Protein AF-0000000078995105 (afdb_homodimer)

Organism: Vanderwaltozyma polyspora (strain ATCC 22028 / DSM 70294 / BCRC 21397 / CBS 2163 / NBRC 10782 / NRRL Y-8283 / UCD 57-17) (NCBI:txid436907)

InterPro domains:
  IPR001138 Zn(2)Cys(6) fungal-type DNA-binding domain [PF00172] (14-47)
  IPR001138 Zn(2)Cys(6) fungal-type DNA-binding domain [PS00463] (14-42)
  IPR001138 Zn(2)Cys(6) fungal-type DNA-binding domain [PS50048] (14-44)
  IPR001138 Zn(2)Cys(6) fungal-type DNA-binding domain [SM00066] (9-53)
  IPR001138 Zn(2)Cys(6) fungal-type DNA-binding domain [cd00067] (10-45)
  IPR036864 Zn(2)-C6 fungal-type DNA-binding domain superfamily [G3DSA:4.10.240.10] (6-69)
  IPR036864 Zn(2)-C6 fungal-type DNA-binding domain superfamily [SSF57701] (7-47)

Secondary structure (DSSP, 8-state):
-------------SBHHHHHTT------SSS-HHHHHHT----B-------------------------------------------------------------------------------------------------------------------------------------------GGG---PPPTTPPP-EE----HHHHEEEETTEEEE--TTSHHHHHHH-HHHHHHHHHHHHHHHHHHHHHHHHHHHHHTT------TT---TT-SHHHHHHHHHHHHHHHHHHHHT---TTSS--S--TT-TT-HHHHHHHHHHHHHHHHH---HHHHHHHHHHHHHHTGGGS--S-HHHHHHHHHHHEEE-TTS-EEE---STTHHHHHHHHHHHHHHHHHHHHHS---TTTSSS-HHHHHHHHHHHHHHHHHHHHHHTTTTS--HHHHHHHHHHHHHHHT-TT-S-SS--HHHHHHHHHHHHHHHHTTTTS-GGG-THHHHSS-S-HHHHHHHHHHHHHHHHHHHHHHTTTTT---HHHHHHHHHHHHHTT-SSHHHHTSTTSS-HHHHHHHHHHHHHHHHHHHHHHHHGGG-TTS-EEHHHHHHHHHHHHHHHHHHS-THHHHS----TTGGG-EEE-GGG-EEEHHHHHHHHHHHHHHHHHHHHHHHHHHHHHHHHHHHTT-HHHHHHHHHHHHHHHHHHHHHHHHHHHHHHTTTTTTTS-GGGHHHHHHHHHHHHHHHHHHHHHHHHHHHHHHHHHHHHT-HHHHHHHHHHHHHHHHHHHHHHHHHHHHHTTT-HHHHHHHHHHHHHHHHHHHT-HHHHHHHHHTSPPP-SHHHHHHHHHHHHHHS--GGGHHHHHHHHT-HHHHTTS-HHHHHHHHHHHHHHHTTS---S---TT-----HHHHHHHHHHHHHTHHHHHHHHHT-S---SSGGG-/-------------S-HHHHHTT------SSS-HHHHHHT---------------------------------------------------------------------------------------------------------------------------------S--------------GGG---PPPTTPPP-EE----HHHHEEEETTEEEE--TTSHHHHHHH-HHHHHHHHHHHHHHHHHHHHHHHHHHHHHTT------TT---TT-SHHHHHHHHHHHHHHHHHHTT-------S-----TT-TT-HHHHHHHHHHHHHHHHH---HHHHHHHHHHHHHHTGGGS--S-HHHHHHHHHHHEEE-TTS-EEE---STTHHHHHHHHHHHHHHHHHHHHHS---TTTSSS-HHHHHHHHHHHHHHHHHHHHHHTTTTS--HHHHHHHHHHHHHHHT-TT-S-SS--HHHHHHHHHHHHHHHHTTTTS-GGG-THHHHSS-S-HHHHHHHHHHHHHHHHHHHHHHTTTTT---HHHHHHHHHHHHHTT-SSSTTTTSTTSS-HHHHHHHHHHHHHHHHHHHHHHHHGGG-TTS-EEHHHHHHHHHHHHHHHHHHS-THHHHS----TTGGG-EEE-GGG-EEEHHHHHHHHHHHHHHHHHHHHHHHHHHHHHHHHHHHTT-HHHHHHHHHHHHHHHHHHHHHHHHHHHHHHTTTTTTTS-GGGGGGTHHHHHHHHHHHHHHHHHHHHHHHHHHHHHHHHT-HHHHHHHHHHHHHHHHHHHHHHHHHHHHHTTT-HHHHHHHHHHHHHHHHHHHT-HHHHHHHHHTSPPP-SHHHHHHHHHHHHHHS--GGGHHHHHHHHT-HHHHTTS-HHHHHHHHHHHHHHHTTS---S---TT------SHHHHHHHHHHHTHHHHHHHHHSSS---SSGGG-

Structure (mmCIF, N/CA/C/O backbone):
data_AF-0000000078995105-model_v1
#
loop_
_entity.id
_entity.type
_entity.pdbx_description
1 polymer 'Zn(2)-C6 fungal-type domain-containing protein'
#
loop_
_atom_site.group_PDB
_atom_site.id
_atom_site.type_symbol
_atom_site.label_atom_id
_atom_site.label_alt_id
_atom_site.label_comp_id
_atom_site.label_asym_id
_atom_site.label_entity_id
_atom_site.label_seq_id
_atom_site.pdbx_PDB_ins_code
_atom_site.Cartn_x
_atom_site.Cartn_y
_atom_site.Cartn_z
_atom_site.occupancy
_atom_site.B_iso_or_equiv
_atom_site.auth_seq_id
_atom_site.auth_comp_id
_atom_site.auth_asym_id
_atom_site.auth_atom_id
_atom_site.pdbx_PDB_model_num
ATOM 1 N N . MET A 1 1 ? 36.406 8.391 -60.531 1 22.47 1 MET A N 1
ATOM 2 C CA . MET A 1 1 ? 36.469 9.695 -59.875 1 22.47 1 MET A CA 1
ATOM 3 C C . MET A 1 1 ? 36.469 9.555 -58.375 1 22.47 1 MET A C 1
ATOM 5 O O . MET A 1 1 ? 35.625 8.867 -57.781 1 22.47 1 MET A O 1
ATOM 9 N N . VAL A 1 2 ? 37.594 9.898 -57.688 1 22.64 2 VAL A N 1
ATOM 10 C CA . VAL A 1 2 ? 38.406 9.414 -56.562 1 22.64 2 VAL A CA 1
ATOM 11 C C . VAL A 1 2 ? 37.906 10.047 -55.281 1 22.64 2 VAL A C 1
ATOM 13 O O . VAL A 1 2 ? 37.969 11.266 -55.094 1 22.64 2 VAL A O 1
ATOM 16 N N . SER A 1 3 ? 36.719 9.711 -54.781 1 28.91 3 SER A N 1
ATOM 17 C CA . SER A 1 3 ? 35.844 10.43 -53.875 1 28.91 3 SER A CA 1
ATOM 18 C C . SER A 1 3 ? 36.625 10.906 -52.625 1 28.91 3 SER A C 1
ATOM 20 O O . SER A 1 3 ? 37.375 10.125 -52.031 1 28.91 3 SER A O 1
ATOM 22 N N . ARG A 1 4 ? 36.969 12.227 -52.531 1 27.69 4 ARG A N 1
ATOM 23 C CA . ARG A 1 4 ? 37.875 12.922 -51.625 1 27.69 4 ARG A CA 1
ATOM 24 C C . ARG A 1 4 ? 37.594 12.578 -50.188 1 27.69 4 ARG A C 1
ATOM 26 O O . ARG A 1 4 ? 36.438 12.492 -49.781 1 27.69 4 ARG A O 1
ATOM 33 N N . VAL A 1 5 ? 38.625 12.156 -49.406 1 27.97 5 VAL A N 1
ATOM 34 C CA . VAL A 1 5 ? 38.844 11.68 -48.062 1 27.97 5 VAL A CA 1
ATOM 35 C C . VAL A 1 5 ? 38.594 12.805 -47.062 1 27.97 5 VAL A C 1
ATOM 37 O O . VAL A 1 5 ? 39.281 13.828 -47.062 1 27.97 5 VAL A O 1
ATOM 40 N N . VAL A 1 6 ? 37.281 13.273 -47 1 33.78 6 VAL A N 1
ATOM 41 C CA . VAL A 1 6 ? 37.094 14.469 -46.188 1 33.78 6 VAL A CA 1
ATOM 42 C C . VAL A 1 6 ? 37.75 14.273 -44.812 1 33.78 6 VAL A C 1
ATOM 44 O O . VAL A 1 6 ? 37.469 13.297 -44.125 1 33.78 6 VAL A O 1
ATOM 47 N N . LYS A 1 7 ? 38.906 14.93 -44.656 1 31.67 7 LYS A N 1
ATOM 48 C CA . LYS A 1 7 ? 39.844 14.969 -43.562 1 31.67 7 LYS A CA 1
ATOM 49 C C . LYS A 1 7 ? 39.125 15.219 -42.219 1 31.67 7 LYS A C 1
ATOM 51 O O . LYS A 1 7 ? 38.156 15.961 -42.188 1 31.67 7 LYS A O 1
ATOM 56 N N . LYS A 1 8 ? 39.5 14.43 -41.219 1 37.06 8 LYS A N 1
ATOM 57 C CA . LYS A 1 8 ? 39.062 14.273 -39.844 1 37.06 8 LYS A CA 1
ATOM 58 C C . LYS A 1 8 ? 39.25 15.57 -39.031 1 37.06 8 LYS A C 1
ATOM 60 O O . LYS A 1 8 ? 40.344 16.125 -39.031 1 37.06 8 LYS A O 1
ATOM 65 N N . PRO A 1 9 ? 38.375 16.547 -38.906 1 36.78 9 PRO A N 1
ATOM 66 C CA . PRO A 1 9 ? 38.75 17.812 -38.281 1 36.78 9 PRO A CA 1
ATOM 67 C C . PRO A 1 9 ? 39.531 17.641 -37 1 36.78 9 PRO A C 1
ATOM 69 O O . PRO A 1 9 ? 39.281 16.703 -36.219 1 36.78 9 PRO A O 1
ATOM 72 N N . ARG A 1 10 ? 40.75 18.109 -36.781 1 40.34 10 ARG A N 1
ATOM 73 C CA . ARG A 1 10 ? 41.781 18.047 -35.75 1 40.34 10 ARG A CA 1
ATOM 74 C C . ARG A 1 10 ? 41.219 18.5 -34.406 1 40.34 10 ARG A C 1
ATOM 76 O O . ARG A 1 10 ? 40.406 19.422 -34.344 1 40.34 10 ARG A O 1
ATOM 83 N N . PRO A 1 11 ? 41.625 17.812 -33.406 1 44.97 11 PRO A N 1
ATOM 84 C CA . PRO A 1 11 ? 41.219 18 -32 1 44.97 11 PRO A CA 1
ATOM 85 C C . PRO A 1 11 ? 41.625 19.359 -31.438 1 44.97 11 PRO A C 1
ATOM 87 O O . PRO A 1 11 ? 42.781 19.766 -31.578 1 44.97 11 PRO A O 1
ATOM 90 N N . SER A 1 12 ? 40.844 20.438 -31.328 1 50.75 12 SER A N 1
ATOM 91 C CA . SER A 1 12 ? 41.25 21.766 -30.875 1 50.75 12 SER A CA 1
ATOM 92 C C . SER A 1 12 ? 41.719 21.75 -29.438 1 50.75 12 SER A C 1
ATOM 94 O O . SER A 1 12 ? 41.094 21.141 -28.562 1 50.75 12 SER A O 1
ATOM 96 N N . ARG A 1 13 ? 43.062 21.969 -29.125 1 57.44 13 ARG A N 1
ATOM 97 C CA . ARG A 1 13 ? 43.844 21.922 -27.891 1 57.44 13 ARG A CA 1
ATOM 98 C C . ARG A 1 13 ? 43.688 23.219 -27.094 1 57.44 13 ARG A C 1
ATOM 100 O O . ARG A 1 13 ? 44.469 23.484 -26.188 1 57.44 13 ARG A O 1
ATOM 107 N N . VAL A 1 14 ? 42.844 24 -27.484 1 65.69 14 VAL A N 1
ATOM 108 C CA . VAL A 1 14 ? 42.656 25.281 -26.844 1 65.69 14 VAL A CA 1
ATOM 109 C C . VAL A 1 14 ? 41.781 25.125 -25.609 1 65.69 14 VAL A C 1
ATOM 111 O O . VAL A 1 14 ? 40.906 24.25 -25.578 1 65.69 14 VAL A O 1
ATOM 114 N N . CYS A 1 15 ? 42.062 25.797 -24.469 1 61.31 15 CYS A N 1
ATOM 115 C CA . CYS A 1 15 ? 41.281 25.625 -23.25 1 61.31 15 CYS A CA 1
ATOM 116 C C . CYS A 1 15 ? 39.844 26.109 -23.453 1 61.31 15 CYS A C 1
ATOM 118 O O . CYS A 1 15 ? 39.594 27 -24.266 1 61.31 15 CYS A O 1
ATOM 120 N N . VAL A 1 16 ? 38.812 25.656 -22.953 1 65.75 16 VAL A N 1
ATOM 121 C CA . VAL A 1 16 ? 37.406 25.844 -23.172 1 65.75 16 VAL A CA 1
ATOM 122 C C . VAL A 1 16 ? 37 27.281 -22.844 1 65.75 16 VAL A C 1
ATOM 124 O O . VAL A 1 16 ? 36.156 27.875 -23.5 1 65.75 16 VAL A O 1
ATOM 127 N N . GLN A 1 17 ? 37.688 27.906 -21.922 1 71 17 GLN A N 1
ATOM 128 C CA . GLN A 1 17 ? 37.375 29.25 -21.484 1 71 17 GLN A CA 1
ATOM 129 C C . GLN A 1 17 ? 37.812 30.281 -22.516 1 71 17 GLN A C 1
ATOM 131 O O . GLN A 1 17 ? 37.062 31.219 -22.844 1 71 17 GLN A O 1
ATOM 136 N N . CYS A 1 18 ? 39 30.125 -22.953 1 67.81 18 CYS A N 1
ATOM 137 C CA . CYS A 1 18 ? 39.562 31.031 -23.969 1 67.81 18 CYS A CA 1
ATOM 138 C C . CYS A 1 18 ? 38.812 30.891 -25.281 1 67.81 18 CYS A C 1
ATOM 140 O O . CYS A 1 18 ? 38.594 31.875 -25.984 1 67.81 18 CYS A O 1
ATOM 142 N N . LYS A 1 19 ? 38.281 29.609 -25.547 1 67.31 19 LYS A N 1
ATOM 143 C CA . LYS A 1 19 ? 37.5 29.266 -26.719 1 67.31 19 LYS A CA 1
ATOM 144 C C . LYS A 1 19 ? 36.156 30 -26.703 1 67.31 19 LYS A C 1
ATOM 146 O O . LYS A 1 19 ? 35.75 30.562 -27.719 1 67.31 19 LYS A O 1
ATOM 151 N N . LYS A 1 20 ? 35.531 30.141 -25.547 1 62.78 20 LYS A N 1
ATOM 152 C CA . LYS A 1 20 ? 34.219 30.75 -25.375 1 62.78 20 LYS A CA 1
ATOM 153 C C . LYS A 1 20 ? 34.281 32.25 -25.469 1 62.78 20 LYS A C 1
ATOM 155 O O . LYS A 1 20 ? 33.406 32.906 -26.031 1 62.78 20 LYS A O 1
ATOM 160 N N . ARG A 1 21 ? 35.375 32.75 -24.953 1 66.69 21 ARG A N 1
ATOM 161 C CA . ARG A 1 21 ? 35.531 34.188 -24.922 1 66.69 21 ARG A CA 1
ATOM 162 C C . ARG A 1 21 ? 36.25 34.688 -26.188 1 66.69 21 ARG A C 1
ATOM 164 O O . ARG A 1 21 ? 36.531 35.875 -26.312 1 66.69 21 ARG A O 1
ATOM 171 N N . LYS A 1 22 ? 36.469 33.875 -27.156 1 63.19 22 LYS A N 1
ATOM 172 C CA . LYS A 1 22 ? 37.062 34.062 -28.469 1 63.19 22 LYS A CA 1
ATOM 173 C C . LYS A 1 22 ? 38.406 34.812 -28.359 1 63.19 22 LYS A C 1
ATOM 175 O O . LYS A 1 22 ? 38.688 35.719 -29.141 1 63.19 22 LYS A O 1
ATOM 180 N N . LEU A 1 23 ? 39.094 34.438 -27.203 1 68.38 23 LEU A N 1
ATOM 181 C CA . LEU A 1 23 ? 40.375 35.094 -26.984 1 68.38 23 LEU A CA 1
ATOM 182 C C . LEU A 1 23 ? 41.531 34.156 -27.422 1 68.38 23 LEU A C 1
ATOM 184 O O . LEU A 1 23 ? 41.375 32.938 -27.422 1 68.38 23 LEU A O 1
ATOM 188 N N . ARG A 1 24 ? 42.781 34.688 -27.75 1 69.5 24 ARG A N 1
ATOM 189 C CA . ARG A 1 24 ? 43.969 33.938 -28.141 1 69.5 24 ARG A CA 1
ATOM 190 C C . ARG A 1 24 ? 44.562 33.188 -26.938 1 69.5 24 ARG A C 1
ATOM 192 O O . ARG A 1 24 ? 45.062 33.812 -26 1 69.5 24 ARG A O 1
ATOM 199 N N . CYS A 1 25 ? 44.344 31.766 -26.859 1 61.41 25 CYS A N 1
ATOM 200 C CA . CYS A 1 25 ? 44.812 30.922 -25.75 1 61.41 25 CYS A CA 1
ATOM 201 C C . CYS A 1 25 ? 46.281 30.5 -25.969 1 61.41 25 CYS A C 1
ATOM 203 O O . CYS A 1 25 ? 46.656 30.172 -27.078 1 61.41 25 CYS A O 1
ATOM 205 N N . ASP A 1 26 ? 47.219 30.719 -25.156 1 69 26 ASP A N 1
ATOM 206 C CA . ASP A 1 26 ? 48.625 30.359 -25.312 1 69 26 ASP A CA 1
ATOM 207 C C . ASP A 1 26 ? 48.844 28.859 -25.125 1 69 26 ASP A C 1
ATOM 209 O O . ASP A 1 26 ? 50 28.375 -25.109 1 69 26 ASP A O 1
ATOM 213 N N . ARG A 1 27 ? 47.719 27.891 -25 1 62.97 27 ARG A N 1
ATOM 214 C CA . ARG A 1 27 ? 47.625 26.438 -24.953 1 62.97 27 ARG A CA 1
ATOM 215 C C . ARG A 1 27 ? 48.5 25.859 -23.859 1 62.97 27 ARG A C 1
ATOM 217 O O . ARG A 1 27 ? 48.875 24.688 -23.906 1 62.97 27 ARG A O 1
ATOM 224 N N . GLN A 1 28 ? 48.938 26.812 -22.891 1 69.06 28 GLN A N 1
ATOM 225 C CA . GLN A 1 28 ? 49.781 26.297 -21.812 1 69.06 28 GLN A CA 1
ATOM 226 C C . GLN A 1 28 ? 48.969 25.531 -20.781 1 69.06 28 GLN A C 1
ATOM 228 O O . GLN A 1 28 ? 47.844 25.953 -20.422 1 69.06 28 GLN A O 1
ATOM 233 N N . ARG A 1 29 ? 49.312 24.203 -20.406 1 63.66 29 ARG A N 1
ATOM 234 C CA . ARG A 1 29 ? 48.719 23.391 -19.344 1 63.66 29 ARG A CA 1
ATOM 235 C C . ARG A 1 29 ? 49.531 23.5 -18.062 1 63.66 29 ARG A C 1
ATOM 237 O O . ARG A 1 29 ? 50.75 23.719 -18.109 1 63.66 29 ARG A O 1
ATOM 244 N N . PRO A 1 30 ? 48.75 23.281 -17.078 1 56.56 30 PRO A N 1
ATOM 245 C CA . PRO A 1 30 ? 47.344 22.938 -16.953 1 56.56 30 PRO A CA 1
ATOM 246 C C . PRO A 1 30 ? 46.406 24.141 -17.109 1 56.56 30 PRO A C 1
ATOM 248 O O . PRO A 1 30 ? 45.188 23.969 -17.25 1 56.56 30 PRO A O 1
ATOM 251 N N . THR A 1 31 ? 46.969 25.312 -16.891 1 69.94 31 THR A N 1
ATOM 252 C CA . THR A 1 31 ? 46.219 26.547 -17.016 1 69.94 31 THR A CA 1
ATOM 253 C C . THR A 1 31 ? 46.844 27.484 -18.031 1 69.94 31 THR A C 1
ATOM 255 O O . THR A 1 31 ? 48.062 27.719 -18.016 1 69.94 31 THR A O 1
ATOM 258 N N . CYS A 1 32 ? 46.125 27.859 -19.016 1 67.06 32 CYS A N 1
ATOM 259 C CA . CYS A 1 32 ? 46.688 28.812 -19.969 1 67.06 32 CYS A CA 1
ATOM 260 C C . CYS A 1 32 ? 46.906 30.172 -19.312 1 67.06 32 CYS A C 1
ATOM 262 O O . CYS A 1 32 ? 46.312 30.469 -18.281 1 67.06 32 CYS A O 1
ATOM 264 N N . THR A 1 33 ? 47.938 30.844 -19.703 1 71.25 33 THR A N 1
ATOM 265 C CA . THR A 1 33 ? 48.406 32.094 -19.078 1 71.25 33 THR A CA 1
ATOM 266 C C . THR A 1 33 ? 47.25 33.062 -18.922 1 71.25 33 THR A C 1
ATOM 268 O O . THR A 1 33 ? 47.219 33.875 -17.984 1 71.25 33 THR A O 1
ATOM 271 N N . ARG A 1 34 ? 46.312 32.938 -19.797 1 67.25 34 ARG A N 1
ATOM 272 C CA . ARG A 1 34 ? 45.219 33.906 -19.75 1 67.25 34 ARG A CA 1
ATOM 273 C C . ARG A 1 34 ? 44.219 33.531 -18.672 1 67.25 34 ARG A C 1
ATOM 275 O O . ARG A 1 34 ? 43.75 34.406 -17.938 1 67.25 34 ARG A O 1
ATOM 282 N N . CYS A 1 35 ? 43.969 32.281 -18.562 1 60.97 35 CYS A N 1
ATOM 283 C CA . CYS A 1 35 ? 43.094 31.797 -17.5 1 60.97 35 CYS A CA 1
ATOM 284 C C . CYS A 1 35 ? 43.75 32 -16.141 1 60.97 35 CYS A C 1
ATOM 286 O O . CYS A 1 35 ? 43.062 32.375 -15.172 1 60.97 35 CYS A O 1
ATOM 288 N N . LYS A 1 36 ? 44.938 31.828 -16.062 1 68.56 36 LYS A N 1
ATOM 289 C CA . LYS A 1 36 ? 45.719 32.094 -14.852 1 68.56 36 LYS A CA 1
ATOM 290 C C . LYS A 1 36 ? 45.594 33.562 -14.43 1 68.56 36 LYS A C 1
ATOM 292 O O . LYS A 1 36 ? 45.406 33.844 -13.242 1 68.56 36 LYS A O 1
ATOM 297 N N . ARG A 1 37 ? 45.781 34.375 -15.5 1 66.62 37 ARG A N 1
ATOM 298 C CA . ARG A 1 37 ? 45.719 35.812 -15.195 1 66.62 37 ARG A CA 1
ATOM 299 C C . ARG A 1 37 ? 44.344 36.25 -14.781 1 66.62 37 ARG A C 1
ATOM 301 O O . ARG A 1 37 ? 44.188 37.125 -13.938 1 66.62 37 ARG A O 1
ATOM 308 N N . SER A 1 38 ? 43.344 35.625 -15.555 1 59.84 38 SER A N 1
ATOM 309 C CA . SER A 1 38 ? 41.969 36.031 -15.289 1 59.84 38 SER A CA 1
ATOM 310 C C . SER A 1 38 ? 41.344 35.219 -14.172 1 59.84 38 SER A C 1
ATOM 312 O O . SER A 1 38 ? 40.156 35.375 -13.859 1 59.84 38 SER A O 1
ATOM 314 N N . SER A 1 39 ? 42 34.312 -13.383 1 53.78 39 SER A N 1
ATOM 315 C CA . SER A 1 39 ? 41.719 33.438 -12.258 1 53.78 39 SER A CA 1
ATOM 316 C C . SER A 1 39 ? 40.531 32.562 -12.555 1 53.78 39 SER A C 1
ATOM 318 O O . SER A 1 39 ? 39.656 32.344 -11.695 1 53.78 39 SER A O 1
ATOM 320 N N . THR A 1 40 ? 40.312 32.188 -13.867 1 56.03 40 THR A N 1
ATOM 321 C CA . THR A 1 40 ? 39.25 31.297 -14.32 1 56.03 40 THR A CA 1
ATOM 322 C C . THR A 1 40 ? 39.781 29.875 -14.461 1 56.03 40 THR A C 1
ATOM 324 O O . THR A 1 40 ? 40.938 29.656 -14.758 1 56.03 40 THR A O 1
ATOM 327 N N . ILE A 1 41 ? 39.031 28.797 -14.07 1 59.66 41 ILE A N 1
ATOM 328 C CA . ILE A 1 41 ? 39.531 27.422 -14.18 1 59.66 41 ILE A CA 1
ATOM 329 C C . ILE A 1 41 ? 39.625 27.031 -15.648 1 59.66 41 ILE A C 1
ATOM 331 O O . ILE A 1 41 ? 38.656 27.031 -16.375 1 59.66 41 ILE A O 1
ATOM 335 N N . CYS A 1 42 ? 40.844 26.672 -16.156 1 57.19 42 CYS A N 1
ATOM 336 C CA . CYS A 1 42 ? 41.25 26.359 -17.531 1 57.19 42 CYS A CA 1
ATOM 337 C C . CYS A 1 42 ? 41 24.906 -17.875 1 57.19 42 CYS A C 1
ATOM 339 O O . CYS A 1 42 ? 41.531 24 -17.219 1 57.19 42 CYS A O 1
ATOM 341 N N . THR A 1 43 ? 39.906 24.469 -18.562 1 62.38 43 THR A N 1
ATOM 342 C CA . THR A 1 43 ? 39.625 23.078 -18.922 1 62.38 43 THR A CA 1
ATOM 343 C C . THR A 1 43 ? 39.875 22.844 -20.406 1 62.38 43 THR A C 1
ATOM 345 O O . THR A 1 43 ? 39.719 23.75 -21.219 1 62.38 43 THR A O 1
ATOM 348 N N . TYR A 1 44 ? 40.531 21.609 -20.688 1 55.72 44 TYR A N 1
ATOM 349 C CA . TYR A 1 44 ? 40.906 21.312 -22.062 1 55.72 44 TYR A CA 1
ATOM 350 C C . TYR A 1 44 ? 40.031 20.188 -22.625 1 55.72 44 TYR A C 1
ATOM 352 O O . TYR A 1 44 ? 39.656 19.281 -21.906 1 55.72 44 TYR A O 1
ATOM 360 N N . ASP A 1 45 ? 39.469 20.078 -24.016 1 47.81 45 ASP A N 1
ATOM 361 C CA . ASP A 1 45 ? 38.594 19.125 -24.719 1 47.81 45 ASP A CA 1
ATOM 362 C C . ASP A 1 45 ? 39.344 17.812 -24.984 1 47.81 45 ASP A C 1
ATOM 364 O O . ASP A 1 45 ? 40.469 17.812 -25.5 1 47.81 45 ASP A O 1
ATOM 368 N N . HIS A 1 46 ? 39.125 16.641 -24.234 1 39.81 46 HIS A N 1
ATOM 369 C CA . HIS A 1 46 ? 39.781 15.406 -24.609 1 39.81 46 HIS A CA 1
ATOM 370 C C . HIS A 1 46 ? 39.531 15.062 -26.078 1 39.81 46 HIS A C 1
ATOM 372 O O . HIS A 1 46 ? 38.531 15.5 -26.656 1 39.81 46 HIS A O 1
ATOM 378 N N . ASP A 1 47 ? 40.344 13.992 -26.609 1 31.27 47 ASP A N 1
ATOM 379 C CA . ASP A 1 47 ? 40.594 13.422 -27.922 1 31.27 47 ASP A CA 1
ATOM 380 C C . ASP A 1 47 ? 39.312 12.812 -28.516 1 31.27 47 ASP A C 1
ATOM 382 O O . ASP A 1 47 ? 38.5 12.234 -27.781 1 31.27 47 ASP A O 1
ATOM 386 N N . SER A 1 48 ? 39.188 12.75 -30 1 26.61 48 SER A N 1
ATOM 387 C CA . SER A 1 48 ? 38.281 12.633 -31.141 1 26.61 48 SER A CA 1
ATOM 388 C C . SER A 1 48 ? 37.812 11.203 -31.328 1 26.61 48 SER A C 1
ATOM 390 O O . SER A 1 48 ? 38.406 10.266 -30.781 1 26.61 48 SER A O 1
ATOM 392 N N . GLU A 1 49 ? 37.438 10.719 -32.688 1 24.89 49 GLU A N 1
ATOM 393 C CA . GLU A 1 49 ? 36.531 10.117 -33.625 1 24.89 49 GLU A CA 1
ATOM 394 C C . GLU A 1 49 ? 36.969 8.711 -34.031 1 24.89 49 GLU A C 1
ATOM 396 O O . GLU A 1 49 ? 38.062 8.523 -34.562 1 24.89 49 GLU A O 1
ATOM 401 N N . LEU A 1 50 ? 36.719 7.617 -33.438 1 24.38 50 LEU A N 1
ATOM 402 C CA . LEU A 1 50 ? 37.125 6.418 -34.156 1 24.38 50 LEU A CA 1
ATOM 403 C C . LEU A 1 50 ? 36.5 6.41 -35.562 1 24.38 50 LEU A C 1
ATOM 405 O O . LEU A 1 50 ? 35.375 6.82 -35.75 1 24.38 50 LEU A O 1
ATOM 409 N N . SER A 1 51 ? 37.094 5.941 -36.75 1 22.17 51 SER A N 1
ATOM 410 C CA . SER A 1 51 ? 37.094 5.941 -38.188 1 22.17 51 SER A CA 1
ATOM 411 C C . SER A 1 51 ? 35.969 5.07 -38.75 1 22.17 51 SER A C 1
ATOM 413 O O . SER A 1 51 ? 36.125 3.857 -38.906 1 22.17 51 SER A O 1
ATOM 415 N N . VAL A 1 52 ? 34.656 4.98 -38.438 1 20.09 52 VAL A N 1
ATOM 416 C CA . VAL A 1 52 ? 33.938 4.012 -39.25 1 20.09 52 VAL A CA 1
ATOM 417 C C . VAL A 1 52 ? 34.031 4.441 -40.719 1 20.09 52 VAL A C 1
ATOM 419 O O . VAL A 1 52 ? 34.156 5.633 -41.031 1 20.09 52 VAL A O 1
ATOM 422 N N . PRO A 1 53 ? 33.625 3.473 -41.844 1 20.31 53 PRO A N 1
ATOM 423 C CA . PRO A 1 53 ? 34 3.467 -43.25 1 20.31 53 PRO A CA 1
ATOM 424 C C . PRO A 1 53 ? 33.469 4.68 -44 1 20.31 53 PRO A C 1
ATOM 426 O O . PRO A 1 53 ? 32.5 5.309 -43.562 1 20.31 53 PRO A O 1
ATOM 429 N N . PRO A 1 54 ? 34 5.016 -45.281 1 19.27 54 PRO A N 1
ATOM 430 C CA . PRO A 1 54 ? 33.938 6.152 -46.188 1 19.27 54 PRO A CA 1
ATOM 431 C C . PRO A 1 54 ? 32.594 6.254 -46.906 1 19.27 54 PRO A C 1
ATOM 433 O O . PRO A 1 54 ? 32.438 7.082 -47.812 1 19.27 54 PRO A O 1
ATOM 436 N N . GLU A 1 55 ? 31.375 5.836 -46.438 1 17.94 55 GLU A N 1
ATOM 437 C CA . GLU A 1 55 ? 30.453 5.652 -47.562 1 17.94 55 GLU A CA 1
ATOM 438 C C . GLU A 1 55 ? 30.297 6.938 -48.375 1 17.94 55 GLU A C 1
ATOM 440 O O . GLU A 1 55 ? 30.422 8.039 -47.812 1 17.94 55 GLU A O 1
ATOM 445 N N . GLU A 1 56 ? 29.859 6.809 -49.719 1 17.77 56 GLU A N 1
ATOM 446 C CA . GLU A 1 56 ? 29.984 7.48 -51.031 1 17.77 56 GLU A CA 1
ATOM 447 C C . GLU A 1 56 ? 29.234 8.812 -51.031 1 17.77 56 GLU A C 1
ATOM 449 O O . GLU A 1 56 ? 28.359 9.039 -50.188 1 17.77 56 GLU A O 1
ATOM 454 N N . SER A 1 57 ? 29.344 9.625 -52.25 1 17.28 57 SER A N 1
ATOM 455 C CA . SER A 1 57 ? 29.484 10.961 -52.812 1 17.28 57 SER A CA 1
ATOM 456 C C . SER A 1 57 ? 28.125 11.57 -53.125 1 17.28 57 SER A C 1
ATOM 458 O O . SER A 1 57 ? 28 12.797 -53.219 1 17.28 57 SER A O 1
ATOM 460 N N . SER A 1 58 ? 26.938 10.852 -53.438 1 16.41 58 SER A N 1
ATOM 461 C CA . SER A 1 58 ? 26.312 11.352 -54.656 1 16.41 58 SER A CA 1
ATOM 462 C C . SER A 1 58 ? 25.672 12.719 -54.438 1 16.41 58 SER A C 1
ATOM 464 O O . SER A 1 58 ? 25.391 13.094 -53.312 1 16.41 58 SER A O 1
ATOM 466 N N . LYS A 1 59 ? 25.078 13.297 -55.625 1 17 59 LYS A N 1
ATOM 467 C CA . LYS A 1 59 ? 24.938 14.5 -56.438 1 17 59 LYS A CA 1
ATOM 468 C C . LYS A 1 59 ? 23.703 15.297 -56.031 1 17 59 LYS A C 1
ATOM 470 O O . LYS A 1 59 ? 23.609 16.5 -56.312 1 17 59 LYS A O 1
ATOM 475 N N . THR A 1 60 ? 22.5 14.664 -55.531 1 16.7 60 THR A N 1
ATOM 476 C CA . THR A 1 60 ? 21.312 15.117 -56.25 1 16.7 60 THR A CA 1
ATOM 477 C C . THR A 1 60 ? 20.938 16.547 -55.844 1 16.7 60 THR A C 1
ATOM 479 O O . THR A 1 60 ? 21.078 16.906 -54.656 1 16.7 60 THR A O 1
ATOM 482 N N . GLU A 1 61 ? 20.516 17.297 -56.875 1 16.41 61 GLU A N 1
ATOM 483 C CA . GLU A 1 61 ? 20.297 18.688 -57.281 1 16.41 61 GLU A CA 1
ATOM 484 C C . GLU A 1 61 ? 19.156 19.312 -56.531 1 16.41 61 GLU A C 1
ATOM 486 O O . GLU A 1 61 ? 18.078 18.719 -56.406 1 16.41 61 GLU A O 1
ATOM 491 N N . PHE A 1 62 ? 19.484 20.203 -55.75 1 16.91 62 PHE A N 1
ATOM 492 C CA . PHE A 1 62 ? 18.688 21.031 -54.844 1 16.91 62 PHE A CA 1
ATOM 493 C C . PHE A 1 62 ? 17.703 21.891 -55.625 1 16.91 62 PHE A C 1
ATOM 495 O O . PHE A 1 62 ? 18.031 23.031 -56 1 16.91 62 PHE A O 1
ATOM 502 N N . ILE A 1 63 ? 16.797 21.125 -56.531 1 15.72 63 ILE A N 1
ATOM 503 C CA . ILE A 1 63 ? 16.109 22.094 -57.375 1 15.72 63 ILE A CA 1
ATOM 504 C C . ILE A 1 63 ? 15.383 23.109 -56.5 1 15.72 63 ILE A C 1
ATOM 506 O O . ILE A 1 63 ? 14.789 22.75 -55.469 1 15.72 63 ILE A O 1
ATOM 510 N N . ILE A 1 64 ? 15.344 24.328 -57.031 1 16.09 64 ILE A N 1
ATOM 511 C CA . ILE A 1 64 ? 15.172 25.734 -56.688 1 16.09 64 ILE A CA 1
ATOM 512 C C . ILE A 1 64 ? 13.695 26.031 -56.438 1 16.09 64 ILE A C 1
ATOM 514 O O . ILE A 1 64 ? 13.352 27.016 -55.781 1 16.09 64 ILE A O 1
ATOM 518 N N . GLN A 1 65 ? 12.742 25.031 -56.969 1 15.2 65 GLN A N 1
ATOM 519 C CA . GLN A 1 65 ? 11.727 25.844 -57.625 1 15.2 65 GLN A CA 1
ATOM 520 C C . GLN A 1 65 ? 10.977 26.703 -56.625 1 15.2 65 GLN A C 1
ATOM 522 O O . GLN A 1 65 ? 10.93 26.375 -55.438 1 15.2 65 GLN A O 1
ATOM 527 N N . GLU A 1 66 ? 10.125 27.594 -57.188 1 15 66 GLU A N 1
ATOM 528 C CA . GLU A 1 66 ? 9.617 28.969 -57.25 1 15 66 GLU A CA 1
ATOM 529 C C . GLU A 1 66 ? 8.398 29.156 -56.344 1 15 66 GLU A C 1
ATOM 531 O O . GLU A 1 66 ? 8.289 30.156 -55.656 1 15 66 GLU A O 1
ATOM 536 N N . ASN A 1 67 ? 7.402 28.141 -56.594 1 15.1 67 ASN A N 1
ATOM 537 C CA . ASN A 1 67 ? 6.152 28.781 -56.969 1 15.1 67 ASN A CA 1
ATOM 538 C C . ASN A 1 67 ? 5.512 29.531 -55.812 1 15.1 67 ASN A C 1
ATOM 540 O O . ASN A 1 67 ? 5.863 29.312 -54.656 1 15.1 67 ASN A O 1
ATOM 544 N N . GLU A 1 68 ? 4.238 29.688 -55.969 1 15.52 68 GLU A N 1
ATOM 545 C CA . GLU A 1 68 ? 3.203 30.719 -56.094 1 15.52 68 GLU A CA 1
ATOM 546 C C . GLU A 1 68 ? 2.521 30.969 -54.75 1 15.52 68 GLU A C 1
ATOM 548 O O . GLU A 1 68 ? 2.52 30.109 -53.875 1 15.52 68 GLU A O 1
ATOM 553 N N . SER A 1 69 ? 1.891 32.031 -54.719 1 15.2 69 SER A N 1
ATOM 554 C CA . SER A 1 69 ? 1.465 33.156 -53.938 1 15.2 69 SER A CA 1
ATOM 555 C C . SER A 1 69 ? 0.234 32.844 -53.094 1 15.2 69 SER A C 1
ATOM 557 O O . SER A 1 69 ? -0.891 33.156 -53.469 1 15.2 69 SER A O 1
ATOM 559 N N . THR A 1 70 ? 0.336 31.609 -52.5 1 14.7 70 THR A N 1
ATOM 560 C CA . THR A 1 70 ? -1.016 31.219 -52.125 1 14.7 70 THR A CA 1
ATOM 561 C C . THR A 1 70 ? -1.693 32.312 -51.312 1 14.7 70 THR A C 1
ATOM 563 O O . THR A 1 70 ? -1.184 32.719 -50.25 1 14.7 70 THR A O 1
ATOM 566 N N . SER A 1 71 ? -2.451 32.969 -52.125 1 14.25 71 SER A N 1
ATOM 567 C CA . SER A 1 71 ? -3.123 34.219 -51.75 1 14.25 71 SER A CA 1
ATOM 568 C C . SER A 1 71 ? -3.994 34.031 -50.5 1 14.25 71 SER A C 1
ATOM 570 O O . SER A 1 71 ? -5.02 33.344 -50.562 1 14.25 71 SER A O 1
ATOM 572 N N . PHE A 1 72 ? -3.316 33.75 -49.469 1 14.02 72 PHE A N 1
ATOM 573 C CA . PHE A 1 72 ? -4.102 33.375 -48.312 1 14.02 72 PHE A CA 1
ATOM 574 C C . PHE A 1 72 ? -5.117 34.469 -47.969 1 14.02 72 PHE A C 1
ATOM 576 O O . PHE A 1 72 ? -4.75 35.531 -47.5 1 14.02 72 PHE A O 1
ATOM 583 N N . GLU A 1 73 ? -6.016 34.438 -49.031 1 14.24 73 GLU A N 1
ATOM 584 C CA . GLU A 1 73 ? -6.938 35.562 -48.875 1 14.24 73 GLU A CA 1
ATOM 585 C C . GLU A 1 73 ? -7.387 35.688 -47.406 1 14.24 73 GLU A C 1
ATOM 587 O O . GLU A 1 73 ? -7.684 34.656 -46.75 1 14.24 73 GLU A O 1
ATOM 592 N N . PRO A 1 74 ? -7.379 36.844 -47.094 1 14.31 74 PRO A N 1
ATOM 593 C CA . PRO A 1 74 ? -7.305 37.469 -45.75 1 14.31 74 PRO A CA 1
ATOM 594 C C . PRO A 1 74 ? -8.469 37.094 -44.844 1 14.31 74 PRO A C 1
ATOM 596 O O . PRO A 1 74 ? -9.438 36.469 -45.312 1 14.31 74 PRO A O 1
ATOM 599 N N . ILE A 1 75 ? -8.648 37.875 -44.062 1 13.69 75 ILE A N 1
ATOM 600 C CA . ILE A 1 75 ? -8.875 38.156 -42.656 1 13.69 75 ILE A CA 1
ATOM 601 C C . ILE A 1 75 ? -10.375 38.125 -42.375 1 13.69 75 ILE A C 1
ATOM 603 O O . ILE A 1 75 ? -10.82 37.438 -41.438 1 13.69 75 ILE A O 1
ATOM 607 N N . PHE A 1 76 ? -11.109 39.281 -42.719 1 13.58 76 PHE A N 1
ATOM 608 C CA . PHE A 1 76 ? -11.477 40.125 -41.562 1 13.58 76 PHE A CA 1
ATOM 609 C C . PHE A 1 76 ? -12.922 39.875 -41.156 1 13.58 76 PHE A C 1
ATOM 611 O O . PHE A 1 76 ? -13.352 40.312 -40.094 1 13.58 76 PHE A O 1
ATOM 618 N N . SER A 1 77 ? -13.719 39.219 -42.094 1 13.66 77 SER A N 1
ATOM 619 C CA . SER A 1 77 ? -14.891 40.094 -42.031 1 13.66 77 SER A CA 1
ATOM 620 C C . SER A 1 77 ? -15.414 40.188 -40.594 1 13.66 77 SER A C 1
ATOM 622 O O . SER A 1 77 ? -15.156 39.312 -39.781 1 13.66 77 SER A O 1
ATOM 624 N N . THR A 1 78 ? -16.578 40.875 -40.469 1 14.02 78 THR A N 1
ATOM 625 C CA . THR A 1 78 ? -17.094 42.062 -39.781 1 14.02 78 THR A CA 1
ATOM 626 C C . THR A 1 78 ? -17.703 41.625 -38.438 1 14.02 78 THR A C 1
ATOM 628 O O . THR A 1 78 ? -17.375 42.188 -37.406 1 14.02 78 THR A O 1
ATOM 631 N N . THR A 1 79 ? -19.062 41.594 -38.469 1 13.66 79 THR A N 1
ATOM 632 C CA . THR A 1 79 ? -19.875 42.562 -37.719 1 13.66 79 THR A CA 1
ATOM 633 C C . THR A 1 79 ? -20.141 42.031 -36.312 1 13.66 79 THR A C 1
ATOM 635 O O . THR A 1 79 ? -20.172 40.812 -36.094 1 13.66 79 THR A O 1
ATOM 638 N N . THR A 1 80 ? -20.672 42.875 -35.375 1 13.34 80 THR A N 1
ATOM 639 C CA . THR A 1 80 ? -20.656 43.406 -34.031 1 13.34 80 THR A CA 1
ATOM 640 C C . THR A 1 80 ? -21.531 42.562 -33.094 1 13.34 80 THR A C 1
ATOM 642 O O . THR A 1 80 ? -21.125 42.25 -31.984 1 13.34 80 THR A O 1
ATOM 645 N N . THR A 1 81 ? -22.844 42.156 -33.375 1 12.79 81 THR A N 1
ATOM 646 C CA . THR A 1 81 ? -23.703 42.938 -32.5 1 12.79 81 THR A CA 1
ATOM 647 C C . THR A 1 81 ? -23.797 42.281 -31.109 1 12.79 81 THR A C 1
ATOM 649 O O . THR A 1 81 ? -23.578 41.094 -30.969 1 12.79 81 THR A O 1
ATOM 652 N N . ASN A 1 82 ? -24.969 42.625 -30.25 1 12.71 82 ASN A N 1
ATOM 653 C CA . ASN A 1 82 ? -25.203 43.25 -28.953 1 12.71 82 ASN A CA 1
ATOM 654 C C . ASN A 1 82 ? -25.359 42.188 -27.859 1 12.71 82 ASN A C 1
ATOM 656 O O . ASN A 1 82 ? -25.531 41 -28.156 1 12.71 82 ASN A O 1
ATOM 660 N N . THR A 1 83 ? -26.516 42.344 -26.797 1 13.18 83 THR A N 1
ATOM 661 C CA . THR A 1 83 ? -26.594 42.781 -25.422 1 13.18 83 THR A CA 1
ATOM 662 C C . THR A 1 83 ? -26.828 41.625 -24.469 1 13.18 83 THR A C 1
ATOM 664 O O . THR A 1 83 ? -27.234 40.531 -24.906 1 13.18 83 THR A O 1
ATOM 667 N N . THR A 1 84 ? -27.656 41.938 -23.25 1 13.48 84 THR A N 1
ATOM 668 C CA . THR A 1 84 ? -27.625 42 -21.797 1 13.48 84 THR A CA 1
ATOM 669 C C . THR A 1 84 ? -28.266 40.75 -21.188 1 13.48 84 THR A C 1
ATOM 671 O O . THR A 1 84 ? -27.641 40.062 -20.359 1 13.48 84 THR A O 1
ATOM 674 N N . ASN A 1 85 ? -29.594 40.812 -20.406 1 13.31 85 ASN A N 1
ATOM 675 C CA . ASN A 1 85 ? -29.953 41.031 -19 1 13.31 85 ASN A CA 1
ATOM 676 C C . ASN A 1 85 ? -30.5 39.75 -18.375 1 13.31 85 ASN A C 1
ATOM 678 O O . ASN A 1 85 ? -30.875 38.812 -19.078 1 13.31 85 ASN A O 1
ATOM 682 N N . SER A 1 86 ? -31.609 39.844 -17.312 1 13.71 86 SER A N 1
ATOM 683 C CA . SER A 1 86 ? -31.969 39.844 -15.898 1 13.71 86 SER A CA 1
ATOM 684 C C . SER A 1 86 ? -32.812 38.625 -15.562 1 13.71 86 SER A C 1
ATOM 686 O O . SER A 1 86 ? -32.5 37.875 -14.633 1 13.71 86 SER A O 1
ATOM 688 N N . THR A 1 87 ? -34.25 38.625 -15.422 1 13.38 87 THR A N 1
ATOM 689 C CA . THR A 1 87 ? -35.031 38.812 -14.211 1 13.38 87 THR A CA 1
ATOM 690 C C . THR A 1 87 ? -35.656 37.5 -13.742 1 13.38 87 THR A C 1
ATOM 692 O O . THR A 1 87 ? -35.469 37.125 -12.578 1 13.38 87 THR A O 1
ATOM 695 N N . VAL A 1 88 ? -37 37.438 -13.609 1 14.21 88 VAL A N 1
ATOM 696 C CA . VAL A 1 88 ? -37.938 37.5 -12.477 1 14.21 88 VAL A CA 1
ATOM 697 C C . VAL A 1 88 ? -38.438 36.094 -12.156 1 14.21 88 VAL A C 1
ATOM 699 O O . VAL A 1 88 ? -38.469 35.219 -13.031 1 14.21 88 VAL A O 1
ATOM 702 N N . ARG A 1 89 ? -39.375 35.844 -10.867 1 13.85 89 ARG A N 1
ATOM 703 C CA . ARG A 1 89 ? -39.844 35.5 -9.531 1 13.85 89 ARG A CA 1
ATOM 704 C C . ARG A 1 89 ? -40.969 34.469 -9.602 1 13.85 89 ARG A C 1
ATOM 706 O O . ARG A 1 89 ? -41.062 33.562 -8.75 1 13.85 89 ARG A O 1
ATOM 713 N N . SER A 1 90 ? -42.094 34.531 -10.297 1 13.77 90 SER A N 1
ATOM 714 C CA . SER A 1 90 ? -43.281 34.531 -9.461 1 13.77 90 SER A CA 1
ATOM 715 C C . SER A 1 90 ? -43.625 33.094 -9.055 1 13.77 90 SER A C 1
ATOM 717 O O . SER A 1 90 ? -43.312 32.156 -9.75 1 13.77 90 SER A O 1
ATOM 719 N N . ARG A 1 91 ? -44.531 32.812 -7.762 1 13.95 91 ARG A N 1
ATOM 720 C CA . ARG A 1 91 ? -45.094 32.375 -6.484 1 13.95 91 ARG A CA 1
ATOM 721 C C . ARG A 1 91 ? -46.156 31.312 -6.688 1 13.95 91 ARG A C 1
ATOM 723 O O . ARG A 1 91 ? -46.5 30.594 -5.754 1 13.95 91 ARG A O 1
ATOM 730 N N . SER A 1 92 ? -46.969 31.156 -7.641 1 13.53 92 SER A N 1
ATOM 731 C CA . SER A 1 92 ? -48.344 31.094 -7.156 1 13.53 92 SER A CA 1
ATOM 732 C C . SER A 1 92 ? -48.625 29.781 -6.438 1 13.53 92 SER A C 1
ATOM 734 O O . SER A 1 92 ? -47.906 28.797 -6.652 1 13.53 92 SER A O 1
ATOM 736 N N . GLN A 1 93 ? -49.906 29.266 -6.094 1 14.15 93 GLN A N 1
ATOM 737 C CA . GLN A 1 93 ? -50.938 29.172 -5.074 1 14.15 93 GLN A CA 1
ATOM 738 C C . GLN A 1 93 ? -51.188 27.734 -4.664 1 14.15 93 GLN A C 1
ATOM 740 O O . GLN A 1 93 ? -51.188 27.406 -3.473 1 14.15 93 GLN A O 1
ATOM 745 N N . ASP A 1 94 ? -52.125 26.828 -5.188 1 14.26 94 ASP A N 1
ATOM 746 C CA . ASP A 1 94 ? -53.375 26.5 -4.531 1 14.26 94 ASP A CA 1
ATOM 747 C C . ASP A 1 94 ? -53.312 25.141 -3.848 1 14.26 94 ASP A C 1
ATOM 749 O O . ASP A 1 94 ? -52.594 24.234 -4.324 1 14.26 94 ASP A O 1
ATOM 753 N N . THR A 1 95 ? -53.906 24.766 -2.494 1 13.71 95 THR A N 1
ATOM 754 C CA . THR A 1 95 ? -54.094 24.203 -1.154 1 13.71 95 THR A CA 1
ATOM 755 C C . THR A 1 95 ? -54.812 22.875 -1.214 1 13.71 95 THR A C 1
ATOM 757 O O . THR A 1 95 ? -55 22.219 -0.187 1 13.71 95 THR A O 1
ATOM 760 N N . PRO A 1 96 ? -55.094 21.938 -2.109 1 14.14 96 PRO A N 1
ATOM 761 C CA . PRO A 1 96 ? -56.406 21.359 -1.776 1 14.14 96 PRO A CA 1
ATOM 762 C C . PRO A 1 96 ? -56.344 20.375 -0.614 1 14.14 96 PRO A C 1
ATOM 764 O O . PRO A 1 96 ? -55.25 19.859 -0.299 1 14.14 96 PRO A O 1
ATOM 767 N N . SER A 1 97 ? -57.438 19.516 -0.001 1 14.3 97 SER A N 1
ATOM 768 C CA . SER A 1 97 ? -58.281 19.203 1.128 1 14.3 97 SER A CA 1
ATOM 769 C C . SER A 1 97 ? -57.938 17.859 1.752 1 14.3 97 SER A C 1
ATOM 771 O O . SER A 1 97 ? -57.125 17.094 1.189 1 14.3 97 SER A O 1
ATOM 773 N N . SER A 1 98 ? -58.875 16.75 2.047 1 14.44 98 SER A N 1
ATOM 774 C CA . SER A 1 98 ? -59.594 16.391 3.271 1 14.44 98 SER A CA 1
ATOM 775 C C . SER A 1 98 ? -59.062 15.094 3.855 1 14.44 98 SER A C 1
ATOM 777 O O . SER A 1 98 ? -58.656 15.047 5.016 1 14.44 98 SER A O 1
ATOM 779 N N . SER A 1 99 ? -59.906 13.781 3.816 1 14.56 99 SER A N 1
ATOM 780 C CA . SER A 1 99 ? -60.656 13.141 4.891 1 14.56 99 SER A CA 1
ATOM 781 C C . SER A 1 99 ? -59.906 11.938 5.453 1 14.56 99 SER A C 1
ATOM 783 O O . SER A 1 99 ? -59.031 11.375 4.785 1 14.56 99 SER A O 1
ATOM 785 N N . ILE A 1 100 ? -60.25 11.305 6.73 1 14.66 100 ILE A N 1
ATOM 786 C CA . ILE A 1 100 ? -59.875 10.945 8.094 1 14.66 100 ILE A CA 1
ATOM 787 C C . ILE A 1 100 ? -59.75 9.43 8.219 1 14.66 100 ILE A C 1
ATOM 789 O O . ILE A 1 100 ? -59.406 8.906 9.281 1 14.66 100 ILE A O 1
ATOM 793 N N . PRO A 1 101 ? -59.469 8.492 7.27 1 14.75 101 PRO A N 1
ATOM 794 C CA . PRO A 1 101 ? -60.125 7.211 7.551 1 14.75 101 PRO A CA 1
ATOM 795 C C . PRO A 1 101 ? -59.531 6.48 8.742 1 14.75 101 PRO A C 1
ATOM 797 O O . PRO A 1 101 ? -58.281 6.457 8.891 1 14.75 101 PRO A O 1
ATOM 800 N N . CYS A 1 102 ? -60.281 6.098 9.844 1 14.05 102 CYS A N 1
ATOM 801 C CA . CYS A 1 102 ? -60.25 5.773 11.266 1 14.05 102 CYS A CA 1
ATOM 802 C C . CYS A 1 102 ? -59.75 4.355 11.5 1 14.05 102 CYS A C 1
ATOM 804 O O . CYS A 1 102 ? -60.5 3.389 11.367 1 14.05 102 CYS A O 1
ATOM 806 N N . ILE A 1 103 ? -58.844 3.818 10.891 1 14.64 103 ILE A N 1
ATOM 807 C CA . ILE A 1 103 ? -58.781 2.361 10.914 1 14.64 103 ILE A CA 1
ATOM 808 C C . ILE A 1 103 ? -58.375 1.888 12.312 1 14.64 103 ILE A C 1
ATOM 810 O O . ILE A 1 103 ? -57.281 2.186 12.789 1 14.64 103 ILE A O 1
ATOM 814 N N . SER A 1 104 ? -59.406 1.644 13.125 1 13.94 104 SER A N 1
ATOM 815 C CA . SER A 1 104 ? -59.531 1.373 14.555 1 13.94 104 SER A CA 1
ATOM 816 C C . SER A 1 104 ? -58.562 0.265 14.977 1 13.94 104 SER A C 1
ATOM 818 O O . SER A 1 104 ? -58 -0.426 14.125 1 13.94 104 SER A O 1
ATOM 820 N N . LYS A 1 105 ? -59 -0.619 16.062 1 15.2 105 LYS A N 1
ATOM 821 C CA . LYS A 1 105 ? -58.625 -0.795 17.453 1 15.2 105 LYS A CA 1
ATOM 822 C C . LYS A 1 105 ? -57.812 -2.076 17.656 1 15.2 105 LYS A C 1
ATOM 824 O O . LYS A 1 105 ? -56.719 -2.045 18.219 1 15.2 105 LYS A O 1
ATOM 829 N N . GLU A 1 106 ? -58.562 -3.338 17.812 1 14.27 106 GLU A N 1
ATOM 830 C CA . GLU A 1 106 ? -58.688 -4.008 19.094 1 14.27 106 GLU A CA 1
ATOM 831 C C . GLU A 1 106 ? -57.719 -5.172 19.219 1 14.27 106 GLU A C 1
ATOM 833 O O . GLU A 1 106 ? -57.75 -6.098 18.406 1 14.27 106 GLU A O 1
ATOM 838 N N . ASN A 1 107 ? -56.5 -5.027 19.578 1 15.22 107 ASN A N 1
ATOM 839 C CA . ASN A 1 107 ? -55.375 -5.922 19.766 1 15.22 107 ASN A CA 1
ATOM 840 C C . ASN A 1 107 ? -55.625 -6.93 20.875 1 15.22 107 ASN A C 1
ATOM 842 O O . ASN A 1 107 ? -54.688 -7.523 21.422 1 15.22 107 ASN A O 1
ATOM 846 N N . ILE A 1 108 ? -56.906 -7.355 21.172 1 14.38 108 ILE A N 1
ATOM 847 C CA . ILE A 1 108 ? -57.031 -7.859 22.531 1 14.38 108 ILE A CA 1
ATOM 848 C C . ILE A 1 108 ? -56.031 -9 22.75 1 14.38 108 ILE A C 1
ATOM 850 O O . ILE A 1 108 ? -55.562 -9.617 21.797 1 14.38 108 ILE A O 1
ATOM 854 N N . TYR A 1 109 ? -56.156 -9.812 24.031 1 14.34 109 TYR A N 1
ATOM 855 C CA . TYR A 1 109 ? -55.594 -10.297 25.281 1 14.34 109 TYR A CA 1
ATOM 856 C C . TYR A 1 109 ? -55.219 -11.773 25.172 1 14.34 109 TYR A C 1
ATOM 858 O O . TYR A 1 109 ? -54.344 -12.25 25.891 1 14.34 109 TYR A O 1
ATOM 866 N N . GLU A 1 110 ? -55.625 -12.594 24.156 1 14.48 110 GLU A N 1
ATOM 867 C CA . GLU A 1 110 ? -56 -13.867 24.75 1 14.48 110 GLU A CA 1
ATOM 868 C C . GLU A 1 110 ? -54.781 -14.625 25.25 1 14.48 110 GLU A C 1
ATOM 870 O O . GLU A 1 110 ? -53.75 -14.648 24.594 1 14.48 110 GLU A O 1
ATOM 875 N N . GLU A 1 111 ? -54.719 -15.258 26.578 1 14.78 111 GLU A N 1
ATOM 876 C CA . GLU A 1 111 ? -54.062 -15.805 27.766 1 14.78 111 GLU A CA 1
ATOM 877 C C . GLU A 1 111 ? -53.5 -17.203 27.484 1 14.78 111 GLU A C 1
ATOM 879 O O . GLU A 1 111 ? -52.625 -17.672 28.203 1 14.78 111 GLU A O 1
ATOM 884 N N . ARG A 1 112 ? -53.875 -17.969 26.391 1 15.03 112 ARG A N 1
ATOM 885 C CA . ARG A 1 112 ? -54.094 -19.328 26.859 1 15.03 112 ARG A CA 1
ATOM 886 C C . ARG A 1 112 ? -52.781 -19.953 27.344 1 15.03 112 ARG A C 1
ATOM 888 O O . ARG A 1 112 ? -51.688 -19.578 26.875 1 15.03 112 ARG A O 1
ATOM 895 N N . ILE A 1 113 ? -52.844 -20.984 28.266 1 14.61 113 ILE A N 1
ATOM 896 C CA . ILE A 1 113 ? -52.375 -21.703 29.453 1 14.61 113 ILE A CA 1
ATOM 897 C C . ILE A 1 113 ? -51.438 -22.844 29.047 1 14.61 113 ILE A C 1
ATOM 899 O O . ILE A 1 113 ? -50.938 -23.578 29.891 1 14.61 113 ILE A O 1
ATOM 903 N N . TYR A 1 114 ? -50.75 -22.641 27.844 1 13.74 114 TYR A N 1
ATOM 904 C CA . TYR A 1 114 ? -50.375 -24.016 27.5 1 13.74 114 TYR A CA 1
ATOM 905 C C . TYR A 1 114 ? -49.594 -24.672 28.641 1 13.74 114 TYR A C 1
ATOM 907 O O . TYR A 1 114 ? -49.031 -24 29.5 1 13.74 114 TYR A O 1
ATOM 915 N N . GLU A 1 115 ? -49.531 -26 28.422 1 14.52 115 GLU A N 1
ATOM 916 C CA . GLU A 1 115 ? -49.469 -27.281 29.141 1 14.52 115 GLU A CA 1
ATOM 917 C C . GLU A 1 115 ? -48.094 -27.547 29.703 1 14.52 115 GLU A C 1
ATOM 919 O O . GLU A 1 115 ? -47.094 -27.016 29.203 1 14.52 115 GLU A O 1
ATOM 924 N N . PRO A 1 116 ? -48.031 -28.406 30.672 1 15.29 116 PRO A N 1
ATOM 925 C CA . PRO A 1 116 ? -47.344 -28.797 31.906 1 15.29 116 PRO A CA 1
ATOM 926 C C . PRO A 1 116 ? -46.062 -29.594 31.641 1 15.29 116 PRO A C 1
ATOM 928 O O . PRO A 1 116 ? -45.219 -29.688 32.5 1 15.29 116 PRO A O 1
ATOM 931 N N . GLU A 1 117 ? -45.812 -30.094 30.359 1 14.69 117 GLU A N 1
ATOM 932 C CA . GLU A 1 117 ? -45.531 -31.5 30.609 1 14.69 117 GLU A CA 1
ATOM 933 C C . GLU A 1 117 ? -44.094 -31.688 31.125 1 14.69 117 GLU A C 1
ATOM 935 O O . GLU A 1 117 ? -43.125 -31.562 30.344 1 14.69 117 GLU A O 1
ATOM 940 N N . THR A 1 118 ? -43.75 -31.125 32.188 1 15.01 118 THR A N 1
ATOM 941 C CA . THR A 1 118 ? -42.375 -31.203 32.75 1 15.01 118 THR A CA 1
ATOM 942 C C . THR A 1 118 ? -41.906 -32.656 32.781 1 15.01 118 THR A C 1
ATOM 944 O O . THR A 1 118 ? -40.75 -32.938 32.438 1 15.01 118 THR A O 1
ATOM 947 N N . THR A 1 119 ? -42.531 -33.562 33.531 1 14.83 119 THR A N 1
ATOM 948 C CA . THR A 1 119 ? -41.875 -34.094 34.719 1 14.83 119 THR A CA 1
ATOM 949 C C . THR A 1 119 ? -40.844 -35.156 34.375 1 14.83 119 THR A C 1
ATOM 951 O O . THR A 1 119 ? -40.906 -35.719 33.25 1 14.83 119 THR A O 1
ATOM 954 N N . LEU A 1 120 ? -40.406 -35.969 35.531 1 14.97 120 LEU A N 1
ATOM 955 C CA . LEU A 1 120 ? -39.281 -36.5 36.312 1 14.97 120 LEU A CA 1
ATOM 956 C C . LEU A 1 120 ? -39.062 -37.969 36 1 14.97 120 LEU A C 1
ATOM 958 O O . LEU A 1 120 ? -38.219 -38.625 36.625 1 14.97 120 LEU A O 1
ATOM 962 N N . LYS A 1 121 ? -39.469 -38.562 34.938 1 14.35 121 LYS A N 1
ATOM 963 C CA . LYS A 1 121 ? -39.719 -39.969 35.312 1 14.35 121 LYS A CA 1
ATOM 964 C C . LYS A 1 121 ? -38.438 -40.625 35.812 1 14.35 121 LYS A C 1
ATOM 966 O O . LYS A 1 121 ? -37.344 -40.312 35.344 1 14.35 121 LYS A O 1
ATOM 971 N N . GLN A 1 122 ? -38.688 -41.562 36.781 1 14.42 122 GLN A N 1
ATOM 972 C CA . GLN A 1 122 ? -38.094 -42.438 37.812 1 14.42 122 GLN A CA 1
ATOM 973 C C . GLN A 1 122 ? -37.188 -43.469 37.156 1 14.42 122 GLN A C 1
ATOM 975 O O . GLN A 1 122 ? -36.031 -43.625 37.562 1 14.42 122 GLN A O 1
ATOM 980 N N . THR A 1 123 ? -37.719 -44.719 36.875 1 14.16 123 THR A N 1
ATOM 981 C CA . THR A 1 123 ? -37.438 -45.906 37.688 1 14.16 123 THR A CA 1
ATOM 982 C C . THR A 1 123 ? -36.219 -46.656 37.156 1 14.16 123 THR A C 1
ATOM 984 O O . THR A 1 123 ? -35.781 -46.438 36.031 1 14.16 123 THR A O 1
ATOM 987 N N . PRO A 1 124 ? -36.312 -48.125 37.125 1 14.77 124 PRO A N 1
ATOM 988 C CA . PRO A 1 124 ? -35.812 -49.25 37.906 1 14.77 124 PRO A CA 1
ATOM 989 C C . PRO A 1 124 ? -34.625 -49.938 37.188 1 14.77 124 PRO A C 1
ATOM 991 O O . PRO A 1 124 ? -33.562 -50.062 37.781 1 14.77 124 PRO A O 1
ATOM 994 N N . ASP A 1 125 ? -34.812 -51.344 36.906 1 14.02 125 ASP A N 1
ATOM 995 C CA . ASP A 1 125 ? -34.344 -52.625 37.406 1 14.02 125 ASP A CA 1
ATOM 996 C C . ASP A 1 125 ? -33.281 -53.219 36.531 1 14.02 125 ASP A C 1
ATOM 998 O O . ASP A 1 125 ? -32.188 -53.594 37 1 14.02 125 ASP A O 1
ATOM 1002 N N . VAL A 1 126 ? -33.594 -54.375 35.781 1 13.88 126 VAL A N 1
ATOM 1003 C CA . VAL A 1 126 ? -33.25 -55.75 36.094 1 13.88 126 VAL A CA 1
ATOM 1004 C C . VAL A 1 126 ? -32.062 -56.188 35.219 1 13.88 126 VAL A C 1
ATOM 1006 O O . VAL A 1 126 ? -31.047 -56.688 35.75 1 13.88 126 VAL A O 1
ATOM 1009 N N . ILE A 1 127 ? -32.219 -57.312 34.312 1 13.89 127 ILE A N 1
ATOM 1010 C CA . ILE A 1 127 ? -31.859 -58.719 34.531 1 13.89 127 ILE A CA 1
ATOM 1011 C C . ILE A 1 127 ? -30.547 -59.031 33.812 1 13.89 127 ILE A C 1
ATOM 1013 O O . ILE A 1 127 ? -30.078 -58.25 33 1 13.89 127 ILE A O 1
ATOM 1017 N N . ASN A 1 128 ? -30.562 -60.25 33.062 1 13.8 128 ASN A N 1
ATOM 1018 C CA . ASN A 1 128 ? -30.031 -61.594 33.188 1 13.8 128 ASN A CA 1
ATOM 1019 C C . ASN A 1 128 ? -28.828 -61.812 32.25 1 13.8 128 ASN A C 1
ATOM 1021 O O . ASN A 1 128 ? -28.578 -61 31.359 1 13.8 128 ASN A O 1
ATOM 1025 N N . ASN A 1 129 ? -28.75 -63.094 31.562 1 13.83 129 ASN A N 1
ATOM 1026 C CA . ASN A 1 129 ? -27.984 -64.312 31.625 1 13.83 129 ASN A CA 1
ATOM 1027 C C . ASN A 1 129 ? -27.016 -64.5 30.453 1 13.83 129 ASN A C 1
ATOM 1029 O O . ASN A 1 129 ? -25.906 -64.938 30.609 1 13.83 129 ASN A O 1
ATOM 1033 N N . CYS A 1 130 ? -27.484 -64.5 29.125 1 13.41 130 CYS A N 1
ATOM 1034 C CA . CYS A 1 130 ? -27.266 -65.75 28.469 1 13.41 130 CYS A CA 1
ATOM 1035 C C . CYS A 1 130 ? -25.812 -65.875 28 1 13.41 130 CYS A C 1
ATOM 1037 O O . CYS A 1 130 ? -25.141 -64.875 27.781 1 13.41 130 CYS A O 1
ATOM 1039 N N . THR A 1 131 ? -25.438 -67.188 27.578 1 14.09 131 THR A N 1
ATOM 1040 C CA . THR A 1 131 ? -24.531 -68.312 27.516 1 14.09 131 THR A CA 1
ATOM 1041 C C . THR A 1 131 ? -23.531 -68.188 26.375 1 14.09 131 THR A C 1
ATOM 1043 O O . THR A 1 131 ? -23.75 -67.438 25.438 1 14.09 131 THR A O 1
ATOM 1046 N N . GLU A 1 132 ? -22.5 -69.125 26.312 1 14.48 132 GLU A N 1
ATOM 1047 C CA . GLU A 1 132 ? -21.109 -69.562 26.141 1 14.48 132 GLU A CA 1
ATOM 1048 C C . GLU A 1 132 ? -20.781 -69.812 24.688 1 14.48 132 GLU A C 1
ATOM 1050 O O . GLU A 1 132 ? -19.625 -69.75 24.266 1 14.48 132 GLU A O 1
ATOM 1055 N N . GLY A 1 133 ? -21.734 -70.438 23.891 1 13.76 133 GLY A N 1
ATOM 1056 C CA . GLY A 1 133 ? -21.359 -71.688 23.266 1 13.76 133 GLY A CA 1
ATOM 1057 C C . GLY A 1 133 ? -20.25 -71.562 22.25 1 13.76 133 GLY A C 1
ATOM 1058 O O . GLY A 1 133 ? -19.875 -70.438 21.875 1 13.76 133 GLY A O 1
ATOM 1059 N N . GLY A 1 134 ? -20.156 -72.625 21.312 1 14.1 134 GLY A N 1
ATOM 1060 C CA . GLY A 1 134 ? -19.438 -73.75 20.719 1 14.1 134 GLY A CA 1
ATOM 1061 C C . GLY A 1 134 ? -18.797 -73.375 19.375 1 14.1 134 GLY A C 1
ATOM 1062 O O . GLY A 1 134 ? -17.688 -73.812 19.078 1 14.1 134 GLY A O 1
ATOM 1063 N N . PHE A 1 135 ? -19.453 -72.75 18.422 1 13.55 135 PHE A N 1
ATOM 1064 C CA . PHE A 1 135 ? -19.438 -73.625 17.25 1 13.55 135 PHE A CA 1
ATOM 1065 C C . PHE A 1 135 ? -18.062 -73.625 16.578 1 13.55 135 PHE A C 1
ATOM 1067 O O . PHE A 1 135 ? -17.359 -72.625 16.641 1 13.55 135 PHE A O 1
ATOM 1074 N N . SER A 1 136 ? -17.625 -74.812 15.906 1 13.84 136 SER A N 1
ATOM 1075 C CA . SER A 1 136 ? -16.766 -75.875 15.359 1 13.84 136 SER A CA 1
ATOM 1076 C C . SER A 1 136 ? -16.141 -75.438 14.039 1 13.84 136 SER A C 1
ATOM 1078 O O . SER A 1 136 ? -14.922 -75.562 13.852 1 13.84 136 SER A O 1
ATOM 1080 N N . SER A 1 137 ? -16.922 -75.438 12.883 1 13.6 137 SER A N 1
ATOM 1081 C CA . SER A 1 137 ? -16.625 -76.375 11.844 1 13.6 137 SER A CA 1
ATOM 1082 C C . SER A 1 137 ? -15.422 -76 11.008 1 13.6 137 SER A C 1
ATOM 1084 O O . SER A 1 137 ? -14.992 -74.812 11.07 1 13.6 137 SER A O 1
ATOM 1086 N N . TYR A 1 138 ? -15.531 -76.188 9.547 1 13.76 138 TYR A N 1
ATOM 1087 C CA . TYR A 1 138 ? -15 -77.188 8.609 1 13.76 138 TYR A CA 1
ATOM 1088 C C . TYR A 1 138 ? -13.961 -76.562 7.688 1 13.76 138 TYR A C 1
ATOM 1090 O O . TYR A 1 138 ? -12.852 -77.062 7.535 1 13.76 138 TYR A O 1
ATOM 1098 N N . CYS A 1 139 ? -14.336 -75.75 6.531 1 13.93 139 CYS A N 1
ATOM 1099 C CA . CYS A 1 139 ? -14 -76.375 5.266 1 13.93 139 CYS A CA 1
ATOM 1100 C C . CYS A 1 139 ? -12.555 -76.125 4.879 1 13.93 139 CYS A C 1
ATOM 1102 O O . CYS A 1 139 ? -11.984 -75.062 5.293 1 13.93 139 CYS A O 1
ATOM 1104 N N . PRO A 1 140 ? -12.117 -76.688 3.68 1 14.94 140 PRO A N 1
ATOM 1105 C CA . PRO A 1 140 ? -10.977 -77.5 3.162 1 14.94 140 PRO A CA 1
ATOM 1106 C C . PRO A 1 140 ? -9.945 -76.562 2.463 1 14.94 140 PRO A C 1
ATOM 1108 O O . PRO A 1 140 ? -10.219 -75.438 2.188 1 14.94 140 PRO A O 1
ATOM 1111 N N . PRO A 1 141 ? -9.18 -77.25 1.415 1 15.2 141 PRO A N 1
ATOM 1112 C CA . PRO A 1 141 ? -7.805 -77.5 0.979 1 15.2 141 PRO A CA 1
ATOM 1113 C C . PRO A 1 141 ? -7.426 -76.75 -0.273 1 15.2 141 PRO A C 1
ATOM 1115 O O . PRO A 1 141 ? -6.27 -76.75 -0.699 1 15.2 141 PRO A O 1
ATOM 1118 N N . VAL A 1 142 ? -8.109 -75.688 -0.82 1 15.52 142 VAL A N 1
ATOM 1119 C CA . VAL A 1 142 ? -8 -75.812 -2.27 1 15.52 142 VAL A CA 1
ATOM 1120 C C . VAL A 1 142 ? -6.535 -75.688 -2.686 1 15.52 142 VAL A C 1
ATOM 1122 O O . VAL A 1 142 ? -5.812 -74.812 -2.223 1 15.52 142 VAL A O 1
ATOM 1125 N N . PRO A 1 143 ? -6.09 -76.5 -3.781 1 15.28 143 PRO A N 1
ATOM 1126 C CA . PRO A 1 143 ? -4.902 -77.188 -4.328 1 15.28 143 PRO A CA 1
ATOM 1127 C C . PRO A 1 143 ? -4.059 -76.25 -5.191 1 15.28 143 PRO A C 1
ATOM 1129 O O . PRO A 1 143 ? -4.539 -75.188 -5.637 1 15.28 143 PRO A O 1
ATOM 1132 N N . ILE A 1 144 ? -2.771 -76.812 -5.648 1 16.94 144 ILE A N 1
ATOM 1133 C CA . ILE A 1 144 ? -1.403 -76.688 -6.145 1 16.94 144 ILE A CA 1
ATOM 1134 C C . ILE A 1 144 ? -1.398 -76.75 -7.672 1 16.94 144 ILE A C 1
ATOM 1136 O O . ILE A 1 144 ? -0.35 -76.562 -8.297 1 16.94 144 ILE A O 1
ATOM 1140 N N . VAL A 1 145 ? -2.424 -76.562 -8.516 1 15.45 145 VAL A N 1
ATOM 1141 C CA . VAL A 1 145 ? -2.162 -77.312 -9.734 1 15.45 145 VAL A CA 1
ATOM 1142 C C . VAL A 1 145 ? -0.903 -76.812 -10.414 1 15.45 145 VAL A C 1
ATOM 1144 O O . VAL A 1 145 ? -0.61 -75.625 -10.344 1 15.45 145 VAL A O 1
ATOM 1147 N N . THR A 1 146 ? -0.023 -77.75 -11.273 1 15.81 146 THR A N 1
ATOM 1148 C CA . THR A 1 146 ? 1.189 -78.312 -11.82 1 15.81 146 THR A CA 1
ATOM 1149 C C . THR A 1 146 ? 1.478 -77.812 -13.219 1 15.81 146 THR A C 1
ATOM 1151 O O . THR A 1 146 ? 2.619 -77.438 -13.531 1 15.81 146 THR A O 1
ATOM 1154 N N . PRO A 1 147 ? 0.834 -78.25 -14.453 1 14.95 147 PRO A N 1
ATOM 1155 C CA . PRO A 1 147 ? 1.396 -79 -15.578 1 14.95 147 PRO A CA 1
ATOM 1156 C C . PRO A 1 147 ? 2.191 -78.125 -16.531 1 14.95 147 PRO A C 1
ATOM 1158 O O . PRO A 1 147 ? 1.98 -76.938 -16.578 1 14.95 147 PRO A O 1
ATOM 1161 N N . ASP A 1 148 ? 3.223 -78.812 -17.594 1 16.22 148 ASP A N 1
ATOM 1162 C CA . ASP A 1 148 ? 4.215 -79.188 -18.578 1 16.22 148 ASP A CA 1
ATOM 1163 C C . ASP A 1 148 ? 3.77 -78.812 -19.984 1 16.22 148 ASP A C 1
ATOM 1165 O O . ASP A 1 148 ? 4.594 -78.438 -20.828 1 16.22 148 ASP A O 1
ATOM 1169 N N . SER A 1 149 ? 2.766 -79.5 -20.641 1 14.34 149 SER A N 1
ATOM 1170 C CA . SER A 1 149 ? 2.824 -80.188 -21.906 1 14.34 149 SER A CA 1
ATOM 1171 C C . SER A 1 149 ? 2.834 -79.25 -23.094 1 14.34 149 SER A C 1
ATOM 1173 O O . SER A 1 149 ? 3.662 -79.375 -24 1 14.34 149 SER A O 1
ATOM 1175 N N . ILE A 1 150 ? 1.756 -78.938 -23.828 1 14.72 150 ILE A N 1
ATOM 1176 C CA . ILE A 1 150 ? 1.488 -79.562 -25.125 1 14.72 150 ILE A CA 1
ATOM 1177 C C . ILE A 1 150 ? 2.186 -78.75 -26.219 1 14.72 150 ILE A C 1
ATOM 1179 O O . ILE A 1 150 ? 2.398 -77.562 -26.062 1 14.72 150 ILE A O 1
ATOM 1183 N N . MET A 1 151 ? 2.102 -79.188 -27.656 1 14.83 151 MET A N 1
ATOM 1184 C CA . MET A 1 151 ? 2.529 -79.75 -28.953 1 14.83 151 MET A CA 1
ATOM 1185 C C . MET A 1 151 ? 2.578 -78.625 -29.984 1 14.83 151 MET A C 1
ATOM 1187 O O . MET A 1 151 ? 3.607 -78.438 -30.641 1 14.83 151 MET A O 1
ATOM 1191 N N . ALA A 1 152 ? 1.699 -78.688 -31.188 1 15.55 152 ALA A N 1
ATOM 1192 C CA . ALA A 1 152 ? 1.752 -79.188 -32.562 1 15.55 152 ALA A CA 1
ATOM 1193 C C . ALA A 1 152 ? 1.824 -78 -33.531 1 15.55 152 ALA A C 1
ATOM 1195 O O . ALA A 1 152 ? 2.734 -77.938 -34.375 1 15.55 152 ALA A O 1
ATOM 1196 N N . SER A 1 153 ? 0.872 -77.812 -34.531 1 14.42 153 SER A N 1
ATOM 1197 C CA . SER A 1 153 ? 0.904 -78.062 -35.969 1 14.42 153 SER A CA 1
ATOM 1198 C C . SER A 1 153 ? 1.055 -76.812 -36.75 1 14.42 153 SER A C 1
ATOM 1200 O O . SER A 1 153 ? 1.874 -76.688 -37.688 1 14.42 153 SER A O 1
ATOM 1202 N N . ALA A 1 154 ? 0.065 -75.875 -37.125 1 14.86 154 ALA A N 1
ATOM 1203 C CA . ALA A 1 154 ? -0.449 -75.938 -38.5 1 14.86 154 ALA A CA 1
ATOM 1204 C C . ALA A 1 154 ? 0.359 -75.062 -39.438 1 14.86 154 ALA A C 1
ATOM 1206 O O . ALA A 1 154 ? 1.157 -74.25 -39 1 14.86 154 ALA A O 1
ATOM 1207 N N . ILE A 1 155 ? -0.36 -74.125 -40.312 1 15.23 155 ILE A N 1
ATOM 1208 C CA . ILE A 1 155 ? -0.604 -74.125 -41.75 1 15.23 155 ILE A CA 1
ATOM 1209 C C . ILE A 1 155 ? 0.401 -73.25 -42.438 1 15.23 155 ILE A C 1
ATOM 1211 O O . ILE A 1 155 ? 0.93 -72.312 -41.844 1 15.23 155 ILE A O 1
ATOM 1215 N N . THR A 1 156 ? 0.345 -73.188 -43.844 1 15.88 156 THR A N 1
ATOM 1216 C CA . THR A 1 156 ? 0.938 -73.25 -45.188 1 15.88 156 THR A CA 1
ATOM 1217 C C . THR A 1 156 ? 1.254 -71.812 -45.688 1 15.88 156 THR A C 1
ATOM 1219 O O . THR A 1 156 ? 0.736 -70.812 -45.156 1 15.88 156 THR A O 1
ATOM 1222 N N . PRO A 1 157 ? 1.214 -71.625 -47.156 1 15.67 157 PRO A N 1
ATOM 1223 C CA . PRO A 1 157 ? 2.061 -71.312 -48.312 1 15.67 157 PRO A CA 1
ATOM 1224 C C . PRO A 1 157 ? 1.896 -69.875 -48.812 1 15.67 157 PRO A C 1
ATOM 1226 O O . PRO A 1 157 ? 2.887 -69.188 -49.125 1 15.67 157 PRO A O 1
ATOM 1229 N N . ALA A 1 158 ? 0.658 -69.375 -49.281 1 15.04 158 ALA A N 1
ATOM 1230 C CA . ALA A 1 158 ? 0.457 -69.125 -50.719 1 15.04 158 ALA A CA 1
ATOM 1231 C C . ALA A 1 158 ? 1.082 -67.75 -51.125 1 15.04 158 ALA A C 1
ATOM 1233 O O . ALA A 1 158 ? 1.381 -66.938 -50.281 1 15.04 158 ALA A O 1
ATOM 1234 N N . THR A 1 159 ? 0.551 -67.125 -52.312 1 15.47 159 THR A N 1
ATOM 1235 C CA . THR A 1 159 ? 0.794 -66.875 -53.719 1 15.47 159 THR A CA 1
ATOM 1236 C C . THR A 1 159 ? 1.168 -65.438 -53.969 1 15.47 159 THR A C 1
ATOM 1238 O O . THR A 1 159 ? 2.191 -65.125 -54.562 1 15.47 159 THR A O 1
ATOM 1241 N N . THR A 1 160 ? 0.325 -64.625 -54.781 1 15.27 160 THR A N 1
ATOM 1242 C CA . THR A 1 160 ? 0.406 -64.188 -56.188 1 15.27 160 THR A CA 1
ATOM 1243 C C . THR A 1 160 ? 0.946 -62.75 -56.281 1 15.27 160 THR A C 1
ATOM 1245 O O . THR A 1 160 ? 1.009 -62.031 -55.281 1 15.27 160 THR A O 1
ATOM 1248 N N . ALA A 1 161 ? 0.301 -61.719 -57.219 1 15.56 161 ALA A N 1
ATOM 1249 C CA . ALA A 1 161 ? 0.487 -61.219 -58.594 1 15.56 161 ALA A CA 1
ATOM 1250 C C . ALA A 1 161 ? 0.885 -59.75 -58.594 1 15.56 161 ALA A C 1
ATOM 1252 O O . ALA A 1 161 ? 1.784 -59.344 -59.312 1 15.56 161 ALA A O 1
ATOM 1253 N N . VAL A 1 162 ? 0.084 -58.719 -58.031 1 16.7 162 VAL A N 1
ATOM 1254 C CA . VAL A 1 162 ? -0.37 -57.75 -59 1 16.7 162 VAL A CA 1
ATOM 1255 C C . VAL A 1 162 ? 0.762 -56.781 -59.344 1 16.7 162 VAL A C 1
ATOM 1257 O O . VAL A 1 162 ? 1.555 -56.406 -58.469 1 16.7 162 VAL A O 1
ATOM 1260 N N . ASN A 1 163 ? 0.95 -56.188 -60.594 1 15.76 163 ASN A N 1
ATOM 1261 C CA . ASN A 1 163 ? 1.646 -55.75 -61.781 1 15.76 163 ASN A CA 1
ATOM 1262 C C . ASN A 1 163 ? 2.287 -54.375 -61.594 1 15.76 163 ASN A C 1
ATOM 1264 O O . ASN A 1 163 ? 3.494 -54.219 -61.781 1 15.76 163 ASN A O 1
ATOM 1268 N N . SER A 1 164 ? 1.827 -53.344 -62.375 1 16.17 164 SER A N 1
ATOM 1269 C CA . SER A 1 164 ? 2.369 -52.688 -63.594 1 16.17 164 SER A CA 1
ATOM 1270 C C . SER A 1 164 ? 3.086 -51.406 -63.25 1 16.17 164 SER A C 1
ATOM 1272 O O . SER A 1 164 ? 4.25 -51.219 -63.594 1 16.17 164 SER A O 1
ATOM 1274 N N . SER A 1 165 ? 2.557 -50.094 -63.75 1 16.88 165 SER A N 1
ATOM 1275 C CA . SER A 1 165 ? 2.998 -49.156 -64.75 1 16.88 165 SER A CA 1
ATOM 1276 C C . SER A 1 165 ? 3.65 -47.906 -64.125 1 16.88 165 SER A C 1
ATOM 1278 O O . SER A 1 165 ? 4.016 -46.969 -64.812 1 16.88 165 SER A O 1
ATOM 1280 N N . ILE A 1 166 ? 3.617 -47.531 -62.844 1 16.5 166 ILE A N 1
ATOM 1281 C CA . ILE A 1 166 ? 3.678 -46.094 -62.625 1 16.5 166 ILE A CA 1
ATOM 1282 C C . ILE A 1 166 ? 5.094 -45.594 -62.875 1 16.5 166 ILE A C 1
ATOM 1284 O O . ILE A 1 166 ? 6 -45.812 -62.062 1 16.5 166 ILE A O 1
ATOM 1288 N N . ASN A 1 167 ? 5.695 -45.562 -64.062 1 16.64 167 ASN A N 1
ATOM 1289 C CA . ASN A 1 167 ? 7.016 -45.281 -64.625 1 16.64 167 ASN A CA 1
ATOM 1290 C C . ASN A 1 167 ? 7.535 -43.906 -64.188 1 16.64 167 ASN A C 1
ATOM 1292 O O . ASN A 1 167 ? 8.664 -43.781 -63.719 1 16.64 167 ASN A O 1
ATOM 1296 N N . GLY A 1 168 ? 7.242 -42.719 -64.938 1 17.67 168 GLY A N 1
ATOM 1297 C CA . GLY A 1 168 ? 8.141 -41.906 -65.688 1 17.67 168 GLY A CA 1
ATOM 1298 C C . GLY A 1 168 ? 8.797 -40.812 -64.875 1 17.67 168 GLY A C 1
ATOM 1299 O O . GLY A 1 168 ? 9.742 -40.156 -65.312 1 17.67 168 GLY A O 1
ATOM 1300 N N . LEU A 1 169 ? 8.047 -39.875 -64.125 1 18.89 169 LEU A N 1
ATOM 1301 C CA . LEU A 1 169 ? 8.367 -38.469 -64.125 1 18.89 169 LEU A CA 1
ATOM 1302 C C . LEU A 1 169 ? 9.727 -38.219 -63.5 1 18.89 169 LEU A C 1
ATOM 1304 O O . LEU A 1 169 ? 10.086 -38.875 -62.5 1 18.89 169 LEU A O 1
ATOM 1308 N N . SER A 1 170 ? 10.586 -37.312 -64.062 1 19.06 170 SER A N 1
ATOM 1309 C CA . SER A 1 170 ? 11.977 -36.906 -64.25 1 19.06 170 SER A CA 1
ATOM 1310 C C . SER A 1 170 ? 12.602 -36.438 -62.938 1 19.06 170 SER A C 1
ATOM 1312 O O . SER A 1 170 ? 11.922 -35.875 -62.094 1 19.06 170 SER A O 1
ATOM 1314 N N . ASN A 1 171 ? 13.938 -36.719 -62.531 1 19.05 171 ASN A N 1
ATOM 1315 C CA . ASN A 1 171 ? 14.891 -37 -61.469 1 19.05 171 ASN A CA 1
ATOM 1316 C C . ASN A 1 171 ? 15.562 -35.75 -60.938 1 19.05 171 ASN A C 1
ATOM 1318 O O . ASN A 1 171 ? 16.531 -35.812 -60.188 1 19.05 171 ASN A O 1
ATOM 1322 N N . ASN A 1 172 ? 15.609 -34.562 -61.719 1 20.5 172 ASN A N 1
ATOM 1323 C CA . ASN A 1 172 ? 16.766 -33.719 -61.5 1 20.5 172 ASN A CA 1
ATOM 1324 C C . ASN A 1 172 ? 16.766 -33.156 -60.062 1 20.5 172 ASN A C 1
ATOM 1326 O O . ASN A 1 172 ? 15.906 -32.375 -59.688 1 20.5 172 ASN A O 1
ATOM 1330 N N . MET A 1 173 ? 17.328 -33.812 -59.031 1 20.38 173 MET A N 1
ATOM 1331 C CA . MET A 1 173 ? 17.469 -33.812 -57.562 1 20.38 173 MET A CA 1
ATOM 1332 C C . MET A 1 173 ? 18.422 -32.719 -57.094 1 20.38 173 MET A C 1
ATOM 1334 O O . MET A 1 173 ? 19.609 -32.969 -56.938 1 20.38 173 MET A O 1
ATOM 1338 N N . HIS A 1 174 ? 18.625 -31.547 -57.875 1 22.33 174 HIS A N 1
ATOM 1339 C CA . HIS A 1 174 ? 19.688 -30.641 -57.438 1 22.33 174 HIS A CA 1
ATOM 1340 C C . HIS A 1 174 ? 19.609 -30.391 -55.938 1 22.33 174 HIS A C 1
ATOM 1342 O O . HIS A 1 174 ? 18.547 -30.516 -55.344 1 22.33 174 HIS A O 1
ATOM 1348 N N . SER A 1 175 ? 20.906 -30.203 -55.25 1 24.48 175 SER A N 1
ATOM 1349 C CA . SER A 1 175 ? 21.234 -30.359 -53.812 1 24.48 175 SER A CA 1
ATOM 1350 C C . SER A 1 175 ? 20.578 -29.266 -52.969 1 24.48 175 SER A C 1
ATOM 1352 O O . SER A 1 175 ? 20.781 -28.078 -53.219 1 24.48 175 SER A O 1
ATOM 1354 N N . PRO A 1 176 ? 19.391 -29.266 -52.625 1 24.16 176 PRO A N 1
ATOM 1355 C CA . PRO A 1 176 ? 18.625 -28.141 -52.094 1 24.16 176 PRO A CA 1
ATOM 1356 C C . PRO A 1 176 ? 19.328 -27.438 -50.938 1 24.16 176 PRO A C 1
ATOM 1358 O O . PRO A 1 176 ? 19.828 -28.109 -50.031 1 24.16 176 PRO A O 1
ATOM 1361 N N . GLU A 1 177 ? 20.078 -26.266 -51.156 1 26.56 177 GLU A N 1
ATOM 1362 C CA . GLU A 1 177 ? 20.766 -25.359 -50.25 1 26.56 177 GLU A CA 1
ATOM 1363 C C . GLU A 1 177 ? 20.047 -25.281 -48.906 1 26.56 177 GLU A C 1
ATOM 1365 O O . GLU A 1 177 ? 18.812 -25.156 -48.875 1 26.56 177 GLU A O 1
ATOM 1370 N N . GLU A 1 178 ? 20.719 -25.797 -47.906 1 25.3 178 GLU A N 1
ATOM 1371 C CA . GLU A 1 178 ? 20.375 -25.969 -46.5 1 25.3 178 GLU A CA 1
ATOM 1372 C C . GLU A 1 178 ? 19.812 -24.688 -45.906 1 25.3 178 GLU A C 1
ATOM 1374 O O . GLU A 1 178 ? 20.547 -23.75 -45.594 1 25.3 178 GLU A O 1
ATOM 1379 N N . VAL A 1 179 ? 18.828 -24.062 -46.5 1 26.22 179 VAL A N 1
ATOM 1380 C CA . VAL A 1 179 ? 18.141 -22.969 -45.812 1 26.22 179 VAL A CA 1
ATOM 1381 C C . VAL A 1 179 ? 18.062 -23.281 -44.312 1 26.22 179 VAL A C 1
ATOM 1383 O O . VAL A 1 179 ? 17.469 -24.266 -43.906 1 26.22 179 VAL A O 1
ATOM 1386 N N . THR A 1 180 ? 19.125 -22.969 -43.594 1 27.08 180 THR A N 1
ATOM 1387 C CA . THR A 1 180 ? 19.109 -22.938 -42.156 1 27.08 180 THR A CA 1
ATOM 1388 C C . THR A 1 180 ? 17.734 -22.531 -41.625 1 27.08 180 THR A C 1
ATOM 1390 O O . THR A 1 180 ? 17.25 -21.438 -41.938 1 27.08 180 THR A O 1
ATOM 1393 N N . LYS A 1 181 ? 16.828 -23.375 -41.469 1 31.31 181 LYS A N 1
ATOM 1394 C CA . LYS A 1 181 ? 15.492 -23.469 -40.875 1 31.31 181 LYS A CA 1
ATOM 1395 C C . LYS A 1 181 ? 15.391 -22.562 -39.625 1 31.31 181 LYS A C 1
ATOM 1397 O O . LYS A 1 181 ? 15.805 -22.953 -38.531 1 31.31 181 LYS A O 1
ATOM 1402 N N . SER A 1 182 ? 15.727 -21.328 -39.75 1 31.61 182 SER A N 1
ATOM 1403 C CA . SER A 1 182 ? 15.336 -20.328 -38.781 1 31.61 182 SER A CA 1
ATOM 1404 C C . SER A 1 182 ? 13.922 -20.562 -38.25 1 31.61 182 SER A C 1
ATOM 1406 O O . SER A 1 182 ? 12.977 -20.594 -39.062 1 31.61 182 SER A O 1
ATOM 1408 N N . LYS A 1 183 ? 13.672 -21.234 -37.156 1 39.25 183 LYS A N 1
ATOM 1409 C CA . LYS A 1 183 ? 12.602 -21.938 -36.469 1 39.25 183 LYS A CA 1
ATOM 1410 C C . LYS A 1 183 ? 11.344 -21.062 -36.375 1 39.25 183 LYS A C 1
ATOM 1412 O O . LYS A 1 183 ? 11.43 -19.844 -36.406 1 39.25 183 LYS A O 1
ATOM 1417 N N . LEU A 1 184 ? 10.172 -21.656 -36.656 1 35.81 184 LEU A N 1
ATOM 1418 C CA . LEU A 1 184 ? 8.75 -21.328 -36.688 1 35.81 184 LEU A CA 1
ATOM 1419 C C . LEU A 1 184 ? 8.398 -20.281 -35.656 1 35.81 184 LEU A C 1
ATOM 1421 O O . LEU A 1 184 ? 7.426 -19.547 -35.812 1 35.81 184 LEU A O 1
ATOM 1425 N N . TYR A 1 185 ? 9.102 -20.344 -34.594 1 41.44 185 TYR A N 1
ATOM 1426 C CA . TYR A 1 185 ? 8.68 -19.5 -33.469 1 41.44 185 TYR A CA 1
ATOM 1427 C C . TYR A 1 185 ? 9.164 -18.062 -33.625 1 41.44 185 TYR A C 1
ATOM 1429 O O . TYR A 1 185 ? 8.695 -17.156 -32.938 1 41.44 185 TYR A O 1
ATOM 1437 N N . ASP A 1 186 ? 10.297 -17.844 -34.531 1 43.91 186 ASP A N 1
ATOM 1438 C CA . ASP A 1 186 ? 10.883 -16.5 -34.656 1 43.91 186 ASP A CA 1
ATOM 1439 C C . ASP A 1 186 ? 10.273 -15.734 -35.812 1 43.91 186 ASP A C 1
ATOM 1441 O O . ASP A 1 186 ? 10.898 -14.82 -36.375 1 43.91 186 ASP A O 1
ATOM 1445 N N . ILE A 1 187 ? 9.148 -16.234 -36.344 1 43.5 187 ILE A N 1
ATOM 1446 C CA . ILE A 1 187 ? 8.594 -15.508 -37.469 1 43.5 187 ILE A CA 1
ATOM 1447 C C . ILE A 1 187 ? 7.996 -14.188 -37 1 43.5 187 ILE A C 1
ATOM 1449 O O . ILE A 1 187 ? 7.188 -14.172 -36.062 1 43.5 187 ILE A O 1
ATOM 1453 N N . PRO A 1 188 ? 8.484 -13.055 -37.594 1 51.59 188 PRO A N 1
ATOM 1454 C CA . PRO A 1 188 ? 7.934 -11.734 -37.25 1 51.59 188 PRO A CA 1
ATOM 1455 C C . PRO A 1 188 ? 6.41 -11.68 -37.344 1 51.59 188 PRO A C 1
ATOM 1457 O O . PRO A 1 188 ? 5.844 -12.188 -38.312 1 51.59 188 PRO A O 1
ATOM 1460 N N . LEU A 1 189 ? 5.691 -11.406 -36.281 1 61.12 189 LEU A N 1
ATOM 1461 C CA . LEU A 1 189 ? 4.238 -11.266 -36.219 1 61.12 189 LEU A CA 1
ATOM 1462 C C . LEU A 1 189 ? 3.76 -10.156 -37.156 1 61.12 189 LEU A C 1
ATOM 1464 O O . LEU A 1 189 ? 4.207 -9.016 -37.031 1 61.12 189 LEU A O 1
ATOM 1468 N N . THR A 1 190 ? 3.352 -10.438 -38.344 1 68.12 190 THR A N 1
ATOM 1469 C CA . THR A 1 190 ? 2.666 -9.438 -39.156 1 68.12 190 THR A CA 1
ATOM 1470 C C . THR A 1 190 ? 1.157 -9.516 -38.938 1 68.12 190 THR A C 1
ATOM 1472 O O . THR A 1 190 ? 0.564 -10.594 -39.062 1 68.12 190 THR A O 1
ATOM 1475 N N . VAL A 1 191 ? 0.584 -8.461 -38.406 1 74 191 VAL A N 1
ATOM 1476 C CA . VAL A 1 191 ? -0.867 -8.406 -38.281 1 74 191 VAL A CA 1
ATOM 1477 C C . VAL A 1 191 ? -1.521 -8.445 -39.656 1 74 191 VAL A C 1
ATOM 1479 O O . VAL A 1 191 ? -1.191 -7.645 -40.531 1 74 191 VAL A O 1
ATOM 1482 N N . PRO A 1 192 ? -2.229 -9.398 -39.75 1 80 192 PRO A N 1
ATOM 1483 C CA . PRO A 1 192 ? -2.859 -9.523 -41.062 1 80 192 PRO A CA 1
ATOM 1484 C C . PRO A 1 192 ? -3.674 -8.289 -41.438 1 80 192 PRO A C 1
ATOM 1486 O O . PRO A 1 192 ? -4.246 -7.633 -40.562 1 80 192 PRO A O 1
ATOM 1489 N N . SER A 1 193 ? -3.861 -8.031 -42.719 1 78.25 193 SER A N 1
ATOM 1490 C CA . SER A 1 193 ? -4.516 -6.84 -43.25 1 78.25 193 SER A CA 1
ATOM 1491 C C . SER A 1 193 ? -6.02 -6.879 -43 1 78.25 193 SER A C 1
ATOM 1493 O O . SER A 1 193 ? -6.676 -5.836 -42.938 1 78.25 193 SER A O 1
ATOM 1495 N N . PHE A 1 194 ? -6.488 -8.062 -42.75 1 83.81 194 PHE A N 1
ATOM 1496 C CA . PHE A 1 194 ? -7.934 -8.172 -42.594 1 83.81 194 PHE A CA 1
ATOM 1497 C C . PHE A 1 194 ? -8.359 -7.758 -41.188 1 83.81 194 PHE A C 1
ATOM 1499 O O . PHE A 1 194 ? -9.539 -7.504 -40.938 1 83.81 194 PHE A O 1
ATOM 1506 N N . MET A 1 195 ? -7.477 -7.707 -40.344 1 87.75 195 MET A N 1
ATOM 1507 C CA . MET A 1 195 ? -7.816 -7.383 -38.969 1 87.75 195 MET A CA 1
ATOM 1508 C C . MET A 1 195 ? -8.125 -5.898 -38.812 1 87.75 195 MET A C 1
ATOM 1510 O O . MET A 1 195 ? -7.285 -5.047 -39.125 1 87.75 195 MET A O 1
ATOM 1514 N N . LYS A 1 196 ? -9.289 -5.598 -38.406 1 87.69 196 LYS A N 1
ATOM 1515 C CA . LYS A 1 196 ? -9.719 -4.227 -38.125 1 87.69 196 LYS A CA 1
ATOM 1516 C C . LYS A 1 196 ? -9.672 -3.91 -36.656 1 87.69 196 LYS A C 1
ATOM 1518 O O . LYS A 1 196 ? -9.805 -4.809 -35.812 1 87.69 196 LYS A O 1
ATOM 1523 N N . ASP A 1 197 ? -9.406 -2.666 -36.469 1 87 197 ASP A N 1
ATOM 1524 C CA . ASP A 1 197 ? -9.375 -2.26 -35.062 1 87 197 ASP A CA 1
ATOM 1525 C C . ASP A 1 197 ? -10.781 -2.27 -34.438 1 87 197 ASP A C 1
ATOM 1527 O O . ASP A 1 197 ? -11.75 -1.884 -35.094 1 87 197 ASP A O 1
ATOM 1531 N N . MET A 1 198 ? -10.906 -2.906 -33.344 1 88.88 198 MET A N 1
ATOM 1532 C CA . MET A 1 198 ? -12.188 -2.977 -32.656 1 88.88 198 MET A CA 1
ATOM 1533 C C . MET A 1 198 ? -11.992 -2.787 -31.156 1 88.88 198 MET A C 1
ATOM 1535 O O . MET A 1 198 ? -10.977 -3.207 -30.594 1 88.88 198 MET A O 1
ATOM 1539 N N . LYS A 1 199 ? -13.008 -2.154 -30.594 1 88.62 199 LYS A N 1
ATOM 1540 C CA . LYS A 1 199 ? -13.039 -2.018 -29.141 1 88.62 199 LYS A CA 1
ATOM 1541 C C . LYS A 1 199 ? -13.656 -3.254 -28.484 1 88.62 199 LYS A C 1
ATOM 1543 O O . LYS A 1 199 ? -14.773 -3.652 -28.828 1 88.62 199 LYS A O 1
ATOM 1548 N N . MET A 1 200 ? -12.836 -3.846 -27.578 1 89.69 200 MET A N 1
ATOM 1549 C CA . MET A 1 200 ? -13.273 -5.105 -26.984 1 89.69 200 MET A CA 1
ATOM 1550 C C . MET A 1 200 ? -13.414 -4.973 -25.469 1 89.69 200 MET A C 1
ATOM 1552 O O . MET A 1 200 ? -12.578 -4.348 -24.812 1 89.69 200 MET A O 1
ATOM 1556 N N . GLU A 1 201 ? -14.438 -5.555 -24.953 1 84.69 201 GLU A N 1
ATOM 1557 C CA . GLU A 1 201 ? -14.586 -5.754 -23.516 1 84.69 201 GLU A CA 1
ATOM 1558 C C . GLU A 1 201 ? -14.164 -7.164 -23.109 1 84.69 201 GLU A C 1
ATOM 1560 O O . GLU A 1 201 ? -14.977 -8.094 -23.141 1 84.69 201 GLU A O 1
ATOM 1565 N N . LEU A 1 202 ? -13.031 -7.258 -22.656 1 84.62 202 LEU A N 1
ATOM 1566 C CA . LEU A 1 202 ? -12.422 -8.57 -22.469 1 84.62 202 LEU A CA 1
ATOM 1567 C C . LEU A 1 202 ? -12.82 -9.164 -21.109 1 84.62 202 LEU A C 1
ATOM 1569 O O . LEU A 1 202 ? -12.766 -10.383 -20.922 1 84.62 202 LEU A O 1
ATOM 1573 N N . TRP A 1 203 ? -13.141 -8.297 -20.172 1 77.75 203 TRP A N 1
ATOM 1574 C CA . TRP A 1 203 ? -13.453 -8.82 -18.844 1 77.75 203 TRP A CA 1
ATOM 1575 C C . TRP A 1 203 ? -14.781 -8.266 -18.344 1 77.75 203 TRP A C 1
ATOM 1577 O O . TRP A 1 203 ? -15.141 -7.125 -18.641 1 77.75 203 TRP A O 1
ATOM 1587 N N . GLU A 1 204 ? -15.375 -9.156 -17.656 1 75.38 204 GLU A N 1
ATOM 1588 C CA . GLU A 1 204 ? -16.531 -8.727 -16.875 1 75.38 204 GLU A CA 1
ATOM 1589 C C . GLU A 1 204 ? -16.219 -8.695 -15.383 1 75.38 204 GLU A C 1
ATOM 1591 O O . GLU A 1 204 ? -15.641 -9.633 -14.844 1 75.38 204 GLU A O 1
ATOM 1596 N N . ALA A 1 205 ? -16.547 -7.695 -14.773 1 74.62 205 ALA A N 1
ATOM 1597 C CA . ALA A 1 205 ? -16.219 -7.496 -13.359 1 74.62 205 ALA A CA 1
ATOM 1598 C C . ALA A 1 205 ? -16.75 -8.648 -12.508 1 74.62 205 ALA A C 1
ATOM 1600 O O . ALA A 1 205 ? -16.094 -9.062 -11.547 1 74.62 205 ALA A O 1
ATOM 1601 N N . LYS A 1 206 ? -17.844 -9.195 -12.898 1 75.5 206 LYS A N 1
ATOM 1602 C CA . LYS A 1 206 ? -18.469 -10.25 -12.109 1 75.5 206 LYS A CA 1
ATOM 1603 C C . LYS A 1 206 ? -17.609 -11.516 -12.117 1 75.5 206 LYS A C 1
ATOM 1605 O O . LYS A 1 206 ? -17.688 -12.328 -11.195 1 75.5 206 LYS A O 1
ATOM 1610 N N . ASP A 1 207 ? -16.797 -11.586 -13.094 1 77.19 207 ASP A N 1
ATOM 1611 C CA . ASP A 1 207 ? -16.031 -12.82 -13.234 1 77.19 207 ASP A CA 1
ATOM 1612 C C . ASP A 1 207 ? -14.656 -12.68 -12.586 1 77.19 207 ASP A C 1
ATOM 1614 O O . ASP A 1 207 ? -13.898 -13.656 -12.5 1 77.19 207 ASP A O 1
ATOM 1618 N N . THR A 1 208 ? -14.422 -11.531 -12.102 1 82.25 208 THR A N 1
ATOM 1619 C CA . THR A 1 208 ? -13.094 -11.328 -11.531 1 82.25 208 THR A CA 1
ATOM 1620 C C . THR A 1 208 ? -13.148 -11.344 -10.008 1 82.25 208 THR A C 1
ATOM 1622 O O . THR A 1 208 ? -12.117 -11.477 -9.344 1 82.25 208 THR A O 1
ATOM 1625 N N . ILE A 1 209 ? -14.336 -11.234 -9.445 1 84.88 209 ILE A N 1
ATOM 1626 C CA . ILE A 1 209 ? -14.469 -11.18 -7.996 1 84.88 209 ILE A CA 1
ATOM 1627 C C . ILE A 1 209 ? -14.469 -12.594 -7.426 1 84.88 209 ILE A C 1
ATOM 1629 O O . ILE A 1 209 ? -15.047 -13.508 -8.023 1 84.88 209 ILE A O 1
ATOM 1633 N N . VAL A 1 210 ? -13.734 -12.742 -6.402 1 82.44 210 VAL A N 1
ATOM 1634 C CA . VAL A 1 210 ? -13.641 -14.039 -5.738 1 82.44 210 VAL A CA 1
ATOM 1635 C C . VAL A 1 210 ? -14.102 -13.914 -4.289 1 82.44 210 VAL A C 1
ATOM 1637 O O . VAL A 1 210 ? -13.68 -13.008 -3.572 1 82.44 210 VAL A O 1
ATOM 1640 N N . GLU A 1 211 ? -15.062 -14.695 -3.99 1 80.62 211 GLU A N 1
ATOM 1641 C CA . GLU A 1 211 ? -15.469 -14.82 -2.594 1 80.62 211 GLU A CA 1
ATOM 1642 C C . GLU A 1 211 ? -15.266 -16.234 -2.084 1 80.62 211 GLU A C 1
ATOM 1644 O O . GLU A 1 211 ? -15.789 -17.188 -2.666 1 80.62 211 GLU A O 1
ATOM 1649 N N . TYR A 1 212 ? -14.461 -16.312 -1.152 1 72.69 212 TYR A N 1
ATOM 1650 C CA . TYR A 1 212 ? -14.156 -17.594 -0.53 1 72.69 212 TYR A CA 1
ATOM 1651 C C . TYR A 1 212 ? -14.227 -17.484 0.989 1 72.69 212 TYR A C 1
ATOM 1653 O O . TYR A 1 212 ? -13.227 -17.172 1.642 1 72.69 212 TYR A O 1
ATOM 1661 N N . GLY A 1 213 ? -15.344 -17.875 1.513 1 69.81 213 GLY A N 1
ATOM 1662 C CA . GLY A 1 213 ? -15.539 -17.656 2.938 1 69.81 213 GLY A CA 1
ATOM 1663 C C . GLY A 1 213 ? -15.625 -16.188 3.311 1 69.81 213 GLY A C 1
ATOM 1664 O O . GLY A 1 213 ? -16.469 -15.469 2.795 1 69.81 213 GLY A O 1
ATOM 1665 N N . CYS A 1 214 ? -14.57 -15.922 4.137 1 73.44 214 CYS A N 1
ATOM 1666 C CA . CYS A 1 214 ? -14.555 -14.531 4.57 1 73.44 214 CYS A CA 1
ATOM 1667 C C . CYS A 1 214 ? -13.625 -13.695 3.693 1 73.44 214 CYS A C 1
ATOM 1669 O O . CYS A 1 214 ? -13.531 -12.477 3.869 1 73.44 214 CYS A O 1
ATOM 1671 N N . LEU A 1 215 ? -13.117 -14.461 2.748 1 81.12 215 LEU A N 1
ATOM 1672 C CA . LEU A 1 215 ? -12.156 -13.781 1.879 1 81.12 215 LEU A CA 1
ATOM 1673 C C . LEU A 1 215 ? -12.852 -13.234 0.636 1 81.12 215 LEU A C 1
ATOM 1675 O O . LEU A 1 215 ? -13.617 -13.938 -0.017 1 81.12 215 LEU A O 1
ATOM 1679 N N . ARG A 1 216 ? -12.688 -11.984 0.436 1 87 216 ARG A N 1
ATOM 1680 C CA . ARG A 1 216 ? -13.188 -11.367 -0.786 1 87 216 ARG A CA 1
ATOM 1681 C C . ARG A 1 216 ? -12.109 -10.516 -1.452 1 87 216 ARG A C 1
ATOM 1683 O O . ARG A 1 216 ? -11.406 -9.758 -0.781 1 87 216 ARG A O 1
ATOM 1690 N N . PHE A 1 217 ? -11.875 -10.688 -2.721 1 89.25 217 PHE A N 1
ATOM 1691 C CA . PHE A 1 217 ? -10.898 -9.906 -3.469 1 89.25 217 PHE A CA 1
ATOM 1692 C C . PHE A 1 217 ? -11.164 -10 -4.969 1 89.25 217 PHE A C 1
ATOM 1694 O O . PHE A 1 217 ? -11.938 -10.844 -5.414 1 89.25 217 PHE A O 1
ATOM 1701 N N . VAL A 1 218 ? -10.617 -9.062 -5.629 1 88.5 218 VAL A N 1
ATOM 1702 C CA . VAL A 1 218 ? -10.68 -9.078 -7.086 1 88.5 218 VAL A CA 1
ATOM 1703 C C . VAL A 1 218 ? -9.344 -9.547 -7.656 1 88.5 218 VAL A C 1
ATOM 1705 O O . VAL A 1 218 ? -8.281 -9.047 -7.258 1 88.5 218 VAL A O 1
ATOM 1708 N N . GLU A 1 219 ? -9.422 -10.477 -8.484 1 84.44 219 GLU A N 1
ATOM 1709 C CA . GLU A 1 219 ? -8.203 -10.992 -9.109 1 84.44 219 GLU A CA 1
ATOM 1710 C C . GLU A 1 219 ? -7.863 -10.227 -10.383 1 84.44 219 GLU A C 1
ATOM 1712 O O . GLU A 1 219 ? -8.758 -9.766 -11.094 1 84.44 219 GLU A O 1
ATOM 1717 N N . PRO A 1 220 ? -6.574 -10.164 -10.633 1 84 220 PRO A N 1
ATOM 1718 C CA . PRO A 1 220 ? -6.152 -9.516 -11.875 1 84 220 PRO A CA 1
ATOM 1719 C C . PRO A 1 220 ? -6.559 -10.297 -13.125 1 84 220 PRO A C 1
ATOM 1721 O O . PRO A 1 220 ? -6.988 -11.445 -13.023 1 84 220 PRO A O 1
ATOM 1724 N N . ALA A 1 221 ? -6.285 -9.75 -14.227 1 79.12 221 ALA A N 1
ATOM 1725 C CA . ALA A 1 221 ? -6.809 -10.234 -15.508 1 79.12 221 ALA A CA 1
ATOM 1726 C C . ALA A 1 221 ? -6.199 -11.586 -15.867 1 79.12 221 ALA A C 1
ATOM 1728 O O . ALA A 1 221 ? -6.875 -12.445 -16.438 1 79.12 221 ALA A O 1
ATOM 1729 N N . PHE A 1 222 ? -4.949 -11.828 -15.516 1 84.56 222 PHE A N 1
ATOM 1730 C CA . PHE A 1 222 ? -4.273 -13.039 -15.977 1 84.56 222 PHE A CA 1
ATOM 1731 C C . PHE A 1 222 ? -4.156 -14.055 -14.852 1 84.56 222 PHE A C 1
ATOM 1733 O O . PHE A 1 222 ? -3.467 -15.07 -14.992 1 84.56 222 PHE A O 1
ATOM 1740 N N . SER A 1 223 ? -4.902 -13.828 -13.812 1 85.38 223 SER A N 1
ATOM 1741 C CA . SER A 1 223 ? -4.832 -14.805 -12.727 1 85.38 223 SER A CA 1
ATOM 1742 C C . SER A 1 223 ? -5.473 -16.125 -13.141 1 85.38 223 SER A C 1
ATOM 1744 O O . SER A 1 223 ? -6.301 -16.172 -14.047 1 85.38 223 SER A O 1
ATOM 1746 N N . THR A 1 224 ? -5.074 -17.125 -12.5 1 84.88 224 THR A N 1
ATOM 1747 C CA . THR A 1 224 ? -5.551 -18.453 -12.859 1 84.88 224 THR A CA 1
ATOM 1748 C C . THR A 1 224 ? -7.062 -18.547 -12.695 1 84.88 224 THR A C 1
ATOM 1750 O O . THR A 1 224 ? -7.754 -19.094 -13.562 1 84.88 224 THR A O 1
ATOM 1753 N N . HIS A 1 225 ? -7.535 -18.062 -11.664 1 83.94 225 HIS A N 1
ATOM 1754 C CA . HIS A 1 225 ? -8.977 -18.109 -11.438 1 83.94 225 HIS A CA 1
ATOM 1755 C C . HIS A 1 225 ? -9.727 -17.328 -12.508 1 83.94 225 HIS A C 1
ATOM 1757 O O . HIS A 1 225 ? -10.766 -17.766 -12.992 1 83.94 225 HIS A O 1
ATOM 1763 N N . THR A 1 226 ? -9.219 -16.234 -12.82 1 84.38 226 THR A N 1
ATOM 1764 C CA . THR A 1 226 ? -9.875 -15.398 -13.828 1 84.38 226 THR A CA 1
ATOM 1765 C C . THR A 1 226 ? -9.852 -16.094 -15.188 1 84.38 226 THR A C 1
ATOM 1767 O O . THR A 1 226 ? -10.812 -16 -15.953 1 84.38 226 THR A O 1
ATOM 1770 N N . PHE A 1 227 ? -8.797 -16.812 -15.445 1 86.38 227 PHE A N 1
ATOM 1771 C CA . PHE A 1 227 ? -8.703 -17.547 -16.688 1 86.38 227 PHE A CA 1
ATOM 1772 C C . PHE A 1 227 ? -9.734 -18.672 -16.75 1 86.38 227 PHE A C 1
ATOM 1774 O O . PHE A 1 227 ? -10.383 -18.875 -17.766 1 86.38 227 PHE A O 1
ATOM 1781 N N . ILE A 1 228 ? -9.82 -19.25 -15.664 1 89.69 228 ILE A N 1
ATOM 1782 C CA . ILE A 1 228 ? -10.781 -20.344 -15.594 1 89.69 228 ILE A CA 1
ATOM 1783 C C . ILE A 1 228 ? -12.203 -19.797 -15.703 1 89.69 228 ILE A C 1
ATOM 1785 O O . ILE A 1 228 ? -13.062 -20.406 -16.328 1 89.69 228 ILE A O 1
ATOM 1789 N N . GLN A 1 229 ? -12.359 -18.672 -15.195 1 87.62 229 GLN A N 1
ATOM 1790 C CA . GLN A 1 229 ? -13.68 -18.047 -15.242 1 87.62 229 GLN A CA 1
ATOM 1791 C C . GLN A 1 229 ? -14.031 -17.625 -16.672 1 87.62 229 GLN A C 1
ATOM 1793 O O . GLN A 1 229 ? -15.195 -17.641 -17.062 1 87.62 229 GLN A O 1
ATOM 1798 N N . LEU A 1 230 ? -13.062 -17.281 -17.375 1 88.62 230 LEU A N 1
ATOM 1799 C CA . LEU A 1 230 ? -13.281 -16.812 -18.734 1 88.62 230 LEU A CA 1
ATOM 1800 C C . LEU A 1 230 ? -13.609 -17.969 -19.672 1 88.62 230 LEU A C 1
ATOM 1802 O O . LEU A 1 230 ? -14.367 -17.812 -20.625 1 88.62 230 LEU A O 1
ATOM 1806 N N . ASP A 1 231 ? -12.984 -19.078 -19.391 1 93.06 231 ASP A N 1
ATOM 1807 C CA . ASP A 1 231 ? -13.219 -20.266 -20.203 1 93.06 231 ASP A CA 1
ATOM 1808 C C . ASP A 1 231 ? -14.43 -21.047 -19.688 1 93.06 231 ASP A C 1
ATOM 1810 O O . ASP A 1 231 ? -14.367 -21.672 -18.625 1 93.06 231 ASP A O 1
ATOM 1814 N N . LYS A 1 232 ? -15.477 -21.094 -20.5 1 93.38 232 LYS A N 1
ATOM 1815 C CA . LYS A 1 232 ? -16.719 -21.719 -20.062 1 93.38 232 LYS A CA 1
ATOM 1816 C C . LYS A 1 232 ? -16.516 -23.203 -19.781 1 93.38 232 LYS A C 1
ATOM 1818 O O . LYS A 1 232 ? -17.188 -23.781 -18.922 1 93.38 232 LYS A O 1
ATOM 1823 N N . TYR A 1 233 ? -15.633 -23.906 -20.484 1 94.94 233 TYR A N 1
ATOM 1824 C CA . TYR A 1 233 ? -15.414 -25.328 -20.297 1 94.94 233 TYR A CA 1
ATOM 1825 C C . TYR A 1 233 ? -14.672 -25.609 -19 1 94.94 233 TYR A C 1
ATOM 1827 O O . TYR A 1 233 ? -15.117 -26.422 -18.188 1 94.94 233 TYR A O 1
ATOM 1835 N N . ALA A 1 234 ? -13.586 -24.891 -18.875 1 93.56 234 ALA A N 1
ATOM 1836 C CA . ALA A 1 234 ? -12.797 -25.062 -17.656 1 93.56 234 ALA A CA 1
ATOM 1837 C C . ALA A 1 234 ? -13.602 -24.656 -16.422 1 93.56 234 ALA A C 1
ATOM 1839 O O . ALA A 1 234 ? -13.492 -25.297 -15.367 1 93.56 234 ALA A O 1
ATOM 1840 N N . ARG A 1 235 ? -14.359 -23.641 -16.547 1 92.56 235 ARG A N 1
ATOM 1841 C CA . ARG A 1 235 ? -15.18 -23.156 -15.438 1 92.56 235 ARG A CA 1
ATOM 1842 C C . ARG A 1 235 ? -16.188 -24.219 -15 1 92.56 235 ARG A C 1
ATOM 1844 O O . ARG A 1 235 ? -16.344 -24.469 -13.805 1 92.56 235 ARG A O 1
ATOM 1851 N N . ALA A 1 236 ? -16.812 -24.797 -15.938 1 95 236 ALA A N 1
ATOM 1852 C CA . ALA A 1 236 ? -17.812 -25.828 -15.648 1 95 236 ALA A CA 1
ATOM 1853 C C . ALA A 1 236 ? -17.156 -27.047 -15.016 1 95 236 ALA A C 1
ATOM 1855 O O . ALA A 1 236 ? -17.719 -27.641 -14.086 1 95 236 ALA A O 1
ATOM 1856 N N . LEU A 1 237 ? -16.062 -27.391 -15.492 1 94.56 237 LEU A N 1
ATOM 1857 C CA . LEU A 1 237 ? -15.383 -28.547 -14.93 1 94.56 237 LEU A CA 1
ATOM 1858 C C . LEU A 1 237 ? -14.93 -28.281 -13.5 1 94.56 237 LEU A C 1
ATOM 1860 O O . LEU A 1 237 ? -15.125 -29.109 -12.609 1 94.56 237 LEU A O 1
ATOM 1864 N N . CYS A 1 238 ? -14.258 -27.172 -13.32 1 91.81 238 CYS A N 1
ATOM 1865 C CA . CYS A 1 238 ? -13.773 -26.828 -11.984 1 91.81 238 CYS A CA 1
ATOM 1866 C C . CYS A 1 238 ? -14.93 -26.75 -10.992 1 91.81 238 CYS A C 1
ATOM 1868 O O . CYS A 1 238 ? -14.805 -27.188 -9.852 1 91.81 238 CYS A O 1
ATOM 1870 N N . GLY A 1 239 ? -16.031 -26.141 -11.453 1 90.06 239 GLY A N 1
ATOM 1871 C CA . GLY A 1 239 ? -17.203 -26.109 -10.609 1 90.06 239 GLY A CA 1
ATOM 1872 C C . GLY A 1 239 ? -17.703 -27.5 -10.234 1 90.06 239 GLY A C 1
ATOM 1873 O O . GLY A 1 239 ? -18.062 -27.75 -9.086 1 90.06 239 GLY A O 1
ATOM 1874 N N . SER A 1 240 ? -17.656 -28.359 -11.18 1 92.94 240 SER A N 1
ATOM 1875 C CA . SER A 1 240 ? -18.125 -29.719 -10.953 1 92.94 240 SER A CA 1
ATOM 1876 C C . SER A 1 240 ? -17.203 -30.469 -9.992 1 92.94 240 SER A C 1
ATOM 1878 O O . SER A 1 240 ? -17.672 -31.094 -9.031 1 92.94 240 SER A O 1
ATOM 1880 N N . ILE A 1 241 ? -15.953 -30.391 -10.281 1 91.44 241 ILE A N 1
ATOM 1881 C CA . ILE A 1 241 ? -14.984 -31.109 -9.453 1 91.44 241 ILE A CA 1
ATOM 1882 C C . ILE A 1 241 ? -15.031 -30.547 -8.031 1 91.44 241 ILE A C 1
ATOM 1884 O O . ILE A 1 241 ? -14.953 -31.312 -7.062 1 91.44 241 ILE A O 1
ATOM 1888 N N . HIS A 1 242 ? -15.078 -29.281 -7.938 1 87.81 242 HIS A N 1
ATOM 1889 C CA . HIS A 1 242 ? -15.164 -28.641 -6.629 1 87.81 242 HIS A CA 1
ATOM 1890 C C . HIS A 1 242 ? -16.406 -29.109 -5.875 1 87.81 242 HIS A C 1
ATOM 1892 O O . HIS A 1 242 ? -16.312 -29.484 -4.703 1 87.81 242 HIS A O 1
ATOM 1898 N N . GLY A 1 243 ? -17.5 -29.094 -6.5 1 86.25 243 GLY A N 1
ATOM 1899 C CA . GLY A 1 243 ? -18.766 -29.5 -5.891 1 86.25 243 GLY A CA 1
ATOM 1900 C C . GLY A 1 243 ? -18.766 -30.969 -5.484 1 86.25 243 GLY A C 1
ATOM 1901 O O . GLY A 1 243 ? -19.156 -31.297 -4.363 1 86.25 243 GLY A O 1
ATOM 1902 N N . ILE A 1 244 ? -18.281 -31.781 -6.316 1 88.19 244 ILE A N 1
ATOM 1903 C CA . ILE A 1 244 ? -18.297 -33.219 -6.055 1 88.19 244 ILE A CA 1
ATOM 1904 C C . ILE A 1 244 ? -17.312 -33.531 -4.918 1 88.19 244 ILE A C 1
ATOM 1906 O O . ILE A 1 244 ? -17.578 -34.406 -4.098 1 88.19 244 ILE A O 1
ATOM 1910 N N . SER A 1 245 ? -16.203 -32.875 -4.977 1 85.56 245 SER A N 1
ATOM 1911 C CA . SER A 1 245 ? -15.242 -33.094 -3.902 1 85.56 245 SER A CA 1
ATOM 1912 C C . SER A 1 245 ? -15.852 -32.75 -2.541 1 85.56 245 SER A C 1
ATOM 1914 O O . SER A 1 245 ? -15.656 -33.5 -1.576 1 85.56 245 SER A O 1
ATOM 1916 N N . LEU A 1 246 ? -16.562 -31.703 -2.441 1 83.31 246 LEU A N 1
ATOM 1917 C CA . LEU A 1 246 ? -17.172 -31.312 -1.178 1 83.31 246 LEU A CA 1
ATOM 1918 C C . LEU A 1 246 ? -18.312 -32.25 -0.795 1 83.31 246 LEU A C 1
ATOM 1920 O O . LEU A 1 246 ? -18.469 -32.594 0.38 1 83.31 246 LEU A O 1
ATOM 1924 N N . ILE A 1 247 ? -19.078 -32.656 -1.746 1 83.56 247 ILE A N 1
ATOM 1925 C CA . ILE A 1 247 ? -20.188 -33.562 -1.492 1 83.56 247 ILE A CA 1
ATOM 1926 C C . ILE A 1 247 ? -19.641 -34.906 -1.014 1 83.56 247 ILE A C 1
ATOM 1928 O O . ILE A 1 247 ? -20.172 -35.5 -0.063 1 83.56 247 ILE A O 1
ATOM 1932 N N . LYS A 1 248 ? -18.656 -35.312 -1.641 1 81.81 248 LYS A N 1
ATOM 1933 C CA . LYS A 1 248 ? -18.078 -36.594 -1.271 1 81.81 248 LYS A CA 1
ATOM 1934 C C . LYS A 1 248 ? -17.406 -36.531 0.101 1 81.81 248 LYS A C 1
ATOM 1936 O O . LYS A 1 248 ? -17.406 -37.5 0.848 1 81.81 248 LYS A O 1
ATOM 1941 N N . LEU A 1 249 ? -16.812 -35.5 0.364 1 80 249 LEU A N 1
ATOM 1942 C CA . LEU A 1 249 ? -16.234 -35.312 1.691 1 80 249 LEU A CA 1
ATOM 1943 C C . LEU A 1 249 ? -17.328 -35.312 2.76 1 80 249 LEU A C 1
ATOM 1945 O O . LEU A 1 249 ? -17.125 -35.844 3.855 1 80 249 LEU A O 1
ATOM 1949 N N . GLN A 1 250 ? -18.406 -34.688 2.463 1 78.12 250 GLN A N 1
ATOM 1950 C CA . GLN A 1 250 ? -19.547 -34.688 3.381 1 78.12 250 GLN A CA 1
ATOM 1951 C C . GLN A 1 250 ? -20.094 -36.094 3.588 1 78.12 250 GLN A C 1
ATOM 1953 O O . GLN A 1 250 ? -20.406 -36.5 4.715 1 78.12 250 GLN A O 1
ATOM 1958 N N . GLU A 1 251 ? -20.188 -36.719 2.521 1 77.81 251 GLU A N 1
ATOM 1959 C CA . GLU A 1 251 ? -20.656 -38.094 2.596 1 77.81 251 GLU A CA 1
ATOM 1960 C C . GLU A 1 251 ? -19.734 -38.969 3.461 1 77.81 251 GLU A C 1
ATOM 1962 O O . GLU A 1 251 ? -20.203 -39.781 4.258 1 77.81 251 GLU A O 1
ATOM 1967 N N . ARG A 1 252 ? -18.547 -38.75 3.291 1 77.31 252 ARG A N 1
ATOM 1968 C CA . ARG A 1 252 ? -17.562 -39.469 4.086 1 77.31 252 ARG A CA 1
ATOM 1969 C C . ARG A 1 252 ? -17.688 -39.094 5.562 1 77.31 252 ARG A C 1
ATOM 1971 O O . ARG A 1 252 ? -17.5 -39.969 6.438 1 77.31 252 ARG A O 1
ATOM 1978 N N . LEU A 1 253 ? -17.859 -37.938 5.832 1 74.38 253 LEU A N 1
ATOM 1979 C CA . LEU A 1 253 ? -18.031 -37.469 7.203 1 74.38 253 LEU A CA 1
ATOM 1980 C C . LEU A 1 253 ? -19.281 -38.094 7.84 1 74.38 253 LEU A C 1
ATOM 1982 O O . LEU A 1 253 ? -19.25 -38.5 9 1 74.38 253 LEU A O 1
ATOM 1986 N N . GLU A 1 254 ? -20.344 -38.125 7.113 1 74.06 254 GLU A N 1
ATOM 1987 C CA . GLU A 1 254 ? -21.594 -38.688 7.613 1 74.06 254 GLU A CA 1
ATOM 1988 C C . GLU A 1 254 ? -21.469 -40.188 7.832 1 74.06 254 GLU A C 1
ATOM 1990 O O . GLU A 1 254 ? -22.016 -40.719 8.797 1 74.06 254 GLU A O 1
ATOM 1995 N N . GLU A 1 255 ? -20.781 -40.75 6.98 1 74.75 255 GLU A N 1
ATOM 1996 C CA . GLU A 1 255 ? -20.531 -42.156 7.117 1 74.75 255 GLU A CA 1
ATOM 1997 C C . GLU A 1 255 ? -19.75 -42.469 8.391 1 74.75 255 GLU A C 1
ATOM 1999 O O . GLU A 1 255 ? -20.016 -43.469 9.07 1 74.75 255 GLU A O 1
ATOM 2004 N N . ASN A 1 256 ? -18.875 -41.688 8.633 1 70.94 256 ASN A N 1
ATOM 2005 C CA . ASN A 1 256 ? -18.062 -41.906 9.828 1 70.94 256 ASN A CA 1
ATOM 2006 C C . ASN A 1 256 ? -18.859 -41.656 11.102 1 70.94 256 ASN A C 1
ATOM 2008 O O . ASN A 1 256 ? -18.672 -42.375 12.102 1 70.94 256 ASN A O 1
ATOM 2012 N N . ILE A 1 257 ? -19.703 -40.656 11.039 1 66.19 257 ILE A N 1
ATOM 2013 C CA . ILE A 1 257 ? -20.562 -40.406 12.18 1 66.19 257 ILE A CA 1
ATOM 2014 C C . ILE A 1 257 ? -21.547 -41.562 12.375 1 66.19 257 ILE A C 1
ATOM 2016 O O . ILE A 1 257 ? -21.797 -42 13.508 1 66.19 257 ILE A O 1
ATOM 2020 N N . ALA A 1 258 ? -22.047 -42.094 11.234 1 64.75 258 ALA A N 1
ATOM 2021 C CA . ALA A 1 258 ? -22.984 -43.219 11.297 1 64.75 258 ALA A CA 1
ATOM 2022 C C . ALA A 1 258 ? -22.312 -44.469 11.836 1 64.75 258 ALA A C 1
ATOM 2024 O O . ALA A 1 258 ? -22.922 -45.25 12.578 1 64.75 258 ALA A O 1
ATOM 2025 N N . LYS A 1 259 ? -21.172 -44.719 11.453 1 66.5 259 LYS A N 1
ATOM 2026 C CA . LYS A 1 259 ? -20.422 -45.844 11.961 1 66.5 259 LYS A CA 1
ATOM 2027 C C . LYS A 1 259 ? -20.234 -45.781 13.469 1 66.5 259 LYS A C 1
ATOM 2029 O O . LYS A 1 259 ? -20.344 -46.781 14.18 1 66.5 259 LYS A O 1
ATOM 2034 N N . GLU A 1 260 ? -19.984 -44.594 13.914 1 58.69 260 GLU A N 1
ATOM 2035 C CA . GLU A 1 260 ? -19.828 -44.406 15.352 1 58.69 260 GLU A CA 1
ATOM 2036 C C . GLU A 1 260 ? -21.125 -44.688 16.094 1 58.69 260 GLU A C 1
ATOM 2038 O O . GLU A 1 260 ? -21.125 -45.188 17.219 1 58.69 260 GLU A O 1
ATOM 2043 N N . ASP A 1 261 ? -22.281 -44.312 15.438 1 56.06 261 ASP A N 1
ATOM 2044 C CA . ASP A 1 261 ? -23.594 -44.5 16.062 1 56.06 261 ASP A CA 1
ATOM 2045 C C . ASP A 1 261 ? -24.094 -45.938 15.828 1 56.06 261 ASP A C 1
ATOM 2047 O O . ASP A 1 261 ? -25.234 -46.25 16.172 1 56.06 261 ASP A O 1
ATOM 2051 N N . GLY A 1 262 ? -23.359 -46.938 15.414 1 54.97 262 GLY A N 1
ATOM 2052 C CA . GLY A 1 262 ? -23.672 -48.344 15.258 1 54.97 262 GLY A CA 1
ATOM 2053 C C . GLY A 1 262 ? -24.469 -48.656 14 1 54.97 262 GLY A C 1
ATOM 2054 O O . GLY A 1 262 ? -25.016 -49.75 13.859 1 54.97 262 GLY A O 1
ATOM 2055 N N . MET A 1 263 ? -24.828 -47.719 13.25 1 48.56 263 MET A N 1
ATOM 2056 C CA . MET A 1 263 ? -25.656 -48 12.078 1 48.56 263 MET A CA 1
ATOM 2057 C C . MET A 1 263 ? -24.812 -48.594 10.953 1 48.56 263 MET A C 1
ATOM 2059 O O . MET A 1 263 ? -23.656 -48.219 10.766 1 48.56 263 MET A O 1
ATOM 2063 N N . MET A 1 264 ? -25.188 -49.875 10.633 1 42.94 264 MET A N 1
ATOM 2064 C CA . MET A 1 264 ? -24.562 -50.625 9.562 1 42.94 264 MET A CA 1
ATOM 2065 C C . MET A 1 264 ? -24.5 -49.812 8.273 1 42.94 264 MET A C 1
ATOM 2067 O O . MET A 1 264 ? -25.531 -49.438 7.715 1 42.94 264 MET A O 1
ATOM 2071 N N . VAL A 1 265 ? -23.688 -49 8.18 1 47.28 265 VAL A N 1
ATOM 2072 C CA . VAL A 1 265 ? -23.547 -48.312 6.895 1 47.28 265 VAL A CA 1
ATOM 2073 C C . VAL A 1 265 ? -23.078 -49.312 5.828 1 47.28 265 VAL A C 1
ATOM 2075 O O . VAL A 1 265 ? -22.125 -50.062 6.047 1 47.28 265 VAL A O 1
ATOM 2078 N N . ASN A 1 266 ? -24.031 -49.875 5.023 1 36.72 266 ASN A N 1
ATOM 2079 C CA . ASN A 1 266 ? -23.719 -50.688 3.861 1 36.72 266 ASN A CA 1
ATOM 2080 C C . ASN A 1 266 ? -22.531 -50.156 3.094 1 36.72 266 ASN A C 1
ATOM 2082 O O . ASN A 1 266 ? -22.609 -49.062 2.494 1 36.72 266 ASN A O 1
ATOM 2086 N N . ASN A 1 267 ? -21.438 -50.438 3.568 1 39.28 267 ASN A N 1
ATOM 2087 C CA . ASN A 1 267 ? -20.188 -50.188 2.867 1 39.28 267 ASN A CA 1
ATOM 2088 C C . ASN A 1 267 ? -20.188 -50.812 1.477 1 39.28 267 ASN A C 1
ATOM 2090 O O . ASN A 1 267 ? -19.797 -51.969 1.312 1 39.28 267 ASN A O 1
ATOM 2094 N N . ASN A 1 268 ? -21.203 -50.781 0.666 1 34.88 268 ASN A N 1
ATOM 2095 C CA . ASN A 1 268 ? -20.922 -51.375 -0.645 1 34.88 268 ASN A CA 1
ATOM 2096 C C . ASN A 1 268 ? -19.625 -50.812 -1.238 1 34.88 268 ASN A C 1
ATOM 2098 O O . ASN A 1 268 ? -19.531 -49.656 -1.559 1 34.88 268 ASN A O 1
ATOM 2102 N N . PRO A 1 269 ? -18.547 -51.344 -0.896 1 39.38 269 PRO A N 1
ATOM 2103 C CA . PRO A 1 269 ? -17.297 -51.031 -1.572 1 39.38 269 PRO A CA 1
ATOM 2104 C C . PRO A 1 269 ? -17.484 -50.656 -3.043 1 39.38 269 PRO A C 1
ATOM 2106 O O . PRO A 1 269 ? -16.609 -50.062 -3.652 1 39.38 269 PRO A O 1
ATOM 2109 N N . ASP A 1 270 ? -18.297 -51.469 -3.764 1 39 270 ASP A N 1
ATOM 2110 C CA . ASP A 1 270 ? -18.5 -51.469 -5.211 1 39 270 ASP A CA 1
ATOM 2111 C C . ASP A 1 270 ? -18.906 -50.094 -5.707 1 39 270 ASP A C 1
ATOM 2113 O O . ASP A 1 270 ? -18.969 -49.844 -6.914 1 39 270 ASP A O 1
ATOM 2117 N N . ASN A 1 271 ? -19.609 -49.281 -5.027 1 41.06 271 ASN A N 1
ATOM 2118 C CA . ASN A 1 271 ? -20.094 -48.031 -5.609 1 41.06 271 ASN A CA 1
ATOM 2119 C C . ASN A 1 271 ? -19.016 -46.969 -5.586 1 41.06 271 ASN A C 1
ATOM 2121 O O . ASN A 1 271 ? -19.109 -46 -4.809 1 41.06 271 ASN A O 1
ATOM 2125 N N . MET A 1 272 ? -17.891 -47.312 -5.508 1 46.72 272 MET A N 1
ATOM 2126 C CA . MET A 1 272 ? -16.75 -46.406 -5.691 1 46.72 272 MET A CA 1
ATOM 2127 C C . MET A 1 272 ? -16.984 -45.5 -6.887 1 46.72 272 MET A C 1
ATOM 2129 O O . MET A 1 272 ? -17.016 -45.969 -8.031 1 46.72 272 MET A O 1
ATOM 2133 N N . ASP A 1 273 ? -17.547 -44.5 -6.641 1 64.12 273 ASP A N 1
ATOM 2134 C CA . ASP A 1 273 ? -17.672 -43.469 -7.664 1 64.12 273 ASP A CA 1
ATOM 2135 C C . ASP A 1 273 ? -16.328 -43.188 -8.344 1 64.12 273 ASP A C 1
ATOM 2137 O O . ASP A 1 273 ? -15.477 -42.531 -7.777 1 64.12 273 ASP A O 1
ATOM 2141 N N . ILE A 1 274 ? -16.031 -44 -9.375 1 68.44 274 ILE A N 1
ATOM 2142 C CA . ILE A 1 274 ? -14.805 -44.031 -10.18 1 68.44 274 ILE A CA 1
ATOM 2143 C C . ILE A 1 274 ? -14.438 -42.625 -10.602 1 68.44 274 ILE A C 1
ATOM 2145 O O . ILE A 1 274 ? -13.258 -42.312 -10.797 1 68.44 274 ILE A O 1
ATOM 2149 N N . LEU A 1 275 ? -15.375 -41.75 -10.523 1 83.25 275 LEU A N 1
ATOM 2150 C CA . LEU A 1 275 ? -15.07 -40.438 -11.039 1 83.25 275 LEU A CA 1
ATOM 2151 C C . LEU A 1 275 ? -14.875 -39.438 -9.906 1 83.25 275 LEU A C 1
ATOM 2153 O O . LEU A 1 275 ? -14.742 -38.25 -10.148 1 83.25 275 LEU A O 1
ATOM 2157 N N . SER A 1 276 ? -14.742 -40 -8.766 1 84.56 276 SER A N 1
ATOM 2158 C CA . SER A 1 276 ? -14.523 -39.094 -7.637 1 84.56 276 SER A CA 1
ATOM 2159 C C . SER A 1 276 ? -13.086 -38.594 -7.594 1 84.56 276 SER A C 1
ATOM 2161 O O . SER A 1 276 ? -12.148 -39.406 -7.754 1 84.56 276 SER A O 1
ATOM 2163 N N . PRO A 1 277 ? -12.898 -37.281 -7.398 1 87.62 277 PRO A N 1
ATOM 2164 C CA . PRO A 1 277 ? -11.539 -36.719 -7.309 1 87.62 277 PRO A CA 1
ATOM 2165 C C . PRO A 1 277 ? -10.875 -37.031 -5.969 1 87.62 277 PRO A C 1
ATOM 2167 O O . PRO A 1 277 ? -9.656 -36.875 -5.832 1 87.62 277 PRO A O 1
ATOM 2170 N N . LEU A 1 278 ? -11.516 -37.469 -4.926 1 82.5 278 LEU A N 1
ATOM 2171 C CA . LEU A 1 278 ? -11.07 -37.562 -3.537 1 82.5 278 LEU A CA 1
ATOM 2172 C C . LEU A 1 278 ? -9.906 -38.531 -3.389 1 82.5 278 LEU A C 1
ATOM 2174 O O . LEU A 1 278 ? -8.953 -38.25 -2.654 1 82.5 278 LEU A O 1
ATOM 2178 N N . PRO A 1 279 ? -9.961 -39.594 -4.035 1 80.62 279 PRO A N 1
ATOM 2179 C CA . PRO A 1 279 ? -8.836 -40.531 -3.889 1 80.62 279 PRO A CA 1
ATOM 2180 C C . PRO A 1 279 ? -7.512 -39.938 -4.363 1 80.62 279 PRO A C 1
ATOM 2182 O O . PRO A 1 279 ? -6.441 -40.344 -3.922 1 80.62 279 PRO A O 1
ATOM 2185 N N . PHE A 1 280 ? -7.566 -39 -5.234 1 84.12 280 PHE A N 1
ATOM 2186 C CA . PHE A 1 280 ? -6.359 -38.406 -5.781 1 84.12 280 PHE A CA 1
ATOM 2187 C C . PHE A 1 280 ? -5.852 -37.281 -4.871 1 84.12 280 PHE A C 1
ATOM 2189 O O . PHE A 1 280 ? -4.652 -37 -4.832 1 84.12 280 PHE A O 1
ATOM 2196 N N . ILE A 1 281 ? -6.754 -36.656 -4.133 1 83.69 281 ILE A N 1
ATOM 2197 C CA . ILE A 1 281 ? -6.363 -35.438 -3.42 1 83.69 281 ILE A CA 1
ATOM 2198 C C . ILE A 1 281 ? -6.32 -35.719 -1.919 1 83.69 281 ILE A C 1
ATOM 2200 O O . ILE A 1 281 ? -5.871 -34.875 -1.139 1 83.69 281 ILE A O 1
ATOM 2204 N N . ASP A 1 282 ? -6.621 -36.812 -1.446 1 77.31 282 ASP A N 1
ATOM 2205 C CA . ASP A 1 282 ? -6.691 -37.156 -0.029 1 77.31 282 ASP A CA 1
ATOM 2206 C C . ASP A 1 282 ? -5.332 -36.969 0.646 1 77.31 282 ASP A C 1
ATOM 2208 O O . ASP A 1 282 ? -5.246 -36.406 1.731 1 77.31 282 ASP A O 1
ATOM 2212 N N . LYS A 1 283 ? -4.375 -37.406 -0.017 1 77.12 283 LYS A N 1
ATOM 2213 C CA . LYS A 1 283 ? -3.037 -37.312 0.556 1 77.12 283 LYS A CA 1
ATOM 2214 C C . LYS A 1 283 ? -2.604 -35.844 0.647 1 77.12 283 LYS A C 1
ATOM 2216 O O . LYS A 1 283 ? -1.918 -35.438 1.594 1 77.12 283 LYS A O 1
ATOM 2221 N N . ALA A 1 284 ? -2.947 -35.156 -0.375 1 81.62 284 ALA A N 1
ATOM 2222 C CA . ALA A 1 284 ? -2.615 -33.75 -0.377 1 81.62 284 ALA A CA 1
ATOM 2223 C C . ALA A 1 284 ? -3.322 -33 0.76 1 81.62 284 ALA A C 1
ATOM 2225 O O . ALA A 1 284 ? -2.764 -32.062 1.353 1 81.62 284 ALA A O 1
ATOM 2226 N N . ILE A 1 285 ? -4.504 -33.406 1.145 1 77.69 285 ILE A N 1
ATOM 2227 C CA . ILE A 1 285 ? -5.266 -32.781 2.227 1 77.69 285 ILE A CA 1
ATOM 2228 C C . ILE A 1 285 ? -4.594 -33.094 3.564 1 77.69 285 ILE A C 1
ATOM 2230 O O . ILE A 1 285 ? -4.469 -32.219 4.418 1 77.69 285 ILE A O 1
ATOM 2234 N N . VAL A 1 286 ? -4.145 -34.25 3.705 1 74.31 286 VAL A N 1
ATOM 2235 C CA . VAL A 1 286 ? -3.494 -34.656 4.949 1 74.31 286 VAL A CA 1
ATOM 2236 C C . VAL A 1 286 ? -2.197 -33.875 5.133 1 74.31 286 VAL A C 1
ATOM 2238 O O . VAL A 1 286 ? -1.921 -33.375 6.223 1 74.31 286 VAL A O 1
ATOM 2241 N N . LYS A 1 287 ? -1.438 -33.844 4.102 1 76.06 287 LYS A N 1
ATOM 2242 C CA . LYS A 1 287 ? -0.182 -33.094 4.168 1 76.06 287 LYS A CA 1
ATOM 2243 C C . LYS A 1 287 ? -0.43 -31.625 4.453 1 76.06 287 LYS A C 1
ATOM 2245 O O . LYS A 1 287 ? 0.362 -30.984 5.145 1 76.06 287 LYS A O 1
ATOM 2250 N N . PHE A 1 288 ? -1.438 -31.156 3.93 1 76.38 288 PHE A N 1
ATOM 2251 C CA . PHE A 1 288 ? -1.821 -29.781 4.172 1 76.38 288 PHE A CA 1
ATOM 2252 C C . PHE A 1 288 ? -2.096 -29.547 5.656 1 76.38 288 PHE A C 1
ATOM 2254 O O . PHE A 1 288 ? -1.663 -28.531 6.219 1 76.38 288 PHE A O 1
ATOM 2261 N N . LEU A 1 289 ? -2.67 -30.422 6.258 1 69.5 289 LEU A N 1
ATOM 2262 C CA . LEU A 1 289 ? -3.016 -30.297 7.672 1 69.5 289 LEU A CA 1
ATOM 2263 C C . LEU A 1 289 ? -1.769 -30.391 8.547 1 69.5 289 LEU A C 1
ATOM 2265 O O . LEU A 1 289 ? -1.665 -29.703 9.562 1 69.5 289 LEU A O 1
ATOM 2269 N N . GLU A 1 290 ? -0.858 -31.094 8.102 1 69.31 290 GLU A N 1
ATOM 2270 C CA . GLU A 1 290 ? 0.396 -31.234 8.836 1 69.31 290 GLU A CA 1
ATOM 2271 C C . GLU A 1 290 ? 1.218 -29.938 8.781 1 69.31 290 GLU A C 1
ATOM 2273 O O . GLU A 1 290 ? 1.766 -29.5 9.789 1 69.31 290 GLU A O 1
ATOM 2278 N N . ILE A 1 291 ? 1.311 -29.375 7.664 1 70 291 ILE A N 1
ATOM 2279 C CA . ILE A 1 291 ? 2.129 -28.188 7.469 1 70 291 ILE A CA 1
ATOM 2280 C C . ILE A 1 291 ? 1.474 -26.984 8.148 1 70 291 ILE A C 1
ATOM 2282 O O . ILE A 1 291 ? 2.158 -26.156 8.75 1 70 291 ILE A O 1
ATOM 2286 N N . ASP A 1 292 ? 0.224 -26.906 8.023 1 63.78 292 ASP A N 1
ATOM 2287 C CA . ASP A 1 292 ? -0.507 -25.797 8.633 1 63.78 292 ASP A CA 1
ATOM 2288 C C . ASP A 1 292 ? -0.362 -25.812 10.148 1 63.78 292 ASP A C 1
ATOM 2290 O O . ASP A 1 292 ? -0.273 -24.766 10.781 1 63.78 292 ASP A O 1
ATOM 2294 N N . SER A 1 293 ? -0.222 -26.922 10.688 1 61.81 293 SER A N 1
ATOM 2295 C CA . SER A 1 293 ? -0.053 -27.062 12.133 1 61.81 293 SER A CA 1
ATOM 2296 C C . SER A 1 293 ? 1.315 -26.562 12.578 1 61.81 293 SER A C 1
ATOM 2298 O O . SER A 1 293 ? 1.449 -25.984 13.664 1 61.81 293 SER A O 1
ATOM 2300 N N . HIS A 1 294 ? 2.246 -26.703 11.719 1 62.31 294 HIS A N 1
ATOM 2301 C CA . HIS A 1 294 ? 3.596 -26.266 12.047 1 62.31 294 HIS A CA 1
ATOM 2302 C C . HIS A 1 294 ? 3.719 -24.75 11.945 1 62.31 294 HIS A C 1
ATOM 2304 O O . HIS A 1 294 ? 4.453 -24.125 12.719 1 62.31 294 HIS A O 1
ATOM 2310 N N . GLN A 1 295 ? 3.09 -24.219 11.07 1 60 295 GLN A N 1
ATOM 2311 C CA . GLN A 1 295 ? 3.176 -22.781 10.883 1 60 295 GLN A CA 1
ATOM 2312 C C . GLN A 1 295 ? 2.506 -22.031 12.039 1 60 295 GLN A C 1
ATOM 2314 O O . GLN A 1 295 ? 2.955 -20.953 12.43 1 60 295 GLN A O 1
ATOM 2319 N N . SER A 1 296 ? 1.431 -22.531 12.586 1 51.91 296 SER A N 1
ATOM 2320 C CA . SER A 1 296 ? 0.718 -21.922 13.711 1 51.91 296 SER A CA 1
ATOM 2321 C C . SER A 1 296 ? 1.567 -21.938 14.977 1 51.91 296 SER A C 1
ATOM 2323 O O . SER A 1 296 ? 1.461 -21.047 15.82 1 51.91 296 SER A O 1
ATOM 2325 N N . GLN A 1 297 ? 2.346 -22.969 15.125 1 46.81 297 GLN A N 1
ATOM 2326 C CA . GLN A 1 297 ? 3.133 -23.109 16.344 1 46.81 297 GLN A CA 1
ATOM 2327 C C . GLN A 1 297 ? 4.25 -22.062 16.406 1 46.81 297 GLN A C 1
ATOM 2329 O O . GLN A 1 297 ? 4.699 -21.688 17.484 1 46.81 297 GLN A O 1
ATOM 2334 N N . ASN A 1 298 ? 4.676 -21.516 15.336 1 45.72 298 ASN A N 1
ATOM 2335 C CA . ASN A 1 298 ? 5.789 -20.562 15.312 1 45.72 298 ASN A CA 1
ATOM 2336 C C . ASN A 1 298 ? 5.301 -19.125 15.305 1 45.72 298 ASN A C 1
ATOM 2338 O O . ASN A 1 298 ? 6 -18.234 14.82 1 45.72 298 ASN A O 1
ATOM 2342 N N . ALA A 1 299 ? 4.027 -18.984 15.875 1 44.34 299 ALA A N 1
ATOM 2343 C CA . ALA A 1 299 ? 3.508 -17.625 15.812 1 44.34 299 ALA A CA 1
ATOM 2344 C C . ALA A 1 299 ? 4.074 -16.766 16.953 1 44.34 299 ALA A C 1
ATOM 2346 O O . ALA A 1 299 ? 4.109 -17.203 18.109 1 44.34 299 ALA A O 1
ATOM 2347 N N . PRO A 1 300 ? 4.914 -15.914 16.781 1 40.03 300 PRO A N 1
ATOM 2348 C CA . PRO A 1 300 ? 5.301 -15.109 17.938 1 40.03 300 PRO A CA 1
ATOM 2349 C C . PRO A 1 300 ? 4.098 -14.609 18.734 1 40.03 300 PRO A C 1
ATOM 2351 O O . PRO A 1 300 ? 3.029 -14.375 18.172 1 40.03 300 PRO A O 1
ATOM 2354 N N . PRO A 1 301 ? 4.168 -14.898 20.094 1 35.25 301 PRO A N 1
ATOM 2355 C CA . PRO A 1 301 ? 3.096 -14.32 20.906 1 35.25 301 PRO A CA 1
ATOM 2356 C C . PRO A 1 301 ? 2.754 -12.891 20.484 1 35.25 301 PRO A C 1
ATOM 2358 O O . PRO A 1 301 ? 3.652 -12.094 20.188 1 35.25 301 PRO A O 1
ATOM 2361 N N . LEU A 1 302 ? 1.534 -12.695 20.016 1 33.25 302 LEU A N 1
ATOM 2362 C CA . LEU A 1 302 ? 0.915 -11.469 19.531 1 33.25 302 LEU A CA 1
ATOM 2363 C C . LEU A 1 302 ? 1.331 -10.273 20.391 1 33.25 302 LEU A C 1
ATOM 2365 O O . LEU A 1 302 ? 0.838 -9.164 20.188 1 33.25 302 LEU A O 1
ATOM 2369 N N . ASN A 1 303 ? 1.815 -10.57 21.625 1 33.41 303 ASN A N 1
ATOM 2370 C CA . ASN A 1 303 ? 2.027 -9.375 22.422 1 33.41 303 ASN A CA 1
ATOM 2371 C C . ASN A 1 303 ? 3.037 -8.438 21.781 1 33.41 303 ASN A C 1
ATOM 2373 O O . ASN A 1 303 ? 3.514 -7.488 22.406 1 33.41 303 ASN A O 1
ATOM 2377 N N . PHE A 1 304 ? 3.848 -9.094 21.141 1 34.84 304 PHE A N 1
ATOM 2378 C CA . PHE A 1 304 ? 5.059 -8.352 20.828 1 34.84 304 PHE A CA 1
ATOM 2379 C C . PHE A 1 304 ? 4.73 -7.078 20.047 1 34.84 304 PHE A C 1
ATOM 2381 O O . PHE A 1 304 ? 5.598 -6.223 19.844 1 34.84 304 PHE A O 1
ATOM 2388 N N . PHE A 1 305 ? 3.934 -7.254 19.016 1 36.22 305 PHE A N 1
ATOM 2389 C CA . PHE A 1 305 ? 3.816 -6.277 17.938 1 36.22 305 PHE A CA 1
ATOM 2390 C C . PHE A 1 305 ? 3.361 -4.926 18.484 1 36.22 305 PHE A C 1
ATOM 2392 O O . PHE A 1 305 ? 3.312 -3.941 17.75 1 36.22 305 PHE A O 1
ATOM 2399 N N . TYR A 1 306 ? 2.484 -5.074 19.312 1 37.16 306 TYR A N 1
ATOM 2400 C CA . TYR A 1 306 ? 2.002 -3.77 19.75 1 37.16 306 TYR A CA 1
ATOM 2401 C C . TYR A 1 306 ? 3.074 -3.027 20.547 1 37.16 306 TYR A C 1
ATOM 2403 O O . TYR A 1 306 ? 3.244 -3.258 21.734 1 37.16 306 TYR A O 1
ATOM 2411 N N . ASN A 1 307 ? 4.359 -3.125 19.906 1 41.75 307 ASN A N 1
ATOM 2412 C CA . ASN A 1 307 ? 5.289 -2.496 20.844 1 41.75 307 ASN A CA 1
ATOM 2413 C C . ASN A 1 307 ? 5.121 -0.98 20.859 1 41.75 307 ASN A C 1
ATOM 2415 O O . ASN A 1 307 ? 5.285 -0.321 19.844 1 41.75 307 ASN A O 1
ATOM 2419 N N . PHE A 1 308 ? 4.32 -0.548 21.859 1 44.97 308 PHE A N 1
ATOM 2420 C CA . PHE A 1 308 ? 4.191 0.807 22.375 1 44.97 308 PHE A CA 1
ATOM 2421 C C . PHE A 1 308 ? 5.547 1.495 22.438 1 44.97 308 PHE A C 1
ATOM 2423 O O . PHE A 1 308 ? 5.625 2.713 22.609 1 44.97 308 PHE A O 1
ATOM 2430 N N . TYR A 1 309 ? 6.602 0.446 22.344 1 47.28 309 TYR A N 1
ATOM 2431 C CA . TYR A 1 309 ? 7.906 1.027 22.641 1 47.28 309 TYR A CA 1
ATOM 2432 C C . TYR A 1 309 ? 8.828 0.946 21.438 1 47.28 309 TYR A C 1
ATOM 2434 O O . TYR A 1 309 ? 8.711 0.03 20.609 1 47.28 309 TYR A O 1
ATOM 2442 N N . SER A 1 310 ? 9.25 2.02 20.953 1 53.72 310 SER A N 1
ATOM 2443 C CA . SER A 1 310 ? 10.352 2.021 19.984 1 53.72 310 SER A CA 1
ATOM 2444 C C . SER A 1 310 ? 11.695 1.874 20.688 1 53.72 310 SER A C 1
ATOM 2446 O O . SER A 1 310 ? 11.859 2.295 21.828 1 53.72 310 SER A O 1
ATOM 2448 N N . ILE A 1 311 ? 12.562 0.964 20.141 1 49.94 311 ILE A N 1
ATOM 2449 C CA . ILE A 1 311 ? 13.891 0.697 20.688 1 49.94 311 ILE A CA 1
ATOM 2450 C C . ILE A 1 311 ? 14.586 2.014 21.016 1 49.94 311 ILE A C 1
ATOM 2452 O O . ILE A 1 311 ? 15.477 2.059 21.859 1 49.94 311 ILE A O 1
ATOM 2456 N N . ASP A 1 312 ? 14.078 2.928 20.219 1 53.69 312 ASP A N 1
ATOM 2457 C CA . ASP A 1 312 ? 14.758 4.199 20.422 1 53.69 312 ASP A CA 1
ATOM 2458 C C . ASP A 1 312 ? 14.281 4.883 21.703 1 53.69 312 ASP A C 1
ATOM 2460 O O . ASP A 1 312 ? 14.867 5.871 22.141 1 53.69 312 ASP A O 1
ATOM 2464 N N . ASP A 1 313 ? 13.133 4.25 22.172 1 51.03 313 ASP A N 1
ATOM 2465 C CA . ASP A 1 313 ? 12.578 4.887 23.359 1 51.03 313 ASP A CA 1
ATOM 2466 C C . ASP A 1 313 ? 13.281 4.395 24.625 1 51.03 313 ASP A C 1
ATOM 2468 O O . ASP A 1 313 ? 13.016 3.287 25.094 1 51.03 313 ASP A O 1
ATOM 2472 N N . ASP A 1 314 ? 14.586 4.762 24.781 1 48.19 314 ASP A N 1
ATOM 2473 C CA . ASP A 1 314 ? 15.406 4.367 25.922 1 48.19 314 ASP A CA 1
ATOM 2474 C C . ASP A 1 314 ? 14.602 4.395 27.219 1 48.19 314 ASP A C 1
ATOM 2476 O O . ASP A 1 314 ? 15.023 3.82 28.219 1 48.19 314 ASP A O 1
ATOM 2480 N N . ALA A 1 315 ? 13.703 5.312 27.203 1 46.69 315 ALA A N 1
ATOM 2481 C CA . ALA A 1 315 ? 13.039 5.496 28.484 1 46.69 315 ALA A CA 1
ATOM 2482 C C . ALA A 1 315 ? 12.219 4.262 28.859 1 46.69 315 ALA A C 1
ATOM 2484 O O . ALA A 1 315 ? 11.797 4.113 30.016 1 46.69 315 ALA A O 1
ATOM 2485 N N . ASP A 1 316 ? 12.016 3.469 27.797 1 50.78 316 ASP A N 1
ATOM 2486 C CA . ASP A 1 316 ? 11.086 2.408 28.156 1 50.78 316 ASP A CA 1
ATOM 2487 C C . ASP A 1 316 ? 11.828 1.139 28.562 1 50.78 316 ASP A C 1
ATOM 2489 O O . ASP A 1 316 ? 12.383 0.44 27.719 1 50.78 316 ASP A O 1
ATOM 2493 N N . SER A 1 317 ? 12.227 1.031 29.812 1 58.5 317 SER A N 1
ATOM 2494 C CA . SER A 1 317 ? 12.867 -0.118 30.438 1 58.5 317 SER A CA 1
ATOM 2495 C C . SER A 1 317 ? 12.297 -1.429 29.906 1 58.5 317 SER A C 1
ATOM 2497 O O . SER A 1 317 ? 13.016 -2.422 29.781 1 58.5 317 SER A O 1
ATOM 2499 N N . LYS A 1 318 ? 11.133 -1.475 29.484 1 60.53 318 LYS A N 1
ATOM 2500 C CA . LYS A 1 318 ? 10.492 -2.701 29.016 1 60.53 318 LYS A CA 1
ATOM 2501 C C . LYS A 1 318 ? 11.008 -3.096 27.641 1 60.53 318 LYS A C 1
ATOM 2503 O O . LYS A 1 318 ? 11.234 -4.277 27.375 1 60.53 318 LYS A O 1
ATOM 2508 N N . ALA A 1 319 ? 11.305 -2.084 26.781 1 64.56 319 ALA A N 1
ATOM 2509 C CA . ALA A 1 319 ? 11.812 -2.365 25.438 1 64.56 319 ALA A CA 1
ATOM 2510 C C . ALA A 1 319 ? 13.219 -2.953 25.5 1 64.56 319 ALA A C 1
ATOM 2512 O O . ALA A 1 319 ? 13.539 -3.885 24.75 1 64.56 319 ALA A O 1
ATOM 2513 N N . ASN A 1 320 ? 13.961 -2.512 26.438 1 69.06 320 ASN A N 1
ATOM 2514 C CA . ASN A 1 320 ? 15.32 -3.02 26.562 1 69.06 320 ASN A CA 1
ATOM 2515 C C . ASN A 1 320 ? 15.336 -4.445 27.109 1 69.06 320 ASN A C 1
ATOM 2517 O O . ASN A 1 320 ? 16.172 -5.258 26.719 1 69.06 320 ASN A O 1
ATOM 2521 N N . THR A 1 321 ? 14.375 -4.68 27.953 1 70.31 321 THR A N 1
ATOM 2522 C CA . THR A 1 321 ? 14.273 -6.035 28.469 1 70.31 321 THR A CA 1
ATOM 2523 C C . THR A 1 321 ? 13.836 -7.008 27.391 1 70.31 321 THR A C 1
ATOM 2525 O O . THR A 1 321 ? 14.375 -8.109 27.266 1 70.31 321 THR A O 1
ATOM 2528 N N . SER A 1 322 ? 12.883 -6.613 26.656 1 71.88 322 SER A N 1
ATOM 2529 C CA . SER A 1 322 ? 12.422 -7.453 25.562 1 71.88 322 SER A CA 1
ATOM 2530 C C . SER A 1 322 ? 13.531 -7.703 24.547 1 71.88 322 SER A C 1
ATOM 2532 O O . SER A 1 322 ? 13.641 -8.797 24 1 71.88 322 SER A O 1
ATOM 2534 N N . LEU A 1 323 ? 14.352 -6.734 24.344 1 79.81 323 LEU A N 1
ATOM 2535 C CA . LEU A 1 323 ? 15.453 -6.871 23.391 1 79.81 323 LEU A CA 1
ATOM 2536 C C . LEU A 1 323 ? 16.5 -7.848 23.906 1 79.81 323 LEU A C 1
ATOM 2538 O O . LEU A 1 323 ? 17.031 -8.664 23.141 1 79.81 323 LEU A O 1
ATOM 2542 N N . SER A 1 324 ? 16.734 -7.734 25.188 1 81 324 SER A N 1
ATOM 2543 C CA . SER A 1 324 ? 17.734 -8.641 25.766 1 81 324 SER A CA 1
ATOM 2544 C C . SER A 1 324 ? 17.266 -10.086 25.672 1 81 324 SER A C 1
ATOM 2546 O O . SER A 1 324 ? 18.062 -10.984 25.406 1 81 324 SER A O 1
ATOM 2548 N N . ILE A 1 325 ? 16.016 -10.273 25.891 1 80.69 325 ILE A N 1
ATOM 2549 C CA . ILE A 1 325 ? 15.453 -11.617 25.797 1 80.69 325 ILE A CA 1
ATOM 2550 C C . ILE A 1 325 ? 15.547 -12.109 24.344 1 80.69 325 ILE A C 1
ATOM 2552 O O . ILE A 1 325 ? 15.922 -13.25 24.109 1 80.69 325 ILE A O 1
ATOM 2556 N N . LEU A 1 326 ? 15.242 -11.266 23.5 1 83.62 326 LEU A N 1
ATOM 2557 C CA . LEU A 1 326 ? 15.25 -11.625 22.078 1 83.62 326 LEU A CA 1
ATOM 2558 C C . LEU A 1 326 ? 16.672 -11.953 21.609 1 83.62 326 LEU A C 1
ATOM 2560 O O . LEU A 1 326 ? 16.875 -12.898 20.859 1 83.62 326 LEU A O 1
ATOM 2564 N N . ILE A 1 327 ? 17.609 -11.211 22.078 1 88.19 327 ILE A N 1
ATOM 2565 C CA . ILE A 1 327 ? 19 -11.438 21.688 1 88.19 327 ILE A CA 1
ATOM 2566 C C . ILE A 1 327 ? 19.469 -12.781 22.234 1 88.19 327 ILE A C 1
ATOM 2568 O O . ILE A 1 327 ? 20.172 -13.531 21.547 1 88.19 327 ILE A O 1
ATOM 2572 N N . SER A 1 328 ? 19.031 -13.062 23.391 1 86.94 328 SER A N 1
ATOM 2573 C CA . SER A 1 328 ? 19.391 -14.352 23.969 1 86.94 328 SER A CA 1
ATOM 2574 C C . SER A 1 328 ? 18.781 -15.508 23.188 1 86.94 328 SER A C 1
ATOM 2576 O O . SER A 1 328 ? 19.422 -16.547 22.984 1 86.94 328 SER A O 1
ATOM 2578 N N . GLU A 1 329 ? 17.547 -15.336 22.797 1 84.56 329 GLU A N 1
ATOM 2579 C CA . GLU A 1 329 ? 16.891 -16.359 21.984 1 84.56 329 GLU A CA 1
ATOM 2580 C C . GLU A 1 329 ? 17.609 -16.547 20.656 1 84.56 329 GLU A C 1
ATOM 2582 O O . GLU A 1 329 ? 17.734 -17.672 20.172 1 84.56 329 GLU A O 1
ATOM 2587 N N . ILE A 1 330 ? 18.047 -15.5 20.094 1 92 330 ILE A N 1
ATOM 2588 C CA . ILE A 1 330 ? 18.734 -15.555 18.812 1 92 330 ILE A CA 1
ATOM 2589 C C . ILE A 1 330 ? 20.062 -16.297 18.969 1 92 330 ILE A C 1
ATOM 2591 O O . ILE A 1 330 ? 20.422 -17.125 18.141 1 92 330 ILE A O 1
ATOM 2595 N N . GLU A 1 331 ? 20.75 -16.031 20.062 1 91.75 331 GLU A N 1
ATOM 2596 C CA . GLU A 1 331 ? 22.047 -16.656 20.297 1 91.75 331 GLU A CA 1
ATOM 2597 C C . GLU A 1 331 ? 21.922 -18.172 20.438 1 91.75 331 GLU A C 1
ATOM 2599 O O . GLU A 1 331 ? 22.766 -18.922 19.953 1 91.75 331 GLU A O 1
ATOM 2604 N N . VAL A 1 332 ? 20.828 -18.5 21.016 1 87.75 332 VAL A N 1
ATOM 2605 C CA . VAL A 1 332 ? 20.609 -19.922 21.219 1 87.75 332 VAL A CA 1
ATOM 2606 C C . VAL A 1 332 ? 20.328 -20.609 19.875 1 87.75 332 VAL A C 1
ATOM 2608 O O . VAL A 1 332 ? 20.703 -21.766 19.672 1 87.75 332 VAL A O 1
ATOM 2611 N N . MET A 1 333 ? 19.766 -19.906 18.984 1 89.25 333 MET A N 1
ATOM 2612 C CA . MET A 1 333 ? 19.328 -20.5 17.719 1 89.25 333 MET A CA 1
ATOM 2613 C C . MET A 1 333 ? 20.453 -20.453 16.688 1 89.25 333 MET A C 1
ATOM 2615 O O . MET A 1 333 ? 20.328 -21.031 15.609 1 89.25 333 MET A O 1
ATOM 2619 N N . LEU A 1 334 ? 21.547 -19.828 17.016 1 91.44 334 LEU A N 1
ATOM 2620 C CA . LEU A 1 334 ? 22.641 -19.734 16.047 1 91.44 334 LEU A CA 1
ATOM 2621 C C . LEU A 1 334 ? 23.469 -21.016 16.062 1 91.44 334 LEU A C 1
ATOM 2623 O O . LEU A 1 334 ? 23.719 -21.594 17.125 1 91.44 334 LEU A O 1
ATOM 2627 N N . VAL A 1 335 ? 23.734 -21.422 14.938 1 89.19 335 VAL A N 1
ATOM 2628 C CA . VAL A 1 335 ? 24.609 -22.578 14.773 1 89.19 335 VAL A CA 1
ATOM 2629 C C . VAL A 1 335 ? 26.062 -22.141 14.906 1 89.19 335 VAL A C 1
ATOM 2631 O O . VAL A 1 335 ? 26.344 -20.984 15.203 1 89.19 335 VAL A O 1
ATOM 2634 N N . ASP A 1 336 ? 26.953 -23.094 14.633 1 88.31 336 ASP A N 1
ATOM 2635 C CA . ASP A 1 336 ? 28.391 -22.828 14.773 1 88.31 336 ASP A CA 1
ATOM 2636 C C . ASP A 1 336 ? 28.875 -21.891 13.68 1 88.31 336 ASP A C 1
ATOM 2638 O O . ASP A 1 336 ? 28.266 -21.797 12.617 1 88.31 336 ASP A O 1
ATOM 2642 N N . LYS A 1 337 ? 29.984 -21.266 13.938 1 91.81 337 LYS A N 1
ATOM 2643 C CA . LYS A 1 337 ? 30.547 -20.281 13.016 1 91.81 337 LYS A CA 1
ATOM 2644 C C . LYS A 1 337 ? 30.797 -20.906 11.641 1 91.81 337 LYS A C 1
ATOM 2646 O O . LYS A 1 337 ? 30.531 -20.281 10.609 1 91.81 337 LYS A O 1
ATOM 2651 N N . LYS A 1 338 ? 31.344 -22.062 11.664 1 89.88 338 LYS A N 1
ATOM 2652 C CA . LYS A 1 338 ? 31.641 -22.719 10.398 1 89.88 338 LYS A CA 1
ATOM 2653 C C . LYS A 1 338 ? 30.406 -22.844 9.523 1 89.88 338 LYS A C 1
ATOM 2655 O O . LYS A 1 338 ? 30.438 -22.547 8.328 1 89.88 338 LYS A O 1
ATOM 2660 N N . ASP A 1 339 ? 29.359 -23.312 10.133 1 91.81 339 ASP A N 1
ATOM 2661 C CA . ASP A 1 339 ? 28.109 -23.469 9.406 1 91.81 339 ASP A CA 1
ATOM 2662 C C . ASP A 1 339 ? 27.562 -22.125 8.945 1 91.81 339 ASP A C 1
ATOM 2664 O O . ASP A 1 339 ? 27.016 -22.016 7.84 1 91.81 339 ASP A O 1
ATOM 2668 N N . ILE A 1 340 ? 27.672 -21.125 9.758 1 93.62 340 ILE A N 1
ATOM 2669 C CA . ILE A 1 340 ? 27.172 -19.797 9.398 1 93.62 340 ILE A CA 1
ATOM 2670 C C . ILE A 1 340 ? 27.953 -19.25 8.211 1 93.62 340 ILE A C 1
ATOM 2672 O O . ILE A 1 340 ? 27.375 -18.672 7.293 1 93.62 340 ILE A O 1
ATOM 2676 N N . ASP A 1 341 ? 29.234 -19.453 8.195 1 93.12 341 ASP A N 1
ATOM 2677 C CA . ASP A 1 341 ? 30.062 -19 7.082 1 93.12 341 ASP A CA 1
ATOM 2678 C C . ASP A 1 341 ? 29.672 -19.672 5.777 1 93.12 341 ASP A C 1
ATOM 2680 O O . ASP A 1 341 ? 29.641 -19.047 4.723 1 93.12 341 ASP A O 1
ATOM 2684 N N . ILE A 1 342 ? 29.375 -20.891 5.922 1 93.56 342 ILE A N 1
ATOM 2685 C CA . ILE A 1 342 ? 28.969 -21.641 4.742 1 93.56 342 ILE A CA 1
ATOM 2686 C C . ILE A 1 342 ? 27.609 -21.125 4.258 1 93.56 342 ILE A C 1
ATOM 2688 O O . ILE A 1 342 ? 27.406 -20.938 3.055 1 93.56 342 ILE A O 1
ATOM 2692 N N . LEU A 1 343 ? 26.688 -20.938 5.188 1 94.69 343 LEU A N 1
ATOM 2693 C CA . LEU A 1 343 ? 25.359 -20.469 4.836 1 94.69 343 LEU A CA 1
ATOM 2694 C C . LEU A 1 343 ? 25.422 -19.109 4.148 1 94.69 343 LEU A C 1
ATOM 2696 O O . LEU A 1 343 ? 24.766 -18.891 3.131 1 94.69 343 LEU A O 1
ATOM 2700 N N . LEU A 1 344 ? 26.219 -18.219 4.641 1 95.75 344 LEU A N 1
ATOM 2701 C CA . LEU A 1 344 ? 26.359 -16.891 4.043 1 95.75 344 LEU A CA 1
ATOM 2702 C C . LEU A 1 344 ? 27.016 -16.984 2.668 1 95.75 344 LEU A C 1
ATOM 2704 O O . LEU A 1 344 ? 26.578 -16.328 1.722 1 95.75 344 LEU A O 1
ATOM 2708 N N . ARG A 1 345 ? 28 -17.781 2.576 1 94.12 345 ARG A N 1
ATOM 2709 C CA . ARG A 1 345 ? 28.688 -17.969 1.301 1 94.12 345 ARG A CA 1
ATOM 2710 C C . ARG A 1 345 ? 27.734 -18.5 0.24 1 94.12 345 ARG A C 1
ATOM 2712 O O . ARG A 1 345 ? 27.703 -18 -0.886 1 94.12 345 ARG A O 1
ATOM 2719 N N . LYS A 1 346 ? 26.984 -19.438 0.603 1 93.12 346 LYS A N 1
ATOM 2720 C CA . LYS A 1 346 ? 26.031 -20.047 -0.331 1 93.12 346 LYS A CA 1
ATOM 2721 C C . LYS A 1 346 ? 24.953 -19.047 -0.739 1 93.12 346 LYS A C 1
ATOM 2723 O O . LYS A 1 346 ? 24.531 -19.031 -1.894 1 93.12 346 LYS A O 1
ATOM 2728 N N . PHE A 1 347 ? 24.5 -18.297 0.172 1 95.5 347 PHE A N 1
ATOM 2729 C CA . PHE A 1 347 ? 23.531 -17.266 -0.154 1 95.5 347 PHE A CA 1
ATOM 2730 C C . PHE A 1 347 ? 24.094 -16.297 -1.177 1 95.5 347 PHE A C 1
ATOM 2732 O O . PHE A 1 347 ? 23.406 -15.914 -2.127 1 95.5 347 PHE A O 1
ATOM 2739 N N . TYR A 1 348 ? 25.359 -15.906 -0.974 1 94 348 TYR A N 1
ATOM 2740 C CA . TYR A 1 348 ? 26.016 -14.961 -1.874 1 94 348 TYR A CA 1
ATOM 2741 C C . TYR A 1 348 ? 26.141 -15.539 -3.275 1 94 348 TYR A C 1
ATOM 2743 O O . TYR A 1 348 ? 26.047 -14.82 -4.27 1 94 348 TYR A O 1
ATOM 2751 N N . GLU A 1 349 ? 26.25 -16.828 -3.326 1 92.19 349 GLU A N 1
ATOM 2752 C CA . GLU A 1 349 ? 26.531 -17.484 -4.602 1 92.19 349 GLU A CA 1
ATOM 2753 C C . GLU A 1 349 ? 25.234 -17.844 -5.328 1 92.19 349 GLU A C 1
ATOM 2755 O O . GLU A 1 349 ? 25.141 -17.656 -6.547 1 92.19 349 GLU A O 1
ATOM 2760 N N . ASP A 1 350 ? 24.281 -18.281 -4.535 1 92.62 350 ASP A N 1
ATOM 2761 C CA . ASP A 1 350 ? 23.141 -18.953 -5.164 1 92.62 350 ASP A CA 1
ATOM 2762 C C . ASP A 1 350 ? 21.953 -18 -5.277 1 92.62 350 ASP A C 1
ATOM 2764 O O . ASP A 1 350 ? 21.125 -18.141 -6.184 1 92.62 350 ASP A O 1
ATOM 2768 N N . ILE A 1 351 ? 21.781 -17.109 -4.375 1 94.5 351 ILE A N 1
ATOM 2769 C CA . ILE A 1 351 ? 20.516 -16.375 -4.289 1 94.5 351 ILE A CA 1
ATOM 2770 C C . ILE A 1 351 ? 20.766 -14.898 -4.574 1 94.5 351 ILE A C 1
ATOM 2772 O O . ILE A 1 351 ? 20.047 -14.281 -5.359 1 94.5 351 ILE A O 1
ATOM 2776 N N . TYR A 1 352 ? 21.766 -14.312 -4.051 1 94.56 352 TYR A N 1
ATOM 2777 C CA . TYR A 1 352 ? 22.016 -12.875 -4.066 1 94.56 352 TYR A CA 1
ATOM 2778 C C . TYR A 1 352 ? 22.094 -12.352 -5.496 1 94.56 352 TYR A C 1
ATOM 2780 O O . TYR A 1 352 ? 21.578 -11.266 -5.793 1 94.56 352 TYR A O 1
ATOM 2788 N N . PRO A 1 353 ? 22.688 -13.047 -6.406 1 92.62 353 PRO A N 1
ATOM 2789 C CA . PRO A 1 353 ? 22.797 -12.5 -7.762 1 92.62 353 PRO A CA 1
ATOM 2790 C C . PRO A 1 353 ? 21.438 -12.258 -8.406 1 92.62 353 PRO A C 1
ATOM 2792 O O . PRO A 1 353 ? 21.312 -11.422 -9.305 1 92.62 353 PRO A O 1
ATOM 2795 N N . PHE A 1 354 ? 20.453 -12.945 -7.969 1 93.69 354 PHE A N 1
ATOM 2796 C CA . PHE A 1 354 ? 19.125 -12.805 -8.562 1 93.69 354 PHE A CA 1
ATOM 2797 C C . PHE A 1 354 ? 18.297 -11.805 -7.781 1 93.69 354 PHE A C 1
ATOM 2799 O O . PHE A 1 354 ? 17.297 -11.281 -8.297 1 93.69 354 PHE A O 1
ATOM 2806 N N . TYR A 1 355 ? 18.672 -11.562 -6.547 1 94.75 355 TYR A N 1
ATOM 2807 C CA . TYR A 1 355 ? 17.984 -10.609 -5.68 1 94.75 355 TYR A CA 1
ATOM 2808 C C . TYR A 1 355 ? 18.984 -9.703 -4.965 1 94.75 355 TYR A C 1
ATOM 2810 O O . TYR A 1 355 ? 19.078 -9.719 -3.734 1 94.75 355 TYR A O 1
ATOM 2818 N N . PRO A 1 356 ? 19.641 -8.891 -5.754 1 94.56 356 PRO A N 1
ATOM 2819 C CA . PRO A 1 356 ? 20.719 -8.078 -5.191 1 94.56 356 PRO A CA 1
ATOM 2820 C C . PRO A 1 356 ? 20.203 -6.809 -4.52 1 94.56 356 PRO A C 1
ATOM 2822 O O . PRO A 1 356 ? 20.5 -5.699 -4.969 1 94.56 356 PRO A O 1
ATOM 2825 N N . PHE A 1 357 ? 19.688 -6.945 -3.316 1 95 357 PHE A N 1
ATOM 2826 C CA . PHE A 1 357 ? 19.031 -5.805 -2.682 1 95 357 PHE A CA 1
ATOM 2827 C C . PHE A 1 357 ? 19.984 -5.109 -1.718 1 95 357 PHE A C 1
ATOM 2829 O O . PHE A 1 357 ? 19.734 -3.986 -1.278 1 95 357 PHE A O 1
ATOM 2836 N N . MET A 1 358 ? 21.094 -5.727 -1.432 1 93.12 358 MET A N 1
ATOM 2837 C CA . MET A 1 358 ? 21.922 -5.168 -0.372 1 93.12 358 MET A CA 1
ATOM 2838 C C . MET A 1 358 ? 23.328 -4.859 -0.89 1 93.12 358 MET A C 1
ATOM 2840 O O . MET A 1 358 ? 23.703 -5.297 -1.979 1 93.12 358 MET A O 1
ATOM 2844 N N . GLU A 1 359 ? 23.938 -4.039 -0.122 1 90 359 GLU A N 1
ATOM 2845 C CA . GLU A 1 359 ? 25.375 -3.854 -0.274 1 90 359 GLU A CA 1
ATOM 2846 C C . GLU A 1 359 ? 26.156 -4.777 0.658 1 90 359 GLU A C 1
ATOM 2848 O O . GLU A 1 359 ? 26.359 -4.461 1.833 1 90 359 GLU A O 1
ATOM 2853 N N . ILE A 1 360 ? 26.781 -5.773 0.098 1 92.19 360 ILE A N 1
ATOM 2854 C CA . ILE A 1 360 ? 27.359 -6.859 0.884 1 92.19 360 ILE A CA 1
ATOM 2855 C C . ILE A 1 360 ? 28.516 -6.324 1.737 1 92.19 360 ILE A C 1
ATOM 2857 O O . ILE A 1 360 ? 28.688 -6.734 2.887 1 92.19 360 ILE A O 1
ATOM 2861 N N . SER A 1 361 ? 29.25 -5.387 1.179 1 87.56 361 SER A N 1
ATOM 2862 C CA . SER A 1 361 ? 30.391 -4.855 1.92 1 87.56 361 SER A CA 1
ATOM 2863 C C . SER A 1 361 ? 29.953 -4.172 3.205 1 87.56 361 SER A C 1
ATOM 2865 O O . SER A 1 361 ? 30.578 -4.34 4.254 1 87.56 361 SER A O 1
ATOM 2867 N N . ILE A 1 362 ? 28.906 -3.469 3.107 1 87.94 362 ILE A N 1
ATOM 2868 C CA . ILE A 1 362 ? 28.391 -2.773 4.281 1 87.94 362 ILE A CA 1
ATOM 2869 C C . ILE A 1 362 ? 27.797 -3.785 5.262 1 87.94 362 ILE A C 1
ATOM 2871 O O . ILE A 1 362 ? 28.016 -3.689 6.469 1 87.94 362 ILE A O 1
ATOM 2875 N N . PHE A 1 363 ? 27.141 -4.715 4.789 1 93.94 363 PHE A N 1
ATOM 2876 C CA . PHE A 1 363 ? 26.5 -5.742 5.609 1 93.94 363 PHE A CA 1
ATOM 2877 C C . PHE A 1 363 ? 27.547 -6.539 6.379 1 93.94 363 PHE A C 1
ATOM 2879 O O . PHE A 1 363 ? 27.422 -6.738 7.59 1 93.94 363 PHE A O 1
ATOM 2886 N N . GLU A 1 364 ? 28.578 -6.941 5.707 1 94.06 364 GLU A N 1
ATOM 2887 C CA . GLU A 1 364 ? 29.625 -7.75 6.332 1 94.06 364 GLU A CA 1
ATOM 2888 C C . GLU A 1 364 ? 30.375 -6.953 7.398 1 94.06 364 GLU A C 1
ATOM 2890 O O . GLU A 1 364 ? 30.719 -7.492 8.453 1 94.06 364 GLU A O 1
ATOM 2895 N N . LYS A 1 365 ? 30.625 -5.727 7.047 1 91.06 365 LYS A N 1
ATOM 2896 C CA . LYS A 1 365 ? 31.312 -4.875 8.008 1 91.06 365 LYS A CA 1
ATOM 2897 C C . LYS A 1 365 ? 30.5 -4.719 9.289 1 91.06 365 LYS A C 1
ATOM 2899 O O . LYS A 1 365 ? 31.047 -4.875 10.391 1 91.06 365 LYS A O 1
ATOM 2904 N N . GLU A 1 366 ? 29.266 -4.441 9.133 1 92.44 366 GLU A N 1
ATOM 2905 C CA . GLU A 1 366 ? 28.406 -4.258 10.297 1 92.44 366 GLU A CA 1
ATOM 2906 C C . GLU A 1 366 ? 28.188 -5.574 11.039 1 92.44 366 GLU A C 1
ATOM 2908 O O . GLU A 1 366 ? 28.141 -5.594 12.273 1 92.44 366 GLU A O 1
ATOM 2913 N N . LEU A 1 367 ? 28.031 -6.609 10.328 1 94.75 367 LEU A N 1
ATOM 2914 C CA . LEU A 1 367 ? 27.812 -7.918 10.93 1 94.75 367 LEU A CA 1
ATOM 2915 C C . LEU A 1 367 ? 29.016 -8.32 11.797 1 94.75 367 LEU A C 1
ATOM 2917 O O . LEU A 1 367 ? 28.828 -8.852 12.898 1 94.75 367 LEU A O 1
ATOM 2921 N N . ASN A 1 368 ? 30.188 -8.031 11.305 1 92.38 368 ASN A N 1
ATOM 2922 C CA . ASN A 1 368 ? 31.391 -8.383 12.039 1 92.38 368 ASN A CA 1
ATOM 2923 C C . ASN A 1 368 ? 31.531 -7.555 13.312 1 92.38 368 ASN A C 1
ATOM 2925 O O . ASN A 1 368 ? 32.156 -7.988 14.273 1 92.38 368 ASN A O 1
ATOM 2929 N N . SER A 1 369 ? 30.875 -6.441 13.258 1 91.56 369 SER A N 1
ATOM 2930 C CA . SER A 1 369 ? 30.938 -5.598 14.445 1 91.56 369 SER A CA 1
ATOM 2931 C C . SER A 1 369 ? 29.984 -6.102 15.523 1 91.56 369 SER A C 1
ATOM 2933 O O . SER A 1 369 ? 30.188 -5.832 16.719 1 91.56 369 SER A O 1
ATOM 2935 N N . ILE A 1 370 ? 28.984 -6.852 15.141 1 93.5 370 ILE A N 1
ATOM 2936 C CA . ILE A 1 370 ? 27.938 -7.293 16.062 1 93.5 370 ILE A CA 1
ATOM 2937 C C . ILE A 1 370 ? 28.266 -8.695 16.578 1 93.5 370 ILE A C 1
ATOM 2939 O O . ILE A 1 370 ? 27.984 -9.016 17.734 1 93.5 370 ILE A O 1
ATOM 2943 N N . LEU A 1 371 ? 28.844 -9.484 15.719 1 92.94 371 LEU A N 1
ATOM 2944 C CA . LEU A 1 371 ? 29.094 -10.875 16.078 1 92.94 371 LEU A CA 1
ATOM 2945 C C . LEU A 1 371 ? 30.484 -11.039 16.672 1 92.94 371 LEU A C 1
ATOM 2947 O O . LEU A 1 371 ? 31.484 -10.781 16 1 92.94 371 LEU A O 1
ATOM 2951 N N . VAL A 1 372 ? 30.469 -11.492 17.906 1 91.12 372 VAL A N 1
ATOM 2952 C CA . VAL A 1 372 ? 31.734 -11.75 18.594 1 91.12 372 VAL A CA 1
ATOM 2953 C C . VAL A 1 372 ? 31.859 -13.234 18.906 1 91.12 372 VAL A C 1
ATOM 2955 O O . VAL A 1 372 ? 30.891 -13.875 19.312 1 91.12 372 VAL A O 1
ATOM 2958 N N . LEU A 1 373 ? 33 -13.75 18.641 1 88.06 373 LEU A N 1
ATOM 2959 C CA . LEU A 1 373 ? 33.219 -15.18 18.844 1 88.06 373 LEU A CA 1
ATOM 2960 C C . LEU A 1 373 ? 33.562 -15.469 20.297 1 88.06 373 LEU A C 1
ATOM 2962 O O . LEU A 1 373 ? 34.344 -14.734 20.922 1 88.06 373 LEU A O 1
ATOM 2966 N N . ASN A 1 374 ? 32.875 -16.438 20.734 1 81.5 374 ASN A N 1
ATOM 2967 C CA . ASN A 1 374 ? 33.219 -16.922 22.062 1 81.5 374 ASN A CA 1
ATOM 2968 C C . ASN A 1 374 ? 34.219 -18.062 22.016 1 81.5 374 ASN A C 1
ATOM 2970 O O . ASN A 1 374 ? 34.688 -18.422 20.922 1 81.5 374 ASN A O 1
ATOM 2974 N N . SER A 1 375 ? 34.531 -18.594 23.203 1 76.44 375 SER A N 1
ATOM 2975 C CA . SER A 1 375 ? 35.531 -19.641 23.344 1 76.44 375 SER A CA 1
ATOM 2976 C C . SER A 1 375 ? 35.094 -20.938 22.656 1 76.44 375 SER A C 1
ATOM 2978 O O . SER A 1 375 ? 35.938 -21.719 22.203 1 76.44 375 SER A O 1
ATOM 2980 N N . GLN A 1 376 ? 33.875 -21.234 22.562 1 75.94 376 GLN A N 1
ATOM 2981 C CA . GLN A 1 376 ? 33.344 -22.469 21.969 1 75.94 376 GLN A CA 1
ATOM 2982 C C . GLN A 1 376 ? 33.062 -22.281 20.484 1 75.94 376 GLN A C 1
ATOM 2984 O O . GLN A 1 376 ? 32.312 -23.078 19.891 1 75.94 376 GLN A O 1
ATOM 2989 N N . LYS A 1 377 ? 33.531 -21.234 19.859 1 81.56 377 LYS A N 1
ATOM 2990 C CA . LYS A 1 377 ? 33.375 -20.938 18.438 1 81.56 377 LYS A CA 1
ATOM 2991 C C . LYS A 1 377 ? 31.938 -20.609 18.078 1 81.56 377 LYS A C 1
ATOM 2993 O O . LYS A 1 377 ? 31.469 -20.969 16.984 1 81.56 377 LYS A O 1
ATOM 2998 N N . ARG A 1 378 ? 31.25 -20.203 19.125 1 86.25 378 ARG A N 1
ATOM 2999 C CA . ARG A 1 378 ? 29.875 -19.734 18.891 1 86.25 378 ARG A CA 1
ATOM 3000 C C . ARG A 1 378 ? 29.812 -18.219 18.984 1 86.25 378 ARG A C 1
ATOM 3002 O O . ARG A 1 378 ? 30.594 -17.594 19.703 1 86.25 378 ARG A O 1
ATOM 3009 N N . TYR A 1 379 ? 28.938 -17.766 18.156 1 89.81 379 TYR A N 1
ATOM 3010 C CA . TYR A 1 379 ? 28.812 -16.312 18.125 1 89.81 379 TYR A CA 1
ATOM 3011 C C . TYR A 1 379 ? 28.016 -15.805 19.312 1 89.81 379 TYR A C 1
ATOM 3013 O O . TYR A 1 379 ? 27.031 -16.422 19.719 1 89.81 379 TYR A O 1
ATOM 3021 N N . HIS A 1 380 ? 28.578 -14.758 19.828 1 90.69 380 HIS A N 1
ATOM 3022 C CA . HIS A 1 380 ? 27.844 -13.922 20.781 1 90.69 380 HIS A CA 1
ATOM 3023 C C . HIS A 1 380 ? 27.516 -12.562 20.156 1 90.69 380 HIS A C 1
ATOM 3025 O O . HIS A 1 380 ? 28.312 -12.008 19.406 1 90.69 380 HIS A O 1
ATOM 3031 N N . ILE A 1 381 ? 26.328 -12.039 20.516 1 93.12 381 ILE A N 1
ATOM 3032 C CA . ILE A 1 381 ? 25.875 -10.805 19.906 1 93.12 381 ILE A CA 1
ATOM 3033 C C . ILE A 1 381 ? 26.125 -9.633 20.859 1 93.12 381 ILE A C 1
ATOM 3035 O O . ILE A 1 381 ? 25.656 -9.648 22 1 93.12 381 ILE A O 1
ATOM 3039 N N . LYS A 1 382 ? 26.812 -8.688 20.375 1 90.44 382 LYS A N 1
ATOM 3040 C CA . LYS A 1 382 ? 27.078 -7.465 21.125 1 90.44 382 LYS A CA 1
ATOM 3041 C C . LYS A 1 382 ? 26.5 -6.246 20.422 1 90.44 382 LYS A C 1
ATOM 3043 O O . LYS A 1 382 ? 26.938 -5.891 19.328 1 90.44 382 LYS A O 1
ATOM 3048 N N . ILE A 1 383 ? 25.562 -5.672 21.094 1 87.06 383 ILE A N 1
ATOM 3049 C CA . ILE A 1 383 ? 24.922 -4.48 20.547 1 87.06 383 ILE A CA 1
ATOM 3050 C C . ILE A 1 383 ? 25.422 -3.238 21.281 1 87.06 383 ILE A C 1
ATOM 3052 O O . ILE A 1 383 ? 25.375 -3.18 22.516 1 87.06 383 ILE A O 1
ATOM 3056 N N . ASN A 1 384 ? 25.906 -2.391 20.453 1 77.62 384 ASN A N 1
ATOM 3057 C CA . ASN A 1 384 ? 26.359 -1.124 21.016 1 77.62 384 ASN A CA 1
ATOM 3058 C C . ASN A 1 384 ? 25.234 -0.101 21.078 1 77.62 384 ASN A C 1
ATOM 3060 O O . ASN A 1 384 ? 24.344 -0.098 20.234 1 77.62 384 ASN A O 1
ATOM 3064 N N . ASP A 1 385 ? 25.281 0.825 21.953 1 70.5 385 ASP A N 1
ATOM 3065 C CA . ASP A 1 385 ? 24.234 1.809 22.188 1 70.5 385 ASP A CA 1
ATOM 3066 C C . ASP A 1 385 ? 24.25 2.9 21.109 1 70.5 385 ASP A C 1
ATOM 3068 O O . ASP A 1 385 ? 23.219 3.492 20.797 1 70.5 385 ASP A O 1
ATOM 3072 N N . LYS A 1 386 ? 25.344 3.252 20.562 1 67.12 386 LYS A N 1
ATOM 3073 C CA . LYS A 1 386 ? 25.438 4.363 19.625 1 67.12 386 LYS A CA 1
ATOM 3074 C C . LYS A 1 386 ? 24.703 4.043 18.328 1 67.12 386 LYS A C 1
ATOM 3076 O O . LYS A 1 386 ? 23.969 4.883 17.797 1 67.12 386 LYS A O 1
ATOM 3081 N N . ASP A 1 387 ? 24.875 2.846 17.719 1 76.56 387 ASP A N 1
ATOM 3082 C CA . ASP A 1 387 ? 24.234 2.463 16.453 1 76.56 387 ASP A CA 1
ATOM 3083 C C . ASP A 1 387 ? 23.359 1.231 16.641 1 76.56 387 ASP A C 1
ATOM 3085 O O . ASP A 1 387 ? 23.406 0.304 15.828 1 76.56 387 ASP A O 1
ATOM 3089 N N . LYS A 1 388 ? 22.547 1.451 17.656 1 80.88 388 LYS A N 1
ATOM 3090 C CA . LYS A 1 388 ? 21.734 0.296 18.047 1 80.88 388 LYS A CA 1
ATOM 3091 C C . LYS A 1 388 ? 20.766 -0.099 16.938 1 80.88 388 LYS A C 1
ATOM 3093 O O . LYS A 1 388 ? 20.625 -1.282 16.625 1 80.88 388 LYS A O 1
ATOM 3098 N N . ARG A 1 389 ? 20.094 0.825 16.344 1 83 389 ARG A N 1
ATOM 3099 C CA . ARG A 1 389 ? 19.094 0.533 15.312 1 83 389 ARG A CA 1
ATOM 3100 C C . ARG A 1 389 ? 19.734 -0.117 14.094 1 83 389 ARG A C 1
ATOM 3102 O O . ARG A 1 389 ? 19.234 -1.116 13.578 1 83 389 ARG A O 1
ATOM 3109 N N . SER A 1 390 ? 20.797 0.484 13.664 1 84.94 390 SER A N 1
ATOM 3110 C CA . SER A 1 390 ? 21.484 -0.063 12.5 1 84.94 390 SER A CA 1
ATOM 3111 C C . SER A 1 390 ? 21.969 -1.485 12.758 1 84.94 390 SER A C 1
ATOM 3113 O O . SER A 1 390 ? 21.891 -2.346 11.875 1 84.94 390 SER A O 1
ATOM 3115 N N . GLN A 1 391 ? 22.375 -1.649 13.938 1 90.75 391 GLN A N 1
ATOM 3116 C CA . GLN A 1 391 ? 22.875 -2.973 14.297 1 90.75 391 GLN A CA 1
ATOM 3117 C C . GLN A 1 391 ? 21.734 -3.992 14.344 1 90.75 391 GLN A C 1
ATOM 3119 O O . GLN A 1 391 ? 21.906 -5.129 13.891 1 90.75 391 GLN A O 1
ATOM 3124 N N . LEU A 1 392 ? 20.656 -3.564 14.906 1 90.06 392 LEU A N 1
ATOM 3125 C CA . LEU A 1 392 ? 19.5 -4.461 14.969 1 90.06 392 LEU A CA 1
ATOM 3126 C C . LEU A 1 392 ? 18.953 -4.742 13.578 1 90.06 392 LEU A C 1
ATOM 3128 O O . LEU A 1 392 ? 18.469 -5.84 13.305 1 90.06 392 LEU A O 1
ATOM 3132 N N . GLN A 1 393 ? 19 -3.783 12.695 1 91.75 393 GLN A N 1
ATOM 3133 C CA . GLN A 1 393 ? 18.594 -3.986 11.305 1 91.75 393 GLN A CA 1
ATOM 3134 C C . GLN A 1 393 ? 19.5 -5.012 10.617 1 91.75 393 GLN A C 1
ATOM 3136 O O . GLN A 1 393 ? 19 -5.875 9.883 1 91.75 393 GLN A O 1
ATOM 3141 N N . THR A 1 394 ? 20.703 -4.879 10.852 1 95.38 394 THR A N 1
ATOM 3142 C CA . THR A 1 394 ? 21.656 -5.828 10.289 1 95.38 394 THR A CA 1
ATOM 3143 C C . THR A 1 394 ? 21.406 -7.23 10.836 1 95.38 394 THR A C 1
ATOM 3145 O O . THR A 1 394 ? 21.484 -8.211 10.102 1 95.38 394 THR A O 1
ATOM 3148 N N . LEU A 1 395 ? 21.141 -7.238 12.094 1 95.31 395 LEU A N 1
ATOM 3149 C CA . LEU A 1 395 ? 20.844 -8.523 12.719 1 95.31 395 LEU A CA 1
ATOM 3150 C C . LEU A 1 395 ? 19.594 -9.156 12.102 1 95.31 395 LEU A C 1
ATOM 3152 O O . LEU A 1 395 ? 19.562 -10.359 11.859 1 95.31 395 LEU A O 1
ATOM 3156 N N . ALA A 1 396 ? 18.531 -8.406 11.93 1 93.38 396 ALA A N 1
ATOM 3157 C CA . ALA A 1 396 ? 17.312 -8.898 11.289 1 93.38 396 ALA A CA 1
ATOM 3158 C C . ALA A 1 396 ? 17.609 -9.43 9.883 1 93.38 396 ALA A C 1
ATOM 3160 O O . ALA A 1 396 ? 17.125 -10.492 9.508 1 93.38 396 ALA A O 1
ATOM 3161 N N . LEU A 1 397 ? 18.391 -8.672 9.117 1 96.56 397 LEU A N 1
ATOM 3162 C CA . LEU A 1 397 ? 18.781 -9.086 7.766 1 96.56 397 LEU A CA 1
ATOM 3163 C C . LEU A 1 397 ? 19.578 -10.383 7.797 1 96.56 397 LEU A C 1
ATOM 3165 O O . LEU A 1 397 ? 19.359 -11.266 6.961 1 96.56 397 LEU A O 1
ATOM 3169 N N . PHE A 1 398 ? 20.469 -10.438 8.797 1 97.12 398 PHE A N 1
ATOM 3170 C CA . PHE A 1 398 ? 21.281 -11.633 9 1 97.12 398 PHE A CA 1
ATOM 3171 C C . PHE A 1 398 ? 20.406 -12.859 9.219 1 97.12 398 PHE A C 1
ATOM 3173 O O . PHE A 1 398 ? 20.609 -13.898 8.586 1 97.12 398 PHE A O 1
ATOM 3180 N N . LEU A 1 399 ? 19.406 -12.727 10.008 1 95.94 399 LEU A N 1
ATOM 3181 C CA . LEU A 1 399 ? 18.516 -13.836 10.328 1 95.94 399 LEU A CA 1
ATOM 3182 C C . LEU A 1 399 ? 17.703 -14.242 9.109 1 95.94 399 LEU A C 1
ATOM 3184 O O . LEU A 1 399 ? 17.484 -15.43 8.867 1 95.94 399 LEU A O 1
ATOM 3188 N N . VAL A 1 400 ? 17.234 -13.336 8.336 1 95.06 400 VAL A N 1
ATOM 3189 C CA . VAL A 1 400 ? 16.438 -13.633 7.148 1 95.06 400 VAL A CA 1
ATOM 3190 C C . VAL A 1 400 ? 17.312 -14.359 6.121 1 95.06 400 VAL A C 1
ATOM 3192 O O . VAL A 1 400 ? 16.859 -15.305 5.473 1 95.06 400 VAL A O 1
ATOM 3195 N N . ILE A 1 401 ? 18.484 -13.883 5.996 1 97.06 401 ILE A N 1
ATOM 3196 C CA . ILE A 1 401 ? 19.406 -14.492 5.047 1 97.06 401 ILE A CA 1
ATOM 3197 C C . ILE A 1 401 ? 19.672 -15.945 5.445 1 97.06 401 ILE A C 1
ATOM 3199 O O . ILE A 1 401 ? 19.688 -16.844 4.598 1 97.06 401 ILE A O 1
ATOM 3203 N N . LEU A 1 402 ? 19.859 -16.141 6.742 1 96.44 402 LEU A N 1
ATOM 3204 C CA . LEU A 1 402 ? 20.062 -17.516 7.215 1 96.44 402 LEU A CA 1
ATOM 3205 C C . LEU A 1 402 ? 18.844 -18.375 6.922 1 96.44 402 LEU A C 1
ATOM 3207 O O . LEU A 1 402 ? 18.984 -19.531 6.508 1 96.44 402 LEU A O 1
ATOM 3211 N N . SER A 1 403 ? 17.703 -17.828 7.145 1 93.88 403 SER A N 1
ATOM 3212 C CA . SER A 1 403 ? 16.469 -18.562 6.879 1 93.88 403 SER A CA 1
ATOM 3213 C C . SER A 1 403 ? 16.359 -18.953 5.406 1 93.88 403 SER A C 1
ATOM 3215 O O . SER A 1 403 ? 16.016 -20.078 5.078 1 93.88 403 SER A O 1
ATOM 3217 N N . ILE A 1 404 ? 16.688 -18.062 4.484 1 94.69 404 ILE A N 1
ATOM 3218 C CA . ILE A 1 404 ? 16.625 -18.312 3.047 1 94.69 404 ILE A CA 1
ATOM 3219 C C . ILE A 1 404 ? 17.656 -19.359 2.652 1 94.69 404 ILE A C 1
ATOM 3221 O O . ILE A 1 404 ? 17.344 -20.297 1.896 1 94.69 404 ILE A O 1
ATOM 3225 N N . ALA A 1 405 ? 18.844 -19.203 3.207 1 94.88 405 ALA A N 1
ATOM 3226 C CA . ALA A 1 405 ? 19.938 -20.125 2.859 1 94.88 405 ALA A CA 1
ATOM 3227 C C . ALA A 1 405 ? 19.609 -21.547 3.309 1 94.88 405 ALA A C 1
ATOM 3229 O O . ALA A 1 405 ? 19.859 -22.5 2.572 1 94.88 405 ALA A O 1
ATOM 3230 N N . LEU A 1 406 ? 19.078 -21.688 4.434 1 92.12 406 LEU A N 1
ATOM 3231 C CA . LEU A 1 406 ? 18.766 -23 4.984 1 92.12 406 LEU A CA 1
ATOM 3232 C C . LEU A 1 406 ? 17.672 -23.688 4.168 1 92.12 406 LEU A C 1
ATOM 3234 O O . LEU A 1 406 ? 17.672 -24.906 4.031 1 92.12 406 LEU A O 1
ATOM 3238 N N . ARG A 1 407 ? 16.812 -22.922 3.574 1 87.5 407 ARG A N 1
ATOM 3239 C CA . ARG A 1 407 ? 15.664 -23.5 2.877 1 87.5 407 ARG A CA 1
ATOM 3240 C C . ARG A 1 407 ? 15.961 -23.688 1.395 1 87.5 407 ARG A C 1
ATOM 3242 O O . ARG A 1 407 ? 15.422 -24.594 0.76 1 87.5 407 ARG A O 1
ATOM 3249 N N . SER A 1 408 ? 16.781 -22.812 0.863 1 78.06 408 SER A N 1
ATOM 3250 C CA . SER A 1 408 ? 16.797 -22.703 -0.593 1 78.06 408 SER A CA 1
ATOM 3251 C C . SER A 1 408 ? 18.156 -23.094 -1.164 1 78.06 408 SER A C 1
ATOM 3253 O O . SER A 1 408 ? 18.281 -23.344 -2.365 1 78.06 408 SER A O 1
ATOM 3255 N N . CYS A 1 409 ? 19.094 -23.172 -0.353 1 73.62 409 CYS A N 1
ATOM 3256 C CA . CYS A 1 409 ? 20.422 -23.438 -0.922 1 73.62 409 CYS A CA 1
ATOM 3257 C C . CYS A 1 409 ? 20.703 -24.938 -0.956 1 73.62 409 CYS A C 1
ATOM 3259 O O . CYS A 1 409 ? 20.094 -25.703 -0.22 1 73.62 409 CYS A O 1
ATOM 3261 N N . HIS A 1 410 ? 21.453 -25.203 -1.868 1 72.5 410 HIS A N 1
ATOM 3262 C CA . HIS A 1 410 ? 21.875 -26.578 -2.064 1 72.5 410 HIS A CA 1
ATOM 3263 C C . HIS A 1 410 ? 23.125 -26.891 -1.248 1 72.5 410 HIS A C 1
ATOM 3265 O O . HIS A 1 410 ? 24.125 -26.188 -1.338 1 72.5 410 HIS A O 1
ATOM 3271 N N . PHE A 1 411 ? 22.953 -27.938 -0.401 1 78.06 411 PHE A N 1
ATOM 3272 C CA . PHE A 1 411 ? 24.109 -28.328 0.396 1 78.06 411 PHE A CA 1
ATOM 3273 C C . PHE A 1 411 ? 24.578 -29.719 0.02 1 78.06 411 PHE A C 1
ATOM 3275 O O . PHE A 1 411 ? 23.75 -30.609 -0.221 1 78.06 411 PHE A O 1
ATOM 3282 N N . GLU A 1 412 ? 25.797 -29.734 -0.236 1 75.5 412 GLU A N 1
ATOM 3283 C CA . GLU A 1 412 ? 26.375 -31.078 -0.353 1 75.5 412 GLU A CA 1
ATOM 3284 C C . GLU A 1 412 ? 26.219 -31.859 0.95 1 75.5 412 GLU A C 1
ATOM 3286 O O . GLU A 1 412 ? 26.109 -31.266 2.025 1 75.5 412 GLU A O 1
ATOM 3291 N N . PRO A 1 413 ? 26.203 -33.125 0.716 1 73.94 413 PRO A N 1
ATOM 3292 C CA . PRO A 1 413 ? 26.094 -33.938 1.935 1 73.94 413 PRO A CA 1
ATOM 3293 C C . PRO A 1 413 ? 27.219 -33.656 2.936 1 73.94 413 PRO A C 1
ATOM 3295 O O . PRO A 1 413 ? 28.391 -33.594 2.555 1 73.94 413 PRO A O 1
ATOM 3298 N N . ASN A 1 414 ? 26.938 -33.281 4.09 1 74.5 414 ASN A N 1
ATOM 3299 C CA . ASN A 1 414 ? 27.844 -33.094 5.219 1 74.5 414 ASN A CA 1
ATOM 3300 C C . ASN A 1 414 ? 28.516 -31.734 5.188 1 74.5 414 ASN A C 1
ATOM 3302 O O . ASN A 1 414 ? 29.516 -31.516 5.859 1 74.5 414 ASN A O 1
ATOM 3306 N N . GLU A 1 415 ? 28.109 -30.984 4.309 1 81.62 415 GLU A N 1
ATOM 3307 C CA . GLU A 1 415 ? 28.656 -29.641 4.297 1 81.62 415 GLU A CA 1
ATOM 3308 C C . GLU A 1 415 ? 28.234 -28.859 5.535 1 81.62 415 GLU A C 1
ATOM 3310 O O . GLU A 1 415 ? 29.031 -28.094 6.094 1 81.62 415 GLU A O 1
ATOM 3315 N N . ILE A 1 416 ? 26.984 -29.094 5.871 1 81.31 416 ILE A N 1
ATOM 3316 C CA . ILE A 1 416 ? 26.469 -28.469 7.09 1 81.31 416 ILE A CA 1
ATOM 3317 C C . ILE A 1 416 ? 26.125 -29.562 8.109 1 81.31 416 ILE A C 1
ATOM 3319 O O . ILE A 1 416 ? 25.781 -30.688 7.734 1 81.31 416 ILE A O 1
ATOM 3323 N N . THR A 1 417 ? 26.234 -29.188 9.258 1 80.5 417 THR A N 1
ATOM 3324 C CA . THR A 1 417 ? 26.031 -30.141 10.344 1 80.5 417 THR A CA 1
ATOM 3325 C C . THR A 1 417 ? 24.547 -30.391 10.57 1 80.5 417 THR A C 1
ATOM 3327 O O . THR A 1 417 ? 24.156 -31.391 11.18 1 80.5 417 THR A O 1
ATOM 3330 N N . LEU A 1 418 ? 23.656 -29.656 10.023 1 82 418 LEU A N 1
ATOM 3331 C CA . LEU A 1 418 ? 22.219 -29.75 10.297 1 82 418 LEU A CA 1
ATOM 3332 C C . LEU A 1 418 ? 21.547 -30.734 9.352 1 82 418 LEU A C 1
ATOM 3334 O O . LEU A 1 418 ? 21.891 -30.797 8.172 1 82 418 LEU A O 1
ATOM 3338 N N . SER A 1 419 ? 20.734 -31.516 9.953 1 78.75 419 SER A N 1
ATOM 3339 C CA . SER A 1 419 ? 19.859 -32.344 9.133 1 78.75 419 SER A CA 1
ATOM 3340 C C . SER A 1 419 ? 18.812 -31.5 8.414 1 78.75 419 SER A C 1
ATOM 3342 O O . SER A 1 419 ? 18.594 -30.328 8.773 1 78.75 419 SER A O 1
ATOM 3344 N N . GLU A 1 420 ? 18.219 -32.062 7.438 1 75.75 420 GLU A N 1
ATOM 3345 C CA . GLU A 1 420 ? 17.234 -31.344 6.645 1 75.75 420 GLU A CA 1
ATOM 3346 C C . GLU A 1 420 ? 16.047 -30.906 7.5 1 75.75 420 GLU A C 1
ATOM 3348 O O . GLU A 1 420 ? 15.562 -29.781 7.363 1 75.75 420 GLU A O 1
ATOM 3353 N N . SER A 1 421 ? 15.531 -31.812 8.305 1 76.19 421 SER A N 1
ATOM 3354 C CA . SER A 1 421 ? 14.391 -31.484 9.156 1 76.19 421 SER A CA 1
ATOM 3355 C C . SER A 1 421 ? 14.742 -30.375 10.148 1 76.19 421 SER A C 1
ATOM 3357 O O . SER A 1 421 ? 13.938 -29.469 10.375 1 76.19 421 SER A O 1
ATOM 3359 N N . LEU A 1 422 ? 15.867 -30.469 10.586 1 81.44 422 LEU A N 1
ATOM 3360 C CA . LEU A 1 422 ? 16.312 -29.469 11.539 1 81.44 422 LEU A CA 1
ATOM 3361 C C . LEU A 1 422 ? 16.578 -28.141 10.844 1 81.44 422 LEU A C 1
ATOM 3363 O O . LEU A 1 422 ? 16.344 -27.078 11.422 1 81.44 422 LEU A O 1
ATOM 3367 N N . ALA A 1 423 ? 17.031 -28.266 9.633 1 85.81 423 ALA A N 1
ATOM 3368 C CA . ALA A 1 423 ? 17.281 -27.062 8.867 1 85.81 423 ALA A CA 1
ATOM 3369 C C . ALA A 1 423 ? 16 -26.266 8.648 1 85.81 423 ALA A C 1
ATOM 3371 O O . ALA A 1 423 ? 16 -25.031 8.758 1 85.81 423 ALA A O 1
ATOM 3372 N N . ASN A 1 424 ? 14.961 -26.906 8.422 1 82.81 424 ASN A N 1
ATOM 3373 C CA . ASN A 1 424 ? 13.672 -26.234 8.219 1 82.81 424 ASN A CA 1
ATOM 3374 C C . ASN A 1 424 ? 13.164 -25.609 9.516 1 82.81 424 ASN A C 1
ATOM 3376 O O . ASN A 1 424 ? 12.57 -24.531 9.492 1 82.81 424 ASN A O 1
ATOM 3380 N N . ASP A 1 425 ? 13.352 -26.312 10.539 1 83 425 ASP A N 1
ATOM 3381 C CA . ASP A 1 425 ? 12.922 -25.781 11.828 1 83 425 ASP A CA 1
ATOM 3382 C C . ASP A 1 425 ? 13.711 -24.531 12.195 1 83 425 ASP A C 1
ATOM 3384 O O . ASP A 1 425 ? 13.148 -23.547 12.672 1 83 425 ASP A O 1
ATOM 3388 N N . PHE A 1 426 ? 14.977 -24.672 11.938 1 88.31 426 PHE A N 1
ATOM 3389 C CA . PHE A 1 426 ? 15.812 -23.5 12.219 1 88.31 426 PHE A CA 1
ATOM 3390 C C . PHE A 1 426 ? 15.438 -22.344 11.312 1 88.31 426 PHE A C 1
ATOM 3392 O O . PHE A 1 426 ? 15.43 -21.188 11.75 1 88.31 426 PHE A O 1
ATOM 3399 N N . ALA A 1 427 ? 15.164 -22.656 10.109 1 90.12 427 ALA A N 1
ATOM 3400 C CA . ALA A 1 427 ? 14.781 -21.609 9.164 1 90.12 427 ALA A CA 1
ATOM 3401 C C . ALA A 1 427 ? 13.5 -20.906 9.617 1 90.12 427 ALA A C 1
ATOM 3403 O O . ALA A 1 427 ? 13.398 -19.672 9.547 1 90.12 427 ALA A O 1
ATOM 3404 N N . ARG A 1 428 ? 12.555 -21.656 10.117 1 83.75 428 ARG A N 1
ATOM 3405 C CA . ARG A 1 428 ? 11.297 -21.094 10.617 1 83.75 428 ARG A CA 1
ATOM 3406 C C . ARG A 1 428 ? 11.547 -20.188 11.82 1 83.75 428 ARG A C 1
ATOM 3408 O O . ARG A 1 428 ? 10.961 -19.109 11.922 1 83.75 428 ARG A O 1
ATOM 3415 N N . GLN A 1 429 ? 12.375 -20.625 12.617 1 84.75 429 GLN A N 1
ATOM 3416 C CA . GLN A 1 429 ? 12.664 -19.859 13.82 1 84.75 429 GLN A CA 1
ATOM 3417 C C . GLN A 1 429 ? 13.406 -18.562 13.492 1 84.75 429 GLN A C 1
ATOM 3419 O O . GLN A 1 429 ? 13.117 -17.516 14.062 1 84.75 429 GLN A O 1
ATOM 3424 N N . HIS A 1 430 ? 14.375 -18.688 12.625 1 90.62 430 HIS A N 1
ATOM 3425 C CA . HIS A 1 430 ? 15.102 -17.484 12.211 1 90.62 430 HIS A CA 1
ATOM 3426 C C . HIS A 1 430 ? 14.164 -16.469 11.594 1 90.62 430 HIS A C 1
ATOM 3428 O O . HIS A 1 430 ? 14.297 -15.266 11.844 1 90.62 430 HIS A O 1
ATOM 3434 N N . SER A 1 431 ? 13.266 -16.922 10.773 1 86.38 431 SER A N 1
ATOM 3435 C CA . SER A 1 431 ? 12.297 -16.016 10.164 1 86.38 431 SER A CA 1
ATOM 3436 C C . SER A 1 431 ? 11.414 -15.359 11.211 1 86.38 431 SER A C 1
ATOM 3438 O O . SER A 1 431 ? 11.156 -14.156 11.141 1 86.38 431 SER A O 1
ATOM 3440 N N . LEU A 1 432 ? 11 -16.141 12.156 1 81.81 432 LEU A N 1
ATOM 3441 C CA . LEU A 1 432 ? 10.156 -15.633 13.227 1 81.81 432 LEU A CA 1
ATOM 3442 C C . LEU A 1 432 ? 10.898 -14.586 14.055 1 81.81 432 LEU A C 1
ATOM 3444 O O . LEU A 1 432 ? 10.336 -13.547 14.398 1 81.81 432 LEU A O 1
ATOM 3448 N N . LEU A 1 433 ? 12.102 -14.867 14.383 1 84.62 433 LEU A N 1
ATOM 3449 C CA . LEU A 1 433 ? 12.906 -13.945 15.172 1 84.62 433 LEU A CA 1
ATOM 3450 C C . LEU A 1 433 ? 13.172 -12.648 14.406 1 84.62 433 LEU A C 1
ATOM 3452 O O . LEU A 1 433 ? 13.195 -11.57 14.992 1 84.62 433 LEU A O 1
ATOM 3456 N N . ALA A 1 434 ? 13.391 -12.781 13.125 1 87.75 434 ALA A N 1
ATOM 3457 C CA . ALA A 1 434 ? 13.562 -11.586 12.297 1 87.75 434 ALA A CA 1
ATOM 3458 C C . ALA A 1 434 ? 12.305 -10.719 12.312 1 87.75 434 ALA A C 1
ATOM 3460 O O . ALA A 1 434 ? 12.391 -9.492 12.383 1 87.75 434 ALA A O 1
ATOM 3461 N N . HIS A 1 435 ? 11.172 -11.352 12.297 1 81.25 435 HIS A N 1
ATOM 3462 C CA . HIS A 1 435 ? 9.906 -10.625 12.352 1 81.25 435 HIS A CA 1
ATOM 3463 C C . HIS A 1 435 ? 9.758 -9.883 13.672 1 81.25 435 HIS A C 1
ATOM 3465 O O . HIS A 1 435 ? 9.297 -8.734 13.703 1 81.25 435 HIS A O 1
ATOM 3471 N N . LYS A 1 436 ? 10.148 -10.562 14.703 1 78.25 436 LYS A N 1
ATOM 3472 C CA . LYS A 1 436 ? 10.062 -9.938 16.016 1 78.25 436 LYS A CA 1
ATOM 3473 C C . LYS A 1 436 ? 10.977 -8.727 16.109 1 78.25 436 LYS A C 1
ATOM 3475 O O . LYS A 1 436 ? 10.609 -7.711 16.719 1 78.25 436 LYS A O 1
ATOM 3480 N N . LEU A 1 437 ? 12.102 -8.859 15.547 1 82.94 437 LEU A N 1
ATOM 3481 C CA . LEU A 1 437 ? 13.039 -7.738 15.555 1 82.94 437 LEU A CA 1
ATOM 3482 C C . LEU A 1 437 ? 12.492 -6.562 14.758 1 82.94 437 LEU A C 1
ATOM 3484 O O . LEU A 1 437 ? 12.625 -5.41 15.172 1 82.94 437 LEU A O 1
ATOM 3488 N N . LEU A 1 438 ? 11.969 -6.828 13.617 1 81.75 438 LEU A N 1
ATOM 3489 C CA . LEU A 1 438 ? 11.43 -5.77 12.773 1 81.75 438 LEU A CA 1
ATOM 3490 C C . LEU A 1 438 ? 10.25 -5.082 13.438 1 81.75 438 LEU A C 1
ATOM 3492 O O . LEU A 1 438 ? 10.039 -3.881 13.25 1 81.75 438 LEU A O 1
ATOM 3496 N N . TYR A 1 439 ? 9.562 -5.844 14.195 1 76.06 439 TYR A N 1
ATOM 3497 C CA . TYR A 1 439 ? 8.461 -5.266 14.969 1 76.06 439 TYR A CA 1
ATOM 3498 C C . TYR A 1 439 ? 8.992 -4.277 16 1 76.06 439 TYR A C 1
ATOM 3500 O O . TYR A 1 439 ? 8.438 -3.186 16.172 1 76.06 439 TYR A O 1
ATOM 3508 N N . LEU A 1 440 ? 10.078 -4.664 16.641 1 75.38 440 LEU A N 1
ATOM 3509 C CA . LEU A 1 440 ? 10.68 -3.795 17.641 1 75.38 440 LEU A CA 1
ATOM 3510 C C . LEU A 1 440 ? 11.266 -2.545 17 1 75.38 440 LEU A C 1
ATOM 3512 O O . LEU A 1 440 ? 11.289 -1.477 17.609 1 75.38 440 LEU A O 1
ATOM 3516 N N . LEU A 1 441 ? 11.617 -2.717 15.781 1 78.56 441 LEU A N 1
ATOM 3517 C CA . LEU A 1 441 ? 12.211 -1.604 15.055 1 78.56 441 LEU A CA 1
ATOM 3518 C C . LEU A 1 441 ? 11.141 -0.67 14.508 1 78.56 441 LEU A C 1
ATOM 3520 O O . LEU A 1 441 ? 11.438 0.449 14.086 1 78.56 441 LEU A O 1
ATOM 3524 N N . ASN A 1 442 ? 9.82 -1.026 14.523 1 78.25 442 ASN A N 1
ATOM 3525 C CA . ASN A 1 442 ? 8.711 -0.206 14.039 1 78.25 442 ASN A CA 1
ATOM 3526 C C . ASN A 1 442 ? 8.984 0.327 12.641 1 78.25 442 ASN A C 1
ATOM 3528 O O . ASN A 1 442 ? 8.969 1.539 12.414 1 78.25 442 ASN A O 1
ATOM 3532 N N . VAL A 1 443 ? 9.133 -0.508 11.703 1 79.31 443 VAL A N 1
ATOM 3533 C CA . VAL A 1 443 ? 9.711 -0.264 10.383 1 79.31 443 VAL A CA 1
ATOM 3534 C C . VAL A 1 443 ? 8.797 0.661 9.586 1 79.31 443 VAL A C 1
ATOM 3536 O O . VAL A 1 443 ? 9.258 1.414 8.727 1 79.31 443 VAL A O 1
ATOM 3539 N N . PHE A 1 444 ? 7.516 0.799 9.836 1 75.75 444 PHE A N 1
ATOM 3540 C CA . PHE A 1 444 ? 6.629 1.64 9.031 1 75.75 444 PHE A CA 1
ATOM 3541 C C . PHE A 1 444 ? 6.57 3.055 9.602 1 75.75 444 PHE A C 1
ATOM 3543 O O . PHE A 1 444 ? 6.254 4.004 8.875 1 75.75 444 PHE A O 1
ATOM 3550 N N . ARG A 1 445 ? 6.902 3.096 10.805 1 77.12 445 ARG A N 1
ATOM 3551 C CA . ARG A 1 445 ? 6.988 4.43 11.398 1 77.12 445 ARG A CA 1
ATOM 3552 C C . ARG A 1 445 ? 8.32 5.09 11.062 1 77.12 445 ARG A C 1
ATOM 3554 O O . ARG A 1 445 ? 8.375 6.289 10.789 1 77.12 445 ARG A O 1
ATOM 3561 N N . TYR A 1 446 ? 9.367 4.215 11.109 1 82.25 446 TYR A N 1
ATOM 3562 C CA . TYR A 1 446 ? 10.711 4.727 10.836 1 82.25 446 TYR A CA 1
ATOM 3563 C C . TYR A 1 446 ? 11.203 4.258 9.477 1 82.25 446 TYR A C 1
ATOM 3565 O O . TYR A 1 446 ? 12 3.316 9.391 1 82.25 446 TYR A O 1
ATOM 3573 N N . THR A 1 447 ? 10.836 4.969 8.5 1 87.12 447 THR A N 1
ATOM 3574 C CA . THR A 1 447 ? 11.148 4.578 7.129 1 87.12 447 THR A CA 1
ATOM 3575 C C . THR A 1 447 ? 12.609 4.855 6.805 1 87.12 447 THR A C 1
ATOM 3577 O O . THR A 1 447 ? 13.133 5.93 7.125 1 87.12 447 THR A O 1
ATOM 3580 N N . ASN A 1 448 ? 13.234 3.924 6.309 1 91.12 448 ASN A N 1
ATOM 3581 C CA . ASN A 1 448 ? 14.586 4.074 5.777 1 91.12 448 ASN A CA 1
ATOM 3582 C C . ASN A 1 448 ? 14.953 2.924 4.844 1 91.12 448 ASN A C 1
ATOM 3584 O O . ASN A 1 448 ? 14.188 1.966 4.703 1 91.12 448 ASN A O 1
ATOM 3588 N N . GLU A 1 449 ? 16.016 2.998 4.188 1 92.81 449 GLU A N 1
ATOM 3589 C CA . GLU A 1 449 ? 16.422 2.043 3.162 1 92.81 449 GLU A CA 1
ATOM 3590 C C . GLU A 1 449 ? 16.688 0.666 3.764 1 92.81 449 GLU A C 1
ATOM 3592 O O . GLU A 1 449 ? 16.359 -0.355 3.156 1 92.81 449 GLU A O 1
ATOM 3597 N N . TYR A 1 450 ? 17.219 0.603 4.918 1 92.5 450 TYR A N 1
ATOM 3598 C CA . TYR A 1 450 ? 17.609 -0.669 5.52 1 92.5 450 TYR A CA 1
ATOM 3599 C C . TYR A 1 450 ? 16.391 -1.456 5.969 1 92.5 450 TYR A C 1
ATOM 3601 O O . TYR A 1 450 ? 16.328 -2.674 5.793 1 92.5 450 TYR A O 1
ATOM 3609 N N . ASN A 1 451 ? 15.492 -0.771 6.574 1 89.56 451 ASN A N 1
ATOM 3610 C CA . ASN A 1 451 ? 14.234 -1.432 6.902 1 89.56 451 ASN A CA 1
ATOM 3611 C C . ASN A 1 451 ? 13.547 -1.978 5.652 1 89.56 451 ASN A C 1
ATOM 3613 O O . ASN A 1 451 ? 13.016 -3.09 5.668 1 89.56 451 ASN A O 1
ATOM 3617 N N . PHE A 1 452 ? 13.578 -1.133 4.598 1 94.19 452 PHE A N 1
ATOM 3618 C CA . PHE A 1 452 ? 12.953 -1.551 3.346 1 94.19 452 PHE A CA 1
ATOM 3619 C C . PHE A 1 452 ? 13.648 -2.785 2.783 1 94.19 452 PHE A C 1
ATOM 3621 O O . PHE A 1 452 ? 12.992 -3.713 2.311 1 94.19 452 PHE A O 1
ATOM 3628 N N . MET A 1 453 ? 14.914 -2.764 2.898 1 95.69 453 MET A N 1
ATOM 3629 C CA . MET A 1 453 ? 15.727 -3.893 2.455 1 95.69 453 MET A CA 1
ATOM 3630 C C . MET A 1 453 ? 15.352 -5.164 3.209 1 95.69 453 MET A C 1
ATOM 3632 O O . MET A 1 453 ? 15.172 -6.223 2.602 1 95.69 453 MET A O 1
ATOM 3636 N N . CYS A 1 454 ? 15.195 -5.105 4.457 1 93 454 CYS A N 1
ATOM 3637 C CA . CYS A 1 454 ? 14.789 -6.25 5.27 1 93 454 CYS A CA 1
ATOM 3638 C C . CYS A 1 454 ? 13.43 -6.777 4.836 1 93 454 CYS A C 1
ATOM 3640 O O . CYS A 1 454 ? 13.242 -7.984 4.695 1 93 454 CYS A O 1
ATOM 3642 N N . MET A 1 455 ? 12.562 -5.875 4.574 1 90.69 455 MET A N 1
ATOM 3643 C CA . MET A 1 455 ? 11.211 -6.277 4.191 1 90.69 455 MET A CA 1
ATOM 3644 C C . MET A 1 455 ? 11.219 -6.953 2.824 1 90.69 455 MET A C 1
ATOM 3646 O O . MET A 1 455 ? 10.453 -7.895 2.592 1 90.69 455 MET A O 1
ATOM 3650 N N . LEU A 1 456 ? 12.031 -6.508 1.906 1 93.75 456 LEU A N 1
ATOM 3651 C CA . LEU A 1 456 ? 12.141 -7.145 0.599 1 93.75 456 LEU A CA 1
ATOM 3652 C C . LEU A 1 456 ? 12.641 -8.578 0.734 1 93.75 456 LEU A C 1
ATOM 3654 O O . LEU A 1 456 ? 12.102 -9.492 0.101 1 93.75 456 LEU A O 1
ATOM 3658 N N . TYR A 1 457 ? 13.617 -8.727 1.585 1 95 457 TYR A N 1
ATOM 3659 C CA . TYR A 1 457 ? 14.164 -10.062 1.741 1 95 457 TYR A CA 1
ATOM 3660 C C . TYR A 1 457 ? 13.203 -10.969 2.506 1 95 457 TYR A C 1
ATOM 3662 O O . TYR A 1 457 ? 13.18 -12.18 2.289 1 95 457 TYR A O 1
ATOM 3670 N N . ILE A 1 458 ? 12.422 -10.438 3.375 1 89.81 458 ILE A N 1
ATOM 3671 C CA . ILE A 1 458 ? 11.383 -11.234 4.012 1 89.81 458 ILE A CA 1
ATOM 3672 C C . ILE A 1 458 ? 10.375 -11.703 2.961 1 89.81 458 ILE A C 1
ATOM 3674 O O . ILE A 1 458 ? 9.938 -12.852 2.984 1 89.81 458 ILE A O 1
ATOM 3678 N N . TYR A 1 459 ? 10.039 -10.82 2.078 1 90.5 459 TYR A N 1
ATOM 3679 C CA . TYR A 1 459 ? 9.125 -11.172 1.001 1 90.5 459 TYR A CA 1
ATOM 3680 C C . TYR A 1 459 ? 9.695 -12.305 0.153 1 90.5 459 TYR A C 1
ATOM 3682 O O . TYR A 1 459 ? 8.992 -13.273 -0.156 1 90.5 459 TYR A O 1
ATOM 3690 N N . ILE A 1 460 ? 10.984 -12.203 -0.139 1 92.19 460 ILE A N 1
ATOM 3691 C CA . ILE A 1 460 ? 11.633 -13.219 -0.96 1 92.19 460 ILE A CA 1
ATOM 3692 C C . ILE A 1 460 ? 11.734 -14.531 -0.182 1 92.19 460 ILE A C 1
ATOM 3694 O O . ILE A 1 460 ? 11.609 -15.609 -0.757 1 92.19 460 ILE A O 1
ATOM 3698 N N . GLY A 1 461 ? 12.016 -14.375 1.104 1 89.5 461 GLY A N 1
ATOM 3699 C CA . GLY A 1 461 ? 12.078 -15.562 1.933 1 89.5 461 GLY A CA 1
ATOM 3700 C C . GLY A 1 461 ? 10.789 -16.359 1.926 1 89.5 461 GLY A C 1
ATOM 3701 O O . GLY A 1 461 ? 10.82 -17.594 1.934 1 89.5 461 GLY A O 1
ATOM 3702 N N . ASP A 1 462 ? 9.75 -15.727 1.828 1 84.38 462 ASP A N 1
ATOM 3703 C CA . ASP A 1 462 ? 8.461 -16.406 1.767 1 84.38 462 ASP A CA 1
ATOM 3704 C C . ASP A 1 462 ? 8.172 -16.906 0.356 1 84.38 462 ASP A C 1
ATOM 3706 O O . ASP A 1 462 ? 7.621 -18 0.185 1 84.38 462 ASP A O 1
ATOM 3710 N N . HIS A 1 463 ? 8.555 -16.156 -0.6 1 87.25 463 HIS A N 1
ATOM 3711 C CA . HIS A 1 463 ? 8.289 -16.484 -1.995 1 87.25 463 HIS A CA 1
ATOM 3712 C C . HIS A 1 463 ? 9.086 -17.719 -2.424 1 87.25 463 HIS A C 1
ATOM 3714 O O . HIS A 1 463 ? 8.594 -18.531 -3.217 1 87.25 463 HIS A O 1
ATOM 3720 N N . LEU A 1 464 ? 10.266 -17.844 -1.907 1 90.56 464 LEU A N 1
ATOM 3721 C CA . LEU A 1 464 ? 11.125 -18.953 -2.314 1 90.56 464 LEU A CA 1
ATOM 3722 C C . LEU A 1 464 ? 10.953 -20.141 -1.383 1 90.56 464 LEU A C 1
ATOM 3724 O O . LEU A 1 464 ? 11.539 -21.203 -1.609 1 90.56 464 LEU A O 1
ATOM 3728 N N . ASN A 1 465 ? 10.102 -20.031 -0.407 1 87 465 ASN A N 1
ATOM 3729 C CA . ASN A 1 465 ? 9.922 -21.078 0.595 1 87 465 ASN A CA 1
ATOM 3730 C C . ASN A 1 465 ? 9.281 -22.328 -0.007 1 87 465 ASN A C 1
ATOM 3732 O O . ASN A 1 465 ? 8.148 -22.281 -0.483 1 87 465 ASN A O 1
ATOM 3736 N N . PRO A 1 466 ? 9.969 -23.406 0.043 1 87.94 466 PRO A N 1
ATOM 3737 C CA . PRO A 1 466 ? 9.398 -24.656 -0.498 1 87.94 466 PRO A CA 1
ATOM 3738 C C . PRO A 1 466 ? 8.18 -25.125 0.281 1 87.94 466 PRO A C 1
ATOM 3740 O O . PRO A 1 466 ? 7.355 -25.875 -0.254 1 87.94 466 PRO A O 1
ATOM 3743 N N . GLU A 1 467 ? 8.047 -24.672 1.479 1 81.12 467 GLU A N 1
ATOM 3744 C CA . GLU A 1 467 ? 6.922 -25.109 2.307 1 81.12 467 GLU A CA 1
ATOM 3745 C C . GLU A 1 467 ? 5.699 -24.219 2.076 1 81.12 467 GLU A C 1
ATOM 3747 O O . GLU A 1 467 ? 4.621 -24.5 2.609 1 81.12 467 GLU A O 1
ATOM 3752 N N . ASN A 1 468 ? 5.902 -23.281 1.319 1 80.44 468 ASN A N 1
ATOM 3753 C CA . ASN A 1 468 ? 4.77 -22.406 1.022 1 80.44 468 ASN A CA 1
ATOM 3754 C C . ASN A 1 468 ? 3.68 -23.156 0.255 1 80.44 468 ASN A C 1
ATOM 3756 O O . ASN A 1 468 ? 3.967 -23.859 -0.719 1 80.44 468 ASN A O 1
ATOM 3760 N N . LEU A 1 469 ? 2.488 -22.984 0.629 1 76.62 469 LEU A N 1
ATOM 3761 C CA . LEU A 1 469 ? 1.362 -23.734 0.094 1 76.62 469 LEU A CA 1
ATOM 3762 C C . LEU A 1 469 ? 0.915 -23.172 -1.249 1 76.62 469 LEU A C 1
ATOM 3764 O O . LEU A 1 469 ? 0.253 -23.859 -2.029 1 76.62 469 LEU A O 1
ATOM 3768 N N . GLU A 1 470 ? 1.289 -22.031 -1.564 1 79.31 470 GLU A N 1
ATOM 3769 C CA . GLU A 1 470 ? 0.816 -21.375 -2.777 1 79.31 470 GLU A CA 1
ATOM 3770 C C . GLU A 1 470 ? 1.786 -21.594 -3.936 1 79.31 470 GLU A C 1
ATOM 3772 O O . GLU A 1 470 ? 2.988 -21.344 -3.799 1 79.31 470 GLU A O 1
ATOM 3777 N N . ILE A 1 471 ? 1.262 -22.047 -5.004 1 83.88 471 ILE A N 1
ATOM 3778 C CA . ILE A 1 471 ? 2.092 -22.266 -6.184 1 83.88 471 ILE A CA 1
ATOM 3779 C C . ILE A 1 471 ? 2.48 -20.922 -6.805 1 83.88 471 ILE A C 1
ATOM 3781 O O . ILE A 1 471 ? 3.525 -20.812 -7.445 1 83.88 471 ILE A O 1
ATOM 3785 N N . HIS A 1 472 ? 1.533 -20 -6.688 1 83.12 472 HIS A N 1
ATOM 3786 C CA . HIS A 1 472 ? 1.776 -18.625 -7.141 1 83.12 472 HIS A CA 1
ATOM 3787 C C . HIS A 1 472 ? 1.348 -17.609 -6.086 1 83.12 472 HIS A C 1
ATOM 3789 O O . HIS A 1 472 ? 0.71 -17.969 -5.094 1 83.12 472 HIS A O 1
ATOM 3795 N N . VAL A 1 473 ? 1.751 -16.438 -6.32 1 80.75 473 VAL A N 1
ATOM 3796 C CA . VAL A 1 473 ? 1.512 -15.375 -5.34 1 80.75 473 VAL A CA 1
ATOM 3797 C C . VAL A 1 473 ? 0.01 -15.156 -5.176 1 80.75 473 VAL A C 1
ATOM 3799 O O . VAL A 1 473 ? -0.72 -15.055 -6.168 1 80.75 473 VAL A O 1
ATOM 3802 N N . SER A 1 474 ? -0.43 -15.18 -3.953 1 81.25 474 SER A N 1
ATOM 3803 C CA . SER A 1 474 ? -1.833 -14.953 -3.619 1 81.25 474 SER A CA 1
ATOM 3804 C C . SER A 1 474 ? -2.166 -13.461 -3.609 1 81.25 474 SER A C 1
ATOM 3806 O O . SER A 1 474 ? -1.292 -12.625 -3.842 1 81.25 474 SER A O 1
ATOM 3808 N N . GLN A 1 475 ? -3.428 -13.219 -3.396 1 82.19 475 GLN A N 1
ATOM 3809 C CA . GLN A 1 475 ? -3.865 -11.828 -3.293 1 82.19 475 GLN A CA 1
ATOM 3810 C C . GLN A 1 475 ? -3.168 -11.117 -2.137 1 82.19 475 GLN A C 1
ATOM 3812 O O . GLN A 1 475 ? -2.883 -9.922 -2.221 1 82.19 475 GLN A O 1
ATOM 3817 N N . THR A 1 476 ? -2.875 -11.883 -1.124 1 81.5 476 THR A N 1
ATOM 3818 C CA . THR A 1 476 ? -2.174 -11.32 0.024 1 81.5 476 THR A CA 1
ATOM 3819 C C . THR A 1 476 ? -0.743 -10.945 -0.348 1 81.5 476 THR A C 1
ATOM 3821 O O . THR A 1 476 ? -0.241 -9.898 0.073 1 81.5 476 THR A O 1
ATOM 3824 N N . GLY A 1 477 ? -0.135 -11.891 -1.085 1 84.31 477 GLY A N 1
ATOM 3825 C CA . GLY A 1 477 ? 1.214 -11.594 -1.54 1 84.31 477 GLY A CA 1
ATOM 3826 C C . GLY A 1 477 ? 1.281 -10.398 -2.465 1 84.31 477 GLY A C 1
ATOM 3827 O O . GLY A 1 477 ? 2.213 -9.594 -2.383 1 84.31 477 GLY A O 1
ATOM 3828 N N . LEU A 1 478 ? 0.272 -10.25 -3.273 1 88.5 478 LEU A N 1
ATOM 3829 C CA . LEU A 1 478 ? 0.227 -9.117 -4.191 1 88.5 478 LEU A CA 1
ATOM 3830 C C . LEU A 1 478 ? -0.036 -7.816 -3.434 1 88.5 478 LEU A C 1
ATOM 3832 O O . LEU A 1 478 ? 0.553 -6.781 -3.748 1 88.5 478 LEU A O 1
ATOM 3836 N N . LEU A 1 479 ? -0.972 -7.871 -2.494 1 88.56 479 LEU A N 1
ATOM 3837 C CA . LEU A 1 479 ? -1.255 -6.699 -1.672 1 88.56 479 LEU A CA 1
ATOM 3838 C C . LEU A 1 479 ? -0.007 -6.254 -0.917 1 88.56 479 LEU A C 1
ATOM 3840 O O . LEU A 1 479 ? 0.281 -5.059 -0.84 1 88.56 479 LEU A O 1
ATOM 3844 N N . THR A 1 480 ? 0.77 -7.215 -0.416 1 87.31 480 THR A N 1
ATOM 3845 C CA . THR A 1 480 ? 2.004 -6.902 0.295 1 87.31 480 THR A CA 1
ATOM 3846 C C . THR A 1 480 ? 3.008 -6.227 -0.634 1 87.31 480 THR A C 1
ATOM 3848 O O . THR A 1 480 ? 3.65 -5.246 -0.254 1 87.31 480 THR A O 1
ATOM 3851 N N . LEU A 1 481 ? 3.145 -6.785 -1.771 1 90.75 481 LEU A N 1
ATOM 3852 C CA . LEU A 1 481 ? 4.078 -6.207 -2.732 1 90.75 481 LEU A CA 1
ATOM 3853 C C . LEU A 1 481 ? 3.67 -4.789 -3.105 1 90.75 481 LEU A C 1
ATOM 3855 O O . LEU A 1 481 ? 4.523 -3.912 -3.264 1 90.75 481 LEU A O 1
ATOM 3859 N N . ASN A 1 482 ? 2.402 -4.5 -3.264 1 90.5 482 ASN A N 1
ATOM 3860 C CA . ASN A 1 482 ? 1.919 -3.154 -3.557 1 90.5 482 ASN A CA 1
ATOM 3861 C C . ASN A 1 482 ? 2.188 -2.197 -2.398 1 90.5 482 ASN A C 1
ATOM 3863 O O . ASN A 1 482 ? 2.5 -1.025 -2.615 1 90.5 482 ASN A O 1
ATOM 3867 N N . CYS A 1 483 ? 2.029 -2.668 -1.205 1 90.44 483 CYS A N 1
ATOM 3868 C CA . CYS A 1 483 ? 2.336 -1.851 -0.037 1 90.44 483 CYS A CA 1
ATOM 3869 C C . CYS A 1 483 ? 3.828 -1.557 0.046 1 90.44 483 CYS A C 1
ATOM 3871 O O . CYS A 1 483 ? 4.23 -0.459 0.438 1 90.44 483 CYS A O 1
ATOM 3873 N N . LEU A 1 484 ? 4.68 -2.547 -0.34 1 92.06 484 LEU A N 1
ATOM 3874 C CA . LEU A 1 484 ? 6.121 -2.33 -0.36 1 92.06 484 LEU A CA 1
ATOM 3875 C C . LEU A 1 484 ? 6.5 -1.297 -1.417 1 92.06 484 LEU A C 1
ATOM 3877 O O . LEU A 1 484 ? 7.434 -0.517 -1.222 1 92.06 484 LEU A O 1
ATOM 3881 N N . GLU A 1 485 ? 5.805 -1.334 -2.492 1 93 485 GLU A N 1
ATOM 3882 C CA . GLU A 1 485 ? 6.051 -0.311 -3.504 1 93 485 GLU A CA 1
ATOM 3883 C C . GLU A 1 485 ? 5.715 1.081 -2.975 1 93 485 GLU A C 1
ATOM 3885 O O . GLU A 1 485 ? 6.426 2.047 -3.26 1 93 485 GLU A O 1
ATOM 3890 N N . GLN A 1 486 ? 4.609 1.202 -2.189 1 91.81 486 GLN A N 1
ATOM 3891 C CA . GLN A 1 486 ? 4.277 2.484 -1.578 1 91.81 486 GLN A CA 1
ATOM 3892 C C . GLN A 1 486 ? 5.363 2.93 -0.604 1 91.81 486 GLN A C 1
ATOM 3894 O O . GLN A 1 486 ? 5.664 4.121 -0.503 1 91.81 486 GLN A O 1
ATOM 3899 N N . TYR A 1 487 ? 5.945 1.981 0.121 1 92.75 487 TYR A N 1
ATOM 3900 C CA . TYR A 1 487 ? 7.066 2.268 1.007 1 92.75 487 TYR A CA 1
ATOM 3901 C C . TYR A 1 487 ? 8.25 2.828 0.226 1 92.75 487 TYR A C 1
ATOM 3903 O O . TYR A 1 487 ? 8.875 3.801 0.651 1 92.75 487 TYR A O 1
ATOM 3911 N N . ALA A 1 488 ? 8.5 2.227 -0.958 1 95.62 488 ALA A N 1
ATOM 3912 C CA . ALA A 1 488 ? 9.602 2.668 -1.809 1 95.62 488 ALA A CA 1
ATOM 3913 C C . ALA A 1 488 ? 9.367 4.09 -2.314 1 95.62 488 ALA A C 1
ATOM 3915 O O . ALA A 1 488 ? 10.297 4.902 -2.354 1 95.62 488 ALA A O 1
ATOM 3916 N N . ILE A 1 489 ? 8.195 4.41 -2.625 1 92.44 489 ILE A N 1
ATOM 3917 C CA . ILE A 1 489 ? 7.844 5.734 -3.129 1 92.44 489 ILE A CA 1
ATOM 3918 C C . ILE A 1 489 ? 7.965 6.762 -2.006 1 92.44 489 ILE A C 1
ATOM 3920 O O . ILE A 1 489 ? 8.414 7.891 -2.232 1 92.44 489 ILE A O 1
ATOM 3924 N N . THR A 1 490 ? 7.566 6.355 -0.812 1 92.06 490 THR A N 1
ATOM 3925 C CA . THR A 1 490 ? 7.695 7.234 0.345 1 92.06 490 THR A CA 1
ATOM 3926 C C . THR A 1 490 ? 9.156 7.594 0.593 1 92.06 490 THR A C 1
ATOM 3928 O O . THR A 1 490 ? 9.469 8.719 0.987 1 92.06 490 THR A O 1
ATOM 3931 N N . LEU A 1 491 ? 10.07 6.656 0.268 1 93.56 491 LEU A N 1
ATOM 3932 C CA . LEU A 1 491 ? 11.508 6.875 0.428 1 93.56 491 LEU A CA 1
ATOM 3933 C C . LEU A 1 491 ? 12.062 7.691 -0.732 1 93.56 491 LEU A C 1
ATOM 3935 O O . LEU A 1 491 ? 13.203 8.156 -0.678 1 93.56 491 LEU A O 1
ATOM 3939 N N . GLY A 1 492 ? 11.273 7.871 -1.745 1 90.62 492 GLY A N 1
ATOM 3940 C CA . GLY A 1 492 ? 11.719 8.602 -2.924 1 90.62 492 GLY A CA 1
ATOM 3941 C C . GLY A 1 492 ? 12.625 7.781 -3.824 1 90.62 492 GLY A C 1
ATOM 3942 O O . GLY A 1 492 ? 13.445 8.336 -4.559 1 90.62 492 GLY A O 1
ATOM 3943 N N . LEU A 1 493 ? 12.469 6.438 -3.783 1 92.88 493 LEU A N 1
ATOM 3944 C CA . LEU A 1 493 ? 13.367 5.57 -4.547 1 92.88 493 LEU A CA 1
ATOM 3945 C C . LEU A 1 493 ? 13 5.59 -6.031 1 92.88 493 LEU A C 1
ATOM 3947 O O . LEU A 1 493 ? 13.805 5.18 -6.875 1 92.88 493 LEU A O 1
ATOM 3951 N N . ASN A 1 494 ? 11.836 6.008 -6.387 1 88.19 494 ASN A N 1
ATOM 3952 C CA . ASN A 1 494 ? 11.352 6.012 -7.762 1 88.19 494 ASN A CA 1
ATOM 3953 C C . ASN A 1 494 ? 11.992 7.129 -8.578 1 88.19 494 ASN A C 1
ATOM 3955 O O . ASN A 1 494 ? 11.734 7.258 -9.773 1 88.19 494 ASN A O 1
ATOM 3959 N N . ARG A 1 495 ? 12.867 7.812 -7.91 1 83.62 495 ARG A N 1
ATOM 3960 C CA . ARG A 1 495 ? 13.602 8.867 -8.602 1 83.62 495 ARG A CA 1
ATOM 3961 C C . ARG A 1 495 ? 15.102 8.602 -8.578 1 83.62 495 ARG A C 1
ATOM 3963 O O . ARG A 1 495 ? 15.578 7.801 -7.766 1 83.62 495 ARG A O 1
ATOM 3970 N N . GLU A 1 496 ? 15.672 9.32 -9.445 1 79.19 496 GLU A N 1
ATOM 3971 C CA . GLU A 1 496 ? 17.125 9.164 -9.508 1 79.19 496 GLU A CA 1
ATOM 3972 C C . GLU A 1 496 ? 17.781 9.617 -8.211 1 79.19 496 GLU A C 1
ATOM 3974 O O . GLU A 1 496 ? 17.656 10.781 -7.816 1 79.19 496 GLU A O 1
ATOM 3979 N N . PRO A 1 497 ? 18.422 8.727 -7.617 1 79.81 497 PRO A N 1
ATOM 3980 C CA . PRO A 1 497 ? 19 9.039 -6.309 1 79.81 497 PRO A CA 1
ATOM 3981 C C . PRO A 1 497 ? 19.969 10.219 -6.363 1 79.81 497 PRO A C 1
ATOM 3983 O O . PRO A 1 497 ? 20.125 10.945 -5.379 1 79.81 497 PRO A O 1
ATOM 3986 N N . ALA A 1 498 ? 20.609 10.445 -7.484 1 73.12 498 ALA A N 1
ATOM 3987 C CA . ALA A 1 498 ? 21.609 11.508 -7.605 1 73.12 498 ALA A CA 1
ATOM 3988 C C . ALA A 1 498 ? 20.969 12.883 -7.477 1 73.12 498 ALA A C 1
ATOM 3990 O O . ALA A 1 498 ? 21.656 13.867 -7.195 1 73.12 498 ALA A O 1
ATOM 3991 N N . LYS A 1 499 ? 19.703 12.867 -7.613 1 77 499 LYS A N 1
ATOM 3992 C CA . LYS A 1 499 ? 19 14.141 -7.527 1 77 499 LYS A CA 1
ATOM 3993 C C . LYS A 1 499 ? 18.875 14.602 -6.074 1 77 499 LYS A C 1
ATOM 3995 O O . LYS A 1 499 ? 18.609 15.773 -5.812 1 77 499 LYS A O 1
ATOM 4000 N N . TYR A 1 500 ? 19.062 13.609 -5.156 1 81.81 500 TYR A N 1
ATOM 4001 C CA . TYR A 1 500 ? 19.031 13.961 -3.738 1 81.81 500 TYR A CA 1
ATOM 4002 C C . TYR A 1 500 ? 20.422 14.305 -3.225 1 81.81 500 TYR A C 1
ATOM 4004 O O . TYR A 1 500 ? 20.969 13.617 -2.359 1 81.81 500 TYR A O 1
ATOM 4012 N N . GLU A 1 501 ? 20.953 15.359 -3.643 1 76.5 501 GLU A N 1
ATOM 4013 C CA . GLU A 1 501 ? 22.328 15.766 -3.387 1 76.5 501 GLU A CA 1
ATOM 4014 C C . GLU A 1 501 ? 22.609 15.875 -1.89 1 76.5 501 GLU A C 1
ATOM 4016 O O . GLU A 1 501 ? 23.734 15.617 -1.438 1 76.5 501 GLU A O 1
ATOM 4021 N N . ARG A 1 502 ? 21.703 16.172 -1.19 1 77.69 502 ARG A N 1
ATOM 4022 C CA . ARG A 1 502 ? 21.859 16.375 0.245 1 77.69 502 ARG A CA 1
ATOM 4023 C C . ARG A 1 502 ? 22.281 15.094 0.944 1 77.69 502 ARG A C 1
ATOM 4025 O O . ARG A 1 502 ? 23 15.133 1.952 1 77.69 502 ARG A O 1
ATOM 4032 N N . LEU A 1 503 ? 21.859 14.039 0.382 1 76.44 503 LEU A N 1
ATOM 4033 C CA . LEU A 1 503 ? 22.141 12.758 1.023 1 76.44 503 LEU A CA 1
ATOM 4034 C C . LEU A 1 503 ? 23.609 12.359 0.827 1 76.44 503 LEU A C 1
ATOM 4036 O O . LEU A 1 503 ? 24.141 11.539 1.579 1 76.44 503 LEU A O 1
ATOM 4040 N N . PHE A 1 504 ? 24.234 13 -0.148 1 69.81 504 PHE A N 1
ATOM 4041 C CA . PHE A 1 504 ? 25.547 12.477 -0.535 1 69.81 504 PHE A CA 1
ATOM 4042 C C . PHE A 1 504 ? 26.641 13.492 -0.231 1 69.81 504 PHE A C 1
ATOM 4044 O O . PHE A 1 504 ? 27.828 13.188 -0.371 1 69.81 504 PHE A O 1
ATOM 4051 N N . GLU A 1 505 ? 26.281 14.703 -0 1 59.66 505 GLU A N 1
ATOM 4052 C CA . GLU A 1 505 ? 27.281 15.727 0.259 1 59.66 505 GLU A CA 1
ATOM 4053 C C . GLU A 1 505 ? 28 15.477 1.586 1 59.66 505 GLU A C 1
ATOM 4055 O O . GLU A 1 505 ? 29.234 15.508 1.653 1 59.66 505 GLU A O 1
ATOM 4060 N N . VAL A 1 506 ? 27.344 15.594 2.764 1 50.06 506 VAL A N 1
ATOM 4061 C CA . VAL A 1 506 ? 28.062 15.781 4.023 1 50.06 506 VAL A CA 1
ATOM 4062 C C . VAL A 1 506 ? 28.094 14.461 4.797 1 50.06 506 VAL A C 1
ATOM 4064 O O . VAL A 1 506 ? 27.062 13.828 5.008 1 50.06 506 VAL A O 1
ATOM 4067 N N . GLY A 1 507 ? 29.344 14.062 5.406 1 48.28 507 GLY A N 1
ATOM 4068 C CA . GLY A 1 507 ? 29.75 13.227 6.52 1 48.28 507 GLY A CA 1
ATOM 4069 C C . GLY A 1 507 ? 29.609 11.742 6.234 1 48.28 507 GLY A C 1
ATOM 4070 O O . GLY A 1 507 ? 29.906 10.906 7.098 1 48.28 507 GLY A O 1
ATOM 4071 N N . LYS A 1 508 ? 28.625 11.445 5.328 1 51.5 508 LYS A N 1
ATOM 4072 C CA . LYS A 1 508 ? 28.438 10 5.336 1 51.5 508 LYS A CA 1
ATOM 4073 C C . LYS A 1 508 ? 29.484 9.305 4.473 1 51.5 508 LYS A C 1
ATOM 4075 O O . LYS A 1 508 ? 29.906 9.844 3.441 1 51.5 508 LYS A O 1
ATOM 4080 N N . GLU A 1 509 ? 30.375 8.75 5.02 1 49.38 509 GLU A N 1
ATOM 4081 C CA . GLU A 1 509 ? 31.547 8.023 4.523 1 49.38 509 GLU A CA 1
ATOM 4082 C C . GLU A 1 509 ? 31.266 7.422 3.148 1 49.38 509 GLU A C 1
ATOM 4084 O O . GLU A 1 509 ? 32.156 7.395 2.291 1 49.38 509 GLU A O 1
ATOM 4089 N N . GLN A 1 510 ? 30.125 6.84 2.924 1 59.31 510 GLN A N 1
ATOM 4090 C CA . GLN A 1 510 ? 30.109 6.133 1.647 1 59.31 510 GLN A CA 1
ATOM 4091 C C . GLN A 1 510 ? 28.875 6.504 0.825 1 59.31 510 GLN A C 1
ATOM 4093 O O . GLN A 1 510 ? 27.953 5.703 0.683 1 59.31 510 GLN A O 1
ATOM 4098 N N . PRO A 1 511 ? 28.844 7.855 0.377 1 67.81 511 PRO A N 1
ATOM 4099 C CA . PRO A 1 511 ? 27.703 8.336 -0.41 1 67.81 511 PRO A CA 1
ATOM 4100 C C . PRO A 1 511 ? 27.422 7.469 -1.64 1 67.81 511 PRO A C 1
ATOM 4102 O O . PRO A 1 511 ? 26.266 7.199 -1.965 1 67.81 511 PRO A O 1
ATOM 4105 N N . ALA A 1 512 ? 28.531 7.008 -2.191 1 74.38 512 ALA A N 1
ATOM 4106 C CA . ALA A 1 512 ? 28.359 6.223 -3.412 1 74.38 512 ALA A CA 1
ATOM 4107 C C . ALA A 1 512 ? 27.641 4.91 -3.125 1 74.38 512 ALA A C 1
ATOM 4109 O O . ALA A 1 512 ? 26.797 4.469 -3.918 1 74.38 512 ALA A O 1
ATOM 4110 N N . LYS A 1 513 ? 27.875 4.461 -1.962 1 79.81 513 LYS A N 1
ATOM 4111 C CA . LYS A 1 513 ? 27.266 3.182 -1.615 1 79.81 513 LYS A CA 1
ATOM 4112 C C . LYS A 1 513 ? 25.781 3.346 -1.332 1 79.81 513 LYS A C 1
ATOM 4114 O O . LYS A 1 513 ? 24.969 2.467 -1.657 1 79.81 513 LYS A O 1
ATOM 4119 N N . LEU A 1 514 ? 25.469 4.445 -0.783 1 83.62 514 LEU A N 1
ATOM 4120 C CA . LEU A 1 514 ? 24.047 4.691 -0.524 1 83.62 514 LEU A CA 1
ATOM 4121 C C . LEU A 1 514 ? 23.281 4.926 -1.826 1 83.62 514 LEU A C 1
ATOM 4123 O O . LEU A 1 514 ? 22.141 4.516 -1.959 1 83.62 514 LEU A O 1
ATOM 4127 N N . VAL A 1 515 ? 23.938 5.602 -2.734 1 84.31 515 VAL A N 1
ATOM 4128 C CA . VAL A 1 515 ? 23.328 5.832 -4.043 1 84.31 515 VAL A CA 1
ATOM 4129 C C . VAL A 1 515 ? 23.078 4.496 -4.738 1 84.31 515 VAL A C 1
ATOM 4131 O O . VAL A 1 515 ? 22 4.262 -5.277 1 84.31 515 VAL A O 1
ATOM 4134 N N . ASN A 1 516 ? 24.031 3.682 -4.648 1 86.25 516 ASN A N 1
ATOM 4135 C CA . ASN A 1 516 ? 23.906 2.367 -5.266 1 86.25 516 ASN A CA 1
ATOM 4136 C C . ASN A 1 516 ? 22.828 1.532 -4.574 1 86.25 516 ASN A C 1
ATOM 4138 O O . ASN A 1 516 ? 22.078 0.807 -5.23 1 86.25 516 ASN A O 1
ATOM 4142 N N . LEU A 1 517 ? 22.844 1.645 -3.309 1 90.56 517 LEU A N 1
ATOM 4143 C CA . LEU A 1 517 ? 21.844 0.902 -2.555 1 90.56 517 LEU A CA 1
ATOM 4144 C C . LEU A 1 517 ? 20.438 1.335 -2.953 1 90.56 517 LEU A C 1
ATOM 4146 O O . LEU A 1 517 ? 19.547 0.494 -3.152 1 90.56 517 LEU A O 1
ATOM 4150 N N . ARG A 1 518 ? 20.203 2.602 -3.059 1 91.62 518 ARG A N 1
ATOM 4151 C CA . ARG A 1 518 ? 18.891 3.127 -3.422 1 91.62 518 ARG A CA 1
ATOM 4152 C C . ARG A 1 518 ? 18.469 2.656 -4.812 1 91.62 518 ARG A C 1
ATOM 4154 O O . ARG A 1 518 ? 17.312 2.311 -5.039 1 91.62 518 ARG A O 1
ATOM 4161 N N . LYS A 1 519 ? 19.391 2.613 -5.695 1 90.44 519 LYS A N 1
ATOM 4162 C CA . LYS A 1 519 ? 19.109 2.098 -7.031 1 90.44 519 LYS A CA 1
ATOM 4163 C C . LYS A 1 519 ? 18.75 0.616 -6.984 1 90.44 519 LYS A C 1
ATOM 4165 O O . LYS A 1 519 ? 17.781 0.191 -7.613 1 90.44 519 LYS A O 1
ATOM 4170 N N . LYS A 1 520 ? 19.5 -0.106 -6.211 1 92.75 520 LYS A N 1
ATOM 4171 C CA . LYS A 1 520 ? 19.266 -1.54 -6.07 1 92.75 520 LYS A CA 1
ATOM 4172 C C . LYS A 1 520 ? 17.875 -1.814 -5.504 1 92.75 520 LYS A C 1
ATOM 4174 O O . LYS A 1 520 ? 17.188 -2.736 -5.949 1 92.75 520 LYS A O 1
ATOM 4179 N N . LEU A 1 521 ? 17.5 -1.008 -4.598 1 96 521 LEU A N 1
ATOM 4180 C CA . LEU A 1 521 ? 16.234 -1.228 -3.916 1 96 521 LEU A CA 1
ATOM 4181 C C . LEU A 1 521 ? 15.055 -0.93 -4.84 1 96 521 LEU A C 1
ATOM 4183 O O . LEU A 1 521 ? 14.086 -1.69 -4.883 1 96 521 LEU A O 1
ATOM 4187 N N . TRP A 1 522 ? 15.125 0.144 -5.578 1 94.75 522 TRP A N 1
ATOM 4188 C CA . TRP A 1 522 ? 14.039 0.458 -6.5 1 94.75 522 TRP A CA 1
ATOM 4189 C C . TRP A 1 522 ? 13.93 -0.595 -7.598 1 94.75 522 TRP A C 1
ATOM 4191 O O . TRP A 1 522 ? 12.844 -1.118 -7.859 1 94.75 522 TRP A O 1
ATOM 4201 N N . VAL A 1 523 ? 15.062 -0.903 -8.164 1 92.88 523 VAL A N 1
ATOM 4202 C CA . VAL A 1 523 ? 15.078 -1.907 -9.219 1 92.88 523 VAL A CA 1
ATOM 4203 C C . VAL A 1 523 ? 14.633 -3.256 -8.656 1 92.88 523 VAL A C 1
ATOM 4205 O O . VAL A 1 523 ? 13.938 -4.016 -9.336 1 92.88 523 VAL A O 1
ATOM 4208 N N . GLY A 1 524 ? 15.039 -3.469 -7.43 1 93.94 524 GLY A N 1
ATOM 4209 C CA . GLY A 1 524 ? 14.664 -4.711 -6.777 1 93.94 524 GLY A CA 1
ATOM 4210 C C . GLY A 1 524 ? 13.156 -4.898 -6.676 1 93.94 524 GLY A C 1
ATOM 4211 O O . GLY A 1 524 ? 12.633 -5.961 -7.02 1 93.94 524 GLY A O 1
ATOM 4212 N N . VAL A 1 525 ? 12.453 -3.898 -6.25 1 94.5 525 VAL A N 1
ATOM 4213 C CA . VAL A 1 525 ? 11.008 -4.012 -6.082 1 94.5 525 VAL A CA 1
ATOM 4214 C C . VAL A 1 525 ? 10.336 -4.121 -7.445 1 94.5 525 VAL A C 1
ATOM 4216 O O . VAL A 1 525 ? 9.359 -4.855 -7.605 1 94.5 525 VAL A O 1
ATOM 4219 N N . GLN A 1 526 ? 10.859 -3.467 -8.445 1 92.62 526 GLN A N 1
ATOM 4220 C CA . GLN A 1 526 ? 10.273 -3.551 -9.781 1 92.62 526 GLN A CA 1
ATOM 4221 C C . GLN A 1 526 ? 10.531 -4.918 -10.406 1 92.62 526 GLN A C 1
ATOM 4223 O O . GLN A 1 526 ? 9.68 -5.449 -11.125 1 92.62 526 GLN A O 1
ATOM 4228 N N . MET A 1 527 ? 11.703 -5.477 -10.102 1 91.69 527 MET A N 1
ATOM 4229 C CA . MET A 1 527 ? 12 -6.801 -10.633 1 91.69 527 MET A CA 1
ATOM 4230 C C . MET A 1 527 ? 11.133 -7.863 -9.961 1 91.69 527 MET A C 1
ATOM 4232 O O . MET A 1 527 ? 10.781 -8.867 -10.586 1 91.69 527 MET A O 1
ATOM 4236 N N . LEU A 1 528 ? 10.82 -7.617 -8.742 1 91.31 528 LEU A N 1
ATOM 4237 C CA . LEU A 1 528 ? 9.891 -8.531 -8.078 1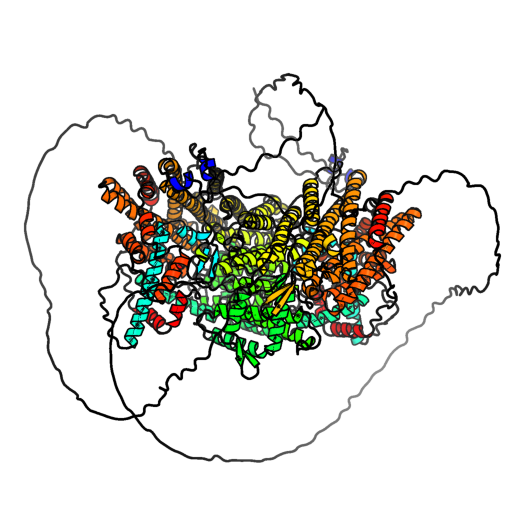 91.31 528 LEU A CA 1
ATOM 4238 C C . LEU A 1 528 ? 8.5 -8.445 -8.711 1 91.31 528 LEU A C 1
ATOM 4240 O O . LEU A 1 528 ? 7.832 -9.469 -8.883 1 91.31 528 LEU A O 1
ATOM 4244 N N . LYS A 1 529 ? 8.117 -7.266 -9.031 1 90.5 529 LYS A N 1
ATOM 4245 C CA . LYS A 1 529 ? 6.84 -7.094 -9.719 1 90.5 529 LYS A CA 1
ATOM 4246 C C . LYS A 1 529 ? 6.863 -7.762 -11.094 1 90.5 529 LYS A C 1
ATOM 4248 O O . LYS A 1 529 ? 5.871 -8.359 -11.516 1 90.5 529 LYS A O 1
ATOM 4253 N N . PHE A 1 530 ? 7.973 -7.695 -11.688 1 90.12 530 PHE A N 1
ATOM 4254 C CA . PHE A 1 530 ? 8.148 -8.344 -12.977 1 90.12 530 PHE A CA 1
ATOM 4255 C C . PHE A 1 530 ? 7.969 -9.852 -12.852 1 90.12 530 PHE A C 1
ATOM 4257 O O . PHE A 1 530 ? 7.293 -10.477 -13.68 1 90.12 530 PHE A O 1
ATOM 4264 N N . GLN A 1 531 ? 8.492 -10.344 -11.867 1 87.25 531 GLN A N 1
ATOM 4265 C CA . GLN A 1 531 ? 8.477 -11.789 -11.68 1 87.25 531 GLN A CA 1
ATOM 4266 C C . GLN A 1 531 ? 7.102 -12.273 -11.234 1 87.25 531 GLN A C 1
ATOM 4268 O O . GLN A 1 531 ? 6.637 -13.328 -11.68 1 87.25 531 GLN A O 1
ATOM 4273 N N . VAL A 1 532 ? 6.457 -11.492 -10.438 1 82.06 532 VAL A N 1
ATOM 4274 C CA . VAL A 1 532 ? 5.262 -12.016 -9.781 1 82.06 532 VAL A CA 1
ATOM 4275 C C . VAL A 1 532 ? 4.016 -11.391 -10.406 1 82.06 532 VAL A C 1
ATOM 4277 O O . VAL A 1 532 ? 3.029 -12.086 -10.656 1 82.06 532 VAL A O 1
ATOM 4280 N N . ALA A 1 533 ? 4.027 -10.133 -10.688 1 77.88 533 ALA A N 1
ATOM 4281 C CA . ALA A 1 533 ? 2.812 -9.398 -11.047 1 77.88 533 ALA A CA 1
ATOM 4282 C C . ALA A 1 533 ? 2.537 -9.484 -12.539 1 77.88 533 ALA A C 1
ATOM 4284 O O . ALA A 1 533 ? 1.383 -9.445 -12.969 1 77.88 533 ALA A O 1
ATOM 4285 N N . ILE A 1 534 ? 3.482 -9.695 -13.414 1 77.94 534 ILE A N 1
ATOM 4286 C CA . ILE A 1 534 ? 3.303 -9.695 -14.859 1 77.94 534 ILE A CA 1
ATOM 4287 C C . ILE A 1 534 ? 2.535 -10.945 -15.281 1 77.94 534 ILE A C 1
ATOM 4289 O O . ILE A 1 534 ? 1.661 -10.883 -16.156 1 77.94 534 ILE A O 1
ATOM 4293 N N . SER A 1 535 ? 2.883 -12.023 -14.594 1 77.81 535 SER A N 1
ATOM 4294 C CA . SER A 1 535 ? 2.217 -13.273 -14.945 1 77.81 535 SER A CA 1
ATOM 4295 C C . SER A 1 535 ? 0.724 -13.211 -14.641 1 77.81 535 SER A C 1
ATOM 4297 O O . SER A 1 535 ? -0.077 -13.891 -15.289 1 77.81 535 SER A O 1
ATOM 4299 N N . ASP A 1 536 ? 0.354 -12.297 -13.742 1 79.12 536 ASP A N 1
ATOM 4300 C CA . ASP A 1 536 ? -1.048 -12.18 -13.352 1 79.12 536 ASP A CA 1
ATOM 4301 C C . ASP A 1 536 ? -1.695 -10.953 -13.992 1 79.12 536 ASP A C 1
ATOM 4303 O O . ASP A 1 536 ? -2.914 -10.781 -13.922 1 79.12 536 ASP A O 1
ATOM 4307 N N . GLY A 1 537 ? -0.88 -10.172 -14.586 1 78.69 537 GLY A N 1
ATOM 4308 C CA . GLY A 1 537 ? -1.4 -8.992 -15.273 1 78.69 537 GLY A CA 1
ATOM 4309 C C . GLY A 1 537 ? -1.729 -7.855 -14.328 1 78.69 537 GLY A C 1
ATOM 4310 O O . GLY A 1 537 ? -2.629 -7.059 -14.594 1 78.69 537 GLY A O 1
ATOM 4311 N N . GLU A 1 538 ? -1.106 -7.859 -13.188 1 81.75 538 GLU A N 1
ATOM 4312 C CA . GLU A 1 538 ? -1.373 -6.805 -12.211 1 81.75 538 GLU A CA 1
ATOM 4313 C C . GLU A 1 538 ? -0.407 -5.637 -12.383 1 81.75 538 GLU A C 1
ATOM 4315 O O . GLU A 1 538 ? 0.517 -5.469 -11.586 1 81.75 538 GLU A O 1
ATOM 4320 N N . ILE A 1 539 ? -0.526 -4.797 -13.352 1 83.12 539 ILE A N 1
ATOM 4321 C CA . ILE A 1 539 ? 0.307 -3.623 -13.578 1 83.12 539 ILE A CA 1
ATOM 4322 C C . ILE A 1 539 ? -0.576 -2.387 -13.742 1 83.12 539 ILE A C 1
ATOM 4324 O O . ILE A 1 539 ? -1.624 -2.445 -14.383 1 83.12 539 ILE A O 1
ATOM 4328 N N . LYS A 1 540 ? -0.153 -1.44 -13.023 1 79.94 540 LYS A N 1
ATOM 4329 C CA . LYS A 1 540 ? -0.885 -0.178 -13.07 1 79.94 540 LYS A CA 1
ATOM 4330 C C . LYS A 1 540 ? -0.185 0.83 -13.977 1 79.94 540 LYS A C 1
ATOM 4332 O O . LYS A 1 540 ? 1.017 0.717 -14.227 1 79.94 540 LYS A O 1
ATOM 4337 N N . LYS A 1 541 ? -0.886 1.766 -14.422 1 79.75 541 LYS A N 1
ATOM 4338 C CA . LYS A 1 541 ? -0.328 2.814 -15.273 1 79.75 541 LYS A CA 1
ATOM 4339 C C . LYS A 1 541 ? 0.73 3.621 -14.531 1 79.75 541 LYS A C 1
ATOM 4341 O O . LYS A 1 541 ? 1.723 4.051 -15.117 1 79.75 541 LYS A O 1
ATOM 4346 N N . GLN A 1 542 ? 0.534 3.768 -13.352 1 81.5 542 GLN A N 1
ATOM 4347 C CA . GLN A 1 542 ? 1.468 4.527 -12.531 1 81.5 542 GLN A CA 1
ATOM 4348 C C . GLN A 1 542 ? 2.824 3.832 -12.445 1 81.5 542 GLN A C 1
ATOM 4350 O O . GLN A 1 542 ? 3.861 4.492 -12.359 1 81.5 542 GLN A O 1
ATOM 4355 N N . ASP A 1 543 ? 2.803 2.533 -12.5 1 82.38 543 ASP A N 1
ATOM 4356 C CA . ASP A 1 543 ? 4.055 1.781 -12.469 1 82.38 543 ASP A CA 1
ATOM 4357 C C . ASP A 1 543 ? 4.918 2.1 -13.688 1 82.38 543 ASP A C 1
ATOM 4359 O O . ASP A 1 543 ? 6.137 2.246 -13.562 1 82.38 543 ASP A O 1
ATOM 4363 N N . VAL A 1 544 ? 4.262 2.26 -14.789 1 85.06 544 VAL A N 1
ATOM 4364 C CA . VAL A 1 544 ? 4.965 2.564 -16.031 1 85.06 544 VAL A CA 1
ATOM 4365 C C . VAL A 1 544 ? 5.574 3.963 -15.953 1 85.06 544 VAL A C 1
ATOM 4367 O O . VAL A 1 544 ? 6.734 4.164 -16.312 1 85.06 544 VAL A O 1
ATOM 4370 N N . GLU A 1 545 ? 4.875 4.848 -15.398 1 83.19 545 GLU A N 1
ATOM 4371 C CA . GLU A 1 545 ? 5.355 6.219 -15.281 1 83.19 545 GLU A CA 1
ATOM 4372 C C . GLU A 1 545 ? 6.555 6.312 -14.344 1 83.19 545 GLU A C 1
ATOM 4374 O O . GLU A 1 545 ? 7.527 7.012 -14.641 1 83.19 545 GLU A O 1
ATOM 4379 N N . TYR A 1 546 ? 6.457 5.641 -13.273 1 85.25 546 TYR A N 1
ATOM 4380 C CA . TYR A 1 546 ? 7.559 5.66 -12.312 1 85.25 546 TYR A CA 1
ATOM 4381 C C . TYR A 1 546 ? 8.797 4.996 -12.891 1 85.25 546 TYR A C 1
ATOM 4383 O O . TYR A 1 546 ? 9.914 5.484 -12.703 1 85.25 546 TYR A O 1
ATOM 4391 N N . CYS A 1 547 ? 8.562 3.914 -13.578 1 87.12 547 CYS A N 1
ATOM 4392 C CA . CYS A 1 547 ? 9.695 3.221 -14.18 1 87.12 547 CYS A CA 1
ATOM 4393 C C . CYS A 1 547 ? 10.344 4.066 -15.266 1 87.12 547 CYS A C 1
ATOM 4395 O O . CYS A 1 547 ? 11.562 4.098 -15.391 1 87.12 547 CYS A O 1
ATOM 4397 N N . GLU A 1 548 ? 9.516 4.758 -15.984 1 84.56 548 GLU A N 1
ATOM 4398 C CA . GLU A 1 548 ? 10.039 5.641 -17.031 1 84.56 548 GLU A CA 1
ATOM 4399 C C . GLU A 1 548 ? 10.781 6.828 -16.422 1 84.56 548 GLU A C 1
ATOM 4401 O O . GLU A 1 548 ? 11.836 7.23 -16.906 1 84.56 548 GLU A O 1
ATOM 4406 N N . GLY A 1 549 ? 10.188 7.371 -15.398 1 78.19 549 GLY A N 1
ATOM 4407 C CA . GLY A 1 549 ? 10.82 8.484 -14.719 1 78.19 549 GLY A CA 1
ATOM 4408 C C . GLY A 1 549 ? 12.18 8.133 -14.133 1 78.19 549 GLY A C 1
ATOM 4409 O O . GLY A 1 549 ? 13.117 8.93 -14.203 1 78.19 549 GLY A O 1
ATOM 4410 N N . PHE A 1 550 ? 12.328 6.941 -13.664 1 83.62 550 PHE A N 1
ATOM 4411 C CA . PHE A 1 550 ? 13.578 6.484 -13.078 1 83.62 550 PHE A CA 1
ATOM 4412 C C . PHE A 1 550 ? 14.641 6.277 -14.156 1 83.62 550 PHE A C 1
ATOM 4414 O O . PHE A 1 550 ? 15.812 6.582 -13.945 1 83.62 550 PHE A O 1
ATOM 4421 N N . LEU A 1 551 ? 14.156 5.82 -15.375 1 74.81 551 LEU A N 1
ATOM 4422 C CA . LEU A 1 551 ? 15.086 5.531 -16.469 1 74.81 551 LEU A CA 1
ATOM 4423 C C . LEU A 1 551 ? 15.562 6.82 -17.125 1 74.81 551 LEU A C 1
ATOM 4425 O O . LEU A 1 551 ? 16.734 6.93 -17.516 1 74.81 551 LEU A O 1
ATOM 4429 N N . ASN A 1 552 ? 14.578 7.781 -17.422 1 62.12 552 ASN A N 1
ATOM 4430 C CA . ASN A 1 552 ? 14.922 9.023 -18.109 1 62.12 552 ASN A CA 1
ATOM 4431 C C . ASN A 1 552 ? 16.016 9.781 -17.359 1 62.12 552 ASN A C 1
ATOM 4433 O O . ASN A 1 552 ? 16.875 10.422 -17.984 1 62.12 552 ASN A O 1
ATOM 4437 N N . TYR A 1 553 ? 15.891 9.789 -16.172 1 52.47 553 TYR A N 1
ATOM 4438 C CA . TYR A 1 553 ? 16.875 10.539 -15.391 1 52.47 553 TYR A CA 1
ATOM 4439 C C . TYR A 1 553 ? 18.172 9.742 -15.234 1 52.47 553 TYR A C 1
ATOM 4441 O O . TYR A 1 553 ? 19.25 10.32 -15.125 1 52.47 553 TYR A O 1
ATOM 4449 N N . SER A 1 554 ? 17.875 8.43 -15.07 1 47.56 554 SER A N 1
ATOM 4450 C CA . SER A 1 554 ? 19.062 7.586 -14.906 1 47.56 554 SER A CA 1
ATOM 4451 C C . SER A 1 554 ? 19.812 7.434 -16.219 1 47.56 554 SER A C 1
ATOM 4453 O O . SER A 1 554 ? 19.281 6.879 -17.188 1 47.56 554 SER A O 1
ATOM 4455 N N . ASN A 1 555 ? 20.094 8.453 -16.938 1 39.62 555 ASN A N 1
ATOM 4456 C CA . ASN A 1 555 ? 21.141 8.023 -17.859 1 39.62 555 ASN A CA 1
ATOM 4457 C C . ASN A 1 555 ? 21.797 6.727 -17.406 1 39.62 555 ASN A C 1
ATOM 4459 O O . ASN A 1 555 ? 22.875 6.742 -16.797 1 39.62 555 ASN A O 1
ATOM 4463 N N . LEU A 1 556 ? 21.172 6.004 -17.031 1 38.06 556 LEU A N 1
ATOM 4464 C CA . LEU A 1 556 ? 21.703 4.73 -16.547 1 38.06 556 LEU A CA 1
ATOM 4465 C C . LEU A 1 556 ? 22.859 4.266 -17.422 1 38.06 556 LEU A C 1
ATOM 4467 O O . LEU A 1 556 ? 23.594 3.34 -17.047 1 38.06 556 LEU A O 1
ATOM 4471 N N . ARG A 1 557 ? 22.688 4.34 -18.719 1 33.22 557 ARG A N 1
ATOM 4472 C CA . ARG A 1 557 ? 23.828 4.027 -19.578 1 33.22 557 ARG A CA 1
ATOM 4473 C C . ARG A 1 557 ? 25.062 4.844 -19.172 1 33.22 557 ARG A C 1
ATOM 4475 O O . ARG A 1 557 ? 26.188 4.387 -19.328 1 33.22 557 ARG A O 1
ATOM 4482 N N . VAL A 1 558 ? 24.891 6.191 -19.391 1 32.5 558 VAL A N 1
ATOM 4483 C CA . VAL A 1 558 ? 26.203 6.852 -19.469 1 32.5 558 VAL A CA 1
ATOM 4484 C C . VAL A 1 558 ? 26.938 6.699 -18.156 1 32.5 558 VAL A C 1
ATOM 4486 O O . VAL A 1 558 ? 28.062 6.191 -18.109 1 32.5 558 VAL A O 1
ATOM 4489 N N . ASN A 1 559 ? 27.109 7.98 -17.328 1 30.17 559 ASN A N 1
ATOM 4490 C CA . ASN A 1 559 ? 28.156 8.195 -16.328 1 30.17 559 ASN A CA 1
ATOM 4491 C C . ASN A 1 559 ? 27.844 7.492 -15.016 1 30.17 559 ASN A C 1
ATOM 4493 O O . ASN A 1 559 ? 28.281 7.922 -13.945 1 30.17 559 ASN A O 1
ATOM 4497 N N . LEU A 1 560 ? 26.844 6.934 -14.883 1 32.53 560 LEU A N 1
ATOM 4498 C CA . LEU A 1 560 ? 26.812 6.152 -13.648 1 32.53 560 LEU A CA 1
ATOM 4499 C C . LEU A 1 560 ? 28.062 5.297 -13.5 1 32.53 560 LEU A C 1
ATOM 4501 O O . LEU A 1 560 ? 28.391 4.867 -12.398 1 32.53 560 LEU A O 1
ATOM 4505 N N . ALA A 1 561 ? 28.453 4.719 -14.484 1 31.34 561 ALA A N 1
ATOM 4506 C CA . ALA A 1 561 ? 29.703 4.012 -14.766 1 31.34 561 ALA A CA 1
ATOM 4507 C C . ALA A 1 561 ? 30.891 4.957 -14.703 1 31.34 561 ALA A C 1
ATOM 4509 O O . ALA A 1 561 ? 32 4.539 -14.367 1 31.34 561 ALA A O 1
ATOM 4510 N N . GLU A 1 562 ? 30.844 6.023 -15.461 1 33.22 562 GLU A N 1
ATOM 4511 C CA . GLU A 1 562 ? 32.125 6.695 -15.555 1 33.22 562 GLU A CA 1
ATOM 4512 C C . GLU A 1 562 ? 32.5 7.367 -14.234 1 33.22 562 GLU A C 1
ATOM 4514 O O . GLU A 1 562 ? 33.656 7.305 -13.805 1 33.22 562 GLU A O 1
ATOM 4519 N N . ASN A 1 563 ? 31.75 8.414 -13.945 1 33.91 563 ASN A N 1
ATOM 4520 C CA . ASN A 1 563 ? 32.375 9.117 -12.828 1 33.91 563 ASN A CA 1
ATOM 4521 C C . ASN A 1 563 ? 32.219 8.344 -11.523 1 33.91 563 ASN A C 1
ATOM 4523 O O . ASN A 1 563 ? 33.062 8.461 -10.633 1 33.91 563 ASN A O 1
ATOM 4527 N N . ASN A 1 564 ? 30.953 7.926 -11.156 1 34 564 ASN A N 1
ATOM 4528 C CA . ASN A 1 564 ? 30.797 7.359 -9.82 1 34 564 ASN A CA 1
ATOM 4529 C C . ASN A 1 564 ? 30.875 5.836 -9.844 1 34 564 ASN A C 1
ATOM 4531 O O . ASN A 1 564 ? 30.359 5.172 -8.938 1 34 564 ASN A O 1
ATOM 4535 N N . LEU A 1 565 ? 31.078 5.223 -10.828 1 38.09 565 LEU A N 1
ATOM 4536 C CA . LEU A 1 565 ? 31.484 3.846 -11.086 1 38.09 565 LEU A CA 1
ATOM 4537 C C . LEU A 1 565 ? 32.688 3.459 -10.219 1 38.09 565 LEU A C 1
ATOM 4539 O O . LEU A 1 565 ? 33.094 2.293 -10.195 1 38.09 565 LEU A O 1
ATOM 4543 N N . GLU A 1 566 ? 33.375 4.352 -10.102 1 39.25 566 GLU A N 1
ATOM 4544 C CA . GLU A 1 566 ? 34.5 3.93 -9.273 1 39.25 566 GLU A CA 1
ATOM 4545 C C . GLU A 1 566 ? 34 3.176 -8.031 1 39.25 566 GLU A C 1
ATOM 4547 O O . GLU A 1 566 ? 34.719 2.326 -7.504 1 39.25 566 GLU A O 1
ATOM 4552 N N . THR A 1 567 ? 32.688 3.584 -7.566 1 45.22 567 THR A N 1
ATOM 4553 C CA . THR A 1 567 ? 32.375 3.082 -6.234 1 45.22 567 THR A CA 1
ATOM 4554 C C . THR A 1 567 ? 31.547 1.798 -6.328 1 45.22 567 THR A C 1
ATOM 4556 O O . THR A 1 567 ? 31.281 1.147 -5.312 1 45.22 567 THR A O 1
ATOM 4559 N N . SER A 1 568 ? 30.938 1.45 -7.574 1 56.09 568 SER A N 1
ATOM 4560 C CA . SER A 1 568 ? 30.203 0.188 -7.605 1 56.09 568 SER A CA 1
ATOM 4561 C C . SER A 1 568 ? 31.141 -0.993 -7.801 1 56.09 568 SER A C 1
ATOM 4563 O O . SER A 1 568 ? 32.188 -0.858 -8.438 1 56.09 568 SER A O 1
ATOM 4565 N N . SER A 1 569 ? 30.906 -1.963 -7.004 1 67 569 SER A N 1
ATOM 4566 C CA . SER A 1 569 ? 31.703 -3.18 -7.078 1 67 569 SER A CA 1
ATOM 4567 C C . SER A 1 569 ? 31.672 -3.779 -8.484 1 67 569 SER A C 1
ATOM 4569 O O . SER A 1 569 ? 30.766 -3.48 -9.266 1 67 569 SER A O 1
ATOM 4571 N N . LYS A 1 570 ? 32.75 -4.219 -9.008 1 72.69 570 LYS A N 1
ATOM 4572 C CA . LYS A 1 570 ? 32.812 -4.945 -10.273 1 72.69 570 LYS A CA 1
ATOM 4573 C C . LYS A 1 570 ? 31.625 -5.879 -10.438 1 72.69 570 LYS A C 1
ATOM 4575 O O . LYS A 1 570 ? 31.094 -6.016 -11.539 1 72.69 570 LYS A O 1
ATOM 4580 N N . PHE A 1 571 ? 31.188 -6.32 -9.336 1 80.5 571 PHE A N 1
ATOM 4581 C CA . PHE A 1 571 ? 30.031 -7.207 -9.344 1 80.5 571 PHE A CA 1
ATOM 4582 C C . PHE A 1 571 ? 28.781 -6.465 -9.805 1 80.5 571 PHE A C 1
ATOM 4584 O O . PHE A 1 571 ? 28.062 -6.93 -10.688 1 80.5 571 PHE A O 1
ATOM 4591 N N . ASP A 1 572 ? 28.547 -5.367 -9.344 1 81.44 572 ASP A N 1
ATOM 4592 C CA . ASP A 1 572 ? 27.344 -4.602 -9.633 1 81.44 572 ASP A CA 1
ATOM 4593 C C . ASP A 1 572 ? 27.328 -4.121 -11.086 1 81.44 572 ASP A C 1
ATOM 4595 O O . ASP A 1 572 ? 26.281 -4.113 -11.734 1 81.44 572 ASP A O 1
ATOM 4599 N N . ASN A 1 573 ? 28.406 -3.801 -11.586 1 78.94 573 ASN A N 1
ATOM 4600 C CA . ASN A 1 573 ? 28.484 -3.289 -12.945 1 78.94 573 ASN A CA 1
ATOM 4601 C C . ASN A 1 573 ? 28.094 -4.359 -13.969 1 78.94 573 ASN A C 1
ATOM 4603 O O . ASN A 1 573 ? 27.359 -4.078 -14.922 1 78.94 573 ASN A O 1
ATOM 4607 N N . THR A 1 574 ? 28.641 -5.508 -13.719 1 80 574 THR A N 1
ATOM 4608 C CA . THR A 1 574 ? 28.328 -6.602 -14.633 1 80 574 THR A CA 1
ATOM 4609 C C . THR A 1 574 ? 26.859 -7.004 -14.508 1 80 574 THR A C 1
ATOM 4611 O O . THR A 1 574 ? 26.203 -7.273 -15.516 1 80 574 THR A O 1
ATOM 4614 N N . LEU A 1 575 ? 26.406 -7.008 -13.375 1 85.56 575 LEU A N 1
ATOM 4615 C CA . LEU A 1 575 ? 25.016 -7.395 -13.141 1 85.56 575 LEU A CA 1
ATOM 4616 C C . LEU A 1 575 ? 24.062 -6.328 -13.664 1 85.56 575 LEU A C 1
ATOM 4618 O O . LEU A 1 575 ? 22.969 -6.648 -14.117 1 85.56 575 LEU A O 1
ATOM 4622 N N . ASN A 1 576 ? 24.484 -5.109 -13.688 1 85.25 576 ASN A N 1
ATOM 4623 C CA . ASN A 1 576 ? 23.641 -3.99 -14.078 1 85.25 576 ASN A CA 1
ATOM 4624 C C . ASN A 1 576 ? 23.281 -4.055 -15.562 1 85.25 576 ASN A C 1
ATOM 4626 O O . ASN A 1 576 ? 22.203 -3.613 -15.969 1 85.25 576 ASN A O 1
ATOM 4630 N N . VAL A 1 577 ? 24.141 -4.602 -16.297 1 84.12 577 VAL A N 1
ATOM 4631 C CA . VAL A 1 577 ? 23.859 -4.723 -17.719 1 84.12 577 VAL A CA 1
ATOM 4632 C C . VAL A 1 577 ? 22.672 -5.66 -17.938 1 84.12 577 VAL A C 1
ATOM 4634 O O . VAL A 1 577 ? 21.781 -5.371 -18.734 1 84.12 577 VAL A O 1
ATOM 4637 N N . ILE A 1 578 ? 22.719 -6.746 -17.25 1 87.69 578 ILE A N 1
ATOM 4638 C CA . ILE A 1 578 ? 21.625 -7.711 -17.328 1 87.69 578 ILE A CA 1
ATOM 4639 C C . ILE A 1 578 ? 20.344 -7.094 -16.781 1 87.69 578 ILE A C 1
ATOM 4641 O O . ILE A 1 578 ? 19.266 -7.23 -17.375 1 87.69 578 ILE A O 1
ATOM 4645 N N . ILE A 1 579 ? 20.453 -6.395 -15.766 1 89.38 579 ILE A N 1
ATOM 4646 C CA . ILE A 1 579 ? 19.312 -5.816 -15.062 1 89.38 579 ILE A CA 1
ATOM 4647 C C . ILE A 1 579 ? 18.688 -4.703 -15.906 1 89.38 579 ILE A C 1
ATOM 4649 O O . ILE A 1 579 ? 17.469 -4.535 -15.922 1 89.38 579 ILE A O 1
ATOM 4653 N N . GLU A 1 580 ? 19.484 -3.977 -16.547 1 88.06 580 GLU A N 1
ATOM 4654 C CA . GLU A 1 580 ? 18.969 -2.904 -17.406 1 88.06 580 GLU A CA 1
ATOM 4655 C C . GLU A 1 580 ? 18.094 -3.459 -18.531 1 88.06 580 GLU A C 1
ATOM 4657 O O . GLU A 1 580 ? 17.031 -2.91 -18.828 1 88.06 580 GLU A O 1
ATOM 4662 N N . LYS A 1 581 ? 18.578 -4.496 -19.109 1 90.69 581 LYS A N 1
ATOM 4663 C CA . LYS A 1 581 ? 17.781 -5.133 -20.156 1 90.69 581 LYS A CA 1
ATOM 4664 C C . LYS A 1 581 ? 16.453 -5.656 -19.609 1 90.69 581 LYS A C 1
ATOM 4666 O O . LYS A 1 581 ? 15.414 -5.523 -20.25 1 90.69 581 LYS A O 1
ATOM 4671 N N . LYS A 1 582 ? 16.547 -6.25 -18.516 1 92.31 582 LYS A N 1
ATOM 4672 C CA . LYS A 1 582 ? 15.344 -6.766 -17.875 1 92.31 582 LYS A CA 1
ATOM 4673 C C . LYS A 1 582 ? 14.375 -5.637 -17.531 1 92.31 582 LYS A C 1
ATOM 4675 O O . LYS A 1 582 ? 13.164 -5.781 -17.672 1 92.31 582 LYS A O 1
ATOM 4680 N N . TYR A 1 583 ? 14.93 -4.578 -17.047 1 91.81 583 TYR A N 1
ATOM 4681 C CA . TYR A 1 583 ? 14.133 -3.408 -16.703 1 91.81 583 TYR A CA 1
ATOM 4682 C C . TYR A 1 583 ? 13.422 -2.852 -17.922 1 91.81 583 TYR A C 1
ATOM 4684 O O . TYR A 1 583 ? 12.242 -2.492 -17.859 1 91.81 583 TYR A O 1
ATOM 4692 N N . GLN A 1 584 ? 14.039 -2.826 -19 1 91.38 584 GLN A N 1
ATOM 4693 C CA . GLN A 1 584 ? 13.43 -2.359 -20.234 1 91.38 584 GLN A CA 1
ATOM 4694 C C . GLN A 1 584 ? 12.336 -3.309 -20.703 1 91.38 584 GLN A C 1
ATOM 4696 O O . GLN A 1 584 ? 11.289 -2.867 -21.203 1 91.38 584 GLN A O 1
ATOM 4701 N N . LEU A 1 585 ? 12.633 -4.547 -20.578 1 93.06 585 LEU A N 1
ATOM 4702 C CA . LEU A 1 585 ? 11.602 -5.52 -20.922 1 93.06 585 LEU A CA 1
ATOM 4703 C C . LEU A 1 585 ? 10.375 -5.344 -20.031 1 93.06 585 LEU A C 1
ATOM 4705 O O . LEU A 1 585 ? 9.242 -5.426 -20.516 1 93.06 585 LEU A O 1
ATOM 4709 N N . PHE A 1 586 ? 10.648 -5.184 -18.75 1 92.06 586 PHE A N 1
ATOM 4710 C CA . PHE A 1 586 ? 9.555 -4.953 -17.812 1 92.06 586 PHE A CA 1
ATOM 4711 C C . PHE A 1 586 ? 8.703 -3.773 -18.266 1 92.06 586 PHE A C 1
ATOM 4713 O O . PHE A 1 586 ? 7.469 -3.838 -18.219 1 92.06 586 PHE A O 1
ATOM 4720 N N . LEU A 1 587 ? 9.305 -2.766 -18.781 1 91.38 587 LEU A N 1
ATOM 4721 C CA . LEU A 1 587 ? 8.602 -1.578 -19.25 1 91.38 587 LEU A CA 1
ATOM 4722 C C . LEU A 1 587 ? 7.766 -1.892 -20.484 1 91.38 587 LEU A C 1
ATOM 4724 O O . LEU A 1 587 ? 6.605 -1.482 -20.578 1 91.38 587 LEU A O 1
ATOM 4728 N N . VAL A 1 588 ? 8.344 -2.6 -21.359 1 92.12 588 VAL A N 1
ATOM 4729 C CA . VAL A 1 588 ? 7.656 -2.938 -22.594 1 92.12 588 VAL A CA 1
ATOM 4730 C C . VAL A 1 588 ? 6.449 -3.82 -22.297 1 92.12 588 VAL A C 1
ATOM 4732 O O . VAL A 1 588 ? 5.355 -3.584 -22.812 1 92.12 588 VAL A O 1
ATOM 4735 N N . MET A 1 589 ? 6.633 -4.781 -21.469 1 92.31 589 MET A N 1
ATOM 4736 C CA . MET A 1 589 ? 5.543 -5.688 -21.125 1 92.31 589 MET A CA 1
ATOM 4737 C C . MET A 1 589 ? 4.469 -4.961 -20.312 1 92.31 589 MET A C 1
ATOM 4739 O O . MET A 1 589 ? 3.277 -5.227 -20.484 1 92.31 589 MET A O 1
ATOM 4743 N N . SER A 1 590 ? 4.918 -4.078 -19.453 1 89.75 590 SER A N 1
ATOM 4744 C CA . SER A 1 590 ? 3.973 -3.314 -18.641 1 89.75 590 SER A CA 1
ATOM 4745 C C . SER A 1 590 ? 3.07 -2.449 -19.516 1 89.75 590 SER A C 1
ATOM 4747 O O . SER A 1 590 ? 1.875 -2.322 -19.25 1 89.75 590 SER A O 1
ATOM 4749 N N . ARG A 1 591 ? 3.58 -1.878 -20.547 1 89.06 591 ARG A N 1
ATOM 4750 C CA . ARG A 1 591 ? 2.785 -1.079 -21.469 1 89.06 591 ARG A CA 1
ATOM 4751 C C . ARG A 1 591 ? 1.722 -1.931 -22.156 1 89.06 591 ARG A C 1
ATOM 4753 O O . ARG A 1 591 ? 0.608 -1.463 -22.406 1 89.06 591 ARG A O 1
ATOM 4760 N N . MET A 1 592 ? 2.113 -3.105 -22.406 1 88.75 592 MET A N 1
ATOM 4761 C CA . MET A 1 592 ? 1.169 -4.031 -23.031 1 88.75 592 MET A CA 1
ATOM 4762 C C . MET A 1 592 ? 0.059 -4.406 -22.047 1 88.75 592 MET A C 1
ATOM 4764 O O . MET A 1 592 ? -1.12 -4.383 -22.406 1 88.75 592 MET A O 1
ATOM 4768 N N . LEU A 1 593 ? 0.41 -4.625 -20.875 1 87.19 593 LEU A N 1
ATOM 4769 C CA . LEU A 1 593 ? -0.531 -5.137 -19.891 1 87.19 593 LEU A CA 1
ATOM 4770 C C . LEU A 1 593 ? -1.457 -4.027 -19.391 1 87.19 593 LEU A C 1
ATOM 4772 O O . LEU A 1 593 ? -2.562 -4.301 -18.922 1 87.19 593 LEU A O 1
ATOM 4776 N N . THR A 1 594 ? -1.035 -2.752 -19.422 1 83.12 594 THR A N 1
ATOM 4777 C CA . THR A 1 594 ? -1.892 -1.648 -19 1 83.12 594 THR A CA 1
ATOM 4778 C C . THR A 1 594 ? -3.131 -1.556 -19.875 1 83.12 594 THR A C 1
ATOM 4780 O O . THR A 1 594 ? -4.141 -0.968 -19.484 1 83.12 594 THR A O 1
ATOM 4783 N N . SER A 1 595 ? -3.039 -2.182 -21.016 1 77.88 595 SER A N 1
ATOM 4784 C CA . SER A 1 595 ? -4.199 -2.205 -21.906 1 77.88 595 SER A CA 1
ATOM 4785 C C . SER A 1 595 ? -5.316 -3.068 -21.328 1 77.88 595 SER A C 1
ATOM 4787 O O . SER A 1 595 ? -6.477 -2.936 -21.719 1 77.88 595 SER A O 1
ATOM 4789 N N . PHE A 1 596 ? -4.918 -3.945 -20.453 1 75.56 596 PHE A N 1
ATOM 4790 C CA . PHE A 1 596 ? -5.895 -4.879 -19.906 1 75.56 596 PHE A CA 1
ATOM 4791 C C . PHE A 1 596 ? -6.438 -4.367 -18.578 1 75.56 596 PHE A C 1
ATOM 4793 O O . PHE A 1 596 ? -7.039 -5.125 -17.812 1 75.56 596 PHE A O 1
ATOM 4800 N N . SER A 1 597 ? -6.227 -3.082 -18.359 1 63.94 597 SER A N 1
ATOM 4801 C CA . SER A 1 597 ? -6.75 -2.57 -17.094 1 63.94 597 SER A CA 1
ATOM 4802 C C . SER A 1 597 ? -8.258 -2.742 -17.016 1 63.94 597 SER A C 1
ATOM 4804 O O . SER A 1 597 ? -8.961 -2.639 -18.031 1 63.94 597 SER A O 1
ATOM 4806 N N . ILE A 1 598 ? -8.766 -3.395 -16.047 1 56.94 598 ILE A N 1
ATOM 4807 C CA . ILE A 1 598 ? -10.117 -3.898 -15.828 1 56.94 598 ILE A CA 1
ATOM 4808 C C . ILE A 1 598 ? -11.133 -2.795 -16.109 1 56.94 598 ILE A C 1
ATOM 4810 O O . ILE A 1 598 ? -12.266 -3.07 -16.516 1 56.94 598 ILE A O 1
ATOM 4814 N N . ALA A 1 599 ? -10.773 -1.492 -15.977 1 56.38 599 ALA A N 1
ATOM 4815 C CA . ALA A 1 599 ? -11.836 -0.492 -16.031 1 56.38 599 ALA A CA 1
ATOM 4816 C C . ALA A 1 599 ? -12.078 -0.037 -17.469 1 56.38 599 ALA A C 1
ATOM 4818 O O . ALA A 1 599 ? -12.945 0.797 -17.719 1 56.38 599 ALA A O 1
ATOM 4819 N N . GLY A 1 600 ? -11.625 -1.039 -18.594 1 62.62 600 GLY A N 1
ATOM 4820 C CA . GLY A 1 600 ? -11.93 -0.296 -19.797 1 62.62 600 GLY A CA 1
ATOM 4821 C C . GLY A 1 600 ? -11.867 -1.151 -21.047 1 62.62 600 GLY A C 1
ATOM 4822 O O . GLY A 1 600 ? -11.68 -2.367 -20.969 1 62.62 600 GLY A O 1
ATOM 4823 N N . GLU A 1 601 ? -12.289 -0.601 -22.078 1 77.12 601 GLU A N 1
ATOM 4824 C CA . GLU A 1 601 ? -12.25 -1.186 -23.422 1 77.12 601 GLU A CA 1
ATOM 4825 C C . GLU A 1 601 ? -10.82 -1.227 -23.953 1 77.12 601 GLU A C 1
ATOM 4827 O O . GLU A 1 601 ? -10.008 -0.356 -23.641 1 77.12 601 GLU A O 1
ATOM 4832 N N . VAL A 1 602 ? -10.516 -2.41 -24.594 1 87.25 602 VAL A N 1
ATOM 4833 C CA . VAL A 1 602 ? -9.188 -2.604 -25.172 1 87.25 602 VAL A CA 1
ATOM 4834 C C . VAL A 1 602 ? -9.281 -2.553 -26.703 1 87.25 602 VAL A C 1
ATOM 4836 O O . VAL A 1 602 ? -10.164 -3.168 -27.297 1 87.25 602 VAL A O 1
ATOM 4839 N N . ASN A 1 603 ? -8.375 -1.788 -27.25 1 89.69 603 ASN A N 1
ATOM 4840 C CA . ASN A 1 603 ? -8.281 -1.757 -28.703 1 89.69 603 ASN A CA 1
ATOM 4841 C C . ASN A 1 603 ? -7.41 -2.889 -29.234 1 89.69 603 ASN A C 1
ATOM 4843 O O . ASN A 1 603 ? -6.266 -3.051 -28.812 1 89.69 603 ASN A O 1
ATOM 4847 N N . LEU A 1 604 ? -7.891 -3.633 -30.188 1 92.88 604 LEU A N 1
ATOM 4848 C CA . LEU A 1 604 ? -7.246 -4.855 -30.656 1 92.88 604 LEU A CA 1
ATOM 4849 C C . LEU A 1 604 ? -5.938 -4.539 -31.359 1 92.88 604 LEU A C 1
ATOM 4851 O O . LEU A 1 604 ? -4.895 -5.117 -31.047 1 92.88 604 LEU A O 1
ATOM 4855 N N . LEU A 1 605 ? -5.898 -3.611 -32.344 1 92.06 605 LEU A N 1
ATOM 4856 C CA . LEU A 1 605 ? -4.719 -3.4 -33.188 1 92.06 605 LEU A CA 1
ATOM 4857 C C . LEU A 1 605 ? -3.572 -2.818 -32.344 1 92.06 605 LEU A C 1
ATOM 4859 O O . LEU A 1 605 ? -2.441 -3.305 -32.438 1 92.06 605 LEU A O 1
ATOM 4863 N N . PRO A 1 606 ? -3.9 -1.801 -31.531 1 91.38 606 PRO A N 1
ATOM 4864 C CA . PRO A 1 606 ? -2.818 -1.312 -30.672 1 91.38 606 PRO A CA 1
ATOM 4865 C C . PRO A 1 606 ? -2.271 -2.393 -29.75 1 91.38 606 PRO A C 1
ATOM 4867 O O . PRO A 1 606 ? -1.07 -2.416 -29.453 1 91.38 606 PRO A O 1
ATOM 4870 N N . LEU A 1 607 ? -3.111 -3.256 -29.281 1 92.5 607 LEU A N 1
ATOM 4871 C CA . LEU A 1 607 ? -2.67 -4.344 -28.422 1 92.5 607 LEU A CA 1
ATOM 4872 C C . LEU A 1 607 ? -1.747 -5.297 -29.172 1 92.5 607 LEU A C 1
ATOM 4874 O O . LEU A 1 607 ? -0.698 -5.691 -28.656 1 92.5 607 LEU A O 1
ATOM 4878 N N . LEU A 1 608 ? -2.115 -5.652 -30.375 1 93.81 608 LEU A N 1
ATOM 4879 C CA . LEU A 1 608 ? -1.318 -6.59 -31.156 1 93.81 608 LEU A CA 1
ATOM 4880 C C . LEU A 1 608 ? 0.024 -5.977 -31.531 1 93.81 608 LEU A C 1
ATOM 4882 O O . LEU A 1 608 ? 1.032 -6.68 -31.625 1 93.81 608 LEU A O 1
ATOM 4886 N N . GLU A 1 609 ? 0.007 -4.688 -31.672 1 92.25 609 GLU A N 1
ATOM 4887 C CA . GLU A 1 609 ? 1.273 -4.012 -31.922 1 92.25 609 GLU A CA 1
ATOM 4888 C C . GLU A 1 609 ? 2.199 -4.082 -30.719 1 92.25 609 GLU A C 1
ATOM 4890 O O . GLU A 1 609 ? 3.406 -4.277 -30.859 1 92.25 609 GLU A O 1
ATOM 4895 N N . LYS A 1 610 ? 1.619 -3.846 -29.641 1 92.81 610 LYS A N 1
ATOM 4896 C CA . LYS A 1 610 ? 2.406 -3.938 -28.406 1 92.81 610 LYS A CA 1
ATOM 4897 C C . LYS A 1 610 ? 2.908 -5.363 -28.188 1 92.81 610 LYS A C 1
ATOM 4899 O O . LYS A 1 610 ? 4.012 -5.562 -27.672 1 92.81 610 LYS A O 1
ATOM 4904 N N . VAL A 1 611 ? 2.133 -6.359 -28.547 1 94.19 611 VAL A N 1
ATOM 4905 C CA . VAL A 1 611 ? 2.52 -7.762 -28.422 1 94.19 611 VAL A CA 1
ATOM 4906 C C . VAL A 1 611 ? 3.705 -8.047 -29.344 1 94.19 611 VAL A C 1
ATOM 4908 O O . VAL A 1 611 ? 4.672 -8.703 -28.938 1 94.19 611 VAL A O 1
ATOM 4911 N N . LYS A 1 612 ? 3.611 -7.523 -30.469 1 92.94 612 LYS A N 1
ATOM 4912 C CA . LYS A 1 612 ? 4.695 -7.699 -31.438 1 92.94 612 LYS A CA 1
ATOM 4913 C C . LYS A 1 612 ? 5.988 -7.066 -30.938 1 92.94 612 LYS A C 1
ATOM 4915 O O . LYS A 1 612 ? 7.059 -7.672 -31.031 1 92.94 612 LYS A O 1
ATOM 4920 N N . ARG A 1 613 ? 5.852 -5.953 -30.422 1 92.62 613 ARG A N 1
ATOM 4921 C CA . ARG A 1 613 ? 7.02 -5.258 -29.891 1 92.62 613 ARG A CA 1
ATOM 4922 C C . ARG A 1 613 ? 7.652 -6.039 -28.75 1 92.62 613 ARG A C 1
ATOM 4924 O O . ARG A 1 613 ? 8.875 -6.078 -28.609 1 92.62 613 ARG A O 1
ATOM 4931 N N . THR A 1 614 ? 6.875 -6.578 -27.922 1 93.44 614 THR A N 1
ATOM 4932 C CA . THR A 1 614 ? 7.371 -7.371 -26.797 1 93.44 614 THR A CA 1
ATOM 4933 C C . THR A 1 614 ? 8.133 -8.594 -27.297 1 93.44 614 THR A C 1
ATOM 4935 O O . THR A 1 614 ? 9.227 -8.898 -26.812 1 93.44 614 THR A O 1
ATOM 4938 N N . GLN A 1 615 ? 7.57 -9.273 -28.234 1 93.25 615 GLN A N 1
ATOM 4939 C CA . GLN A 1 615 ? 8.195 -10.469 -28.781 1 93.25 615 GLN A CA 1
ATOM 4940 C C . GLN A 1 615 ? 9.531 -10.133 -29.453 1 93.25 615 GLN A C 1
ATOM 4942 O O . GLN A 1 615 ? 10.516 -10.859 -29.281 1 93.25 615 GLN A O 1
ATOM 4947 N N . GLU A 1 616 ? 9.531 -9.055 -30.141 1 93.12 616 GLU A N 1
ATOM 4948 C CA . GLU A 1 616 ? 10.758 -8.617 -30.812 1 93.12 616 GLU A CA 1
ATOM 4949 C C . GLU A 1 616 ? 11.836 -8.258 -29.797 1 93.12 616 GLU A C 1
ATOM 4951 O O . GLU A 1 616 ? 13.008 -8.617 -29.969 1 93.12 616 GLU A O 1
ATOM 4956 N N . PHE A 1 617 ? 11.406 -7.629 -28.812 1 94.31 617 PHE A N 1
ATOM 4957 C CA . PHE A 1 617 ? 12.367 -7.227 -27.797 1 94.31 617 PHE A CA 1
ATOM 4958 C C . PHE A 1 617 ? 12.977 -8.445 -27.125 1 94.31 617 PHE A C 1
ATOM 4960 O O . PHE A 1 617 ? 14.188 -8.477 -26.859 1 94.31 617 PHE A O 1
ATOM 4967 N N . VAL A 1 618 ? 12.227 -9.445 -26.812 1 94.19 618 VAL A N 1
ATOM 4968 C CA . VAL A 1 618 ? 12.703 -10.648 -26.141 1 94.19 618 VAL A CA 1
ATOM 4969 C C . VAL A 1 618 ? 13.68 -11.398 -27.047 1 94.19 618 VAL A C 1
ATOM 4971 O O . VAL A 1 618 ? 14.742 -11.836 -26.609 1 94.19 618 VAL A O 1
ATOM 4974 N N . ASN A 1 619 ? 13.375 -11.461 -28.281 1 92.12 619 ASN A N 1
ATOM 4975 C CA . ASN A 1 619 ? 14.211 -12.188 -29.219 1 92.12 619 ASN A CA 1
ATOM 4976 C C . ASN A 1 619 ? 15.555 -11.484 -29.438 1 92.12 619 ASN A C 1
ATOM 4978 O O . ASN A 1 619 ? 16.578 -12.141 -29.625 1 92.12 619 ASN A O 1
ATOM 4982 N N . GLU A 1 620 ? 15.484 -10.234 -29.297 1 92.38 620 GLU A N 1
ATOM 4983 C CA . GLU A 1 620 ? 16.703 -9.461 -29.531 1 92.38 620 GLU A CA 1
ATOM 4984 C C . GLU A 1 620 ? 17.578 -9.422 -28.281 1 92.38 620 GLU A C 1
ATOM 4986 O O . GLU A 1 620 ? 18.797 -9.609 -28.359 1 92.38 620 GLU A O 1
ATOM 4991 N N . SER A 1 621 ? 16.953 -9.188 -27.203 1 92.62 621 SER A N 1
ATOM 4992 C CA . SER A 1 621 ? 17.719 -8.922 -25.984 1 92.62 621 SER A CA 1
ATOM 4993 C C . SER A 1 621 ? 17.984 -10.203 -25.219 1 92.62 621 SER A C 1
ATOM 4995 O O . SER A 1 621 ? 18.969 -10.297 -24.469 1 92.62 621 SER A O 1
ATOM 4997 N N . PHE A 1 622 ? 17.156 -11.227 -25.344 1 93.31 622 PHE A N 1
ATOM 4998 C CA . PHE A 1 622 ? 17.281 -12.484 -24.609 1 93.31 622 PHE A CA 1
ATOM 4999 C C . PHE A 1 622 ? 17.078 -13.672 -25.547 1 93.31 622 PHE A C 1
ATOM 5001 O O . PHE A 1 622 ? 16.141 -14.453 -25.359 1 93.31 622 PHE A O 1
ATOM 5008 N N . PRO A 1 623 ? 18 -13.875 -26.406 1 91.44 623 PRO A N 1
ATOM 5009 C CA . PRO A 1 623 ? 17.828 -14.961 -27.375 1 91.44 623 PRO A CA 1
ATOM 5010 C C . PRO A 1 623 ? 17.984 -16.344 -26.734 1 91.44 623 PRO A C 1
ATOM 5012 O O . PRO A 1 623 ? 18.922 -16.578 -25.984 1 91.44 623 PRO A O 1
ATOM 5015 N N . MET A 1 624 ? 17.188 -17.312 -27.078 1 88.12 624 MET A N 1
ATOM 5016 C CA . MET A 1 624 ? 17.219 -18.672 -26.562 1 88.12 624 MET A CA 1
ATOM 5017 C C . MET A 1 624 ? 18.391 -19.453 -27.125 1 88.12 624 MET A C 1
ATOM 5019 O O . MET A 1 624 ? 18.844 -20.438 -26.531 1 88.12 624 MET A O 1
ATOM 5023 N N . THR A 1 625 ? 18.859 -19 -28.172 1 83.94 625 THR A N 1
ATOM 5024 C CA . THR A 1 625 ? 19.984 -19.672 -28.828 1 83.94 625 THR A CA 1
ATOM 5025 C C . THR A 1 625 ? 21.219 -19.641 -27.953 1 83.94 625 THR A C 1
ATOM 5027 O O . THR A 1 625 ? 22.094 -20.5 -28.062 1 83.94 625 THR A O 1
ATOM 5030 N N . SER A 1 626 ? 21.234 -18.719 -27.125 1 81.31 626 SER A N 1
ATOM 5031 C CA . SER A 1 626 ? 22.375 -18.609 -26.234 1 81.31 626 SER A CA 1
ATOM 5032 C C . SER A 1 626 ? 22.406 -19.75 -25.234 1 81.31 626 SER A C 1
ATOM 5034 O O . SER A 1 626 ? 23.453 -20.047 -24.641 1 81.31 626 SER A O 1
ATOM 5036 N N . LEU A 1 627 ? 21.281 -20.438 -25.031 1 84.56 627 LEU A N 1
ATOM 5037 C CA . LEU A 1 627 ? 21.172 -21.5 -24.031 1 84.56 627 LEU A CA 1
ATOM 5038 C C . LEU A 1 627 ? 21.469 -22.859 -24.656 1 84.56 627 LEU A C 1
ATOM 5040 O O . LEU A 1 627 ? 21.672 -23.844 -23.938 1 84.56 627 LEU A O 1
ATOM 5044 N N . LEU A 1 628 ? 21.281 -23.078 -25.969 1 71.81 628 LEU A N 1
ATOM 5045 C CA . LEU A 1 628 ? 21.422 -24.375 -26.641 1 71.81 628 LEU A CA 1
ATOM 5046 C C . LEU A 1 628 ? 22.859 -24.594 -27.078 1 71.81 628 LEU A C 1
ATOM 5048 O O . LEU A 1 628 ? 23.281 -25.75 -27.25 1 71.81 628 LEU A O 1
ATOM 5052 N N . ASN A 1 629 ? 23.406 -23.656 -27.5 1 58 629 ASN A N 1
ATOM 5053 C CA . ASN A 1 629 ? 24.734 -23.875 -28.031 1 58 629 ASN A CA 1
ATOM 5054 C C . ASN A 1 629 ? 25.734 -24.266 -26.938 1 58 629 ASN A C 1
ATOM 5056 O O . ASN A 1 629 ? 25.906 -23.516 -25.969 1 58 629 ASN A O 1
ATOM 5060 N N . GLY A 1 630 ? 25.5 -25.547 -26.25 1 50.56 630 GLY A N 1
ATOM 5061 C CA . GLY A 1 630 ? 26.281 -26.422 -25.391 1 50.56 630 GLY A CA 1
ATOM 5062 C C . GLY A 1 630 ? 27.516 -25.75 -24.828 1 50.56 630 GLY A C 1
ATOM 5063 O O . GLY A 1 630 ? 28.078 -26.219 -23.828 1 50.56 630 GLY A O 1
ATOM 5064 N N . LEU A 1 631 ? 28.562 -25.484 -25.688 1 40.88 631 LEU A N 1
ATOM 5065 C CA . LEU A 1 631 ? 29.938 -25.391 -25.25 1 40.88 631 LEU A CA 1
ATOM 5066 C C . LEU A 1 631 ? 30.125 -24.219 -24.281 1 40.88 631 LEU A C 1
ATOM 5068 O O . LEU A 1 631 ? 29.969 -23.062 -24.672 1 40.88 631 LEU A O 1
ATOM 5072 N N . GLY A 1 632 ? 29.484 -24.25 -23.094 1 47.75 632 GLY A N 1
ATOM 5073 C CA . GLY A 1 632 ? 30.141 -23.391 -22.125 1 47.75 632 GLY A CA 1
ATOM 5074 C C . GLY A 1 632 ? 31.438 -22.781 -22.641 1 47.75 632 GLY A C 1
ATOM 5075 O O . GLY A 1 632 ? 32.469 -23.422 -22.625 1 47.75 632 GLY A O 1
ATOM 5076 N N . SER A 1 633 ? 31.234 -22.078 -23.5 1 47.84 633 SER A N 1
ATOM 5077 C CA . SER A 1 633 ? 32.438 -21.594 -24.172 1 47.84 633 SER A CA 1
ATOM 5078 C C . SER A 1 633 ? 33.531 -21.266 -23.172 1 47.84 633 SER A C 1
ATOM 5080 O O . SER A 1 633 ? 33.25 -21 -22 1 47.84 633 SER A O 1
ATOM 5082 N N . GLN A 1 634 ? 34.656 -21.906 -23.359 1 51 634 GLN A N 1
ATOM 5083 C CA . GLN A 1 634 ? 35.875 -21.531 -22.641 1 51 634 GLN A CA 1
ATOM 5084 C C . GLN A 1 634 ? 35.781 -20.078 -22.141 1 51 634 GLN A C 1
ATOM 5086 O O . GLN A 1 634 ? 36.344 -19.766 -21.094 1 51 634 GLN A O 1
ATOM 5091 N N . GLU A 1 635 ? 34.906 -19.344 -22.797 1 52.5 635 GLU A N 1
ATOM 5092 C CA . GLU A 1 635 ? 34.875 -17.922 -22.453 1 52.5 635 GLU A CA 1
ATOM 5093 C C . GLU A 1 635 ? 34 -17.672 -21.219 1 52.5 635 GLU A C 1
ATOM 5095 O O . GLU A 1 635 ? 34.312 -16.781 -20.422 1 52.5 635 GLU A O 1
ATOM 5100 N N . ASP A 1 636 ? 32.906 -18.453 -21.031 1 58.41 636 ASP A N 1
ATOM 5101 C CA . ASP A 1 636 ? 32.062 -18.219 -19.875 1 58.41 636 ASP A CA 1
ATOM 5102 C C . ASP A 1 636 ? 32.75 -18.641 -18.578 1 58.41 636 ASP A C 1
ATOM 5104 O O . ASP A 1 636 ? 32.562 -18.031 -17.531 1 58.41 636 ASP A O 1
ATOM 5108 N N . ASN A 1 637 ? 33.562 -19.719 -18.719 1 57.31 637 ASN A N 1
ATOM 5109 C CA . ASN A 1 637 ? 34.344 -20.172 -17.578 1 57.31 637 ASN A CA 1
ATOM 5110 C C . ASN A 1 637 ? 35.344 -19.125 -17.141 1 57.31 637 ASN A C 1
ATOM 5112 O O . ASN A 1 637 ? 35.844 -19.172 -16.016 1 57.31 637 ASN A O 1
ATOM 5116 N N . ASN A 1 638 ? 35.531 -18.203 -18.047 1 57.59 638 ASN A N 1
ATOM 5117 C CA . ASN A 1 638 ? 36.531 -17.172 -17.734 1 57.59 638 ASN A CA 1
ATOM 5118 C C . ASN A 1 638 ? 35.906 -16 -16.984 1 57.59 638 ASN A C 1
ATOM 5120 O O . ASN A 1 638 ? 36.594 -15.102 -16.5 1 57.59 638 ASN A O 1
ATOM 5124 N N . LYS A 1 639 ? 34.625 -16.062 -16.812 1 73.19 639 LYS A N 1
ATOM 5125 C CA . LYS A 1 639 ? 34 -14.922 -16.156 1 73.19 639 LYS A CA 1
ATOM 5126 C C . LYS A 1 639 ? 33.719 -15.242 -14.695 1 73.19 639 LYS A C 1
ATOM 5128 O O . LYS A 1 639 ? 32.594 -15.008 -14.227 1 73.19 639 LYS A O 1
ATOM 5133 N N . VAL A 1 640 ? 34.688 -15.977 -14.141 1 80.12 640 VAL A N 1
ATOM 5134 C CA . VAL A 1 640 ? 34.562 -16.359 -12.734 1 80.12 640 VAL A CA 1
ATOM 5135 C C . VAL A 1 640 ? 35.344 -15.398 -11.859 1 80.12 640 VAL A C 1
ATOM 5137 O O . VAL A 1 640 ? 36.5 -15.047 -12.188 1 80.12 640 VAL A O 1
ATOM 5140 N N . GLU A 1 641 ? 34.656 -14.883 -10.922 1 82.38 641 GLU A N 1
ATOM 5141 C CA . GLU A 1 641 ? 35.281 -13.992 -9.969 1 82.38 641 GLU A CA 1
ATOM 5142 C C . GLU A 1 641 ? 35 -14.398 -8.531 1 82.38 641 GLU A C 1
ATOM 5144 O O . GLU A 1 641 ? 33.938 -14.969 -8.258 1 82.38 641 GLU A O 1
ATOM 5149 N N . GLN A 1 642 ? 35.969 -14.18 -7.723 1 84.25 642 GLN A N 1
ATOM 5150 C CA . GLN A 1 642 ? 35.812 -14.477 -6.301 1 84.25 642 GLN A CA 1
ATOM 5151 C C . GLN A 1 642 ? 35.5 -13.211 -5.508 1 84.25 642 GLN A C 1
ATOM 5153 O O . GLN A 1 642 ? 36.062 -12.148 -5.77 1 84.25 642 GLN A O 1
ATOM 5158 N N . PHE A 1 643 ? 34.562 -13.383 -4.605 1 85.81 643 PHE A N 1
ATOM 5159 C CA . PHE A 1 643 ? 34.125 -12.227 -3.844 1 85.81 643 PHE A CA 1
ATOM 5160 C C . PHE A 1 643 ? 34.125 -12.523 -2.352 1 85.81 643 PHE A C 1
ATOM 5162 O O . PHE A 1 643 ? 35.031 -13.156 -1.837 1 85.81 643 PHE A O 1
ATOM 5169 N N . TRP A 1 644 ? 33.125 -12.055 -1.665 1 85.38 644 TRP A N 1
ATOM 5170 C CA . TRP A 1 644 ? 33.031 -12.086 -0.21 1 85.38 644 TRP A CA 1
ATOM 5171 C C . TRP A 1 644 ? 32.969 -13.523 0.301 1 85.38 644 TRP A C 1
ATOM 5173 O O . TRP A 1 644 ? 32.281 -14.367 -0.269 1 85.38 644 TRP A O 1
ATOM 5183 N N . ARG A 1 645 ? 33.781 -13.883 1.378 1 89.94 645 ARG A N 1
ATOM 5184 C CA . ARG A 1 645 ? 33.844 -15.164 2.074 1 89.94 645 ARG A CA 1
ATOM 5185 C C . ARG A 1 645 ? 34.219 -16.281 1.119 1 89.94 645 ARG A C 1
ATOM 5187 O O . ARG A 1 645 ? 33.719 -17.406 1.236 1 89.94 645 ARG A O 1
ATOM 5194 N N . GLY A 1 646 ? 34.812 -15.945 0.042 1 87.62 646 GLY A N 1
ATOM 5195 C CA . GLY A 1 646 ? 35.281 -16.938 -0.911 1 87.62 646 GLY A CA 1
ATOM 5196 C C . GLY A 1 646 ? 34.188 -17.375 -1.89 1 87.62 646 GLY A C 1
ATOM 5197 O O . GLY A 1 646 ? 34.344 -18.391 -2.572 1 87.62 646 GLY A O 1
ATOM 5198 N N . SER A 1 647 ? 33.156 -16.672 -1.92 1 90.5 647 SER A N 1
ATOM 5199 C CA . SER A 1 647 ? 32.094 -17 -2.855 1 90.5 647 SER A CA 1
ATOM 5200 C C . SER A 1 647 ? 32.562 -16.859 -4.301 1 90.5 647 SER A C 1
ATOM 5202 O O . SER A 1 647 ? 33.281 -15.922 -4.629 1 90.5 647 SER A O 1
ATOM 5204 N N . VAL A 1 648 ? 32.156 -17.812 -5.078 1 89.88 648 VAL A N 1
ATOM 5205 C CA . VAL A 1 648 ? 32.531 -17.812 -6.488 1 89.88 648 VAL A CA 1
ATOM 5206 C C . VAL A 1 648 ? 31.297 -17.531 -7.348 1 89.88 648 VAL A C 1
ATOM 5208 O O . VAL A 1 648 ? 30.297 -18.234 -7.262 1 89.88 648 VAL A O 1
ATOM 5211 N N . ILE A 1 649 ? 31.422 -16.469 -8.133 1 89.12 649 ILE A N 1
ATOM 5212 C CA . ILE A 1 649 ? 30.281 -16.047 -8.961 1 89.12 649 ILE A CA 1
ATOM 5213 C C . ILE A 1 649 ? 30.688 -16.125 -10.438 1 89.12 649 ILE A C 1
ATOM 5215 O O . ILE A 1 649 ? 31.734 -15.617 -10.828 1 89.12 649 ILE A O 1
ATOM 5219 N N . ASN A 1 650 ? 29.922 -16.797 -11.164 1 88.62 650 ASN A N 1
ATOM 5220 C CA . ASN A 1 650 ? 30.078 -16.859 -12.617 1 88.62 650 ASN A CA 1
ATOM 5221 C C . ASN A 1 650 ? 29 -16.047 -13.336 1 88.62 650 ASN A C 1
ATOM 5223 O O . ASN A 1 650 ? 27.859 -16.484 -13.438 1 88.62 650 ASN A O 1
ATOM 5227 N N . TYR A 1 651 ? 29.359 -14.977 -14.031 1 86.44 651 TYR A N 1
ATOM 5228 C CA . TYR A 1 651 ? 28.422 -14.047 -14.664 1 86.44 651 TYR A CA 1
ATOM 5229 C C . TYR A 1 651 ? 27.781 -14.672 -15.891 1 86.44 651 TYR A C 1
ATOM 5231 O O . TYR A 1 651 ? 26.641 -14.344 -16.234 1 86.44 651 TYR A O 1
ATOM 5239 N N . GLY A 1 652 ? 28.547 -15.453 -16.516 1 85.81 652 GLY A N 1
ATOM 5240 C CA . GLY A 1 652 ? 28 -16.125 -17.688 1 85.81 652 GLY A CA 1
ATOM 5241 C C . GLY A 1 652 ? 26.797 -17 -17.359 1 85.81 652 GLY A C 1
ATOM 5242 O O . GLY A 1 652 ? 25.781 -16.969 -18.062 1 85.81 652 GLY A O 1
ATOM 5243 N N . PHE A 1 653 ? 26.938 -17.703 -16.266 1 89.31 653 PHE A N 1
ATOM 5244 C CA . PHE A 1 653 ? 25.859 -18.578 -15.852 1 89.31 653 PHE A CA 1
ATOM 5245 C C . PHE A 1 653 ? 24.656 -17.766 -15.367 1 89.31 653 PHE A C 1
ATOM 5247 O O . PHE A 1 653 ? 23.516 -18.172 -15.547 1 89.31 653 PHE A O 1
ATOM 5254 N N . ILE A 1 654 ? 24.922 -16.672 -14.781 1 91.38 654 ILE A N 1
ATOM 5255 C CA . ILE A 1 654 ? 23.844 -15.812 -14.289 1 91.38 654 ILE A CA 1
ATOM 5256 C C . ILE A 1 654 ? 23.078 -15.227 -15.477 1 91.38 654 ILE A C 1
ATOM 5258 O O . ILE A 1 654 ? 21.844 -15.195 -15.469 1 91.38 654 ILE A O 1
ATOM 5262 N N . GLU A 1 655 ? 23.766 -14.742 -16.453 1 90.31 655 GLU A N 1
ATOM 5263 C CA . GLU A 1 655 ? 23.141 -14.172 -17.641 1 90.31 655 GLU A CA 1
ATOM 5264 C C . GLU A 1 655 ? 22.266 -15.203 -18.359 1 90.31 655 GLU A C 1
ATOM 5266 O O . GLU A 1 655 ? 21.156 -14.906 -18.781 1 90.31 655 GLU A O 1
ATOM 5271 N N . LYS A 1 656 ? 22.812 -16.391 -18.484 1 92.06 656 LYS A N 1
ATOM 5272 C CA . LYS A 1 656 ? 22.062 -17.453 -19.141 1 92.06 656 LYS A CA 1
ATOM 5273 C C . LYS A 1 656 ? 20.844 -17.859 -18.328 1 92.06 656 LYS A C 1
ATOM 5275 O O . LYS A 1 656 ? 19.781 -18.125 -18.891 1 92.06 656 LYS A O 1
ATOM 5280 N N . SER A 1 657 ? 21.047 -17.922 -17.031 1 93.19 657 SER A N 1
ATOM 5281 C CA . SER A 1 657 ? 19.906 -18.25 -16.172 1 93.19 657 SER A CA 1
ATOM 5282 C C . SER A 1 657 ? 18.812 -17.188 -16.266 1 93.19 657 SER A C 1
ATOM 5284 O O . SER A 1 657 ? 17.625 -17.516 -16.266 1 93.19 657 SER A O 1
ATOM 5286 N N . GLU A 1 658 ? 19.203 -15.945 -16.328 1 92.88 658 GLU A N 1
ATOM 5287 C CA . GLU A 1 658 ? 18.234 -14.867 -16.469 1 92.88 658 GLU A CA 1
ATOM 5288 C C . GLU A 1 658 ? 17.562 -14.883 -17.828 1 92.88 658 GLU A C 1
ATOM 5290 O O . GLU A 1 658 ? 16.391 -14.562 -17.953 1 92.88 658 GLU A O 1
ATOM 5295 N N . THR A 1 659 ? 18.281 -15.219 -18.812 1 93.25 659 THR A N 1
ATOM 5296 C CA . THR A 1 659 ? 17.703 -15.367 -20.141 1 93.25 659 THR A CA 1
ATOM 5297 C C . THR A 1 659 ? 16.625 -16.438 -20.141 1 93.25 659 THR A C 1
ATOM 5299 O O . THR A 1 659 ? 15.555 -16.266 -20.734 1 93.25 659 THR A O 1
ATOM 5302 N N . PHE A 1 660 ? 16.953 -17.5 -19.453 1 93.81 660 PHE A N 1
ATOM 5303 C CA . PHE A 1 660 ? 15.984 -18.578 -19.297 1 93.81 660 PHE A CA 1
ATOM 5304 C C . PHE A 1 660 ? 14.727 -18.094 -18.594 1 93.81 660 PHE A C 1
ATOM 5306 O O . PHE A 1 660 ? 13.609 -18.297 -19.078 1 93.81 660 PHE A O 1
ATOM 5313 N N . ARG A 1 661 ? 14.875 -17.438 -17.516 1 93.38 661 ARG A N 1
ATOM 5314 C CA . ARG A 1 661 ? 13.766 -16.938 -16.719 1 93.38 661 ARG A CA 1
ATOM 5315 C C . ARG A 1 661 ? 12.906 -15.961 -17.516 1 93.38 661 ARG A C 1
ATOM 5317 O O . ARG A 1 661 ? 11.672 -16.062 -17.5 1 93.38 661 ARG A O 1
ATOM 5324 N N . VAL A 1 662 ? 13.5 -15.039 -18.219 1 93.88 662 VAL A N 1
ATOM 5325 C CA . VAL A 1 662 ? 12.805 -14 -18.969 1 93.88 662 VAL A CA 1
ATOM 5326 C C . VAL A 1 662 ? 11.992 -14.641 -20.094 1 93.88 662 VAL A C 1
ATOM 5328 O O . VAL A 1 662 ? 10.875 -14.211 -20.375 1 93.88 662 VAL A O 1
ATOM 5331 N N . ASN A 1 663 ? 12.547 -15.641 -20.688 1 94.38 663 ASN A N 1
ATOM 5332 C CA . ASN A 1 663 ? 11.828 -16.297 -21.766 1 94.38 663 ASN A CA 1
ATOM 5333 C C . ASN A 1 663 ? 10.594 -17.031 -21.25 1 94.38 663 ASN A C 1
ATOM 5335 O O . ASN A 1 663 ? 9.555 -17.047 -21.922 1 94.38 663 ASN A O 1
ATOM 5339 N N . ILE A 1 664 ? 10.742 -17.609 -20.141 1 94.75 664 ILE A N 1
ATOM 5340 C CA . ILE A 1 664 ? 9.586 -18.297 -19.562 1 94.75 664 ILE A CA 1
ATOM 5341 C C . ILE A 1 664 ? 8.5 -17.266 -19.219 1 94.75 664 ILE A C 1
ATOM 5343 O O . ILE A 1 664 ? 7.34 -17.438 -19.609 1 94.75 664 ILE A O 1
ATOM 5347 N N . ILE A 1 665 ? 8.828 -16.203 -18.578 1 93.69 665 ILE A N 1
ATOM 5348 C CA . ILE A 1 665 ? 7.871 -15.203 -18.125 1 93.69 665 ILE A CA 1
ATOM 5349 C C . ILE A 1 665 ? 7.223 -14.523 -19.328 1 93.69 665 ILE A C 1
ATOM 5351 O O . ILE A 1 665 ? 6 -14.359 -19.375 1 93.69 665 ILE A O 1
ATOM 5355 N N . SER A 1 666 ? 8.008 -14.141 -20.312 1 93.94 666 SER A N 1
ATOM 5356 C CA . SER A 1 666 ? 7.492 -13.406 -21.453 1 93.94 666 SER A CA 1
ATOM 5357 C C . SER A 1 666 ? 6.594 -14.289 -22.312 1 93.94 666 SER A C 1
ATOM 5359 O O . SER A 1 666 ? 5.523 -13.859 -22.75 1 93.94 666 SER A O 1
ATOM 5361 N N . THR A 1 667 ? 7.02 -15.531 -22.516 1 94.38 667 THR A N 1
ATOM 5362 C CA . THR A 1 667 ? 6.215 -16.422 -23.328 1 94.38 667 THR A CA 1
ATOM 5363 C C . THR A 1 667 ? 4.902 -16.766 -22.641 1 94.38 667 THR A C 1
ATOM 5365 O O . THR A 1 667 ? 3.861 -16.891 -23.281 1 94.38 667 THR A O 1
ATOM 5368 N N . LEU A 1 668 ? 5.016 -16.953 -21.359 1 93.38 668 LEU A N 1
ATOM 5369 C CA . LEU A 1 668 ? 3.793 -17.188 -20.609 1 93.38 668 LEU A CA 1
ATOM 5370 C C . LEU A 1 668 ? 2.861 -15.984 -20.703 1 93.38 668 LEU A C 1
ATOM 5372 O O . LEU A 1 668 ? 1.649 -16.141 -20.859 1 93.38 668 LEU A O 1
ATOM 5376 N N . GLY A 1 669 ? 3.404 -14.773 -20.562 1 91.31 669 GLY A N 1
ATOM 5377 C CA . GLY A 1 669 ? 2.615 -13.555 -20.688 1 91.31 669 GLY A CA 1
ATOM 5378 C C . GLY A 1 669 ? 1.939 -13.438 -22.047 1 91.31 669 GLY A C 1
ATOM 5379 O O . GLY A 1 669 ? 0.758 -13.094 -22.125 1 91.31 669 GLY A O 1
ATOM 5380 N N . LEU A 1 670 ? 2.629 -13.789 -23.062 1 93.56 670 LEU A N 1
ATOM 5381 C CA . LEU A 1 670 ? 2.084 -13.727 -24.406 1 93.56 670 LEU A CA 1
ATOM 5382 C C . LEU A 1 670 ? 1.011 -14.789 -24.609 1 93.56 670 LEU A C 1
ATOM 5384 O O . LEU A 1 670 ? -0.026 -14.523 -25.219 1 93.56 670 LEU A O 1
ATOM 5388 N N . MET A 1 671 ? 1.313 -15.953 -24.125 1 94.31 671 MET A N 1
ATOM 5389 C CA . MET A 1 671 ? 0.325 -17.031 -24.188 1 94.31 671 MET A CA 1
ATOM 5390 C C . MET A 1 671 ? -0.982 -16.609 -23.531 1 94.31 671 MET A C 1
ATOM 5392 O O . MET A 1 671 ? -2.064 -16.875 -24.062 1 94.31 671 MET A O 1
ATOM 5396 N N . ASN A 1 672 ? -0.88 -15.953 -22.422 1 92.25 672 ASN A N 1
ATOM 5397 C CA . ASN A 1 672 ? -2.064 -15.508 -21.688 1 92.25 672 ASN A CA 1
ATOM 5398 C C . ASN A 1 672 ? -2.846 -14.461 -22.5 1 92.25 672 ASN A C 1
ATOM 5400 O O . ASN A 1 672 ? -4.078 -14.484 -22.516 1 92.25 672 ASN A O 1
ATOM 5404 N N . VAL A 1 673 ? -2.17 -13.57 -23.156 1 92.88 673 VAL A N 1
ATOM 5405 C CA . VAL A 1 673 ? -2.814 -12.539 -23.953 1 92.88 673 VAL A CA 1
ATOM 5406 C C . VAL A 1 673 ? -3.607 -13.188 -25.094 1 92.88 673 VAL A C 1
ATOM 5408 O O . VAL A 1 673 ? -4.781 -12.875 -25.297 1 92.88 673 VAL A O 1
ATOM 5411 N N . TYR A 1 674 ? -3.002 -14.086 -25.719 1 94.75 674 TYR A N 1
ATOM 5412 C CA . TYR A 1 674 ? -3.666 -14.734 -26.844 1 94.75 674 TYR A CA 1
ATOM 5413 C C . TYR A 1 674 ? -4.809 -15.625 -26.359 1 94.75 674 TYR A C 1
ATOM 5415 O O . TYR A 1 674 ? -5.82 -15.773 -27.047 1 94.75 674 TYR A O 1
ATOM 5423 N N . THR A 1 675 ? -4.656 -16.188 -25.172 1 94.44 675 THR A N 1
ATOM 5424 C CA . THR A 1 675 ? -5.746 -16.969 -24.594 1 94.44 675 THR A CA 1
ATOM 5425 C C . THR A 1 675 ? -6.988 -16.109 -24.406 1 94.44 675 THR A C 1
ATOM 5427 O O . THR A 1 675 ? -8.094 -16.5 -24.781 1 94.44 675 THR A O 1
ATOM 5430 N N . ILE A 1 676 ? -6.812 -14.961 -23.922 1 92.12 676 ILE A N 1
ATOM 5431 C CA . ILE A 1 676 ? -7.934 -14.062 -23.672 1 92.12 676 ILE A CA 1
ATOM 5432 C C . ILE A 1 676 ? -8.562 -13.633 -24.984 1 92.12 676 ILE A C 1
ATOM 5434 O O . ILE A 1 676 ? -9.789 -13.594 -25.109 1 92.12 676 ILE A O 1
ATOM 5438 N N . LEU A 1 677 ? -7.738 -13.414 -25.953 1 93.62 677 LEU A N 1
ATOM 5439 C CA . LEU A 1 677 ? -8.219 -12.906 -27.219 1 93.62 677 LEU A CA 1
ATOM 5440 C C . LEU A 1 677 ? -8.984 -13.992 -27.984 1 93.62 677 LEU A C 1
ATOM 5442 O O . LEU A 1 677 ? -10.055 -13.727 -28.531 1 93.62 677 LEU A O 1
ATOM 5446 N N . PHE A 1 678 ? -8.445 -15.172 -28.062 1 95.19 678 PHE A N 1
ATOM 5447 C CA . PHE A 1 678 ? -9.164 -16.172 -28.875 1 95.19 678 PHE A CA 1
ATOM 5448 C C . PHE A 1 678 ? -10.453 -16.594 -28.172 1 95.19 678 PHE A C 1
ATOM 5450 O O . PHE A 1 678 ? -11.438 -16.922 -28.828 1 95.19 678 PHE A O 1
ATOM 5457 N N . ILE A 1 679 ? -10.469 -16.609 -26.812 1 94.31 679 ILE A N 1
ATOM 5458 C CA . ILE A 1 679 ? -11.703 -16.922 -26.094 1 94.31 679 ILE A CA 1
ATOM 5459 C C . ILE A 1 679 ? -12.75 -15.852 -26.375 1 94.31 679 ILE A C 1
ATOM 5461 O O . ILE A 1 679 ? -13.938 -16.156 -26.516 1 94.31 679 ILE A O 1
ATOM 5465 N N . TYR A 1 680 ? -12.273 -14.633 -26.422 1 93 680 TYR A N 1
ATOM 5466 C CA . TYR A 1 680 ? -13.188 -13.539 -26.75 1 93 680 TYR A CA 1
ATOM 5467 C C . TYR A 1 680 ? -13.859 -13.773 -28.094 1 93 680 TYR A C 1
ATOM 5469 O O . TYR A 1 680 ? -15.078 -13.648 -28.219 1 93 680 TYR A O 1
ATOM 5477 N N . PHE A 1 681 ? -13.141 -14.094 -29.078 1 94.56 681 PHE A N 1
ATOM 5478 C CA . PHE A 1 681 ? -13.688 -14.273 -30.422 1 94.56 681 PHE A CA 1
ATOM 5479 C C . PHE A 1 681 ? -14.438 -15.594 -30.531 1 94.56 681 PHE A C 1
ATOM 5481 O O . PHE A 1 681 ? -15.344 -15.734 -31.359 1 94.56 681 PHE A O 1
ATOM 5488 N N . GLU A 1 682 ? -14.047 -16.562 -29.703 1 94.38 682 GLU A N 1
ATOM 5489 C CA . GLU A 1 682 ? -14.836 -17.781 -29.609 1 94.38 682 GLU A CA 1
ATOM 5490 C C . GLU A 1 682 ? -16.25 -17.484 -29.109 1 94.38 682 GLU A C 1
ATOM 5492 O O . GLU A 1 682 ? -17.234 -18 -29.672 1 94.38 682 GLU A O 1
ATOM 5497 N N . LYS A 1 683 ? -16.328 -16.688 -28.141 1 91.94 683 LYS A N 1
ATOM 5498 C CA . LYS A 1 683 ? -17.625 -16.297 -27.594 1 91.94 683 LYS A CA 1
ATOM 5499 C C . LYS A 1 683 ? -18.438 -15.523 -28.625 1 91.94 683 LYS A C 1
ATOM 5501 O O . LYS A 1 683 ? -19.656 -15.695 -28.719 1 91.94 683 LYS A O 1
ATOM 5506 N N . LYS A 1 684 ? -17.766 -14.719 -29.344 1 92.5 684 LYS A N 1
ATOM 5507 C CA . LYS A 1 684 ? -18.453 -13.914 -30.359 1 92.5 684 LYS A CA 1
ATOM 5508 C C . LYS A 1 684 ? -18.922 -14.773 -31.516 1 92.5 684 LYS A C 1
ATOM 5510 O O . LYS A 1 684 ? -19.906 -14.445 -32.188 1 92.5 684 LYS A O 1
ATOM 5515 N N . SER A 1 685 ? -18.266 -15.812 -31.75 1 92.75 685 SER A N 1
ATOM 5516 C CA . SER A 1 685 ? -18.594 -16.703 -32.844 1 92.75 685 SER A CA 1
ATOM 5517 C C . SER A 1 685 ? -19.906 -17.438 -32.594 1 92.75 685 SER A C 1
ATOM 5519 O O . SER A 1 685 ? -20.516 -17.984 -33.5 1 92.75 685 SER A O 1
ATOM 5521 N N . LYS A 1 686 ? -20.297 -17.484 -31.359 1 90.44 686 LYS A N 1
ATOM 5522 C CA . LYS A 1 686 ? -21.594 -18.078 -31.047 1 90.44 686 LYS A CA 1
ATOM 5523 C C . LYS A 1 686 ? -22.719 -17.375 -31.797 1 90.44 686 LYS A C 1
ATOM 5525 O O . LYS A 1 686 ? -23.672 -18.031 -32.25 1 90.44 686 LYS A O 1
ATOM 5530 N N . PHE A 1 687 ? -22.5 -16.125 -32.031 1 89.31 687 PHE A N 1
ATOM 5531 C CA . PHE A 1 687 ? -23.562 -15.312 -32.625 1 89.31 687 PHE A CA 1
ATOM 5532 C C . PHE A 1 687 ? -23.266 -15.023 -34.094 1 89.31 687 PHE A C 1
ATOM 5534 O O . PHE A 1 687 ? -24.188 -15.039 -34.906 1 89.31 687 PHE A O 1
ATOM 5541 N N . ASP A 1 688 ? -22 -14.781 -34.312 1 90.75 688 ASP A N 1
ATOM 5542 C CA . ASP A 1 688 ? -21.609 -14.461 -35.688 1 90.75 688 ASP A CA 1
ATOM 5543 C C . ASP A 1 688 ? -20.344 -15.219 -36.062 1 90.75 688 ASP A C 1
ATOM 5545 O O . ASP A 1 688 ? -19.25 -14.648 -36.125 1 90.75 688 ASP A O 1
ATOM 5549 N N . PRO A 1 689 ? -20.453 -16.438 -36.438 1 89.06 689 PRO A N 1
ATOM 5550 C CA . PRO A 1 689 ? -19.281 -17.266 -36.75 1 89.06 689 PRO A CA 1
ATOM 5551 C C . PRO A 1 689 ? -18.562 -16.797 -38 1 89.06 689 PRO A C 1
ATOM 5553 O O . PRO A 1 689 ? -17.328 -16.859 -38.062 1 89.06 689 PRO A O 1
ATOM 5556 N N . GLU A 1 690 ? -19.234 -16.25 -39 1 86.25 690 GLU A N 1
ATOM 5557 C CA . GLU A 1 690 ? -18.625 -15.898 -40.281 1 86.25 690 GLU A CA 1
ATOM 5558 C C . GLU A 1 690 ? -17.672 -14.727 -40.156 1 86.25 690 GLU A C 1
ATOM 5560 O O . GLU A 1 690 ? -16.547 -14.758 -40.656 1 86.25 690 GLU A O 1
ATOM 5565 N N . SER A 1 691 ? -18.094 -13.789 -39.375 1 87.19 691 SER A N 1
ATOM 5566 C CA . SER A 1 691 ? -17.281 -12.578 -39.25 1 87.19 691 SER A CA 1
ATOM 5567 C C . SER A 1 691 ? -16.109 -12.789 -38.312 1 87.19 691 SER A C 1
ATOM 5569 O O . SER A 1 691 ? -15.062 -12.148 -38.438 1 87.19 691 SER A O 1
ATOM 5571 N N . ASN A 1 692 ? -16.25 -13.703 -37.375 1 92.44 692 ASN A N 1
ATOM 5572 C CA . ASN A 1 692 ? -15.266 -13.82 -36.312 1 92.44 692 ASN A CA 1
ATOM 5573 C C . ASN A 1 692 ? -14.336 -15.008 -36.531 1 92.44 692 ASN A C 1
ATOM 5575 O O . ASN A 1 692 ? -13.32 -15.141 -35.844 1 92.44 692 ASN A O 1
ATOM 5579 N N . GLN A 1 693 ? -14.547 -15.789 -37.5 1 92.62 693 GLN A N 1
ATOM 5580 C CA . GLN A 1 693 ? -13.781 -17 -37.75 1 92.62 693 GLN A CA 1
ATOM 5581 C C . GLN A 1 693 ? -12.336 -16.688 -38.125 1 92.62 693 GLN A C 1
ATOM 5583 O O . GLN A 1 693 ? -11.406 -17.328 -37.625 1 92.62 693 GLN A O 1
ATOM 5588 N N . LYS A 1 694 ? -12.195 -15.688 -38.938 1 91.56 694 LYS A N 1
ATOM 5589 C CA . LYS A 1 694 ? -10.844 -15.336 -39.344 1 91.56 694 LYS A CA 1
ATOM 5590 C C . LYS A 1 694 ? -10 -14.836 -38.188 1 91.56 694 LYS A C 1
ATOM 5592 O O . LYS A 1 694 ? -8.812 -15.141 -38.094 1 91.56 694 LYS A O 1
ATOM 5597 N N . TYR A 1 695 ? -10.656 -14.039 -37.344 1 94.06 695 TYR A N 1
ATOM 5598 C CA . TYR A 1 695 ? -9.953 -13.539 -36.156 1 94.06 695 TYR A CA 1
ATOM 5599 C C . TYR A 1 695 ? -9.578 -14.688 -35.25 1 94.06 695 TYR A C 1
ATOM 5601 O O . TYR A 1 695 ? -8.438 -14.766 -34.781 1 94.06 695 TYR A O 1
ATOM 5609 N N . TYR A 1 696 ? -10.5 -15.562 -35.062 1 95.5 696 TYR A N 1
ATOM 5610 C CA . TYR A 1 696 ? -10.281 -16.703 -34.188 1 95.5 696 TYR A CA 1
ATOM 5611 C C . TYR A 1 696 ? -9.133 -17.578 -34.688 1 95.5 696 TYR A C 1
ATOM 5613 O O . TYR A 1 696 ? -8.25 -17.953 -33.906 1 95.5 696 TYR A O 1
ATOM 5621 N N . GLU A 1 697 ? -9.102 -17.844 -35.938 1 95.12 697 GLU A N 1
ATOM 5622 C CA . GLU A 1 697 ? -8.094 -18.719 -36.5 1 95.12 697 GLU A CA 1
ATOM 5623 C C . GLU A 1 697 ? -6.691 -18.141 -36.344 1 95.12 697 GLU A C 1
ATOM 5625 O O . GLU A 1 697 ? -5.754 -18.844 -35.969 1 95.12 697 GLU A O 1
ATOM 5630 N N . TYR A 1 698 ? -6.617 -16.906 -36.594 1 94.25 698 TYR A N 1
ATOM 5631 C CA . TYR A 1 698 ? -5.32 -16.25 -36.469 1 94.25 698 TYR A CA 1
ATOM 5632 C C . TYR A 1 698 ? -4.84 -16.281 -35.031 1 94.25 698 TYR A C 1
ATOM 5634 O O . TYR A 1 698 ? -3.689 -16.641 -34.75 1 94.25 698 TYR A O 1
ATOM 5642 N N . LEU A 1 699 ? -5.699 -15.891 -34.156 1 95.81 699 LEU A N 1
ATOM 5643 C CA . LEU A 1 699 ? -5.328 -15.742 -32.75 1 95.81 699 LEU A CA 1
ATOM 5644 C C . LEU A 1 699 ? -5.043 -17.094 -32.125 1 95.81 699 LEU A C 1
ATOM 5646 O O . LEU A 1 699 ? -4.152 -17.219 -31.266 1 95.81 699 LEU A O 1
ATOM 5650 N N . VAL A 1 700 ? -5.715 -18.125 -32.438 1 96.38 700 VAL A N 1
ATOM 5651 C CA . VAL A 1 700 ? -5.527 -19.453 -31.875 1 96.38 700 VAL A CA 1
ATOM 5652 C C . VAL A 1 700 ? -4.191 -20.031 -32.344 1 96.38 700 VAL A C 1
ATOM 5654 O O . VAL A 1 700 ? -3.502 -20.703 -31.562 1 96.38 700 VAL A O 1
ATOM 5657 N N . ILE A 1 701 ? -3.83 -19.781 -33.562 1 96.06 701 ILE A N 1
ATOM 5658 C CA . ILE A 1 701 ? -2.549 -20.266 -34.062 1 96.06 701 ILE A CA 1
ATOM 5659 C C . ILE A 1 701 ? -1.409 -19.578 -33.312 1 96.06 701 ILE A C 1
ATOM 5661 O O . ILE A 1 701 ? -0.435 -20.234 -32.906 1 96.06 701 ILE A O 1
ATOM 5665 N N . GLU A 1 702 ? -1.562 -18.266 -33.094 1 95.38 702 GLU A N 1
ATOM 5666 C CA . GLU A 1 702 ? -0.553 -17.547 -32.312 1 95.38 702 GLU A CA 1
ATOM 5667 C C . GLU A 1 702 ? -0.481 -18.062 -30.891 1 95.38 702 GLU A C 1
ATOM 5669 O O . GLU A 1 702 ? 0.601 -18.141 -30.312 1 95.38 702 GLU A O 1
ATOM 5674 N N . TYR A 1 703 ? -1.615 -18.359 -30.375 1 96.31 703 TYR A N 1
ATOM 5675 C CA . TYR A 1 703 ? -1.67 -18.953 -29.047 1 96.31 703 TYR A CA 1
ATOM 5676 C C . TYR A 1 703 ? -0.878 -20.266 -29.016 1 96.31 703 TYR A C 1
ATOM 5678 O O . TYR A 1 703 ? -0.051 -20.469 -28.125 1 96.31 703 TYR A O 1
ATOM 5686 N N . PHE A 1 704 ? -1.101 -21.141 -29.922 1 97.06 704 PHE A N 1
ATOM 5687 C CA . PHE A 1 704 ? -0.475 -22.453 -29.891 1 97.06 704 PHE A CA 1
ATOM 5688 C C . PHE A 1 704 ? 1.021 -22.344 -30.172 1 97.06 704 PHE A C 1
ATOM 5690 O O . PHE A 1 704 ? 1.81 -23.141 -29.672 1 97.06 704 PHE A O 1
ATOM 5697 N N . LYS A 1 705 ? 1.42 -21.359 -30.953 1 95.94 705 LYS A N 1
ATOM 5698 C CA . LYS A 1 705 ? 2.852 -21.125 -31.125 1 95.94 705 LYS A CA 1
ATOM 5699 C C . LYS A 1 705 ? 3.531 -20.859 -29.781 1 95.94 705 LYS A C 1
ATOM 5701 O O . LYS A 1 705 ? 4.586 -21.422 -29.484 1 95.94 705 LYS A O 1
ATOM 5706 N N . ASN A 1 706 ? 2.932 -20.016 -29.016 1 95.81 706 ASN A N 1
ATOM 5707 C CA . ASN A 1 706 ? 3.482 -19.703 -27.703 1 95.81 706 ASN A CA 1
ATOM 5708 C C . ASN A 1 706 ? 3.35 -20.859 -26.734 1 95.81 706 ASN A C 1
ATOM 5710 O O . ASN A 1 706 ? 4.238 -21.109 -25.922 1 95.81 706 ASN A O 1
ATOM 5714 N N . TYR A 1 707 ? 2.209 -21.531 -26.797 1 96.88 707 TYR A N 1
ATOM 5715 C CA . TYR A 1 707 ? 2.008 -22.734 -26 1 96.88 707 TYR A CA 1
ATOM 5716 C C . TYR A 1 707 ? 3.105 -23.75 -26.266 1 96.88 707 TYR A C 1
ATOM 5718 O O . TYR A 1 707 ? 3.693 -24.297 -25.328 1 96.88 707 TYR A O 1
ATOM 5726 N N . CYS A 1 708 ? 3.346 -24 -27.5 1 96.19 708 CYS A N 1
ATOM 5727 C CA . CYS A 1 708 ? 4.363 -24.969 -27.875 1 96.19 708 CYS A CA 1
ATOM 5728 C C . CYS A 1 708 ? 5.746 -24.516 -27.406 1 96.19 708 CYS A C 1
ATOM 5730 O O . CYS A 1 708 ? 6.52 -25.328 -26.891 1 96.19 708 CYS A O 1
ATOM 5732 N N . LYS A 1 709 ? 5.957 -23.281 -27.562 1 94.38 709 LYS A N 1
ATOM 5733 C CA . LYS A 1 709 ? 7.262 -22.75 -27.188 1 94.38 709 LYS A CA 1
ATOM 5734 C C . LYS A 1 709 ? 7.512 -22.922 -25.688 1 94.38 709 LYS A C 1
ATOM 5736 O O . LYS A 1 709 ? 8.555 -23.438 -25.281 1 94.38 709 LYS A O 1
ATOM 5741 N N . VAL A 1 710 ? 6.609 -22.516 -24.875 1 96 710 VAL A N 1
ATOM 5742 C CA . VAL A 1 710 ? 6.809 -22.562 -23.438 1 96 710 VAL A CA 1
ATOM 5743 C C . VAL A 1 710 ? 6.844 -24 -22.953 1 96 710 VAL A C 1
ATOM 5745 O O . VAL A 1 710 ? 7.648 -24.359 -22.094 1 96 710 VAL A O 1
ATOM 5748 N N . THR A 1 711 ? 6.008 -24.875 -23.484 1 96.5 711 THR A N 1
ATOM 5749 C CA . THR A 1 711 ? 5.988 -26.281 -23.094 1 96.5 711 THR A CA 1
ATOM 5750 C C . THR A 1 711 ? 7.309 -26.953 -23.453 1 96.5 711 THR A C 1
ATOM 5752 O O . THR A 1 711 ? 7.852 -27.719 -22.641 1 96.5 711 THR A O 1
ATOM 5755 N N . LYS A 1 712 ? 7.746 -26.609 -24.562 1 94.31 712 LYS A N 1
ATOM 5756 C CA . LYS A 1 712 ? 9.023 -27.172 -24.984 1 94.31 712 LYS A CA 1
ATOM 5757 C C . LYS A 1 712 ? 10.156 -26.75 -24.062 1 94.31 712 LYS A C 1
ATOM 5759 O O . LYS A 1 712 ? 10.961 -27.578 -23.641 1 94.31 712 LYS A O 1
ATOM 5764 N N . ILE A 1 713 ? 10.211 -25.469 -23.781 1 93.56 713 ILE A N 1
ATOM 5765 C CA . ILE A 1 713 ? 11.266 -24.938 -22.922 1 93.56 713 ILE A CA 1
ATOM 5766 C C . ILE A 1 713 ? 11.227 -25.625 -21.562 1 93.56 713 ILE A C 1
ATOM 5768 O O . ILE A 1 713 ? 12.273 -26 -21.031 1 93.56 713 ILE A O 1
ATOM 5772 N N . VAL A 1 714 ? 10.07 -25.859 -21.031 1 95.5 714 VAL A N 1
ATOM 5773 C CA . VAL A 1 714 ? 9.922 -26.453 -19.703 1 95.5 714 VAL A CA 1
ATOM 5774 C C . VAL A 1 714 ? 10.312 -27.922 -19.75 1 95.5 714 VAL A C 1
ATOM 5776 O O . VAL A 1 714 ? 11.031 -28.406 -18.859 1 95.5 714 VAL A O 1
ATOM 5779 N N . ILE A 1 715 ? 9.906 -28.656 -20.734 1 94.44 715 ILE A N 1
ATOM 5780 C CA . ILE A 1 715 ? 10.227 -30.078 -20.859 1 94.44 715 ILE A CA 1
ATOM 5781 C C . ILE A 1 715 ? 11.734 -30.25 -21.016 1 94.44 715 ILE A C 1
ATOM 5783 O O . ILE A 1 715 ? 12.336 -31.094 -20.344 1 94.44 715 ILE A O 1
ATOM 5787 N N . GLU A 1 716 ? 12.32 -29.438 -21.844 1 91.94 716 GLU A N 1
ATOM 5788 C CA . GLU A 1 716 ? 13.758 -29.516 -22.062 1 91.94 716 GLU A CA 1
ATOM 5789 C C . GLU A 1 716 ? 14.523 -29.188 -20.781 1 91.94 716 GLU A C 1
ATOM 5791 O O . GLU A 1 716 ? 15.562 -29.781 -20.5 1 91.94 716 GLU A O 1
ATOM 5796 N N . TYR A 1 717 ? 14.016 -28.25 -20.078 1 93.06 717 TYR A N 1
ATOM 5797 C CA . TYR A 1 717 ? 14.648 -27.906 -18.812 1 93.06 717 TYR A CA 1
ATOM 5798 C C . TYR A 1 717 ? 14.578 -29.062 -17.812 1 93.06 717 TYR A C 1
ATOM 5800 O O . TYR A 1 717 ? 15.57 -29.375 -17.156 1 93.06 717 TYR A O 1
ATOM 5808 N N . LEU A 1 718 ? 13.461 -29.703 -17.719 1 92.69 718 LEU A N 1
ATOM 5809 C CA . LEU A 1 718 ? 13.266 -30.797 -16.781 1 92.69 718 LEU A CA 1
ATOM 5810 C C . LEU A 1 718 ? 14.078 -32.031 -17.188 1 92.69 718 LEU A C 1
ATOM 5812 O O . LEU A 1 718 ? 14.477 -32.812 -16.344 1 92.69 718 LEU A O 1
ATOM 5816 N N . GLN A 1 719 ? 14.359 -32.094 -18.469 1 90.38 719 GLN A N 1
ATOM 5817 C CA . GLN A 1 719 ? 15.164 -33.219 -18.984 1 90.38 719 GLN A CA 1
ATOM 5818 C C . GLN A 1 719 ? 16.656 -32.938 -18.797 1 90.38 719 GLN A C 1
ATOM 5820 O O . GLN A 1 719 ? 17.484 -33.812 -19.062 1 90.38 719 GLN A O 1
ATOM 5825 N N . GLY A 1 720 ? 16.969 -31.75 -18.438 1 87.81 720 GLY A N 1
ATOM 5826 C CA . GLY A 1 720 ? 18.344 -31.422 -18.141 1 87.81 720 GLY A CA 1
ATOM 5827 C C . GLY A 1 720 ? 19.109 -30.906 -19.359 1 87.81 720 GLY A C 1
ATOM 5828 O O . GLY A 1 720 ? 20.344 -30.906 -19.375 1 87.81 720 GLY A O 1
ATOM 5829 N N . LYS A 1 721 ? 18.438 -30.484 -20.359 1 86.81 721 LYS A N 1
ATOM 5830 C CA . LYS A 1 721 ? 19.109 -30.016 -21.578 1 86.81 721 LYS A CA 1
ATOM 5831 C C . LYS A 1 721 ? 19.875 -28.719 -21.328 1 86.81 721 LYS A C 1
ATOM 5833 O O . LYS A 1 721 ? 20.828 -28.406 -22.047 1 86.81 721 LYS A O 1
ATOM 5838 N N . TYR A 1 722 ? 19.391 -28 -20.359 1 87.81 722 TYR A N 1
ATOM 5839 C CA . TYR A 1 722 ? 20.031 -26.719 -20.094 1 87.81 722 TYR A CA 1
ATOM 5840 C C . TYR A 1 722 ? 20.969 -26.812 -18.906 1 87.81 722 TYR A C 1
ATOM 5842 O O . TYR A 1 722 ? 21.438 -25.797 -18.391 1 87.81 722 TYR A O 1
ATOM 5850 N N . LEU A 1 723 ? 21.359 -27.938 -18.406 1 83.12 723 LEU A N 1
ATOM 5851 C CA . LEU A 1 723 ? 22.141 -28.141 -17.188 1 83.12 723 LEU A CA 1
ATOM 5852 C C . LEU A 1 723 ? 23.547 -27.594 -17.359 1 83.12 723 LEU A C 1
ATOM 5854 O O . LEU A 1 723 ? 24.188 -27.188 -16.391 1 83.12 723 LEU A O 1
ATOM 5858 N N . ALA A 1 724 ? 24 -27.656 -18.547 1 81.25 724 ALA A N 1
ATOM 5859 C CA . ALA A 1 724 ? 25.359 -27.172 -18.797 1 81.25 724 ALA A CA 1
ATOM 5860 C C . ALA A 1 724 ? 25.438 -25.641 -18.656 1 81.25 724 ALA A C 1
ATOM 5862 O O . ALA A 1 724 ? 26.469 -25.094 -18.297 1 81.25 724 ALA A O 1
ATOM 5863 N N . GLU A 1 725 ? 24.344 -25.031 -18.859 1 85.56 725 GLU A N 1
ATOM 5864 C CA . GLU A 1 725 ? 24.328 -23.578 -18.906 1 85.56 725 GLU A CA 1
ATOM 5865 C C . GLU A 1 725 ? 23.672 -23 -17.641 1 85.56 725 GLU A C 1
ATOM 5867 O O . GLU A 1 725 ? 23.891 -21.844 -17.297 1 85.56 725 GLU A O 1
ATOM 5872 N N . ILE A 1 726 ? 22.844 -23.781 -17.016 1 90.06 726 ILE A N 1
ATOM 5873 C CA . ILE A 1 726 ? 22.156 -23.344 -15.812 1 90.06 726 ILE A CA 1
ATOM 5874 C C . ILE A 1 726 ? 22.484 -24.281 -14.656 1 90.06 726 ILE A C 1
ATOM 5876 O O . ILE A 1 726 ? 21.875 -25.328 -14.5 1 90.06 726 ILE A O 1
ATOM 5880 N N . PRO A 1 727 ? 23.297 -23.75 -13.859 1 87.94 727 PRO A N 1
ATOM 5881 C CA . PRO A 1 727 ? 23.703 -24.594 -12.734 1 87.94 727 PRO A CA 1
ATOM 5882 C C . PRO A 1 727 ? 22.531 -24.969 -11.828 1 87.94 727 PRO A C 1
ATOM 5884 O O . PRO A 1 727 ? 21.641 -24.141 -11.586 1 87.94 727 PRO A O 1
ATOM 5887 N N . GLU A 1 728 ? 22.625 -26.094 -11.188 1 85 728 GLU A N 1
ATOM 5888 C CA . GLU A 1 728 ? 21.562 -26.609 -10.32 1 85 728 GLU A CA 1
ATOM 5889 C C . GLU A 1 728 ? 21.422 -25.766 -9.062 1 85 728 GLU A C 1
ATOM 5891 O O . GLU A 1 728 ? 20.328 -25.641 -8.508 1 85 728 GLU A O 1
ATOM 5896 N N . LYS A 1 729 ? 22.469 -25.172 -8.711 1 86.75 729 LYS A N 1
ATOM 5897 C CA . LYS A 1 729 ? 22.453 -24.375 -7.496 1 86.75 729 LYS A CA 1
ATOM 5898 C C . LYS A 1 729 ? 21.562 -23.141 -7.656 1 86.75 729 LYS A C 1
ATOM 5900 O O . LYS A 1 729 ? 21.078 -22.594 -6.664 1 86.75 729 LYS A O 1
ATOM 5905 N N . PHE A 1 730 ? 21.281 -22.781 -8.891 1 90.06 730 PHE A N 1
ATOM 5906 C CA . PHE A 1 730 ? 20.422 -21.641 -9.141 1 90.06 730 PHE A CA 1
ATOM 5907 C C . PHE A 1 730 ? 18.953 -22.062 -9.156 1 90.06 730 PHE A C 1
ATOM 5909 O O . PHE A 1 730 ? 18.062 -21.219 -9.203 1 90.06 730 PHE A O 1
ATOM 5916 N N . GLY A 1 731 ? 18.672 -23.312 -9.016 1 87.12 731 GLY A N 1
ATOM 5917 C CA . GLY A 1 731 ? 17.328 -23.875 -9.156 1 87.12 731 GLY A CA 1
ATOM 5918 C C . GLY A 1 731 ? 16.344 -23.312 -8.156 1 87.12 731 GLY A C 1
ATOM 5919 O O . GLY A 1 731 ? 15.18 -23.062 -8.492 1 87.12 731 GLY A O 1
ATOM 5920 N N . SER A 1 732 ? 16.781 -22.984 -7.012 1 86.69 732 SER A N 1
ATOM 5921 C CA . SER A 1 732 ? 15.883 -22.484 -5.977 1 86.69 732 SER A CA 1
ATOM 5922 C C . SER A 1 732 ? 15.281 -21.141 -6.371 1 86.69 732 SER A C 1
ATOM 5924 O O . SER A 1 732 ? 14.164 -20.812 -5.957 1 86.69 732 SER A O 1
ATOM 5926 N N . SER A 1 733 ? 15.945 -20.469 -7.207 1 89.12 733 SER A N 1
ATOM 5927 C CA . SER A 1 733 ? 15.477 -19.141 -7.602 1 89.12 733 SER A CA 1
ATOM 5928 C C . SER A 1 733 ? 14.445 -19.234 -8.727 1 89.12 733 SER A C 1
ATOM 5930 O O . SER A 1 733 ? 13.695 -18.297 -8.969 1 89.12 733 SER A O 1
ATOM 5932 N N . PHE A 1 734 ? 14.352 -20.438 -9.375 1 89 734 PHE A N 1
ATOM 5933 C CA . PHE A 1 734 ? 13.5 -20.547 -10.555 1 89 734 PHE A CA 1
ATOM 5934 C C . PHE A 1 734 ? 12.422 -21.609 -10.344 1 89 734 PHE A C 1
ATOM 5936 O O . PHE A 1 734 ? 11.438 -21.656 -11.094 1 89 734 PHE A O 1
ATOM 5943 N N . ASP A 1 735 ? 12.633 -22.375 -9.445 1 91.12 735 ASP A N 1
ATOM 5944 C CA . ASP A 1 735 ? 11.797 -23.578 -9.312 1 91.12 735 ASP A CA 1
ATOM 5945 C C . ASP A 1 735 ? 10.328 -23.203 -9.148 1 91.12 735 ASP A C 1
ATOM 5947 O O . ASP A 1 735 ? 9.453 -23.797 -9.789 1 91.12 735 ASP A O 1
ATOM 5951 N N . LYS A 1 736 ? 10.031 -22.281 -8.352 1 90.19 736 LYS A N 1
ATOM 5952 C CA . LYS A 1 736 ? 8.633 -21.891 -8.148 1 90.19 736 LYS A CA 1
ATOM 5953 C C . LYS A 1 736 ? 8.023 -21.344 -9.438 1 90.19 736 LYS A C 1
ATOM 5955 O O . LYS A 1 736 ? 6.832 -21.547 -9.695 1 90.19 736 LYS A O 1
ATOM 5960 N N . LEU A 1 737 ? 8.82 -20.625 -10.164 1 92.25 737 LEU A N 1
ATOM 5961 C CA . LEU A 1 737 ? 8.359 -20.141 -11.453 1 92.25 737 LEU A CA 1
ATOM 5962 C C . LEU A 1 737 ? 8.047 -21.281 -12.398 1 92.25 737 LEU A C 1
ATOM 5964 O O . LEU A 1 737 ? 7.039 -21.266 -13.102 1 92.25 737 LEU A O 1
ATOM 5968 N N . ILE A 1 738 ? 8.867 -22.281 -12.391 1 94.69 738 ILE A N 1
ATOM 5969 C CA . ILE A 1 738 ? 8.664 -23.422 -13.258 1 94.69 738 ILE A CA 1
ATOM 5970 C C . ILE A 1 738 ? 7.434 -24.203 -12.805 1 94.69 738 ILE A C 1
ATOM 5972 O O . ILE A 1 738 ? 6.617 -24.625 -13.625 1 94.69 738 ILE A O 1
ATOM 5976 N N . CYS A 1 739 ? 7.328 -24.359 -11.516 1 93.56 739 CYS A N 1
ATOM 5977 C CA . CYS A 1 739 ? 6.148 -25.031 -10.984 1 93.56 739 CYS A CA 1
ATOM 5978 C C . CYS A 1 739 ? 4.871 -24.312 -11.422 1 93.56 739 CYS A C 1
ATOM 5980 O O . CYS A 1 739 ? 3.916 -24.953 -11.859 1 93.56 739 CYS A O 1
ATOM 5982 N N . PHE A 1 740 ? 4.891 -23.078 -11.383 1 92.5 740 PHE A N 1
ATOM 5983 C CA . PHE A 1 740 ? 3.727 -22.297 -11.781 1 92.5 740 PHE A CA 1
ATOM 5984 C C . PHE A 1 740 ? 3.477 -22.422 -13.273 1 92.5 740 PHE A C 1
ATOM 5986 O O . PHE A 1 740 ? 2.326 -22.516 -13.711 1 92.5 740 PHE A O 1
ATOM 5993 N N . THR A 1 741 ? 4.512 -22.375 -13.984 1 94.38 741 THR A N 1
ATOM 5994 C CA . THR A 1 741 ? 4.379 -22.484 -15.43 1 94.38 741 THR A CA 1
ATOM 5995 C C . THR A 1 741 ? 3.773 -23.828 -15.82 1 94.38 741 THR A C 1
ATOM 5997 O O . THR A 1 741 ? 2.912 -23.891 -16.703 1 94.38 741 THR A O 1
ATOM 6000 N N . ILE A 1 742 ? 4.234 -24.844 -15.156 1 96 742 ILE A N 1
ATOM 6001 C CA . ILE A 1 742 ? 3.674 -26.172 -15.406 1 96 742 ILE A CA 1
ATOM 6002 C C . ILE A 1 742 ? 2.18 -26.156 -15.094 1 96 742 ILE A C 1
ATOM 6004 O O . ILE A 1 742 ? 1.371 -26.656 -15.883 1 96 742 ILE A O 1
ATOM 6008 N N . PHE A 1 743 ? 1.9 -25.609 -14.039 1 93.69 743 PHE A N 1
ATOM 6009 C CA . PHE A 1 743 ? 0.504 -25.516 -13.625 1 93.69 743 PHE A CA 1
ATOM 6010 C C . PHE A 1 743 ? -0.315 -24.766 -14.672 1 93.69 743 PHE A C 1
ATOM 6012 O O . PHE A 1 743 ? -1.42 -25.188 -15.016 1 93.69 743 PHE A O 1
ATOM 6019 N N . ARG A 1 744 ? 0.184 -23.688 -15.164 1 92.88 744 ARG A N 1
ATOM 6020 C CA . ARG A 1 744 ? -0.508 -22.906 -16.188 1 92.88 744 ARG A CA 1
ATOM 6021 C C . ARG A 1 744 ? -0.678 -23.703 -17.469 1 92.88 744 ARG A C 1
ATOM 6023 O O . ARG A 1 744 ? -1.718 -23.609 -18.125 1 92.88 744 ARG A O 1
ATOM 6030 N N . ILE A 1 745 ? 0.313 -24.453 -17.828 1 96 745 ILE A N 1
ATOM 6031 C CA . ILE A 1 745 ? 0.235 -25.297 -19.016 1 96 745 ILE A CA 1
ATOM 6032 C C . ILE A 1 745 ? -0.851 -26.344 -18.828 1 96 745 ILE A C 1
ATOM 6034 O O . ILE A 1 745 ? -1.671 -26.562 -19.719 1 96 745 ILE A O 1
ATOM 6038 N N . TRP A 1 746 ? -0.833 -26.938 -17.641 1 95.56 746 TRP A N 1
ATOM 6039 C CA . TRP A 1 746 ? -1.838 -27.953 -17.344 1 95.56 746 TRP A CA 1
ATOM 6040 C C . TRP A 1 746 ? -3.244 -27.391 -17.453 1 95.56 746 TRP A C 1
ATOM 6042 O O . TRP A 1 746 ? -4.16 -28.047 -17.938 1 95.56 746 TRP A O 1
ATOM 6052 N N . THR A 1 747 ? -3.418 -26.188 -17 1 93.31 747 THR A N 1
ATOM 6053 C CA . THR A 1 747 ? -4.727 -25.547 -17.062 1 93.31 747 THR A CA 1
ATOM 6054 C C . THR A 1 747 ? -5.141 -25.312 -18.516 1 93.31 747 THR A C 1
ATOM 6056 O O . THR A 1 747 ? -6.297 -25.531 -18.875 1 93.31 747 THR A O 1
ATOM 6059 N N . GLN A 1 748 ? -4.188 -24.922 -19.297 1 94.75 748 GLN A N 1
ATOM 6060 C CA . GLN A 1 748 ? -4.461 -24.719 -20.719 1 94.75 748 GLN A CA 1
ATOM 6061 C C . GLN A 1 748 ? -4.75 -26.031 -21.422 1 94.75 748 GLN A C 1
ATOM 6063 O O . GLN A 1 748 ? -5.633 -26.094 -22.281 1 94.75 748 GLN A O 1
ATOM 6068 N N . GLN A 1 749 ? -4.035 -27.016 -21.047 1 96.62 749 GLN A N 1
ATOM 6069 C CA . GLN A 1 749 ? -4.254 -28.328 -21.641 1 96.62 749 GLN A CA 1
ATOM 6070 C C . GLN A 1 749 ? -5.637 -28.875 -21.281 1 96.62 749 GLN A C 1
ATOM 6072 O O . GLN A 1 749 ? -6.324 -29.438 -22.125 1 96.62 749 GLN A O 1
ATOM 6077 N N . THR A 1 750 ? -6.004 -28.672 -20.062 1 96 750 THR A N 1
ATOM 6078 C CA . THR A 1 750 ? -7.324 -29.094 -19.625 1 96 750 THR A CA 1
ATOM 6079 C C . THR A 1 750 ? -8.422 -28.391 -20.422 1 96 750 THR A C 1
ATOM 6081 O O . THR A 1 750 ? -9.383 -29.016 -20.859 1 96 750 THR A O 1
ATOM 6084 N N . SER A 1 751 ? -8.25 -27.125 -20.625 1 95.25 751 SER A N 1
ATOM 6085 C CA . SER A 1 751 ? -9.211 -26.344 -21.391 1 95.25 751 SER A CA 1
ATOM 6086 C C . SER A 1 751 ? -9.32 -26.859 -22.828 1 95.25 751 SER A C 1
ATOM 6088 O O . SER A 1 751 ? -10.422 -26.984 -23.359 1 95.25 751 SER A O 1
ATOM 6090 N N . LEU A 1 752 ? -8.211 -27.188 -23.375 1 95.94 752 LEU A N 1
ATOM 6091 C CA . LEU A 1 752 ? -8.188 -27.703 -24.75 1 95.94 752 LEU A CA 1
ATOM 6092 C C . LEU A 1 752 ? -8.828 -29.078 -24.812 1 95.94 752 LEU A C 1
ATOM 6094 O O . LEU A 1 752 ? -9.617 -29.359 -25.719 1 95.94 752 LEU A O 1
ATOM 6098 N N . LEU A 1 753 ? -8.531 -29.938 -23.906 1 97.19 753 LEU A N 1
ATOM 6099 C CA . LEU A 1 753 ? -9.07 -31.297 -23.875 1 97.19 753 LEU A CA 1
ATOM 6100 C C . LEU A 1 753 ? -10.586 -31.281 -23.719 1 97.19 753 LEU A C 1
ATOM 6102 O O . LEU A 1 753 ? -11.289 -32.094 -24.312 1 97.19 753 LEU A O 1
ATOM 6106 N N . LEU A 1 754 ? -11.039 -30.375 -22.969 1 96.56 754 LEU A N 1
ATOM 6107 C CA . LEU A 1 754 ? -12.484 -30.25 -22.781 1 96.56 754 LEU A CA 1
ATOM 6108 C C . LEU A 1 754 ? -13.156 -29.812 -24.078 1 96.56 754 LEU A C 1
ATOM 6110 O O . LEU A 1 754 ? -14.203 -30.359 -24.453 1 96.56 754 LEU A O 1
ATOM 6114 N N . ARG A 1 755 ? -12.562 -28.906 -24.812 1 95.69 755 ARG A N 1
ATOM 6115 C CA . ARG A 1 755 ? -13.094 -28.484 -26.109 1 95.69 755 ARG A CA 1
ATOM 6116 C C . ARG A 1 755 ? -13.109 -29.641 -27.109 1 95.69 755 ARG A C 1
ATOM 6118 O O . ARG A 1 755 ? -14.102 -29.844 -27.797 1 95.69 755 ARG A O 1
ATOM 6125 N N . LEU A 1 756 ? -12.039 -30.344 -27.109 1 96.5 756 LEU A N 1
ATOM 6126 C CA . LEU A 1 756 ? -11.906 -31.469 -28.047 1 96.5 756 LEU A CA 1
ATOM 6127 C C . LEU A 1 756 ? -12.898 -32.562 -27.703 1 96.5 756 LEU A C 1
ATOM 6129 O O . LEU A 1 756 ? -13.438 -33.219 -28.594 1 96.5 756 LEU A O 1
ATOM 6133 N N . SER A 1 757 ? -13.117 -32.781 -26.422 1 96.56 757 SER A N 1
ATOM 6134 C CA . SER A 1 757 ? -14.078 -33.812 -26 1 96.56 757 SER A CA 1
ATOM 6135 C C . SER A 1 757 ? -15.484 -33.469 -26.469 1 96.56 757 SER A C 1
ATOM 6137 O O . SER A 1 757 ? -16.203 -34.344 -26.969 1 96.56 757 SER A O 1
ATOM 6139 N N . HIS A 1 758 ? -15.875 -32.281 -26.328 1 95.88 758 HIS A N 1
ATOM 6140 C CA . HIS A 1 758 ? -17.203 -31.859 -26.766 1 95.88 758 HIS A CA 1
ATOM 6141 C C . HIS A 1 758 ? -17.297 -31.859 -28.281 1 95.88 758 HIS A C 1
ATOM 6143 O O . HIS A 1 758 ? -18.344 -32.219 -28.844 1 95.88 758 HIS A O 1
ATOM 6149 N N . LEU A 1 759 ? -16.234 -31.406 -28.922 1 95.94 759 LEU A N 1
ATOM 6150 C CA . LEU A 1 759 ? -16.219 -31.406 -30.375 1 95.94 759 LEU A CA 1
ATOM 6151 C C . LEU A 1 759 ? -16.297 -32.812 -30.922 1 95.94 759 LEU A C 1
ATOM 6153 O O . LEU A 1 759 ? -16.984 -33.062 -31.922 1 95.94 759 LEU A O 1
ATOM 6157 N N . LYS A 1 760 ? -15.609 -33.719 -30.312 1 95.06 760 LYS A N 1
ATOM 6158 C CA . LYS A 1 760 ? -15.625 -35.125 -30.719 1 95.06 760 LYS A CA 1
ATOM 6159 C C . LYS A 1 760 ? -17.031 -35.688 -30.641 1 95.06 760 LYS A C 1
ATOM 6161 O O . LYS A 1 760 ? -17.484 -36.406 -31.562 1 95.06 760 LYS A O 1
ATOM 6166 N N . GLU A 1 761 ? -17.703 -35.375 -29.578 1 92.75 761 GLU A N 1
ATOM 6167 C CA . GLU A 1 761 ? -19.078 -35.844 -29.406 1 92.75 761 GLU A CA 1
ATOM 6168 C C . GLU A 1 761 ? -19.984 -35.25 -30.484 1 92.75 761 GLU A C 1
ATOM 6170 O O . GLU A 1 761 ? -20.859 -35.938 -31.016 1 92.75 761 GLU A O 1
ATOM 6175 N N . LEU A 1 762 ? -19.781 -34.031 -30.812 1 92.88 762 LEU A N 1
ATOM 6176 C CA . LEU A 1 762 ? -20.578 -33.375 -31.828 1 92.88 762 LEU A CA 1
ATOM 6177 C C . LEU A 1 762 ? -20.344 -34 -33.188 1 92.88 762 LEU A C 1
ATOM 6179 O O . LEU A 1 762 ? -21.281 -34.281 -33.938 1 92.88 762 LEU A O 1
ATOM 6183 N N . LYS A 1 763 ? -19.125 -34.25 -33.594 1 92.88 763 LYS A N 1
ATOM 6184 C CA . LYS A 1 763 ? -18.781 -34.75 -34.906 1 92.88 763 LYS A CA 1
ATOM 6185 C C . LYS A 1 763 ? -19.062 -36.219 -35.031 1 92.88 763 LYS A C 1
ATOM 6187 O O . LYS A 1 763 ? -19.312 -36.75 -36.125 1 92.88 763 LYS A O 1
ATOM 6192 N N . LYS A 1 764 ? -19 -36.938 -33.969 1 92.06 764 LYS A N 1
ATOM 6193 C CA . LYS A 1 764 ? -19.438 -38.344 -34 1 92.06 764 LYS A CA 1
ATOM 6194 C C . LYS A 1 764 ? -20.906 -38.438 -34.375 1 92.06 764 LYS A C 1
ATOM 6196 O O . LYS A 1 764 ? -21.297 -39.344 -35.125 1 92.06 764 LYS A O 1
ATOM 6201 N N . ASN A 1 765 ? -21.656 -37.562 -33.938 1 88.62 765 ASN A N 1
ATOM 6202 C CA . ASN A 1 765 ? -23.078 -37.531 -34.25 1 88.62 765 ASN A CA 1
ATOM 6203 C C . ASN A 1 765 ? -23.344 -37.125 -35.688 1 88.62 765 ASN A C 1
ATOM 6205 O O . ASN A 1 765 ? -24.312 -37.562 -36.281 1 88.62 765 ASN A O 1
ATOM 6209 N N . ASP A 1 766 ? -22.406 -36.406 -36.219 1 87.75 766 ASP A N 1
ATOM 6210 C CA . ASP A 1 766 ? -22.531 -35.969 -37.594 1 87.75 766 ASP A CA 1
ATOM 6211 C C . ASP A 1 766 ? -22.062 -37.062 -38.562 1 87.75 766 ASP A C 1
ATOM 6213 O O . ASP A 1 766 ? -22.312 -36.969 -39.781 1 87.75 766 ASP A O 1
ATOM 6217 N N . GLY A 1 767 ? -21.375 -38.094 -38.094 1 87.06 767 GLY A N 1
ATOM 6218 C CA . GLY A 1 767 ? -20.906 -39.188 -38.906 1 87.06 767 GLY A CA 1
ATOM 6219 C C . GLY A 1 767 ? -19.625 -38.906 -39.656 1 87.06 767 GLY A C 1
ATOM 6220 O O . GLY A 1 767 ? -19.297 -39.594 -40.625 1 87.06 767 GLY A O 1
ATOM 6221 N N . ASP A 1 768 ? -18.922 -37.906 -39.406 1 88.69 768 ASP A N 1
ATOM 6222 C CA . ASP A 1 768 ? -17.656 -37.531 -40.062 1 88.69 768 ASP A CA 1
ATOM 6223 C C . ASP A 1 768 ? -16.484 -38.281 -39.406 1 88.69 768 ASP A C 1
ATOM 6225 O O . ASP A 1 768 ? -15.805 -37.719 -38.531 1 88.69 768 ASP A O 1
ATOM 6229 N N . LEU A 1 769 ? -16.094 -39.312 -39.812 1 89.81 769 LEU A N 1
ATOM 6230 C CA . LEU A 1 769 ? -15.117 -40.188 -39.188 1 89.81 769 LEU A CA 1
ATOM 6231 C C . LEU A 1 769 ? -13.711 -39.625 -39.312 1 89.81 769 LEU A C 1
ATOM 6233 O O . LEU A 1 769 ? -12.891 -39.781 -38.406 1 89.81 769 LEU A O 1
ATOM 6237 N N . GLU A 1 770 ? -13.398 -39 -40.344 1 90.69 770 GLU A N 1
ATOM 6238 C CA . GLU A 1 770 ? -12.078 -38.406 -40.531 1 90.69 770 GLU A CA 1
ATOM 6239 C C . GLU A 1 770 ? -11.828 -37.281 -39.531 1 90.69 770 GLU A C 1
ATOM 6241 O O . GLU A 1 770 ? -10.727 -37.156 -39 1 90.69 770 GLU A O 1
ATOM 6246 N N . TYR A 1 771 ? -12.891 -36.562 -39.375 1 92.62 771 TYR A N 1
ATOM 6247 C CA . TYR A 1 771 ? -12.812 -35.469 -38.438 1 92.62 771 TYR A CA 1
ATOM 6248 C C . TYR A 1 771 ? -12.609 -36 -37 1 92.62 771 TYR A C 1
ATOM 6250 O O . TYR A 1 771 ? -11.789 -35.5 -36.25 1 92.62 771 TYR A O 1
ATOM 6258 N N . VAL A 1 772 ? -13.219 -37.031 -36.656 1 94.88 772 VAL A N 1
ATOM 6259 C CA . VAL A 1 772 ? -13.156 -37.625 -35.344 1 94.88 772 VAL A CA 1
ATOM 6260 C C . VAL A 1 772 ? -11.766 -38.219 -35.094 1 94.88 772 VAL A C 1
ATOM 6262 O O . VAL A 1 772 ? -11.227 -38.125 -34 1 94.88 772 VAL A O 1
ATOM 6265 N N . GLU A 1 773 ? -11.211 -38.75 -36.125 1 94.44 773 GLU A N 1
ATOM 6266 C CA . GLU A 1 773 ? -9.867 -39.312 -36 1 94.44 773 GLU A CA 1
ATOM 6267 C C . GLU A 1 773 ? -8.828 -38.219 -35.75 1 94.44 773 GLU A C 1
ATOM 6269 O O . GLU A 1 773 ? -7.914 -38.375 -34.938 1 94.44 773 GLU A O 1
ATOM 6274 N N . LEU A 1 774 ? -9 -37.156 -36.469 1 95.25 774 LEU A N 1
ATOM 6275 C CA . LEU A 1 774 ? -8.102 -36.031 -36.281 1 95.25 774 LEU A CA 1
ATOM 6276 C C . LEU A 1 774 ? -8.18 -35.5 -34.875 1 95.25 774 LEU A C 1
ATOM 6278 O O . LEU A 1 774 ? -7.152 -35.219 -34.25 1 95.25 774 LEU A O 1
ATOM 6282 N N . ILE A 1 775 ? -9.375 -35.375 -34.344 1 96.44 775 ILE A N 1
ATOM 6283 C CA . ILE A 1 775 ? -9.594 -34.875 -33 1 96.44 775 ILE A CA 1
ATOM 6284 C C . ILE A 1 775 ? -8.961 -35.844 -31.984 1 96.44 775 ILE A C 1
ATOM 6286 O O . ILE A 1 775 ? -8.32 -35.438 -31.031 1 96.44 775 ILE A O 1
ATOM 6290 N N . SER A 1 776 ? -9.109 -37.094 -32.219 1 95.5 776 SER A N 1
ATOM 6291 C CA . SER A 1 776 ? -8.586 -38.125 -31.297 1 95.5 776 SER A CA 1
ATOM 6292 C C . SER A 1 776 ? -7.059 -38.094 -31.281 1 95.5 776 SER A C 1
ATOM 6294 O O . SER A 1 776 ? -6.445 -38.312 -30.234 1 95.5 776 SER A O 1
ATOM 6296 N N . ASN A 1 777 ? -6.488 -37.812 -32.375 1 94.75 777 ASN A N 1
ATOM 6297 C CA . ASN A 1 777 ? -5.031 -37.75 -32.438 1 94.75 777 ASN A CA 1
ATOM 6298 C C . ASN A 1 777 ? -4.496 -36.562 -31.641 1 94.75 777 ASN A C 1
ATOM 6300 O O . ASN A 1 777 ? -3.531 -36.688 -30.891 1 94.75 777 ASN A O 1
ATOM 6304 N N . ILE A 1 778 ? -5.121 -35.438 -31.844 1 96 778 ILE A N 1
ATOM 6305 C CA . ILE A 1 778 ? -4.695 -34.25 -31.109 1 96 778 ILE A CA 1
ATOM 6306 C C . ILE A 1 778 ? -4.941 -34.469 -29.609 1 96 778 ILE A C 1
ATOM 6308 O O . ILE A 1 778 ? -4.113 -34.094 -28.781 1 96 778 ILE A O 1
ATOM 6312 N N . TYR A 1 779 ? -6.078 -35.031 -29.281 1 96.31 779 TYR A N 1
ATOM 6313 C CA . TYR A 1 779 ? -6.426 -35.344 -27.891 1 96.31 779 TYR A CA 1
ATOM 6314 C C . TYR A 1 779 ? -5.363 -36.219 -27.25 1 96.31 779 TYR A C 1
ATOM 6316 O O . TYR A 1 779 ? -4.926 -35.938 -26.125 1 96.31 779 TYR A O 1
ATOM 6324 N N . LYS A 1 780 ? -4.945 -37.188 -27.953 1 94.25 780 LYS A N 1
ATOM 6325 C CA . LYS A 1 780 ? -3.928 -38.125 -27.438 1 94.25 780 LYS A CA 1
ATOM 6326 C C . LYS A 1 780 ? -2.588 -37.406 -27.266 1 94.25 780 LYS A C 1
ATOM 6328 O O . LYS A 1 780 ? -1.887 -37.625 -26.281 1 94.25 780 LYS A O 1
ATOM 6333 N N . GLU A 1 781 ? -2.285 -36.594 -28.188 1 93.81 781 GLU A N 1
ATOM 6334 C CA . GLU A 1 781 ? -1.021 -35.875 -28.109 1 93.81 781 GLU A CA 1
ATOM 6335 C C . GLU A 1 781 ? -0.987 -34.938 -26.906 1 93.81 781 GLU A C 1
ATOM 6337 O O . GLU A 1 781 ? 0.025 -34.875 -26.203 1 93.81 781 GLU A O 1
ATOM 6342 N N . VAL A 1 782 ? -2.045 -34.219 -26.703 1 96.06 782 VAL A N 1
ATOM 6343 C CA . VAL A 1 782 ? -2.113 -33.281 -25.578 1 96.06 782 VAL A CA 1
ATOM 6344 C C . VAL A 1 782 ? -2.064 -34.062 -24.266 1 96.06 782 VAL A C 1
ATOM 6346 O O . VAL A 1 782 ? -1.417 -33.656 -23.297 1 96.06 782 VAL A O 1
ATOM 6349 N N . THR A 1 783 ? -2.721 -35.188 -24.172 1 95.81 783 THR A N 1
ATOM 6350 C CA . THR A 1 783 ? -2.715 -36.031 -22.984 1 95.81 783 THR A CA 1
ATOM 6351 C C . THR A 1 783 ? -1.305 -36.562 -22.688 1 95.81 783 THR A C 1
ATOM 6353 O O . THR A 1 783 ? -0.888 -36.594 -21.531 1 95.81 783 THR A O 1
ATOM 6356 N N . GLU A 1 784 ? -0.624 -36.844 -23.734 1 92.88 784 GLU A N 1
ATOM 6357 C CA . GLU A 1 784 ? 0.746 -37.312 -23.562 1 92.88 784 GLU A CA 1
ATOM 6358 C C . GLU A 1 784 ? 1.659 -36.188 -23.078 1 92.88 784 GLU A C 1
ATOM 6360 O O . GLU A 1 784 ? 2.574 -36.438 -22.281 1 92.88 784 GLU A O 1
ATOM 6365 N N . GLN A 1 785 ? 1.436 -35.094 -23.641 1 94.12 785 GLN A N 1
ATOM 6366 C CA . GLN A 1 785 ? 2.199 -33.938 -23.156 1 94.12 785 GLN A CA 1
ATOM 6367 C C . GLN A 1 785 ? 1.952 -33.719 -21.656 1 94.12 785 GLN A C 1
ATOM 6369 O O . GLN A 1 785 ? 2.889 -33.469 -20.906 1 94.12 785 GLN A O 1
ATOM 6374 N N . MET A 1 786 ? 0.714 -33.781 -21.219 1 95.25 786 MET A N 1
ATOM 6375 C CA . MET A 1 786 ? 0.364 -33.625 -19.812 1 95.25 786 MET A CA 1
ATOM 6376 C C . MET A 1 786 ? 1.036 -34.688 -18.953 1 95.25 786 MET A C 1
ATOM 6378 O O . MET A 1 786 ? 1.591 -34.406 -17.891 1 95.25 786 MET A O 1
ATOM 6382 N N . ARG A 1 787 ? 1.016 -35.875 -19.422 1 94.25 787 ARG A N 1
ATOM 6383 C CA . ARG A 1 787 ? 1.639 -37 -18.719 1 94.25 787 ARG A CA 1
ATOM 6384 C C . ARG A 1 787 ? 3.139 -36.781 -18.562 1 94.25 787 ARG A C 1
ATOM 6386 O O . ARG A 1 787 ? 3.688 -37 -17.469 1 94.25 787 ARG A O 1
ATOM 6393 N N . CYS A 1 788 ? 3.688 -36.312 -19.609 1 93.62 788 CYS A N 1
ATOM 6394 C CA . CYS A 1 788 ? 5.125 -36.062 -19.594 1 93.62 788 CYS A CA 1
ATOM 6395 C C . CYS A 1 788 ? 5.477 -35.031 -18.547 1 93.62 788 CYS A C 1
ATOM 6397 O O . CYS A 1 788 ? 6.402 -35.219 -17.75 1 93.62 788 CYS A O 1
ATOM 6399 N N . LEU A 1 789 ? 4.742 -34 -18.5 1 95.38 789 LEU A N 1
ATOM 6400 C CA . LEU A 1 789 ? 5.004 -32.906 -17.547 1 95.38 789 LEU A CA 1
ATOM 6401 C C . LEU A 1 789 ? 4.738 -33.375 -16.125 1 95.38 789 LEU A C 1
ATOM 6403 O O . LEU A 1 789 ? 5.434 -32.969 -15.195 1 95.38 789 LEU A O 1
ATOM 6407 N N . LEU A 1 790 ? 3.734 -34.156 -15.922 1 95.06 790 LEU A N 1
ATOM 6408 C CA . LEU A 1 790 ? 3.422 -34.656 -14.594 1 95.06 790 LEU A CA 1
ATOM 6409 C C . LEU A 1 790 ? 4.559 -35.531 -14.07 1 95.06 790 LEU A C 1
ATOM 6411 O O . LEU A 1 790 ? 4.969 -35.406 -12.914 1 95.06 790 LEU A O 1
ATOM 6415 N N . GLU A 1 791 ? 5.086 -36.312 -14.875 1 93.06 791 GLU A N 1
ATOM 6416 C CA . GLU A 1 791 ? 6.137 -37.25 -14.461 1 93.06 791 GLU A CA 1
ATOM 6417 C C . GLU A 1 791 ? 7.457 -36.531 -14.234 1 93.06 791 GLU A C 1
ATOM 6419 O O . GLU A 1 791 ? 8.094 -36.688 -13.188 1 93.06 791 GLU A O 1
ATOM 6424 N N . LEU A 1 792 ? 7.773 -35.75 -15.234 1 93.75 792 LEU A N 1
ATOM 6425 C CA . LEU A 1 792 ? 9.023 -35.031 -15.109 1 93.75 792 LEU A CA 1
ATOM 6426 C C . LEU A 1 792 ? 8.961 -34.062 -13.93 1 93.75 792 LEU A C 1
ATOM 6428 O O . LEU A 1 792 ? 9.945 -33.906 -13.195 1 93.75 792 LEU A O 1
ATOM 6432 N N . GLY A 1 793 ? 7.832 -33.406 -13.789 1 94.06 793 GLY A N 1
ATOM 6433 C CA . GLY A 1 793 ? 7.668 -32.5 -12.672 1 94.06 793 GLY A CA 1
ATOM 6434 C C . GLY A 1 793 ? 7.695 -33.188 -11.32 1 94.06 793 GLY A C 1
ATOM 6435 O O . GLY A 1 793 ? 8.266 -32.688 -10.359 1 94.06 793 GLY A O 1
ATOM 6436 N N . ALA A 1 794 ? 7.105 -34.312 -11.203 1 93 794 ALA A N 1
ATOM 6437 C CA . ALA A 1 794 ? 7.07 -35.062 -9.953 1 93 794 ALA A CA 1
ATOM 6438 C C . ALA A 1 794 ? 8.469 -35.5 -9.547 1 93 794 ALA A C 1
ATOM 6440 O O . ALA A 1 794 ? 8.828 -35.469 -8.359 1 93 794 ALA A O 1
ATOM 6441 N N . GLU A 1 795 ? 9.195 -35.875 -10.469 1 91.25 795 GLU A N 1
ATOM 6442 C CA . GLU A 1 795 ? 10.555 -36.344 -10.195 1 91.25 795 GLU A CA 1
ATOM 6443 C C . GLU A 1 795 ? 11.414 -35.219 -9.617 1 91.25 795 GLU A C 1
ATOM 6445 O O . GLU A 1 795 ? 12.203 -35.438 -8.695 1 91.25 795 GLU A O 1
ATOM 6450 N N . LYS A 1 796 ? 11.164 -34.125 -10.062 1 90.94 796 LYS A N 1
ATOM 6451 C CA . LYS A 1 796 ? 12.055 -33.031 -9.672 1 90.94 796 LYS A CA 1
ATOM 6452 C C . LYS A 1 796 ? 11.5 -32.281 -8.469 1 90.94 796 LYS A C 1
ATOM 6454 O O . LYS A 1 796 ? 12.258 -31.812 -7.621 1 90.94 796 LYS A O 1
ATOM 6459 N N . TYR A 1 797 ? 10.203 -32.094 -8.406 1 92.62 797 TYR A N 1
ATOM 6460 C CA . TYR A 1 797 ? 9.703 -31.062 -7.496 1 92.62 797 TYR A CA 1
ATOM 6461 C C . TYR A 1 797 ? 8.766 -31.656 -6.457 1 92.62 797 TYR A C 1
ATOM 6463 O O . TYR A 1 797 ? 8.484 -31.031 -5.43 1 92.62 797 TYR A O 1
ATOM 6471 N N . GLU A 1 798 ? 8.203 -32.75 -6.547 1 88.44 798 GLU A N 1
ATOM 6472 C CA . GLU A 1 798 ? 7.141 -33.281 -5.699 1 88.44 798 GLU A CA 1
ATOM 6473 C C . GLU A 1 798 ? 7.617 -33.438 -4.258 1 88.44 798 GLU A C 1
ATOM 6475 O O . GLU A 1 798 ? 6.855 -33.188 -3.318 1 88.44 798 GLU A O 1
ATOM 6480 N N . GLU A 1 799 ? 8.844 -33.781 -4.082 1 84.12 799 GLU A N 1
ATOM 6481 C CA . GLU A 1 799 ? 9.352 -34 -2.732 1 84.12 799 GLU A CA 1
ATOM 6482 C C . GLU A 1 799 ? 9.773 -32.688 -2.066 1 84.12 799 GLU A C 1
ATOM 6484 O O . GLU A 1 799 ? 9.68 -32.562 -0.843 1 84.12 799 GLU A O 1
ATOM 6489 N N . LYS A 1 800 ? 10.109 -31.859 -2.85 1 86.06 800 LYS A N 1
ATOM 6490 C CA . LYS A 1 800 ? 10.703 -30.641 -2.305 1 86.06 800 LYS A CA 1
ATOM 6491 C C . LYS A 1 800 ? 9.648 -29.547 -2.121 1 86.06 800 LYS A C 1
ATOM 6493 O O . LYS A 1 800 ? 9.68 -28.812 -1.136 1 86.06 800 LYS A O 1
ATOM 6498 N N . TYR A 1 801 ? 8.812 -29.422 -3.057 1 90.06 801 T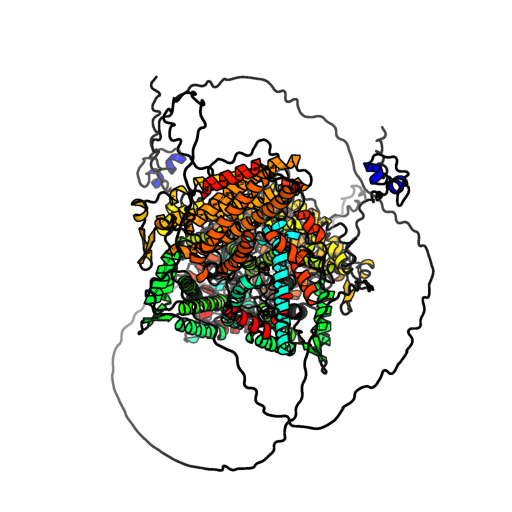YR A N 1
ATOM 6499 C CA . TYR A 1 801 ? 7.859 -28.312 -3.039 1 90.06 801 TYR A CA 1
ATOM 6500 C C . TYR A 1 801 ? 6.449 -28.812 -2.746 1 90.06 801 TYR A C 1
ATOM 6502 O O . TYR A 1 801 ? 5.852 -29.516 -3.564 1 90.06 801 TYR A O 1
ATOM 6510 N N . TYR A 1 802 ? 5.934 -28.391 -1.689 1 84.38 802 TYR A N 1
ATOM 6511 C CA . TYR A 1 802 ? 4.605 -28.844 -1.276 1 84.38 802 TYR A CA 1
ATOM 6512 C C . TYR A 1 802 ? 3.541 -28.344 -2.248 1 84.38 802 TYR A C 1
ATOM 6514 O O . TYR A 1 802 ? 2.572 -29.062 -2.527 1 84.38 802 TYR A O 1
ATOM 6522 N N . CYS A 1 803 ? 3.645 -27.141 -2.691 1 86.75 803 CYS A N 1
ATOM 6523 C CA . CYS A 1 803 ? 2.664 -26.594 -3.621 1 86.75 803 CYS A CA 1
ATOM 6524 C C . CYS A 1 803 ? 2.582 -27.438 -4.887 1 86.75 803 CYS A C 1
ATOM 6526 O O . CYS A 1 803 ? 1.496 -27.641 -5.434 1 86.75 803 CYS A O 1
ATOM 6528 N N . PHE A 1 804 ? 3.688 -27.906 -5.312 1 91.44 804 PHE A N 1
ATOM 6529 C CA . PHE A 1 804 ? 3.684 -28.734 -6.512 1 91.44 804 PHE A CA 1
ATOM 6530 C C . PHE A 1 804 ? 3.098 -30.109 -6.219 1 91.44 804 PHE A C 1
ATOM 6532 O O . PHE A 1 804 ? 2.414 -30.703 -7.062 1 91.44 804 PHE A O 1
ATOM 6539 N N . TYR A 1 805 ? 3.391 -30.594 -5.074 1 89.81 805 TYR A N 1
ATOM 6540 C CA . TYR A 1 805 ? 2.824 -31.875 -4.676 1 89.81 805 TYR A CA 1
ATOM 6541 C C . TYR A 1 805 ? 1.301 -31.844 -4.73 1 89.81 805 TYR A C 1
ATOM 6543 O O . TYR A 1 805 ? 0.672 -32.75 -5.301 1 89.81 805 TYR A O 1
ATOM 6551 N N . GLN A 1 806 ? 0.716 -30.875 -4.254 1 87.81 806 GLN A N 1
ATOM 6552 C CA . GLN A 1 806 ? -0.736 -30.734 -4.242 1 87.81 806 GLN A CA 1
ATOM 6553 C C . GLN A 1 806 ? -1.289 -30.641 -5.66 1 87.81 806 GLN A C 1
ATOM 6555 O O . GLN A 1 806 ? -2.27 -31.297 -6 1 87.81 806 GLN A O 1
ATOM 6560 N N . THR A 1 807 ? -0.642 -29.828 -6.441 1 89.81 807 THR A N 1
ATOM 6561 C CA . THR A 1 807 ? -1.118 -29.609 -7.805 1 89.81 807 THR A CA 1
ATOM 6562 C C . THR A 1 807 ? -0.923 -30.875 -8.641 1 89.81 807 THR A C 1
ATOM 6564 O O . THR A 1 807 ? -1.741 -31.188 -9.516 1 89.81 807 THR A O 1
ATOM 6567 N N . ASN A 1 808 ? 0.15 -31.484 -8.336 1 91.38 808 ASN A N 1
ATOM 6568 C CA . ASN A 1 808 ? 0.396 -32.75 -9.047 1 91.38 808 ASN A CA 1
ATOM 6569 C C . ASN A 1 808 ? -0.696 -33.781 -8.766 1 91.38 808 ASN A C 1
ATOM 6571 O O . ASN A 1 808 ? -1.124 -34.469 -9.672 1 91.38 808 ASN A O 1
ATOM 6575 N N . CYS A 1 809 ? -1.151 -33.844 -7.586 1 88.56 809 CYS A N 1
ATOM 6576 C CA . CYS A 1 809 ? -2.232 -34.75 -7.23 1 88.56 809 CYS A CA 1
ATOM 6577 C C . CYS A 1 809 ? -3.518 -34.375 -7.969 1 88.56 809 CYS A C 1
ATOM 6579 O O . CYS A 1 809 ? -4.211 -35.25 -8.484 1 88.56 809 CYS A O 1
ATOM 6581 N N . MET A 1 810 ? -3.77 -33.219 -8.078 1 89 810 MET A N 1
ATOM 6582 C CA . MET A 1 810 ? -4.977 -32.75 -8.742 1 89 810 MET A CA 1
ATOM 6583 C C . MET A 1 810 ? -4.934 -33.062 -10.234 1 89 810 MET A C 1
ATOM 6585 O O . MET A 1 810 ? -5.934 -33.5 -10.812 1 89 810 MET A O 1
ATOM 6589 N N . PHE A 1 811 ? -3.793 -32.938 -10.789 1 92.88 811 PHE A N 1
ATOM 6590 C CA . PHE A 1 811 ? -3.736 -33.094 -12.234 1 92.88 811 PHE A CA 1
ATOM 6591 C C . PHE A 1 811 ? -3.482 -34.531 -12.617 1 92.88 811 PHE A C 1
ATOM 6593 O O . PHE A 1 811 ? -3.686 -34.938 -13.766 1 92.88 811 PHE A O 1
ATOM 6600 N N . LYS A 1 812 ? -3.092 -35.312 -11.648 1 91.88 812 LYS A N 1
ATOM 6601 C CA . LYS A 1 812 ? -3.168 -36.75 -11.867 1 91.88 812 LYS A CA 1
ATOM 6602 C C . LYS A 1 812 ? -4.613 -37.188 -12.055 1 91.88 812 LYS A C 1
ATOM 6604 O O . LYS A 1 812 ? -4.887 -38.094 -12.844 1 91.88 812 LYS A O 1
ATOM 6609 N N . TYR A 1 813 ? -5.48 -36.562 -11.359 1 91.31 813 TYR A N 1
ATOM 6610 C CA . TYR A 1 813 ? -6.902 -36.812 -11.547 1 91.31 813 TYR A CA 1
ATOM 6611 C C . TYR A 1 813 ? -7.352 -36.375 -12.945 1 91.31 813 TYR A C 1
ATOM 6613 O O . TYR A 1 813 ? -8.094 -37.125 -13.609 1 91.31 813 TYR A O 1
ATOM 6621 N N . ILE A 1 814 ? -6.906 -35.281 -13.383 1 94.19 814 ILE A N 1
ATOM 6622 C CA . ILE A 1 814 ? -7.277 -34.781 -14.703 1 94.19 814 ILE A CA 1
ATOM 6623 C C . ILE A 1 814 ? -6.734 -35.719 -15.773 1 94.19 814 ILE A C 1
ATOM 6625 O O . ILE A 1 814 ? -7.406 -35.969 -16.781 1 94.19 814 ILE A O 1
ATOM 6629 N N . LEU A 1 815 ? -5.535 -36.156 -15.547 1 94.56 815 LEU A N 1
ATOM 6630 C CA . LEU A 1 815 ? -4.957 -37.094 -16.484 1 94.56 815 LEU A CA 1
ATOM 6631 C C . LEU A 1 815 ? -5.785 -38.375 -16.516 1 94.56 815 LEU A C 1
ATOM 6633 O O . LEU A 1 815 ? -6 -38.969 -17.594 1 94.56 815 LEU A O 1
ATOM 6637 N N . TYR A 1 816 ? -6.246 -38.781 -15.383 1 93.38 816 TYR A N 1
ATOM 6638 C CA . TYR A 1 816 ? -7.109 -39.969 -15.297 1 93.38 816 TYR A CA 1
ATOM 6639 C C . TYR A 1 816 ? -8.383 -39.75 -16.109 1 93.38 816 TYR A C 1
ATOM 6641 O O . TYR A 1 816 ? -8.82 -40.656 -16.828 1 93.38 816 TYR A O 1
ATOM 6649 N N . LEU A 1 817 ? -8.93 -38.594 -16 1 94.19 817 LEU A N 1
ATOM 6650 C CA . LEU A 1 817 ? -10.133 -38.281 -16.766 1 94.19 817 LEU A CA 1
ATOM 6651 C C . LEU A 1 817 ? -9.852 -38.312 -18.25 1 94.19 817 LEU A C 1
ATOM 6653 O O . LEU A 1 817 ? -10.688 -38.75 -19.047 1 94.19 817 LEU A O 1
ATOM 6657 N N . SER A 1 818 ? -8.742 -37.812 -18.625 1 94.75 818 SER A N 1
ATOM 6658 C CA . SER A 1 818 ? -8.367 -37.781 -20.031 1 94.75 818 SER A CA 1
ATOM 6659 C C . SER A 1 818 ? -8.156 -39.188 -20.578 1 94.75 818 SER A C 1
ATOM 6661 O O . SER A 1 818 ? -8.664 -39.531 -21.656 1 94.75 818 SER A O 1
ATOM 6663 N N . ASP A 1 819 ? -7.48 -40 -19.844 1 92.88 819 ASP A N 1
ATOM 6664 C CA . ASP A 1 819 ? -7.16 -41.375 -20.281 1 92.88 819 ASP A CA 1
ATOM 6665 C C . ASP A 1 819 ? -8.422 -42.219 -20.391 1 92.88 819 ASP A C 1
ATOM 6667 O O . ASP A 1 819 ? -8.531 -43.062 -21.281 1 92.88 819 ASP A O 1
ATOM 6671 N N . SER A 1 820 ? -9.336 -41.938 -19.484 1 91.94 820 SER A N 1
ATOM 6672 C CA . SER A 1 820 ? -10.555 -42.719 -19.453 1 91.94 820 SER A CA 1
ATOM 6673 C C . SER A 1 820 ? -11.625 -42.125 -20.375 1 91.94 820 SER A C 1
ATOM 6675 O O . SER A 1 820 ? -12.695 -42.719 -20.531 1 91.94 820 SER A O 1
ATOM 6677 N N . GLY A 1 821 ? -11.336 -41 -20.953 1 90.25 821 GLY A N 1
ATOM 6678 C CA . GLY A 1 821 ? -12.344 -40.344 -21.766 1 90.25 821 GLY A CA 1
ATOM 6679 C C . GLY A 1 821 ? -13.555 -39.906 -20.969 1 90.25 821 GLY A C 1
ATOM 6680 O O . GLY A 1 821 ? -14.664 -39.875 -21.5 1 90.25 821 GLY A O 1
ATOM 6681 N N . SER A 1 822 ? -13.352 -39.625 -19.703 1 93.19 822 SER A N 1
ATOM 6682 C CA . SER A 1 822 ? -14.469 -39.344 -18.812 1 93.19 822 SER A CA 1
ATOM 6683 C C . SER A 1 822 ? -14.578 -37.875 -18.469 1 93.19 822 SER A C 1
ATOM 6685 O O . SER A 1 822 ? -15.062 -37.5 -17.391 1 93.19 822 SER A O 1
ATOM 6687 N N . PHE A 1 823 ? -14.094 -37 -19.359 1 94.25 823 PHE A N 1
ATOM 6688 C CA . PHE A 1 823 ? -14.188 -35.594 -19.094 1 94.25 823 PHE A CA 1
ATOM 6689 C C . PHE A 1 823 ? -15.641 -35.125 -19.016 1 94.25 823 PHE A C 1
ATOM 6691 O O . PHE A 1 823 ? -16.031 -34.438 -18.094 1 94.25 823 PHE A O 1
ATOM 6698 N N . ILE A 1 824 ? -16.375 -35.5 -19.984 1 94.56 824 ILE A N 1
ATOM 6699 C CA . ILE A 1 824 ? -17.75 -35.062 -20.062 1 94.56 824 ILE A CA 1
ATOM 6700 C C . ILE A 1 824 ? -18.562 -35.656 -18.922 1 94.56 824 ILE A C 1
ATOM 6702 O O . ILE A 1 824 ? -19.297 -34.938 -18.219 1 94.56 824 ILE A O 1
ATOM 6706 N N . PRO A 1 825 ? -18.375 -36.938 -18.594 1 94.25 825 PRO A N 1
ATOM 6707 C CA . PRO A 1 825 ? -19.078 -37.469 -17.422 1 94.25 825 PRO A CA 1
ATOM 6708 C C . PRO A 1 825 ? -18.703 -36.781 -16.125 1 94.25 825 PRO A C 1
ATOM 6710 O O . PRO A 1 825 ? -19.562 -36.562 -15.273 1 94.25 825 PRO A O 1
ATOM 6713 N N . ALA A 1 826 ? -17.469 -36.594 -15.977 1 93.81 826 ALA A N 1
ATOM 6714 C CA . ALA A 1 826 ? -17.016 -35.906 -14.766 1 93.81 826 ALA A CA 1
ATOM 6715 C C . ALA A 1 826 ? -17.625 -34.5 -14.664 1 93.81 826 ALA A C 1
ATOM 6717 O O . ALA A 1 826 ? -17.969 -34.031 -13.578 1 93.81 826 ALA A O 1
ATOM 6718 N N . LEU A 1 827 ? -17.656 -33.781 -15.789 1 94.88 827 LEU A N 1
ATOM 6719 C CA . LEU A 1 827 ? -18.234 -32.469 -15.859 1 94.88 827 LEU A CA 1
ATOM 6720 C C . LEU A 1 827 ? -19.719 -32.5 -15.555 1 94.88 827 LEU A C 1
ATOM 6722 O O . LEU A 1 827 ? -20.234 -31.625 -14.836 1 94.88 827 LEU A O 1
ATOM 6726 N N . ASN A 1 828 ? -20.375 -33.5 -15.984 1 93.56 828 ASN A N 1
ATOM 6727 C CA . ASN A 1 828 ? -21.828 -33.625 -15.836 1 93.56 828 ASN A CA 1
ATOM 6728 C C . ASN A 1 828 ? -22.203 -34.094 -14.438 1 93.56 828 ASN A C 1
ATOM 6730 O O . ASN A 1 828 ? -23.344 -33.875 -14 1 93.56 828 ASN A O 1
ATOM 6734 N N . LYS A 1 829 ? -21.328 -34.688 -13.797 1 91.88 829 LYS A N 1
ATOM 6735 C CA . LYS A 1 829 ? -21.625 -35.344 -12.539 1 91.88 829 LYS A CA 1
ATOM 6736 C C . LYS A 1 829 ? -22.281 -34.406 -11.547 1 91.88 829 LYS A C 1
ATOM 6738 O O . LYS A 1 829 ? -23.234 -34.75 -10.867 1 91.88 829 LYS A O 1
ATOM 6743 N N . TYR A 1 830 ? -21.734 -33.25 -11.422 1 91.69 830 TYR A N 1
ATOM 6744 C CA . TYR A 1 830 ? -22.266 -32.281 -10.492 1 91.69 830 TYR A CA 1
ATOM 6745 C C . TYR A 1 830 ? -23.484 -31.578 -11.094 1 91.69 830 TYR A C 1
ATOM 6747 O O . TYR A 1 830 ? -24.484 -31.359 -10.406 1 91.69 830 TYR A O 1
ATOM 6755 N N . TRP A 1 831 ? -23.406 -31.219 -12.32 1 93.81 831 TRP A N 1
ATOM 6756 C CA . TRP A 1 831 ? -24.422 -30.359 -12.93 1 93.81 831 TRP A CA 1
ATOM 6757 C C . TRP A 1 831 ? -25.688 -31.141 -13.234 1 93.81 831 TRP A C 1
ATOM 6759 O O . TRP A 1 831 ? -26.781 -30.562 -13.32 1 93.81 831 TRP A O 1
ATOM 6769 N N . LYS A 1 832 ? -25.625 -32.406 -13.328 1 91.56 832 LYS A N 1
ATOM 6770 C CA . LYS A 1 832 ? -26.812 -33.219 -13.594 1 91.56 832 LYS A CA 1
ATOM 6771 C C . LYS A 1 832 ? -27.391 -33.781 -12.305 1 91.56 832 LYS A C 1
ATOM 6773 O O . LYS A 1 832 ? -28.422 -34.469 -12.328 1 91.56 832 LYS A O 1
ATOM 6778 N N . ARG A 1 833 ? -26.766 -33.406 -11.266 1 87.69 833 ARG A N 1
ATOM 6779 C CA . ARG A 1 833 ? -27.25 -33.906 -9.977 1 87.69 833 ARG A CA 1
ATOM 6780 C C . ARG A 1 833 ? -28.5 -33.156 -9.539 1 87.69 833 ARG A C 1
ATOM 6782 O O . ARG A 1 833 ? -28.625 -31.953 -9.758 1 87.69 833 ARG A O 1
ATOM 6789 N N . GLU A 1 834 ? -29.391 -33.906 -8.977 1 79.06 834 GLU A N 1
ATOM 6790 C CA . GLU A 1 834 ? -30.562 -33.25 -8.391 1 79.06 834 GLU A CA 1
ATOM 6791 C C . GLU A 1 834 ? -30.188 -32.531 -7.09 1 79.06 834 GLU A C 1
ATOM 6793 O O . GLU A 1 834 ? -29.547 -33.125 -6.215 1 79.06 834 GLU A O 1
ATOM 6798 N N . PRO A 1 835 ? -30.453 -31.281 -7.141 1 76 835 PRO A N 1
ATOM 6799 C CA . PRO A 1 835 ? -30.078 -30.516 -5.941 1 76 835 PRO A CA 1
ATOM 6800 C C . PRO A 1 835 ? -30.734 -31.078 -4.672 1 76 835 PRO A C 1
ATOM 6802 O O . PRO A 1 835 ? -31.938 -31.344 -4.664 1 76 835 PRO A O 1
ATOM 6805 N N . GLY A 1 836 ? -29.891 -31.5 -3.795 1 69.88 836 GLY A N 1
ATOM 6806 C CA . GLY A 1 836 ? -30.391 -32 -2.523 1 69.88 836 GLY A CA 1
ATOM 6807 C C . GLY A 1 836 ? -31.031 -30.938 -1.669 1 69.88 836 GLY A C 1
ATOM 6808 O O . GLY A 1 836 ? -30.891 -29.734 -1.945 1 69.88 836 GLY A O 1
ATOM 6809 N N . ASN A 1 837 ? -31.828 -31.391 -0.765 1 71.38 837 ASN A N 1
ATOM 6810 C CA . ASN A 1 837 ? -32.625 -30.469 0.071 1 71.38 837 ASN A CA 1
ATOM 6811 C C . ASN A 1 837 ? -31.969 -30.297 1.444 1 71.38 837 ASN A C 1
ATOM 6813 O O . ASN A 1 837 ? -32.5 -29.562 2.285 1 71.38 837 ASN A O 1
ATOM 6817 N N . THR A 1 838 ? -30.75 -30.812 1.56 1 80.12 838 THR A N 1
ATOM 6818 C CA . THR A 1 838 ? -30.156 -30.625 2.881 1 80.12 838 THR A CA 1
ATOM 6819 C C . THR A 1 838 ? -29.5 -29.25 2.988 1 80.12 838 THR A C 1
ATOM 6821 O O . THR A 1 838 ? -29.109 -28.672 1.977 1 80.12 838 THR A O 1
ATOM 6824 N N . GLU A 1 839 ? -29.422 -28.828 4.219 1 78.94 839 GLU A N 1
ATOM 6825 C CA . GLU A 1 839 ? -28.828 -27.516 4.473 1 78.94 839 GLU A CA 1
ATOM 6826 C C . GLU A 1 839 ? -27.359 -27.469 4.047 1 78.94 839 GLU A C 1
ATOM 6828 O O . GLU A 1 839 ? -26.891 -26.469 3.523 1 78.94 839 GLU A O 1
ATOM 6833 N N . ILE A 1 840 ? -26.703 -28.5 4.285 1 79.12 840 ILE A N 1
ATOM 6834 C CA . ILE A 1 840 ? -25.281 -28.562 3.945 1 79.12 840 ILE A CA 1
ATOM 6835 C C . ILE A 1 840 ? -25.125 -28.516 2.428 1 79.12 840 ILE A C 1
ATOM 6837 O O . ILE A 1 840 ? -24.203 -27.875 1.914 1 79.12 840 ILE A O 1
ATOM 6841 N N . GLU A 1 841 ? -25.953 -29.172 1.771 1 83.19 841 GLU A N 1
ATOM 6842 C CA . GLU A 1 841 ? -25.859 -29.172 0.315 1 83.19 841 GLU A CA 1
ATOM 6843 C C . GLU A 1 841 ? -26.172 -27.797 -0.262 1 83.19 841 GLU A C 1
ATOM 6845 O O . GLU A 1 841 ? -25.547 -27.375 -1.247 1 83.19 841 GLU A O 1
ATOM 6850 N N . LYS A 1 842 ? -27.078 -27.188 0.357 1 83.25 842 LYS A N 1
ATOM 6851 C CA . LYS A 1 842 ? -27.375 -25.828 -0.084 1 83.25 842 LYS A CA 1
ATOM 6852 C C . LYS A 1 842 ? -26.188 -24.906 0.103 1 83.25 842 LYS A C 1
ATOM 6854 O O . LYS A 1 842 ? -25.922 -24.047 -0.739 1 83.25 842 LYS A O 1
ATOM 6859 N N . ARG A 1 843 ? -25.516 -25.203 1.15 1 80.75 843 ARG A N 1
ATOM 6860 C CA . ARG A 1 843 ? -24.328 -24.391 1.42 1 80.75 843 ARG A CA 1
ATOM 6861 C C . ARG A 1 843 ? -23.219 -24.688 0.419 1 80.75 843 ARG A C 1
ATOM 6863 O O . ARG A 1 843 ? -22.469 -23.797 0.03 1 80.75 843 ARG A O 1
ATOM 6870 N N . ILE A 1 844 ? -23.141 -25.859 0.047 1 84.19 844 ILE A N 1
ATOM 6871 C CA . ILE A 1 844 ? -22.141 -26.25 -0.942 1 84.19 844 ILE A CA 1
ATOM 6872 C C . ILE A 1 844 ? -22.469 -25.609 -2.287 1 84.19 844 ILE A C 1
ATOM 6874 O O . ILE A 1 844 ? -21.578 -25.062 -2.953 1 84.19 844 ILE A O 1
ATOM 6878 N N . HIS A 1 845 ? -23.75 -25.625 -2.623 1 86.19 845 HIS A N 1
ATOM 6879 C CA . HIS A 1 845 ? -24.172 -25.016 -3.883 1 86.19 845 HIS A CA 1
ATOM 6880 C C . HIS A 1 845 ? -23.891 -23.516 -3.889 1 86.19 845 HIS A C 1
ATOM 6882 O O . HIS A 1 845 ? -23.469 -22.969 -4.906 1 86.19 845 HIS A O 1
ATOM 6888 N N . ASN A 1 846 ? -24.062 -23 -2.756 1 81.19 846 ASN A N 1
ATOM 6889 C CA . ASN A 1 846 ? -23.797 -21.562 -2.65 1 81.19 846 ASN A CA 1
ATOM 6890 C C . ASN A 1 846 ? -22.312 -21.266 -2.764 1 81.19 846 ASN A C 1
ATOM 6892 O O . ASN A 1 846 ? -21.922 -20.25 -3.334 1 81.19 846 ASN A O 1
ATOM 6896 N N . LYS A 1 847 ? -21.562 -22.094 -2.211 1 82.19 847 LYS A N 1
ATOM 6897 C CA . LYS A 1 847 ? -20.125 -21.922 -2.289 1 82.19 847 LYS A CA 1
ATOM 6898 C C . LYS A 1 847 ? -19.625 -22.016 -3.732 1 82.19 847 LYS A C 1
ATOM 6900 O O . LYS A 1 847 ? -18.766 -21.234 -4.148 1 82.19 847 LYS A O 1
ATOM 6905 N N . ILE A 1 848 ? -20.109 -22.922 -4.453 1 85.94 848 ILE A N 1
ATOM 6906 C CA . ILE A 1 848 ? -19.734 -23.109 -5.848 1 85.94 848 ILE A CA 1
ATOM 6907 C C . ILE A 1 848 ? -20.172 -21.891 -6.664 1 85.94 848 ILE A C 1
ATOM 6909 O O . ILE A 1 848 ? -19.438 -21.406 -7.527 1 85.94 848 ILE A O 1
ATOM 6913 N N . TYR A 1 849 ? -21.312 -21.438 -6.352 1 84.06 849 TYR A N 1
ATOM 6914 C CA . TYR A 1 849 ? -21.828 -20.266 -7.062 1 84.06 849 TYR A CA 1
ATOM 6915 C C . TYR A 1 849 ? -20.969 -19.031 -6.781 1 84.06 849 TYR A C 1
ATOM 6917 O O . TYR A 1 849 ? -20.656 -18.266 -7.695 1 84.06 849 TYR A O 1
ATOM 6925 N N . MET A 1 850 ? -20.594 -18.891 -5.566 1 80.12 850 MET A N 1
ATOM 6926 C CA . MET A 1 850 ? -19.859 -17.688 -5.172 1 80.12 850 MET A CA 1
ATOM 6927 C C . MET A 1 850 ? -18.438 -17.719 -5.73 1 80.12 850 MET A C 1
ATOM 6929 O O . MET A 1 850 ? -17.875 -16.656 -6.047 1 80.12 850 MET A O 1
ATOM 6933 N N . LYS A 1 851 ? -17.953 -18.844 -5.859 1 82.44 851 LYS A N 1
ATOM 6934 C CA . LYS A 1 851 ? -16.578 -18.922 -6.344 1 82.44 851 LYS A CA 1
ATOM 6935 C C . LYS A 1 851 ? -16.531 -18.906 -7.867 1 82.44 851 LYS A C 1
ATOM 6937 O O . LYS A 1 851 ? -15.703 -18.203 -8.461 1 82.44 851 LYS A O 1
ATOM 6942 N N . TRP A 1 852 ? -17.438 -19.656 -8.477 1 86.69 852 TRP A N 1
ATOM 6943 C CA . TRP A 1 852 ? -17.297 -19.891 -9.914 1 86.69 852 TRP A CA 1
ATOM 6944 C C . TRP A 1 852 ? -18.375 -19.156 -10.695 1 86.69 852 TRP A C 1
ATOM 6946 O O . TRP A 1 852 ? -18.328 -19.109 -11.93 1 86.69 852 TRP A O 1
ATOM 6956 N N . GLY A 1 853 ? -19.391 -18.672 -10.117 1 83.19 853 GLY A N 1
ATOM 6957 C CA . GLY A 1 853 ? -20.438 -17.906 -10.781 1 83.19 853 GLY A CA 1
ATOM 6958 C C . GLY A 1 853 ? -21.453 -18.781 -11.5 1 83.19 853 GLY A C 1
ATOM 6959 O O . GLY A 1 853 ? -22.203 -18.297 -12.352 1 83.19 853 GLY A O 1
ATOM 6960 N N . LEU A 1 854 ? -21.453 -20.047 -11.234 1 89.5 854 LEU A N 1
ATOM 6961 C CA . LEU A 1 854 ? -22.391 -20.984 -11.844 1 89.5 854 LEU A CA 1
ATOM 6962 C C . LEU A 1 854 ? -23.344 -21.562 -10.797 1 89.5 854 LEU A C 1
ATOM 6964 O O . LEU A 1 854 ? -22.906 -22 -9.727 1 89.5 854 LEU A O 1
ATOM 6968 N N . HIS A 1 855 ? -24.609 -21.5 -11.148 1 87.69 855 HIS A N 1
ATOM 6969 C CA . HIS A 1 855 ? -25.625 -22 -10.234 1 87.69 855 HIS A CA 1
ATOM 6970 C C . HIS A 1 855 ? -26.172 -23.359 -10.695 1 87.69 855 HIS A C 1
ATOM 6972 O O . HIS A 1 855 ? -26.375 -23.578 -11.891 1 87.69 855 HIS A O 1
ATOM 6978 N N . ILE A 1 856 ? -26.422 -24.203 -9.711 1 89.94 856 ILE A N 1
ATOM 6979 C CA . ILE A 1 856 ? -26.875 -25.562 -10.008 1 89.94 856 ILE A CA 1
ATOM 6980 C C . ILE A 1 856 ? -28.25 -25.516 -10.656 1 89.94 856 ILE A C 1
ATOM 6982 O O . ILE A 1 856 ? -28.609 -26.406 -11.445 1 89.94 856 ILE A O 1
ATOM 6986 N N . LYS A 1 857 ? -29.016 -24.438 -10.438 1 86.12 857 LYS A N 1
ATOM 6987 C CA . LYS A 1 857 ? -30.344 -24.297 -11.016 1 86.12 857 LYS A CA 1
ATOM 6988 C C . LYS A 1 857 ? -30.266 -24.016 -12.516 1 86.12 857 LYS A C 1
ATOM 6990 O O . LYS A 1 857 ? -31.234 -24.25 -13.25 1 86.12 857 LYS A O 1
ATOM 6995 N N . ASP A 1 858 ? -29.141 -23.516 -12.953 1 90.31 858 ASP A N 1
ATOM 6996 C CA . ASP A 1 858 ? -28.953 -23.203 -14.359 1 90.31 858 ASP A CA 1
ATOM 6997 C C . ASP A 1 858 ? -28.156 -24.297 -15.07 1 90.31 858 ASP A C 1
ATOM 6999 O O . ASP A 1 858 ? -27.453 -24.031 -16.031 1 90.31 858 ASP A O 1
ATOM 7003 N N . SER A 1 859 ? -28.25 -25.484 -14.516 1 93.06 859 SER A N 1
ATOM 7004 C CA . SER A 1 859 ? -27.453 -26.594 -15.016 1 93.06 859 SER A CA 1
ATOM 7005 C C . SER A 1 859 ? -27.734 -26.859 -16.484 1 93.06 859 SER A C 1
ATOM 7007 O O . SER A 1 859 ? -26.828 -27.125 -17.266 1 93.06 859 SER A O 1
ATOM 7009 N N . GLU A 1 860 ? -28.984 -26.797 -16.891 1 91.88 860 GLU A N 1
ATOM 7010 C CA . GLU A 1 860 ? -29.344 -27.062 -18.281 1 91.88 860 GLU A CA 1
ATOM 7011 C C . GLU A 1 860 ? -28.734 -26.016 -19.219 1 91.88 860 GLU A C 1
ATOM 7013 O O . GLU A 1 860 ? -28.219 -26.359 -20.281 1 91.88 860 GLU A O 1
ATOM 7018 N N . PHE A 1 861 ? -28.734 -24.906 -18.766 1 92.56 861 PHE A N 1
ATOM 7019 C CA . PHE A 1 861 ? -28.156 -23.844 -19.578 1 92.56 861 PHE A CA 1
ATOM 7020 C C . PHE A 1 861 ? -26.656 -24 -19.688 1 92.56 861 PHE A C 1
ATOM 7022 O O . PHE A 1 861 ? -26.078 -23.781 -20.75 1 92.56 861 PHE A O 1
ATOM 7029 N N . ILE A 1 862 ? -26.047 -24.344 -18.656 1 94.12 862 ILE A N 1
ATOM 7030 C CA . ILE A 1 862 ? -24.609 -24.547 -18.625 1 94.12 862 ILE A CA 1
ATOM 7031 C C . ILE A 1 862 ? -24.219 -25.625 -19.625 1 94.12 862 ILE A C 1
ATOM 7033 O O . ILE A 1 862 ? -23.312 -25.422 -20.453 1 94.12 862 ILE A O 1
ATOM 7037 N N . LEU A 1 863 ? -24.938 -26.688 -19.562 1 94.25 863 LEU A N 1
ATOM 7038 C CA . LEU A 1 863 ? -24.594 -27.844 -20.406 1 94.25 863 LEU A CA 1
ATOM 7039 C C . LEU A 1 863 ? -24.922 -27.562 -21.875 1 94.25 863 LEU A C 1
ATOM 7041 O O . LEU A 1 863 ? -24.172 -27.969 -22.766 1 94.25 863 LEU A O 1
ATOM 7045 N N . GLN A 1 864 ? -25.938 -26.781 -22.109 1 92.75 864 GLN A N 1
ATOM 7046 C CA . GLN A 1 864 ? -26.281 -26.422 -23.484 1 92.75 864 GLN A CA 1
ATOM 7047 C C . GLN A 1 864 ? -25.25 -25.453 -24.078 1 92.75 864 GLN A C 1
ATOM 7049 O O . GLN A 1 864 ? -24.938 -25.547 -25.266 1 92.75 864 GLN A O 1
ATOM 7054 N N . ASN A 1 865 ? -24.875 -24.641 -23.281 1 93.5 865 ASN A N 1
ATOM 7055 C CA . ASN A 1 865 ? -23.875 -23.672 -23.75 1 93.5 865 ASN A CA 1
ATOM 7056 C C . ASN A 1 865 ? -22.578 -24.359 -24.141 1 93.5 865 ASN A C 1
ATOM 7058 O O . ASN A 1 865 ? -21.875 -23.891 -25.047 1 93.5 865 ASN A O 1
ATOM 7062 N N . LEU A 1 866 ? -22.234 -25.438 -23.469 1 95.25 866 LEU A N 1
ATOM 7063 C CA . LEU A 1 866 ? -21 -26.156 -23.75 1 95.25 866 LEU A CA 1
ATOM 7064 C C . LEU A 1 866 ? -21.109 -26.938 -25.062 1 95.25 866 LEU A C 1
ATOM 7066 O O . LEU A 1 866 ? -20.109 -27.203 -25.719 1 95.25 866 LEU A O 1
ATOM 7070 N N . ARG A 1 867 ? -22.375 -27.234 -25.438 1 93.44 867 ARG A N 1
ATOM 7071 C CA . ARG A 1 867 ? -22.594 -28.062 -26.625 1 93.44 867 ARG A CA 1
ATOM 7072 C C . ARG A 1 867 ? -23 -27.203 -27.828 1 93.44 867 ARG A C 1
ATOM 7074 O O . ARG A 1 867 ? -23.438 -27.734 -28.844 1 93.44 867 ARG A O 1
ATOM 7081 N N . ASN A 1 868 ? -22.812 -25.984 -27.719 1 93.25 868 ASN A N 1
ATOM 7082 C CA . ASN A 1 868 ? -23.219 -25.109 -28.812 1 93.25 868 ASN A CA 1
ATOM 7083 C C . ASN A 1 868 ? -22.438 -25.422 -30.094 1 93.25 868 ASN A C 1
ATOM 7085 O O . ASN A 1 868 ? -21.219 -25.297 -30.125 1 93.25 868 ASN A O 1
ATOM 7089 N N . PRO A 1 869 ? -23.047 -25.688 -31.125 1 91.38 869 PRO A N 1
ATOM 7090 C CA . PRO A 1 869 ? -22.359 -26.109 -32.344 1 91.38 869 PRO A CA 1
ATOM 7091 C C . PRO A 1 869 ? -21.594 -24.984 -33.031 1 91.38 869 PRO A C 1
ATOM 7093 O O . PRO A 1 869 ? -20.531 -25.219 -33.594 1 91.38 869 PRO A O 1
ATOM 7096 N N . ASN A 1 870 ? -22.047 -23.734 -32.969 1 91.12 870 ASN A N 1
ATOM 7097 C CA . ASN A 1 870 ? -21.359 -22.609 -33.562 1 91.12 870 ASN A CA 1
ATOM 7098 C C . ASN A 1 870 ? -20 -22.375 -32.906 1 91.12 870 ASN A C 1
ATOM 7100 O O . ASN A 1 870 ? -19.016 -22.094 -33.594 1 91.12 870 ASN A O 1
ATOM 7104 N N . THR A 1 871 ? -20.062 -22.562 -31.641 1 92.5 871 THR A N 1
ATOM 7105 C CA . THR A 1 871 ? -18.828 -22.328 -30.906 1 92.5 871 THR A CA 1
ATOM 7106 C C . THR A 1 871 ? -17.828 -23.453 -31.156 1 92.5 871 THR A C 1
ATOM 7108 O O . THR A 1 871 ? -16.625 -23.203 -31.297 1 92.5 871 THR A O 1
ATOM 7111 N N . LEU A 1 872 ? -18.25 -24.609 -31.234 1 92.81 872 LEU A N 1
ATOM 7112 C CA . LEU A 1 872 ? -17.375 -25.766 -31.422 1 92.81 872 LEU A CA 1
ATOM 7113 C C . LEU A 1 872 ? -16.891 -25.859 -32.875 1 92.81 872 LEU A C 1
ATOM 7115 O O . LEU A 1 872 ? -15.781 -26.328 -33.125 1 92.81 872 LEU A O 1
ATOM 7119 N N . SER A 1 873 ? -17.688 -25.312 -33.75 1 89.38 873 SER A N 1
ATOM 7120 C CA . SER A 1 873 ? -17.359 -25.438 -35.156 1 89.38 873 SER A CA 1
ATOM 7121 C C . SER A 1 873 ? -16.297 -24.453 -35.594 1 89.38 873 SER A C 1
ATOM 7123 O O . SER A 1 873 ? -15.805 -24.5 -36.719 1 89.38 873 SER A O 1
ATOM 7125 N N . VAL A 1 874 ? -15.984 -23.625 -34.656 1 92.38 874 VAL A N 1
ATOM 7126 C CA . VAL A 1 874 ? -14.906 -22.688 -34.969 1 92.38 874 VAL A CA 1
ATOM 7127 C C . VAL A 1 874 ? -13.594 -23.453 -35.156 1 92.38 874 VAL A C 1
ATOM 7129 O O . VAL A 1 874 ? -12.703 -23.016 -35.875 1 92.38 874 VAL A O 1
ATOM 7132 N N . LEU A 1 875 ? -13.5 -24.609 -34.469 1 93.81 875 LEU A N 1
ATOM 7133 C CA . LEU A 1 875 ? -12.359 -25.5 -34.656 1 93.81 875 LEU A CA 1
ATOM 7134 C C . LEU A 1 875 ? -12.539 -26.328 -35.906 1 93.81 875 LEU A C 1
ATOM 7136 O O . LEU A 1 875 ? -12.875 -27.516 -35.844 1 93.81 875 LEU A O 1
ATOM 7140 N N . THR A 1 876 ? -12.117 -25.734 -37 1 93.25 876 THR A N 1
ATOM 7141 C CA . THR A 1 876 ? -12.32 -26.344 -38.312 1 93.25 876 THR A CA 1
ATOM 7142 C C . THR A 1 876 ? -11.266 -27.422 -38.562 1 93.25 876 THR A C 1
ATOM 7144 O O . THR A 1 876 ? -10.227 -27.453 -37.906 1 93.25 876 THR A O 1
ATOM 7147 N N . LYS A 1 877 ? -11.555 -28.25 -39.531 1 93.5 877 LYS A N 1
ATOM 7148 C CA . LYS A 1 877 ? -10.625 -29.312 -39.906 1 93.5 877 LYS A CA 1
ATOM 7149 C C . LYS A 1 877 ? -9.289 -28.75 -40.375 1 93.5 877 LYS A C 1
ATOM 7151 O O . LYS A 1 877 ? -8.227 -29.172 -39.906 1 93.5 877 LYS A O 1
ATOM 7156 N N . PRO A 1 878 ? -9.281 -27.688 -41.156 1 94.31 878 PRO A N 1
ATOM 7157 C CA . PRO A 1 878 ? -7.988 -27.109 -41.531 1 94.31 878 PRO A CA 1
ATOM 7158 C C . PRO A 1 878 ? -7.219 -26.531 -40.344 1 94.31 878 PRO A C 1
ATOM 7160 O O . PRO A 1 878 ? -5.988 -26.625 -40.312 1 94.31 878 PRO A O 1
ATOM 7163 N N . LEU A 1 879 ? -7.965 -25.953 -39.5 1 95.19 879 LEU A N 1
ATOM 7164 C CA . LEU A 1 879 ? -7.32 -25.391 -38.312 1 95.19 879 LEU A CA 1
ATOM 7165 C C . LEU A 1 879 ? -6.699 -26.5 -37.469 1 95.19 879 LEU A C 1
ATOM 7167 O O . LEU A 1 879 ? -5.578 -26.344 -36.969 1 95.19 879 LEU A O 1
ATOM 7171 N N . LEU A 1 880 ? -7.352 -27.562 -37.281 1 96 880 LEU A N 1
ATOM 7172 C CA . LEU A 1 880 ? -6.852 -28.688 -36.469 1 96 880 LEU A CA 1
ATOM 7173 C C . LEU A 1 880 ? -5.625 -29.312 -37.125 1 96 880 LEU A C 1
ATOM 7175 O O . LEU A 1 880 ? -4.707 -29.766 -36.438 1 96 880 LEU A O 1
ATOM 7179 N N . ILE A 1 881 ? -5.609 -29.359 -38.438 1 96.19 881 ILE A N 1
ATOM 7180 C CA . ILE A 1 881 ? -4.449 -29.875 -39.156 1 96.19 881 ILE A CA 1
ATOM 7181 C C . ILE A 1 881 ? -3.238 -28.984 -38.906 1 96.19 881 ILE A C 1
ATOM 7183 O O . ILE A 1 881 ? -2.129 -29.484 -38.688 1 96.19 881 ILE A O 1
ATOM 7187 N N . LYS A 1 882 ? -3.504 -27.703 -38.906 1 95.5 882 LYS A N 1
ATOM 7188 C CA . LYS A 1 882 ? -2.424 -26.766 -38.594 1 95.5 882 LYS A CA 1
ATOM 7189 C C . LYS A 1 882 ? -1.891 -26.969 -37.188 1 95.5 882 LYS A C 1
ATOM 7191 O O . LYS A 1 882 ? -0.685 -26.859 -36.969 1 95.5 882 LYS A O 1
ATOM 7196 N N . ILE A 1 883 ? -2.797 -27.156 -36.281 1 95.56 883 ILE A N 1
ATOM 7197 C CA . ILE A 1 883 ? -2.402 -27.375 -34.906 1 95.56 883 ILE A CA 1
ATOM 7198 C C . ILE A 1 883 ? -1.596 -28.672 -34.781 1 95.56 883 ILE A C 1
ATOM 7200 O O . ILE A 1 883 ? -0.568 -28.703 -34.094 1 95.56 883 ILE A O 1
ATOM 7204 N N . GLN A 1 884 ? -2.002 -29.688 -35.438 1 94.06 884 GLN A N 1
ATOM 7205 C CA . GLN A 1 884 ? -1.29 -30.953 -35.438 1 94.06 884 GLN A CA 1
ATOM 7206 C C . GLN A 1 884 ? 0.108 -30.797 -36.031 1 94.06 884 GLN A C 1
ATOM 7208 O O . GLN A 1 884 ? 1.069 -31.375 -35.531 1 94.06 884 GLN A O 1
ATOM 7213 N N . ASP A 1 885 ? 0.176 -30.031 -37.031 1 94.12 885 ASP A N 1
ATOM 7214 C CA . ASP A 1 885 ? 1.474 -29.781 -37.656 1 94.12 885 ASP A CA 1
ATOM 7215 C C . ASP A 1 885 ? 2.406 -29.062 -36.688 1 94.12 885 ASP A C 1
ATOM 7217 O O . ASP A 1 885 ? 3.6 -29.359 -36.625 1 94.12 885 ASP A O 1
ATOM 7221 N N . LEU A 1 886 ? 1.847 -28.141 -36 1 94.31 886 LEU A N 1
ATOM 7222 C CA . LEU A 1 886 ? 2.633 -27.406 -35 1 94.31 886 LEU A CA 1
ATOM 7223 C C . LEU A 1 886 ? 3.139 -28.344 -33.906 1 94.31 886 LEU A C 1
ATOM 7225 O O . LEU A 1 886 ? 4.281 -28.234 -33.469 1 94.31 886 LEU A O 1
ATOM 7229 N N . PHE A 1 887 ? 2.287 -29.25 -33.469 1 94.38 887 PHE A N 1
ATOM 7230 C CA . PHE A 1 887 ? 2.672 -30.219 -32.438 1 94.38 887 PHE A CA 1
ATOM 7231 C C . PHE A 1 887 ? 3.77 -31.141 -32.969 1 94.38 887 PHE A C 1
ATOM 7233 O O . PHE A 1 887 ? 4.754 -31.391 -32.25 1 94.38 887 PHE A O 1
ATOM 7240 N N . ASN A 1 888 ? 3.645 -31.547 -34.125 1 91.25 888 ASN A N 1
ATOM 7241 C CA . ASN A 1 888 ? 4.617 -32.469 -34.719 1 91.25 888 ASN A CA 1
ATOM 7242 C C . ASN A 1 888 ? 5.977 -31.797 -34.906 1 91.25 888 ASN A C 1
ATOM 7244 O O . ASN A 1 888 ? 7.016 -32.406 -34.656 1 91.25 888 ASN A O 1
ATOM 7248 N N . ASP A 1 889 ? 5.902 -30.641 -35.25 1 89.81 889 ASP A N 1
ATOM 7249 C CA . ASP A 1 889 ? 7.133 -29.891 -35.469 1 89.81 889 ASP A CA 1
ATOM 7250 C C . ASP A 1 889 ? 7.859 -29.625 -34.156 1 89.81 889 ASP A C 1
ATOM 7252 O O . ASP A 1 889 ? 9.086 -29.609 -34.094 1 89.81 889 ASP A O 1
ATOM 7256 N N . THR A 1 890 ? 7.137 -29.484 -33.156 1 90.12 890 THR A N 1
ATOM 7257 C CA . THR A 1 890 ? 7.719 -29.047 -31.875 1 90.12 890 THR A CA 1
ATOM 7258 C C . THR A 1 890 ? 8.086 -30.266 -31.016 1 90.12 890 THR A C 1
ATOM 7260 O O . THR A 1 890 ? 9.156 -30.281 -30.406 1 90.12 890 THR A O 1
ATOM 7263 N N . PHE A 1 891 ? 7.277 -31.25 -30.906 1 86.38 891 PHE A N 1
ATOM 7264 C CA . PHE A 1 891 ? 7.438 -32.281 -29.906 1 86.38 891 PHE A CA 1
ATOM 7265 C C . PHE A 1 891 ? 7.969 -33.562 -30.531 1 86.38 891 PHE A C 1
ATOM 7267 O O . PHE A 1 891 ? 8.336 -34.5 -29.812 1 86.38 891 PHE A O 1
ATOM 7274 N N . ASN A 1 892 ? 7.988 -33.812 -31.812 1 69.81 892 ASN A N 1
ATOM 7275 C CA . ASN A 1 892 ? 8.523 -35.031 -32.438 1 69.81 892 ASN A CA 1
ATOM 7276 C C . ASN A 1 892 ? 10 -35.219 -32.125 1 69.81 892 ASN A C 1
ATOM 7278 O O . ASN A 1 892 ? 10.477 -36.344 -32.031 1 69.81 892 ASN A O 1
ATOM 7282 N N . LYS A 1 893 ? 10.688 -34.188 -31.766 1 59.44 893 LYS A N 1
ATOM 7283 C CA . LYS A 1 893 ? 12.125 -34.25 -31.531 1 59.44 893 LYS A CA 1
ATOM 7284 C C . LYS A 1 893 ? 12.43 -34.438 -30.047 1 59.44 893 LYS A C 1
ATOM 7286 O O . LYS A 1 893 ? 13.594 -34.531 -29.656 1 59.44 893 LYS A O 1
ATOM 7291 N N . ILE A 1 894 ? 11.453 -34.312 -29.328 1 60.56 894 ILE A N 1
ATOM 7292 C CA . ILE A 1 894 ? 11.641 -34.469 -27.891 1 60.56 894 ILE A CA 1
ATOM 7293 C C . ILE A 1 894 ? 11.445 -35.938 -27.5 1 60.56 894 ILE A C 1
ATOM 7295 O O . ILE A 1 894 ? 10.43 -36.562 -27.859 1 60.56 894 ILE A O 1
ATOM 7299 N N . ASP A 1 895 ? 12.492 -36.719 -27.312 1 52.75 895 ASP A N 1
ATOM 7300 C CA . ASP A 1 895 ? 12.398 -38.094 -26.812 1 52.75 895 ASP A CA 1
ATOM 7301 C C . ASP A 1 895 ? 11.477 -38.156 -25.594 1 52.75 895 ASP A C 1
ATOM 7303 O O . ASP A 1 895 ? 11.859 -37.75 -24.5 1 52.75 895 ASP A O 1
ATOM 7307 N N . ILE A 1 896 ? 10.305 -37.906 -25.75 1 53.22 896 ILE A N 1
ATOM 7308 C CA . ILE A 1 896 ? 9.391 -38.125 -24.641 1 53.22 896 ILE A CA 1
ATOM 7309 C C . ILE A 1 896 ? 9.453 -39.594 -24.203 1 53.22 896 ILE A C 1
ATOM 7311 O O . ILE A 1 896 ? 8.953 -40.5 -24.906 1 53.22 896 ILE A O 1
ATOM 7315 N N . GLN A 1 897 ? 10.703 -40.156 -23.875 1 45.09 897 GLN A N 1
ATOM 7316 C CA . GLN A 1 897 ? 10.938 -41.562 -23.641 1 45.09 897 GLN A CA 1
ATOM 7317 C C . GLN A 1 897 ? 9.75 -42.188 -22.906 1 45.09 897 GLN A C 1
ATOM 7319 O O . GLN A 1 897 ? 8.734 -41.562 -22.688 1 45.09 897 GLN A O 1
ATOM 7324 N N . GLU A 1 898 ? 10.336 -43.094 -21.688 1 40.81 898 GLU A N 1
ATOM 7325 C CA . GLU A 1 898 ? 9.773 -44.281 -21.078 1 40.81 898 GLU A CA 1
ATOM 7326 C C . GLU A 1 898 ? 8.477 -43.969 -20.344 1 40.81 898 GLU A C 1
ATOM 7328 O O . GLU A 1 898 ? 8.438 -43.062 -19.516 1 40.81 898 GLU A O 1
ATOM 7333 N N . LYS A 1 899 ? 7.375 -44.344 -20.938 1 44.47 899 LYS A N 1
ATOM 7334 C CA . LYS A 1 899 ? 6 -44.469 -20.469 1 44.47 899 LYS A CA 1
ATOM 7335 C C . LYS A 1 899 ? 5.953 -44.812 -18.984 1 44.47 899 LYS A C 1
ATOM 7337 O O . LYS A 1 899 ? 6.469 -45.875 -18.578 1 44.47 899 LYS A O 1
ATOM 7342 N N . VAL A 1 900 ? 6.066 -43.969 -18.172 1 38.38 900 VAL A N 1
ATOM 7343 C CA . VAL A 1 900 ? 5.711 -44.312 -16.812 1 38.38 900 VAL A CA 1
ATOM 7344 C C . VAL A 1 900 ? 4.438 -45.156 -16.812 1 38.38 900 VAL A C 1
ATOM 7346 O O . VAL A 1 900 ? 3.486 -44.844 -17.531 1 38.38 900 VAL A O 1
ATOM 7349 N N . SER A 1 901 ? 4.574 -46.375 -16.375 1 32.69 901 SER A N 1
ATOM 7350 C CA . SER A 1 901 ? 3.504 -47.344 -16.25 1 32.69 901 SER A CA 1
ATOM 7351 C C . SER A 1 901 ? 2.225 -46.719 -15.719 1 32.69 901 SER A C 1
ATOM 7353 O O . SER A 1 901 ? 2.25 -46 -14.719 1 32.69 901 SER A O 1
ATOM 7355 N N . PRO A 1 902 ? 1.235 -46.625 -16.562 1 35.53 902 PRO A N 1
ATOM 7356 C CA . PRO A 1 902 ? -0.055 -46 -16.281 1 35.53 902 PRO A CA 1
ATOM 7357 C C . PRO A 1 902 ? -0.514 -46.188 -14.844 1 35.53 902 PRO A C 1
ATOM 7359 O O . PRO A 1 902 ? -1.231 -45.344 -14.305 1 35.53 902 PRO A O 1
ATOM 7362 N N . ASN A 1 903 ? -0.811 -47.531 -14.484 1 32.97 903 ASN A N 1
ATOM 7363 C CA . ASN A 1 903 ? -1.9 -48.094 -13.68 1 32.97 903 ASN A CA 1
ATOM 7364 C C . ASN A 1 903 ? -1.67 -47.844 -12.188 1 32.97 903 ASN A C 1
ATOM 7366 O O . ASN A 1 903 ? -2.195 -48.562 -11.352 1 32.97 903 ASN A O 1
ATOM 7370 N N . THR A 1 904 ? -0.567 -47.406 -11.758 1 34.72 904 THR A N 1
ATOM 7371 C CA . THR A 1 904 ? -0.612 -47.562 -10.312 1 34.72 904 THR A CA 1
ATOM 7372 C C . THR A 1 904 ? -1.679 -46.656 -9.695 1 34.72 904 THR A C 1
ATOM 7374 O O . THR A 1 904 ? -1.517 -45.438 -9.648 1 34.72 904 THR A O 1
ATOM 7377 N N . VAL A 1 905 ? -2.805 -47.031 -9.953 1 35.78 905 VAL A N 1
ATOM 7378 C CA . VAL A 1 905 ? -3.877 -46.469 -9.141 1 35.78 905 VAL A CA 1
ATOM 7379 C C . VAL A 1 905 ? -3.396 -46.281 -7.703 1 35.78 905 VAL A C 1
ATOM 7381 O O . VAL A 1 905 ? -2.855 -47.219 -7.105 1 35.78 905 VAL A O 1
ATOM 7384 N N . PHE A 1 906 ? -3.084 -45.188 -7.324 1 37.38 906 PHE A N 1
ATOM 7385 C CA . PHE A 1 906 ? -2.707 -44.719 -5.988 1 37.38 906 PHE A CA 1
ATOM 7386 C C . PHE A 1 906 ? -3.574 -45.406 -4.93 1 37.38 906 PHE A C 1
ATOM 7388 O O . PHE A 1 906 ? -4.734 -45.031 -4.746 1 37.38 906 PHE A O 1
ATOM 7395 N N . GLN A 1 907 ? -3.562 -46.688 -4.773 1 35.94 907 GLN A N 1
ATOM 7396 C CA . GLN A 1 907 ? -4.234 -47.406 -3.684 1 35.94 907 GLN A CA 1
ATOM 7397 C C . GLN A 1 907 ? -3.752 -46.875 -2.326 1 35.94 907 GLN A C 1
ATOM 7399 O O . GLN A 1 907 ? -2.621 -47.156 -1.923 1 35.94 907 GLN A O 1
ATOM 7404 N N . SER A 1 908 ? -3.895 -45.688 -1.962 1 37.34 908 SER A N 1
ATOM 7405 C CA . SER A 1 908 ? -3.453 -45.156 -0.675 1 37.34 908 SER A CA 1
ATOM 7406 C C . SER A 1 908 ? -4.309 -45.719 0.467 1 37.34 908 SER A C 1
ATOM 7408 O O . SER A 1 908 ? -5.422 -45.219 0.697 1 37.34 908 SER A O 1
ATOM 7410 N N . ASN A 1 909 ? -4.285 -46.875 0.901 1 39.75 909 ASN A N 1
ATOM 7411 C CA . ASN A 1 909 ? -5.059 -47.344 2.033 1 39.75 909 ASN A CA 1
ATOM 7412 C C . ASN A 1 909 ? -4.809 -46.531 3.289 1 39.75 909 ASN A C 1
ATOM 7414 O O . ASN A 1 909 ? -5.73 -46.281 4.066 1 39.75 909 ASN A O 1
ATOM 7418 N N . TYR A 1 910 ? -3.59 -46.281 3.668 1 38.56 910 TYR A N 1
ATOM 7419 C CA . TYR A 1 910 ? -3.229 -45.75 4.98 1 38.56 910 TYR A CA 1
ATOM 7420 C C . TYR A 1 910 ? -3.695 -44.312 5.141 1 38.56 910 TYR A C 1
ATOM 7422 O O . TYR A 1 910 ? -4.168 -43.938 6.211 1 38.56 910 TYR A O 1
ATOM 7430 N N . ASP A 1 911 ? -3.621 -43.531 4.121 1 51.16 911 ASP A N 1
ATOM 7431 C CA . ASP A 1 911 ? -3.855 -42.094 4.18 1 51.16 911 ASP A CA 1
ATOM 7432 C C . ASP A 1 911 ? -5.348 -41.781 4.281 1 51.16 911 ASP A C 1
ATOM 7434 O O . ASP A 1 911 ? -5.738 -40.812 4.914 1 51.16 911 ASP A O 1
ATOM 7438 N N . GLU A 1 912 ? -6.098 -42.75 3.932 1 55.78 912 GLU A N 1
ATOM 7439 C CA . GLU A 1 912 ? -7.543 -42.625 4.09 1 55.78 912 GLU A CA 1
ATOM 7440 C C . GLU A 1 912 ? -7.945 -42.656 5.562 1 55.78 912 GLU A C 1
ATOM 7442 O O . GLU A 1 912 ? -8.836 -41.906 5.984 1 55.78 912 GLU A O 1
ATOM 7447 N N . GLN A 1 913 ? -7.141 -43.344 6.293 1 54 913 GLN A N 1
ATOM 7448 C CA . GLN A 1 913 ? -7.441 -43.438 7.719 1 54 913 GLN A CA 1
ATOM 7449 C C . GLN A 1 913 ? -7.172 -42.094 8.43 1 54 913 GLN A C 1
ATOM 7451 O O . GLN A 1 913 ? -7.945 -41.688 9.297 1 54 913 GLN A O 1
ATOM 7456 N N . ILE A 1 914 ? -6.152 -41.438 7.953 1 59.03 914 ILE A N 1
ATOM 7457 C CA . ILE A 1 914 ? -5.797 -40.188 8.609 1 59.03 914 ILE A CA 1
ATOM 7458 C C . ILE A 1 914 ? -6.863 -39.125 8.32 1 59.03 914 ILE A C 1
ATOM 7460 O O . ILE A 1 914 ? -7.277 -38.406 9.227 1 59.03 914 ILE A O 1
ATOM 7464 N N . LEU A 1 915 ? -7.277 -39.188 7.133 1 66.81 915 LEU A N 1
ATOM 7465 C CA . LEU A 1 915 ? -8.312 -38.25 6.785 1 66.81 915 LEU A CA 1
ATOM 7466 C C . LEU A 1 915 ? -9.602 -38.531 7.543 1 66.81 915 LEU A C 1
ATOM 7468 O O . LEU A 1 915 ? -10.258 -37.625 8.047 1 66.81 915 LEU A O 1
ATOM 7472 N N . ASN A 1 916 ? -9.797 -39.781 7.637 1 64.62 916 ASN A N 1
ATOM 7473 C CA . ASN A 1 916 ? -11 -40.188 8.359 1 64.62 916 ASN A CA 1
ATOM 7474 C C . ASN A 1 916 ? -10.922 -39.812 9.836 1 64.62 916 ASN A C 1
ATOM 7476 O O . ASN A 1 916 ? -11.891 -39.312 10.414 1 64.62 916 ASN A O 1
ATOM 7480 N N . GLN A 1 917 ? -9.766 -40 10.352 1 61.19 917 GLN A N 1
ATOM 7481 C CA . GLN A 1 917 ? -9.555 -39.625 11.75 1 61.19 917 GLN A CA 1
ATOM 7482 C C . GLN A 1 917 ? -9.703 -38.125 11.953 1 61.19 917 GLN A C 1
ATOM 7484 O O . GLN A 1 917 ? -10.312 -37.688 12.93 1 61.19 917 GLN A O 1
ATOM 7489 N N . PHE A 1 918 ? -9.117 -37.469 11.008 1 63.94 918 PHE A N 1
ATOM 7490 C CA . PHE A 1 918 ? -9.203 -36.031 11.109 1 63.94 918 PHE A CA 1
ATOM 7491 C C . PHE A 1 918 ? -10.648 -35.562 11 1 63.94 918 PHE A C 1
ATOM 7493 O O . PHE A 1 918 ? -11.086 -34.688 11.758 1 63.94 918 PHE A O 1
ATOM 7500 N N . LEU A 1 919 ? -11.352 -36.156 10.109 1 65.19 919 LEU A N 1
ATOM 7501 C CA . LEU A 1 919 ? -12.742 -35.75 9.891 1 65.19 919 LEU A CA 1
ATOM 7502 C C . LEU A 1 919 ? -13.609 -36.125 11.086 1 65.19 919 LEU A C 1
ATOM 7504 O O . LEU A 1 919 ? -14.555 -35.406 11.43 1 65.19 919 LEU A O 1
ATOM 7508 N N . GLU A 1 920 ? -13.219 -37.188 11.664 1 58.22 920 GLU A N 1
ATOM 7509 C CA . GLU A 1 920 ? -13.938 -37.656 12.852 1 58.22 920 GLU A CA 1
ATOM 7510 C C . GLU A 1 920 ? -13.781 -36.656 14.008 1 58.22 920 GLU A C 1
ATOM 7512 O O . GLU A 1 920 ? -14.75 -36.375 14.711 1 58.22 920 GLU A O 1
ATOM 7517 N N . ASN A 1 921 ? -12.586 -36.281 14.125 1 55.69 921 ASN A N 1
ATOM 7518 C CA . ASN A 1 921 ? -12.266 -35.406 15.266 1 55.69 921 ASN A CA 1
ATOM 7519 C C . ASN A 1 921 ? -12.672 -33.969 15.023 1 55.69 921 ASN A C 1
ATOM 7521 O O . ASN A 1 921 ? -12.758 -33.188 15.953 1 55.69 921 ASN A O 1
ATOM 7525 N N . ASN A 1 922 ? -12.789 -33.688 13.734 1 56.59 922 ASN A N 1
ATOM 7526 C CA . ASN A 1 922 ? -12.977 -32.281 13.469 1 56.59 922 ASN A CA 1
ATOM 7527 C C . ASN A 1 922 ? -14.203 -32 12.602 1 56.59 922 ASN A C 1
ATOM 7529 O O . ASN A 1 922 ? -14.102 -31.359 11.562 1 56.59 922 ASN A O 1
ATOM 7533 N N . SER A 1 923 ? -15.344 -32.594 13.023 1 57.47 923 SER A N 1
ATOM 7534 C CA . SER A 1 923 ? -16.578 -32.344 12.281 1 57.47 923 SER A CA 1
ATOM 7535 C C . SER A 1 923 ? -16.844 -30.859 12.156 1 57.47 923 SER A C 1
ATOM 7537 O O . SER A 1 923 ? -17.312 -30.391 11.109 1 57.47 923 SER A O 1
ATOM 7539 N N . ALA A 1 924 ? -16.531 -30.203 13.133 1 59.06 924 ALA A N 1
ATOM 7540 C CA . ALA A 1 924 ? -16.734 -28.766 13.148 1 59.06 924 ALA A CA 1
ATOM 7541 C C . ALA A 1 924 ? -15.812 -28.062 12.156 1 59.06 924 ALA A C 1
ATOM 7543 O O . ALA A 1 924 ? -16.188 -27.047 11.555 1 59.06 924 ALA A O 1
ATOM 7544 N N . TRP A 1 925 ? -14.828 -28.719 11.859 1 61.59 925 TRP A N 1
ATOM 7545 C CA . TRP A 1 925 ? -13.836 -28.172 10.938 1 61.59 925 TRP A CA 1
ATOM 7546 C C . TRP A 1 925 ? -14.359 -28.188 9.508 1 61.59 925 TRP A C 1
ATOM 7548 O O . TRP A 1 925 ? -14.156 -27.219 8.758 1 61.59 925 TRP A O 1
ATOM 7558 N N . PHE A 1 926 ? -15.094 -29.234 9.227 1 63.62 926 PHE A N 1
ATOM 7559 C CA . PHE A 1 926 ? -15.617 -29.344 7.871 1 63.62 926 PHE A CA 1
ATOM 7560 C C . PHE A 1 926 ? -16.656 -28.25 7.605 1 63.62 926 PHE A C 1
ATOM 7562 O O . PHE A 1 926 ? -16.672 -27.672 6.52 1 63.62 926 PHE A O 1
ATOM 7569 N N . THR A 1 927 ? -17.391 -28.016 8.57 1 62.19 927 THR A N 1
ATOM 7570 C CA . THR A 1 927 ? -18.359 -26.938 8.422 1 62.19 927 THR A CA 1
ATOM 7571 C C . THR A 1 927 ? -17.656 -25.609 8.211 1 62.19 927 THR A C 1
ATOM 7573 O O . THR A 1 927 ? -18.109 -24.766 7.445 1 62.19 927 THR A O 1
ATOM 7576 N N . LYS A 1 928 ? -16.547 -25.688 8.734 1 62.84 928 LYS A N 1
ATOM 7577 C CA . LYS A 1 928 ? -15.766 -24.453 8.617 1 62.84 928 LYS A CA 1
ATOM 7578 C C . LYS A 1 928 ? -15.18 -24.312 7.219 1 62.84 928 LYS A C 1
ATOM 7580 O O . LYS A 1 928 ? -15.055 -23.203 6.699 1 62.84 928 LYS A O 1
ATOM 7585 N N . ILE A 1 929 ? -14.922 -25.375 6.664 1 64.75 929 ILE A N 1
ATOM 7586 C CA . ILE A 1 929 ? -14.391 -25.375 5.309 1 64.75 929 ILE A CA 1
ATOM 7587 C C . ILE A 1 929 ? -15.461 -24.906 4.332 1 64.75 929 ILE A C 1
ATOM 7589 O O . ILE A 1 929 ? -15.18 -24.141 3.396 1 64.75 929 ILE A O 1
ATOM 7593 N N . ILE A 1 930 ? -16.672 -25.391 4.688 1 64.12 930 ILE A N 1
ATOM 7594 C CA . ILE A 1 930 ? -17.766 -25.047 3.789 1 64.12 930 ILE A CA 1
ATOM 7595 C C . ILE A 1 930 ? -18.141 -23.562 3.969 1 64.12 930 ILE A C 1
ATOM 7597 O O . ILE A 1 930 ? -18.359 -22.859 2.99 1 64.12 930 ILE A O 1
ATOM 7601 N N . ASP A 1 931 ? -18.156 -23.125 5.258 1 56.94 931 ASP A N 1
ATOM 7602 C CA . ASP A 1 931 ? -18.641 -21.766 5.523 1 56.94 931 ASP A CA 1
ATOM 7603 C C . ASP A 1 931 ? -17.531 -20.734 5.262 1 56.94 931 ASP A C 1
ATOM 7605 O O . ASP A 1 931 ? -17.797 -19.531 5.25 1 56.94 931 ASP A O 1
ATOM 7609 N N . GLY A 1 932 ? -16.469 -20.875 4.637 1 54.94 932 GLY A N 1
ATOM 7610 C CA . GLY A 1 932 ? -15.586 -19.891 4.023 1 54.94 932 GLY A CA 1
ATOM 7611 C C . GLY A 1 932 ? -14.398 -19.531 4.887 1 54.94 932 GLY A C 1
ATOM 7612 O O . GLY A 1 932 ? -13.617 -18.656 4.539 1 54.94 932 GLY A O 1
ATOM 7613 N N . HIS A 1 933 ? -14.43 -19.891 6.223 1 43.16 933 HIS A N 1
ATOM 7614 C CA . HIS A 1 933 ? -13.461 -19.219 7.082 1 43.16 933 HIS A CA 1
ATOM 7615 C C . HIS A 1 933 ? -12.047 -19.719 6.809 1 43.16 933 HIS A C 1
ATOM 7617 O O . HIS A 1 933 ? -11.078 -19 7.07 1 43.16 933 HIS A O 1
ATOM 7623 N N . LEU A 1 934 ? -11.852 -21.031 6.695 1 47.41 934 LEU A N 1
ATOM 7624 C CA . LEU A 1 934 ? -10.508 -21.594 6.676 1 47.41 934 LEU A CA 1
ATOM 7625 C C . LEU A 1 934 ? -9.977 -21.688 5.246 1 47.41 934 LEU A C 1
ATOM 7627 O O . LEU A 1 934 ? -10.758 -21.828 4.301 1 47.41 934 LEU A O 1
ATOM 7631 N N . GLY A 1 935 ? -8.734 -21.219 5.047 1 50.03 935 GLY A N 1
ATOM 7632 C CA . GLY A 1 935 ? -7.934 -21.531 3.875 1 50.03 935 GLY A CA 1
ATOM 7633 C C . GLY A 1 935 ? -8.281 -22.875 3.25 1 50.03 935 GLY A C 1
ATOM 7634 O O . GLY A 1 935 ? -8.617 -23.828 3.957 1 50.03 935 GLY A O 1
ATOM 7635 N N . GLU A 1 936 ? -8.703 -22.938 2.039 1 54 936 GLU A N 1
ATOM 7636 C CA . GLU A 1 936 ? -9.328 -24.047 1.308 1 54 936 GLU A CA 1
ATOM 7637 C C . GLU A 1 936 ? -8.375 -25.234 1.176 1 54 936 GLU A C 1
ATOM 7639 O O . GLU A 1 936 ? -7.152 -25.047 1.16 1 54 936 GLU A O 1
ATOM 7644 N N . LEU A 1 937 ? -8.797 -26.328 1.711 1 58.84 937 LEU A N 1
ATOM 7645 C CA . LEU A 1 937 ? -8.148 -27.594 1.36 1 58.84 937 LEU A CA 1
ATOM 7646 C C . LEU A 1 937 ? -7.656 -27.562 -0.082 1 58.84 937 LEU A C 1
ATOM 7648 O O . LEU A 1 937 ? -8.219 -26.859 -0.924 1 58.84 937 LEU A O 1
ATOM 7652 N N . PRO A 1 938 ? -6.387 -28.047 -0.123 1 52.72 938 PRO A N 1
ATOM 7653 C CA . PRO A 1 938 ? -5.973 -28.203 -1.52 1 52.72 938 PRO A CA 1
ATOM 7654 C C . PRO A 1 938 ? -7.074 -28.766 -2.402 1 52.72 938 PRO A C 1
ATOM 7656 O O . PRO A 1 938 ? -7.625 -29.828 -2.098 1 52.72 938 PRO A O 1
ATOM 7659 N N . SER A 1 939 ? -7.871 -28.031 -2.955 1 51.59 939 SER A N 1
ATOM 7660 C CA . SER A 1 939 ? -8.867 -28.438 -3.945 1 51.59 939 SER A CA 1
ATOM 7661 C C . SER A 1 939 ? -8.797 -27.547 -5.184 1 51.59 939 SER A C 1
ATOM 7663 O O . SER A 1 939 ? -8.031 -26.578 -5.219 1 51.59 939 SER A O 1
ATOM 7665 N N . PHE A 1 940 ? -9.273 -28.078 -6.105 1 53.41 940 PHE A N 1
ATOM 7666 C CA . PHE A 1 940 ? -9.383 -27.266 -7.316 1 53.41 940 PHE A CA 1
ATOM 7667 C C . PHE A 1 940 ? -9.922 -25.875 -7 1 53.41 940 PHE A C 1
ATOM 7669 O O . PHE A 1 940 ? -9.742 -24.953 -7.781 1 53.41 940 PHE A O 1
ATOM 7676 N N . ALA A 1 941 ? -10.398 -25.891 -5.754 1 46.22 941 ALA A N 1
ATOM 7677 C CA . ALA A 1 941 ? -10.906 -24.609 -5.281 1 46.22 941 ALA A CA 1
ATOM 7678 C C . ALA A 1 941 ? -9.773 -23.609 -5.055 1 46.22 941 ALA A C 1
ATOM 7680 O O . ALA A 1 941 ? -9.953 -22.406 -5.211 1 46.22 941 ALA A O 1
ATOM 7681 N N . THR A 1 942 ? -8.664 -24.188 -4.754 1 51.75 942 THR A N 1
ATOM 7682 C CA . THR A 1 942 ? -7.551 -23.312 -4.387 1 51.75 942 THR A CA 1
ATOM 7683 C C . THR A 1 942 ? -6.719 -22.953 -5.613 1 51.75 942 THR A C 1
ATOM 7685 O O . THR A 1 942 ? -5.672 -22.312 -5.496 1 51.75 942 THR A O 1
ATOM 7688 N N . LEU A 1 943 ? -7.184 -23.469 -6.711 1 55.44 943 LEU A N 1
ATOM 7689 C CA . LEU A 1 943 ? -6.492 -23.094 -7.941 1 55.44 943 LEU A CA 1
ATOM 7690 C C . LEU A 1 943 ? -6.906 -21.688 -8.383 1 55.44 943 LEU A C 1
ATOM 7692 O O . LEU A 1 943 ? -8.086 -21.328 -8.297 1 55.44 943 LEU A O 1
ATOM 7696 N N . MET B 1 1 ? -36.5 46.406 -37.625 1 25.08 1 MET B N 1
ATOM 7697 C CA . MET B 1 1 ? -36.625 45.031 -38.156 1 25.08 1 MET B CA 1
ATOM 7698 C C . MET B 1 1 ? -36.562 44.031 -37 1 25.08 1 MET B C 1
ATOM 7700 O O . MET B 1 1 ? -35.625 44.031 -36.219 1 25.08 1 MET B O 1
ATOM 7704 N N . VAL B 1 2 ? -37.719 43.312 -36.75 1 25.53 2 VAL B N 1
ATOM 7705 C CA . VAL B 1 2 ? -38.281 42.781 -35.531 1 25.53 2 VAL B CA 1
ATOM 7706 C C . VAL B 1 2 ? -37.688 41.438 -35.188 1 25.53 2 VAL B C 1
ATOM 7708 O O . VAL B 1 2 ? -37.688 40.531 -36.031 1 25.53 2 VAL B O 1
ATOM 7711 N N . SER B 1 3 ? -36.625 41.344 -34.406 1 25.06 3 SER B N 1
ATOM 7712 C CA . SER B 1 3 ? -35.688 40.25 -34.156 1 25.06 3 SER B CA 1
ATOM 7713 C C . SER B 1 3 ? -36.438 38.969 -33.781 1 25.06 3 SER B C 1
ATOM 7715 O O . SER B 1 3 ? -37.219 38.969 -32.844 1 25.06 3 SER B O 1
ATOM 7717 N N . ARG B 1 4 ? -36.719 38.031 -34.812 1 30.53 4 ARG B N 1
ATOM 7718 C CA . ARG B 1 4 ? -37.562 36.812 -34.812 1 30.53 4 ARG B CA 1
ATOM 7719 C C . ARG B 1 4 ? -37.219 35.906 -33.625 1 30.53 4 ARG B C 1
ATOM 7721 O O . ARG B 1 4 ? -36.031 35.594 -33.406 1 30.53 4 ARG B O 1
ATOM 7728 N N . VAL B 1 5 ? -38.156 35.719 -32.625 1 26.38 5 VAL B N 1
ATOM 7729 C CA . VAL B 1 5 ? -38.281 35 -31.344 1 26.38 5 VAL B CA 1
ATOM 7730 C C . VAL B 1 5 ? -38.219 33.5 -31.594 1 26.38 5 VAL B C 1
ATOM 7732 O O . VAL B 1 5 ? -39.031 32.938 -32.312 1 26.38 5 VAL B O 1
ATOM 7735 N N . VAL B 1 6 ? -37.031 32.906 -31.891 1 31.72 6 VAL B N 1
ATOM 7736 C CA . VAL B 1 6 ? -36.938 31.531 -32.344 1 31.72 6 VAL B CA 1
ATOM 7737 C C . VAL B 1 6 ? -37.656 30.625 -31.328 1 31.72 6 VAL B C 1
ATOM 7739 O O . VAL B 1 6 ? -37.312 30.625 -30.141 1 31.72 6 VAL B O 1
ATOM 7742 N N . LYS B 1 7 ? -38.906 30.266 -31.672 1 33.19 7 LYS B N 1
ATOM 7743 C CA . LYS B 1 7 ? -39.844 29.469 -30.906 1 33.19 7 LYS B CA 1
ATOM 7744 C C . LYS B 1 7 ? -39.219 28.156 -30.438 1 33.19 7 LYS B C 1
ATOM 7746 O O . LYS B 1 7 ? -38.406 27.578 -31.141 1 33.19 7 LYS B O 1
ATOM 7751 N N . LYS B 1 8 ? -39.5 27.781 -29.125 1 35.59 8 LYS B N 1
ATOM 7752 C CA . LYS B 1 8 ? -39.062 26.703 -28.266 1 35.59 8 LYS B CA 1
ATOM 7753 C C . LYS B 1 8 ? -39.5 25.344 -28.812 1 35.59 8 LYS B C 1
ATOM 7755 O O . LYS B 1 8 ? -40.656 25.141 -29.141 1 35.59 8 LYS B O 1
ATOM 7760 N N . PRO B 1 9 ? -38.75 24.469 -29.438 1 35.06 9 PRO B N 1
ATOM 7761 C CA . PRO B 1 9 ? -39.312 23.281 -30.078 1 35.06 9 PRO B CA 1
ATOM 7762 C C . PRO B 1 9 ? -40.125 22.406 -29.125 1 35.06 9 PRO B C 1
ATOM 7764 O O . PRO B 1 9 ? -39.781 22.344 -27.922 1 35.06 9 PRO B O 1
ATOM 7767 N N . ARG B 1 10 ? -41.406 22.047 -29.359 1 39.31 10 ARG B N 1
ATOM 7768 C CA . ARG B 1 10 ? -42.469 21.344 -28.688 1 39.31 10 ARG B CA 1
ATOM 7769 C C . ARG B 1 10 ? -42.031 19.953 -28.234 1 39.31 10 ARG B C 1
ATOM 7771 O O . ARG B 1 10 ? -41.344 19.234 -28.984 1 39.31 10 ARG B O 1
ATOM 7778 N N . PRO B 1 11 ? -42.188 19.578 -26.906 1 39.81 11 PRO B N 1
ATOM 7779 C CA . PRO B 1 11 ? -41.812 18.297 -26.297 1 39.81 11 PRO B CA 1
ATOM 7780 C C . PRO B 1 11 ? -42.531 17.094 -26.969 1 39.81 11 PRO B C 1
ATOM 7782 O O . PRO B 1 11 ? -43.719 17.125 -27.188 1 39.81 11 PRO B O 1
ATOM 7785 N N . SER B 1 12 ? -42 16.203 -27.828 1 49.12 12 SER B N 1
ATOM 7786 C CA . SER B 1 12 ? -42.625 15.133 -28.594 1 49.12 12 SER B CA 1
ATOM 7787 C C . SER B 1 12 ? -43.156 14.039 -27.672 1 49.12 12 SER B C 1
ATOM 7789 O O . SER B 1 12 ? -42.438 13.602 -26.75 1 49.12 12 SER B O 1
ATOM 7791 N N . ARG B 1 13 ? -44.594 13.859 -27.625 1 51.28 13 ARG B N 1
ATOM 7792 C CA . ARG B 1 13 ? -45.406 12.992 -26.781 1 51.28 13 ARG B CA 1
ATOM 7793 C C . ARG B 1 13 ? -45.5 11.586 -27.359 1 51.28 13 ARG B C 1
ATOM 7795 O O . ARG B 1 13 ? -46.375 10.812 -26.984 1 51.28 13 ARG B O 1
ATOM 7802 N N . VAL B 1 14 ? -44.719 11.266 -28.203 1 63.84 14 VAL B N 1
ATOM 7803 C CA . VAL B 1 14 ? -44.781 9.992 -28.906 1 63.84 14 VAL B CA 1
ATOM 7804 C C . VAL B 1 14 ? -43.969 8.938 -28.141 1 63.84 14 VAL B C 1
ATOM 7806 O O . VAL B 1 14 ? -42.969 9.25 -27.5 1 63.84 14 VAL B O 1
ATOM 7809 N N . CYS B 1 15 ? -44.562 7.645 -28 1 57.38 15 CYS B N 1
ATOM 7810 C CA . CYS B 1 15 ? -43.875 6.598 -27.25 1 57.38 15 CYS B CA 1
ATOM 7811 C C . CYS B 1 15 ? -42.562 6.246 -27.891 1 57.38 15 CYS B C 1
ATOM 7813 O O . CYS B 1 15 ? -42.375 6.375 -29.109 1 57.38 15 CYS B O 1
ATOM 7815 N N . VAL B 1 16 ? -41.531 5.898 -27.312 1 63.91 16 VAL B N 1
ATOM 7816 C CA . VAL B 1 16 ? -40.188 5.711 -27.797 1 63.91 16 VAL B CA 1
ATOM 7817 C C . VAL B 1 16 ? -40.156 4.578 -28.812 1 63.91 16 VAL B C 1
ATOM 7819 O O . VAL B 1 16 ? -39.406 4.648 -29.797 1 63.91 16 VAL B O 1
ATOM 7822 N N . GLN B 1 17 ? -40.969 3.564 -28.719 1 69.62 17 GLN B N 1
ATOM 7823 C CA . GLN B 1 17 ? -41 2.422 -29.625 1 69.62 17 GLN B CA 1
ATOM 7824 C C . GLN B 1 17 ? -41.594 2.814 -30.984 1 69.62 17 GLN B C 1
ATOM 7826 O O . GLN B 1 17 ? -41.062 2.438 -32.031 1 69.62 17 GLN B O 1
ATOM 7831 N N . CYS B 1 18 ? -42.719 3.463 -31 1 66.44 18 CYS B N 1
ATOM 7832 C CA . CYS B 1 18 ? -43.375 3.928 -32.219 1 66.44 18 CYS B CA 1
ATOM 7833 C C . CYS B 1 18 ? -42.5 4.973 -32.938 1 66.44 18 CYS B C 1
ATOM 7835 O O . CYS B 1 18 ? -42.469 5.008 -34.156 1 66.44 18 CYS B O 1
ATOM 7837 N N . LYS B 1 19 ? -41.75 5.715 -32.094 1 66.25 19 LYS B N 1
ATOM 7838 C CA . LYS B 1 19 ? -40.812 6.73 -32.594 1 66.25 19 LYS B CA 1
ATOM 7839 C C . LYS B 1 19 ? -39.656 6.094 -33.344 1 66.25 19 LYS B C 1
ATOM 7841 O O . LYS B 1 19 ? -39.281 6.555 -34.438 1 66.25 19 LYS B O 1
ATOM 7846 N N . LYS B 1 20 ? -39.125 4.965 -32.875 1 62.19 20 LYS B N 1
ATOM 7847 C CA . LYS B 1 20 ? -38 4.246 -33.438 1 62.19 20 LYS B CA 1
ATOM 7848 C C . LYS B 1 20 ? -38.406 3.529 -34.719 1 62.19 20 LYS B C 1
ATOM 7850 O O . LYS B 1 20 ? -37.625 3.49 -35.688 1 62.19 20 LYS B O 1
ATOM 7855 N N . ARG B 1 21 ? -39.562 3.002 -34.719 1 68 21 ARG B N 1
ATOM 7856 C CA . ARG B 1 21 ? -40.062 2.24 -35.844 1 68 21 ARG B CA 1
ATOM 7857 C C . ARG B 1 21 ? -40.75 3.148 -36.844 1 68 21 ARG B C 1
ATOM 7859 O O . ARG B 1 21 ? -41.312 2.676 -37.844 1 68 21 ARG B O 1
ATOM 7866 N N . LYS B 1 22 ? -40.75 4.43 -36.688 1 64.88 22 LYS B N 1
ATOM 7867 C CA . LYS B 1 22 ? -41.281 5.512 -37.531 1 64.88 22 LYS B CA 1
ATOM 7868 C C . LYS B 1 22 ? -42.75 5.27 -37.875 1 64.88 22 LYS B C 1
ATOM 7870 O O . LYS B 1 22 ? -43.156 5.477 -39 1 64.88 22 LYS B O 1
ATOM 7875 N N . LEU B 1 23 ? -43.375 4.582 -36.906 1 67.88 23 LEU B N 1
ATOM 7876 C CA . LEU B 1 23 ? -44.781 4.293 -37.125 1 67.88 23 LEU B CA 1
ATOM 7877 C C . LEU B 1 23 ? -45.688 5.348 -36.469 1 67.88 23 LEU B C 1
ATOM 7879 O O . LEU B 1 23 ? -45.25 6 -35.5 1 67.88 23 LEU B O 1
ATOM 7883 N N . ARG B 1 24 ? -46.875 5.637 -36.906 1 67.62 24 ARG B N 1
ATOM 7884 C CA . ARG B 1 24 ? -47.844 6.578 -36.375 1 67.62 24 ARG B CA 1
ATOM 7885 C C . ARG B 1 24 ? -48.375 6.117 -35.031 1 67.62 24 ARG B C 1
ATOM 7887 O O . ARG B 1 24 ? -49.094 5.113 -34.938 1 67.62 24 ARG B O 1
ATOM 7894 N N . CYS B 1 25 ? -47.812 6.734 -33.875 1 59.34 25 CYS B N 1
ATOM 7895 C CA . CYS B 1 25 ? -48.188 6.363 -32.5 1 59.34 25 CYS B CA 1
ATOM 7896 C C . CYS B 1 25 ? -49.469 7.027 -32.094 1 59.34 25 CYS B C 1
ATOM 7898 O O . CYS B 1 25 ? -49.719 8.195 -32.406 1 59.34 25 CYS B O 1
ATOM 7900 N N . ASP B 1 26 ? -50.562 6.375 -31.828 1 66.44 26 ASP B N 1
ATOM 7901 C CA . ASP B 1 26 ? -51.844 6.938 -31.453 1 66.44 26 ASP B CA 1
ATOM 7902 C C . ASP B 1 26 ? -51.781 7.629 -30.094 1 66.44 26 ASP B C 1
ATOM 7904 O O . ASP B 1 26 ? -52.812 8.055 -29.547 1 66.44 26 ASP B O 1
ATOM 7908 N N . ARG B 1 27 ? -50.5 7.852 -29.406 1 60.12 27 ARG B N 1
ATOM 7909 C CA . ARG B 1 27 ? -50.094 8.594 -28.219 1 60.12 27 ARG B CA 1
ATOM 7910 C C . ARG B 1 27 ? -50.906 8.172 -27 1 60.12 27 ARG B C 1
ATOM 7912 O O . ARG B 1 27 ? -51 8.922 -26.031 1 60.12 27 ARG B O 1
ATOM 7919 N N . GLN B 1 28 ? -51.562 6.922 -27.188 1 64.62 28 GLN B N 1
ATOM 7920 C CA . GLN B 1 28 ? -52.375 6.441 -26.062 1 64.62 28 GLN B CA 1
ATOM 7921 C C . GLN B 1 28 ? -51.5 5.875 -24.953 1 64.62 28 GLN B C 1
ATOM 7923 O O . GLN B 1 28 ? -50.5 5.195 -25.234 1 64.62 28 GLN B O 1
ATOM 7928 N N . ARG B 1 29 ? -51.594 6.316 -23.609 1 58.31 29 ARG B N 1
ATOM 7929 C CA . ARG B 1 29 ? -50.906 5.797 -22.422 1 58.31 29 ARG B CA 1
ATOM 7930 C C . ARG B 1 29 ? -51.812 4.832 -21.656 1 58.31 29 ARG B C 1
ATOM 7932 O O . ARG B 1 29 ? -53.031 4.977 -21.656 1 58.31 29 ARG B O 1
ATOM 7939 N N . PRO B 1 30 ? -51.062 4.016 -20.938 1 51.56 30 PRO B N 1
ATOM 7940 C CA . PRO B 1 30 ? -49.625 3.842 -20.75 1 51.56 30 PRO B CA 1
ATOM 7941 C C . PRO B 1 30 ? -48.969 3.162 -21.953 1 51.56 30 PRO B C 1
ATOM 7943 O O . PRO B 1 30 ? -47.719 3.154 -22.047 1 51.56 30 PRO B O 1
ATOM 7946 N N . THR B 1 31 ? -49.781 2.455 -22.719 1 67.12 31 THR B N 1
ATOM 7947 C CA . THR B 1 31 ? -49.281 1.778 -23.906 1 67.12 31 THR B CA 1
ATOM 7948 C C . THR B 1 31 ? -50.031 2.242 -25.156 1 67.12 31 THR B C 1
ATOM 7950 O O . THR B 1 31 ? -51.25 2.312 -25.156 1 67.12 31 THR B O 1
ATOM 7953 N N . CYS B 1 32 ? -49.375 2.707 -26.141 1 65.31 32 CYS B N 1
ATOM 7954 C CA . CYS B 1 32 ? -50.062 3.072 -27.375 1 65.31 32 CYS B CA 1
ATOM 7955 C C . CYS B 1 32 ? -50.625 1.842 -28.062 1 65.31 32 CYS B C 1
ATOM 7957 O O . CYS B 1 32 ? -50.188 0.718 -27.797 1 65.31 32 CYS B O 1
ATOM 7959 N N . THR B 1 33 ? -51.75 2.062 -28.656 1 70.06 33 THR B N 1
ATOM 7960 C CA . THR B 1 33 ? -52.531 0.97 -29.25 1 70.06 33 THR B CA 1
ATOM 7961 C C . THR B 1 33 ? -51.625 0.081 -30.094 1 70.06 33 THR B C 1
ATOM 7963 O O . THR B 1 33 ? -51.875 -1.121 -30.219 1 70.06 33 THR B O 1
ATOM 7966 N N . ARG B 1 34 ? -50.594 0.697 -30.625 1 66.19 34 ARG B N 1
ATOM 7967 C CA . ARG B 1 34 ? -49.719 -0.054 -31.516 1 66.19 34 ARG B CA 1
ATOM 7968 C C . ARG B 1 34 ? -48.75 -0.94 -30.734 1 66.19 34 ARG B C 1
ATOM 7970 O O . ARG B 1 34 ? -48.531 -2.098 -31.109 1 66.19 34 ARG B O 1
ATOM 7977 N N . CYS B 1 35 ? -48.25 -0.394 -29.719 1 57.31 35 CYS B N 1
ATOM 7978 C CA . CYS B 1 35 ? -47.375 -1.171 -28.859 1 57.31 35 CYS B CA 1
ATOM 7979 C C . CYS B 1 35 ? -48.156 -2.273 -28.141 1 57.31 35 CYS B C 1
ATOM 7981 O O . CYS B 1 35 ? -47.656 -3.387 -27.984 1 57.31 35 CYS B O 1
ATOM 7983 N N . LYS B 1 36 ? -49.344 -2.072 -27.812 1 65.19 36 LYS B N 1
ATOM 7984 C CA . LYS B 1 36 ? -50.25 -3.068 -27.266 1 65.19 36 LYS B CA 1
ATOM 7985 C C . LYS B 1 36 ? -50.469 -4.227 -28.234 1 65.19 36 LYS B C 1
ATOM 7987 O O . LYS B 1 36 ? -50.438 -5.391 -27.828 1 65.19 36 LYS B O 1
ATOM 7992 N N . ARG B 1 37 ? -50.719 -3.736 -29.469 1 65.62 37 ARG B N 1
ATOM 7993 C CA . ARG B 1 37 ? -51.031 -4.762 -30.469 1 65.62 37 ARG B CA 1
ATOM 7994 C C . ARG B 1 37 ? -49.781 -5.59 -30.781 1 65.62 37 ARG B C 1
ATOM 7996 O O . ARG B 1 37 ? -49.875 -6.785 -31.062 1 65.62 37 ARG B O 1
ATOM 8003 N N . SER B 1 38 ? -48.625 -4.836 -30.812 1 59.22 38 SER B N 1
ATOM 8004 C CA . SER B 1 38 ? -47.375 -5.512 -31.203 1 59.22 38 SER B CA 1
ATOM 8005 C C . SER B 1 38 ? -46.656 -6.09 -30 1 59.22 38 SER B C 1
ATOM 8007 O O . SER B 1 38 ? -45.562 -6.633 -30.125 1 59.22 38 SER B O 1
ATOM 8009 N N . SER B 1 39 ? -47.125 -6.215 -28.75 1 52.22 39 SER B N 1
ATOM 8010 C CA . SER B 1 39 ? -46.688 -6.715 -27.453 1 52.22 39 SER B CA 1
ATOM 8011 C C . SER B 1 39 ? -45.312 -6.176 -27.094 1 52.22 39 SER B C 1
ATOM 8013 O O . SER B 1 39 ? -44.469 -6.918 -26.594 1 52.22 39 SER B O 1
ATOM 8015 N N . THR B 1 40 ? -45 -4.926 -27.531 1 52.81 40 THR B N 1
ATOM 8016 C CA . THR B 1 40 ? -43.75 -4.246 -27.219 1 52.81 40 THR B CA 1
ATOM 8017 C C . THR B 1 40 ? -43.938 -3.25 -26.078 1 52.81 40 THR B C 1
ATOM 8019 O O . THR B 1 40 ? -45.031 -2.686 -25.922 1 52.81 40 THR B O 1
ATOM 8022 N N . ILE B 1 41 ? -42.969 -3.1 -25.047 1 57.09 41 ILE B N 1
ATOM 8023 C CA . ILE B 1 41 ? -43.094 -2.186 -23.922 1 57.09 41 ILE B CA 1
ATOM 8024 C C . ILE B 1 41 ? -42.969 -0.744 -24.406 1 57.09 41 ILE B C 1
ATOM 8026 O O . ILE B 1 41 ? -41.938 -0.364 -24.969 1 57.09 41 ILE B O 1
ATOM 8030 N N . CYS B 1 42 ? -43.969 0.155 -24.266 1 54.97 42 CYS B N 1
ATOM 8031 C CA . CYS B 1 42 ? -44.188 1.514 -24.766 1 54.97 42 CYS B CA 1
ATOM 8032 C C . CYS B 1 42 ? -43.594 2.535 -23.797 1 54.97 42 CYS B C 1
ATOM 8034 O O . CYS B 1 42 ? -44 2.59 -22.625 1 54.97 42 CYS B O 1
ATOM 8036 N N . THR B 1 43 ? -42.281 3.162 -24.016 1 60.5 43 THR B N 1
ATOM 8037 C CA . THR B 1 43 ? -41.625 4.117 -23.141 1 60.5 43 THR B CA 1
ATOM 8038 C C . THR B 1 43 ? -41.688 5.523 -23.719 1 60.5 43 THR B C 1
ATOM 8040 O O . THR B 1 43 ? -41.719 5.691 -24.953 1 60.5 43 THR B O 1
ATOM 8043 N N . TYR B 1 44 ? -41.969 6.621 -22.719 1 54.38 44 TYR B N 1
ATOM 8044 C CA . TYR B 1 44 ? -42.156 7.988 -23.203 1 54.38 44 TYR B CA 1
ATOM 8045 C C . TYR B 1 44 ? -41.062 8.898 -22.672 1 54.38 44 TYR B C 1
ATOM 8047 O O . TYR B 1 44 ? -40.562 8.695 -21.562 1 54.38 44 TYR B O 1
ATOM 8055 N N . ASP B 1 45 ? -40.25 10.109 -23.141 1 45.41 45 ASP B N 1
ATOM 8056 C CA . ASP B 1 45 ? -39.156 11.031 -22.891 1 45.41 45 ASP B CA 1
ATOM 8057 C C . ASP B 1 45 ? -39.531 12.023 -21.781 1 45.41 45 ASP B C 1
ATOM 8059 O O . ASP B 1 45 ? -40.5 12.758 -21.906 1 45.41 45 ASP B O 1
ATOM 8063 N N . HIS B 1 46 ? -39.031 11.805 -20.234 1 36.78 46 HIS B N 1
ATOM 8064 C CA . HIS B 1 46 ? -39.281 12.797 -19.203 1 36.78 46 HIS B CA 1
ATOM 8065 C C . HIS B 1 46 ? -38.5 14.078 -19.469 1 36.78 46 HIS B C 1
ATOM 8067 O O . HIS B 1 46 ? -37.438 14.047 -20.078 1 36.78 46 HIS B O 1
ATOM 8073 N N . ASP B 1 47 ? -38.906 15.305 -18.75 1 28.22 47 ASP B N 1
ATOM 8074 C CA . ASP B 1 47 ? -38.625 16.734 -18.703 1 28.22 47 ASP B CA 1
ATOM 8075 C C . ASP B 1 47 ? -37.344 17 -17.922 1 28.22 47 ASP B C 1
ATOM 8077 O O . ASP B 1 47 ? -36.938 16.188 -17.109 1 28.22 47 ASP B O 1
ATOM 8081 N N . SER B 1 48 ? -36.812 18.469 -17.609 1 26.58 48 SER B N 1
ATOM 8082 C CA . SER B 1 48 ? -35.625 19.25 -17.359 1 26.58 48 SER B CA 1
ATOM 8083 C C . SER B 1 48 ? -35.219 19.203 -15.891 1 26.58 48 SER B C 1
ATOM 8085 O O . SER B 1 48 ? -36.031 18.875 -15.031 1 26.58 48 SER B O 1
ATOM 8087 N N . GLU B 1 49 ? -34.344 20.422 -15.156 1 23.06 49 GLU B N 1
ATOM 8088 C CA . GLU B 1 49 ? -33.156 20.703 -14.375 1 23.06 49 GLU B CA 1
ATOM 8089 C C . GLU B 1 49 ? -33.5 21.031 -12.922 1 23.06 49 GLU B C 1
ATOM 8091 O O . GLU B 1 49 ? -32.656 21.484 -12.156 1 23.06 49 GLU B O 1
ATOM 8096 N N . LEU B 1 50 ? -34.375 20.969 -12.133 1 20.23 50 LEU B N 1
ATOM 8097 C CA . LEU B 1 50 ? -34.469 21.891 -11 1 20.23 50 LEU B CA 1
ATOM 8098 C C . LEU B 1 50 ? -33.375 21.594 -9.977 1 20.23 50 LEU B C 1
ATOM 8100 O O . LEU B 1 50 ? -33 20.438 -9.766 1 20.23 50 LEU B O 1
ATOM 8104 N N . SER B 1 51 ? -32.875 22.672 -9 1 20.05 51 SER B N 1
ATOM 8105 C CA . SER B 1 51 ? -31.828 23.125 -8.078 1 20.05 51 SER B CA 1
ATOM 8106 C C . SER B 1 51 ? -32.062 22.562 -6.68 1 20.05 51 SER B C 1
ATOM 8108 O O . SER B 1 51 ? -31.422 23.016 -5.715 1 20.05 51 SER B O 1
ATOM 8110 N N . VAL B 1 52 ? -32.656 21.578 -6.254 1 18.39 52 VAL B N 1
ATOM 8111 C CA . VAL B 1 52 ? -33 21.531 -4.836 1 18.39 52 VAL B CA 1
ATOM 8112 C C . VAL B 1 52 ? -31.734 21.266 -4.008 1 18.39 52 VAL B C 1
ATOM 8114 O O . VAL B 1 52 ? -30.906 20.438 -4.383 1 18.39 52 VAL B O 1
ATOM 8117 N N . PRO B 1 53 ? -31.422 22.141 -2.797 1 20.39 53 PRO B N 1
ATOM 8118 C CA . PRO B 1 53 ? -30.5 22.234 -1.666 1 20.39 53 PRO B CA 1
ATOM 8119 C C . PRO B 1 53 ? -30.484 20.984 -0.803 1 20.39 53 PRO B C 1
ATOM 8121 O O . PRO B 1 53 ? -31.453 20.203 -0.826 1 20.39 53 PRO B O 1
ATOM 8124 N N . PRO B 1 54 ? -29.422 20.953 0.163 1 19.17 54 PRO B N 1
ATOM 8125 C CA . PRO B 1 54 ? -28.828 19.812 0.848 1 19.17 54 PRO B CA 1
ATOM 8126 C C . PRO B 1 54 ? -29.672 19.328 2.025 1 19.17 54 PRO B C 1
ATOM 8128 O O . PRO B 1 54 ? -29.781 20.016 3.041 1 19.17 54 PRO B O 1
ATOM 8131 N N . GLU B 1 55 ? -30.766 18.875 1.785 1 16.28 55 GLU B N 1
ATOM 8132 C CA . GLU B 1 55 ? -31.672 18.594 2.902 1 16.28 55 GLU B CA 1
ATOM 8133 C C . GLU B 1 55 ? -31.047 17.578 3.861 1 16.28 55 GLU B C 1
ATOM 8135 O O . GLU B 1 55 ? -30.406 16.625 3.43 1 16.28 55 GLU B O 1
ATOM 8140 N N . GLU B 1 56 ? -31.125 17.953 5.16 1 16.91 56 GLU B N 1
ATOM 8141 C CA . GLU B 1 56 ? -30.828 17.578 6.539 1 16.91 56 GLU B CA 1
ATOM 8142 C C . GLU B 1 56 ? -31.266 16.141 6.836 1 16.91 56 GLU B C 1
ATOM 8144 O O . GLU B 1 56 ? -30.469 15.336 7.312 1 16.91 56 GLU B O 1
ATOM 8149 N N . SER B 1 57 ? -32.188 16.094 7.703 1 16.52 57 SER B N 1
ATOM 8150 C CA . SER B 1 57 ? -32.281 15.469 9.023 1 16.52 57 SER B CA 1
ATOM 8151 C C . SER B 1 57 ? -32.812 14.031 8.922 1 16.52 57 SER B C 1
ATOM 8153 O O . SER B 1 57 ? -32.188 13.109 9.461 1 16.52 57 SER B O 1
ATOM 8155 N N . SER B 1 58 ? -34.094 13.891 8.859 1 15.59 58 SER B N 1
ATOM 8156 C CA . SER B 1 58 ? -34.75 13.227 9.984 1 15.59 58 SER B CA 1
ATOM 8157 C C . SER B 1 58 ? -34.719 11.711 9.82 1 15.59 58 SER B C 1
ATOM 8159 O O . SER B 1 58 ? -34.5 11.203 8.719 1 15.59 58 SER B O 1
ATOM 8161 N N . LYS B 1 59 ? -35.594 11.148 10.625 1 17.11 59 LYS B N 1
ATOM 8162 C CA . LYS B 1 59 ? -35.844 10.133 11.641 1 17.11 59 LYS B CA 1
ATOM 8163 C C . LYS B 1 59 ? -36.344 8.836 11.008 1 17.11 59 LYS B C 1
ATOM 8165 O O . LYS B 1 59 ? -35.969 7.742 11.445 1 17.11 59 LYS B O 1
ATOM 8170 N N . THR B 1 60 ? -37.375 8.906 10.055 1 15.4 60 THR B N 1
ATOM 8171 C CA . THR B 1 60 ? -38.469 8.039 10.539 1 15.4 60 THR B CA 1
ATOM 8172 C C . THR B 1 60 ? -38.156 6.582 10.188 1 15.4 60 THR B C 1
ATOM 8174 O O . THR B 1 60 ? -37.375 6.301 9.297 1 15.4 60 THR B O 1
ATOM 8177 N N . GLU B 1 61 ? -39.219 5.902 9.992 1 16.14 61 GLU B N 1
ATOM 8178 C CA . GLU B 1 61 ? -39.938 4.801 10.633 1 16.14 61 GLU B CA 1
ATOM 8179 C C . GLU B 1 61 ? -39.844 3.523 9.805 1 16.14 61 GLU B C 1
ATOM 8181 O O . GLU B 1 61 ? -39.688 2.432 10.359 1 16.14 61 GLU B O 1
ATOM 8186 N N . PHE B 1 62 ? -39.906 3.682 8.43 1 15.43 62 PHE B N 1
ATOM 8187 C CA . PHE B 1 62 ? -40.938 2.703 8.039 1 15.43 62 PHE B CA 1
ATOM 8188 C C . PHE B 1 62 ? -40.375 1.29 8.094 1 15.43 62 PHE B C 1
ATOM 8190 O O . PH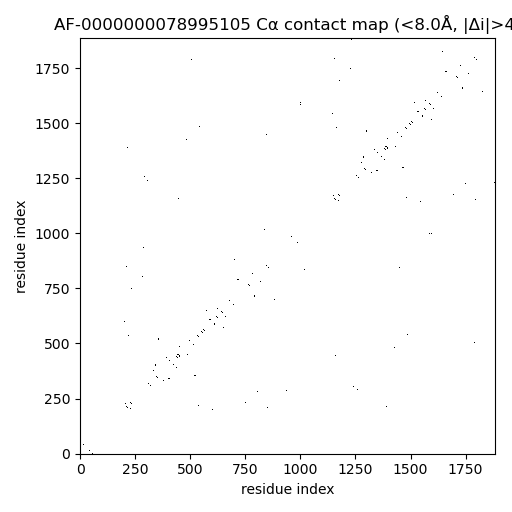E B 1 62 ? -39.156 1.102 8.016 1 15.43 62 PHE B O 1
ATOM 8197 N N . ILE B 1 63 ? -41.375 0.343 7.633 1 16.22 63 ILE B N 1
ATOM 8198 C CA . ILE B 1 63 ? -42.031 -0.909 8.016 1 16.22 63 ILE B CA 1
ATOM 8199 C C . ILE B 1 63 ? -41.531 -2.043 7.121 1 16.22 63 ILE B C 1
ATOM 8201 O O . ILE B 1 63 ? -41.875 -3.203 7.324 1 16.22 63 ILE B O 1
ATOM 8205 N N . ILE B 1 64 ? -40.656 -1.835 6.328 1 14.81 64 ILE B N 1
ATOM 8206 C CA . ILE B 1 64 ? -40.688 -2.732 5.18 1 14.81 64 ILE B CA 1
ATOM 8207 C C . ILE B 1 64 ? -40.531 -4.176 5.648 1 14.81 64 ILE B C 1
ATOM 8209 O O . ILE B 1 64 ? -39.531 -4.551 6.227 1 14.81 64 ILE B O 1
ATOM 8213 N N . GLN B 1 65 ? -41.625 -4.652 5.473 1 16.02 65 GLN B N 1
ATOM 8214 C CA . GLN B 1 65 ? -42.031 -6.031 5.754 1 16.02 65 GLN B CA 1
ATOM 8215 C C . GLN B 1 65 ? -41.594 -6.961 4.617 1 16.02 65 GLN B C 1
ATOM 8217 O O . GLN B 1 65 ? -42.406 -7.262 3.727 1 16.02 65 GLN B O 1
ATOM 8222 N N . GLU B 1 66 ? -40.656 -6.715 4.039 1 14.28 66 GLU B N 1
ATOM 8223 C CA . GLU B 1 66 ? -40.281 -7.598 2.934 1 14.28 66 GLU B CA 1
ATOM 8224 C C . GLU B 1 66 ? -40.375 -9.062 3.346 1 14.28 66 GLU B C 1
ATOM 8226 O O . GLU B 1 66 ? -40 -9.43 4.461 1 14.28 66 GLU B O 1
ATOM 8231 N N . ASN B 1 67 ? -40.656 -9.93 2.373 1 15.65 67 ASN B N 1
ATOM 8232 C CA . ASN B 1 67 ? -41.406 -11.102 1.95 1 15.65 67 ASN B CA 1
ATOM 8233 C C . ASN B 1 67 ? -40.562 -12.367 1.969 1 15.65 67 ASN B C 1
ATOM 8235 O O . ASN B 1 67 ? -41.031 -13.445 1.612 1 15.65 67 ASN B O 1
ATOM 8239 N N . GLU B 1 68 ? -39.406 -12.367 2.295 1 14.38 68 GLU B N 1
ATOM 8240 C CA . GLU B 1 68 ? -38.625 -13.398 1.646 1 14.38 68 GLU B CA 1
ATOM 8241 C C . GLU B 1 68 ? -39.219 -14.789 1.9 1 14.38 68 GLU B C 1
ATOM 8243 O O . GLU B 1 68 ? -39.625 -15.094 3.02 1 14.38 68 GLU B O 1
ATOM 8248 N N . SER B 1 69 ? -39.031 -15.625 0.943 1 14.96 69 SER B N 1
ATOM 8249 C CA . SER B 1 69 ? -39.531 -16.812 0.284 1 14.96 69 SER B CA 1
ATOM 8250 C C . SER B 1 69 ? -39.062 -18.078 0.981 1 14.96 69 SER B C 1
ATOM 8252 O O . SER B 1 69 ? -37.875 -18.188 1.355 1 14.96 69 SER B O 1
ATOM 8254 N N . THR B 1 70 ? -40 -18.844 1.287 1 15.53 70 THR B N 1
ATOM 8255 C CA . THR B 1 70 ? -40.156 -20.125 1.953 1 15.53 70 THR B CA 1
ATOM 8256 C C . THR B 1 70 ? -39.719 -21.266 1.032 1 15.53 70 THR B C 1
ATOM 8258 O O . THR B 1 70 ? -39.969 -22.438 1.316 1 15.53 70 THR B O 1
ATOM 8261 N N . SER B 1 71 ? -38.812 -21.141 0.406 1 14.06 71 SER B N 1
ATOM 8262 C CA . SER B 1 71 ? -38.844 -22.266 -0.519 1 14.06 71 SER B CA 1
ATOM 8263 C C . SER B 1 71 ? -38.906 -23.594 0.229 1 14.06 71 SER B C 1
ATOM 8265 O O . SER B 1 71 ? -38.75 -23.641 1.448 1 14.06 71 SER B O 1
ATOM 8267 N N . PHE B 1 72 ? -38.344 -24.594 -0.511 1 14.2 72 PHE B N 1
ATOM 8268 C CA . PHE B 1 72 ? -38.562 -25.938 -1.023 1 14.2 72 PHE B CA 1
ATOM 8269 C C . PHE B 1 72 ? -38.094 -26.984 -0.022 1 14.2 72 PHE B C 1
ATOM 8271 O O . PHE B 1 72 ? -37.188 -26.734 0.773 1 14.2 72 PHE B O 1
ATOM 8278 N N . GLU B 1 73 ? -38.781 -28.219 -0.276 1 14.76 73 GLU B N 1
ATOM 8279 C CA . GLU B 1 73 ? -39.031 -29.531 0.322 1 14.76 73 GLU B CA 1
ATOM 8280 C C . GLU B 1 73 ? -37.875 -30.484 0.07 1 14.76 73 GLU B C 1
ATOM 8282 O O . GLU B 1 73 ? -37.844 -31.594 0.618 1 14.76 73 GLU B O 1
ATOM 8287 N N . PRO B 1 74 ? -36.969 -30.375 -0.461 1 13.86 74 PRO B N 1
ATOM 8288 C CA . PRO B 1 74 ? -36.844 -31.766 -0.936 1 13.86 74 PRO B CA 1
ATOM 8289 C C . PRO B 1 74 ? -36.875 -32.781 0.203 1 13.86 74 PRO B C 1
ATOM 8291 O O . PRO B 1 74 ? -36.719 -32.406 1.368 1 13.86 74 PRO B O 1
ATOM 8294 N N . ILE B 1 75 ? -36.25 -34.094 -0.117 1 14.4 75 ILE B N 1
ATOM 8295 C CA . ILE B 1 75 ? -36.438 -35.531 -0.326 1 14.4 75 ILE B CA 1
ATOM 8296 C C . ILE B 1 75 ? -35.812 -36.312 0.826 1 14.4 75 ILE B C 1
ATOM 8298 O O . ILE B 1 75 ? -36.438 -37.219 1.392 1 14.4 75 ILE B O 1
ATOM 8302 N N . PHE B 1 76 ? -34.531 -36.625 0.715 1 13.94 76 PHE B N 1
ATOM 8303 C CA . PHE B 1 76 ? -34.25 -38.031 0.775 1 13.94 76 PHE B CA 1
ATOM 8304 C C . PHE B 1 76 ? -34.469 -38.594 2.186 1 13.94 76 PHE B C 1
ATOM 8306 O O . PHE B 1 76 ? -34.531 -37.812 3.145 1 13.94 76 PHE B O 1
ATOM 8313 N N . SER B 1 77 ? -33.688 -39.781 2.445 1 13.82 77 SER B N 1
ATOM 8314 C CA . SER B 1 77 ? -33.75 -41.188 2.727 1 13.82 77 SER B CA 1
ATOM 8315 C C . SER B 1 77 ? -33.5 -41.469 4.211 1 13.82 77 SER B C 1
ATOM 8317 O O . SER B 1 77 ? -34.312 -42.188 4.84 1 13.82 77 SER B O 1
ATOM 8319 N N . THR B 1 78 ? -32.281 -41.875 4.402 1 13.91 78 THR B N 1
ATOM 8320 C CA . THR B 1 78 ? -31.984 -43.219 4.898 1 13.91 78 THR B CA 1
ATOM 8321 C C . THR B 1 78 ? -32.312 -43.344 6.387 1 13.91 78 THR B C 1
ATOM 8323 O O . THR B 1 78 ? -32.406 -42.344 7.082 1 13.91 78 THR B O 1
ATOM 8326 N N . THR B 1 79 ? -31.672 -44.469 6.934 1 13.38 79 THR B N 1
ATOM 8327 C CA . THR B 1 79 ? -31.734 -45.781 7.566 1 13.38 79 THR B CA 1
ATOM 8328 C C . THR B 1 79 ? -31.5 -45.656 9.07 1 13.38 79 THR B C 1
ATOM 8330 O O . THR B 1 79 ? -32.281 -46.219 9.859 1 13.38 79 THR B O 1
ATOM 8333 N N . THR B 1 80 ? -30.328 -46.188 9.43 1 13.71 80 THR B N 1
ATOM 8334 C CA . THR B 1 80 ? -30.188 -47.406 10.219 1 13.71 80 THR B CA 1
ATOM 8335 C C . THR B 1 80 ? -30.391 -47.125 11.703 1 13.71 80 THR B C 1
ATOM 8337 O O . THR B 1 80 ? -30.281 -46 12.141 1 13.71 80 THR B O 1
ATOM 8340 N N . THR B 1 81 ? -29.703 -48.062 12.492 1 13.88 81 THR B N 1
ATOM 8341 C CA . THR B 1 81 ? -29.953 -49.156 13.453 1 13.88 81 THR B CA 1
ATOM 8342 C C . THR B 1 81 ? -29.938 -48.625 14.875 1 13.88 81 THR B C 1
ATOM 8344 O O . THR B 1 81 ? -30.875 -48.844 15.648 1 13.88 81 THR B O 1
ATOM 8347 N N . ASN B 1 82 ? -29.047 -49.375 15.711 1 13.77 82 ASN B N 1
ATOM 8348 C CA . ASN B 1 82 ? -29.234 -50.344 16.797 1 13.77 82 ASN B CA 1
ATOM 8349 C C . ASN B 1 82 ? -29.344 -49.656 18.141 1 13.77 82 ASN B C 1
ATOM 8351 O O . ASN B 1 82 ? -29 -48.469 18.281 1 13.77 82 ASN B O 1
ATOM 8355 N N . THR B 1 83 ? -29.266 -50.594 19.281 1 13.5 83 THR B N 1
ATOM 8356 C CA . THR B 1 83 ? -29.859 -51.188 20.484 1 13.5 83 THR B CA 1
ATOM 8357 C C . THR B 1 83 ? -29.391 -50.406 21.719 1 13.5 83 THR B C 1
ATOM 8359 O O . THR B 1 83 ? -30.219 -50 22.547 1 13.5 83 THR B O 1
ATOM 8362 N N . THR B 1 84 ? -28.531 -51.188 22.672 1 13.89 84 THR B N 1
ATOM 8363 C CA . THR B 1 84 ? -28.797 -51.906 23.922 1 13.89 84 THR B CA 1
ATOM 8364 C C . THR B 1 84 ? -28.625 -50.938 25.109 1 13.89 84 THR B C 1
ATOM 8366 O O . THR B 1 84 ? -28.031 -49.875 24.969 1 13.89 84 THR B O 1
ATOM 8369 N N . ASN B 1 85 ? -28.328 -51.656 26.422 1 13.52 85 ASN B N 1
ATOM 8370 C CA . ASN B 1 85 ? -28.781 -52 27.766 1 13.52 85 ASN B CA 1
ATOM 8371 C C . ASN B 1 85 ? -28.234 -51.031 28.812 1 13.52 85 ASN B C 1
ATOM 8373 O O . ASN B 1 85 ? -29 -50.469 29.609 1 13.52 85 ASN B O 1
ATOM 8377 N N . SER B 1 86 ? -27.109 -51.594 29.703 1 14.08 86 SER B N 1
ATOM 8378 C CA . SER B 1 86 ? -27.047 -52.156 31.047 1 14.08 86 SER B CA 1
ATOM 8379 C C . SER B 1 86 ? -26.812 -51.062 32.094 1 14.08 86 SER B C 1
ATOM 8381 O O . SER B 1 86 ? -26.406 -49.969 31.734 1 14.08 86 SER B O 1
ATOM 8383 N N . THR B 1 87 ? -26.297 -51.625 33.406 1 13.44 87 THR B N 1
ATOM 8384 C CA . THR B 1 87 ? -26.5 -51.781 34.844 1 13.44 87 THR B CA 1
ATOM 8385 C C . THR B 1 87 ? -25.734 -50.688 35.625 1 13.44 87 THR B C 1
ATOM 8387 O O . THR B 1 87 ? -26.281 -50.062 36.531 1 13.44 87 THR B O 1
ATOM 8390 N N . VAL B 1 88 ? -24.375 -50.938 35.875 1 13.79 88 VAL B N 1
ATOM 8391 C CA . VAL B 1 88 ? -23.922 -51.312 37.219 1 13.79 88 VAL B CA 1
ATOM 8392 C C . VAL B 1 88 ? -23.859 -50.062 38.094 1 13.79 88 VAL B C 1
ATOM 8394 O O . VAL B 1 88 ? -23.828 -48.938 37.594 1 13.79 88 VAL B O 1
ATOM 8397 N N . ARG B 1 89 ? -22.969 -50.281 39.344 1 14.16 89 ARG B N 1
ATOM 8398 C CA . ARG B 1 89 ? -22.859 -50.469 40.781 1 14.16 89 ARG B CA 1
ATOM 8399 C C . ARG B 1 89 ? -22.578 -49.125 41.469 1 14.16 89 ARG B C 1
ATOM 8401 O O . ARG B 1 89 ? -22.156 -48.188 40.844 1 14.16 89 ARG B O 1
ATOM 8408 N N . SER B 1 90 ? -22.219 -49.375 42.781 1 13.45 90 SER B N 1
ATOM 8409 C CA . SER B 1 90 ? -22.391 -49.062 44.188 1 13.45 90 SER B CA 1
ATOM 8410 C C . SER B 1 90 ? -21.484 -47.938 44.625 1 13.45 90 SER B C 1
ATOM 8412 O O . SER B 1 90 ? -21.891 -47.031 45.375 1 13.45 90 SER B O 1
ATOM 8414 N N . ARG B 1 91 ? -20.078 -48.188 44.531 1 13.91 91 ARG B N 1
ATOM 8415 C CA . ARG B 1 91 ? -19.359 -48.406 45.781 1 13.91 91 ARG B CA 1
ATOM 8416 C C . ARG B 1 91 ? -19.25 -47.125 46.594 1 13.91 91 ARG B C 1
ATOM 8418 O O . ARG B 1 91 ? -19.312 -46.031 46.031 1 13.91 91 ARG B O 1
ATOM 8425 N N . SER B 1 92 ? -18.578 -47.406 47.844 1 13.48 92 SER B N 1
ATOM 8426 C CA . SER B 1 92 ? -18.516 -47.281 49.281 1 13.48 92 SER B CA 1
ATOM 8427 C C . SER B 1 92 ? -17.891 -45.938 49.688 1 13.48 92 SER B C 1
ATOM 8429 O O . SER B 1 92 ? -18.5 -45.188 50.469 1 13.48 92 SER B O 1
ATOM 8431 N N . GLN B 1 93 ? -16.688 -46.219 50.5 1 13.78 93 GLN B N 1
ATOM 8432 C CA . GLN B 1 93 ? -16.469 -46.094 51.938 1 13.78 93 GLN B CA 1
ATOM 8433 C C . GLN B 1 93 ? -15.961 -44.719 52.312 1 13.78 93 GLN B C 1
ATOM 8435 O O . GLN B 1 93 ? -16.562 -44.031 53.125 1 13.78 93 GLN B O 1
ATOM 8440 N N . ASP B 1 94 ? -14.82 -44.875 53.094 1 13.62 94 ASP B N 1
ATOM 8441 C CA . ASP B 1 94 ? -14.43 -44.688 54.469 1 13.62 94 ASP B CA 1
ATOM 8442 C C . ASP B 1 94 ? -13.758 -43.344 54.688 1 13.62 94 ASP B C 1
ATOM 8444 O O . ASP B 1 94 ? -14.18 -42.562 55.531 1 13.62 94 ASP B O 1
ATOM 8448 N N . THR B 1 95 ? -12.422 -43.594 55.031 1 13.85 95 THR B N 1
ATOM 8449 C CA . THR B 1 95 ? -11.875 -43.438 56.375 1 13.85 95 THR B CA 1
ATOM 8450 C C . THR B 1 95 ? -11.391 -42 56.594 1 13.85 95 THR B C 1
ATOM 8452 O O . THR B 1 95 ? -11.188 -41.25 55.625 1 13.85 95 THR B O 1
ATOM 8455 N N . PRO B 1 96 ? -10.406 -42.031 57.531 1 13.96 96 PRO B N 1
ATOM 8456 C CA . PRO B 1 96 ? -10.156 -41.469 58.875 1 13.96 96 PRO B CA 1
ATOM 8457 C C . PRO B 1 96 ? -9.383 -40.156 58.812 1 13.96 96 PRO B C 1
ATOM 8459 O O . PRO B 1 96 ? -9.828 -39.156 59.375 1 13.96 96 PRO B O 1
ATOM 8462 N N . SER B 1 97 ? -8.023 -40.469 58.938 1 13.73 97 SER B N 1
ATOM 8463 C CA . SER B 1 97 ? -7.25 -40.25 60.125 1 13.73 97 SER B CA 1
ATOM 8464 C C . SER B 1 97 ? -6.641 -38.844 60.156 1 13.73 97 SER B C 1
ATOM 8466 O O . SER B 1 97 ? -6.812 -38.094 61.125 1 13.73 97 SER B O 1
ATOM 8468 N N . SER B 1 98 ? -5.297 -38.969 60.156 1 13.84 98 SER B N 1
ATOM 8469 C CA . SER B 1 98 ? -4.355 -38.781 61.25 1 13.84 98 SER B CA 1
ATOM 8470 C C . SER B 1 98 ? -3.789 -37.375 61.281 1 13.84 98 SER B C 1
ATOM 8472 O O . SER B 1 98 ? -3.932 -36.625 60.312 1 13.84 98 SER B O 1
ATOM 8474 N N . SER B 1 99 ? -2.5 -37.438 61.656 1 13.42 99 SER B N 1
ATOM 8475 C CA . SER B 1 99 ? -1.691 -37 62.812 1 13.42 99 SER B CA 1
ATOM 8476 C C . SER B 1 99 ? -0.94 -35.719 62.5 1 13.42 99 SER B C 1
ATOM 8478 O O . SER B 1 99 ? -0.913 -34.781 63.312 1 13.42 99 SER B O 1
ATOM 8480 N N . ILE B 1 100 ? 0.059 -35.75 61.562 1 14.02 100 ILE B N 1
ATOM 8481 C CA . ILE B 1 100 ? 1.293 -35.625 62.344 1 14.02 100 ILE B CA 1
ATOM 8482 C C . ILE B 1 100 ? 1.473 -34.219 62.844 1 14.02 100 ILE B C 1
ATOM 8484 O O . ILE B 1 100 ? 1.101 -33.25 62.156 1 14.02 100 ILE B O 1
ATOM 8488 N N . PRO B 1 101 ? 2.406 -34.188 63.906 1 13.91 101 PRO B N 1
ATOM 8489 C CA . PRO B 1 101 ? 2.75 -33.438 65.125 1 13.91 101 PRO B CA 1
ATOM 8490 C C . PRO B 1 101 ? 3.363 -32.062 64.812 1 13.91 101 PRO B C 1
ATOM 8492 O O . PRO B 1 101 ? 2.879 -31.031 65.25 1 13.91 101 PRO B O 1
ATOM 8495 N N . CYS B 1 102 ? 4.781 -32.188 64.875 1 13.62 102 CYS B N 1
ATOM 8496 C CA . CYS B 1 102 ? 5.617 -31.75 66 1 13.62 102 CYS B CA 1
ATOM 8497 C C . CYS B 1 102 ? 5.992 -30.281 65.812 1 13.62 102 CYS B C 1
ATOM 8499 O O . CYS B 1 102 ? 5.789 -29.688 64.75 1 13.62 102 CYS B O 1
ATOM 8501 N N . ILE B 1 103 ? 7.445 -30.078 66.125 1 14.13 103 ILE B N 1
ATOM 8502 C CA . ILE B 1 103 ? 8.172 -29.562 67.25 1 14.13 103 ILE B CA 1
ATOM 8503 C C . ILE B 1 103 ? 8.508 -28.078 67 1 14.13 103 ILE B C 1
ATOM 8505 O O . ILE B 1 103 ? 8.422 -27.594 65.875 1 14.13 103 ILE B O 1
ATOM 8509 N N . SER B 1 104 ? 9.844 -27.859 67.312 1 14.03 104 SER B N 1
ATOM 8510 C CA . SER B 1 104 ? 10.617 -27.234 68.375 1 14.03 104 SER B CA 1
ATOM 8511 C C . SER B 1 104 ? 11.031 -25.812 68 1 14.03 104 SER B C 1
ATOM 8513 O O . SER B 1 104 ? 11.023 -25.453 66.812 1 14.03 104 SER B O 1
ATOM 8515 N N . LYS B 1 105 ? 11.875 -25.219 69.062 1 14.51 105 LYS B N 1
ATOM 8516 C CA . LYS B 1 105 ? 12.219 -24.078 69.875 1 14.51 105 LYS B CA 1
ATOM 8517 C C . LYS B 1 105 ? 13.141 -23.109 69.125 1 14.51 105 LYS B C 1
ATOM 8519 O O . LYS B 1 105 ? 12.891 -21.906 69.125 1 14.51 105 LYS B O 1
ATOM 8524 N N . GLU B 1 106 ? 14.539 -23.594 69.188 1 14.23 106 GLU B N 1
ATOM 8525 C CA . GLU B 1 106 ? 15.508 -23.094 70.188 1 14.23 106 GLU B CA 1
ATOM 8526 C C . GLU B 1 106 ? 16.094 -21.766 69.688 1 14.23 106 GLU B C 1
ATOM 8528 O O . GLU B 1 106 ? 15.961 -21.375 68.562 1 14.23 106 GLU B O 1
ATOM 8533 N N . ASN B 1 107 ? 17.469 -21.719 70.062 1 13.95 107 ASN B N 1
ATOM 8534 C CA . ASN B 1 107 ? 18.406 -21.047 71 1 13.95 107 ASN B CA 1
ATOM 8535 C C . ASN B 1 107 ? 19.078 -19.859 70.312 1 13.95 107 ASN B C 1
ATOM 8537 O O . ASN B 1 107 ? 19.062 -18.75 70.812 1 13.95 107 ASN B O 1
ATOM 8541 N N . ILE B 1 108 ? 20.484 -20.062 70.062 1 14.18 108 ILE B N 1
ATOM 8542 C CA . ILE B 1 108 ? 21.578 -19.594 70.938 1 14.18 108 ILE B CA 1
ATOM 8543 C C . ILE B 1 108 ? 22.062 -18.234 70.438 1 14.18 108 ILE B C 1
ATOM 8545 O O . ILE B 1 108 ? 22.125 -17.281 71.188 1 14.18 108 ILE B O 1
ATOM 8549 N N . TYR B 1 109 ? 23.516 -18.234 70.375 1 14.23 109 TYR B N 1
ATOM 8550 C CA . TYR B 1 109 ? 24.609 -17.609 71.062 1 14.23 109 TYR B CA 1
ATOM 8551 C C . TYR B 1 109 ? 24.953 -16.25 70.5 1 14.23 109 TYR B C 1
ATOM 8553 O O . TYR B 1 109 ? 24.594 -15.953 69.312 1 14.23 109 TYR B O 1
ATOM 8561 N N . GLU B 1 110 ? 26.266 -15.773 70.812 1 14.04 110 GLU B N 1
ATOM 8562 C CA . GLU B 1 110 ? 27.094 -14.852 71.625 1 14.04 110 GLU B CA 1
ATOM 8563 C C . GLU B 1 110 ? 27.672 -13.758 70.688 1 14.04 110 GLU B C 1
ATOM 8565 O O . GLU B 1 110 ? 27.562 -12.57 71 1 14.04 110 GLU B O 1
ATOM 8570 N N . GLU B 1 111 ? 29.094 -13.984 70.375 1 14.59 111 GLU B N 1
ATOM 8571 C CA . GLU B 1 111 ? 30.25 -13.344 71 1 14.59 111 GLU B CA 1
ATOM 8572 C C . GLU B 1 111 ? 30.578 -12.023 70.375 1 14.59 111 GLU B C 1
ATOM 8574 O O . GLU B 1 111 ? 30.234 -11.805 69.188 1 14.59 111 GLU B O 1
ATOM 8579 N N . ARG B 1 112 ? 31.906 -11.531 70.625 1 15 112 ARG B N 1
ATOM 8580 C CA . ARG B 1 112 ? 32.781 -10.57 71.312 1 15 112 ARG B CA 1
ATOM 8581 C C . ARG B 1 112 ? 33.312 -9.547 70.312 1 15 112 ARG B C 1
ATOM 8583 O O . ARG B 1 112 ? 33.219 -8.336 70.5 1 15 112 ARG B O 1
ATOM 8590 N N . ILE B 1 113 ? 34.75 -9.633 70.125 1 13.69 113 ILE B N 1
ATOM 8591 C CA . ILE B 1 113 ? 35.75 -8.789 70.812 1 13.69 113 ILE B CA 1
ATOM 8592 C C . ILE B 1 113 ? 36.156 -7.648 69.875 1 13.69 113 ILE B C 1
ATOM 8594 O O . ILE B 1 113 ? 36.125 -6.48 70.25 1 13.69 113 ILE B O 1
ATOM 8598 N N . TYR B 1 114 ? 37.281 -7.953 69.062 1 13.66 114 TYR B N 1
ATOM 8599 C CA . TYR B 1 114 ? 38.625 -7.457 69.312 1 13.66 114 TYR B CA 1
ATOM 8600 C C . TYR B 1 114 ? 38.844 -6.098 68.688 1 13.66 114 TYR B C 1
ATOM 8602 O O . TYR B 1 114 ? 38.125 -5.715 67.75 1 13.66 114 TYR B O 1
ATOM 8610 N N . GLU B 1 115 ? 40.219 -5.84 68.375 1 14.07 115 GLU B N 1
ATOM 8611 C CA . GLU B 1 115 ? 41.312 -5.012 68.875 1 14.07 115 GLU B CA 1
ATOM 8612 C C . GLU B 1 115 ? 41.469 -3.768 68 1 14.07 115 GLU B C 1
ATOM 8614 O O . GLU B 1 115 ? 40.906 -3.688 66.875 1 14.07 115 GLU B O 1
ATOM 8619 N N . PRO B 1 116 ? 42.844 -3.582 67.625 1 14.95 116 PRO B N 1
ATOM 8620 C CA . PRO B 1 116 ? 43.844 -2.602 68.062 1 14.95 116 PRO B CA 1
ATOM 8621 C C . PRO B 1 116 ? 43.875 -1.353 67.188 1 14.95 116 PRO B C 1
ATOM 8623 O O . PRO B 1 116 ? 43.312 -1.341 66.062 1 14.95 116 PRO B O 1
ATOM 8626 N N . GLU B 1 117 ? 45.156 -0.967 66.938 1 13.5 117 GLU B N 1
ATOM 8627 C CA . GLU B 1 117 ? 46.156 0.048 67.312 1 13.5 117 GLU B CA 1
ATOM 8628 C C . GLU B 1 117 ? 46.312 1.054 66.125 1 13.5 117 GLU B C 1
ATOM 8630 O O . GLU B 1 117 ? 46.25 2.266 66.375 1 13.5 117 GLU B O 1
ATOM 8635 N N . THR B 1 118 ? 47.375 0.763 65.25 1 14.4 118 THR B N 1
ATOM 8636 C CA . THR B 1 118 ? 48.625 1.518 65.312 1 14.4 118 THR B CA 1
ATOM 8637 C C . THR B 1 118 ? 48.531 2.77 64.438 1 14.4 118 THR B C 1
ATOM 8639 O O . THR B 1 118 ? 47.719 2.842 63.531 1 14.4 118 THR B O 1
ATOM 8642 N N . THR B 1 119 ? 49.75 3.484 64.312 1 13.26 119 THR B N 1
ATOM 8643 C CA . THR B 1 119 ? 50.594 4.66 64.5 1 13.26 119 THR B CA 1
ATOM 8644 C C . THR B 1 119 ? 50.75 5.41 63.188 1 13.26 119 THR B C 1
ATOM 8646 O O . THR B 1 119 ? 50.906 6.637 63.188 1 13.26 119 THR B O 1
ATOM 8649 N N . LEU B 1 120 ? 51.125 4.73 62.062 1 14.22 120 LEU B N 1
ATOM 8650 C CA . LEU B 1 120 ? 52.406 5.266 61.625 1 14.22 120 LEU B CA 1
ATOM 8651 C C . LEU B 1 120 ? 52.25 6.727 61.219 1 14.22 120 LEU B C 1
ATOM 8653 O O . LEU B 1 120 ? 51.219 7.133 60.719 1 14.22 120 LEU B O 1
ATOM 8657 N N . LYS B 1 121 ? 53.406 7.418 61.219 1 14.15 121 LYS B N 1
ATOM 8658 C CA . LYS B 1 121 ? 54.25 8.578 61.5 1 14.15 121 LYS B CA 1
ATOM 8659 C C . LYS B 1 121 ? 54.094 9.641 60.438 1 14.15 121 LYS B C 1
ATOM 8661 O O . LYS B 1 121 ? 53.844 10.812 60.719 1 14.15 121 LYS B O 1
ATOM 8666 N N . GLN B 1 122 ? 55.188 9.664 59.594 1 13.8 122 GLN B N 1
ATOM 8667 C CA . GLN B 1 122 ? 56.25 10.672 59.625 1 13.8 122 GLN B CA 1
ATOM 8668 C C . GLN B 1 122 ? 55.875 11.867 58.75 1 13.8 122 GLN B C 1
ATOM 8670 O O . GLN B 1 122 ? 54.969 11.797 57.938 1 13.8 122 GLN B O 1
ATOM 8675 N N . THR B 1 123 ? 56.938 12.227 57.906 1 13.7 123 THR B N 1
ATOM 8676 C CA . THR B 1 123 ? 57.844 13.367 57.969 1 13.7 123 THR B CA 1
ATOM 8677 C C . THR B 1 123 ? 57.344 14.492 57.031 1 13.7 123 THR B C 1
ATOM 8679 O O . THR B 1 123 ? 57.219 15.641 57.469 1 13.7 123 THR B O 1
ATOM 8682 N N . PRO B 1 124 ? 58.219 14.789 55.969 1 14.33 124 PRO B N 1
ATOM 8683 C CA . PRO B 1 124 ? 59.062 15.969 55.938 1 14.33 124 PRO B CA 1
ATOM 8684 C C . PRO B 1 124 ? 58.406 17.172 55.25 1 14.33 124 PRO B C 1
ATOM 8686 O O . PRO B 1 124 ? 57.438 17.016 54.531 1 14.33 124 PRO B O 1
ATOM 8689 N N . ASP B 1 125 ? 59.344 18.094 54.75 1 13.52 125 ASP B N 1
ATOM 8690 C CA . ASP B 1 125 ? 59.875 19.453 54.906 1 13.52 125 ASP B CA 1
ATOM 8691 C C . ASP B 1 125 ? 59.25 20.375 53.844 1 13.52 125 ASP B C 1
ATOM 8693 O O . ASP B 1 125 ? 58.75 21.453 54.188 1 13.52 125 ASP B O 1
ATOM 8697 N N . VAL B 1 126 ? 60.094 20.609 52.781 1 13.64 126 VAL B N 1
ATOM 8698 C CA 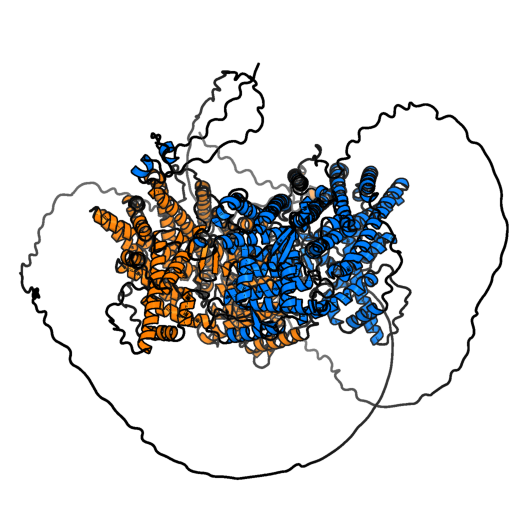. VAL B 1 126 ? 60.812 21.891 52.656 1 13.64 126 VAL B CA 1
ATOM 8699 C C . VAL B 1 126 ? 59.969 22.875 51.875 1 13.64 126 VAL B C 1
ATOM 8701 O O . VAL B 1 126 ? 59.719 24 52.312 1 13.64 126 VAL B O 1
ATOM 8704 N N . ILE B 1 127 ? 60.531 23.25 50.625 1 13.91 127 ILE B N 1
ATOM 8705 C CA . ILE B 1 127 ? 61.188 24.531 50.406 1 13.91 127 ILE B CA 1
ATOM 8706 C C . ILE B 1 127 ? 60.188 25.531 49.844 1 13.91 127 ILE B C 1
ATOM 8708 O O . ILE B 1 127 ? 59.156 25.156 49.281 1 13.91 127 ILE B O 1
ATOM 8712 N N . ASN B 1 128 ? 60.688 26.406 48.906 1 13.91 128 ASN B N 1
ATOM 8713 C CA . ASN B 1 128 ? 61.156 27.797 48.844 1 13.91 128 ASN B CA 1
ATOM 8714 C C . ASN B 1 128 ? 60.156 28.703 48.156 1 13.91 128 ASN B C 1
ATOM 8716 O O . ASN B 1 128 ? 59.281 28.234 47.438 1 13.91 128 ASN B O 1
ATOM 8720 N N . ASN B 1 129 ? 60.688 29.953 47.688 1 13.34 129 ASN B N 1
ATOM 8721 C CA . ASN B 1 129 ? 60.625 31.406 47.781 1 13.34 129 ASN B CA 1
ATOM 8722 C C . ASN B 1 129 ? 59.875 32.031 46.625 1 13.34 129 ASN B C 1
ATOM 8724 O O . ASN B 1 129 ? 59.344 33.156 46.75 1 13.34 129 ASN B O 1
ATOM 8728 N N . CYS B 1 130 ? 60.094 31.578 45.375 1 13.63 130 CYS B N 1
ATOM 8729 C CA . CYS B 1 130 ? 60.562 32.688 44.562 1 13.63 130 CYS B CA 1
ATOM 8730 C C . CYS B 1 130 ? 59.469 33.75 44.375 1 13.63 130 CYS B C 1
ATOM 8732 O O . CYS B 1 130 ? 58.281 33.438 44.469 1 13.63 130 CYS B O 1
ATOM 8734 N N . THR B 1 131 ? 59.781 34.812 43.656 1 13.7 131 THR B N 1
ATOM 8735 C CA . THR B 1 131 ? 60.062 36.25 43.562 1 13.7 131 THR B CA 1
ATOM 8736 C C . THR B 1 131 ? 58.844 37 43 1 13.7 131 THR B C 1
ATOM 8738 O O . THR B 1 131 ? 58 36.406 42.344 1 13.7 131 THR B O 1
ATOM 8741 N N . GLU B 1 132 ? 59.125 38.281 42.562 1 13.66 132 GLU B N 1
ATOM 8742 C CA . GLU B 1 132 ? 58.875 39.688 42.844 1 13.66 132 GLU B CA 1
ATOM 8743 C C . GLU B 1 132 ? 57.781 40.25 41.906 1 13.66 132 GLU B C 1
ATOM 8745 O O . GLU B 1 132 ? 56.812 40.875 42.375 1 13.66 132 GLU B O 1
ATOM 8750 N N . GLY B 1 133 ? 58.094 40.562 40.562 1 14.04 133 GLY B N 1
ATOM 8751 C CA . GLY B 1 133 ? 58.156 41.969 40.188 1 14.04 133 GLY B CA 1
ATOM 8752 C C . GLY B 1 133 ? 56.812 42.594 39.906 1 14.04 133 GLY B C 1
ATOM 8753 O O . GLY B 1 133 ? 55.812 41.875 39.75 1 14.04 133 GLY B O 1
ATOM 8754 N N . GLY B 1 134 ? 56.844 43.875 39.125 1 14.13 134 GLY B N 1
ATOM 8755 C CA . GLY B 1 134 ? 56.469 45.281 39.188 1 14.13 134 GLY B CA 1
ATOM 8756 C C . GLY B 1 134 ? 55.219 45.594 38.438 1 14.13 134 GLY B C 1
ATOM 8757 O O . GLY B 1 134 ? 54.469 46.5 38.844 1 14.13 134 GLY B O 1
ATOM 8758 N N . PHE B 1 135 ? 54.938 45.219 37.188 1 14.61 135 PHE B N 1
ATOM 8759 C CA . PHE B 1 135 ? 54.75 46.375 36.312 1 14.61 135 PHE B CA 1
ATOM 8760 C C . PHE B 1 135 ? 53.406 47.031 36.594 1 14.61 135 PHE B C 1
ATOM 8762 O O . PHE B 1 135 ? 52.406 46.344 36.875 1 14.61 135 PHE B O 1
ATOM 8769 N N . SER B 1 136 ? 53.281 48.375 36.562 1 13.8 136 SER B N 1
ATOM 8770 C CA . SER B 1 136 ? 52.688 49.594 37.094 1 13.8 136 SER B CA 1
ATOM 8771 C C . SER B 1 136 ? 51.281 49.812 36.531 1 13.8 136 SER B C 1
ATOM 8773 O O . SER B 1 136 ? 50.312 49.969 37.281 1 13.8 136 SER B O 1
ATOM 8775 N N . SER B 1 137 ? 51.094 50.75 35.406 1 14.15 137 SER B N 1
ATOM 8776 C CA . SER B 1 137 ? 50.562 52.125 35.531 1 14.15 137 SER B CA 1
ATOM 8777 C C . SER B 1 137 ? 49.031 52.125 35.375 1 14.15 137 SER B C 1
ATOM 8779 O O . SER B 1 137 ? 48.438 51.125 34.938 1 14.15 137 SER B O 1
ATOM 8781 N N . TYR B 1 138 ? 48.438 53.312 34.531 1 14.06 138 TYR B N 1
ATOM 8782 C CA . TYR B 1 138 ? 47.719 54.562 34.812 1 14.06 138 TYR B CA 1
ATOM 8783 C C . TYR B 1 138 ? 46.281 54.5 34.344 1 14.06 138 TYR B C 1
ATOM 8785 O O . TYR B 1 138 ? 45.375 54.938 35.031 1 14.06 138 TYR B O 1
ATOM 8793 N N . CYS B 1 139 ? 45.875 54.188 33 1 15.27 139 CYS B N 1
ATOM 8794 C CA . CYS B 1 139 ? 45.188 55.281 32.312 1 15.27 139 CYS B CA 1
ATOM 8795 C C . CYS B 1 139 ? 43.75 55.406 32.812 1 15.27 139 CYS B C 1
ATOM 8797 O O . CYS B 1 139 ? 43.125 54.406 33.156 1 15.27 139 CYS B O 1
ATOM 8799 N N . PRO B 1 140 ? 43.031 56.594 32.562 1 15.22 140 PRO B N 1
ATOM 8800 C CA . PRO B 1 140 ? 42.125 57.5 33.25 1 15.22 140 PRO B CA 1
ATOM 8801 C C . PRO B 1 140 ? 40.656 57.062 33.156 1 15.22 140 PRO B C 1
ATOM 8803 O O . PRO B 1 140 ? 40.312 56.25 32.312 1 15.22 140 PRO B O 1
ATOM 8806 N N . PRO B 1 141 ? 39.688 57.875 33.875 1 15.43 141 PRO B N 1
ATOM 8807 C CA . PRO B 1 141 ? 38.406 57.844 34.594 1 15.43 141 PRO B CA 1
ATOM 8808 C C . PRO B 1 141 ? 37.219 58.156 33.688 1 15.43 141 PRO B C 1
ATOM 8810 O O . PRO B 1 141 ? 36.094 58.25 34.156 1 15.43 141 PRO B O 1
ATOM 8813 N N . VAL B 1 142 ? 37.219 57.719 32.344 1 16.75 142 VAL B N 1
ATOM 8814 C CA . VAL B 1 142 ? 36.406 58.688 31.625 1 16.75 142 VAL B CA 1
ATOM 8815 C C . VAL B 1 142 ? 35.031 58.781 32.281 1 16.75 142 VAL B C 1
ATOM 8817 O O . VAL B 1 142 ? 34.406 57.75 32.625 1 16.75 142 VAL B O 1
ATOM 8820 N N . PRO B 1 143 ? 34.375 60.031 32.406 1 15.15 143 PRO B N 1
ATOM 8821 C CA . PRO B 1 143 ? 33.438 60.75 33.281 1 15.15 143 PRO B CA 1
ATOM 8822 C C . PRO B 1 143 ? 31.984 60.344 33 1 15.15 143 PRO B C 1
ATOM 8824 O O . PRO B 1 143 ? 31.672 59.875 31.906 1 15.15 143 PRO B O 1
ATOM 8827 N N . ILE B 1 144 ? 31.094 60.344 34.031 1 16.42 144 ILE B N 1
ATOM 8828 C CA . ILE B 1 144 ? 29.75 60.062 34.531 1 16.42 144 ILE B CA 1
ATOM 8829 C C . ILE B 1 144 ? 28.781 61.125 34.031 1 16.42 144 ILE B C 1
ATOM 8831 O O . ILE B 1 144 ? 27.625 61.188 34.469 1 16.42 144 ILE B O 1
ATOM 8835 N N . VAL B 1 145 ? 28.922 61.625 32.688 1 15.51 145 VAL B N 1
ATOM 8836 C CA . VAL B 1 145 ? 28.219 62.906 32.688 1 15.51 145 VAL B CA 1
ATOM 8837 C C . VAL B 1 145 ? 26.75 62.688 33.031 1 15.51 145 VAL B C 1
ATOM 8839 O O . VAL B 1 145 ? 26.125 61.75 32.5 1 15.51 145 VAL B O 1
ATOM 8842 N N . THR B 1 146 ? 26.109 63.531 34 1 15.59 146 THR B N 1
ATOM 8843 C CA . THR B 1 146 ? 25 63.812 34.906 1 15.59 146 THR B CA 1
ATOM 8844 C C . THR B 1 146 ? 23.891 64.562 34.188 1 15.59 146 THR B C 1
ATOM 8846 O O . THR B 1 146 ? 22.844 64.875 34.781 1 15.59 146 THR B O 1
ATOM 8849 N N . PRO B 1 147 ? 23.734 64.875 32.812 1 15.04 147 PRO B N 1
ATOM 8850 C CA . PRO B 1 147 ? 23.203 66.25 32.75 1 15.04 147 PRO B CA 1
ATOM 8851 C C . PRO B 1 147 ? 21.812 66.375 33.344 1 15.04 147 PRO B C 1
ATOM 8853 O O . PRO B 1 147 ? 20.984 65.5 33.219 1 15.04 147 PRO B O 1
ATOM 8856 N N . ASP B 1 148 ? 21.562 67.375 34.312 1 15.62 148 ASP B N 1
ATOM 8857 C CA . ASP B 1 148 ? 20.547 68.188 35 1 15.62 148 ASP B CA 1
ATOM 8858 C C . ASP B 1 148 ? 19.578 68.812 34 1 15.62 148 ASP B C 1
ATOM 8860 O O . ASP B 1 148 ? 18.359 68.812 34.219 1 15.62 148 ASP B O 1
ATOM 8864 N N . SER B 1 149 ? 19.922 69.938 33.25 1 14.74 149 SER B N 1
ATOM 8865 C CA . SER B 1 149 ? 19.359 71.312 33.375 1 14.74 149 SER B CA 1
ATOM 8866 C C . SER B 1 149 ? 18.172 71.438 32.438 1 14.74 149 SER B C 1
ATOM 8868 O O . SER B 1 149 ? 17.219 72.188 32.781 1 14.74 149 SER B O 1
ATOM 8870 N N . ILE B 1 150 ? 18.281 71.688 31.125 1 15.01 150 ILE B N 1
ATOM 8871 C CA . ILE B 1 150 ? 17.844 73 30.672 1 15.01 150 ILE B CA 1
ATOM 8872 C C . ILE B 1 150 ? 16.328 73 30.562 1 15.01 150 ILE B C 1
ATOM 8874 O O . ILE B 1 150 ? 15.695 71.938 30.359 1 15.01 150 ILE B O 1
ATOM 8878 N N . MET B 1 151 ? 15.727 74.188 29.828 1 14.71 151 MET B N 1
ATOM 8879 C CA . MET B 1 151 ? 14.797 75.312 29.953 1 14.71 151 MET B CA 1
ATOM 8880 C C . MET B 1 151 ? 13.406 74.938 29.469 1 14.71 151 MET B C 1
ATOM 8882 O O . MET B 1 151 ? 13.25 73.938 28.703 1 14.71 151 MET B O 1
ATOM 8886 N N . ALA B 1 152 ? 12.234 76 29.516 1 15.73 152 ALA B N 1
ATOM 8887 C CA . ALA B 1 152 ? 10.953 76.438 30.016 1 15.73 152 ALA B CA 1
ATOM 8888 C C . ALA B 1 152 ? 9.906 76.5 28.906 1 15.73 152 ALA B C 1
ATOM 8890 O O . ALA B 1 152 ? 8.711 76.438 29.172 1 15.73 152 ALA B O 1
ATOM 8891 N N . SER B 1 153 ? 10.25 76.875 27.594 1 14.93 153 SER B N 1
ATOM 8892 C CA . SER B 1 153 ? 9.336 77.875 27.125 1 14.93 153 SER B CA 1
ATOM 8893 C C . SER B 1 153 ? 7.977 77.312 26.766 1 14.93 153 SER B C 1
ATOM 8895 O O . SER B 1 153 ? 7.902 76.25 26.156 1 14.93 153 SER B O 1
ATOM 8897 N N . ALA B 1 154 ? 6.797 78 27.109 1 15.29 154 ALA B N 1
ATOM 8898 C CA . ALA B 1 154 ? 5.395 78 27.516 1 15.29 154 ALA B CA 1
ATOM 8899 C C . ALA B 1 154 ? 4.484 77.688 26.344 1 15.29 154 ALA B C 1
ATOM 8901 O O . ALA B 1 154 ? 4.93 77.625 25.188 1 15.29 154 ALA B O 1
ATOM 8902 N N . ILE B 1 155 ? 3.199 78.438 26.188 1 15.62 155 ILE B N 1
ATOM 8903 C CA . ILE B 1 155 ? 1.77 78.312 26.422 1 15.62 155 ILE B CA 1
ATOM 8904 C C . ILE B 1 155 ? 1.018 78.375 25.094 1 15.62 155 ILE B C 1
ATOM 8906 O O . ILE B 1 155 ? 0.134 77.5 24.828 1 15.62 155 ILE B O 1
ATOM 8910 N N . THR B 1 156 ? 1.227 79.25 24.031 1 15.7 156 THR B N 1
ATOM 8911 C CA . THR B 1 156 ? 0.079 80.125 23.797 1 15.7 156 THR B CA 1
ATOM 8912 C C . THR B 1 156 ? -0.939 79.438 22.875 1 15.7 156 THR B C 1
ATOM 8914 O O . THR B 1 156 ? -0.567 78.688 21.984 1 15.7 156 THR B O 1
ATOM 8917 N N . PRO B 1 157 ? -2.393 79.75 23.031 1 16.02 157 PRO B N 1
ATOM 8918 C CA . PRO B 1 157 ? -3.779 79.312 22.828 1 16.02 157 PRO B CA 1
ATOM 8919 C C . PRO B 1 157 ? -4.266 79.5 21.406 1 16.02 157 PRO B C 1
ATOM 8921 O O . PRO B 1 157 ? -5.254 78.875 20.984 1 16.02 157 PRO B O 1
ATOM 8924 N N . ALA B 1 158 ? -3.707 80.312 20.469 1 15.33 158 ALA B N 1
ATOM 8925 C CA . ALA B 1 158 ? -4.531 81.312 19.812 1 15.33 158 ALA B CA 1
ATOM 8926 C C . ALA B 1 158 ? -5.48 80.688 18.797 1 15.33 158 ALA B C 1
ATOM 8928 O O . ALA B 1 158 ? -5.152 79.688 18.203 1 15.33 158 ALA B O 1
ATOM 8929 N N . THR B 1 159 ? -6.73 81.438 18.484 1 16.05 159 THR B N 1
ATOM 8930 C CA . THR B 1 159 ? -8.148 81.625 18.219 1 16.05 159 THR B CA 1
ATOM 8931 C C . THR B 1 159 ? -8.43 81.562 16.719 1 16.05 159 THR B C 1
ATOM 8933 O O . THR B 1 159 ? -9.555 81.312 16.297 1 16.05 159 THR B O 1
ATOM 8936 N N . THR B 1 160 ? -7.574 82.125 15.812 1 15.35 160 THR B N 1
ATOM 8937 C CA . THR B 1 160 ? -8.195 83.062 14.891 1 15.35 160 THR B CA 1
ATOM 8938 C C . THR B 1 160 ? -9.125 82.312 13.914 1 15.35 160 THR B C 1
ATOM 8940 O O . THR B 1 160 ? -8.859 81.188 13.539 1 15.35 160 THR B O 1
ATOM 8943 N N . ALA B 1 161 ? -10.016 83.125 13.062 1 16.31 161 ALA B N 1
ATOM 8944 C CA . ALA B 1 161 ? -11.32 83.562 12.562 1 16.31 161 ALA B CA 1
ATOM 8945 C C . ALA B 1 161 ? -11.648 82.875 11.227 1 16.31 161 ALA B C 1
ATOM 8947 O O . ALA B 1 161 ? -12.727 82.312 11.055 1 16.31 161 ALA B O 1
ATOM 8948 N N . VAL B 1 162 ? -11.023 83.375 10.062 1 16.64 162 VAL B N 1
ATOM 8949 C CA . VAL B 1 162 ? -11.82 84.062 9.047 1 16.64 162 VAL B CA 1
ATOM 8950 C C . VAL B 1 162 ? -12.547 83 8.188 1 16.64 162 VAL B C 1
ATOM 8952 O O . VAL B 1 162 ? -12.055 81.875 8.016 1 16.64 162 VAL B O 1
ATOM 8955 N N . ASN B 1 163 ? -13.695 83.312 7.426 1 15.82 163 ASN B N 1
ATOM 8956 C CA . ASN B 1 163 ? -15.07 83.25 6.941 1 15.82 163 ASN B CA 1
ATOM 8957 C C . ASN B 1 163 ? -15.148 82.5 5.621 1 15.82 163 ASN B C 1
ATOM 8959 O O . ASN B 1 163 ? -16.031 81.625 5.434 1 15.82 163 ASN B O 1
ATOM 8963 N N . SER B 1 164 ? -14.516 83.062 4.516 1 15.98 164 SER B N 1
ATOM 8964 C CA . SER B 1 164 ? -15.352 83.562 3.422 1 15.98 164 SER B CA 1
ATOM 8965 C C . SER B 1 164 ? -15.852 82.375 2.557 1 15.98 164 SER B C 1
ATOM 8967 O O . SER B 1 164 ? -17.062 82.25 2.342 1 15.98 164 SER B O 1
ATOM 8969 N N . SER B 1 165 ? -15.586 82.438 1.114 1 16.92 165 SER B N 1
ATOM 8970 C CA . SER B 1 165 ? -16.438 82.562 -0.067 1 16.92 165 SER B CA 1
ATOM 8971 C C . SER B 1 165 ? -16.656 81.188 -0.704 1 16.92 165 SER B C 1
ATOM 8973 O O . SER B 1 165 ? -17.062 81.125 -1.867 1 16.92 165 SER B O 1
ATOM 8975 N N . ILE B 1 166 ? -16.219 80.062 -0.081 1 15.87 166 ILE B N 1
ATOM 8976 C CA . ILE B 1 166 ? -16.125 78.938 -0.979 1 15.87 166 ILE B CA 1
ATOM 8977 C C . ILE B 1 166 ? -17.531 78.5 -1.396 1 15.87 166 ILE B C 1
ATOM 8979 O O . ILE B 1 166 ? -18.203 77.75 -0.658 1 15.87 166 ILE B O 1
ATOM 8983 N N . ASN B 1 167 ? -18.359 79.375 -1.903 1 16.73 167 ASN B N 1
ATOM 8984 C CA . ASN B 1 167 ? -19.781 79.312 -2.234 1 16.73 167 ASN B CA 1
ATOM 8985 C C . ASN B 1 167 ? -20.094 78.062 -3.088 1 16.73 167 ASN B C 1
ATOM 8987 O O . ASN B 1 167 ? -21.047 77.312 -2.801 1 16.73 167 ASN B O 1
ATOM 8991 N N . GLY B 1 168 ? -19.891 78.188 -4.477 1 17.62 168 GLY B N 1
ATOM 8992 C CA . GLY B 1 168 ? -20.906 78.062 -5.504 1 17.62 168 GLY B CA 1
ATOM 8993 C C . GLY B 1 168 ? -21.25 76.625 -5.832 1 17.62 168 GLY B C 1
ATOM 8994 O O . GLY B 1 168 ? -22.312 76.312 -6.406 1 17.62 168 GLY B O 1
ATOM 8995 N N . LEU B 1 169 ? -20.234 75.75 -6.238 1 18.25 169 LEU B N 1
ATOM 8996 C CA . LEU B 1 169 ? -20.469 74.875 -7.367 1 18.25 169 LEU B CA 1
ATOM 8997 C C . LEU B 1 169 ? -21.469 73.812 -7.004 1 18.25 169 LEU B C 1
ATOM 8999 O O . LEU B 1 169 ? -21.422 73.25 -5.91 1 18.25 169 LEU B O 1
ATOM 9003 N N . SER B 1 170 ? -22.578 73.562 -7.75 1 18.81 170 SER B N 1
ATOM 9004 C CA . SER B 1 170 ? -23.938 73.062 -7.812 1 18.81 170 SER B CA 1
ATOM 9005 C C . SER B 1 170 ? -24.016 71.562 -7.41 1 18.81 170 SER B C 1
ATOM 9007 O O . SER B 1 170 ? -23.062 70.812 -7.574 1 18.81 170 SER B O 1
ATOM 9009 N N . ASN B 1 171 ? -25.172 71 -6.746 1 18.86 171 ASN B N 1
ATOM 9010 C CA . ASN B 1 171 ? -25.75 70.062 -5.809 1 18.86 171 ASN B CA 1
ATOM 9011 C C . ASN B 1 171 ? -26.016 68.688 -6.469 1 18.86 171 ASN B C 1
ATOM 9013 O O . ASN B 1 171 ? -26.578 67.812 -5.848 1 18.86 171 ASN B O 1
ATOM 9017 N N . ASN B 1 172 ? -26.281 68.562 -7.852 1 19.81 172 ASN B N 1
ATOM 9018 C CA . ASN B 1 172 ? -27.219 67.562 -8.305 1 19.81 172 ASN B CA 1
ATOM 9019 C C . ASN B 1 172 ? -26.672 66.125 -8.102 1 19.81 172 ASN B C 1
ATOM 9021 O O . ASN B 1 172 ? -26.016 65.562 -8.992 1 19.81 172 ASN B O 1
ATOM 9025 N N . MET B 1 173 ? -26.078 65.75 -7.051 1 19.81 173 MET B N 1
ATOM 9026 C CA . MET B 1 173 ? -25.312 64.5 -6.754 1 19.81 173 MET B CA 1
ATOM 9027 C C . MET B 1 173 ? -26.219 63.281 -6.746 1 19.81 173 MET B C 1
ATOM 9029 O O . MET B 1 173 ? -26.984 63.094 -5.809 1 19.81 173 MET B O 1
ATOM 9033 N N . HIS B 1 174 ? -26.859 62.844 -7.906 1 21.55 174 HIS B N 1
ATOM 9034 C CA . HIS B 1 174 ? -27.781 61.75 -8.102 1 21.55 174 HIS B CA 1
ATOM 9035 C C . HIS B 1 174 ? -27.312 60.5 -7.355 1 21.55 174 HIS B C 1
ATOM 9037 O O . HIS B 1 174 ? -26.109 60.344 -7.109 1 21.55 174 HIS B O 1
ATOM 9043 N N . SER B 1 175 ? -28.297 59.656 -6.719 1 23.64 175 SER B N 1
ATOM 9044 C CA . SER B 1 175 ? -28.266 58.656 -5.656 1 23.64 175 SER B CA 1
ATOM 9045 C C . SER B 1 175 ? -27.453 57.438 -6.082 1 23.64 175 SER B C 1
ATOM 9047 O O . SER B 1 175 ? -27.766 56.812 -7.09 1 23.64 175 SER B O 1
ATOM 9049 N N . PRO B 1 176 ? -26.203 57.406 -6.082 1 23.72 176 PRO B N 1
ATOM 9050 C CA . PRO B 1 176 ? -25.406 56.344 -6.742 1 23.72 176 PRO B CA 1
ATOM 9051 C C . PRO B 1 176 ? -25.906 54.938 -6.41 1 23.72 176 PRO B C 1
ATOM 9053 O O . PRO B 1 176 ? -26.188 54.625 -5.246 1 23.72 176 PRO B O 1
ATOM 9056 N N . GLU B 1 177 ? -26.719 54.25 -7.281 1 25.52 177 GLU B N 1
ATOM 9057 C CA . GLU B 1 177 ? -27.266 52.906 -7.281 1 25.52 177 GLU B CA 1
ATOM 9058 C C . GLU B 1 177 ? -26.312 51.938 -6.617 1 25.52 177 GLU B C 1
ATOM 9060 O O . GLU B 1 177 ? -25.125 51.906 -6.914 1 25.52 177 GLU B O 1
ATOM 9065 N N . GLU B 1 178 ? -26.672 51.5 -5.434 1 25.11 178 GLU B N 1
ATOM 9066 C CA . GLU B 1 178 ? -26.062 50.562 -4.5 1 25.11 178 GLU B CA 1
ATOM 9067 C C . GLU B 1 178 ? -25.547 49.312 -5.227 1 25.11 178 GLU B C 1
ATOM 9069 O O . GLU B 1 178 ? -26.328 48.438 -5.59 1 25.11 178 GLU B O 1
ATOM 9074 N N . VAL B 1 179 ? -24.781 49.469 -6.289 1 26.25 179 VAL B N 1
ATOM 9075 C CA . VAL B 1 179 ? -24.094 48.281 -6.832 1 26.25 179 VAL B CA 1
ATOM 9076 C C . VAL B 1 179 ? -23.703 47.344 -5.699 1 26.25 179 VAL B C 1
ATOM 9078 O O . VAL B 1 179 ? -22.922 47.719 -4.816 1 26.25 179 VAL B O 1
ATOM 9081 N N . THR B 1 180 ? -24.609 46.562 -5.289 1 26.61 180 THR B N 1
ATOM 9082 C CA . THR B 1 180 ? -24.328 45.406 -4.418 1 26.61 180 THR B CA 1
ATOM 9083 C C . THR B 1 180 ? -22.922 44.875 -4.672 1 26.61 180 THR B C 1
ATOM 9085 O O . THR B 1 180 ? -22.609 44.438 -5.781 1 26.61 180 THR B O 1
ATOM 9088 N N . LYS B 1 181 ? -21.906 45.406 -4.113 1 31.09 181 LYS B N 1
ATOM 9089 C CA . LYS B 1 181 ? -20.484 45.094 -3.939 1 31.09 181 LYS B CA 1
ATOM 9090 C C . LYS B 1 181 ? -20.25 43.594 -3.879 1 31.09 181 LYS B C 1
ATOM 9092 O O . LYS B 1 181 ? -20.406 42.969 -2.818 1 31.09 181 LYS B O 1
ATOM 9097 N N . SER B 1 182 ? -20.766 42.844 -4.766 1 31.42 182 SER B N 1
ATOM 9098 C CA . SER B 1 182 ? -20.328 41.469 -5.012 1 31.42 182 SER B CA 1
ATOM 9099 C C . SER B 1 182 ? -18.812 41.344 -4.836 1 31.42 182 SER B C 1
ATOM 9101 O O . SER B 1 182 ? -18.047 42.031 -5.508 1 31.42 182 SER B O 1
ATOM 9103 N N . LYS B 1 183 ? -18.266 40.906 -3.734 1 39.44 183 LYS B N 1
ATOM 9104 C CA . LYS B 1 183 ? -17.016 40.875 -2.986 1 39.44 183 LYS B CA 1
ATOM 9105 C C . LYS B 1 183 ? -15.867 40.344 -3.852 1 39.44 183 LYS B C 1
ATOM 9107 O O . LYS B 1 183 ? -16.094 39.562 -4.785 1 39.44 183 LYS B O 1
ATOM 9112 N N . LEU B 1 184 ? -14.703 41.031 -3.82 1 36.25 184 LEU B N 1
ATOM 9113 C CA . LEU B 1 184 ? -13.375 40.938 -4.414 1 36.25 184 LEU B CA 1
ATOM 9114 C C . LEU B 1 184 ? -12.945 39.5 -4.621 1 36.25 184 LEU B C 1
ATOM 9116 O O . LEU B 1 184 ? -12.133 39.188 -5.5 1 36.25 184 LEU B O 1
ATOM 9120 N N . TYR B 1 185 ? -13.414 38.688 -3.756 1 41.59 185 TYR B N 1
ATOM 9121 C CA . TYR B 1 185 ? -12.867 37.344 -3.773 1 41.59 185 TYR B CA 1
ATOM 9122 C C . TYR B 1 185 ? -13.531 36.5 -4.848 1 41.59 185 TYR B C 1
ATOM 9124 O O . TYR B 1 185 ? -13.055 35.406 -5.18 1 41.59 185 TYR B O 1
ATOM 9132 N N . ASP B 1 186 ? -14.836 36.938 -5.34 1 43.97 186 ASP B N 1
ATOM 9133 C CA . ASP B 1 186 ? -15.57 36.125 -6.297 1 43.97 186 ASP B CA 1
ATOM 9134 C C . ASP B 1 186 ? -15.297 36.562 -7.73 1 43.97 186 ASP B C 1
ATOM 9136 O O . ASP B 1 186 ? -16.109 36.312 -8.625 1 43.97 186 ASP B O 1
ATOM 9140 N N . ILE B 1 187 ? -14.258 37.375 -7.895 1 44.44 187 ILE B N 1
ATOM 9141 C CA . ILE B 1 187 ? -14.016 37.844 -9.258 1 44.44 187 ILE B CA 1
ATOM 9142 C C . ILE B 1 187 ? -13.453 36.688 -10.094 1 44.44 187 ILE B C 1
ATOM 9144 O O . ILE B 1 187 ? -12.469 36.062 -9.703 1 44.44 187 ILE B O 1
ATOM 9148 N N . PRO B 1 188 ? -14.156 36.375 -11.227 1 52.34 188 PRO B N 1
ATOM 9149 C CA . PRO B 1 188 ? -13.664 35.344 -12.133 1 52.34 188 PRO B CA 1
ATOM 9150 C C . PRO B 1 188 ? -12.211 35.562 -12.547 1 52.34 188 PRO B C 1
ATOM 9152 O O . PRO B 1 188 ? -11.812 36.688 -12.852 1 52.34 188 PRO B O 1
ATOM 9155 N N . LEU B 1 189 ? -11.297 34.656 -12.266 1 61.75 189 LEU B N 1
ATOM 9156 C CA . LEU B 1 189 ? -9.883 34.656 -12.641 1 61.75 189 LEU B CA 1
ATOM 9157 C C . LEU B 1 189 ? -9.719 34.75 -14.148 1 61.75 189 LEU B C 1
ATOM 9159 O O . LEU B 1 189 ? -10.258 33.906 -14.883 1 61.75 189 LEU B O 1
ATOM 9163 N N . THR B 1 190 ? -9.508 35.875 -14.727 1 68.75 190 THR B N 1
ATOM 9164 C CA . THR B 1 190 ? -9.109 35.938 -16.125 1 68.75 190 THR B CA 1
ATOM 9165 C C . THR B 1 190 ? -7.586 35.969 -16.266 1 68.75 190 THR B C 1
ATOM 9167 O O . THR B 1 190 ? -6.922 36.812 -15.633 1 68.75 190 THR B O 1
ATOM 9170 N N . VAL B 1 191 ? -7.047 34.969 -16.875 1 74.56 191 VAL B N 1
ATOM 9171 C CA . VAL B 1 191 ? -5.613 34.938 -17.125 1 74.56 191 VAL B CA 1
ATOM 9172 C C . VAL B 1 191 ? -5.242 36.094 -18.062 1 74.56 191 VAL B C 1
ATOM 9174 O O . VAL B 1 191 ? -5.816 36.219 -19.141 1 74.56 191 VAL B O 1
ATOM 9177 N N . PRO B 1 192 ? -4.461 36.844 -17.531 1 80.31 192 PRO B N 1
ATOM 9178 C CA . PRO B 1 192 ? -4.094 37.969 -18.359 1 80.31 192 PRO B CA 1
ATOM 9179 C C . PRO B 1 192 ? -3.498 37.562 -19.703 1 80.31 192 PRO B C 1
ATOM 9181 O O . PRO B 1 192 ? -2.832 36.531 -19.797 1 80.31 192 PRO B O 1
ATOM 9184 N N . SER B 1 193 ? -3.604 38.375 -20.719 1 78.94 193 SER B N 1
ATOM 9185 C CA . SER B 1 193 ? -3.186 38.094 -22.094 1 78.94 193 SER B CA 1
ATOM 9186 C C . SER B 1 193 ? -1.664 38.062 -22.203 1 78.94 193 SER B C 1
ATOM 9188 O O . SER B 1 193 ? -1.118 37.406 -23.109 1 78.94 193 SER B O 1
ATOM 9190 N N . PHE B 1 194 ? -1.041 38.688 -21.266 1 84.25 194 PHE B N 1
ATOM 9191 C CA . PHE B 1 194 ? 0.412 38.75 -21.359 1 84.25 194 PHE B CA 1
ATOM 9192 C C . PHE B 1 194 ? 1.058 37.469 -20.906 1 84.25 194 PHE B C 1
ATOM 9194 O O . PHE B 1 194 ? 2.234 37.219 -21.172 1 84.25 194 PHE B O 1
ATOM 9201 N N . MET B 1 195 ? 0.363 36.688 -20.25 1 87.81 195 MET B N 1
ATOM 9202 C CA . MET B 1 195 ? 0.926 35.469 -19.719 1 87.81 195 MET B CA 1
ATOM 9203 C C . MET B 1 195 ? 1.115 34.438 -20.828 1 87.81 195 MET B C 1
ATOM 9205 O O . MET B 1 195 ? 0.149 34.031 -21.469 1 87.81 195 MET B O 1
ATOM 9209 N N . LYS B 1 196 ? 2.314 34.031 -21.016 1 87.75 196 LYS B N 1
ATOM 9210 C CA . LYS B 1 196 ? 2.652 33 -22 1 87.75 196 LYS B CA 1
ATOM 9211 C C . LYS B 1 196 ? 2.867 31.656 -21.312 1 87.75 196 LYS B C 1
ATOM 9213 O O . LYS B 1 196 ? 3.25 31.594 -20.141 1 87.75 196 LYS B O 1
ATOM 9218 N N . ASP B 1 197 ? 2.518 30.703 -22.094 1 87.19 197 ASP B N 1
ATOM 9219 C CA . ASP B 1 197 ? 2.73 29.375 -21.547 1 87.19 197 ASP B CA 1
ATOM 9220 C C . ASP B 1 197 ? 4.219 29.047 -21.453 1 87.19 197 ASP B C 1
ATOM 9222 O O . ASP B 1 197 ? 4.996 29.406 -22.344 1 87.19 197 ASP B O 1
ATOM 9226 N N . MET B 1 198 ? 4.637 28.609 -20.328 1 89.06 198 MET B N 1
ATOM 9227 C CA . MET B 1 198 ? 6.031 28.234 -20.109 1 89.06 198 MET B CA 1
ATOM 9228 C C . MET B 1 198 ? 6.125 26.953 -19.297 1 89.06 198 MET B C 1
ATOM 9230 O O . MET B 1 198 ? 5.281 26.688 -18.422 1 89.06 198 MET B O 1
ATOM 9234 N N . LYS B 1 199 ? 7.16 26.203 -19.609 1 88.81 199 LYS B N 1
ATOM 9235 C CA . LYS B 1 199 ? 7.465 25.016 -18.828 1 88.81 199 LYS B CA 1
ATOM 9236 C C . LYS B 1 199 ? 8.312 25.359 -17.609 1 88.81 199 LYS B C 1
ATOM 9238 O O . LYS B 1 199 ? 9.367 25.969 -17.734 1 88.81 199 LYS B O 1
ATOM 9243 N N . MET B 1 200 ? 7.762 24.953 -16.438 1 89.88 200 MET B N 1
ATOM 9244 C CA . MET B 1 200 ? 8.422 25.344 -15.195 1 89.88 200 MET B CA 1
ATOM 9245 C C . MET B 1 200 ? 8.852 24.109 -14.406 1 89.88 200 MET B C 1
ATOM 9247 O O . MET B 1 200 ? 8.109 23.141 -14.312 1 89.88 200 MET B O 1
ATOM 9251 N N . GLU B 1 201 ? 10.016 24.188 -13.852 1 85.12 201 GLU B N 1
ATOM 9252 C CA . GLU B 1 201 ? 10.461 23.219 -12.852 1 85.12 201 GLU B CA 1
ATOM 9253 C C . GLU B 1 201 ? 10.273 23.766 -11.438 1 85.12 201 GLU B C 1
ATOM 9255 O O . GLU B 1 201 ? 11.164 24.438 -10.898 1 85.12 201 GLU B O 1
ATOM 9260 N N . LEU B 1 202 ? 9.266 23.375 -10.867 1 85.06 202 LEU B N 1
ATOM 9261 C CA . LEU B 1 202 ? 8.828 24 -9.617 1 85.06 202 LEU B CA 1
ATOM 9262 C C . LEU B 1 202 ? 9.547 23.375 -8.422 1 85.06 202 LEU B C 1
ATOM 9264 O O . LEU B 1 202 ? 9.648 24 -7.363 1 85.06 202 LEU B O 1
ATOM 9268 N N . TRP B 1 203 ? 9.961 22.125 -8.578 1 78.12 203 TRP B N 1
ATOM 9269 C CA . TRP B 1 203 ? 10.578 21.469 -7.434 1 78.12 203 TRP B CA 1
ATOM 9270 C C . TRP B 1 203 ? 11.93 20.875 -7.809 1 78.12 203 TRP B C 1
ATOM 9272 O O . TRP B 1 203 ? 12.125 20.422 -8.945 1 78.12 203 TRP B O 1
ATOM 9282 N N . GLU B 1 204 ? 12.711 20.953 -6.801 1 76.12 204 GLU B N 1
ATOM 9283 C CA . GLU B 1 204 ? 13.969 20.219 -6.875 1 76.12 204 GLU B CA 1
ATOM 9284 C C . GLU B 1 204 ? 13.969 19.016 -5.918 1 76.12 204 GLU B C 1
ATOM 9286 O O . GLU B 1 204 ? 13.594 19.156 -4.75 1 76.12 204 GLU B O 1
ATOM 9291 N N . ALA B 1 205 ? 14.312 17.953 -6.371 1 75.12 205 ALA B N 1
ATOM 9292 C CA . ALA B 1 205 ? 14.281 16.719 -5.59 1 75.12 205 ALA B CA 1
ATOM 9293 C C . ALA B 1 205 ? 15.078 16.859 -4.297 1 75.12 205 ALA B C 1
ATOM 9295 O O . ALA B 1 205 ? 14.695 16.312 -3.26 1 75.12 205 ALA B O 1
ATOM 9296 N N . LYS B 1 206 ? 16.125 17.625 -4.355 1 76.19 206 LYS B N 1
ATOM 9297 C CA . LYS B 1 206 ? 17 17.766 -3.193 1 76.19 206 LYS B CA 1
ATOM 9298 C C . LYS B 1 206 ? 16.281 18.5 -2.059 1 76.19 206 LYS B C 1
ATOM 9300 O O . LYS B 1 206 ? 16.625 18.328 -0.889 1 76.19 206 LYS B O 1
ATOM 9305 N N . ASP B 1 207 ? 15.266 19.203 -2.436 1 78.06 207 ASP B N 1
ATOM 9306 C CA . ASP B 1 207 ? 14.602 20.016 -1.421 1 78.06 207 ASP B CA 1
ATOM 9307 C C . ASP B 1 207 ? 13.383 19.297 -0.851 1 78.06 207 ASP B C 1
ATOM 9309 O O . ASP B 1 207 ? 12.773 19.766 0.11 1 78.06 207 ASP B O 1
ATOM 9313 N N . THR B 1 208 ? 13.141 18.188 -1.4 1 83 208 THR B N 1
ATOM 9314 C CA . THR B 1 208 ? 11.938 17.5 -0.945 1 83 208 THR B CA 1
ATOM 9315 C C . THR B 1 208 ? 12.297 16.328 -0.023 1 83 208 THR B C 1
ATOM 9317 O O . THR B 1 208 ? 11.438 15.812 0.692 1 83 208 THR B O 1
ATOM 9320 N N . ILE B 1 209 ? 13.555 15.945 0.009 1 85.19 209 ILE B N 1
ATOM 9321 C CA . ILE B 1 209 ? 13.969 14.812 0.834 1 85.19 209 ILE B CA 1
ATOM 9322 C C . ILE B 1 209 ? 14.219 15.281 2.266 1 85.19 209 ILE B C 1
ATOM 9324 O O . ILE B 1 209 ? 14.75 16.375 2.482 1 85.19 209 ILE B O 1
ATOM 9328 N N . VAL B 1 210 ? 13.711 14.523 3.164 1 82.94 210 VAL B N 1
ATOM 9329 C CA . VAL B 1 210 ? 13.867 14.836 4.582 1 82.94 210 VAL B CA 1
ATOM 9330 C C . VAL B 1 210 ? 14.602 13.695 5.281 1 82.94 210 VAL B C 1
ATOM 9332 O O . VAL B 1 210 ? 14.25 12.531 5.117 1 82.94 210 VAL B O 1
ATOM 9335 N N . GLU B 1 211 ? 15.688 14.047 5.859 1 81.44 211 GLU B N 1
ATOM 9336 C CA . GLU B 1 211 ? 16.375 13.102 6.734 1 81.44 211 GLU B CA 1
ATOM 9337 C C . GLU B 1 211 ? 16.406 13.609 8.18 1 81.44 211 GLU B C 1
ATOM 9339 O O . GLU B 1 211 ? 16.906 14.703 8.445 1 81.44 211 GLU B O 1
ATOM 9344 N N . TYR B 1 212 ? 15.789 12.883 8.961 1 73.44 212 TYR B N 1
ATOM 9345 C CA . TYR B 1 212 ? 15.742 13.219 10.383 1 73.44 212 TYR B CA 1
ATOM 9346 C C . TYR B 1 212 ? 16.078 12 11.234 1 73.44 212 TYR B C 1
ATOM 9348 O O . TYR B 1 212 ? 15.195 11.211 11.578 1 73.44 212 TYR B O 1
ATOM 9356 N N . GLY B 1 213 ? 17.297 11.953 11.641 1 70.31 213 GLY B N 1
ATOM 9357 C CA . GLY B 1 213 ? 17.734 10.75 12.328 1 70.31 213 GLY B CA 1
ATOM 9358 C C . GLY B 1 213 ? 17.766 9.523 11.43 1 70.31 213 GLY B C 1
ATOM 9359 O O . GLY B 1 213 ? 18.422 9.531 10.383 1 70.31 213 GLY B O 1
ATOM 9360 N N . CYS B 1 214 ? 16.875 8.625 11.945 1 74.12 214 CYS B N 1
ATOM 9361 C CA . CYS B 1 214 ? 16.828 7.391 11.164 1 74.12 214 CYS B CA 1
ATOM 9362 C C . CYS B 1 214 ? 15.68 7.422 10.164 1 74.12 214 CYS B C 1
ATOM 9364 O O . CYS B 1 214 ? 15.516 6.484 9.383 1 74.12 214 CYS B O 1
ATOM 9366 N N . LEU B 1 215 ? 15.055 8.57 10.242 1 81.5 215 LEU B N 1
ATOM 9367 C CA . LEU B 1 215 ? 13.891 8.703 9.375 1 81.5 215 LEU B CA 1
ATOM 9368 C C . LEU B 1 215 ? 14.266 9.367 8.055 1 81.5 215 LEU B C 1
ATOM 9370 O O . LEU B 1 215 ? 14.961 10.383 8.047 1 81.5 215 LEU B O 1
ATOM 9374 N N . ARG B 1 216 ? 13.953 8.773 6.996 1 87.06 216 ARG B N 1
ATOM 9375 C CA . ARG B 1 216 ? 14.133 9.367 5.672 1 87.06 216 ARG B CA 1
ATOM 9376 C C . ARG B 1 216 ? 12.867 9.227 4.832 1 87.06 216 ARG B C 1
ATOM 9378 O O . ARG B 1 216 ? 12.258 8.148 4.789 1 87.06 216 ARG B O 1
ATOM 9385 N N . PHE B 1 217 ? 12.438 10.242 4.246 1 89.25 217 PHE B N 1
ATOM 9386 C CA . PHE B 1 217 ? 11.258 10.219 3.383 1 89.25 217 PHE B CA 1
ATOM 9387 C C . PHE B 1 217 ? 11.227 11.445 2.477 1 89.25 217 PHE B C 1
ATOM 9389 O O . PHE B 1 217 ? 11.977 12.398 2.689 1 89.25 217 PHE B O 1
ATOM 9396 N N . VAL B 1 218 ? 10.484 11.305 1.466 1 88.75 218 VAL B N 1
ATOM 9397 C CA . VAL B 1 218 ? 10.258 12.438 0.572 1 88.75 218 VAL B CA 1
ATOM 9398 C C . VAL B 1 218 ? 8.883 13.047 0.844 1 88.75 218 VAL B C 1
ATOM 9400 O O . VAL B 1 218 ? 7.879 12.328 0.9 1 88.75 218 VAL B O 1
ATOM 9403 N N . GLU B 1 219 ? 8.883 14.266 1.025 1 84.75 219 GLU B N 1
ATOM 9404 C CA . GLU B 1 219 ? 7.621 14.961 1.282 1 84.75 219 GLU B CA 1
ATOM 9405 C C . GLU B 1 219 ? 6.965 15.406 -0.02 1 84.75 219 GLU B C 1
ATOM 9407 O O . GLU B 1 219 ? 7.652 15.734 -0.988 1 84.75 219 GLU B O 1
ATOM 9412 N N . PRO B 1 220 ? 5.648 15.461 0.035 1 84.62 220 PRO B N 1
ATOM 9413 C CA . PRO B 1 220 ? 4.926 15.953 -1.14 1 84.62 220 PRO B CA 1
ATOM 9414 C C . PRO B 1 220 ? 5.141 17.438 -1.388 1 84.62 220 PRO B C 1
ATOM 9416 O O . PRO B 1 220 ? 5.688 18.141 -0.532 1 84.62 220 PRO B O 1
ATOM 9419 N N . ALA B 1 221 ? 4.598 17.906 -2.43 1 79.69 221 ALA B N 1
ATOM 9420 C CA . ALA B 1 221 ? 4.891 19.234 -2.947 1 79.69 221 ALA B CA 1
ATOM 9421 C C . ALA B 1 221 ? 4.352 20.328 -2.016 1 79.69 221 ALA B C 1
ATOM 9423 O O . ALA B 1 221 ? 4.969 21.375 -1.855 1 79.69 221 ALA B O 1
ATOM 9424 N N . PHE B 1 222 ? 3.229 20.078 -1.367 1 85 222 PHE B N 1
ATOM 9425 C CA . PHE B 1 222 ? 2.588 21.141 -0.595 1 85 222 PHE B CA 1
ATOM 9426 C C . PHE B 1 222 ? 2.797 20.922 0.899 1 85 222 PHE B C 1
ATOM 9428 O O . PHE B 1 222 ? 2.188 21.609 1.723 1 85 222 PHE B O 1
ATOM 9435 N N . SER B 1 223 ? 3.705 20.047 1.207 1 85.56 223 SER B N 1
ATOM 9436 C CA . SER B 1 223 ? 3.945 19.844 2.631 1 85.56 223 SER B CA 1
ATOM 9437 C C . SER B 1 223 ? 4.609 21.062 3.262 1 85.56 223 SER B C 1
ATOM 9439 O O . SER B 1 223 ? 5.23 21.875 2.566 1 85.56 223 SER B O 1
ATOM 9441 N N . THR B 1 224 ? 4.449 21.172 4.492 1 84.94 224 THR B N 1
ATOM 9442 C CA . THR B 1 224 ? 4.969 22.344 5.195 1 84.94 224 THR B CA 1
ATOM 9443 C C . THR B 1 224 ? 6.484 22.422 5.062 1 84.94 224 THR B C 1
ATOM 9445 O O . THR B 1 224 ? 7.035 23.5 4.805 1 84.94 224 THR B O 1
ATOM 9448 N N . HIS B 1 225 ? 7.102 21.359 5.227 1 84.12 225 HIS B N 1
ATOM 9449 C CA . HIS B 1 225 ? 8.555 21.344 5.109 1 84.12 225 HIS B CA 1
ATOM 9450 C C . HIS B 1 225 ? 9 21.734 3.703 1 84.12 225 HIS B C 1
ATOM 9452 O O . HIS B 1 225 ? 9.969 22.484 3.541 1 84.12 225 HIS B O 1
ATOM 9458 N N . THR B 1 226 ? 8.336 21.25 2.771 1 84.88 226 THR B N 1
ATOM 9459 C CA . THR B 1 226 ? 8.688 21.562 1.39 1 84.88 226 THR B CA 1
ATOM 9460 C C . THR B 1 226 ? 8.461 23.031 1.09 1 84.88 226 THR B C 1
ATOM 9462 O O . THR B 1 226 ? 9.242 23.656 0.357 1 84.88 226 THR B O 1
ATOM 9465 N N . PHE B 1 227 ? 7.465 23.594 1.704 1 86.62 227 PHE B N 1
ATOM 9466 C CA . PHE B 1 227 ? 7.195 25.016 1.53 1 86.62 227 PHE B CA 1
ATOM 9467 C C . PHE B 1 227 ? 8.305 25.859 2.154 1 86.62 227 PHE B C 1
ATOM 9469 O O . PHE B 1 227 ? 8.75 26.844 1.562 1 86.62 227 PHE B O 1
ATOM 9476 N N . ILE B 1 228 ? 8.656 25.406 3.242 1 89.88 228 ILE B N 1
ATOM 9477 C CA . ILE B 1 228 ? 9.727 26.125 3.928 1 89.88 228 ILE B CA 1
ATOM 9478 C C . ILE B 1 228 ? 11.023 26 3.143 1 89.88 228 ILE B C 1
ATOM 9480 O O . ILE B 1 228 ? 11.805 26.953 3.051 1 89.88 228 ILE B O 1
ATOM 9484 N N . GLN B 1 229 ? 11.18 24.891 2.555 1 87.94 229 GLN B N 1
ATOM 9485 C CA . GLN B 1 229 ? 12.383 24.656 1.771 1 87.94 229 GLN B CA 1
ATOM 9486 C C . GLN B 1 229 ? 12.398 25.516 0.509 1 87.94 229 GLN B C 1
ATOM 9488 O O . GLN B 1 229 ? 13.461 25.938 0.053 1 87.94 229 GLN B O 1
ATOM 9493 N N . LEU B 1 230 ? 11.281 25.75 0.005 1 88.94 230 LEU B N 1
ATOM 9494 C CA . LEU B 1 230 ? 11.172 26.516 -1.229 1 88.94 230 LEU B CA 1
ATOM 9495 C C . LEU B 1 230 ? 11.422 28 -0.973 1 88.94 230 LEU B C 1
ATOM 9497 O O . LEU B 1 230 ? 11.961 28.703 -1.835 1 88.94 230 LEU B O 1
ATOM 9501 N N . ASP B 1 231 ? 10.977 28.438 0.168 1 93.19 231 ASP B N 1
ATOM 9502 C CA . ASP B 1 231 ? 11.156 29.828 0.539 1 93.19 231 ASP B CA 1
ATOM 9503 C C . ASP B 1 231 ? 12.516 30.062 1.207 1 93.19 231 ASP B C 1
ATOM 9505 O O . ASP B 1 231 ? 12.734 29.625 2.34 1 93.19 231 ASP B O 1
ATOM 9509 N N . LYS B 1 232 ? 13.375 30.812 0.52 1 93.56 232 LYS B N 1
ATOM 9510 C CA . LYS B 1 232 ? 14.734 30.984 1.018 1 93.56 232 LYS B CA 1
ATOM 9511 C C . LYS B 1 232 ? 14.742 31.703 2.367 1 93.56 232 LYS B C 1
ATOM 9513 O O . LYS B 1 232 ? 15.633 31.469 3.191 1 93.56 232 LYS B O 1
ATOM 9518 N N . TYR B 1 233 ? 13.805 32.594 2.654 1 95.12 233 TYR B N 1
ATOM 9519 C CA . TYR B 1 233 ? 13.766 33.344 3.906 1 95.12 233 TYR B CA 1
ATOM 9520 C C . TYR B 1 233 ? 13.336 32.438 5.062 1 95.12 233 TYR B C 1
ATOM 9522 O O . TYR B 1 233 ? 14.016 32.375 6.09 1 95.12 233 TYR B O 1
ATOM 9530 N N . ALA B 1 234 ? 12.227 31.781 4.812 1 93.56 234 ALA B N 1
ATOM 9531 C CA . ALA B 1 234 ? 11.719 30.891 5.844 1 93.56 234 ALA B CA 1
ATOM 9532 C C . ALA B 1 234 ? 12.711 29.766 6.129 1 93.56 234 ALA B C 1
ATOM 9534 O O . ALA B 1 234 ? 12.883 29.359 7.281 1 93.56 234 ALA B O 1
ATOM 9535 N N . ARG B 1 235 ? 13.336 29.297 5.125 1 92.56 235 ARG B N 1
ATOM 9536 C CA . ARG B 1 235 ? 14.312 28.219 5.258 1 92.56 235 ARG B CA 1
ATOM 9537 C C . ARG B 1 235 ? 15.484 28.656 6.137 1 92.56 235 ARG B C 1
ATOM 9539 O O . ARG B 1 235 ? 15.906 27.906 7.027 1 92.56 235 ARG B O 1
ATOM 9546 N N . ALA B 1 236 ? 15.953 29.812 5.875 1 95.06 236 ALA B N 1
ATOM 9547 C CA . ALA B 1 236 ? 17.094 30.344 6.637 1 95.06 236 ALA B CA 1
ATOM 9548 C C . ALA B 1 236 ? 16.703 30.562 8.094 1 95.06 236 ALA B C 1
ATOM 9550 O O . ALA B 1 236 ? 17.5 30.281 9 1 95.06 236 ALA B O 1
ATOM 9551 N N . LEU B 1 237 ? 15.57 31.047 8.281 1 94.69 237 LEU B N 1
ATOM 9552 C CA . LEU B 1 237 ? 15.133 31.281 9.656 1 94.69 237 LEU B CA 1
ATOM 9553 C C . LEU B 1 237 ? 14.953 29.969 10.406 1 94.69 237 LEU B C 1
ATOM 9555 O O . LEU B 1 237 ? 15.406 29.828 11.547 1 94.69 237 LEU B O 1
ATOM 9559 N N . CYS B 1 238 ? 14.242 29.062 9.805 1 91.88 238 CYS B N 1
ATOM 9560 C CA . CYS B 1 238 ? 14.008 27.766 10.453 1 91.88 238 CYS B CA 1
ATOM 9561 C C . CYS B 1 238 ? 15.328 27.062 10.766 1 91.88 238 CYS B C 1
ATOM 9563 O O . CYS B 1 238 ? 15.477 26.469 11.828 1 91.88 238 CYS B O 1
ATOM 9565 N N . GLY B 1 239 ? 16.25 27.141 9.789 1 90.12 239 GLY B N 1
ATOM 9566 C CA . GLY B 1 239 ? 17.562 26.594 10.055 1 90.12 239 GLY B CA 1
ATOM 9567 C C . GLY B 1 239 ? 18.25 27.234 11.242 1 90.12 239 GLY B C 1
ATOM 9568 O O . GLY B 1 239 ? 18.875 26.547 12.055 1 90.12 239 GLY B O 1
ATOM 9569 N N . SER B 1 240 ? 18.109 28.5 11.344 1 93.06 240 SER B N 1
ATOM 9570 C CA . SER B 1 240 ? 18.734 29.234 12.438 1 93.06 240 SER B CA 1
ATOM 9571 C C . SER B 1 240 ? 18.094 28.891 13.781 1 93.06 240 SER B C 1
ATOM 9573 O O . SER B 1 240 ? 18.797 28.594 14.75 1 93.06 240 SER B O 1
ATOM 9575 N N . ILE B 1 241 ? 16.812 28.953 13.781 1 91.5 241 ILE B N 1
ATOM 9576 C CA . ILE B 1 241 ? 16.109 28.672 15.023 1 91.5 241 ILE B CA 1
ATOM 9577 C C . ILE B 1 241 ? 16.391 27.234 15.469 1 91.5 241 ILE B C 1
ATOM 9579 O O . ILE B 1 241 ? 16.578 26.969 16.656 1 91.5 241 ILE B O 1
ATOM 9583 N N . HIS B 1 242 ? 16.328 26.359 14.531 1 87.69 242 HIS B N 1
ATOM 9584 C CA . HIS B 1 242 ? 16.625 24.953 14.812 1 87.69 242 HIS B CA 1
ATOM 9585 C C . HIS B 1 242 ? 18.031 24.797 15.391 1 87.69 242 HIS B C 1
ATOM 9587 O O . HIS B 1 242 ? 18.219 24.141 16.406 1 87.69 242 HIS B O 1
ATOM 9593 N N . GLY B 1 243 ? 18.984 25.375 14.773 1 86.19 243 GLY B N 1
ATOM 9594 C CA . GLY B 1 243 ? 20.359 25.297 15.211 1 86.19 243 GLY B CA 1
ATOM 9595 C C . GLY B 1 243 ? 20.594 25.922 16.578 1 86.19 243 GLY B C 1
ATOM 9596 O O . GLY B 1 243 ? 21.234 25.312 17.438 1 86.19 243 GLY B O 1
ATOM 9597 N N . ILE B 1 244 ? 20.016 27.031 16.797 1 88.12 244 ILE B N 1
ATOM 9598 C CA . ILE B 1 244 ? 20.203 27.75 18.047 1 88.12 244 ILE B CA 1
ATOM 9599 C C . ILE B 1 244 ? 19.516 26.984 19.188 1 88.12 244 ILE B C 1
ATOM 9601 O O . ILE B 1 244 ? 20.031 26.938 20.297 1 88.12 244 ILE B O 1
ATOM 9605 N N . SER B 1 245 ? 18.359 26.484 18.844 1 85 245 SER B N 1
ATOM 9606 C CA . SER B 1 245 ? 17.656 25.703 19.859 1 85 245 SER B CA 1
ATOM 9607 C C . SER B 1 245 ? 18.5 24.516 20.328 1 85 245 SER B C 1
ATOM 9609 O O . SER B 1 245 ? 18.578 24.234 21.531 1 85 245 SER B O 1
ATOM 9611 N N . LEU B 1 246 ? 19.125 23.844 19.453 1 83.06 246 LEU B N 1
ATOM 9612 C CA . LEU B 1 246 ? 19.938 22.688 19.797 1 83.06 246 LEU B CA 1
ATOM 9613 C C . LEU B 1 246 ? 21.203 23.109 20.531 1 83.06 246 LEU B C 1
ATOM 9615 O O . LEU B 1 246 ? 21.641 22.438 21.469 1 83.06 246 LEU B O 1
ATOM 9619 N N . ILE B 1 247 ? 21.797 24.141 20.094 1 83.5 247 ILE B N 1
ATOM 9620 C CA . ILE B 1 247 ? 23.016 24.641 20.719 1 83.5 247 ILE B CA 1
ATOM 9621 C C . ILE B 1 247 ? 22.719 25.078 22.156 1 83.5 247 ILE B C 1
ATOM 9623 O O . ILE B 1 247 ? 23.469 24.781 23.078 1 83.5 247 ILE B O 1
ATOM 9627 N N . LYS B 1 248 ? 21.672 25.734 22.281 1 81.38 248 LYS B N 1
ATOM 9628 C CA . LYS B 1 248 ? 21.297 26.203 23.594 1 81.38 248 LYS B CA 1
ATOM 9629 C C . LYS B 1 248 ? 20.906 25.047 24.516 1 81.38 248 LYS B C 1
ATOM 9631 O O . LYS B 1 248 ? 21.156 25.109 25.734 1 81.38 248 LYS B O 1
ATOM 9636 N N . LEU B 1 249 ? 20.281 24.141 24 1 79.62 249 LEU B N 1
ATOM 9637 C CA . LEU B 1 249 ? 19.969 22.953 24.781 1 79.62 249 LEU B CA 1
ATOM 9638 C C . LEU B 1 249 ? 21.234 22.234 25.203 1 79.62 249 LEU B C 1
ATOM 9640 O O . LEU B 1 249 ? 21.312 21.719 26.328 1 79.62 249 LEU B O 1
ATOM 9644 N N . GLN B 1 250 ? 22.188 22.172 24.359 1 78.06 250 GLN B N 1
ATOM 9645 C CA . GLN B 1 250 ? 23.469 21.578 24.688 1 78.06 250 GLN B CA 1
ATOM 9646 C C . GLN B 1 250 ? 24.188 22.375 25.781 1 78.06 250 GLN B C 1
ATOM 9648 O O . GLN B 1 250 ? 24.766 21.781 26.703 1 78.06 250 GLN B O 1
ATOM 9653 N N . GLU B 1 251 ? 24.125 23.578 25.578 1 77.56 251 GLU B N 1
ATOM 9654 C CA . GLU B 1 251 ? 24.719 24.453 26.594 1 77.56 251 GLU B CA 1
ATOM 9655 C C . GLU B 1 251 ? 24.078 24.25 27.953 1 77.56 251 GLU B C 1
ATOM 9657 O O . GLU B 1 251 ? 24.766 24.203 28.969 1 77.56 251 GLU B O 1
ATOM 9662 N N . ARG B 1 252 ? 22.859 24.141 27.922 1 76.69 252 ARG B N 1
ATOM 9663 C CA . ARG B 1 252 ? 22.125 23.906 29.156 1 76.69 252 ARG B CA 1
ATOM 9664 C C . ARG B 1 252 ? 22.5 22.562 29.766 1 76.69 252 ARG B C 1
ATOM 9666 O O . ARG B 1 252 ? 22.578 22.422 30.984 1 76.69 252 ARG B O 1
ATOM 9673 N N . LEU B 1 253 ? 22.625 21.641 29.016 1 74.06 253 LEU B N 1
ATOM 9674 C CA . LEU B 1 253 ? 23.016 20.297 29.469 1 74.06 253 LEU B CA 1
ATOM 9675 C C . LEU B 1 253 ? 24.406 20.328 30.094 1 74.06 253 LEU B C 1
ATOM 9677 O O . LEU B 1 253 ? 24.641 19.703 31.125 1 74.06 253 LEU B O 1
ATOM 9681 N N . GLU B 1 254 ? 25.312 20.984 29.438 1 73.88 254 GLU B N 1
ATOM 9682 C CA . GLU B 1 254 ? 26.672 21.094 29.938 1 73.88 254 GLU B CA 1
ATOM 9683 C C . GLU B 1 254 ? 26.734 21.875 31.234 1 73.88 254 GLU B C 1
ATOM 9685 O O . GLU B 1 254 ? 27.516 21.531 32.125 1 73.88 254 GLU B O 1
ATOM 9690 N N . GLU B 1 255 ? 25.938 22.812 31.281 1 74.5 255 GLU B N 1
ATOM 9691 C CA . GLU B 1 255 ? 25.859 23.594 32.5 1 74.5 255 GLU B CA 1
ATOM 9692 C C . GLU B 1 255 ? 25.359 22.75 33.656 1 74.5 255 GLU B C 1
ATOM 9694 O O . GLU B 1 255 ? 25.859 22.891 34.781 1 74.5 255 GLU B O 1
ATOM 9699 N N . ASN B 1 256 ? 24.484 21.984 33.406 1 71.12 256 ASN B N 1
ATOM 9700 C CA . ASN B 1 256 ? 23.938 21.125 34.469 1 71.12 256 ASN B CA 1
ATOM 9701 C C . ASN B 1 256 ? 24.953 20.078 34.906 1 71.12 256 ASN B C 1
ATOM 9703 O O . ASN B 1 256 ? 25.031 19.766 36.094 1 71.12 256 ASN B O 1
ATOM 9707 N N . ILE B 1 257 ? 25.656 19.562 33.938 1 66.12 257 ILE B N 1
ATOM 9708 C CA . ILE B 1 257 ? 26.688 18.594 34.281 1 66.12 257 ILE B CA 1
ATOM 9709 C C . ILE B 1 257 ? 27.797 19.281 35.094 1 66.12 257 ILE B C 1
ATOM 9711 O O . ILE B 1 257 ? 28.297 18.703 36.062 1 66.12 257 ILE B O 1
ATOM 9715 N N . ALA B 1 258 ? 28.109 20.531 34.719 1 65.62 258 ALA B N 1
ATOM 9716 C CA . ALA B 1 258 ? 29.141 21.281 35.438 1 65.62 258 ALA B CA 1
ATOM 9717 C C . ALA B 1 258 ? 28.688 21.625 36.844 1 65.62 258 ALA B C 1
ATOM 9719 O O . ALA B 1 258 ? 29.5 21.594 37.781 1 65.62 258 ALA B O 1
ATOM 9720 N N . LYS B 1 259 ? 27.531 21.969 37.031 1 66.5 259 LYS B N 1
ATOM 9721 C CA . LYS B 1 259 ? 27 22.234 38.344 1 66.5 259 LYS B CA 1
ATOM 9722 C C . LYS B 1 259 ? 27.109 21.016 39.25 1 66.5 259 LYS B C 1
ATOM 9724 O O . LYS B 1 259 ? 27.438 21.125 40.438 1 66.5 259 LYS B O 1
ATOM 9729 N N . GLU B 1 260 ? 26.844 19.922 38.719 1 59 260 GLU B N 1
ATOM 9730 C CA . GLU B 1 260 ? 26.938 18.688 39.5 1 59 260 GLU B CA 1
ATOM 9731 C C . GLU B 1 260 ? 28.391 18.406 39.875 1 59 260 GLU B C 1
ATOM 9733 O O . GLU B 1 260 ? 28.641 17.859 40.969 1 59 260 GLU B O 1
ATOM 9738 N N . ASP B 1 261 ? 29.328 18.766 38.969 1 56.22 261 ASP B N 1
ATOM 9739 C CA . ASP B 1 261 ? 30.734 18.531 39.281 1 56.22 261 ASP B CA 1
ATOM 9740 C C . ASP B 1 261 ? 31.312 19.672 40.125 1 56.22 261 ASP B C 1
ATOM 9742 O O . ASP B 1 261 ? 32.531 19.719 40.375 1 56.22 261 ASP B O 1
ATOM 9746 N N . GLY B 1 262 ? 30.562 20.578 40.812 1 55.25 262 GLY B N 1
ATOM 9747 C CA . GLY B 1 262 ? 30.953 21.625 41.75 1 55.25 262 GLY B CA 1
ATOM 9748 C C . GLY B 1 262 ? 31.516 22.859 41.062 1 55.25 262 GLY B C 1
ATOM 9749 O O . GLY B 1 262 ? 32.094 23.719 41.719 1 55.25 262 GLY B O 1
ATOM 9750 N N . MET B 1 263 ? 31.656 22.859 39.812 1 48.19 263 MET B N 1
ATOM 9751 C CA . MET B 1 263 ? 32.25 24.016 39.156 1 48.19 263 MET B CA 1
ATOM 9752 C C . MET B 1 263 ? 31.266 25.172 39.062 1 48.19 263 MET B C 1
ATOM 9754 O O . MET B 1 263 ? 30.062 24.953 38.875 1 48.19 263 MET B O 1
ATOM 9758 N N . MET B 1 264 ? 31.641 26.25 39.812 1 43.5 264 MET B N 1
ATOM 9759 C CA . MET B 1 264 ? 30.875 27.484 39.844 1 43.5 264 MET B CA 1
ATOM 9760 C C . MET B 1 264 ? 30.516 27.953 38.438 1 43.5 264 MET B C 1
ATOM 9762 O O . MET B 1 264 ? 31.391 28.266 37.625 1 43.5 264 MET B O 1
ATOM 9766 N N . VAL B 1 265 ? 29.625 27.391 37.875 1 47.09 265 VAL B N 1
ATOM 9767 C CA . VAL B 1 265 ? 29.203 27.938 36.594 1 47.09 265 VAL B CA 1
ATOM 9768 C C . VAL B 1 265 ? 28.578 29.312 36.812 1 47.09 265 VAL B C 1
ATOM 9770 O O . VAL B 1 265 ? 27.719 29.484 37.688 1 47.09 265 VAL B O 1
ATOM 9773 N N . ASN B 1 266 ? 29.359 30.406 36.594 1 36.75 266 ASN B N 1
ATOM 9774 C CA . ASN B 1 266 ? 28.859 31.766 36.594 1 36.75 266 ASN B CA 1
ATOM 9775 C C . ASN B 1 266 ? 27.5 31.859 35.906 1 36.75 266 ASN B C 1
ATOM 9777 O O . ASN B 1 266 ? 27.406 31.656 34.688 1 36.75 266 ASN B O 1
ATOM 9781 N N . ASN B 1 267 ? 26.547 31.531 36.594 1 39.44 267 ASN B N 1
ATOM 9782 C CA . ASN B 1 267 ? 25.156 31.75 36.156 1 39.44 267 ASN B CA 1
ATOM 9783 C C . ASN B 1 267 ? 24.922 33.219 35.812 1 39.44 267 ASN B C 1
ATOM 9785 O O . ASN B 1 267 ? 24.562 34.031 36.656 1 39.44 267 ASN B O 1
ATOM 9789 N N . ASN B 1 268 ? 25.703 33.938 35.125 1 34.66 268 ASN B N 1
ATOM 9790 C CA . ASN B 1 268 ? 25.219 35.281 34.812 1 34.66 268 ASN B CA 1
ATOM 9791 C C . ASN B 1 268 ? 23.797 35.25 34.281 1 34.66 268 ASN B C 1
ATOM 9793 O O . ASN B 1 268 ? 23.547 34.719 33.188 1 34.66 268 ASN B O 1
ATOM 9797 N N . PRO B 1 269 ? 22.844 35.188 35.094 1 39.72 269 PRO B N 1
ATOM 9798 C CA . PRO B 1 269 ? 21.453 35.375 34.656 1 39.72 269 PRO B CA 1
ATOM 9799 C C . PRO B 1 269 ? 21.328 36.281 33.438 1 39.72 269 PRO B C 1
ATOM 9801 O O . PRO B 1 269 ? 20.297 36.25 32.75 1 39.72 269 PRO B O 1
ATOM 9804 N N . ASP B 1 270 ? 22.016 37.438 33.469 1 38.66 270 ASP B N 1
ATOM 9805 C CA . ASP B 1 270 ? 21.938 38.562 32.531 1 38.66 270 ASP B CA 1
ATOM 9806 C C . ASP B 1 270 ? 22.172 38.125 31.094 1 38.66 270 ASP B C 1
ATOM 9808 O O . ASP B 1 270 ? 21.984 38.906 30.156 1 38.66 270 ASP B O 1
ATOM 9812 N N . ASN B 1 271 ? 22.953 37.156 30.781 1 41.16 271 ASN B N 1
ATOM 9813 C CA . ASN B 1 271 ? 23.234 36.844 29.391 1 41.16 271 ASN B CA 1
ATOM 9814 C C . ASN B 1 271 ? 22.125 36.031 28.75 1 41.16 271 ASN B C 1
ATOM 9816 O O . ASN B 1 271 ? 22.312 34.844 28.469 1 41.16 271 ASN B O 1
ATOM 9820 N N . MET B 1 272 ? 21.078 36.062 29.281 1 46.84 272 MET B N 1
ATOM 9821 C CA . MET B 1 272 ? 19.875 35.5 28.672 1 46.84 272 MET B CA 1
ATOM 9822 C C . MET B 1 272 ? 19.781 35.906 27.203 1 46.84 272 MET B C 1
ATOM 9824 O O . MET B 1 272 ? 19.609 37.062 26.875 1 46.84 272 MET B O 1
ATOM 9828 N N . ASP B 1 273 ? 20.312 35.156 26.469 1 64.12 273 ASP B N 1
ATOM 9829 C CA . ASP B 1 273 ? 20.156 35.344 25.031 1 64.12 273 ASP B CA 1
ATOM 9830 C C . ASP B 1 273 ? 18.703 35.594 24.656 1 64.12 273 ASP B C 1
ATOM 9832 O O . ASP B 1 273 ? 17.891 34.656 24.656 1 64.12 273 ASP B O 1
ATOM 9836 N N . ILE B 1 274 ? 18.312 36.906 24.703 1 67.81 274 ILE B N 1
ATOM 9837 C CA . ILE B 1 274 ? 16.969 37.438 24.469 1 67.81 274 ILE B CA 1
ATOM 9838 C C . ILE B 1 274 ? 16.391 36.812 23.188 1 67.81 274 ILE B C 1
ATOM 9840 O O . ILE B 1 274 ? 15.18 36.688 23.047 1 67.81 274 ILE B O 1
ATOM 9844 N N . LEU B 1 275 ? 17.25 36.281 22.406 1 82.88 275 LEU B N 1
ATOM 9845 C CA . LEU B 1 275 ? 16.734 35.812 21.141 1 82.88 275 LEU B CA 1
ATOM 9846 C C . LEU B 1 275 ? 16.656 34.281 21.109 1 82.88 275 LEU B C 1
ATOM 9848 O O . LEU B 1 275 ? 16.375 33.688 20.062 1 82.88 275 LEU B O 1
ATOM 9852 N N . SER B 1 276 ? 16.812 33.75 22.266 1 84.12 276 SER B N 1
ATOM 9853 C CA . SER B 1 276 ? 16.75 32.312 22.312 1 84.12 276 SER B CA 1
ATOM 9854 C C . SER B 1 276 ? 15.297 31.812 22.25 1 84.12 276 SER B C 1
ATOM 9856 O O . SER B 1 276 ? 14.43 32.344 22.938 1 84.12 276 SER B O 1
ATOM 9858 N N . PRO B 1 277 ? 15.031 30.812 21.375 1 87.5 277 PRO B N 1
ATOM 9859 C CA . PRO B 1 277 ? 13.672 30.266 21.297 1 87.5 277 PRO B CA 1
ATOM 9860 C C . PRO B 1 277 ? 13.328 29.375 22.484 1 87.5 277 PRO B C 1
ATOM 9862 O O . PRO B 1 277 ? 12.156 29.047 22.703 1 87.5 277 PRO B O 1
ATOM 9865 N N . LEU B 1 278 ? 14.211 28.922 23.328 1 82.38 278 LEU B N 1
ATOM 9866 C CA . LEU B 1 278 ? 14.062 27.859 24.312 1 82.38 278 LEU B CA 1
ATOM 9867 C C . LEU B 1 278 ? 13.047 28.25 25.391 1 82.38 278 LEU B C 1
ATOM 9869 O O . LEU B 1 278 ? 12.234 27.438 25.812 1 82.38 278 LEU B O 1
ATOM 9873 N N . PRO B 1 279 ? 13.078 29.453 25.812 1 80.62 279 PRO B N 1
ATOM 9874 C CA . PRO B 1 279 ? 12.102 29.828 26.844 1 80.62 279 PRO B CA 1
ATOM 9875 C C . PRO B 1 279 ? 10.664 29.688 26.359 1 80.62 279 PRO B C 1
ATOM 9877 O O . PRO B 1 279 ? 9.75 29.516 27.172 1 80.62 279 PRO B O 1
ATOM 9880 N N . PHE B 1 280 ? 10.445 29.781 25.109 1 83.94 280 PHE B N 1
ATOM 9881 C CA . PHE B 1 280 ? 9.102 29.688 24.562 1 83.94 280 PHE B CA 1
ATOM 9882 C C . PHE B 1 280 ? 8.688 28.234 24.375 1 83.94 280 PHE B C 1
ATOM 9884 O O . PHE B 1 280 ? 7.496 27.922 24.422 1 83.94 280 PHE B O 1
ATOM 9891 N N . ILE B 1 281 ? 9.656 27.375 24.141 1 84.25 281 ILE B N 1
ATOM 9892 C CA . ILE B 1 281 ? 9.305 26.016 23.734 1 84.25 281 ILE B CA 1
ATOM 9893 C C . ILE B 1 281 ? 9.578 25.047 24.875 1 84.25 281 ILE B C 1
ATOM 9895 O O . ILE B 1 281 ? 9.203 23.875 24.797 1 84.25 281 ILE B O 1
ATOM 9899 N N . ASP B 1 282 ? 10.094 25.422 25.938 1 77.44 282 ASP B N 1
ATOM 9900 C CA . ASP B 1 282 ? 10.484 24.547 27.047 1 77.44 282 ASP B CA 1
ATOM 9901 C C . ASP B 1 282 ? 9.281 23.781 27.594 1 77.44 282 ASP B C 1
ATOM 9903 O O . ASP B 1 282 ? 9.359 22.578 27.812 1 77.44 282 ASP B O 1
ATOM 9907 N N . LYS B 1 283 ? 8.258 24.469 27.734 1 77.06 283 LYS B N 1
ATOM 9908 C CA . LYS B 1 283 ? 7.059 23.828 28.266 1 77.06 283 LYS B CA 1
ATOM 9909 C C . LYS B 1 283 ? 6.496 22.812 27.281 1 77.06 283 LYS B C 1
ATOM 9911 O O . LYS B 1 283 ? 5.973 21.766 27.688 1 77.06 283 LYS B O 1
ATOM 9916 N N . ALA B 1 284 ? 6.574 23.219 26.094 1 81.75 284 ALA B N 1
ATOM 9917 C CA . ALA B 1 284 ? 6.094 22.297 25.062 1 81.75 284 ALA B CA 1
ATOM 9918 C C . ALA B 1 284 ? 6.934 21.031 25.031 1 81.75 284 ALA B C 1
ATOM 9920 O O . ALA B 1 284 ? 6.406 19.938 24.781 1 81.75 284 ALA B O 1
ATOM 9921 N N . ILE B 1 285 ? 8.211 21.109 25.312 1 78.12 285 ILE B N 1
ATOM 9922 C CA . ILE B 1 285 ? 9.102 19.953 25.328 1 78.12 285 ILE B CA 1
ATOM 9923 C C . ILE B 1 285 ? 8.758 19.047 26.5 1 78.12 285 ILE B C 1
ATOM 9925 O O . ILE B 1 285 ? 8.711 17.812 26.359 1 78.12 285 ILE B O 1
ATOM 9929 N N . VAL B 1 286 ? 8.484 19.641 27.578 1 73.88 286 VAL B N 1
ATOM 9930 C CA . VAL B 1 286 ? 8.148 18.875 28.766 1 73.88 286 VAL B CA 1
ATOM 9931 C C . VAL B 1 286 ? 6.836 18.125 28.547 1 73.88 286 VAL B C 1
ATOM 9933 O O . VAL B 1 286 ? 6.734 16.938 28.859 1 73.88 286 VAL B O 1
ATOM 9936 N N . LYS B 1 287 ? 5.895 18.828 28.047 1 75.69 287 LYS B N 1
ATOM 9937 C CA . LYS B 1 287 ? 4.602 18.203 27.781 1 75.69 287 LYS B CA 1
ATOM 9938 C C . LYS B 1 287 ? 4.734 17.094 26.75 1 75.69 287 LYS B C 1
ATOM 9940 O O . LYS B 1 287 ? 4.031 16.078 26.828 1 75.69 287 LYS B O 1
ATOM 9945 N N . PHE B 1 288 ? 5.559 17.312 25.859 1 77.06 288 PHE B N 1
ATOM 9946 C CA . PHE B 1 288 ? 5.816 16.297 24.844 1 77.06 288 PHE B CA 1
ATOM 9947 C C . PHE B 1 288 ? 6.359 15.023 25.469 1 77.06 288 PHE B C 1
ATOM 9949 O O . PHE B 1 288 ? 5.938 13.922 25.109 1 77.06 288 PHE B O 1
ATOM 9956 N N . LEU B 1 289 ? 7.164 15.156 26.344 1 69.5 289 LEU B N 1
ATOM 9957 C CA . LEU B 1 289 ? 7.777 14.008 27 1 69.5 289 LEU B CA 1
ATOM 9958 C C . LEU B 1 289 ? 6.75 13.25 27.828 1 69.5 289 LEU B C 1
ATOM 9960 O O . LEU B 1 289 ? 6.762 12.016 27.875 1 69.5 289 LEU B O 1
ATOM 9964 N N . GLU B 1 290 ? 5.867 13.93 28.297 1 68.44 290 GLU B N 1
ATOM 9965 C CA . GLU B 1 290 ? 4.809 13.32 29.094 1 68.44 290 GLU B CA 1
ATOM 9966 C C . GLU B 1 290 ? 3.85 12.516 28.219 1 68.44 290 GLU B C 1
ATOM 9968 O O . GLU B 1 290 ? 3.5 11.383 28.547 1 68.44 290 GLU B O 1
ATOM 9973 N N . ILE B 1 291 ? 3.467 13.109 27.141 1 69.81 291 ILE B N 1
ATOM 9974 C CA . ILE B 1 291 ? 2.473 12.492 26.281 1 69.81 291 ILE B CA 1
ATOM 9975 C C . ILE B 1 291 ? 3.098 11.312 25.531 1 69.81 291 ILE B C 1
ATOM 9977 O O . ILE B 1 291 ? 2.445 10.281 25.328 1 69.81 291 ILE B O 1
ATOM 9981 N N . ASP B 1 292 ? 4.289 11.516 25.062 1 64.19 292 ASP B N 1
ATOM 9982 C CA . ASP B 1 292 ? 4.969 10.461 24.328 1 64.19 292 ASP B CA 1
ATOM 9983 C C . ASP B 1 292 ? 5.121 9.203 25.188 1 64.19 292 ASP B C 1
ATOM 9985 O O . ASP B 1 292 ? 5.012 8.086 24.688 1 64.19 292 ASP B O 1
ATOM 9989 N N . SER B 1 293 ? 5.305 9.414 26.297 1 61.72 293 SER B N 1
ATOM 9990 C CA . SER B 1 293 ? 5.418 8.289 27.219 1 61.72 293 SER B CA 1
ATOM 9991 C C . SER B 1 293 ? 4.098 7.535 27.328 1 61.72 293 SER B C 1
ATOM 9993 O O . SER B 1 293 ? 4.09 6.309 27.469 1 61.72 293 SER B O 1
ATOM 9995 N N . HIS B 1 294 ? 3.049 8.367 27.047 1 62.25 294 HIS B N 1
ATOM 9996 C CA . HIS B 1 294 ? 1.729 7.746 27.141 1 62.25 294 HIS B CA 1
ATOM 9997 C C . HIS B 1 294 ? 1.356 7.047 25.844 1 62.25 294 HIS B C 1
ATOM 9999 O O . HIS B 1 294 ? 0.684 6.016 25.859 1 62.25 294 HIS B O 1
ATOM 10005 N N . GLN B 1 295 ? 1.656 7.684 24.609 1 59.41 295 GLN B N 1
ATOM 10006 C CA . GLN B 1 295 ? 1.219 7.227 23.297 1 59.41 295 GLN B CA 1
ATOM 10007 C C . GLN B 1 295 ? 2.014 6.004 22.844 1 59.41 295 GLN B C 1
ATOM 10009 O O . GLN B 1 295 ? 1.511 5.172 22.078 1 59.41 295 GLN B O 1
ATOM 10014 N N . SER B 1 296 ? 3.311 6.023 22.781 1 50.75 296 SER B N 1
ATOM 10015 C CA . SER B 1 296 ? 4.121 4.918 22.266 1 50.75 296 SER B CA 1
ATOM 10016 C C . SER B 1 296 ? 3.35 3.604 22.312 1 50.75 296 SER B C 1
ATOM 10018 O O . SER B 1 296 ? 3.727 2.635 21.656 1 50.75 296 SER B O 1
ATOM 10020 N N . GLN B 1 297 ? 2.154 3.678 22.609 1 43.62 297 GLN B N 1
ATOM 10021 C CA . GLN B 1 297 ? 1.469 2.404 22.812 1 43.62 297 GLN B CA 1
ATOM 10022 C C . GLN B 1 297 ? 0.516 2.107 21.656 1 43.62 297 GLN B C 1
ATOM 10024 O O . GLN B 1 297 ? 0.113 0.96 21.453 1 43.62 297 GLN B O 1
ATOM 10029 N N . ASN B 1 298 ? 0.053 3.174 20.766 1 45.34 298 ASN B N 1
ATOM 10030 C CA . ASN B 1 298 ? -1.146 2.838 20.016 1 45.34 298 ASN B CA 1
ATOM 10031 C C . ASN B 1 298 ? -0.877 2.834 18.516 1 45.34 298 ASN B C 1
ATOM 10033 O O . ASN B 1 298 ? -1.803 2.977 17.719 1 45.34 298 ASN B O 1
ATOM 10037 N N . ALA B 1 299 ? 0.337 2.811 17.969 1 47.44 299 ALA B N 1
ATOM 10038 C CA . ALA B 1 299 ? 0.377 2.879 16.516 1 47.44 299 ALA B CA 1
ATOM 10039 C C . ALA B 1 299 ? -0.104 1.571 15.883 1 47.44 299 ALA B C 1
ATOM 10041 O O . ALA B 1 299 ? 0.196 0.488 16.391 1 47.44 299 ALA B O 1
ATOM 10042 N N . PRO B 1 300 ? -1.176 1.686 14.992 1 47.03 300 PRO B N 1
ATOM 10043 C CA . PRO B 1 300 ? -1.695 0.47 14.359 1 47.03 300 PRO B CA 1
ATOM 10044 C C . PRO B 1 300 ? -0.602 -0.363 13.695 1 47.03 300 PRO B C 1
ATOM 10046 O O . PRO B 1 300 ? 0.31 0.191 13.078 1 47.03 300 PRO B O 1
ATOM 10049 N N . PRO B 1 301 ? -0.361 -1.47 14.117 1 43.81 301 PRO B N 1
ATOM 10050 C CA . PRO B 1 301 ? 0.586 -2.34 13.414 1 43.81 301 PRO B CA 1
ATOM 10051 C C . PRO B 1 301 ? 0.279 -2.467 11.93 1 43.81 301 PRO B C 1
ATOM 10053 O O . PRO B 1 301 ? -0.796 -2.941 11.555 1 43.81 301 PRO B O 1
ATOM 10056 N N . LEU B 1 302 ? 0.416 -1.47 11.125 1 42 302 LEU B N 1
ATOM 10057 C CA . LEU B 1 302 ? 0.22 -1.903 9.75 1 42 302 LEU B CA 1
ATOM 10058 C C . LEU B 1 302 ? 0.883 -3.254 9.508 1 42 302 LEU B C 1
ATOM 10060 O O . LEU B 1 302 ? 2.049 -3.316 9.109 1 42 302 LEU B O 1
ATOM 10064 N N . ASN B 1 303 ? 1.047 -4.047 10.578 1 41.41 303 ASN B N 1
ATOM 10065 C CA . ASN B 1 303 ? 1.679 -5.348 10.375 1 41.41 303 ASN B CA 1
ATOM 10066 C C . ASN B 1 303 ? 1.152 -6.039 9.125 1 41.41 303 ASN B C 1
ATOM 10068 O O . ASN B 1 303 ? 0.298 -6.922 9.211 1 41.41 303 ASN B O 1
ATOM 10072 N N . PHE B 1 304 ? 0.818 -5.211 8.297 1 42.38 304 PHE B N 1
ATOM 10073 C CA . PHE B 1 304 ? 0.155 -5.723 7.105 1 42.38 304 PHE B CA 1
ATOM 10074 C C . PHE B 1 304 ? 0.655 -7.125 6.766 1 42.38 304 PHE B C 1
ATOM 10076 O O . PHE B 1 304 ? -0.122 -7.98 6.34 1 42.38 304 PHE B O 1
ATOM 10083 N N . PHE B 1 305 ? 2.066 -7.23 6.609 1 43.97 305 PHE B N 1
ATOM 10084 C CA . PHE B 1 305 ? 2.426 -8.281 5.664 1 43.97 305 PHE B CA 1
ATOM 10085 C C . PHE B 1 305 ? 2.479 -9.641 6.355 1 43.97 305 PHE B C 1
ATOM 10087 O O . PHE B 1 305 ? 2.484 -10.68 5.691 1 43.97 305 PHE B O 1
ATOM 10094 N N . TYR B 1 306 ? 2.887 -9.719 7.766 1 43.38 306 TYR B N 1
ATOM 10095 C CA . TYR B 1 306 ? 3.385 -11.07 7.984 1 43.38 306 TYR B CA 1
ATOM 10096 C C . TYR B 1 306 ? 2.59 -11.773 9.078 1 43.38 306 TYR B C 1
ATOM 10098 O O . TYR B 1 306 ? 3.111 -12.656 9.766 1 43.38 306 TYR B O 1
ATOM 10106 N N . ASN B 1 307 ? 1.185 -11.641 9.148 1 47.56 307 ASN B N 1
ATOM 10107 C CA . ASN B 1 307 ? 0.742 -12.523 10.219 1 47.56 307 ASN B CA 1
ATOM 10108 C C . ASN B 1 307 ? 0.432 -13.93 9.703 1 47.56 307 ASN B C 1
ATOM 10110 O O . ASN B 1 307 ? -0.319 -14.086 8.734 1 47.56 307 ASN B O 1
ATOM 10114 N N . PHE B 1 308 ? 1.204 -14.867 10.281 1 46.56 308 PHE B N 1
ATOM 10115 C CA . PHE B 1 308 ? 1.066 -16.25 9.828 1 46.56 308 PHE B CA 1
ATOM 10116 C C . PHE B 1 308 ? -0.213 -16.875 10.375 1 46.56 308 PHE B C 1
ATOM 10118 O O . PHE B 1 308 ? -0.737 -17.828 9.797 1 46.56 308 PHE B O 1
ATOM 10125 N N . TYR B 1 309 ? -0.92 -16.359 11.727 1 47.12 309 TYR B N 1
ATOM 10126 C CA . TYR B 1 309 ? -2.021 -17.141 12.266 1 47.12 309 TYR B CA 1
ATOM 10127 C C . TYR B 1 309 ? -3.342 -16.391 12.148 1 47.12 309 TYR B C 1
ATOM 10129 O O . TYR B 1 309 ? -3.363 -15.156 12.156 1 47.12 309 TYR B O 1
ATOM 10137 N N . SER B 1 310 ? -4.41 -17.094 11.711 1 54.94 310 SER B N 1
ATOM 10138 C CA . SER B 1 310 ? -5.762 -16.547 11.664 1 54.94 310 SER B CA 1
ATOM 10139 C C . SER B 1 310 ? -6.664 -17.203 12.695 1 54.94 310 SER B C 1
ATOM 10141 O O . SER B 1 310 ? -6.418 -18.344 13.109 1 54.94 310 SER B O 1
ATOM 10143 N N . ILE B 1 311 ? -7.555 -16.453 13.477 1 52.12 311 ILE B N 1
ATOM 10144 C CA . ILE B 1 311 ? -8.531 -16.922 14.453 1 52.12 311 ILE B CA 1
ATOM 10145 C C . ILE B 1 311 ? -9.258 -18.156 13.914 1 52.12 311 ILE B C 1
ATOM 10147 O O . ILE B 1 311 ? -9.781 -18.953 14.68 1 52.12 311 ILE B O 1
ATOM 10151 N N . ASP B 1 312 ? -9.305 -18.172 12.664 1 54.31 312 ASP B N 1
ATOM 10152 C CA . ASP B 1 312 ? -10.07 -19.25 12.062 1 54.31 312 ASP B CA 1
ATOM 10153 C C . ASP B 1 312 ? -9.297 -20.578 12.133 1 54.31 312 ASP B C 1
ATOM 10155 O O . ASP B 1 312 ? -9.836 -21.625 11.812 1 54.31 312 ASP B O 1
ATOM 10159 N N . ASP B 1 313 ? -8.016 -20.359 12.609 1 49.66 313 ASP B N 1
ATOM 10160 C CA . ASP B 1 313 ? -7.211 -21.562 12.695 1 49.66 313 ASP B CA 1
ATOM 10161 C C . ASP B 1 313 ? -7.508 -22.328 13.977 1 49.66 313 ASP B C 1
ATOM 10163 O O . ASP B 1 313 ? -7.016 -21.984 15.055 1 49.66 313 ASP B O 1
ATOM 10167 N N . ASP B 1 314 ? -8.82 -22.859 14.109 1 48.28 314 ASP B N 1
ATOM 10168 C CA . ASP B 1 314 ? -9.359 -23.594 15.25 1 48.28 314 ASP B CA 1
ATOM 10169 C C . ASP B 1 314 ? -8.312 -24.547 15.828 1 48.28 314 ASP B C 1
ATOM 10171 O O . ASP B 1 314 ? -8.461 -25.031 16.953 1 48.28 314 ASP B O 1
ATOM 10175 N N . ALA B 1 315 ? -7.57 -25.031 14.938 1 46.44 315 ALA B N 1
ATOM 10176 C CA . ALA B 1 315 ? -6.699 -26.094 15.461 1 46.44 315 ALA B CA 1
ATOM 10177 C C . ALA B 1 315 ? -5.773 -25.547 16.547 1 46.44 315 ALA B C 1
ATOM 10179 O O . ALA B 1 315 ? -5.129 -26.312 17.25 1 46.44 315 ALA B O 1
ATOM 10180 N N . ASP B 1 316 ? -5.805 -24.141 16.594 1 50.28 316 ASP B N 1
ATOM 10181 C CA . ASP B 1 316 ? -4.77 -23.656 17.5 1 50.28 316 ASP B CA 1
ATOM 10182 C C . ASP B 1 316 ? -5.359 -23.312 18.859 1 50.28 316 ASP B C 1
ATOM 10184 O O . ASP B 1 316 ? -6.062 -22.312 19 1 50.28 316 ASP B O 1
ATOM 10188 N N . SER B 1 317 ? -5.48 -24.297 19.719 1 57.66 317 SER B N 1
ATOM 10189 C CA . SER B 1 317 ? -5.91 -24.141 21.109 1 57.66 317 SER B CA 1
ATOM 10190 C C . SER B 1 317 ? -5.391 -22.844 21.719 1 57.66 317 SER B C 1
ATOM 10192 O O . SER B 1 317 ? -6.059 -22.234 22.562 1 57.66 317 SER B O 1
ATOM 10194 N N . LYS B 1 318 ? -4.32 -22.344 21.281 1 60.47 318 LYS B N 1
ATOM 10195 C CA . LYS B 1 318 ? -3.727 -21.141 21.844 1 60.47 318 LYS B CA 1
ATOM 10196 C C . LYS B 1 318 ? -4.488 -19.891 21.406 1 60.47 318 LYS B C 1
ATOM 10198 O O . LYS B 1 318 ? -4.672 -18.953 22.188 1 60.47 318 LYS B O 1
ATOM 10203 N N . ALA B 1 319 ? -4.992 -19.938 20.141 1 64.69 319 ALA B N 1
ATOM 10204 C CA . ALA B 1 319 ? -5.746 -18.781 19.641 1 64.69 319 ALA B CA 1
ATOM 10205 C C . ALA B 1 319 ? -7.059 -18.625 20.406 1 64.69 319 ALA B C 1
ATOM 10207 O O . ALA B 1 319 ? -7.453 -17.5 20.734 1 64.69 319 ALA B O 1
ATOM 10208 N N . ASN B 1 320 ? -7.617 -19.703 20.781 1 69.06 320 ASN B N 1
ATOM 10209 C CA . ASN B 1 320 ? -8.875 -19.641 21.516 1 69.06 320 ASN B CA 1
ATOM 10210 C C . ASN B 1 320 ? -8.664 -19.156 22.953 1 69.06 320 ASN B C 1
ATOM 10212 O O . ASN B 1 320 ? -9.484 -18.422 23.484 1 69.06 320 ASN B O 1
ATOM 10216 N N . THR B 1 321 ? -7.559 -19.578 23.469 1 71 321 THR B N 1
ATOM 10217 C CA . THR B 1 321 ? -7.242 -19.109 24.812 1 71 321 THR B CA 1
ATOM 10218 C C . THR B 1 321 ? -6.953 -17.609 24.812 1 71 321 THR B C 1
ATOM 10220 O O . THR B 1 321 ? -7.41 -16.891 25.703 1 71 321 THR B O 1
ATOM 10223 N N . SER B 1 322 ? -6.238 -17.188 23.859 1 72.69 322 SER B N 1
ATOM 10224 C CA . SER B 1 322 ? -5.93 -15.766 23.75 1 72.69 322 SER B CA 1
ATOM 10225 C C . SER B 1 322 ? -7.195 -14.938 23.547 1 72.69 322 SER B C 1
ATOM 10227 O O . SER B 1 322 ? -7.312 -13.828 24.062 1 72.69 322 SER B O 1
ATOM 10229 N N . LEU B 1 323 ? -8.117 -15.5 22.828 1 80.62 323 LEU B N 1
ATOM 10230 C CA . LEU B 1 323 ? -9.359 -14.789 22.578 1 80.62 323 LEU B CA 1
ATOM 10231 C C . LEU B 1 323 ? -10.195 -14.672 23.844 1 80.62 323 LEU B C 1
ATOM 10233 O O . LEU B 1 323 ? -10.789 -13.625 24.109 1 80.62 323 LEU B O 1
ATOM 10237 N N . SER B 1 324 ? -10.203 -15.742 24.594 1 82.56 324 SER B N 1
ATOM 10238 C CA . SER B 1 324 ? -10.977 -15.719 25.828 1 82.56 324 SER B CA 1
ATOM 10239 C C . SER B 1 324 ? -10.414 -14.688 26.812 1 82.56 324 SER B C 1
ATOM 10241 O O . SER B 1 324 ? -11.172 -13.992 27.484 1 82.56 324 SER B O 1
ATOM 10243 N N . ILE B 1 325 ? -9.148 -14.625 26.844 1 82.38 325 ILE B N 1
ATOM 10244 C CA . ILE B 1 325 ? -8.508 -13.648 27.719 1 82.38 325 ILE B CA 1
ATOM 10245 C C . ILE B 1 325 ? -8.828 -12.234 27.234 1 82.38 325 ILE B C 1
ATOM 10247 O O . ILE B 1 325 ? -9.141 -11.352 28.031 1 82.38 325 ILE B O 1
ATOM 10251 N N . LEU B 1 326 ? -8.773 -12.078 26 1 84.5 326 LEU B N 1
ATOM 10252 C CA . LEU B 1 326 ? -9.023 -10.766 25.422 1 84.5 326 LEU B CA 1
ATOM 10253 C C . LEU B 1 326 ? -10.469 -10.336 25.656 1 84.5 326 LEU B C 1
ATOM 10255 O O . LEU B 1 326 ? -10.734 -9.172 25.953 1 84.5 326 LEU B O 1
ATOM 10259 N N . ILE B 1 327 ? -11.375 -11.234 25.562 1 89.5 327 ILE B N 1
ATOM 10260 C CA . ILE B 1 327 ? -12.781 -10.93 25.766 1 89.5 327 ILE B CA 1
ATOM 10261 C C . ILE B 1 327 ? -13.016 -10.547 27.234 1 89.5 327 ILE B C 1
ATOM 10263 O O . ILE B 1 327 ? -13.766 -9.609 27.516 1 89.5 327 ILE B O 1
ATOM 10267 N N . SER B 1 328 ? -12.328 -11.219 28.047 1 88.44 328 SER B N 1
ATOM 10268 C CA . SER B 1 328 ? -12.445 -10.891 29.469 1 88.44 328 SER B CA 1
ATOM 10269 C C . SER B 1 328 ? -11.891 -9.5 29.766 1 88.44 328 SER B C 1
ATOM 10271 O O . SER B 1 328 ? -12.469 -8.75 30.562 1 88.44 328 SER B O 1
ATOM 10273 N N . GLU B 1 329 ? -10.789 -9.188 29.156 1 87.25 329 GLU B N 1
ATOM 10274 C CA . GLU B 1 329 ? -10.211 -7.855 29.312 1 87.25 329 GLU B CA 1
ATOM 10275 C C . GLU B 1 329 ? -11.164 -6.777 28.797 1 87.25 329 GLU B C 1
ATOM 10277 O O . GLU B 1 329 ? -11.281 -5.707 29.406 1 87.25 329 GLU B O 1
ATOM 10282 N N . ILE B 1 330 ? -11.797 -7.055 27.734 1 93.38 330 ILE B N 1
ATOM 10283 C CA . ILE B 1 330 ? -12.727 -6.098 27.141 1 93.38 330 ILE B CA 1
ATOM 10284 C C . ILE B 1 330 ? -13.914 -5.883 28.062 1 93.38 330 ILE B C 1
ATOM 10286 O O . ILE B 1 330 ? -14.352 -4.75 28.281 1 93.38 330 ILE B O 1
ATOM 10290 N N . GLU B 1 331 ? -14.414 -6.926 28.656 1 92.19 331 GLU B N 1
ATOM 10291 C CA . GLU B 1 331 ? -15.57 -6.844 29.547 1 92.19 331 GLU B CA 1
ATOM 10292 C C . GLU B 1 331 ? -15.273 -5.984 30.766 1 92.19 331 GLU B C 1
ATOM 10294 O O . GLU B 1 331 ? -16.125 -5.215 31.219 1 92.19 331 GLU B O 1
ATOM 10299 N N . VAL B 1 332 ? -14.078 -6.105 31.141 1 88.75 332 VAL B N 1
ATOM 10300 C CA . VAL B 1 332 ? -13.688 -5.344 32.312 1 88.75 332 VAL B CA 1
ATOM 10301 C C . VAL B 1 332 ? -13.609 -3.857 31.984 1 88.75 332 VAL B C 1
ATOM 10303 O O . VAL B 1 332 ? -13.914 -3.004 32.812 1 88.75 332 VAL B O 1
ATOM 10306 N N . MET B 1 333 ? -13.32 -3.543 30.781 1 89.88 333 MET B N 1
ATOM 10307 C CA . MET B 1 333 ? -13.094 -2.158 30.375 1 89.88 333 MET B CA 1
ATOM 10308 C C . MET B 1 333 ? -14.391 -1.502 29.922 1 89.88 333 MET B C 1
ATOM 10310 O O . MET B 1 333 ? -14.43 -0.292 29.688 1 89.88 333 MET B O 1
ATOM 10314 N N . LEU B 1 334 ? -15.445 -2.248 29.875 1 91.56 334 LEU B N 1
ATOM 10315 C CA . LEU B 1 334 ? -16.703 -1.672 29.422 1 91.56 334 LEU B CA 1
ATOM 10316 C C . LEU B 1 334 ? -17.406 -0.946 30.578 1 91.56 334 LEU B C 1
ATOM 10318 O O . LEU B 1 334 ? -17.375 -1.405 31.719 1 91.56 334 LEU B O 1
ATOM 10322 N N . VAL B 1 335 ? -17.844 0.155 30.25 1 89.25 335 VAL B N 1
ATOM 10323 C CA . VAL B 1 335 ? -18.625 0.932 31.219 1 89.25 335 VAL B CA 1
ATOM 10324 C C . VAL B 1 335 ? -20.047 0.411 31.25 1 89.25 335 VAL B C 1
ATOM 10326 O O . VAL B 1 335 ? -20.375 -0.581 30.594 1 89.25 335 VAL B O 1
ATOM 10329 N N . ASP B 1 336 ? -20.891 1.145 32 1 88.31 336 ASP B N 1
ATOM 10330 C CA . ASP B 1 336 ? -22.281 0.73 32.156 1 88.31 336 ASP B CA 1
ATOM 10331 C C . ASP B 1 336 ? -23.062 0.929 30.859 1 88.31 336 ASP B C 1
ATOM 10333 O O . ASP B 1 336 ? -22.688 1.739 30.016 1 88.31 336 ASP B O 1
ATOM 10337 N N . LYS B 1 337 ? -24.156 0.221 30.766 1 91.88 337 LYS B N 1
ATOM 10338 C CA . LYS B 1 337 ? -24.984 0.251 29.562 1 91.88 337 LYS B CA 1
ATOM 10339 C C . LYS B 1 337 ? -25.438 1.672 29.234 1 91.88 337 LYS B C 1
ATOM 10341 O O . LYS B 1 337 ? -25.438 2.082 28.078 1 91.88 337 LYS B O 1
ATOM 10346 N N . LYS B 1 338 ? -25.844 2.35 30.25 1 89.81 338 LYS B N 1
ATOM 10347 C CA . LYS B 1 338 ? -26.344 3.707 30.031 1 89.81 338 LYS B CA 1
ATOM 10348 C C . LYS B 1 338 ? -25.281 4.574 29.359 1 89.81 338 LYS B C 1
ATOM 10350 O O . LYS B 1 338 ? -25.578 5.297 28.406 1 89.81 338 LYS B O 1
ATOM 10355 N N . ASP B 1 339 ? -24.109 4.5 29.891 1 91.88 339 ASP B N 1
ATOM 10356 C CA . ASP B 1 339 ? -23.016 5.281 29.312 1 91.88 339 ASP B CA 1
ATOM 10357 C C . ASP B 1 339 ? -22.688 4.828 27.891 1 91.88 339 ASP B C 1
ATOM 10359 O O . ASP B 1 339 ? -22.391 5.652 27.031 1 91.88 339 ASP B O 1
ATOM 10363 N N . ILE B 1 340 ? -22.734 3.57 27.641 1 93.88 340 ILE B N 1
ATOM 10364 C CA . ILE B 1 340 ? -22.438 3.047 26.312 1 93.88 340 ILE B CA 1
ATOM 10365 C C . ILE B 1 340 ? -23.5 3.547 25.328 1 93.88 340 ILE B C 1
ATOM 10367 O O . ILE B 1 340 ? -23.156 3.934 24.203 1 93.88 340 ILE B O 1
ATOM 10371 N N . ASP B 1 341 ? -24.734 3.561 25.703 1 93.25 341 ASP B N 1
ATOM 10372 C CA . ASP B 1 341 ? -25.812 4.043 24.844 1 93.25 341 ASP B CA 1
ATOM 10373 C C . ASP B 1 341 ? -25.609 5.516 24.5 1 93.25 341 ASP B C 1
ATOM 10375 O O . ASP B 1 341 ? -25.844 5.926 23.359 1 93.25 341 ASP B O 1
ATOM 10379 N N . ILE B 1 342 ? -25.188 6.191 25.453 1 93.75 342 ILE B N 1
ATOM 10380 C CA . ILE B 1 342 ? -24.938 7.613 25.234 1 93.75 342 ILE B CA 1
ATOM 10381 C C . ILE B 1 342 ? -23.766 7.789 24.266 1 93.75 342 ILE B C 1
ATOM 10383 O O . ILE B 1 342 ? -23.812 8.609 23.359 1 93.75 342 ILE B O 1
ATOM 10387 N N . LEU B 1 343 ? -22.703 7.051 24.516 1 94.81 343 LEU B N 1
ATOM 10388 C CA . LEU B 1 343 ? -21.516 7.148 23.672 1 94.81 343 LEU B CA 1
ATOM 10389 C C . LEU B 1 343 ? -21.844 6.805 22.219 1 94.81 343 LEU B C 1
ATOM 10391 O O . LEU B 1 343 ? -21.422 7.508 21.297 1 94.81 343 LEU B O 1
ATOM 10395 N N . LEU B 1 344 ? -22.609 5.781 22.016 1 95.88 344 LEU B N 1
ATOM 10396 C CA . LEU B 1 344 ? -22.984 5.391 20.656 1 95.88 344 LEU B CA 1
ATOM 10397 C C . LEU B 1 344 ? -23.891 6.445 20.016 1 95.88 344 LEU B C 1
ATOM 10399 O O . LEU B 1 344 ? -23.703 6.801 18.859 1 95.88 344 LEU B O 1
ATOM 10403 N N . ARG B 1 345 ? -24.797 6.922 20.766 1 94.12 345 ARG B N 1
ATOM 10404 C CA . ARG B 1 345 ? -25.703 7.953 20.266 1 94.12 345 ARG B CA 1
ATOM 10405 C C . ARG B 1 345 ? -24.938 9.195 19.844 1 94.12 345 ARG B C 1
ATOM 10407 O O . ARG B 1 345 ? -25.172 9.75 18.766 1 94.12 345 ARG B O 1
ATOM 10414 N N . LYS B 1 346 ? -24.047 9.578 20.625 1 93.25 346 LYS B N 1
ATOM 10415 C CA . LYS B 1 346 ? -23.25 10.766 20.328 1 93.25 346 LYS B CA 1
ATOM 10416 C C . LYS B 1 346 ? -22.375 10.547 19.109 1 93.25 346 LYS B C 1
ATOM 10418 O O . LYS B 1 346 ? -22.188 11.461 18.297 1 93.25 346 LYS B O 1
ATOM 10423 N N . PHE B 1 347 ? -21.797 9.414 19.016 1 95.62 347 PHE B N 1
ATOM 10424 C CA . PHE B 1 347 ? -21.016 9.102 17.828 1 95.62 347 PHE B CA 1
ATOM 10425 C C . PHE B 1 347 ? -21.859 9.211 16.562 1 95.62 347 PHE B C 1
ATOM 10427 O O . PHE B 1 347 ? -21.406 9.766 15.562 1 95.62 347 PHE B O 1
ATOM 10434 N N . TYR B 1 348 ? -23.094 8.703 16.641 1 94.19 348 TYR B N 1
ATOM 10435 C CA . TYR B 1 348 ? -24 8.734 15.484 1 94.19 348 TYR B CA 1
ATOM 10436 C C . TYR B 1 348 ? -24.344 10.172 15.109 1 94.19 348 TYR B C 1
ATOM 10438 O O . TYR B 1 348 ? -24.531 10.484 13.938 1 94.19 348 TYR B O 1
ATOM 10446 N N . GLU B 1 349 ? -24.344 11.016 16.078 1 92.25 349 GLU B N 1
ATOM 10447 C CA . GLU B 1 349 ? -24.797 12.383 15.867 1 92.25 349 GLU B CA 1
ATOM 10448 C C . GLU B 1 349 ? -23.656 13.297 15.438 1 92.25 349 GLU B C 1
ATOM 10450 O O . GLU B 1 349 ? -23.812 14.133 14.547 1 92.25 349 GLU B O 1
ATOM 10455 N N . ASP B 1 350 ? -22.516 13.047 16.078 1 92.62 350 ASP B N 1
ATOM 10456 C CA . ASP B 1 350 ? -21.484 14.062 15.977 1 92.62 350 ASP B CA 1
ATOM 10457 C C . ASP B 1 350 ? -20.422 13.664 14.945 1 92.62 350 ASP B C 1
ATOM 10459 O O . ASP B 1 350 ? -19.781 14.523 14.336 1 92.62 350 ASP B O 1
ATOM 10463 N N . ILE B 1 351 ? -20.141 12.414 14.781 1 94.62 351 ILE B N 1
ATOM 10464 C CA . ILE B 1 351 ? -18.969 12 14.023 1 94.62 351 ILE B CA 1
ATOM 10465 C C . ILE B 1 351 ? -19.406 11.258 12.766 1 94.62 351 ILE B C 1
ATOM 10467 O O . ILE B 1 351 ? -18.906 11.531 11.672 1 94.62 351 ILE B O 1
ATOM 10471 N N . TYR B 1 352 ? -20.344 10.391 12.844 1 94.69 352 TYR B N 1
ATOM 10472 C CA . TYR B 1 352 ? -20.719 9.461 11.781 1 94.69 352 TYR B CA 1
ATOM 10473 C C . TYR B 1 352 ? -21.125 10.219 10.516 1 94.69 352 TYR B C 1
ATOM 10475 O O . TYR B 1 352 ? -20.781 9.805 9.406 1 94.69 352 TYR B O 1
ATOM 10483 N N . PRO B 1 353 ? -21.828 11.32 10.617 1 92.75 353 PRO B N 1
ATOM 10484 C CA . PRO B 1 353 ? -22.25 12 9.391 1 92.75 353 PRO B CA 1
ATOM 10485 C C . PRO B 1 353 ? -21.062 12.469 8.539 1 92.75 353 PRO B C 1
ATOM 10487 O O . PRO B 1 353 ? -21.203 12.633 7.324 1 92.75 353 PRO B O 1
ATOM 10490 N N . PHE B 1 354 ? -19.969 12.656 9.133 1 93.88 354 PHE B N 1
ATOM 10491 C CA . PHE B 1 354 ? -18.812 13.148 8.406 1 93.88 354 PHE B CA 1
ATOM 10492 C C . PHE B 1 354 ? -17.922 11.992 7.945 1 93.88 354 PHE B C 1
ATOM 10494 O O . PHE B 1 354 ? -17.109 12.156 7.031 1 93.88 354 PHE B O 1
ATOM 10501 N N . TYR B 1 355 ? -1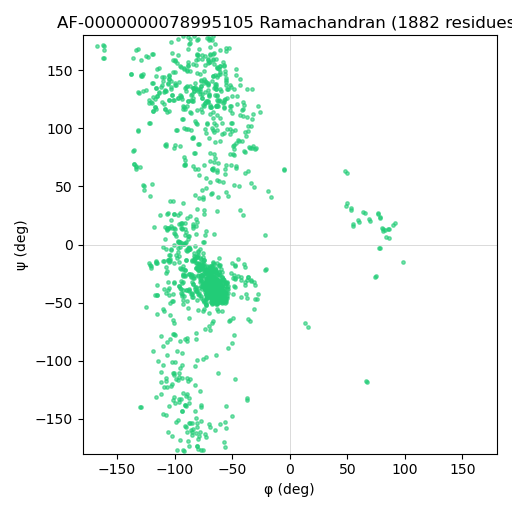8.062 10.852 8.586 1 94.88 355 TYR B N 1
ATOM 10502 C CA . TYR B 1 355 ? -17.312 9.648 8.25 1 94.88 355 TYR B CA 1
ATOM 10503 C C . TYR B 1 355 ? -18.234 8.43 8.195 1 94.88 355 TYR B C 1
ATOM 10505 O O . TYR B 1 355 ? -18.078 7.488 8.969 1 94.88 355 TYR B O 1
ATOM 10513 N N . PRO B 1 356 ? -19.094 8.461 7.215 1 94.62 356 PRO B N 1
ATOM 10514 C CA . PRO B 1 356 ? -20.109 7.41 7.145 1 94.62 356 PRO B CA 1
ATOM 10515 C C . PRO B 1 356 ? -19.594 6.133 6.484 1 94.62 356 PRO B C 1
ATOM 10517 O O . PRO B 1 356 ? -20.078 5.746 5.418 1 94.62 356 PRO B O 1
ATOM 10520 N N . PHE B 1 357 ? -18.844 5.34 7.23 1 95.12 357 PHE B N 1
ATOM 10521 C CA . PHE B 1 357 ? -18.188 4.191 6.617 1 95.12 357 PHE B CA 1
ATOM 10522 C C . PHE B 1 357 ? -18.984 2.918 6.863 1 95.12 357 PHE B C 1
ATOM 10524 O O . PHE B 1 357 ? -18.719 1.878 6.262 1 95.12 357 PHE B O 1
ATOM 10531 N N . MET B 1 358 ? -19.969 3 7.691 1 93.25 358 MET B N 1
ATOM 10532 C CA . MET B 1 358 ? -20.625 1.751 8.07 1 93.25 358 MET B CA 1
ATOM 10533 C C . MET B 1 358 ? -22.125 1.816 7.801 1 93.25 358 MET B C 1
ATOM 10535 O O . MET B 1 358 ? -22.672 2.895 7.551 1 93.25 358 MET B O 1
ATOM 10539 N N . GLU B 1 359 ? -22.672 0.656 7.766 1 90.25 359 GLU B N 1
ATOM 10540 C CA . GLU B 1 359 ? -24.125 0.513 7.816 1 90.25 359 GLU B CA 1
ATOM 10541 C C . GLU B 1 359 ? -24.594 0.31 9.25 1 90.25 359 GLU B C 1
ATOM 10543 O O . GLU B 1 359 ? -24.594 -0.812 9.766 1 90.25 359 GLU B O 1
ATOM 10548 N N . ILE B 1 360 ? -25.219 1.298 9.797 1 92.19 360 ILE B N 1
ATOM 10549 C CA . ILE B 1 360 ? -25.516 1.329 11.227 1 92.19 360 ILE B CA 1
ATOM 10550 C C . ILE B 1 360 ? -26.516 0.226 11.562 1 92.19 360 ILE B C 1
ATOM 10552 O O . ILE B 1 360 ? -26.406 -0.411 12.617 1 92.19 360 ILE B O 1
ATOM 10556 N N . SER B 1 361 ? -27.453 -0.021 10.656 1 87.5 361 SER B N 1
ATOM 10557 C CA . SER B 1 361 ? -28.469 -1.034 10.93 1 87.5 361 SER B CA 1
ATOM 10558 C C . SER B 1 361 ? -27.828 -2.414 11.102 1 87.5 361 SER B C 1
ATOM 10560 O O . SER B 1 361 ? -28.219 -3.17 11.992 1 87.5 361 SER B O 1
ATOM 10562 N N . ILE B 1 362 ? -26.891 -2.68 10.297 1 88 362 ILE B N 1
ATOM 10563 C CA . ILE B 1 362 ? -26.219 -3.969 10.375 1 88 362 ILE B CA 1
ATOM 10564 C C . ILE B 1 362 ? -25.359 -4.02 11.633 1 88 362 ILE B C 1
ATOM 10566 O O . ILE B 1 362 ? -25.344 -5.027 12.344 1 88 362 ILE B O 1
ATOM 10570 N N . PHE B 1 363 ? -24.719 -3.018 11.922 1 94 363 PHE B N 1
ATOM 10571 C CA . PHE B 1 363 ? -23.844 -2.934 13.086 1 94 363 PHE B CA 1
ATOM 10572 C C . PHE B 1 363 ? -24.625 -3.115 14.375 1 94 363 PHE B C 1
ATOM 10574 O O . PHE B 1 363 ? -24.25 -3.902 15.242 1 94 363 PHE B O 1
ATOM 10581 N N . GLU B 1 364 ? -25.734 -2.422 14.469 1 94.06 364 GLU B N 1
ATOM 10582 C CA . GLU B 1 364 ? -26.547 -2.486 15.68 1 94.06 364 GLU B CA 1
ATOM 10583 C C . GLU B 1 364 ? -27.141 -3.881 15.867 1 94.06 364 GLU B C 1
ATOM 10585 O O . GLU B 1 364 ? -27.219 -4.379 17 1 94.06 364 GLU B O 1
ATOM 10590 N N . LYS B 1 365 ? -27.562 -4.434 14.766 1 91.12 365 LYS B N 1
ATOM 10591 C CA . LYS B 1 365 ? -28.141 -5.777 14.836 1 91.12 365 LYS B CA 1
ATOM 10592 C C . LYS B 1 365 ? -27.094 -6.781 15.344 1 91.12 365 LYS B C 1
ATOM 10594 O O . LYS B 1 365 ? -27.391 -7.57 16.25 1 91.12 365 LYS B O 1
ATOM 10599 N N . GLU B 1 366 ? -25.953 -6.715 14.797 1 92.44 366 GLU B N 1
ATOM 10600 C CA . GLU B 1 366 ? -24.891 -7.637 15.188 1 92.44 366 GLU B CA 1
ATOM 10601 C C . GLU B 1 366 ? -24.406 -7.352 16.609 1 92.44 366 GLU B C 1
ATOM 10603 O O . GLU B 1 366 ? -24.109 -8.273 17.359 1 92.44 366 GLU B O 1
ATOM 10608 N N . LEU B 1 367 ? -24.297 -6.129 16.922 1 94.81 367 LEU B N 1
ATOM 10609 C CA . LEU B 1 367 ? -23.844 -5.738 18.25 1 94.81 367 LEU B CA 1
ATOM 10610 C C . LEU B 1 367 ? -24.797 -6.258 19.328 1 94.81 367 LEU B C 1
ATOM 10612 O O . LEU B 1 367 ? -24.359 -6.746 20.375 1 94.81 367 LEU B O 1
ATOM 10616 N N . ASN B 1 368 ? -26.062 -6.172 19.047 1 92.38 368 ASN B N 1
ATOM 10617 C CA . ASN B 1 368 ? -27.062 -6.629 20 1 92.38 368 ASN B CA 1
ATOM 10618 C C . ASN B 1 368 ? -27.031 -8.141 20.172 1 92.38 368 ASN B C 1
ATOM 10620 O O . ASN B 1 368 ? -27.391 -8.664 21.234 1 92.38 368 ASN B O 1
ATOM 10624 N N . SER B 1 369 ? -26.516 -8.734 19.156 1 91.69 369 SER B N 1
ATOM 10625 C CA . SER B 1 369 ? -26.406 -10.188 19.25 1 91.69 369 SER B CA 1
ATOM 10626 C C . SER B 1 369 ? -25.219 -10.609 20.109 1 91.69 369 SER B C 1
ATOM 10628 O O . SER B 1 369 ? -25.219 -11.703 20.672 1 91.69 369 SER B O 1
ATOM 10630 N N . ILE B 1 370 ? -24.25 -9.758 20.266 1 93.69 370 ILE B N 1
ATOM 10631 C CA . ILE B 1 370 ? -23.016 -10.078 20.953 1 93.69 370 ILE B CA 1
ATOM 10632 C C . ILE B 1 370 ? -23.094 -9.617 22.406 1 93.69 370 ILE B C 1
ATOM 10634 O O . ILE B 1 370 ? -22.547 -10.266 23.297 1 93.69 370 ILE B O 1
ATOM 10638 N N . LEU B 1 371 ? -23.75 -8.516 22.594 1 92.88 371 LEU B N 1
ATOM 10639 C CA . LEU B 1 371 ? -23.797 -7.93 23.922 1 92.88 371 LEU B CA 1
ATOM 10640 C C . LEU B 1 371 ? -25.016 -8.414 24.688 1 92.88 371 LEU B C 1
ATOM 10642 O O . LEU B 1 371 ? -26.156 -8.156 24.281 1 92.88 371 LEU B O 1
ATOM 10646 N N . VAL B 1 372 ? -24.75 -9.07 25.781 1 90.94 372 VAL B N 1
ATOM 10647 C CA . VAL B 1 372 ? -25.812 -9.562 26.641 1 90.94 372 VAL B CA 1
ATOM 10648 C C . VAL B 1 372 ? -25.734 -8.867 28 1 90.94 372 VAL B C 1
ATOM 10650 O O . VAL B 1 372 ? -24.641 -8.672 28.547 1 90.94 372 VAL B O 1
ATOM 10653 N N . LEU B 1 373 ? -26.844 -8.453 28.453 1 87.56 373 LEU B N 1
ATOM 10654 C CA . LEU B 1 373 ? -26.875 -7.723 29.719 1 87.56 373 LEU B CA 1
ATOM 10655 C C . LEU B 1 373 ? -26.891 -8.688 30.906 1 87.56 373 LEU B C 1
ATOM 10657 O O . LEU B 1 373 ? -27.594 -9.703 30.875 1 87.56 373 LEU B O 1
ATOM 10661 N N . ASN B 1 374 ? -26.031 -8.328 31.766 1 81.12 374 ASN B N 1
ATOM 10662 C CA . ASN B 1 374 ? -26.047 -9.078 33.031 1 81.12 374 ASN B CA 1
ATOM 10663 C C . ASN B 1 374 ? -26.953 -8.414 34.062 1 81.12 374 ASN B C 1
ATOM 10665 O O . ASN B 1 374 ? -27.578 -7.391 33.781 1 81.12 374 ASN B O 1
ATOM 10669 N N . SER B 1 375 ? -26.984 -9.023 35.281 1 75.06 375 SER B N 1
ATOM 10670 C CA . SER B 1 375 ? -27.828 -8.562 36.344 1 75.06 375 SER B CA 1
ATOM 10671 C C . SER B 1 375 ? -27.422 -7.18 36.844 1 75.06 375 SER B C 1
ATOM 10673 O O . SER B 1 375 ? -28.25 -6.41 37.344 1 75.06 375 SER B O 1
ATOM 10675 N N . GLN B 1 376 ? -26.219 -6.797 36.75 1 75.25 376 GLN B N 1
ATOM 10676 C CA . GLN B 1 376 ? -25.703 -5.516 37.25 1 75.25 376 GLN B CA 1
ATOM 10677 C C . GLN B 1 376 ? -25.734 -4.461 36.125 1 75.25 376 GLN B C 1
ATOM 10679 O O . GLN B 1 376 ? -25.078 -3.428 36.25 1 75.25 376 GLN B O 1
ATOM 10684 N N . LYS B 1 377 ? -26.422 -4.684 35.031 1 81.19 377 LYS B N 1
ATOM 10685 C CA . LYS B 1 377 ? -26.594 -3.764 33.938 1 81.19 377 LYS B CA 1
ATOM 10686 C C . LYS B 1 377 ? -25.297 -3.553 33.156 1 81.19 377 LYS B C 1
ATOM 10688 O O . LYS B 1 377 ? -25.016 -2.455 32.688 1 81.19 377 LYS B O 1
ATOM 10693 N N . ARG B 1 378 ? -24.406 -4.551 33.344 1 86.25 378 ARG B N 1
ATOM 10694 C CA . ARG B 1 378 ? -23.172 -4.547 32.562 1 86.25 378 ARG B CA 1
ATOM 10695 C C . ARG B 1 378 ? -23.219 -5.578 31.453 1 86.25 378 ARG B C 1
ATOM 10697 O O . ARG B 1 378 ? -23.906 -6.602 31.562 1 86.25 378 ARG B O 1
ATOM 10704 N N . TYR B 1 379 ? -22.609 -5.141 30.438 1 89.75 379 TYR B N 1
ATOM 10705 C CA . TYR B 1 379 ? -22.641 -6.027 29.281 1 89.75 379 TYR B CA 1
ATOM 10706 C C . TYR B 1 379 ? -21.656 -7.184 29.453 1 89.75 379 TYR B C 1
ATOM 10708 O O . TYR B 1 379 ? -20.562 -7 29.969 1 89.75 379 TYR B O 1
ATOM 10716 N N . HIS B 1 380 ? -22.188 -8.305 29.094 1 90.56 380 HIS B N 1
ATOM 10717 C CA . HIS B 1 380 ? -21.375 -9.492 28.875 1 90.56 380 HIS B CA 1
ATOM 10718 C C . HIS B 1 380 ? -21.297 -9.852 27.391 1 90.56 380 HIS B C 1
ATOM 10720 O O . HIS B 1 380 ? -22.281 -9.703 26.672 1 90.56 380 HIS B O 1
ATOM 10726 N N . ILE B 1 381 ? -20.125 -10.352 26.984 1 93.31 381 ILE B N 1
ATOM 10727 C CA . ILE B 1 381 ? -19.906 -10.617 25.562 1 93.31 381 ILE B CA 1
ATOM 10728 C C . ILE B 1 381 ? -20.062 -12.117 25.297 1 93.31 381 ILE B C 1
ATOM 10730 O O . ILE B 1 381 ? -19.391 -12.938 25.906 1 93.31 381 ILE B O 1
ATOM 10734 N N . LYS B 1 382 ? -20.922 -12.398 24.406 1 90.19 382 LYS B N 1
ATOM 10735 C CA . LYS B 1 382 ? -21.141 -13.773 23.984 1 90.19 382 LYS B CA 1
ATOM 10736 C C . LYS B 1 382 ? -20.828 -13.953 22.5 1 90.19 382 LYS B C 1
ATOM 10738 O O . LYS B 1 382 ? -21.5 -13.383 21.656 1 90.19 382 LYS B O 1
ATOM 10743 N N . ILE B 1 383 ? -19.828 -14.734 22.297 1 87.38 383 ILE B N 1
ATOM 10744 C CA . ILE B 1 383 ? -19.422 -15 20.922 1 87.38 383 ILE B CA 1
ATOM 10745 C C . ILE B 1 383 ? -19.875 -16.406 20.516 1 87.38 383 ILE B C 1
ATOM 10747 O O . ILE B 1 383 ? -19.578 -17.375 21.203 1 87.38 383 ILE B O 1
ATOM 10751 N N . ASN B 1 384 ? -20.594 -16.375 19.469 1 77.88 384 ASN B N 1
ATOM 10752 C CA . ASN B 1 384 ? -21.047 -17.656 18.938 1 77.88 384 ASN B CA 1
ATOM 10753 C C . ASN B 1 384 ? -20.031 -18.25 17.969 1 77.88 384 ASN B C 1
ATOM 10755 O O . ASN B 1 384 ? -19.328 -17.516 17.281 1 77.88 384 ASN B O 1
ATOM 10759 N N . ASP B 1 385 ? -19.984 -19.516 17.781 1 70.69 385 ASP B N 1
ATOM 10760 C CA . ASP B 1 385 ? -19 -20.219 16.953 1 70.69 385 ASP B CA 1
ATOM 10761 C C . ASP B 1 385 ? -19.344 -20.078 15.461 1 70.69 385 ASP B C 1
ATOM 10763 O O . ASP B 1 385 ? -18.453 -20.109 14.609 1 70.69 385 ASP B O 1
ATOM 10767 N N . LYS B 1 386 ? -20.562 -20 15.047 1 66.31 386 LYS B N 1
ATOM 10768 C CA . LYS B 1 386 ? -20.953 -20 13.641 1 66.31 386 LYS B CA 1
ATOM 10769 C C . LYS B 1 386 ? -20.469 -18.734 12.945 1 66.31 386 LYS B C 1
ATOM 10771 O O . LYS B 1 386 ? -19.938 -18.781 11.828 1 66.31 386 LYS B O 1
ATOM 10776 N N . ASP B 1 387 ? -20.516 -17.516 13.555 1 76.44 387 ASP B N 1
ATOM 10777 C CA . ASP B 1 387 ? -20.125 -16.25 12.961 1 76.44 387 ASP B CA 1
ATOM 10778 C C . ASP B 1 387 ? -19.125 -15.516 13.859 1 76.44 387 ASP B C 1
ATOM 10780 O O . ASP B 1 387 ? -19.266 -14.312 14.094 1 76.44 387 ASP B O 1
ATOM 10784 N N . LYS B 1 388 ? -18.188 -16.359 14.133 1 81.19 388 LYS B N 1
ATOM 10785 C CA . LYS B 1 388 ? -17.234 -15.852 15.102 1 81.19 388 LYS B CA 1
ATOM 10786 C C . LYS B 1 388 ? -16.469 -14.656 14.547 1 81.19 388 LYS B C 1
ATOM 10788 O O . LYS B 1 388 ? -16.297 -13.648 15.234 1 81.19 388 LYS B O 1
ATOM 10793 N N . ARG B 1 389 ? -16.016 -14.703 13.344 1 83.31 389 ARG B N 1
ATOM 10794 C CA . ARG B 1 389 ? -15.219 -13.633 12.75 1 83.31 389 ARG B CA 1
ATOM 10795 C C . ARG B 1 389 ? -16.031 -12.352 12.625 1 83.31 389 ARG B C 1
ATOM 10797 O O . ARG B 1 389 ? -15.547 -11.273 12.984 1 83.31 389 ARG B O 1
ATOM 10804 N N . SER B 1 390 ? -17.203 -12.508 12.109 1 85.19 390 SER B N 1
ATOM 10805 C CA . SER B 1 390 ? -18.047 -11.336 11.953 1 85.19 390 SER B CA 1
ATOM 10806 C C . SER B 1 390 ? -18.344 -10.68 13.305 1 85.19 390 SER B C 1
ATOM 10808 O O . SER B 1 390 ? -18.359 -9.445 13.406 1 85.19 390 SER B O 1
ATOM 10810 N N . GLN B 1 391 ? -18.516 -11.508 14.219 1 91 391 GLN B N 1
ATOM 10811 C CA . GLN B 1 391 ? -18.797 -11 15.555 1 91 391 GLN B CA 1
ATOM 10812 C C . GLN B 1 391 ? -17.594 -10.273 16.141 1 91 391 GLN B C 1
ATOM 10814 O O . GLN B 1 391 ? -17.734 -9.219 16.766 1 91 391 GLN B O 1
ATOM 10819 N N . LEU B 1 392 ? -16.453 -10.875 15.945 1 90.69 392 LEU B N 1
ATOM 10820 C CA . LEU B 1 392 ? -15.242 -10.25 16.438 1 90.69 392 LEU B CA 1
ATOM 10821 C C . LEU B 1 392 ? -14.953 -8.945 15.703 1 90.69 392 LEU B C 1
ATOM 10823 O O . LEU B 1 392 ? -14.43 -7.996 16.281 1 90.69 392 LEU B O 1
ATOM 10827 N N . GLN B 1 393 ? -15.266 -8.875 14.438 1 92 393 GLN B N 1
ATOM 10828 C CA . GLN B 1 393 ? -15.125 -7.645 13.664 1 92 393 GLN B CA 1
ATOM 10829 C C . GLN B 1 393 ? -16.047 -6.551 14.211 1 92 393 GLN B C 1
ATOM 10831 O O . GLN B 1 393 ? -15.633 -5.395 14.328 1 92 393 GLN B O 1
ATOM 10836 N N . THR B 1 394 ? -17.203 -6.93 14.484 1 95.44 394 THR B N 1
ATOM 10837 C CA . THR B 1 394 ? -18.156 -5.988 15.062 1 95.44 394 THR B CA 1
ATOM 10838 C C . THR B 1 394 ? -17.672 -5.496 16.422 1 95.44 394 THR B C 1
ATOM 10840 O O . THR B 1 394 ? -17.812 -4.316 16.75 1 95.44 394 THR B O 1
ATOM 10843 N N . LEU B 1 395 ? -17.172 -6.43 17.141 1 95.56 395 LEU B N 1
ATOM 10844 C CA . LEU B 1 395 ? -16.641 -6.059 18.438 1 95.56 395 LEU B CA 1
ATOM 10845 C C . LEU B 1 395 ? -15.484 -5.07 18.312 1 95.56 395 LEU B C 1
ATOM 10847 O O . LEU B 1 395 ? -15.391 -4.113 19.078 1 95.56 395 LEU B O 1
ATOM 10851 N N . ALA B 1 396 ? -14.555 -5.309 17.406 1 93.69 396 ALA B N 1
ATOM 10852 C CA . ALA B 1 396 ? -13.453 -4.387 17.156 1 93.69 396 ALA B CA 1
ATOM 10853 C C . ALA B 1 396 ? -13.969 -3.004 16.766 1 93.69 396 ALA B C 1
ATOM 10855 O O . ALA B 1 396 ? -13.469 -1.988 17.266 1 93.69 396 ALA B O 1
ATOM 10856 N N . LEU B 1 397 ? -14.961 -2.967 15.891 1 96.62 397 LEU B N 1
ATOM 10857 C CA . LEU B 1 397 ? -15.562 -1.709 15.461 1 96.62 397 LEU B CA 1
ATOM 10858 C C . LEU B 1 397 ? -16.219 -0.989 16.641 1 96.62 397 LEU B C 1
ATOM 10860 O O . LEU B 1 397 ? -16.094 0.232 16.766 1 96.62 397 LEU B O 1
ATOM 10864 N N . PHE B 1 398 ? -16.891 -1.81 17.453 1 97.12 398 PHE B N 1
ATOM 10865 C CA . PHE B 1 398 ? -17.547 -1.29 18.656 1 97.12 398 PHE B CA 1
ATOM 10866 C C . PHE B 1 398 ? -16.531 -0.597 19.547 1 97.12 398 PHE B C 1
ATOM 10868 O O . PHE B 1 398 ? -16.75 0.529 20 1 97.12 398 PHE B O 1
ATOM 10875 N N . LEU B 1 399 ? -15.406 -1.177 19.734 1 96.06 399 LEU B N 1
ATOM 10876 C CA . LEU B 1 399 ? -14.367 -0.633 20.609 1 96.06 399 LEU B CA 1
ATOM 10877 C C . LEU B 1 399 ? -13.77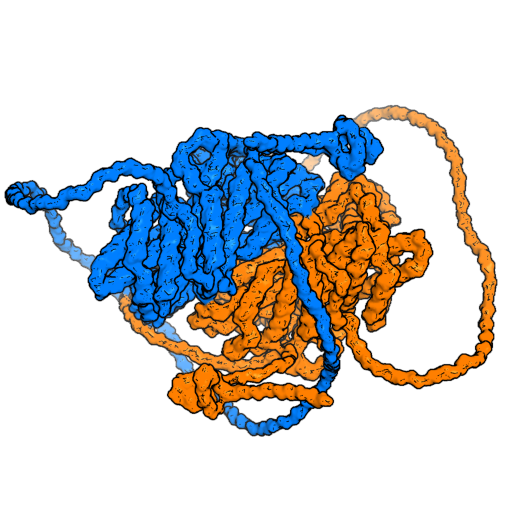3 0.639 20.031 1 96.06 399 LEU B C 1
ATOM 10879 O O . LEU B 1 399 ? -13.508 1.602 20.75 1 96.06 399 LEU B O 1
ATOM 10883 N N . VAL B 1 400 ? -13.555 0.706 18.766 1 94.88 400 VAL B N 1
ATOM 10884 C CA . VAL B 1 400 ? -12.992 1.884 18.109 1 94.88 400 VAL B CA 1
ATOM 10885 C C . VAL B 1 400 ? -13.977 3.047 18.203 1 94.88 400 VAL B C 1
ATOM 10887 O O . VAL B 1 400 ? -13.578 4.188 18.438 1 94.88 400 VAL B O 1
ATOM 10890 N N . ILE B 1 401 ? -15.18 2.73 18 1 97.06 401 ILE B N 1
ATOM 10891 C CA . ILE B 1 401 ? -16.219 3.758 18.062 1 97.06 401 ILE B CA 1
ATOM 10892 C C . ILE B 1 401 ? -16.266 4.344 19.484 1 97.06 401 ILE B C 1
ATOM 10894 O O . ILE B 1 401 ? -16.359 5.562 19.641 1 97.06 401 ILE B O 1
ATOM 10898 N N . LEU B 1 402 ? -16.188 3.457 20.453 1 96.5 402 LEU B N 1
ATOM 10899 C CA . LEU B 1 402 ? -16.172 3.945 21.828 1 96.5 402 LEU B CA 1
ATOM 10900 C C . LEU B 1 402 ? -14.961 4.84 22.062 1 96.5 402 LEU B C 1
ATOM 10902 O O . LEU B 1 402 ? -15.07 5.875 22.734 1 96.5 402 LEU B O 1
ATOM 10906 N N . SER B 1 403 ? -13.852 4.438 21.562 1 93.75 403 SER B N 1
ATOM 10907 C CA . SER B 1 403 ? -12.633 5.227 21.719 1 93.75 403 SER B CA 1
ATOM 10908 C C . SER B 1 403 ? -12.781 6.605 21.078 1 93.75 403 SER B C 1
ATOM 10910 O O . SER B 1 403 ? -12.406 7.613 21.688 1 93.75 403 SER B O 1
ATOM 10912 N N . ILE B 1 404 ? -13.367 6.719 19.922 1 94.62 404 ILE B N 1
ATOM 10913 C CA . ILE B 1 404 ? -13.555 7.984 19.219 1 94.62 404 ILE B CA 1
ATOM 10914 C C . ILE B 1 404 ? -14.539 8.859 19.984 1 94.62 404 ILE B C 1
ATOM 10916 O O . ILE B 1 404 ? -14.312 10.055 20.172 1 94.62 404 ILE B O 1
ATOM 10920 N N . ALA B 1 405 ? -15.609 8.219 20.438 1 94.88 405 ALA B N 1
ATOM 10921 C CA . ALA B 1 405 ? -16.656 8.961 21.141 1 94.88 405 ALA B CA 1
ATOM 10922 C C . ALA B 1 405 ? -16.125 9.555 22.438 1 94.88 405 ALA B C 1
ATOM 10924 O O . ALA B 1 405 ? -16.406 10.703 22.766 1 94.88 405 ALA B O 1
ATOM 10925 N N . LEU B 1 406 ? -15.367 8.836 23.125 1 92.12 406 LEU B N 1
ATOM 10926 C CA . LEU B 1 406 ? -14.836 9.273 24.406 1 92.12 406 LEU B CA 1
ATOM 10927 C C . LEU B 1 406 ? -13.867 10.445 24.219 1 92.12 406 LEU B C 1
ATOM 10929 O O . LEU B 1 406 ? -13.789 11.328 25.078 1 92.12 406 LEU B O 1
ATOM 10933 N N . ARG B 1 407 ? -13.219 10.5 23.094 1 87.69 407 ARG B N 1
ATOM 10934 C CA . ARG B 1 407 ? -12.18 11.5 22.875 1 87.69 407 ARG B CA 1
ATOM 10935 C C . ARG B 1 407 ? -12.75 12.734 22.188 1 87.69 407 ARG B C 1
ATOM 10937 O O . ARG B 1 407 ? -12.258 13.844 22.375 1 87.69 407 ARG B O 1
ATOM 10944 N N . SER B 1 408 ? -13.742 12.516 21.344 1 78.88 408 SER B N 1
ATOM 10945 C CA . SER B 1 408 ? -14.055 13.562 20.375 1 78.88 408 SER B CA 1
ATOM 10946 C C . SER B 1 408 ? -15.453 14.117 20.594 1 78.88 408 SER B C 1
ATOM 10948 O O . SER B 1 408 ? -15.789 15.188 20.078 1 78.88 408 SER B O 1
ATOM 10950 N N . CYS B 1 409 ? -16.219 13.453 21.312 1 73.94 409 CYS B N 1
ATOM 10951 C CA . CYS B 1 409 ? -17.594 13.938 21.422 1 73.94 409 CYS B CA 1
ATOM 10952 C C . CYS B 1 409 ? -17.75 14.883 22.609 1 73.94 409 CYS B C 1
ATOM 10954 O O . CYS B 1 409 ? -16.922 14.867 23.531 1 73.94 409 CYS B O 1
ATOM 10956 N N . HIS B 1 410 ? -18.641 15.672 22.391 1 73.56 410 HIS B N 1
ATOM 10957 C CA . HIS B 1 410 ? -18.953 16.656 23.422 1 73.56 410 HIS B CA 1
ATOM 10958 C C . HIS B 1 410 ? -19.969 16.125 24.406 1 73.56 410 HIS B C 1
ATOM 10960 O O . HIS B 1 410 ? -21.047 15.648 24.016 1 73.56 410 HIS B O 1
ATOM 10966 N N . PHE B 1 411 ? -19.547 16.156 25.688 1 78.44 411 PHE B N 1
ATOM 10967 C CA . PHE B 1 411 ? -20.469 15.68 26.703 1 78.44 411 PHE B CA 1
ATOM 10968 C C . PHE B 1 411 ? -20.875 16.812 27.641 1 78.44 411 PHE B C 1
ATOM 10970 O O . PHE B 1 411 ? -20.031 17.641 28.016 1 78.44 411 PHE B O 1
ATOM 10977 N N . GLU B 1 412 ? -22.125 16.906 27.734 1 75.81 412 GLU B N 1
ATOM 10978 C CA . GLU B 1 412 ? -22.578 17.797 28.812 1 75.81 412 GLU B CA 1
ATOM 10979 C C . GLU B 1 412 ? -22.109 17.312 30.172 1 75.81 412 GLU B C 1
ATOM 10981 O O . GLU B 1 412 ? -21.828 16.109 30.359 1 75.81 412 GLU B O 1
ATOM 10986 N N . PRO B 1 413 ? -22.016 18.312 31 1 74.25 413 PRO B N 1
ATOM 10987 C CA . PRO B 1 413 ? -21.578 17.891 32.344 1 74.25 413 PRO B CA 1
ATOM 10988 C C . PRO B 1 413 ? -22.516 16.844 32.969 1 74.25 413 PRO B C 1
ATOM 10990 O O . PRO B 1 413 ? -23.734 16.984 32.906 1 74.25 413 PRO B O 1
ATOM 10993 N N . ASN B 1 414 ? -22.062 15.742 33.312 1 75.06 414 ASN B N 1
ATOM 10994 C CA . ASN B 1 414 ? -22.734 14.68 34.062 1 75.06 414 ASN B CA 1
ATOM 10995 C C . ASN B 1 414 ? -23.516 13.766 33.125 1 75.06 414 ASN B C 1
ATOM 10997 O O . ASN B 1 414 ? -24.391 13.016 33.562 1 75.06 414 ASN B O 1
ATOM 11001 N N . GLU B 1 415 ? -23.359 14 31.922 1 82.06 415 GLU B N 1
ATOM 11002 C CA . GLU B 1 415 ? -24.031 13.094 31 1 82.06 415 GLU B CA 1
ATOM 11003 C C . GLU B 1 415 ? -23.453 11.688 31.078 1 82.06 415 GLU B C 1
ATOM 11005 O O . GLU B 1 415 ? -24.188 10.703 31 1 82.06 415 GLU B O 1
ATOM 11010 N N . ILE B 1 416 ? -22.141 11.695 31.203 1 82.19 416 ILE B N 1
ATOM 11011 C CA . ILE B 1 416 ? -21.453 10.422 31.375 1 82.19 416 ILE B CA 1
ATOM 11012 C C . ILE B 1 416 ? -20.828 10.359 32.781 1 82.19 416 ILE B C 1
ATOM 11014 O O . ILE B 1 416 ? -20.469 11.398 33.344 1 82.19 416 ILE B O 1
ATOM 11018 N N . THR B 1 417 ? -20.719 9.227 33.219 1 80.81 417 THR B N 1
ATOM 11019 C CA . THR B 1 417 ? -20.219 9.031 34.594 1 80.81 417 THR B CA 1
ATOM 11020 C C . THR B 1 417 ? -18.703 9.141 34.625 1 80.81 417 THR B C 1
ATOM 11022 O O . THR B 1 417 ? -18.109 9.328 35.688 1 80.81 417 THR B O 1
ATOM 11025 N N . LEU B 1 418 ? -18.016 9.203 33.562 1 82.31 418 LEU B N 1
ATOM 11026 C CA . LEU B 1 418 ? -16.547 9.18 33.5 1 82.31 418 LEU B CA 1
ATOM 11027 C C . LEU B 1 418 ? -15.984 10.594 33.562 1 82.31 418 LEU B C 1
ATOM 11029 O O . LEU B 1 418 ? -16.531 11.508 32.938 1 82.31 418 LEU B O 1
ATOM 11033 N N . SER B 1 419 ? -14.992 10.703 34.375 1 79.75 419 SER B N 1
ATOM 11034 C CA . SER B 1 419 ? -14.219 11.945 34.312 1 79.75 419 SER B CA 1
ATOM 11035 C C . SER B 1 419 ? -13.422 12.062 33.031 1 79.75 419 SER B C 1
ATOM 11037 O O . SER B 1 419 ? -13.242 11.07 32.312 1 79.75 419 SER B O 1
ATOM 11039 N N . GLU B 1 420 ? -13 13.219 32.781 1 76.69 420 GLU B N 1
ATOM 11040 C CA . GLU B 1 420 ? -12.258 13.469 31.531 1 76.69 420 GLU B CA 1
ATOM 11041 C C . GLU B 1 420 ? -10.977 12.648 31.484 1 76.69 420 GLU B C 1
ATOM 11043 O O . GLU B 1 420 ? -10.625 12.086 30.453 1 76.69 420 GLU B O 1
ATOM 11048 N N . SER B 1 421 ? -10.227 12.648 32.562 1 77.19 421 SER B N 1
ATOM 11049 C CA . SER B 1 421 ? -8.977 11.898 32.625 1 77.19 421 SER B CA 1
ATOM 11050 C C . SER B 1 421 ? -9.219 10.406 32.438 1 77.19 421 SER B C 1
ATOM 11052 O O . SER B 1 421 ? -8.477 9.727 31.719 1 77.19 421 SER B O 1
ATOM 11054 N N . LEU B 1 422 ? -10.242 10.031 33 1 82.38 422 LEU B N 1
ATOM 11055 C CA . LEU B 1 422 ? -10.578 8.617 32.906 1 82.38 422 LEU B CA 1
ATOM 11056 C C . LEU B 1 422 ? -11.094 8.273 31.5 1 82.38 422 LEU B C 1
ATOM 11058 O O . LEU B 1 422 ? -10.844 7.184 31 1 82.38 422 LEU B O 1
ATOM 11062 N N . ALA B 1 423 ? -11.75 9.234 30.969 1 86.06 423 ALA B N 1
ATOM 11063 C CA . ALA B 1 423 ? -12.266 9.031 29.609 1 86.06 423 ALA B CA 1
ATOM 11064 C C . ALA B 1 423 ? -11.133 8.812 28.625 1 86.06 423 ALA B C 1
ATOM 11066 O O . ALA B 1 423 ? -11.219 7.945 27.75 1 86.06 423 ALA B O 1
ATOM 11067 N N . ASN B 1 424 ? -10.102 9.508 28.75 1 82.94 424 ASN B N 1
ATOM 11068 C CA . ASN B 1 424 ? -8.945 9.352 27.875 1 82.94 424 ASN B CA 1
ATOM 11069 C C . ASN B 1 424 ? -8.25 8.016 28.094 1 82.94 424 ASN B C 1
ATOM 11071 O O . ASN B 1 424 ? -7.77 7.398 27.141 1 82.94 424 ASN B O 1
ATOM 11075 N N . ASP B 1 425 ? -8.164 7.652 29.297 1 83.44 425 ASP B N 1
ATOM 11076 C CA . ASP B 1 425 ? -7.543 6.363 29.594 1 83.44 425 ASP B CA 1
ATOM 11077 C C . ASP B 1 425 ? -8.352 5.215 29 1 83.44 425 ASP B C 1
ATOM 11079 O O . ASP B 1 425 ? -7.793 4.277 28.422 1 83.44 425 ASP B O 1
ATOM 11083 N N . PHE B 1 426 ? -9.625 5.371 29.203 1 88.44 426 PHE B N 1
ATOM 11084 C CA . PHE B 1 426 ? -10.492 4.34 28.641 1 88.44 426 PHE B CA 1
ATOM 11085 C C . PHE B 1 426 ? -10.406 4.332 27.109 1 88.44 426 PHE B C 1
ATOM 11087 O O . PHE B 1 426 ? -10.414 3.266 26.5 1 88.44 426 PHE B O 1
ATOM 11094 N N . ALA B 1 427 ? -10.344 5.465 26.578 1 89.62 427 ALA B N 1
ATOM 11095 C CA . ALA B 1 427 ? -10.242 5.562 25.125 1 89.62 427 ALA B CA 1
ATOM 11096 C C . ALA B 1 427 ? -8.969 4.895 24.609 1 89.62 427 ALA B C 1
ATOM 11098 O O . ALA B 1 427 ? -8.992 4.184 23.609 1 89.62 427 ALA B O 1
ATOM 11099 N N . ARG B 1 428 ? -7.883 5.082 25.312 1 83.69 428 ARG B N 1
ATOM 11100 C CA . ARG B 1 428 ? -6.613 4.465 24.953 1 83.69 428 ARG B CA 1
ATOM 11101 C C . ARG B 1 428 ? -6.699 2.945 25.031 1 83.69 428 ARG B C 1
ATOM 11103 O O . ARG B 1 428 ? -6.207 2.236 24.156 1 83.69 428 ARG B O 1
ATOM 11110 N N . GLN B 1 429 ? -7.336 2.537 26.016 1 85.12 429 GLN B N 1
ATOM 11111 C CA . GLN B 1 429 ? -7.449 1.096 26.219 1 85.12 429 GLN B CA 1
ATOM 11112 C C . GLN B 1 429 ? -8.352 0.462 25.172 1 85.12 429 GLN B C 1
ATOM 11114 O O . GLN B 1 429 ? -8.055 -0.614 24.641 1 85.12 429 GLN B O 1
ATOM 11119 N N . HIS B 1 430 ? -9.445 1.108 24.922 1 90.88 430 HIS B N 1
ATOM 11120 C CA . HIS B 1 430 ? -10.344 0.59 23.891 1 90.88 430 HIS B CA 1
ATOM 11121 C C . HIS B 1 430 ? -9.633 0.506 22.547 1 90.88 430 HIS B C 1
ATOM 11123 O O . HIS B 1 430 ? -9.828 -0.456 21.797 1 90.88 430 HIS B O 1
ATOM 11129 N N . SER B 1 431 ? -8.883 1.513 22.219 1 86.5 431 SER B N 1
ATOM 11130 C CA . SER B 1 431 ? -8.133 1.503 20.969 1 86.5 431 SER B CA 1
ATOM 11131 C C . SER B 1 431 ? -7.129 0.354 20.922 1 86.5 431 SER B C 1
ATOM 11133 O O . SER B 1 431 ? -6.996 -0.331 19.906 1 86.5 431 SER B O 1
ATOM 11135 N N . LEU B 1 432 ? -6.484 0.173 22.047 1 82.06 432 LEU B N 1
ATOM 11136 C CA . LEU B 1 432 ? -5.5 -0.9 22.141 1 82.06 432 LEU B CA 1
ATOM 11137 C C . LEU B 1 432 ? -6.164 -2.264 21.984 1 82.06 432 LEU B C 1
ATOM 11139 O O . LEU B 1 432 ? -5.648 -3.135 21.281 1 82.06 432 LEU B O 1
ATOM 11143 N N . LEU B 1 433 ? -7.238 -2.453 22.625 1 85.38 433 LEU B N 1
ATOM 11144 C CA . LEU B 1 433 ? -7.957 -3.721 22.562 1 85.38 433 LEU B CA 1
ATOM 11145 C C . LEU B 1 433 ? -8.484 -3.975 21.156 1 85.38 433 LEU B C 1
ATOM 11147 O O . LEU B 1 433 ? -8.492 -5.117 20.688 1 85.38 433 LEU B O 1
ATOM 11151 N N . ALA B 1 434 ? -8.922 -2.949 20.5 1 87.88 434 ALA B N 1
ATOM 11152 C CA . ALA B 1 434 ? -9.367 -3.086 19.109 1 87.88 434 ALA B CA 1
ATOM 11153 C C . ALA B 1 434 ? -8.219 -3.535 18.219 1 87.88 434 ALA B C 1
ATOM 11155 O O . ALA B 1 434 ? -8.406 -4.379 17.328 1 87.88 434 ALA B O 1
ATOM 11156 N N . HIS B 1 435 ? -7.055 -3.025 18.438 1 81.88 435 HIS B N 1
ATOM 11157 C CA . HIS B 1 435 ? -5.887 -3.412 17.656 1 81.88 435 HIS B CA 1
ATOM 11158 C C . HIS B 1 435 ? -5.539 -4.879 17.875 1 81.88 435 HIS B C 1
ATOM 11160 O O . HIS B 1 435 ? -5.184 -5.59 16.938 1 81.88 435 HIS B O 1
ATOM 11166 N N . LYS B 1 436 ? -5.648 -5.258 19.141 1 79.19 436 LYS B N 1
ATOM 11167 C CA . LYS B 1 436 ? -5.363 -6.656 19.453 1 79.19 436 LYS B CA 1
ATOM 11168 C C . LYS B 1 436 ? -6.34 -7.59 18.75 1 79.19 436 LYS B C 1
ATOM 11170 O O . LYS B 1 436 ? -5.949 -8.656 18.266 1 79.19 436 LYS B O 1
ATOM 11175 N N . LEU B 1 437 ? -7.516 -7.191 18.719 1 83 437 LEU B N 1
ATOM 11176 C CA . LEU B 1 437 ? -8.531 -8 18.047 1 83 437 LEU B CA 1
ATOM 11177 C C . LEU B 1 437 ? -8.258 -8.078 16.547 1 83 437 LEU B C 1
ATOM 11179 O O . LEU B 1 437 ? -8.406 -9.141 15.93 1 83 437 LEU B O 1
ATOM 11183 N N . LEU B 1 438 ? -7.934 -6.996 15.945 1 82.06 438 LEU B N 1
ATOM 11184 C CA . LEU B 1 438 ? -7.684 -6.957 14.516 1 82.06 438 LEU B CA 1
ATOM 11185 C C . LEU B 1 438 ? -6.457 -7.793 14.148 1 82.06 438 LEU B C 1
ATOM 11187 O O . LEU B 1 438 ? -6.402 -8.391 13.07 1 82.06 438 LEU B O 1
ATOM 11191 N N . TYR B 1 439 ? -5.555 -7.848 15.047 1 76.44 439 TYR B N 1
ATOM 11192 C CA . TYR B 1 439 ? -4.387 -8.703 14.844 1 76.44 439 TYR B CA 1
ATOM 11193 C C . TYR B 1 439 ? -4.785 -10.172 14.828 1 76.44 439 TYR B C 1
ATOM 11195 O O . TYR B 1 439 ? -4.32 -10.938 13.984 1 76.44 439 TYR B O 1
ATOM 11203 N N . LEU B 1 440 ? -5.664 -10.484 15.742 1 75.81 440 LEU B N 1
ATOM 11204 C CA . LEU B 1 440 ? -6.125 -11.867 15.805 1 75.81 440 LEU B CA 1
ATOM 11205 C C . LEU B 1 440 ? -6.945 -12.227 14.57 1 75.81 440 LEU B C 1
ATOM 11207 O O . LEU B 1 440 ? -6.941 -13.375 14.133 1 75.81 440 LEU B O 1
ATOM 11211 N N . LEU B 1 441 ? -7.531 -11.219 14.055 1 79.19 441 LEU B N 1
ATOM 11212 C CA . LEU B 1 441 ? -8.359 -11.422 12.867 1 79.19 441 LEU B CA 1
ATOM 11213 C C . LEU B 1 441 ? -7.5 -11.484 11.609 1 79.19 441 LEU B C 1
ATOM 11215 O O . LEU B 1 441 ? -7.977 -11.898 10.547 1 79.19 441 LEU B O 1
ATOM 11219 N N . ASN B 1 442 ? -6.16 -11.148 11.617 1 79.12 442 ASN B N 1
ATOM 11220 C CA . ASN B 1 442 ? -5.25 -11.172 10.477 1 79.12 442 ASN B CA 1
ATOM 11221 C C . ASN B 1 442 ? -5.852 -10.477 9.266 1 79.12 442 ASN B C 1
ATOM 11223 O O . ASN B 1 442 ? -5.984 -11.078 8.195 1 79.12 442 ASN B O 1
ATOM 11227 N N . VAL B 1 443 ? -6.105 -9.242 9.367 1 80.12 443 VAL B N 1
ATOM 11228 C CA . VAL B 1 443 ? -6.957 -8.445 8.492 1 80.12 443 VAL B CA 1
ATOM 11229 C C . VAL B 1 443 ? -6.316 -8.336 7.109 1 80.12 443 VAL B C 1
ATOM 11231 O O . VAL B 1 443 ? -7.016 -8.211 6.102 1 80.12 443 VAL B O 1
ATOM 11234 N N . PHE B 1 444 ? -5.027 -8.492 6.891 1 76.5 444 PHE B N 1
ATOM 11235 C CA . PHE B 1 444 ? -4.41 -8.336 5.582 1 76.5 444 PHE B CA 1
ATOM 11236 C C . PHE B 1 444 ? -4.371 -9.664 4.836 1 76.5 444 PHE B C 1
ATOM 11238 O O . PHE B 1 444 ? -4.277 -9.695 3.605 1 76.5 444 PHE B O 1
ATOM 11245 N N . ARG B 1 445 ? -4.453 -10.633 5.594 1 77.69 445 ARG B N 1
ATOM 11246 C CA . ARG B 1 445 ? -4.543 -11.945 4.949 1 77.69 445 ARG B CA 1
ATOM 11247 C C . ARG B 1 445 ? -5.969 -12.242 4.504 1 77.69 445 ARG B C 1
ATOM 11249 O O . ARG B 1 445 ? -6.184 -12.797 3.422 1 77.69 445 ARG B O 1
ATOM 11256 N N . TYR B 1 446 ? -6.906 -11.82 5.422 1 82.44 446 TYR B N 1
ATOM 11257 C CA . TYR B 1 446 ? -8.312 -12.062 5.133 1 82.44 446 TYR B CA 1
ATOM 11258 C C . TYR B 1 446 ? -9.031 -10.773 4.77 1 82.44 446 TYR B C 1
ATOM 11260 O O . TYR B 1 446 ? -9.719 -10.18 5.609 1 82.44 446 TYR B O 1
ATOM 11268 N N . THR B 1 447 ? -8.969 -10.445 3.561 1 87.25 447 THR B N 1
ATOM 11269 C CA . THR B 1 447 ? -9.508 -9.172 3.096 1 87.25 447 THR B CA 1
ATOM 11270 C C . THR B 1 447 ? -11.023 -9.242 2.973 1 87.25 447 THR B C 1
ATOM 11272 O O . THR B 1 447 ? -11.57 -10.219 2.447 1 87.25 447 THR B O 1
ATOM 11275 N N . ASN B 1 448 ? -11.656 -8.336 3.514 1 91.19 448 ASN B N 1
ATOM 11276 C CA . ASN B 1 448 ? -13.094 -8.156 3.344 1 91.19 448 ASN B CA 1
ATOM 11277 C C . ASN B 1 448 ? -13.531 -6.742 3.727 1 91.19 448 ASN B C 1
ATOM 11279 O O . ASN B 1 448 ? -12.727 -5.953 4.227 1 91.19 448 ASN B O 1
ATOM 11283 N N . GLU B 1 449 ? -14.703 -6.395 3.473 1 92.94 449 GLU B N 1
ATOM 11284 C CA . GLU B 1 449 ? -15.219 -5.039 3.658 1 92.94 449 GLU B CA 1
ATOM 11285 C C . GLU B 1 449 ? -15.227 -4.652 5.133 1 92.94 449 GLU B C 1
ATOM 11287 O O . GLU B 1 449 ? -14.938 -3.504 5.48 1 92.94 449 GLU B O 1
ATOM 11292 N N . TYR B 1 450 ? -15.523 -5.543 5.996 1 92.5 450 TYR B N 1
ATOM 11293 C CA . TYR B 1 450 ? -15.664 -5.234 7.414 1 92.5 450 TYR B CA 1
ATOM 11294 C C . TYR B 1 450 ? -14.305 -4.965 8.047 1 92.5 450 TYR B C 1
ATOM 11296 O O . TYR B 1 450 ? -14.164 -4.047 8.867 1 92.5 450 TYR B O 1
ATOM 11304 N N . ASN B 1 451 ? -13.359 -5.762 7.707 1 89.75 451 ASN B N 1
ATOM 11305 C CA . ASN B 1 451 ? -12 -5.473 8.164 1 89.75 451 ASN B CA 1
ATOM 11306 C C . ASN B 1 451 ? -11.531 -4.098 7.688 1 89.75 451 ASN B C 1
ATOM 11308 O O . ASN B 1 451 ? -10.922 -3.352 8.453 1 89.75 451 ASN B O 1
ATOM 11312 N N . PHE B 1 452 ? -11.859 -3.832 6.398 1 94.56 452 PHE B N 1
ATOM 11313 C CA . PHE B 1 452 ? -11.477 -2.547 5.832 1 94.56 452 PHE B CA 1
ATOM 11314 C C . PHE B 1 452 ? -12.156 -1.4 6.57 1 94.56 452 PHE B C 1
ATOM 11316 O O . PHE B 1 452 ? -11.523 -0.382 6.863 1 94.56 452 PHE B O 1
ATOM 11323 N N . MET B 1 453 ? -13.367 -1.617 6.887 1 95.75 453 MET B N 1
ATOM 11324 C CA . MET B 1 453 ? -14.141 -0.643 7.645 1 95.75 453 MET B CA 1
ATOM 11325 C C . MET B 1 453 ? -13.508 -0.378 9 1 95.75 453 MET B C 1
ATOM 11327 O O . MET B 1 453 ? -13.359 0.776 9.414 1 95.75 453 MET B O 1
ATOM 11331 N N . CYS B 1 454 ? -13.109 -1.368 9.68 1 92.81 454 CYS B N 1
ATOM 11332 C CA . CYS B 1 454 ? -12.453 -1.227 10.969 1 92.81 454 CYS B CA 1
ATOM 11333 C C . CYS B 1 454 ? -11.156 -0.43 10.844 1 92.81 454 CYS B C 1
ATOM 11335 O O . CYS B 1 454 ? -10.891 0.463 11.648 1 92.81 454 CYS B O 1
ATOM 11337 N N . MET B 1 455 ? -10.445 -0.704 9.836 1 91 455 MET B N 1
ATOM 11338 C CA . MET B 1 455 ? -9.164 -0.027 9.641 1 91 455 MET B CA 1
ATOM 11339 C C . MET B 1 455 ? -9.375 1.45 9.32 1 91 455 MET B C 1
ATOM 11341 O O . MET B 1 455 ? -8.586 2.299 9.75 1 91 455 MET B O 1
ATOM 11345 N N . LEU B 1 456 ? -10.398 1.787 8.578 1 93.56 456 LEU B N 1
ATOM 11346 C CA . LEU B 1 456 ? -10.703 3.186 8.289 1 93.56 456 LEU B CA 1
ATOM 11347 C C . LEU B 1 456 ? -11.031 3.943 9.57 1 93.56 456 LEU B C 1
ATOM 11349 O O . LEU B 1 456 ? -10.547 5.059 9.773 1 93.56 456 LEU B O 1
ATOM 11353 N N . TYR B 1 457 ? -11.797 3.299 10.391 1 94.69 457 TYR B N 1
ATOM 11354 C CA . TYR B 1 457 ? -12.18 3.979 11.625 1 94.69 457 TYR B CA 1
ATOM 11355 C C . TYR B 1 457 ? -11.008 4.055 12.594 1 94.69 457 TYR B C 1
ATOM 11357 O O . TYR B 1 457 ? -10.906 5 13.383 1 94.69 457 TYR B O 1
ATOM 11365 N N . ILE B 1 458 ? -10.125 3.129 12.547 1 89.62 458 ILE B N 1
ATOM 11366 C CA . ILE B 1 458 ? -8.906 3.244 13.344 1 89.62 458 ILE B CA 1
ATOM 11367 C C . ILE B 1 458 ? -8.086 4.438 12.859 1 89.62 458 ILE B C 1
ATOM 11369 O O . ILE B 1 458 ? -7.543 5.195 13.672 1 89.62 458 ILE B O 1
ATOM 11373 N N . TYR B 1 459 ? -8.016 4.586 11.578 1 90.25 459 TYR B N 1
ATOM 11374 C CA . TYR B 1 459 ? -7.301 5.723 11.008 1 90.25 459 TYR B CA 1
ATOM 11375 C C . TYR B 1 459 ? -7.922 7.039 11.469 1 90.25 459 TYR B C 1
ATOM 11377 O O . TYR B 1 459 ? -7.207 7.961 11.875 1 90.25 459 TYR B O 1
ATOM 11385 N N . ILE B 1 460 ? -9.242 7.078 11.477 1 91.94 460 ILE B N 1
ATOM 11386 C CA . ILE B 1 460 ? -9.945 8.297 11.875 1 91.94 460 ILE B CA 1
ATOM 11387 C C . ILE B 1 460 ? -9.773 8.523 13.375 1 91.94 460 ILE B C 1
ATOM 11389 O O . ILE B 1 460 ? -9.656 9.664 13.828 1 91.94 460 ILE B O 1
ATOM 11393 N N . GLY B 1 461 ? -9.812 7.414 14.094 1 89.12 461 GLY B N 1
ATOM 11394 C CA . GLY B 1 461 ? -9.602 7.535 15.531 1 89.12 461 GLY B CA 1
ATOM 11395 C C . GLY B 1 461 ? -8.273 8.172 15.883 1 89.12 461 GLY B C 1
ATOM 11396 O O . GLY B 1 461 ? -8.188 8.945 16.844 1 89.12 461 GLY B O 1
ATOM 11397 N N . ASP B 1 462 ? -7.336 7.945 15.117 1 84.19 462 ASP B N 1
ATOM 11398 C CA . ASP B 1 462 ? -6.02 8.539 15.344 1 84.19 462 ASP B 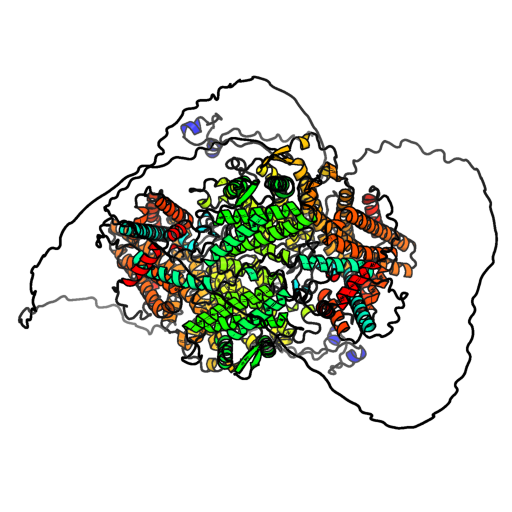CA 1
ATOM 11399 C C . ASP B 1 462 ? -5.969 9.969 14.805 1 84.19 462 ASP B C 1
ATOM 11401 O O . ASP B 1 462 ? -5.355 10.844 15.422 1 84.19 462 ASP B O 1
ATOM 11405 N N . HIS B 1 463 ? -6.605 10.18 13.734 1 87.25 463 HIS B N 1
ATOM 11406 C CA . HIS B 1 463 ? -6.594 11.484 13.086 1 87.25 463 HIS B CA 1
ATOM 11407 C C . HIS B 1 463 ? -7.34 12.523 13.922 1 87.25 463 HIS B C 1
ATOM 11409 O O . HIS B 1 463 ? -6.945 13.688 13.969 1 87.25 463 HIS B O 1
ATOM 11415 N N . LEU B 1 464 ? -8.375 12.086 14.562 1 90.38 464 LEU B N 1
ATOM 11416 C CA . LEU B 1 464 ? -9.195 13.016 15.336 1 90.38 464 LEU B CA 1
ATOM 11417 C C . LEU B 1 464 ? -8.727 13.086 16.781 1 90.38 464 LEU B C 1
ATOM 11419 O O . LEU B 1 464 ? -9.242 13.875 17.578 1 90.38 464 LEU B O 1
ATOM 11423 N N . ASN B 1 465 ? -7.719 12.352 17.109 1 86.75 465 ASN B N 1
ATOM 11424 C CA . ASN B 1 465 ? -7.246 12.258 18.484 1 86.75 465 ASN B CA 1
ATOM 11425 C C . ASN B 1 465 ? -6.621 13.578 18.953 1 86.75 465 ASN B C 1
ATOM 11427 O O . ASN B 1 465 ? -5.609 14.016 18.406 1 86.75 465 ASN B O 1
ATOM 11431 N N . PRO B 1 466 ? -7.18 14.172 19.938 1 87.94 466 PRO B N 1
ATOM 11432 C CA . PRO B 1 466 ? -6.613 15.43 20.453 1 87.94 466 PRO B CA 1
ATOM 11433 C C . PRO B 1 466 ? -5.227 15.242 21.062 1 87.94 466 PRO B C 1
ATOM 11435 O O . PRO B 1 466 ? -4.453 16.203 21.141 1 87.94 466 PRO B O 1
ATOM 11438 N N . GLU B 1 467 ? -4.914 14.039 21.422 1 81.19 467 GLU B N 1
ATOM 11439 C CA . GLU B 1 467 ? -3.619 13.781 22.031 1 81.19 467 GLU B CA 1
ATOM 11440 C C . GLU B 1 467 ? -2.547 13.508 20.984 1 81.19 467 GLU B C 1
ATOM 11442 O O . GLU B 1 467 ? -1.368 13.367 21.312 1 81.19 467 GLU B O 1
ATOM 11447 N N . ASN B 1 468 ? -2.971 13.477 19.828 1 80.88 468 ASN B N 1
ATOM 11448 C CA . ASN B 1 468 ? -1.999 13.25 18.766 1 80.88 468 ASN B CA 1
ATOM 11449 C C . ASN B 1 468 ? -1.005 14.406 18.656 1 80.88 468 ASN B C 1
ATOM 11451 O O . ASN B 1 468 ? -1.4 15.57 18.641 1 80.88 468 ASN B O 1
ATOM 11455 N N . LEU B 1 469 ? 0.215 14.109 18.531 1 77.31 469 LEU B N 1
ATOM 11456 C CA . LEU B 1 469 ? 1.291 15.094 18.578 1 77.31 469 LEU B CA 1
ATOM 11457 C C . LEU B 1 469 ? 1.43 15.805 17.234 1 77.31 469 LEU B C 1
ATOM 11459 O O . LEU B 1 469 ? 2.004 16.891 17.156 1 77.31 469 LEU B O 1
ATOM 11463 N N . GLU B 1 470 ? 0.891 15.297 16.25 1 79.69 470 GLU B N 1
ATOM 11464 C CA . GLU B 1 470 ? 1.062 15.859 14.906 1 79.69 470 GLU B CA 1
ATOM 11465 C C . GLU B 1 470 ? -0.089 16.797 14.555 1 79.69 470 GLU B C 1
ATOM 11467 O O . GLU B 1 470 ? -1.259 16.438 14.695 1 79.69 470 GLU B O 1
ATOM 11472 N N . ILE B 1 471 ? 0.254 17.953 14.141 1 84.12 471 ILE B N 1
ATOM 11473 C CA . ILE B 1 471 ? -0.764 18.922 13.758 1 84.12 471 ILE B CA 1
ATOM 11474 C C . ILE B 1 471 ? -1.397 18.516 12.43 1 84.12 471 ILE B C 1
ATOM 11476 O O . ILE B 1 471 ? -2.553 18.844 12.156 1 84.12 471 ILE B O 1
ATOM 11480 N N . HIS B 1 472 ? -0.559 17.906 11.602 1 83.38 472 HIS B N 1
ATOM 11481 C CA . HIS B 1 472 ? -1.021 17.359 10.328 1 83.38 472 HIS B CA 1
ATOM 11482 C C . HIS B 1 472 ? -0.49 15.953 10.109 1 83.38 472 HIS B C 1
ATOM 11484 O O . HIS B 1 472 ? 0.375 15.484 10.852 1 83.38 472 HIS B O 1
ATOM 11490 N N . VAL B 1 473 ? -1.058 15.344 9.148 1 81.5 473 VAL B N 1
ATOM 11491 C CA . VAL B 1 473 ? -0.729 13.945 8.891 1 81.5 473 VAL B CA 1
ATOM 11492 C C . VAL B 1 473 ? 0.746 13.82 8.516 1 81.5 473 VAL B C 1
ATOM 11494 O O . VAL B 1 473 ? 1.243 14.578 7.676 1 81.5 473 VAL B O 1
ATOM 11497 N N . SER B 1 474 ? 1.449 12.953 9.195 1 81.44 474 SER B N 1
ATOM 11498 C CA . SER B 1 474 ? 2.861 12.688 8.938 1 81.44 474 SER B CA 1
ATOM 11499 C C . SER B 1 474 ? 3.041 11.766 7.738 1 81.44 474 SER B C 1
ATOM 11501 O O . SER B 1 474 ? 2.062 11.336 7.125 1 81.44 474 SER B O 1
ATOM 11503 N N . GLN B 1 475 ? 4.281 11.547 7.43 1 82.19 475 GLN B N 1
ATOM 11504 C CA . GLN B 1 475 ? 4.598 10.633 6.34 1 82.19 475 GLN B CA 1
ATOM 11505 C C . GLN B 1 475 ? 4.082 9.227 6.637 1 82.19 475 GLN B C 1
ATOM 11507 O O . GLN B 1 475 ? 3.672 8.508 5.723 1 82.19 475 GLN B O 1
ATOM 11512 N N . THR B 1 476 ? 4.074 8.898 7.891 1 81.5 476 THR B N 1
ATOM 11513 C CA . THR B 1 476 ? 3.57 7.59 8.289 1 81.5 476 THR B CA 1
ATOM 11514 C C . THR B 1 476 ? 2.062 7.5 8.062 1 81.5 476 THR B C 1
ATOM 11516 O O . THR B 1 476 ? 1.558 6.465 7.621 1 81.5 476 THR B O 1
ATOM 11519 N N . GLY B 1 477 ? 1.405 8.625 8.484 1 84.19 477 GLY B N 1
ATOM 11520 C CA . GLY B 1 477 ? -0.029 8.656 8.242 1 84.19 477 GLY B CA 1
ATOM 11521 C C . GLY B 1 477 ? -0.394 8.594 6.773 1 84.19 477 GLY B C 1
ATOM 11522 O O . GLY B 1 477 ? -1.365 7.938 6.395 1 84.19 477 GLY B O 1
ATOM 11523 N N . LEU B 1 478 ? 0.409 9.219 5.969 1 88.38 478 LEU B N 1
ATOM 11524 C CA . LEU B 1 478 ? 0.164 9.203 4.527 1 88.38 478 LEU B CA 1
ATOM 11525 C C . LEU B 1 478 ? 0.448 7.824 3.945 1 88.38 478 LEU B C 1
ATOM 11527 O O . LEU B 1 478 ? -0.286 7.352 3.074 1 88.38 478 LEU B O 1
ATOM 11531 N N . LEU B 1 479 ? 1.544 7.215 4.371 1 88.5 479 LEU B N 1
ATOM 11532 C CA . LEU B 1 479 ? 1.871 5.867 3.92 1 88.5 479 LEU B CA 1
ATOM 11533 C C . LEU B 1 479 ? 0.76 4.887 4.285 1 88.5 479 LEU B C 1
ATOM 11535 O O . LEU B 1 479 ? 0.383 4.039 3.477 1 88.5 479 LEU B O 1
ATOM 11539 N N . THR B 1 480 ? 0.203 5.051 5.484 1 87.38 480 THR B N 1
ATOM 11540 C CA . THR B 1 480 ? -0.893 4.191 5.922 1 87.38 480 THR B CA 1
ATOM 11541 C C . THR B 1 480 ? -2.117 4.379 5.031 1 87.38 480 THR B C 1
ATOM 11543 O O . THR B 1 480 ? -2.766 3.406 4.641 1 87.38 480 THR B O 1
ATOM 11546 N N . LEU B 1 481 ? -2.422 5.602 4.797 1 90.44 481 LEU B N 1
ATOM 11547 C CA . LEU B 1 481 ? -3.578 5.887 3.953 1 90.44 481 LEU B CA 1
ATOM 11548 C C . LEU B 1 481 ? -3.385 5.305 2.555 1 90.44 481 LEU B C 1
ATOM 11550 O O . LEU B 1 481 ? -4.332 4.789 1.956 1 90.44 481 LEU B O 1
ATOM 11554 N N . ASN B 1 482 ? -2.209 5.352 1.99 1 90.75 482 ASN B N 1
ATOM 11555 C CA . ASN B 1 482 ? -1.921 4.77 0.684 1 90.75 482 ASN B CA 1
ATOM 11556 C C . ASN B 1 482 ? -2.047 3.248 0.71 1 90.75 482 ASN B C 1
ATOM 11558 O O . ASN B 1 482 ? -2.51 2.643 -0.258 1 90.75 482 ASN B O 1
ATOM 11562 N N . CYS B 1 483 ? -1.608 2.65 1.77 1 90.69 483 CYS B N 1
ATOM 11563 C CA . CYS B 1 483 ? -1.76 1.208 1.914 1 90.69 483 CYS B CA 1
ATOM 11564 C C . CYS B 1 483 ? -3.23 0.823 2.033 1 90.69 483 CYS B C 1
ATOM 11566 O O . CYS B 1 483 ? -3.648 -0.211 1.51 1 90.69 483 CYS B O 1
ATOM 11568 N N . LEU B 1 484 ? -4.039 1.666 2.729 1 92.06 484 LEU B N 1
ATOM 11569 C CA . LEU B 1 484 ? -5.469 1.41 2.83 1 92.06 484 LEU B CA 1
ATOM 11570 C C . LEU B 1 484 ? -6.141 1.523 1.464 1 92.06 484 LEU B C 1
ATOM 11572 O O . LEU B 1 484 ? -7.082 0.786 1.167 1 92.06 484 LEU B O 1
ATOM 11576 N N . GLU B 1 485 ? -5.672 2.447 0.699 1 93 485 GLU B N 1
ATOM 11577 C CA . GLU B 1 485 ? -6.207 2.547 -0.655 1 93 485 GLU B CA 1
ATOM 11578 C C . GLU B 1 485 ? -5.906 1.287 -1.462 1 93 485 GLU B C 1
ATOM 11580 O O . GLU B 1 485 ? -6.746 0.821 -2.232 1 93 485 GLU B O 1
ATOM 11585 N N . GLN B 1 486 ? -4.676 0.706 -1.296 1 91.81 486 GLN B N 1
ATOM 11586 C CA . GLN B 1 486 ? -4.352 -0.545 -1.972 1 91.81 486 GLN B CA 1
ATOM 11587 C C . GLN B 1 486 ? -5.262 -1.677 -1.505 1 91.81 486 GLN B C 1
ATOM 11589 O O . GLN B 1 486 ? -5.652 -2.535 -2.299 1 91.81 486 GLN B O 1
ATOM 11594 N N . TYR B 1 487 ? -5.59 -1.699 -0.215 1 92.75 487 TYR B N 1
ATOM 11595 C CA . TYR B 1 487 ? -6.539 -2.666 0.326 1 92.75 487 TYR B CA 1
ATOM 11596 C C . TYR B 1 487 ? -7.898 -2.533 -0.351 1 92.75 487 TYR B C 1
ATOM 11598 O O . TYR B 1 487 ? -8.516 -3.535 -0.714 1 92.75 487 TYR B O 1
ATOM 11606 N N . ALA B 1 488 ? -8.32 -1.249 -0.552 1 95.56 488 ALA B N 1
ATOM 11607 C CA . ALA B 1 488 ? -9.602 -0.983 -1.197 1 95.56 488 ALA B CA 1
ATOM 11608 C C . ALA B 1 488 ? -9.609 -1.48 -2.641 1 95.56 488 ALA B C 1
ATOM 11610 O O . ALA B 1 488 ? -10.594 -2.055 -3.104 1 95.56 488 ALA B O 1
ATOM 11611 N N . ILE B 1 489 ? -8.555 -1.335 -3.322 1 92.44 489 ILE B N 1
ATOM 11612 C CA . ILE B 1 489 ? -8.438 -1.759 -4.715 1 92.44 489 ILE B CA 1
ATOM 11613 C C . ILE B 1 489 ? -8.438 -3.283 -4.789 1 92.44 489 ILE B C 1
ATOM 11615 O O . ILE B 1 489 ? -9.023 -3.867 -5.699 1 92.44 489 ILE B O 1
ATOM 11619 N N . THR B 1 490 ? -7.777 -3.902 -3.816 1 91.81 490 THR B N 1
ATOM 11620 C CA . THR B 1 490 ? -7.762 -5.359 -3.756 1 91.81 490 THR B CA 1
ATOM 11621 C C . THR B 1 490 ? -9.172 -5.91 -3.594 1 91.81 490 THR B C 1
ATOM 11623 O O . THR B 1 490 ? -9.5 -6.965 -4.145 1 91.81 490 THR B O 1
ATOM 11626 N N . LEU B 1 491 ? -10.039 -5.156 -2.893 1 93.56 491 LEU B N 1
ATOM 11627 C CA . LEU B 1 491 ? -11.43 -5.555 -2.688 1 93.56 491 LEU B CA 1
ATOM 11628 C C . LEU B 1 491 ? -12.273 -5.234 -3.916 1 93.56 491 LEU B C 1
ATOM 11630 O O . LEU B 1 491 ? -13.414 -5.676 -4.02 1 93.56 491 LEU B O 1
ATOM 11634 N N . GLY B 1 492 ? -11.711 -4.492 -4.84 1 90.5 492 GLY B N 1
ATOM 11635 C CA . GLY B 1 492 ? -12.445 -4.086 -6.027 1 90.5 492 GLY B CA 1
ATOM 11636 C C . GLY B 1 492 ? -13.43 -2.963 -5.77 1 90.5 492 GLY B C 1
ATOM 11637 O O . GLY B 1 492 ? -14.43 -2.832 -6.48 1 90.5 492 GLY B O 1
ATOM 11638 N N . LEU B 1 493 ? -13.156 -2.139 -4.742 1 92.88 493 LEU B N 1
ATOM 11639 C CA . LEU B 1 493 ? -14.102 -1.089 -4.367 1 92.88 493 LEU B CA 1
ATOM 11640 C C . LEU B 1 493 ? -14.047 0.068 -5.359 1 92.88 493 LEU B C 1
ATOM 11642 O O . LEU B 1 493 ? -14.953 0.9 -5.398 1 92.88 493 LEU B O 1
ATOM 11646 N N . ASN B 1 494 ? -13.016 0.179 -6.141 1 88.31 494 ASN B N 1
ATOM 11647 C CA . ASN B 1 494 ? -12.82 1.277 -7.082 1 88.31 494 ASN B CA 1
ATOM 11648 C C . ASN B 1 494 ? -13.711 1.128 -8.312 1 88.31 494 ASN B C 1
ATOM 11650 O O . ASN B 1 494 ? -13.703 1.985 -9.195 1 88.31 494 ASN B O 1
ATOM 11654 N N . ARG B 1 495 ? -14.484 0.098 -8.25 1 83.62 495 ARG B N 1
ATOM 11655 C CA . ARG B 1 495 ? -15.445 -0.116 -9.336 1 83.62 495 ARG B CA 1
ATOM 11656 C C . ARG B 1 495 ? -16.875 -0.1 -8.812 1 83.62 495 ARG B C 1
ATOM 11658 O O . ARG B 1 495 ? -17.109 -0.242 -7.609 1 83.62 495 ARG B O 1
ATOM 11665 N N . GLU B 1 496 ? -17.672 0.043 -9.781 1 79 496 GLU B N 1
ATOM 11666 C CA . GLU B 1 496 ? -19.094 0.057 -9.406 1 79 496 GLU B CA 1
ATOM 11667 C C . GLU B 1 496 ? -19.516 -1.284 -8.82 1 79 496 GLU B C 1
ATOM 11669 O O . GLU B 1 496 ? -19.422 -2.318 -9.484 1 79 496 GLU B O 1
ATOM 11674 N N . PRO B 1 497 ? -19.938 -1.214 -7.645 1 79.31 497 PRO B N 1
ATOM 11675 C CA . PRO B 1 497 ? -20.266 -2.467 -6.961 1 79.31 497 PRO B CA 1
ATOM 11676 C C . PRO B 1 497 ? -21.344 -3.271 -7.691 1 79.31 497 PRO B C 1
ATOM 11678 O O . PRO B 1 497 ? -21.359 -4.5 -7.609 1 79.31 497 PRO B O 1
ATOM 11681 N N . ALA B 1 498 ? -22.219 -2.619 -8.422 1 73.12 498 ALA B N 1
ATOM 11682 C CA . ALA B 1 498 ? -23.312 -3.299 -9.094 1 73.12 498 ALA B CA 1
ATOM 11683 C C . ALA B 1 498 ? -22.797 -4.215 -10.203 1 73.12 498 ALA B C 1
ATOM 11685 O O . ALA B 1 498 ? -23.516 -5.125 -10.648 1 73.12 498 ALA B O 1
ATOM 11686 N N . LYS B 1 499 ? -21.594 -3.998 -10.523 1 76.75 499 LYS B N 1
ATOM 11687 C CA . LYS B 1 499 ? -21.016 -4.812 -11.594 1 76.75 499 LYS B CA 1
ATOM 11688 C C . LYS B 1 499 ? -20.641 -6.203 -11.078 1 76.75 499 LYS B C 1
ATOM 11690 O O . LYS B 1 499 ? -20.438 -7.125 -11.875 1 76.75 499 LYS B O 1
ATOM 11695 N N . TYR B 1 500 ? -20.547 -6.301 -9.727 1 81.5 500 TYR B N 1
ATOM 11696 C CA . TYR B 1 500 ? -20.266 -7.605 -9.141 1 81.5 500 TYR B CA 1
ATOM 11697 C C . TYR B 1 500 ? -21.547 -8.344 -8.805 1 81.5 500 TYR B C 1
ATOM 11699 O O . TYR B 1 500 ? -21.828 -8.625 -7.637 1 81.5 500 TYR B O 1
ATOM 11707 N N . GLU B 1 501 ? -22.266 -8.734 -9.742 1 76.19 501 GLU B N 1
ATOM 11708 C CA . GLU B 1 501 ? -23.594 -9.312 -9.609 1 76.19 501 GLU B CA 1
ATOM 11709 C C . GLU B 1 501 ? -23.578 -10.555 -8.727 1 76.19 501 GLU B C 1
ATOM 11711 O O . GLU B 1 501 ? -24.547 -10.844 -8.023 1 76.19 501 GLU B O 1
ATOM 11716 N N . ARG B 1 502 ? -22.578 -11.203 -8.711 1 77.5 502 ARG B N 1
ATOM 11717 C CA . ARG B 1 502 ? -22.469 -12.453 -7.965 1 77.5 502 ARG B CA 1
ATOM 11718 C C . ARG B 1 502 ? -22.609 -12.211 -6.465 1 77.5 502 ARG B C 1
ATOM 11720 O O . ARG B 1 502 ? -23.094 -13.078 -5.734 1 77.5 502 ARG B O 1
ATOM 11727 N N . LEU B 1 503 ? -22.203 -11.078 -6.094 1 76.06 503 LEU B N 1
ATOM 11728 C CA . LEU B 1 503 ? -22.234 -10.781 -4.668 1 76.06 503 LEU B CA 1
ATOM 11729 C C . LEU B 1 503 ? -23.656 -10.516 -4.191 1 76.06 503 LEU B C 1
ATOM 11731 O O . LEU B 1 503 ? -23.938 -10.617 -2.994 1 76.06 503 LEU B O 1
ATOM 11735 N N . PHE B 1 504 ? -24.547 -10.25 -5.156 1 69.25 504 PHE B N 1
ATOM 11736 C CA . PHE B 1 504 ? -25.844 -9.758 -4.73 1 69.25 504 PHE B CA 1
ATOM 11737 C C . PHE B 1 504 ? -26.953 -10.742 -5.098 1 69.25 504 PHE B C 1
ATOM 11739 O O . PHE B 1 504 ? -28.109 -10.57 -4.711 1 69.25 504 PHE B O 1
ATOM 11746 N N . GLU B 1 505 ? -26.656 -11.641 -5.973 1 59.44 505 GLU B N 1
ATOM 11747 C CA . GLU B 1 505 ? -27.672 -12.586 -6.398 1 59.44 505 GLU B CA 1
ATOM 11748 C C . GLU B 1 505 ? -28.078 -13.508 -5.258 1 59.44 505 GLU B C 1
ATOM 11750 O O . GLU B 1 505 ? -29.266 -13.719 -5.012 1 59.44 505 GLU B O 1
ATOM 11755 N N . VAL B 1 506 ? -27.219 -14.391 -4.738 1 49.97 506 VAL B N 1
ATOM 11756 C CA . VAL B 1 506 ? -27.672 -15.539 -3.967 1 49.97 506 VAL B CA 1
ATOM 11757 C C . VAL B 1 506 ? -27.453 -15.289 -2.479 1 49.97 506 VAL B C 1
ATOM 11759 O O . VAL B 1 506 ? -26.344 -14.961 -2.061 1 49.97 506 VAL B O 1
ATOM 11762 N N . GLY B 1 507 ? -28.5 -15.594 -1.56 1 48 507 GLY B N 1
ATOM 11763 C CA . GLY B 1 507 ? -28.609 -15.945 -0.152 1 48 507 GLY B CA 1
ATOM 11764 C C . GLY B 1 507 ? -28.391 -14.758 0.775 1 48 507 GLY B C 1
ATOM 11765 O O . GLY B 1 507 ? -28.438 -14.906 1.998 1 48 507 GLY B O 1
ATOM 11766 N N . LYS B 1 508 ? -27.594 -13.789 0.237 1 51.44 508 LYS B N 1
ATOM 11767 C CA . LYS B 1 508 ? -27.281 -12.844 1.313 1 51.44 508 LYS B CA 1
ATOM 11768 C C . LYS B 1 508 ? -28.438 -11.867 1.528 1 51.44 508 LYS B C 1
ATOM 11770 O O . LYS B 1 508 ? -29.094 -11.445 0.571 1 51.44 508 LYS B O 1
ATOM 11775 N N . GLU B 1 509 ? -29.156 -12.016 2.465 1 49.28 509 GLU B N 1
ATOM 11776 C CA . GLU B 1 509 ? -30.328 -11.305 2.951 1 49.28 509 GLU B CA 1
ATOM 11777 C C . GLU B 1 509 ? -30.266 -9.82 2.574 1 49.28 509 GLU B C 1
ATOM 11779 O O . GLU B 1 509 ? -31.297 -9.211 2.285 1 49.28 509 GLU B O 1
ATOM 11784 N N . GLN B 1 510 ? -29.094 -9.25 2.566 1 59.62 510 GLN B N 1
ATOM 11785 C CA . GLN B 1 510 ? -29.219 -7.805 2.381 1 59.62 510 GLN B CA 1
ATOM 11786 C C . GLN B 1 510 ? -28.234 -7.301 1.335 1 59.62 510 GLN B C 1
ATOM 11788 O O . GLN B 1 510 ? -27.281 -6.586 1.665 1 59.62 510 GLN B O 1
ATOM 11793 N N . PRO B 1 511 ? -28.438 -7.773 0.011 1 68.06 511 PRO B N 1
ATOM 11794 C CA . PRO B 1 511 ? -27.531 -7.375 -1.063 1 68.06 511 PRO B CA 1
ATOM 11795 C C . PRO B 1 511 ? -27.422 -5.859 -1.217 1 68.06 511 PRO B C 1
ATOM 11797 O O . PRO B 1 511 ? -26.328 -5.332 -1.44 1 68.06 511 PRO B O 1
ATOM 11800 N N . ALA B 1 512 ? -28.562 -5.23 -0.984 1 74.38 512 ALA B N 1
ATOM 11801 C CA . ALA B 1 512 ? -28.562 -3.781 -1.174 1 74.38 512 ALA B CA 1
ATOM 11802 C C . ALA B 1 512 ? -27.672 -3.092 -0.139 1 74.38 512 ALA B C 1
ATOM 11804 O O . ALA B 1 512 ? -26.969 -2.129 -0.456 1 74.38 512 ALA B O 1
ATOM 11805 N N . LYS B 1 513 ? -27.656 -3.715 0.967 1 80.12 513 LYS B N 1
ATOM 11806 C CA . LYS B 1 513 ? -26.875 -3.105 2.033 1 80.12 513 LYS B CA 1
ATOM 11807 C C . LYS B 1 513 ? -25.375 -3.293 1.788 1 80.12 513 LYS B C 1
ATOM 11809 O O . LYS B 1 513 ? -24.578 -2.412 2.105 1 80.12 513 LYS B O 1
ATOM 11814 N N . LEU B 1 514 ? -25.062 -4.387 1.227 1 83.62 514 LEU B N 1
ATOM 11815 C CA . LEU B 1 514 ? -23.656 -4.617 0.919 1 83.62 514 LEU B CA 1
ATOM 11816 C C . LEU B 1 514 ? -23.188 -3.707 -0.209 1 83.62 514 LEU B C 1
ATOM 11818 O O . LEU B 1 514 ? -22.047 -3.238 -0.202 1 83.62 514 LEU B O 1
ATOM 11822 N N . VAL B 1 515 ? -24.062 -3.5 -1.172 1 84.44 515 VAL B N 1
ATOM 11823 C CA . VAL B 1 515 ? -23.734 -2.594 -2.27 1 84.44 515 VAL B CA 1
ATOM 11824 C C . VAL B 1 515 ? -23.516 -1.185 -1.728 1 84.44 515 VAL B C 1
ATOM 11826 O O . VAL B 1 515 ? -22.531 -0.52 -2.098 1 84.44 515 VAL B O 1
ATOM 11829 N N . ASN B 1 516 ? -24.359 -0.819 -0.854 1 86.31 516 ASN B N 1
ATOM 11830 C CA . ASN B 1 516 ? -24.219 0.505 -0.257 1 86.31 516 ASN B CA 1
ATOM 11831 C C . ASN B 1 516 ? -22.953 0.609 0.593 1 86.31 516 ASN B C 1
ATOM 11833 O O . ASN B 1 516 ? -22.281 1.645 0.595 1 86.31 516 ASN B O 1
ATOM 11837 N N . LEU B 1 517 ? -22.734 -0.431 1.288 1 90.69 517 LEU B N 1
ATOM 11838 C CA . LEU B 1 517 ? -21.531 -0.443 2.117 1 90.69 517 LEU B CA 1
ATOM 11839 C C . LEU B 1 517 ? -20.281 -0.282 1.264 1 90.69 517 LEU B C 1
ATOM 11841 O O . LEU B 1 517 ? -19.391 0.49 1.61 1 90.69 517 LEU B O 1
ATOM 11845 N N . ARG B 1 518 ? -20.188 -0.992 0.18 1 91.69 518 ARG B N 1
ATOM 11846 C CA . ARG B 1 518 ? -19.031 -0.925 -0.705 1 91.69 518 ARG B CA 1
ATOM 11847 C C . ARG B 1 518 ? -18.859 0.477 -1.279 1 91.69 518 ARG B C 1
ATOM 11849 O O . ARG B 1 518 ? -17.734 0.979 -1.383 1 91.69 518 ARG B O 1
ATOM 11856 N N . LYS B 1 519 ? -19.938 1.103 -1.598 1 90.5 519 LYS B N 1
ATOM 11857 C CA . LYS B 1 519 ? -19.875 2.48 -2.078 1 90.5 519 LYS B CA 1
ATOM 11858 C C . LYS B 1 519 ? -19.375 3.422 -0.988 1 90.5 519 LYS B C 1
ATOM 11860 O O . LYS B 1 519 ? -18.516 4.262 -1.24 1 90.5 519 LYS B O 1
ATOM 11865 N N . LYS B 1 520 ? -19.891 3.221 0.189 1 92.88 520 LYS B N 1
ATOM 11866 C CA . LYS B 1 520 ? -19.5 4.047 1.325 1 92.88 520 LYS B CA 1
ATOM 11867 C C . LYS B 1 520 ? -18 3.92 1.603 1 92.88 520 LYS B C 1
ATOM 11869 O O . LYS B 1 520 ? -17.328 4.914 1.896 1 92.88 520 LYS B O 1
ATOM 11874 N N . LEU B 1 521 ? -17.531 2.75 1.465 1 96.12 521 LEU B N 1
ATOM 11875 C CA . LEU B 1 521 ? -16.125 2.482 1.798 1 96.12 521 LEU B CA 1
ATOM 11876 C C . LEU B 1 521 ? -15.195 3.113 0.771 1 96.12 521 LEU B C 1
ATOM 11878 O O . LEU B 1 521 ? -14.188 3.721 1.134 1 96.12 521 LEU B O 1
ATOM 11882 N N . TRP B 1 522 ? -15.508 2.986 -0.498 1 94.81 522 TRP B N 1
ATOM 11883 C CA . TRP B 1 522 ? -14.664 3.594 -1.519 1 94.81 522 TRP B CA 1
ATOM 11884 C C . TRP B 1 522 ? -14.672 5.113 -1.4 1 94.81 522 TRP B C 1
ATOM 11886 O O . TRP B 1 522 ? -13.617 5.75 -1.38 1 94.81 522 TRP B O 1
ATOM 11896 N N . VAL B 1 523 ? -15.867 5.641 -1.276 1 92.94 523 VAL B N 1
ATOM 11897 C CA . VAL B 1 523 ? -15.992 7.09 -1.151 1 92.94 523 VAL B CA 1
ATOM 11898 C C . VAL B 1 523 ? -15.32 7.559 0.134 1 92.94 523 VAL B C 1
ATOM 11900 O O . VAL B 1 523 ? -14.703 8.625 0.164 1 92.94 523 VAL B O 1
ATOM 11903 N N . GLY B 1 524 ? -15.445 6.703 1.131 1 93.94 524 GLY B N 1
ATOM 11904 C CA . GLY B 1 524 ? -14.828 7.035 2.404 1 93.94 524 GLY B CA 1
ATOM 11905 C C . GLY B 1 524 ? -13.328 7.219 2.305 1 93.94 524 GLY B C 1
ATOM 11906 O O . GLY B 1 524 ? -12.781 8.211 2.799 1 93.94 524 GLY B O 1
ATOM 11907 N N . VAL B 1 525 ? -12.641 6.332 1.661 1 94.62 525 VAL B N 1
ATOM 11908 C CA . VAL B 1 525 ? -11.188 6.406 1.56 1 94.62 525 VAL B CA 1
ATOM 11909 C C . VAL B 1 525 ? -10.797 7.586 0.671 1 94.62 525 VAL B C 1
ATOM 11911 O O . VAL B 1 525 ? -9.805 8.266 0.937 1 94.62 525 VAL B O 1
ATOM 11914 N N . GLN B 1 526 ? -11.57 7.887 -0.333 1 92.75 526 GLN B N 1
ATOM 11915 C CA . GLN B 1 526 ? -11.266 9.016 -1.203 1 92.75 526 GLN B CA 1
ATOM 11916 C C . GLN B 1 526 ? -11.508 10.344 -0.486 1 92.75 526 GLN B C 1
ATOM 11918 O O . GLN B 1 526 ? -10.773 11.312 -0.692 1 92.75 526 GLN B O 1
ATOM 11923 N N . MET B 1 527 ? -12.531 10.359 0.363 1 91.69 527 MET B N 1
ATOM 11924 C CA . MET B 1 527 ? -12.805 11.578 1.121 1 91.69 527 MET B CA 1
ATOM 11925 C C . MET B 1 527 ? -11.719 11.82 2.164 1 91.69 527 MET B C 1
ATOM 11927 O O . MET B 1 527 ? -11.398 12.969 2.48 1 91.69 527 MET B O 1
ATOM 11931 N N . LEU B 1 528 ? -11.18 10.742 2.666 1 91.25 528 LEU B N 1
ATOM 11932 C CA . LEU B 1 528 ? -10.055 10.898 3.582 1 91.25 528 LEU B CA 1
ATOM 11933 C C . LEU B 1 528 ? -8.836 11.461 2.855 1 91.25 528 LEU B C 1
ATOM 11935 O O . LEU B 1 528 ? -8.117 12.305 3.398 1 91.25 528 LEU B O 1
ATOM 11939 N N . LYS B 1 529 ? -8.648 11 1.673 1 90.62 529 LYS B N 1
ATOM 11940 C CA . LYS B 1 529 ? -7.559 11.547 0.864 1 90.62 529 LYS B CA 1
ATOM 11941 C C . LYS B 1 529 ? -7.793 13.016 0.541 1 90.62 529 LYS B C 1
ATOM 11943 O O . LYS B 1 529 ? -6.855 13.812 0.548 1 90.62 529 LYS B O 1
ATOM 11948 N N . PHE B 1 530 ? -9.008 13.328 0.346 1 90.19 530 PHE B N 1
ATOM 11949 C CA . PHE B 1 530 ? -9.375 14.711 0.094 1 90.19 530 PHE B CA 1
ATOM 11950 C C . PHE B 1 530 ? -9.031 15.594 1.289 1 90.19 530 PHE B C 1
ATOM 11952 O O . PHE B 1 530 ? -8.469 16.672 1.125 1 90.19 530 PHE B O 1
ATOM 11959 N N . GLN B 1 531 ? -9.289 15.102 2.361 1 87.31 531 GLN B N 1
ATOM 11960 C CA . GLN B 1 531 ? -9.102 15.883 3.58 1 87.31 531 GLN B CA 1
ATOM 11961 C C . GLN B 1 531 ? -7.621 15.977 3.945 1 87.31 531 GLN B C 1
ATOM 11963 O O . GLN B 1 531 ? -7.148 17.031 4.383 1 87.31 531 GLN B O 1
ATOM 11968 N N . VAL B 1 532 ? -6.91 14.914 3.74 1 81.56 532 VAL B N 1
ATOM 11969 C CA . VAL B 1 532 ? -5.562 14.844 4.297 1 81.56 532 VAL B CA 1
ATOM 11970 C C . VAL B 1 532 ? -4.535 15.055 3.189 1 81.56 532 VAL B C 1
ATOM 11972 O O . VAL B 1 532 ? -3.559 15.781 3.369 1 81.56 532 VAL B O 1
ATOM 11975 N N . ALA B 1 533 ? -4.707 14.461 2.049 1 77.5 533 ALA B N 1
ATOM 11976 C CA . ALA B 1 533 ? -3.666 14.375 1.028 1 77.5 533 ALA B CA 1
ATOM 11977 C C . ALA B 1 533 ? -3.689 15.602 0.12 1 77.5 533 ALA B C 1
ATOM 11979 O O . ALA B 1 533 ? -2.652 16.016 -0.402 1 77.5 533 ALA B O 1
ATOM 11980 N N . ILE B 1 534 ? -4.781 16.297 -0.053 1 77.62 534 ILE B N 1
ATOM 11981 C CA . ILE B 1 534 ? -4.891 17.438 -0.969 1 77.62 534 ILE B CA 1
ATOM 11982 C C . ILE B 1 534 ? -4.109 18.625 -0.417 1 77.62 534 ILE B C 1
ATOM 11984 O O . ILE B 1 534 ? -3.426 19.328 -1.166 1 77.62 534 ILE B O 1
ATOM 11988 N N . SER B 1 535 ? -4.211 18.75 0.89 1 77.69 535 SER B N 1
ATOM 11989 C CA . SER B 1 535 ? -3.516 19.875 1.51 1 77.69 535 SER B CA 1
ATOM 11990 C C . SER B 1 535 ? -2.004 19.734 1.362 1 77.69 535 SER B C 1
ATOM 11992 O O . SER B 1 535 ? -1.284 20.734 1.341 1 77.69 535 SER B O 1
ATOM 11994 N N . ASP B 1 536 ? -1.543 18.516 1.142 1 78.94 536 ASP B N 1
ATOM 11995 C CA . ASP B 1 536 ? -0.11 18.266 1.015 1 78.94 536 ASP B CA 1
ATOM 11996 C C . ASP B 1 536 ? 0.283 18.047 -0.444 1 78.94 536 ASP B C 1
ATOM 11998 O O . ASP B 1 536 ? 1.47 17.984 -0.771 1 78.94 536 ASP B O 1
ATOM 12002 N N . GLY B 1 537 ? -0.708 17.938 -1.248 1 79.06 537 GLY B N 1
ATOM 12003 C CA . GLY B 1 537 ? -0.443 17.766 -2.666 1 79.06 537 GLY B CA 1
ATOM 12004 C C . GLY B 1 537 ? -0.044 16.344 -3.027 1 79.06 537 GLY B C 1
ATOM 12005 O O . GLY B 1 537 ? 0.718 16.125 -3.973 1 79.06 537 GLY B O 1
ATOM 12006 N N . GLU B 1 538 ? -0.42 15.406 -2.207 1 82.12 538 GLU B N 1
ATOM 12007 C CA . GLU B 1 538 ? -0.065 14.016 -2.467 1 82.12 538 GLU B CA 1
ATOM 12008 C C . GLU B 1 538 ? -1.147 13.312 -3.281 1 82.12 538 GLU B C 1
ATOM 12010 O O . GLU B 1 538 ? -1.886 12.477 -2.754 1 82.12 538 GLU B O 1
ATOM 12015 N N . ILE B 1 539 ? -1.318 13.57 -4.523 1 83.31 539 ILE B N 1
ATOM 12016 C CA . ILE B 1 539 ? -2.285 12.914 -5.402 1 83.31 539 ILE B CA 1
ATOM 12017 C C . ILE B 1 539 ? -1.567 12.344 -6.621 1 83.31 539 ILE B C 1
ATOM 12019 O O . ILE B 1 539 ? -0.663 12.977 -7.172 1 83.31 539 ILE B O 1
ATOM 12023 N N . LYS B 1 540 ? -1.929 11.156 -6.855 1 80.06 540 LYS B N 1
ATOM 12024 C CA . LYS B 1 540 ? -1.34 10.461 -7.996 1 80.06 540 LYS B CA 1
ATOM 12025 C C . LYS B 1 540 ? -2.295 10.445 -9.188 1 80.06 540 LYS B C 1
ATOM 12027 O O . LYS B 1 540 ? -3.508 10.594 -9.016 1 80.06 540 LYS B O 1
ATOM 12032 N N . LYS B 1 541 ? -1.798 10.258 -10.312 1 79.88 541 LYS B N 1
ATOM 12033 C CA . LYS B 1 541 ? -2.607 10.188 -11.531 1 79.88 541 LYS B CA 1
ATOM 12034 C C . LYS B 1 541 ? -3.566 9 -11.484 1 79.88 541 LYS B C 1
ATOM 12036 O O . LYS B 1 541 ? -4.691 9.086 -11.984 1 79.88 541 LYS B O 1
ATOM 12041 N N . GLN B 1 542 ? -3.148 8.023 -10.93 1 81.69 542 GLN B N 1
ATOM 12042 C CA . GLN B 1 542 ? -3.967 6.82 -10.828 1 81.69 542 GLN B CA 1
ATOM 12043 C C . GLN B 1 542 ? -5.207 7.07 -9.977 1 81.69 542 GLN B C 1
ATOM 12045 O O . GLN B 1 542 ? -6.266 6.484 -10.227 1 81.69 542 GLN B O 1
ATOM 12050 N N . ASP B 1 543 ? -5.09 7.922 -9 1 82.44 543 ASP B N 1
ATOM 12051 C CA . ASP B 1 543 ? -6.234 8.258 -8.164 1 82.44 543 ASP B CA 1
ATOM 12052 C C . ASP B 1 543 ? -7.348 8.906 -8.977 1 82.44 543 ASP B C 1
ATOM 12054 O O . ASP B 1 543 ? -8.531 8.609 -8.781 1 82.44 543 ASP B O 1
ATOM 12058 N N . VAL B 1 544 ? -6.934 9.719 -9.898 1 85.19 544 VAL B N 1
ATOM 12059 C CA . VAL B 1 544 ? -7.895 10.406 -10.75 1 85.19 544 VAL B CA 1
ATOM 12060 C C . VAL B 1 544 ? -8.602 9.398 -11.656 1 85.19 544 VAL B C 1
ATOM 12062 O O . VAL B 1 544 ? -9.828 9.445 -11.805 1 85.19 544 VAL B O 1
ATOM 12065 N N . GLU B 1 545 ? -7.891 8.477 -12.133 1 83.19 545 GLU B N 1
ATOM 12066 C CA . GLU B 1 545 ? -8.469 7.469 -13.016 1 83.19 545 GLU B CA 1
ATOM 12067 C C . GLU B 1 545 ? -9.461 6.582 -12.273 1 83.19 545 GLU B C 1
ATOM 12069 O O . GLU B 1 545 ? -10.539 6.273 -12.797 1 83.19 545 GLU B O 1
ATOM 12074 N N . TYR B 1 546 ? -9.094 6.195 -11.125 1 84.94 546 TYR B N 1
ATOM 12075 C CA . TYR B 1 546 ? -9.977 5.355 -10.328 1 84.94 546 TYR B CA 1
ATOM 12076 C C . TYR B 1 546 ? -11.242 6.105 -9.945 1 84.94 546 TYR B C 1
ATOM 12078 O O . TYR B 1 546 ? -12.344 5.543 -9.977 1 84.94 546 TYR B O 1
ATOM 12086 N N . CYS B 1 547 ? -11.047 7.336 -9.578 1 87.06 547 CYS B N 1
ATOM 12087 C CA . CYS B 1 547 ? -12.211 8.125 -9.188 1 87.06 547 CYS B CA 1
ATOM 12088 C C . CYS B 1 547 ? -13.133 8.359 -10.375 1 87.06 547 CYS B C 1
ATOM 12090 O O . CYS B 1 547 ? -14.359 8.32 -10.234 1 87.06 547 CYS B O 1
ATOM 12092 N N . GLU B 1 548 ? -12.539 8.555 -11.516 1 84.75 548 GLU B N 1
ATOM 12093 C CA . GLU B 1 548 ? -13.336 8.734 -12.719 1 84.75 548 GLU B CA 1
ATOM 12094 C C . GLU B 1 548 ? -14.047 7.441 -13.109 1 84.75 548 GLU B C 1
ATOM 12096 O O . GLU B 1 548 ? -15.211 7.461 -13.508 1 84.75 548 GLU B O 1
ATOM 12101 N N . GLY B 1 549 ? -13.312 6.375 -13.016 1 78.31 549 GLY B N 1
ATOM 12102 C CA . GLY B 1 549 ? -13.906 5.082 -13.328 1 78.31 549 GLY B CA 1
ATOM 12103 C C . GLY B 1 549 ? -15.078 4.734 -12.43 1 78.31 549 GLY B C 1
ATOM 12104 O O . GLY B 1 549 ? -16.094 4.199 -12.898 1 78.31 549 GLY B O 1
ATOM 12105 N N . PHE B 1 550 ? -15.008 5.105 -11.203 1 83.56 550 PHE B N 1
ATOM 12106 C CA . PHE B 1 550 ? -16.062 4.832 -10.242 1 83.56 550 PHE B CA 1
ATOM 12107 C C . PHE B 1 550 ? -17.297 5.691 -10.523 1 83.56 550 PHE B C 1
ATOM 12109 O O . PHE B 1 550 ? -18.422 5.227 -10.398 1 83.56 550 PHE B O 1
ATOM 12116 N N . LEU B 1 551 ? -17.031 6.953 -11.023 1 74.94 551 LEU B N 1
ATOM 12117 C CA . LEU B 1 551 ? -18.125 7.883 -11.281 1 74.94 551 LEU B CA 1
ATOM 12118 C C . LEU B 1 551 ? -18.859 7.52 -12.57 1 74.94 551 LEU B C 1
ATOM 12120 O O . LEU B 1 551 ? -20.078 7.641 -12.656 1 74.94 551 LEU B O 1
ATOM 12124 N N . ASN B 1 552 ? -18.031 7.191 -13.688 1 62.62 552 ASN B N 1
ATOM 12125 C CA . ASN B 1 552 ? -18.625 6.883 -14.984 1 62.62 552 ASN B CA 1
ATOM 12126 C C . ASN B 1 552 ? -19.609 5.723 -14.883 1 62.62 552 ASN B C 1
ATOM 12128 O O . ASN B 1 552 ? -20.625 5.707 -15.586 1 62.62 552 ASN B O 1
ATOM 12132 N N . TYR B 1 553 ? -19.266 4.836 -14.172 1 53.69 553 TYR B N 1
ATOM 12133 C CA . TYR B 1 553 ? -20.125 3.66 -14.07 1 53.69 553 TYR B CA 1
ATOM 12134 C C . TYR B 1 553 ? -21.25 3.896 -13.078 1 53.69 553 TYR B C 1
ATOM 12136 O O . TYR B 1 553 ? -22.344 3.336 -13.219 1 53.69 553 TYR B O 1
ATOM 12144 N N . SER B 1 554 ? -20.75 4.605 -12.031 1 48.59 554 SER B N 1
ATOM 12145 C CA . SER B 1 554 ? -21.766 4.867 -11 1 48.59 554 SER B CA 1
ATOM 12146 C C . SER B 1 554 ? -22.766 5.91 -11.469 1 48.59 554 SER B C 1
ATOM 12148 O O . SER B 1 554 ? -22.391 7.023 -11.836 1 48.59 554 SER B O 1
ATOM 12150 N N . ASN B 1 555 ? -23.438 5.734 -12.539 1 39.66 555 ASN B N 1
ATOM 12151 C CA . ASN B 1 555 ? -24.562 6.668 -12.555 1 39.66 555 ASN B CA 1
ATOM 12152 C C . ASN B 1 555 ? -24.859 7.215 -11.164 1 39.66 555 ASN B C 1
ATOM 12154 O O . ASN B 1 555 ? -25.781 6.75 -10.492 1 39.66 555 ASN B O 1
ATOM 12158 N N . LEU B 1 556 ? -24.016 7.543 -10.586 1 39.09 556 LEU B N 1
ATOM 12159 C CA . LEU B 1 556 ? -24.312 8.047 -9.25 1 39.09 556 LEU B CA 1
ATOM 12160 C C . LEU B 1 556 ? -25.547 8.945 -9.281 1 39.09 556 LEU B C 1
ATOM 12162 O O . LEU B 1 556 ? -26.078 9.312 -8.227 1 39.09 556 LEU B O 1
ATOM 12166 N N . ARG B 1 557 ? -25.609 9.797 -10.203 1 33.19 557 ARG B N 1
ATOM 12167 C CA . ARG B 1 557 ? -26.828 10.586 -10.367 1 33.19 557 ARG B CA 1
ATOM 12168 C C . ARG B 1 557 ? -28.047 9.688 -10.445 1 33.19 557 ARG B C 1
ATOM 12170 O O . ARG B 1 557 ? -29.156 10.109 -10.102 1 33.19 557 ARG B O 1
ATOM 12177 N N . VAL B 1 558 ? -28.062 8.844 -11.586 1 33 558 VAL B N 1
ATOM 12178 C CA . VAL B 1 558 ? -29.391 8.266 -11.773 1 33 558 VAL B CA 1
ATOM 12179 C C . VAL B 1 558 ? -29.812 7.531 -10.5 1 33 558 VAL B C 1
ATOM 12181 O O . VAL B 1 558 ? -29 7.336 -9.594 1 33 558 VAL B O 1
ATOM 12184 N N . ASN B 1 559 ? -30.547 6.129 -10.711 1 29.84 559 ASN B N 1
ATOM 12185 C CA . ASN B 1 559 ? -31.406 5.422 -9.773 1 29.84 559 ASN B CA 1
ATOM 12186 C C . ASN B 1 559 ? -30.609 4.805 -8.625 1 29.84 559 ASN B C 1
ATOM 12188 O O . ASN B 1 559 ? -30.562 3.578 -8.492 1 29.84 559 ASN B O 1
ATOM 12192 N N . LEU B 1 560 ? -29.5 5.086 -8.461 1 32 560 LEU B N 1
ATOM 12193 C CA . LEU B 1 560 ? -29.141 4.59 -7.141 1 32 560 LEU B CA 1
ATOM 12194 C C . LEU B 1 560 ? -30.281 4.762 -6.156 1 32 560 LEU B C 1
ATOM 12196 O O . LEU B 1 560 ? -30.328 4.09 -5.121 1 32 560 LEU B O 1
ATOM 12200 N N . ALA B 1 561 ? -30.859 5.746 -6.18 1 31.27 561 ALA B N 1
ATOM 12201 C CA . ALA B 1 561 ? -32.094 6.238 -5.598 1 31.27 561 ALA B CA 1
ATOM 12202 C C . ALA B 1 561 ? -33.312 5.438 -6.105 1 31.27 561 ALA B C 1
ATOM 12204 O O . ALA B 1 561 ? -34.281 5.277 -5.395 1 31.27 561 ALA B O 1
ATOM 12205 N N . GLU B 1 562 ? -33.5 5.41 -7.414 1 32.81 562 GLU B N 1
ATOM 12206 C CA . GLU B 1 562 ? -34.812 4.934 -7.762 1 32.81 562 GLU B CA 1
ATOM 12207 C C . GLU B 1 562 ? -34.969 3.443 -7.457 1 32.81 562 GLU B C 1
ATOM 12209 O O . GLU B 1 562 ? -36 3.012 -6.938 1 32.81 562 GLU B O 1
ATOM 12214 N N . ASN B 1 563 ? -34.312 2.674 -8.305 1 33.75 563 ASN B N 1
ATOM 12215 C CA . ASN B 1 563 ? -34.781 1.313 -8.094 1 33.75 563 ASN B CA 1
ATOM 12216 C C . ASN B 1 563 ? -34.312 0.75 -6.758 1 33.75 563 ASN B C 1
ATOM 12218 O O . ASN B 1 563 ? -35.031 -0.021 -6.117 1 33.75 563 ASN B O 1
ATOM 12222 N N . ASN B 1 564 ? -32.969 0.699 -6.543 1 33.41 564 ASN B N 1
ATOM 12223 C CA . ASN B 1 564 ? -32.531 -0.014 -5.352 1 33.41 564 ASN B CA 1
ATOM 12224 C C . ASN B 1 564 ? -32.344 0.933 -4.168 1 33.41 564 ASN B C 1
ATOM 12226 O O . ASN B 1 564 ? -31.594 0.629 -3.236 1 33.41 564 ASN B O 1
ATOM 12230 N N . LEU B 1 565 ? -32.562 2.068 -4.246 1 36.78 565 LEU B N 1
ATOM 12231 C CA . LEU B 1 565 ? -32.781 3.111 -3.248 1 36.78 565 LEU B CA 1
ATOM 12232 C C . LEU B 1 565 ? -33.781 2.654 -2.186 1 36.78 565 LEU B C 1
ATOM 12234 O O . LEU B 1 565 ? -34.031 3.371 -1.217 1 36.78 565 LEU B O 1
ATOM 12238 N N . GLU B 1 566 ? -34.594 2.008 -2.652 1 38.19 566 GLU B N 1
ATOM 12239 C CA . GLU B 1 566 ? -35.469 1.567 -1.575 1 38.19 566 GLU B CA 1
ATOM 12240 C C . GLU B 1 566 ? -34.656 1.144 -0.347 1 38.19 566 GLU B C 1
ATOM 12242 O O . GLU B 1 566 ? -35.156 1.246 0.782 1 38.19 566 GLU B O 1
ATOM 12247 N N . THR B 1 567 ? -33.375 0.622 -0.689 1 43.38 567 THR B N 1
ATOM 12248 C CA . THR B 1 567 ? -32.719 -0.042 0.43 1 43.38 567 THR B CA 1
ATOM 12249 C C . THR B 1 567 ? -31.812 0.934 1.182 1 43.38 567 THR B C 1
ATOM 12251 O O . THR B 1 567 ? -31.281 0.602 2.242 1 43.38 567 THR B O 1
ATOM 12254 N N . SER B 1 568 ? -31.406 2.152 0.536 1 53.75 568 SER B N 1
ATOM 12255 C CA . SER B 1 568 ? -30.578 3.062 1.325 1 53.75 568 SER B CA 1
ATOM 12256 C C . SER B 1 568 ? -31.422 3.885 2.287 1 53.75 568 SER B C 1
ATOM 12258 O O . SER B 1 568 ? -32.594 4.188 1.995 1 53.75 568 SER B O 1
ATOM 12260 N N . SER B 1 569 ? -30.984 3.928 3.49 1 66.12 569 SER B N 1
ATOM 12261 C CA . SER B 1 569 ? -31.656 4.699 4.531 1 66.12 569 SER B CA 1
ATOM 12262 C C . SER B 1 569 ? -31.828 6.152 4.113 1 66.12 569 SER B C 1
ATOM 12264 O O . SER B 1 569 ? -31.141 6.641 3.221 1 66.12 569 SER B O 1
ATOM 12266 N N . LYS B 1 570 ? -32.969 6.754 4.285 1 71.75 570 LYS B N 1
ATOM 12267 C CA . LYS B 1 570 ? -33.219 8.18 4.082 1 71.75 570 LYS B CA 1
ATOM 12268 C C . LYS B 1 570 ? -31.984 9.008 4.453 1 71.75 570 LYS B C 1
ATOM 12270 O O . LYS B 1 570 ? -31.672 9.984 3.779 1 71.75 570 LYS B O 1
ATOM 12275 N N . PHE B 1 571 ? -31.328 8.469 5.352 1 80.69 571 PHE B N 1
ATOM 12276 C CA . PHE B 1 571 ? -30.109 9.141 5.801 1 80.69 571 PHE B CA 1
ATOM 12277 C C . PHE B 1 571 ? -29.047 9.141 4.699 1 80.69 571 PHE B C 1
ATOM 12279 O O . PHE B 1 571 ? -28.5 10.195 4.371 1 80.69 571 PHE B O 1
ATOM 12286 N N . ASP B 1 572 ? -28.844 8.117 4.09 1 81.62 572 ASP B N 1
ATOM 12287 C CA . ASP B 1 572 ? -27.797 7.977 3.088 1 81.62 572 ASP B CA 1
ATOM 12288 C C . ASP B 1 572 ? -28.109 8.781 1.832 1 81.62 572 ASP B C 1
ATOM 12290 O O . ASP B 1 572 ? -27.219 9.375 1.222 1 81.62 572 ASP B O 1
ATOM 12294 N N . ASN B 1 573 ? -29.297 8.852 1.484 1 78.69 573 ASN B N 1
ATOM 12295 C CA . ASN B 1 573 ? -29.688 9.57 0.275 1 78.69 573 ASN B CA 1
ATOM 12296 C C . ASN B 1 573 ? -29.422 11.062 0.395 1 78.69 573 ASN B C 1
ATOM 12298 O O . ASN B 1 573 ? -28.922 11.688 -0.546 1 78.69 573 ASN B O 1
ATOM 12302 N N . THR B 1 574 ? -29.797 11.555 1.544 1 79.69 574 THR B N 1
ATOM 12303 C CA . THR B 1 574 ? -29.578 12.977 1.761 1 79.69 574 THR B CA 1
ATOM 12304 C C . THR B 1 574 ? -28.078 13.289 1.854 1 79.69 574 THR B C 1
ATOM 12306 O O . THR B 1 574 ? -27.609 14.297 1.318 1 79.69 574 THR B O 1
ATOM 12309 N N . LEU B 1 575 ? -27.422 12.453 2.459 1 85.56 575 LEU B N 1
ATOM 12310 C CA . LEU B 1 575 ? -25.984 12.656 2.623 1 85.56 575 LEU B CA 1
ATOM 12311 C C . LEU B 1 575 ? -25.25 12.477 1.297 1 85.56 575 LEU B C 1
ATOM 12313 O O . LEU B 1 575 ? -24.234 13.125 1.05 1 85.56 575 LEU B O 1
ATOM 12317 N N . ASN B 1 576 ? -25.781 11.672 0.433 1 85.06 576 ASN B N 1
ATOM 12318 C CA . ASN B 1 576 ? -25.125 11.352 -0.834 1 85.06 576 ASN B CA 1
ATOM 12319 C C . ASN B 1 576 ? -25.062 12.57 -1.755 1 85.06 576 ASN B C 1
ATOM 12321 O O . ASN B 1 576 ? -24.141 12.695 -2.551 1 85.06 576 ASN B O 1
ATOM 12325 N N . VAL B 1 577 ? -26 13.398 -1.613 1 83.81 577 VAL B N 1
ATOM 12326 C CA . VAL B 1 577 ? -25.984 14.594 -2.445 1 83.81 577 VAL B CA 1
ATOM 12327 C C . VAL B 1 577 ? -24.781 15.461 -2.088 1 83.81 577 VAL B C 1
ATOM 12329 O O . VAL B 1 577 ? -24.094 15.977 -2.973 1 83.81 577 VAL B O 1
ATOM 12332 N N . ILE B 1 578 ? -24.594 15.602 -0.822 1 87.5 578 ILE B N 1
ATOM 12333 C CA . ILE B 1 578 ? -23.453 16.391 -0.352 1 87.5 578 ILE B CA 1
ATOM 12334 C C . ILE B 1 578 ? -22.156 15.688 -0.738 1 87.5 578 ILE B C 1
ATOM 12336 O O . ILE B 1 578 ? -21.219 16.328 -1.206 1 87.5 578 ILE B O 1
ATOM 12340 N N . ILE B 1 579 ? -22.109 14.445 -0.639 1 89.25 579 ILE B N 1
ATOM 12341 C CA . ILE B 1 579 ? -20.922 13.648 -0.879 1 89.25 579 ILE B CA 1
ATOM 12342 C C . ILE B 1 579 ? -20.594 13.648 -2.371 1 89.25 579 ILE B C 1
ATOM 12344 O O . ILE B 1 579 ? -19.422 13.672 -2.754 1 89.25 579 ILE B O 1
ATOM 12348 N N . GLU B 1 580 ? -21.562 13.625 -3.182 1 88 580 GLU B N 1
ATOM 12349 C CA . GLU B 1 580 ? -21.328 13.641 -4.625 1 88 580 GLU B CA 1
ATOM 12350 C C . GLU B 1 580 ? -20.656 14.938 -5.055 1 88 580 GLU B C 1
ATOM 12352 O O . GLU B 1 580 ? -19.719 14.914 -5.871 1 88 580 GLU B O 1
ATOM 12357 N N . LYS B 1 581 ? -21.141 16 -4.516 1 90.56 581 LYS B N 1
ATOM 12358 C CA . LYS B 1 581 ? -20.516 17.281 -4.824 1 90.56 581 LYS B CA 1
ATOM 12359 C C . LYS B 1 581 ? -19.062 17.312 -4.352 1 90.56 581 LYS B C 1
ATOM 12361 O O . LYS B 1 581 ? -18.188 17.812 -5.055 1 90.56 581 LYS B O 1
ATOM 12366 N N . LYS B 1 582 ? -18.875 16.844 -3.211 1 92.19 582 LYS B N 1
ATOM 12367 C CA . LYS B 1 582 ? -17.516 16.797 -2.666 1 92.19 582 LYS B CA 1
ATOM 12368 C C . LYS B 1 582 ? -16.625 15.898 -3.516 1 92.19 582 LYS B C 1
ATOM 12370 O O . LYS B 1 582 ? -15.445 16.219 -3.732 1 92.19 582 LYS B O 1
ATOM 12375 N N . TYR B 1 583 ? -17.156 14.789 -3.922 1 91.75 583 TYR B N 1
ATOM 12376 C CA . TYR B 1 583 ? -16.422 13.859 -4.766 1 91.75 583 TYR B CA 1
ATOM 12377 C C . TYR B 1 583 ? -16.016 14.508 -6.086 1 91.75 583 TYR B C 1
ATOM 12379 O O . TYR B 1 583 ? -14.891 14.336 -6.551 1 91.75 583 TYR B O 1
ATOM 12387 N N . GLN B 1 584 ? -16.844 15.266 -6.641 1 91.25 584 GLN B N 1
ATOM 12388 C CA . GLN B 1 584 ? -16.547 15.969 -7.879 1 91.25 584 GLN B CA 1
ATOM 12389 C C . GLN B 1 584 ? -15.469 17.031 -7.656 1 91.25 584 GLN B C 1
ATOM 12391 O O . GLN B 1 584 ? -14.594 17.219 -8.5 1 91.25 584 GLN B O 1
ATOM 12396 N N . LEU B 1 585 ? -15.625 17.688 -6.555 1 93 585 LEU B N 1
ATOM 12397 C CA . LEU B 1 585 ? -14.602 18.672 -6.227 1 93 585 LEU B CA 1
ATOM 12398 C C . LEU B 1 585 ? -13.234 18 -6.07 1 93 585 LEU B C 1
ATOM 12400 O O . LEU B 1 585 ? -12.219 18.531 -6.527 1 93 585 LEU B O 1
ATOM 12404 N N . PHE B 1 586 ? -13.266 16.891 -5.348 1 92.25 586 PHE B N 1
ATOM 12405 C CA . PHE B 1 586 ? -12.031 16.141 -5.172 1 92.25 586 PHE B CA 1
ATOM 12406 C C . PHE B 1 586 ? -11.406 15.812 -6.52 1 92.25 586 PHE B C 1
ATOM 12408 O O . PHE B 1 586 ? -10.188 15.93 -6.691 1 92.25 586 PHE B O 1
ATOM 12415 N N . LEU B 1 587 ? -12.188 15.5 -7.492 1 91.31 587 LEU B N 1
ATOM 12416 C CA . LEU B 1 587 ? -11.703 15.164 -8.828 1 91.31 587 LEU B CA 1
ATOM 12417 C C . LEU B 1 587 ? -11.102 16.391 -9.508 1 91.31 587 LEU B C 1
ATOM 12419 O O . LEU B 1 587 ? -10.031 16.297 -10.117 1 91.31 587 LEU B O 1
ATOM 12423 N N . VAL B 1 588 ? -11.773 17.438 -9.375 1 92.06 588 VAL B N 1
ATOM 12424 C CA . VAL B 1 588 ? -11.312 18.672 -10.016 1 92.06 588 VAL B CA 1
ATOM 12425 C C . VAL B 1 588 ? -9.992 19.109 -9.391 1 92.06 588 VAL B C 1
ATOM 12427 O O . VAL B 1 588 ? -9.047 19.453 -10.109 1 92.06 588 VAL B O 1
ATOM 12430 N N . MET B 1 589 ? -9.922 19.062 -8.125 1 92.38 589 MET B N 1
ATOM 12431 C CA . MET B 1 589 ? -8.703 19.469 -7.43 1 92.38 589 MET B CA 1
ATOM 12432 C C . MET B 1 589 ? -7.562 18.5 -7.707 1 92.38 589 MET B C 1
ATOM 12434 O O . MET B 1 589 ? -6.406 18.906 -7.84 1 92.38 589 MET B O 1
ATOM 12438 N N . SER B 1 590 ? -7.918 17.234 -7.766 1 89.69 590 SER B N 1
ATOM 12439 C CA . SER B 1 590 ? -6.91 16.219 -8.047 1 89.69 590 SER B CA 1
ATOM 12440 C C . SER B 1 590 ? -6.285 16.422 -9.422 1 89.69 590 SER B C 1
ATOM 12442 O O . SER B 1 590 ? -5.078 16.25 -9.594 1 89.69 590 SER B O 1
ATOM 12444 N N . ARG B 1 591 ? -7.043 16.797 -10.391 1 88.94 591 ARG B N 1
ATOM 12445 C CA . ARG B 1 591 ? -6.527 17.078 -11.727 1 88.94 591 ARG B CA 1
ATOM 12446 C C . ARG B 1 591 ? -5.547 18.234 -11.703 1 88.94 591 ARG B C 1
ATOM 12448 O O . ARG B 1 591 ? -4.551 18.234 -12.438 1 88.94 591 ARG B O 1
ATOM 12455 N N . MET B 1 592 ? -5.871 19.156 -10.867 1 88.88 592 MET B N 1
ATOM 12456 C CA . MET B 1 592 ? -4.984 20.297 -10.719 1 88.88 592 MET B CA 1
ATOM 12457 C C . MET B 1 592 ? -3.672 19.906 -10.062 1 88.88 592 MET B C 1
ATOM 12459 O O . MET B 1 592 ? -2.594 20.266 -10.531 1 88.88 592 MET B O 1
ATOM 12463 N N . LEU B 1 593 ? -3.752 19.094 -9.102 1 87.38 593 LEU B N 1
ATOM 12464 C CA . LEU B 1 593 ? -2.588 18.75 -8.297 1 87.38 593 LEU B CA 1
ATOM 12465 C C . LEU B 1 593 ? -1.69 17.766 -9.023 1 87.38 593 LEU B C 1
ATOM 12467 O O . LEU B 1 593 ? -0.492 17.672 -8.75 1 87.38 593 LEU B O 1
ATOM 12471 N N . THR B 1 594 ? -2.219 16.922 -9.945 1 83.25 594 THR B N 1
ATOM 12472 C CA . THR B 1 594 ? -1.399 15.984 -10.703 1 83.25 594 THR B CA 1
ATOM 12473 C C . THR B 1 594 ? -0.374 16.719 -11.555 1 83.25 594 THR B C 1
ATOM 12475 O O . THR B 1 594 ? 0.637 16.141 -11.961 1 83.25 594 THR B O 1
ATOM 12478 N N . SER B 1 595 ? -0.634 17.984 -11.75 1 78.38 595 SER B N 1
ATOM 12479 C CA . SER B 1 595 ? 0.324 18.781 -12.5 1 78.38 595 SER B CA 1
ATOM 12480 C C . SER B 1 595 ? 1.604 19 -11.703 1 78.38 595 SER B C 1
ATOM 12482 O O . SER B 1 595 ? 2.648 19.328 -12.273 1 78.38 595 SER B O 1
ATOM 12484 N N . PHE B 1 596 ? 1.469 18.875 -10.414 1 75.94 596 PHE B N 1
ATOM 12485 C CA . PHE B 1 596 ? 2.609 19.156 -9.547 1 75.94 596 PHE B CA 1
ATOM 12486 C C . PHE B 1 596 ? 3.367 17.875 -9.219 1 75.94 596 PHE B C 1
ATOM 12488 O O . PHE B 1 596 ? 4.164 17.844 -8.281 1 75.94 596 PHE B O 1
ATOM 12495 N N . SER B 1 597 ? 3.121 16.875 -10.039 1 64.88 597 SER B N 1
ATOM 12496 C CA . SER B 1 597 ? 3.859 15.641 -9.75 1 64.88 597 SER B CA 1
ATOM 12497 C C . SER B 1 597 ? 5.363 15.867 -9.852 1 64.88 597 SER B C 1
ATOM 12499 O O . SER B 1 597 ? 5.828 16.625 -10.711 1 64.88 597 SER B O 1
ATOM 12501 N N . ILE B 1 598 ? 6.086 15.586 -8.891 1 57.78 598 ILE B N 1
ATOM 12502 C CA . ILE B 1 598 ? 7.492 15.883 -8.633 1 57.78 598 ILE B CA 1
ATOM 12503 C C . ILE B 1 598 ? 8.336 15.461 -9.836 1 57.78 598 ILE B C 1
ATOM 12505 O O . ILE B 1 598 ? 9.383 16.047 -10.102 1 57.78 598 ILE B O 1
ATOM 12509 N N . ALA B 1 599 ? 7.891 14.516 -10.664 1 57.44 599 ALA B N 1
ATOM 12510 C CA . ALA B 1 599 ? 8.805 13.992 -11.68 1 57.44 599 ALA B CA 1
ATOM 12511 C C . ALA B 1 599 ? 8.695 14.789 -12.977 1 57.44 599 ALA B C 1
ATOM 12513 O O . ALA B 1 599 ? 9.414 14.516 -13.938 1 57.44 599 ALA B O 1
ATOM 12514 N N . GLY B 1 600 ? 8.055 16.172 -12.836 1 63.22 600 GLY B N 1
ATOM 12515 C CA . GLY B 1 600 ? 7.973 16.656 -14.203 1 63.22 600 GLY B CA 1
ATOM 12516 C C . GLY B 1 600 ? 7.789 18.156 -14.297 1 63.22 600 GLY B C 1
ATOM 12517 O O . GLY B 1 600 ? 7.758 18.844 -13.281 1 63.22 600 GLY B O 1
ATOM 12518 N N . GLU B 1 601 ? 7.965 18.625 -15.453 1 77.75 601 GLU B N 1
ATOM 12519 C CA . GLU B 1 601 ? 7.723 20.016 -15.797 1 77.75 601 GLU B CA 1
ATOM 12520 C C . GLU B 1 601 ? 6.23 20.344 -15.805 1 77.75 601 GLU B C 1
ATOM 12522 O O . GLU B 1 601 ? 5.41 19.484 -16.125 1 77.75 601 GLU B O 1
ATOM 12527 N N . VAL B 1 602 ? 5.941 21.547 -15.25 1 87.38 602 VAL B N 1
ATOM 12528 C CA . VAL B 1 602 ? 4.555 22 -15.18 1 87.38 602 VAL B CA 1
ATOM 12529 C C . VAL B 1 602 ? 4.332 23.125 -16.172 1 87.38 602 VAL B C 1
ATOM 12531 O O . VAL B 1 602 ? 5.137 24.062 -16.25 1 87.38 602 VAL B O 1
ATOM 12534 N N . ASN B 1 603 ? 3.256 23 -16.922 1 89.69 603 ASN B N 1
ATOM 12535 C CA . ASN B 1 603 ? 2.873 24.078 -17.828 1 89.69 603 ASN B CA 1
ATOM 12536 C C . ASN B 1 603 ? 2.025 25.125 -17.109 1 89.69 603 ASN B C 1
ATOM 12538 O O . ASN B 1 603 ? 1.009 24.797 -16.5 1 89.69 603 ASN B O 1
ATOM 12542 N N . LEU B 1 604 ? 2.391 26.359 -17.219 1 93.12 604 LEU B N 1
ATOM 12543 C CA . LEU B 1 604 ? 1.787 27.438 -16.438 1 93.12 604 LEU B CA 1
ATOM 12544 C C . LEU B 1 604 ? 0.337 27.656 -16.859 1 93.12 604 LEU B C 1
ATOM 12546 O O . LEU B 1 604 ? -0.559 27.688 -16.016 1 93.12 604 LEU B O 1
ATOM 12550 N N . LEU B 1 605 ? 0.01 27.812 -18.172 1 92.06 605 LEU B N 1
ATOM 12551 C CA . LEU B 1 605 ? -1.326 28.203 -18.609 1 92.06 605 LEU B CA 1
ATOM 12552 C C . LEU B 1 605 ? -2.338 27.109 -18.328 1 92.06 605 LEU B C 1
ATOM 12554 O O . LEU B 1 605 ? -3.406 27.359 -17.766 1 92.06 605 LEU B O 1
ATOM 12558 N N . PRO B 1 606 ? -1.957 25.859 -18.656 1 91.31 606 PRO B N 1
ATOM 12559 C CA . PRO B 1 606 ? -2.889 24.797 -18.297 1 91.31 606 PRO B CA 1
ATOM 12560 C C . PRO B 1 606 ? -3.133 24.719 -16.781 1 91.31 606 PRO B C 1
ATOM 12562 O O . PRO B 1 606 ? -4.246 24.406 -16.359 1 91.31 606 PRO B O 1
ATOM 12565 N N . LEU B 1 607 ? -2.135 24.984 -16.031 1 92.56 607 LEU B N 1
ATOM 12566 C CA . LEU B 1 607 ? -2.289 24.969 -14.578 1 92.56 607 LEU B CA 1
ATOM 12567 C C . LEU B 1 607 ? -3.242 26.078 -14.125 1 92.56 607 LEU B C 1
ATOM 12569 O O . LEU B 1 607 ? -4.125 25.828 -13.297 1 92.56 607 LEU B O 1
ATOM 12573 N N . LEU B 1 608 ? -3.076 27.25 -14.648 1 93.88 608 LEU B N 1
ATOM 12574 C CA . LEU B 1 608 ? -3.916 28.375 -14.258 1 93.88 608 LEU B CA 1
ATOM 12575 C C . LEU B 1 608 ? -5.363 28.156 -14.688 1 93.88 608 LEU B C 1
ATOM 12577 O O . LEU B 1 608 ? -6.293 28.578 -14 1 93.88 608 LEU B O 1
ATOM 12581 N N . GLU B 1 609 ? -5.516 27.438 -15.766 1 92.25 609 GLU B N 1
ATOM 12582 C CA . GLU B 1 609 ? -6.871 27.094 -16.188 1 92.25 609 GLU B CA 1
ATOM 12583 C C . GLU B 1 609 ? -7.523 26.125 -15.203 1 92.25 609 GLU B C 1
ATOM 12585 O O . GLU B 1 609 ? -8.711 26.25 -14.898 1 92.25 609 GLU B O 1
ATOM 12590 N N . LYS B 1 610 ? -6.758 25.203 -14.844 1 92.75 610 LYS B N 1
ATOM 12591 C CA . LYS B 1 610 ? -7.273 24.25 -13.859 1 92.75 610 LYS B CA 1
ATOM 12592 C C . LYS B 1 610 ? -7.578 24.938 -12.531 1 92.75 610 LYS B C 1
ATOM 12594 O O . LYS B 1 610 ? -8.531 24.562 -11.844 1 92.75 610 LYS B O 1
ATOM 12599 N N . VAL B 1 611 ? -6.797 25.906 -12.148 1 94.12 611 VAL B N 1
ATOM 12600 C CA . VAL B 1 611 ? -7.016 26.672 -10.93 1 94.12 611 VAL B CA 1
ATOM 12601 C C . VAL B 1 611 ? -8.32 27.453 -11.039 1 94.12 611 VAL B C 1
ATOM 12603 O O . VAL B 1 611 ? -9.125 27.469 -10.102 1 94.12 611 VAL B O 1
ATOM 12606 N N . LYS B 1 612 ? -8.492 28 -12.156 1 92.88 612 LYS B N 1
ATOM 12607 C CA . LYS B 1 612 ? -9.727 28.75 -12.398 1 92.88 612 LYS B CA 1
ATOM 12608 C C . LYS B 1 612 ? -10.945 27.844 -12.312 1 92.88 612 LYS B C 1
ATOM 12610 O O . LYS B 1 612 ? -11.945 28.203 -11.688 1 92.88 612 LYS B O 1
ATOM 12615 N N . ARG B 1 613 ? -10.836 26.75 -12.867 1 92.5 613 ARG B N 1
ATOM 12616 C CA . ARG B 1 613 ? -11.938 25.797 -12.844 1 92.5 613 ARG B CA 1
ATOM 12617 C C . ARG B 1 613 ? -12.25 25.359 -11.422 1 92.5 613 ARG B C 1
ATOM 12619 O O . ARG B 1 613 ? -13.414 25.172 -11.062 1 92.5 613 ARG B O 1
ATOM 12626 N N . THR B 1 614 ? -11.273 25.125 -10.656 1 93.5 614 THR B N 1
ATOM 12627 C CA . THR B 1 614 ? -11.453 24.734 -9.266 1 93.5 614 THR B CA 1
ATOM 12628 C C . THR B 1 614 ? -12.18 25.828 -8.484 1 93.5 614 THR B C 1
ATOM 12630 O O . THR B 1 614 ? -13.125 25.562 -7.742 1 93.5 614 THR B O 1
ATOM 12633 N N . GLN B 1 615 ? -11.742 27.031 -8.656 1 93.19 615 GLN B N 1
ATOM 12634 C CA . GLN B 1 615 ? -12.344 28.156 -7.953 1 93.19 615 GLN B CA 1
ATOM 12635 C C . GLN B 1 615 ? -13.805 28.344 -8.352 1 93.19 615 GLN B C 1
ATOM 12637 O O . GLN B 1 615 ? -14.664 28.578 -7.496 1 93.19 615 GLN B O 1
ATOM 12642 N N . GLU B 1 616 ? -14.078 28.172 -9.594 1 93 616 GLU B N 1
ATOM 12643 C CA . GLU B 1 616 ? -15.445 28.297 -10.094 1 93 616 GLU B CA 1
ATOM 12644 C C . GLU B 1 616 ? -16.328 27.188 -9.531 1 93 616 GLU B C 1
ATOM 12646 O O . GLU B 1 616 ? -17.469 27.438 -9.125 1 93 616 GLU B O 1
ATOM 12651 N N . PHE B 1 617 ? -15.773 26.078 -9.5 1 94.44 617 PHE B N 1
ATOM 12652 C CA . PHE B 1 617 ? -16.547 24.938 -8.992 1 94.44 617 PHE B CA 1
ATOM 12653 C C . PHE B 1 617 ? -16.891 25.141 -7.52 1 94.44 617 PHE B C 1
ATOM 12655 O O . PHE B 1 617 ? -18.016 24.859 -7.094 1 94.44 617 PHE B O 1
ATOM 12662 N N . VAL B 1 618 ? -15.992 25.594 -6.723 1 94.12 618 VAL B N 1
ATOM 12663 C CA . VAL B 1 618 ? -16.203 25.812 -5.293 1 94.12 618 VAL B CA 1
ATOM 12664 C C . VAL B 1 618 ? -17.25 26.891 -5.082 1 94.12 618 VAL B C 1
ATOM 12666 O O . VAL B 1 618 ? -18.172 26.734 -4.262 1 94.12 618 VAL B O 1
ATOM 12669 N N . ASN B 1 619 ? -17.203 27.922 -5.844 1 91.88 619 ASN B N 1
ATOM 12670 C CA . ASN B 1 619 ? -18.125 29.031 -5.699 1 91.88 619 ASN B CA 1
ATOM 12671 C C . ASN B 1 619 ? -19.547 28.641 -6.098 1 91.88 619 ASN B C 1
ATOM 12673 O O . ASN B 1 619 ? -20.516 29.125 -5.512 1 91.88 619 ASN B O 1
ATOM 12677 N N . GLU B 1 620 ? -19.609 27.734 -6.988 1 92.38 620 GLU B N 1
ATOM 12678 C CA . GLU B 1 620 ? -20.906 27.312 -7.48 1 92.38 620 GLU B CA 1
ATOM 12679 C C . GLU B 1 620 ? -21.516 26.25 -6.574 1 92.38 620 GLU B C 1
ATOM 12681 O O . GLU B 1 620 ? -22.703 26.312 -6.227 1 92.38 620 GLU B O 1
ATOM 12686 N N . SER B 1 621 ? -20.719 25.328 -6.211 1 92.38 621 SER B N 1
ATOM 12687 C CA . SER B 1 621 ? -21.234 24.156 -5.52 1 92.38 621 SER B CA 1
ATOM 12688 C C . SER B 1 621 ? -21.219 24.359 -4.008 1 92.38 621 SER B C 1
ATOM 12690 O O . SER B 1 621 ? -22.016 23.75 -3.289 1 92.38 621 SER B O 1
ATOM 12692 N N . PHE B 1 622 ? -20.344 25.172 -3.473 1 93.31 622 PHE B N 1
ATOM 12693 C CA . PHE B 1 622 ? -20.203 25.406 -2.041 1 93.31 622 PHE B CA 1
ATOM 12694 C C . PHE B 1 622 ? -20.062 26.891 -1.74 1 93.31 622 PHE B C 1
ATOM 12696 O O . PHE B 1 622 ? -19.031 27.328 -1.211 1 93.31 622 PHE B O 1
ATOM 12703 N N . PRO B 1 623 ? -21.109 27.609 -1.927 1 91.31 623 PRO B N 1
ATOM 12704 C CA . PRO B 1 623 ? -21.031 29.062 -1.72 1 91.31 623 PRO B CA 1
ATOM 12705 C C . PRO B 1 623 ? -20.906 29.438 -0.246 1 91.31 623 PRO B C 1
ATOM 12707 O O . PRO B 1 623 ? -21.656 28.938 0.588 1 91.31 623 PRO B O 1
ATOM 12710 N N . MET B 1 624 ? -20.094 30.359 0.12 1 88.19 624 MET B N 1
ATOM 12711 C CA . MET B 1 624 ? -19.891 30.828 1.488 1 88.19 624 MET B CA 1
ATOM 12712 C C . MET B 1 624 ? -21.062 31.656 1.972 1 88.19 624 MET B C 1
ATOM 12714 O O . MET B 1 624 ? -21.297 31.781 3.178 1 88.19 624 MET B O 1
ATOM 12718 N N . THR B 1 625 ? -21.781 32.156 1.091 1 83.69 625 THR B N 1
ATOM 12719 C CA . THR B 1 625 ? -22.938 32.969 1.418 1 83.69 625 THR B CA 1
ATOM 12720 C C . THR B 1 625 ? -23.984 32.188 2.189 1 83.69 625 THR B C 1
ATOM 12722 O O . THR B 1 625 ? -24.781 32.75 2.949 1 83.69 625 THR B O 1
ATOM 12725 N N . SER B 1 626 ? -23.922 30.953 1.968 1 81.25 626 SER B N 1
ATOM 12726 C CA . SER B 1 626 ? -24.875 30.094 2.662 1 81.25 626 SER B CA 1
ATOM 12727 C C . SER B 1 626 ? -24.594 30.047 4.156 1 81.25 626 SER B C 1
ATOM 12729 O O . SER B 1 626 ? -25.453 29.672 4.949 1 81.25 626 SER B O 1
ATOM 12731 N N . LEU B 1 627 ? -23.391 30.422 4.582 1 84.62 627 LEU B N 1
ATOM 12732 C CA . LEU B 1 627 ? -22.984 30.328 5.98 1 84.62 627 LEU B CA 1
ATOM 12733 C C . LEU B 1 627 ? -23.266 31.641 6.707 1 84.62 627 LEU B C 1
ATOM 12735 O O . LEU B 1 627 ? -23.234 31.703 7.938 1 84.62 627 LEU B O 1
ATOM 12739 N N . LEU B 1 628 ? -23.312 32.812 6.027 1 71.19 628 LEU B N 1
ATOM 12740 C CA . LEU B 1 628 ? -23.453 34.125 6.633 1 71.19 628 LEU B CA 1
ATOM 12741 C C . LEU B 1 628 ? -24.922 34.5 6.836 1 71.19 628 LEU B C 1
ATOM 12743 O O . LEU B 1 628 ? -25.25 35.312 7.711 1 71.19 628 LEU B O 1
ATOM 12747 N N . ASN B 1 629 ? -25.672 34.156 5.961 1 57.47 629 ASN B N 1
ATOM 12748 C CA . ASN B 1 629 ? -27.078 34.562 6.094 1 57.47 629 ASN B CA 1
ATOM 12749 C C . ASN B 1 629 ? -27.75 33.875 7.262 1 57.47 629 ASN B C 1
ATOM 12751 O O . ASN B 1 629 ? -27.812 32.625 7.312 1 57.47 629 ASN B O 1
ATOM 12755 N N . GLY B 1 630 ? -27.297 34.156 8.602 1 50.62 630 GLY B N 1
ATOM 12756 C CA . GLY B 1 630 ? -27.781 33.969 9.961 1 50.62 630 GLY B CA 1
ATOM 12757 C C . GLY B 1 630 ? -28.969 33.031 10.047 1 50.62 630 GLY B C 1
ATOM 12758 O O . GLY B 1 630 ? -29.375 32.625 11.133 1 50.62 630 GLY B O 1
ATOM 12759 N N . LEU B 1 631 ? -30.141 33.438 9.508 1 40.81 631 LEU B N 1
ATOM 12760 C CA . LEU B 1 631 ? -31.438 32.969 9.961 1 40.81 631 LEU B CA 1
ATOM 12761 C C . LEU B 1 631 ? -31.578 31.453 9.727 1 40.81 631 LEU B C 1
ATOM 12763 O O . LEU B 1 631 ? -31.578 31 8.578 1 40.81 631 LEU B O 1
ATOM 12767 N N . GLY B 1 632 ? -30.719 30.625 10.391 1 48.03 632 GLY B N 1
ATOM 12768 C CA . GLY B 1 632 ? -31.25 29.266 10.469 1 48.03 632 GLY B CA 1
ATOM 12769 C C . GLY B 1 632 ? -32.656 29.156 9.914 1 48.03 632 GLY B C 1
ATOM 12770 O O . GLY B 1 632 ? -33.625 29.438 10.609 1 48.03 632 GLY B O 1
ATOM 12771 N N . SER B 1 633 ? -32.688 29.391 8.812 1 47.44 633 SER B N 1
ATOM 12772 C CA . SER B 1 633 ? -34.031 29.469 8.227 1 47.44 633 SER B CA 1
ATOM 12773 C C . SER B 1 633 ? -34.938 28.391 8.781 1 47.44 633 SER B C 1
ATOM 12775 O O . SER B 1 633 ? -34.469 27.344 9.234 1 47.44 633 SER B O 1
ATOM 12777 N N . GLN B 1 634 ? -36 28.828 9.391 1 50.28 634 GLN B N 1
ATOM 12778 C CA . GLN B 1 634 ? -37.094 27.938 9.758 1 50.28 634 GLN B CA 1
ATOM 12779 C C . GLN B 1 634 ? -37.062 26.656 8.93 1 50.28 634 GLN B C 1
ATOM 12781 O O . GLN B 1 634 ? -37.438 25.578 9.414 1 50.28 634 GLN B O 1
ATOM 12786 N N . GLU B 1 635 ? -36.375 26.766 7.793 1 51.88 635 GLU B N 1
ATOM 12787 C CA . GLU B 1 635 ? -36.406 25.609 6.895 1 51.88 635 GLU B CA 1
ATOM 12788 C C . GLU B 1 635 ? -35.375 24.578 7.293 1 51.88 635 GLU B C 1
ATOM 12790 O O . GLU B 1 635 ? -35.594 23.375 7.145 1 51.88 635 GLU B O 1
ATOM 12795 N N . ASP B 1 636 ? -34.188 25.016 7.82 1 57.97 636 ASP B N 1
ATOM 12796 C CA . ASP B 1 636 ? -33.156 24.047 8.18 1 57.97 636 ASP B CA 1
ATOM 12797 C C . ASP B 1 636 ? -33.562 23.266 9.422 1 57.97 636 ASP B C 1
ATOM 12799 O O . ASP B 1 636 ? -33.188 22.094 9.555 1 57.97 636 ASP B O 1
ATOM 12803 N N . ASN B 1 637 ? -34.25 23.969 10.32 1 56.62 637 ASN B N 1
ATOM 12804 C CA . ASN B 1 637 ? -34.781 23.297 11.508 1 56.62 637 ASN B CA 1
ATOM 12805 C C . ASN B 1 637 ? -35.75 22.203 11.141 1 56.62 637 ASN B C 1
ATOM 12807 O O . ASN B 1 637 ? -36.062 21.328 11.961 1 56.62 637 ASN B O 1
ATOM 12811 N N . ASN B 1 638 ? -36.219 22.297 9.906 1 56.56 638 ASN B N 1
ATOM 12812 C CA . ASN B 1 638 ? -37.219 21.312 9.484 1 56.56 638 ASN B CA 1
ATOM 12813 C C . ASN B 1 638 ? -36.531 20.047 8.914 1 56.56 638 ASN B C 1
ATOM 12815 O O . ASN B 1 638 ? -37.219 19.062 8.648 1 56.56 638 ASN B O 1
ATOM 12819 N N . LYS B 1 639 ? -35.25 20.109 8.867 1 72.81 639 LYS B N 1
ATOM 12820 C CA . LYS B 1 639 ? -34.625 18.938 8.281 1 72.81 639 LYS B CA 1
ATOM 12821 C C . LYS B 1 639 ? -34 18.047 9.359 1 72.81 639 LYS B C 1
ATOM 12823 O O . LYS B 1 639 ? -32.844 17.641 9.25 1 72.81 639 LYS B O 1
ATOM 12828 N N . VAL B 1 640 ? -34.75 18.016 10.477 1 79.69 640 VAL B N 1
ATOM 12829 C CA . VAL B 1 640 ? -34.312 17.188 11.602 1 79.69 640 VAL B CA 1
ATOM 12830 C C . VAL B 1 640 ? -35.031 15.836 11.562 1 79.69 640 VAL B C 1
ATOM 12832 O O . VAL B 1 640 ? -36.219 15.766 11.32 1 79.69 640 VAL B O 1
ATOM 12835 N N . GLU B 1 641 ? -34.219 14.852 11.594 1 82.12 641 GLU B N 1
ATOM 12836 C CA . GLU B 1 641 ? -34.75 13.492 11.625 1 82.12 641 GLU B CA 1
ATOM 12837 C C . GLU B 1 641 ? -34.125 12.68 12.75 1 82.12 641 GLU B C 1
ATOM 12839 O O . GLU B 1 641 ? -32.969 12.93 13.156 1 82.12 641 GLU B O 1
ATOM 12844 N N . GLN B 1 642 ? -34.938 11.82 13.289 1 84.19 642 GLN B N 1
ATOM 12845 C CA . GLN B 1 642 ? -34.469 10.93 14.344 1 84.19 642 GLN B CA 1
ATOM 12846 C C . GLN B 1 642 ? -34.125 9.547 13.797 1 84.19 642 GLN B C 1
ATOM 12848 O O . GLN B 1 642 ? -34.844 9.023 12.938 1 84.19 642 GLN B O 1
ATOM 12853 N N . PHE B 1 643 ? -33 9.039 14.281 1 86 643 PHE B N 1
ATOM 12854 C CA . PHE B 1 643 ? -32.531 7.758 13.766 1 86 643 PHE B CA 1
ATOM 12855 C C . PHE B 1 643 ? -32.219 6.809 14.914 1 86 643 PHE B C 1
ATOM 12857 O O . PHE B 1 643 ? -32.969 6.73 15.891 1 86 643 PHE B O 1
ATOM 12864 N N . TRP B 1 644 ? -31.156 6.086 14.781 1 85.44 644 TRP B N 1
ATOM 12865 C CA . TRP B 1 644 ? -30.766 5 15.68 1 85.44 644 TRP B CA 1
ATOM 12866 C C . TRP B 1 644 ? -30.484 5.523 17.078 1 85.44 644 TRP B C 1
ATOM 12868 O O . TRP B 1 644 ? -29.828 6.555 17.25 1 85.44 644 TRP B O 1
ATOM 12878 N N . ARG B 1 645 ? -31.016 4.848 18.172 1 90.06 645 ARG B N 1
ATOM 12879 C CA . ARG B 1 645 ? -30.812 5.125 19.594 1 90.06 645 ARG B CA 1
ATOM 12880 C C . ARG B 1 645 ? -31.281 6.531 19.953 1 90.06 645 ARG B C 1
ATOM 12882 O O . ARG B 1 645 ? -30.672 7.207 20.781 1 90.06 645 ARG B O 1
ATOM 12889 N N . GLY B 1 646 ? -32.094 7.102 19.156 1 87.5 646 GLY B N 1
ATOM 12890 C CA . GLY B 1 646 ? -32.656 8.422 19.422 1 87.5 646 GLY B CA 1
ATOM 12891 C C . GLY B 1 646 ? -31.75 9.547 18.938 1 87.5 646 GLY B C 1
ATOM 12892 O O . GLY B 1 646 ? -31.938 10.703 19.328 1 87.5 646 GLY B O 1
ATOM 12893 N N . SER B 1 647 ? -30.812 9.219 18.172 1 90.62 647 SER B N 1
ATOM 12894 C CA . SER B 1 647 ? -29.922 10.242 17.641 1 90.62 647 SER B CA 1
ATOM 12895 C C . SER B 1 647 ? -30.656 11.211 16.734 1 90.62 647 SER B C 1
ATOM 12897 O O . SER B 1 647 ? -31.547 10.805 15.969 1 90.62 647 SER B O 1
ATOM 12899 N N . VAL B 1 648 ? -30.344 12.453 16.922 1 89.81 648 VAL B N 1
ATOM 12900 C CA . VAL B 1 648 ? -30.984 13.508 16.125 1 89.81 648 VAL B CA 1
ATOM 12901 C C . VAL B 1 648 ? -29.984 14.094 15.141 1 89.81 648 VAL B C 1
ATOM 12903 O O . VAL B 1 648 ? -28.906 14.57 15.531 1 89.81 648 VAL B O 1
ATOM 12906 N N . ILE B 1 649 ? -30.344 13.992 13.867 1 89.19 649 ILE B N 1
ATOM 12907 C CA . ILE B 1 649 ? -29.453 14.469 12.82 1 89.19 649 ILE B CA 1
ATOM 12908 C C . ILE B 1 649 ? -30.109 15.609 12.055 1 89.19 649 ILE B C 1
ATOM 12910 O O . ILE B 1 649 ? -31.266 15.492 11.633 1 89.19 649 ILE B O 1
ATOM 12914 N N . ASN B 1 650 ? -29.453 16.688 11.984 1 88.62 650 ASN B N 1
ATOM 12915 C CA . ASN B 1 650 ? -29.891 17.828 11.188 1 88.62 650 ASN B CA 1
ATOM 12916 C C . ASN B 1 650 ? -29.062 17.953 9.914 1 88.62 650 ASN B C 1
ATOM 12918 O O . ASN B 1 650 ? -27.906 18.406 9.953 1 88.62 650 ASN B O 1
ATOM 12922 N N . TYR B 1 651 ? -29.641 17.781 8.734 1 86.62 651 TYR B N 1
ATOM 12923 C CA . TYR B 1 651 ? -28.938 17.75 7.457 1 86.62 651 TYR B CA 1
ATOM 12924 C C . TYR B 1 651 ? -28.5 19.156 7.047 1 86.62 651 TYR B C 1
ATOM 12926 O O . TYR B 1 651 ? -27.484 19.312 6.352 1 86.62 651 TYR B O 1
ATOM 12934 N N . GLY B 1 652 ? -29.297 20.062 7.426 1 85.88 652 GLY B N 1
ATOM 12935 C CA . GLY B 1 652 ? -28.922 21.438 7.113 1 85.88 652 GLY B CA 1
ATOM 12936 C C . GLY B 1 652 ? -27.594 21.859 7.746 1 85.88 652 GLY B C 1
ATOM 12937 O O . GLY B 1 652 ? -26.75 22.469 7.09 1 85.88 652 GLY B O 1
ATOM 12938 N N . PHE B 1 653 ? -27.484 21.438 8.977 1 89.62 653 PHE B N 1
ATOM 12939 C CA . PHE B 1 653 ? -26.25 21.781 9.688 1 89.62 653 PHE B CA 1
ATOM 12940 C C . PHE B 1 653 ? -25.062 21 9.117 1 89.62 653 PHE B C 1
ATOM 12942 O O . PHE B 1 653 ? -23.938 21.5 9.086 1 89.62 653 PHE B O 1
ATOM 12949 N N . ILE B 1 654 ? -25.312 19.828 8.695 1 91.56 654 ILE B N 1
ATOM 12950 C CA . ILE B 1 654 ? -24.25 19 8.117 1 91.56 654 ILE B CA 1
ATOM 12951 C C . ILE B 1 654 ? -23.781 19.609 6.793 1 91.56 654 ILE B C 1
ATOM 12953 O O . ILE B 1 654 ? -22.578 19.688 6.531 1 91.56 654 ILE B O 1
ATOM 12957 N N . GLU B 1 655 ? -24.703 20 5.961 1 90.44 655 GLU B N 1
ATOM 12958 C CA . GLU B 1 655 ? -24.359 20.609 4.676 1 90.44 655 GLU B CA 1
ATOM 12959 C C . GLU B 1 655 ? -23.562 21.891 4.859 1 90.44 655 GLU B C 1
ATOM 12961 O O . GLU B 1 655 ? -22.594 22.125 4.145 1 90.44 655 GLU B O 1
ATOM 12966 N N . LYS B 1 656 ? -24 22.672 5.793 1 92.06 656 LYS B N 1
ATOM 12967 C CA . LYS B 1 656 ? -23.312 23.938 6.066 1 92.06 656 LYS B CA 1
ATOM 12968 C C . LYS B 1 656 ? -21.906 23.672 6.625 1 92.06 656 LYS B C 1
ATOM 12970 O O . LYS B 1 656 ? -20.953 24.375 6.262 1 92.06 656 LYS B O 1
ATOM 12975 N N . SER B 1 657 ? -21.844 22.703 7.508 1 93.19 657 SER B N 1
ATOM 12976 C CA . SER B 1 657 ? -20.547 22.344 8.062 1 93.19 657 SER B CA 1
ATOM 12977 C C . SER B 1 657 ? -19.594 21.844 6.977 1 93.19 657 SER B C 1
ATOM 12979 O O . SER B 1 657 ? -18.406 22.172 6.984 1 93.19 657 SER B O 1
ATOM 12981 N N . GLU B 1 658 ? -20.109 21.094 6.059 1 93.06 658 GLU B N 1
ATOM 12982 C CA . GLU B 1 658 ? -19.297 20.594 4.961 1 93.06 658 GLU B CA 1
ATOM 12983 C C . GLU B 1 658 ? -18.906 21.719 4.004 1 93.06 658 GLU B C 1
ATOM 12985 O O . GLU B 1 658 ? -17.812 21.719 3.443 1 93.06 658 GLU B O 1
ATOM 12990 N N . THR B 1 659 ? -19.766 22.609 3.793 1 93.25 659 THR B N 1
ATOM 12991 C CA . THR B 1 659 ? -19.438 23.781 2.98 1 93.25 659 THR B CA 1
ATOM 12992 C C . THR B 1 659 ? -18.281 24.562 3.596 1 93.25 659 THR B C 1
ATOM 12994 O O . THR B 1 659 ? -17.375 24.984 2.885 1 93.25 659 THR B O 1
ATOM 12997 N N . PHE B 1 660 ? -18.375 24.672 4.898 1 93.94 660 PHE B N 1
ATOM 12998 C CA . PHE B 1 660 ? -17.297 25.328 5.621 1 93.94 660 PHE B CA 1
ATOM 12999 C C . PHE B 1 660 ? -15.977 24.594 5.422 1 93.94 660 PHE B C 1
ATOM 13001 O O . PHE B 1 660 ? -14.961 25.203 5.059 1 93.94 660 PHE B O 1
ATOM 13008 N N . ARG B 1 661 ? -15.977 23.328 5.605 1 93.44 661 ARG B N 1
ATOM 13009 C CA . ARG B 1 661 ? -14.789 22.484 5.484 1 93.44 661 ARG B CA 1
ATOM 13010 C C . ARG B 1 661 ? -14.195 22.578 4.082 1 93.44 661 ARG B C 1
ATOM 13012 O O . ARG B 1 661 ? -12.984 22.734 3.922 1 93.44 661 ARG B O 1
ATOM 13019 N N . VAL B 1 662 ? -15 22.484 3.07 1 93.81 662 VAL B N 1
ATOM 13020 C CA . VAL B 1 662 ? -14.57 22.469 1.675 1 93.81 662 VAL B CA 1
ATOM 13021 C C . VAL B 1 662 ? -13.938 23.797 1.314 1 93.81 662 VAL B C 1
ATOM 13023 O O . VAL B 1 662 ? -12.938 23.844 0.589 1 93.81 662 VAL B O 1
ATOM 13026 N N . ASN B 1 663 ? -14.492 24.844 1.839 1 94.25 663 ASN B N 1
ATOM 13027 C CA . ASN B 1 663 ? -13.938 26.156 1.54 1 94.25 663 ASN B CA 1
ATOM 13028 C C . ASN B 1 663 ? -12.562 26.344 2.168 1 94.25 663 ASN B C 1
ATOM 13030 O O . ASN B 1 663 ? -11.672 26.938 1.564 1 94.25 663 ASN B O 1
ATOM 13034 N N . ILE B 1 664 ? -12.438 25.844 3.324 1 94.75 664 ILE B N 1
ATOM 13035 C CA . ILE B 1 664 ? -11.133 25.938 3.971 1 94.75 664 ILE B CA 1
ATOM 13036 C C . ILE B 1 664 ? -10.102 25.125 3.178 1 94.75 664 ILE B C 1
ATOM 13038 O O . ILE B 1 664 ? -9.031 25.641 2.84 1 94.75 664 ILE B O 1
ATOM 13042 N N . ILE B 1 665 ? -10.398 23.922 2.803 1 93.75 665 ILE B N 1
ATOM 13043 C CA . ILE B 1 665 ? -9.477 23.016 2.123 1 93.75 665 ILE B CA 1
ATOM 13044 C C . ILE B 1 665 ? -9.141 23.578 0.736 1 93.75 665 ILE B C 1
ATOM 13046 O O . ILE B 1 665 ? -7.977 23.609 0.338 1 93.75 665 ILE B O 1
ATOM 13050 N N . SER B 1 666 ? -10.148 24.016 0.01 1 93.81 666 SER B N 1
ATOM 13051 C CA . SER B 1 666 ? -9.938 24.484 -1.357 1 93.81 666 SER B CA 1
ATOM 13052 C C . SER B 1 666 ? -9.148 25.781 -1.386 1 93.81 666 SER B C 1
ATOM 13054 O O . SER B 1 666 ? -8.234 25.938 -2.199 1 93.81 666 SER B O 1
ATOM 13056 N N . THR B 1 667 ? -9.477 26.672 -0.468 1 94.31 667 THR B N 1
ATOM 13057 C CA . THR B 1 667 ? -8.766 27.953 -0.441 1 94.31 667 THR B CA 1
ATOM 13058 C C . THR B 1 667 ? -7.316 27.75 -0.011 1 94.31 667 THR B C 1
ATOM 13060 O O . THR B 1 667 ? -6.414 28.422 -0.523 1 94.31 667 THR B O 1
ATOM 13063 N N . LEU B 1 668 ? -7.156 26.891 0.943 1 93.31 668 LEU B N 1
ATOM 13064 C CA . LEU B 1 668 ? -5.793 26.562 1.339 1 93.31 668 LEU B CA 1
ATOM 13065 C C . LEU B 1 668 ? -5.02 25.953 0.173 1 93.31 668 LEU B C 1
ATOM 13067 O O . LEU B 1 668 ? -3.852 26.297 -0.044 1 93.31 668 LEU B O 1
ATOM 13071 N N . GLY B 1 669 ? -5.637 25.031 -0.571 1 91.38 669 GLY B N 1
ATOM 13072 C CA . GLY B 1 669 ? -5.016 24.438 -1.743 1 91.38 669 GLY B CA 1
ATOM 13073 C C . GLY B 1 669 ? -4.633 25.453 -2.799 1 91.38 669 GLY B C 1
ATOM 13074 O O . GLY B 1 669 ? -3.529 25.406 -3.348 1 91.38 669 GLY B O 1
ATOM 13075 N N . LEU B 1 670 ? -5.469 26.406 -3.002 1 93.44 670 LEU B N 1
ATOM 13076 C CA . LEU B 1 670 ? -5.211 27.438 -3.986 1 93.44 670 LEU B CA 1
ATOM 13077 C C . LEU B 1 670 ? -4.102 28.375 -3.51 1 93.44 670 LEU B C 1
ATOM 13079 O O . LEU B 1 670 ? -3.236 28.766 -4.297 1 93.44 670 LEU B O 1
ATOM 13083 N N . MET B 1 671 ? -4.199 28.703 -2.254 1 94.44 671 MET B N 1
ATOM 13084 C CA . MET B 1 671 ? -3.146 29.531 -1.681 1 94.44 671 MET B CA 1
ATOM 13085 C C . MET B 1 671 ? -1.781 28.875 -1.856 1 94.44 671 MET B C 1
ATOM 13087 O O . MET B 1 671 ? -0.805 29.547 -2.193 1 94.44 671 MET B O 1
ATOM 13091 N N . ASN B 1 672 ? -1.725 27.594 -1.657 1 92.38 672 ASN B N 1
ATOM 13092 C CA . ASN B 1 672 ? -0.47 26.859 -1.801 1 92.38 672 ASN B CA 1
ATOM 13093 C C . ASN B 1 672 ? 0.032 26.891 -3.242 1 92.38 672 ASN B C 1
ATOM 13095 O O . ASN B 1 672 ? 1.232 27.031 -3.482 1 92.38 672 ASN B O 1
ATOM 13099 N N . VAL B 1 673 ? -0.844 26.766 -4.195 1 92.88 673 VAL B N 1
ATOM 13100 C CA . VAL B 1 673 ? -0.475 26.797 -5.605 1 92.88 673 VAL B CA 1
ATOM 13101 C C . VAL B 1 673 ? 0.14 28.156 -5.953 1 92.88 673 VAL B C 1
ATOM 13103 O O . VAL B 1 673 ? 1.211 28.219 -6.562 1 92.88 673 VAL B O 1
ATOM 13106 N N . TYR B 1 674 ? -0.49 29.141 -5.523 1 94.81 674 TYR B N 1
ATOM 13107 C CA . TYR B 1 674 ? -0.001 30.484 -5.844 1 94.81 674 TYR B CA 1
ATOM 13108 C C . TYR B 1 674 ? 1.292 30.781 -5.098 1 94.81 674 TYR B C 1
ATOM 13110 O O . TYR B 1 674 ? 2.158 31.5 -5.605 1 94.81 674 TYR B O 1
ATOM 13118 N N . THR B 1 675 ? 1.423 30.219 -3.904 1 94.56 675 THR B N 1
ATOM 13119 C CA . THR B 1 675 ? 2.676 30.391 -3.174 1 94.56 675 THR B CA 1
ATOM 13120 C C . THR B 1 675 ? 3.844 29.812 -3.969 1 94.56 675 THR B C 1
ATOM 13122 O O . THR B 1 675 ? 4.883 30.453 -4.113 1 94.56 675 THR B O 1
ATOM 13125 N N . ILE B 1 676 ? 3.67 28.703 -4.531 1 92.31 676 ILE B N 1
ATOM 13126 C CA . ILE B 1 676 ? 4.727 28.031 -5.281 1 92.31 676 ILE B CA 1
ATOM 13127 C C . ILE B 1 676 ? 5.039 28.828 -6.547 1 92.31 676 ILE B C 1
ATOM 13129 O O . ILE B 1 676 ? 6.207 29.016 -6.898 1 92.31 676 ILE B O 1
ATOM 13133 N N . LEU B 1 677 ? 4.023 29.344 -7.137 1 93.75 677 LEU B N 1
ATOM 13134 C CA . LEU B 1 677 ? 4.195 30.047 -8.406 1 93.75 677 LEU B CA 1
ATOM 13135 C C . LEU B 1 677 ? 4.887 31.391 -8.195 1 93.75 677 LEU B C 1
ATOM 13137 O O . LEU B 1 677 ? 5.797 31.75 -8.945 1 93.75 677 LEU B O 1
ATOM 13141 N N . PHE B 1 678 ? 4.457 32.156 -7.223 1 95.19 678 PHE B N 1
ATOM 13142 C CA . PHE B 1 678 ? 5.09 33.469 -7.094 1 95.19 678 PHE B CA 1
ATOM 13143 C C . PHE B 1 678 ? 6.523 33.312 -6.602 1 95.19 678 PHE B C 1
ATOM 13145 O O . PHE B 1 678 ? 7.387 34.125 -6.949 1 95.19 678 PHE B O 1
ATOM 13152 N N . ILE B 1 679 ? 6.805 32.281 -5.754 1 94.38 679 ILE B N 1
ATOM 13153 C CA . ILE B 1 679 ? 8.18 32.062 -5.32 1 94.38 679 ILE B CA 1
ATOM 13154 C C . ILE B 1 679 ? 9.047 31.703 -6.523 1 94.38 679 ILE B C 1
ATOM 13156 O O . ILE B 1 679 ? 10.211 32.094 -6.609 1 94.38 679 ILE B O 1
ATOM 13160 N N . TYR B 1 680 ? 8.469 30.906 -7.41 1 93.31 680 TYR B N 1
ATOM 13161 C CA . TYR B 1 680 ? 9.188 30.547 -8.625 1 93.31 680 TYR B CA 1
ATOM 13162 C C . TYR B 1 680 ? 9.594 31.797 -9.406 1 93.31 680 TYR B C 1
ATOM 13164 O O . TYR B 1 680 ? 10.75 31.922 -9.812 1 93.31 680 TYR B O 1
ATOM 13172 N N . PHE B 1 681 ? 8.727 32.688 -9.594 1 94.62 681 PHE B N 1
ATOM 13173 C CA . PHE B 1 681 ? 9.008 33.875 -10.391 1 94.62 681 PHE B CA 1
ATOM 13174 C C . PHE B 1 681 ? 9.844 34.875 -9.594 1 94.62 681 PHE B C 1
ATOM 13176 O O . PHE B 1 681 ? 10.57 35.688 -10.172 1 94.62 681 PHE B O 1
ATOM 13183 N N . GLU B 1 682 ? 9.711 34.812 -8.273 1 94.5 682 GLU B N 1
ATOM 13184 C CA . GLU B 1 682 ? 10.609 35.594 -7.438 1 94.5 682 GLU B CA 1
ATOM 13185 C C . GLU B 1 682 ? 12.062 35.188 -7.641 1 94.5 682 GLU B C 1
ATOM 13187 O O . GLU B 1 682 ? 12.953 36.031 -7.777 1 94.5 682 GLU B O 1
ATOM 13192 N N . LYS B 1 683 ? 12.258 33.938 -7.676 1 92.06 683 LYS B N 1
ATOM 13193 C CA . LYS B 1 683 ? 13.594 33.375 -7.898 1 92.06 683 LYS B CA 1
ATOM 13194 C C . LYS B 1 683 ? 14.117 33.75 -9.281 1 92.06 683 LYS B C 1
ATOM 13196 O O . LYS B 1 683 ? 15.305 34.062 -9.445 1 92.06 683 LYS B O 1
ATOM 13201 N N . LYS B 1 684 ? 13.234 33.719 -10.219 1 92.5 684 LYS B N 1
ATOM 13202 C CA . LYS B 1 684 ? 13.625 34.062 -11.586 1 92.5 684 LYS B CA 1
ATOM 13203 C C . LYS B 1 684 ? 13.938 35.531 -11.742 1 92.5 684 LYS B C 1
ATOM 13205 O O . LYS B 1 684 ? 14.734 35.938 -12.594 1 92.5 684 LYS B O 1
ATOM 13210 N N . SER B 1 685 ? 13.352 36.312 -10.938 1 92.62 685 SER B N 1
ATOM 13211 C CA . SER B 1 685 ? 13.539 37.75 -11.008 1 92.62 685 SER B CA 1
ATOM 13212 C C . SER B 1 685 ? 14.938 38.156 -10.531 1 92.62 685 SER B C 1
ATOM 13214 O O . SER B 1 685 ? 15.398 39.25 -10.805 1 92.62 685 SER B O 1
ATOM 13216 N N . LYS B 1 686 ? 15.555 37.25 -9.805 1 90.44 686 LYS B N 1
ATOM 13217 C CA . LYS B 1 686 ? 16.938 37.5 -9.414 1 90.44 686 LYS B CA 1
ATOM 13218 C C . LYS B 1 686 ? 17.828 37.75 -10.641 1 90.44 686 LYS B C 1
ATOM 13220 O O . LYS B 1 686 ? 18.734 38.594 -10.602 1 90.44 686 LYS B O 1
ATOM 13225 N N . PHE B 1 687 ? 17.469 37.094 -11.703 1 89.25 687 PHE B N 1
ATOM 13226 C CA . PHE B 1 687 ? 18.312 37.156 -12.891 1 89.25 687 PHE B CA 1
ATOM 13227 C C . PHE B 1 687 ? 17.703 38.062 -13.953 1 89.25 687 PHE B C 1
ATOM 13229 O O . PHE B 1 687 ? 18.422 38.781 -14.633 1 89.25 687 PHE B O 1
ATOM 13236 N N . ASP B 1 688 ? 16.391 37.969 -14.016 1 90.62 688 ASP B N 1
ATOM 13237 C CA . ASP B 1 688 ? 15.703 38.781 -15.023 1 90.62 688 ASP B CA 1
ATOM 13238 C C . ASP B 1 688 ? 14.461 39.438 -14.438 1 90.62 688 ASP B C 1
ATOM 13240 O O . ASP B 1 688 ? 13.336 39 -14.688 1 90.62 688 ASP B O 1
ATOM 13244 N N . PRO B 1 689 ? 14.633 40.5 -13.742 1 89 689 PRO B N 1
ATOM 13245 C CA . PRO B 1 689 ? 13.5 41.156 -13.078 1 89 689 PRO B CA 1
ATOM 13246 C C . PRO B 1 689 ? 12.5 41.75 -14.07 1 89 689 PRO B C 1
ATOM 13248 O O . PRO B 1 689 ? 11.289 41.719 -13.82 1 89 689 PRO B O 1
ATOM 13251 N N . GLU B 1 690 ? 12.891 42.25 -15.234 1 86.25 690 GLU B N 1
ATOM 13252 C CA . GLU B 1 690 ? 12.016 42.938 -16.172 1 86.25 690 GLU B CA 1
ATOM 13253 C C . GLU B 1 690 ? 11 41.969 -16.797 1 86.25 690 GLU B C 1
ATOM 13255 O O . GLU B 1 690 ? 9.812 42.281 -16.859 1 86.25 690 GLU B O 1
ATOM 13260 N N . SER B 1 691 ? 11.469 40.844 -17.125 1 87.19 691 SER B N 1
ATOM 13261 C CA . SER B 1 691 ? 10.586 39.906 -17.812 1 87.19 691 SER B CA 1
ATOM 13262 C C . SER B 1 691 ? 9.664 39.188 -16.828 1 87.19 691 SER B C 1
ATOM 13264 O O . SER B 1 691 ? 8.555 38.781 -17.188 1 87.19 691 SER B O 1
ATOM 13266 N N . ASN B 1 692 ? 10.07 39.062 -15.609 1 92.5 692 ASN B N 1
ATOM 13267 C CA . ASN B 1 692 ? 9.336 38.219 -14.672 1 92.5 692 ASN B CA 1
ATOM 13268 C C . ASN B 1 692 ? 8.5 39.062 -13.703 1 92.5 692 ASN B C 1
ATOM 13270 O O . ASN B 1 692 ? 7.652 38.531 -12.984 1 92.5 692 ASN B O 1
ATOM 13274 N N . GLN B 1 693 ? 8.578 40.344 -13.742 1 92.62 693 GLN B N 1
ATOM 13275 C CA . GLN B 1 693 ? 7.898 41.219 -12.805 1 92.62 693 GLN B CA 1
ATOM 13276 C C . GLN B 1 693 ? 6.387 41.156 -12.992 1 92.62 693 GLN B C 1
ATOM 13278 O O . GLN B 1 693 ? 5.641 41.094 -12.008 1 92.62 693 GLN B O 1
ATOM 13283 N N . LYS B 1 694 ? 5.992 41.125 -14.219 1 91.5 694 LYS B N 1
ATOM 13284 C CA . LYS B 1 694 ? 4.555 41.125 -14.492 1 91.5 694 LYS B CA 1
ATOM 13285 C C . LYS B 1 694 ? 3.92 39.812 -13.992 1 91.5 694 LYS B C 1
ATOM 13287 O O . LYS B 1 694 ? 2.803 39.844 -13.469 1 91.5 694 LYS B O 1
ATOM 13292 N N . TYR B 1 695 ? 4.641 38.719 -14.219 1 94.12 695 TYR B N 1
ATOM 13293 C CA . TYR B 1 695 ? 4.145 37.438 -13.734 1 94.12 695 TYR B CA 1
ATOM 13294 C C . TYR B 1 695 ? 4.07 37.406 -12.211 1 94.12 695 TYR B C 1
ATOM 13296 O O . TYR B 1 695 ? 3.059 37 -11.641 1 94.12 695 TYR B O 1
ATOM 13304 N N . TYR B 1 696 ? 5.094 37.938 -11.625 1 95.56 696 TYR B N 1
ATOM 13305 C CA . TYR B 1 696 ? 5.164 37.969 -10.172 1 95.56 696 TYR B CA 1
ATOM 13306 C C . TYR B 1 696 ? 4.031 38.812 -9.586 1 95.56 696 TYR B C 1
ATOM 13308 O O . TYR B 1 696 ? 3.361 38.375 -8.641 1 95.56 696 TYR B O 1
ATOM 13316 N N . GLU B 1 697 ? 3.779 39.906 -10.125 1 95.12 697 GLU B N 1
ATOM 13317 C CA . GLU B 1 697 ? 2.764 40.844 -9.602 1 95.12 697 GLU B CA 1
ATOM 13318 C C . GLU B 1 697 ? 1.373 40.219 -9.68 1 95.12 697 GLU B C 1
ATOM 13320 O O . GLU B 1 697 ? 0.6 40.281 -8.727 1 95.12 697 GLU B O 1
ATOM 13325 N N . TYR B 1 698 ? 1.124 39.625 -10.773 1 94.25 698 TYR B N 1
ATOM 13326 C CA . TYR B 1 698 ? -0.178 38.969 -10.93 1 94.25 698 TYR B CA 1
ATOM 13327 C C . TYR B 1 698 ? -0.354 37.844 -9.922 1 94.25 698 TYR B C 1
ATOM 13329 O O . TYR B 1 698 ? -1.386 37.75 -9.25 1 94.25 698 TYR B O 1
ATOM 13337 N N . LEU B 1 699 ? 0.628 37 -9.859 1 95.81 699 LEU B N 1
ATOM 13338 C CA . LEU B 1 699 ? 0.536 35.781 -9.047 1 95.81 699 LEU B CA 1
ATOM 13339 C C . LEU B 1 699 ? 0.521 36.125 -7.562 1 95.81 699 LEU B C 1
ATOM 13341 O O . LEU B 1 699 ? -0.168 35.5 -6.773 1 95.81 699 LEU B O 1
ATOM 13345 N N . VAL B 1 700 ? 1.206 37.125 -7.117 1 96.44 700 VAL B N 1
ATOM 13346 C CA . VAL B 1 700 ? 1.271 37.5 -5.715 1 96.44 700 VAL B CA 1
ATOM 13347 C C . VAL B 1 700 ? -0.068 38.094 -5.281 1 96.44 700 VAL B C 1
ATOM 13349 O O . VAL B 1 700 ? -0.518 37.875 -4.156 1 96.44 700 VAL B O 1
ATOM 13352 N N . ILE B 1 701 ? -0.69 38.812 -6.141 1 96.06 701 ILE B N 1
ATOM 13353 C CA . ILE B 1 701 ? -1.991 39.406 -5.812 1 96.06 701 ILE B CA 1
ATOM 13354 C C . ILE B 1 701 ? -3.02 38.281 -5.645 1 96.06 701 ILE B C 1
ATOM 13356 O O . ILE B 1 701 ? -3.83 38.312 -4.711 1 96.06 701 ILE B O 1
ATOM 13360 N N . GLU B 1 702 ? -2.967 37.312 -6.566 1 95.44 702 GLU B N 1
ATOM 13361 C CA . GLU B 1 702 ? -3.867 36.156 -6.438 1 95.44 702 GLU B CA 1
ATOM 13362 C C . GLU B 1 702 ? -3.6 35.406 -5.145 1 95.44 702 GLU B C 1
ATOM 13364 O O . GLU B 1 702 ? -4.531 34.906 -4.512 1 95.44 702 GLU B O 1
ATOM 13369 N N . TYR B 1 703 ? -2.352 35.281 -4.836 1 96.44 703 TYR B N 1
ATOM 13370 C CA . TYR B 1 703 ? -1.975 34.656 -3.572 1 96.44 703 TYR B CA 1
ATOM 13371 C C . TYR B 1 703 ? -2.613 35.375 -2.395 1 96.44 703 TYR B C 1
ATOM 13373 O O . TYR B 1 703 ? -3.227 34.75 -1.528 1 96.44 703 TYR B O 1
ATOM 13381 N N . PHE B 1 704 ? -2.49 36.656 -2.334 1 97.12 704 PHE B N 1
ATOM 13382 C CA . PHE B 1 704 ? -2.969 37.438 -1.188 1 97.12 704 PHE B CA 1
ATOM 13383 C C . PHE B 1 704 ? -4.492 37.438 -1.137 1 97.12 704 PHE B C 1
ATOM 13385 O O . PHE B 1 704 ? -5.082 37.469 -0.055 1 97.12 704 PHE B O 1
ATOM 13392 N N . LYS B 1 705 ? -5.137 37.344 -2.291 1 95.94 705 LYS B N 1
ATOM 13393 C CA . LYS B 1 705 ? -6.59 37.219 -2.283 1 95.94 705 LYS B CA 1
ATOM 13394 C C . LYS B 1 705 ? -7.016 35.938 -1.541 1 95.94 705 LYS B C 1
ATOM 13396 O O . LYS B 1 705 ? -7.93 35.969 -0.717 1 95.94 705 LYS B O 1
ATOM 13401 N N . ASN B 1 706 ? -6.352 34.875 -1.834 1 95.75 706 ASN B N 1
ATOM 13402 C CA . ASN B 1 706 ? -6.66 33.625 -1.173 1 95.75 706 ASN B CA 1
ATOM 13403 C C . ASN B 1 706 ? -6.227 33.625 0.29 1 95.75 706 ASN B C 1
ATOM 13405 O O . ASN B 1 706 ? -6.91 33.094 1.15 1 95.75 706 ASN B O 1
ATOM 13409 N N . TYR B 1 707 ? -5.059 34.219 0.537 1 96.94 707 TYR B N 1
ATOM 13410 C CA . TYR B 1 707 ? -4.586 34.375 1.907 1 96.94 707 TYR B CA 1
ATOM 13411 C C . TYR B 1 707 ? -5.609 35.125 2.752 1 96.94 707 TYR B C 1
ATOM 13413 O O . TYR B 1 707 ? -5.945 34.719 3.857 1 96.94 707 TYR B O 1
ATOM 13421 N N . CYS B 1 708 ? -6.078 36.219 2.223 1 96.19 708 CYS B N 1
ATOM 13422 C CA . CYS B 1 708 ? -7.051 37.031 2.941 1 96.19 708 CYS B CA 1
ATOM 13423 C C . CYS B 1 708 ? -8.352 36.25 3.158 1 96.19 708 CYS B C 1
ATOM 13425 O O . CYS B 1 708 ? -8.922 36.281 4.25 1 96.19 708 CYS B O 1
ATOM 13427 N N . LYS B 1 709 ? -8.703 35.562 2.174 1 94.31 709 LYS B N 1
ATOM 13428 C CA . LYS B 1 709 ? -9.953 34.812 2.262 1 94.31 709 LYS B CA 1
ATOM 13429 C C . LYS B 1 709 ? -9.883 33.75 3.352 1 94.31 709 LYS B C 1
ATOM 13431 O O . LYS B 1 709 ? -10.766 33.688 4.211 1 94.31 709 LYS B O 1
ATOM 13436 N N . VAL B 1 710 ? -8.883 32.969 3.338 1 96 710 VAL B N 1
ATOM 13437 C CA . VAL B 1 710 ? -8.781 31.859 4.289 1 96 710 VAL B CA 1
ATOM 13438 C C . VAL B 1 710 ? -8.578 32.406 5.699 1 96 710 VAL B C 1
ATOM 13440 O O . VAL B 1 710 ? -9.156 31.891 6.66 1 96 710 VAL B O 1
ATOM 13443 N N . THR B 1 711 ? -7.777 33.438 5.879 1 96.56 711 THR B N 1
ATOM 13444 C CA . THR B 1 711 ? -7.543 34.062 7.188 1 96.56 711 THR B CA 1
ATOM 13445 C C . THR B 1 711 ? -8.836 34.625 7.758 1 96.56 711 THR B C 1
ATOM 13447 O O . THR B 1 711 ? -9.133 34.469 8.938 1 96.56 711 THR B O 1
ATOM 13450 N N . LYS B 1 712 ? -9.531 35.219 6.898 1 94.31 712 LYS B N 1
ATOM 13451 C CA . LYS B 1 712 ? -10.805 35.781 7.328 1 94.31 712 LYS B CA 1
ATOM 13452 C C . LYS B 1 712 ? -11.773 34.688 7.789 1 94.31 712 LYS B C 1
ATOM 13454 O O . LYS B 1 712 ? -12.391 34.812 8.852 1 94.31 712 LYS B O 1
ATOM 13459 N N . ILE B 1 713 ? -11.898 33.656 6.992 1 93.5 713 ILE B N 1
ATOM 13460 C CA . ILE B 1 713 ? -12.805 32.562 7.32 1 93.5 713 ILE B CA 1
ATOM 13461 C C . ILE B 1 713 ? -12.43 31.969 8.68 1 93.5 713 ILE B C 1
ATOM 13463 O O . ILE B 1 713 ? -13.305 31.703 9.508 1 93.5 713 ILE B O 1
ATOM 13467 N N . VAL B 1 714 ? -11.164 31.812 8.953 1 95.56 714 VAL B N 1
ATOM 13468 C CA . VAL B 1 714 ? -10.695 31.188 10.18 1 95.56 714 VAL B CA 1
ATOM 13469 C C . VAL B 1 714 ? -10.938 32.125 11.367 1 95.56 714 VAL B C 1
ATOM 13471 O O . VAL B 1 714 ? -11.422 31.688 12.414 1 95.56 714 VAL B O 1
ATOM 13474 N N . ILE B 1 715 ? -10.672 33.406 11.234 1 94.5 715 ILE B N 1
ATOM 13475 C CA . ILE B 1 715 ? -10.867 34.375 12.305 1 94.5 715 ILE B CA 1
ATOM 13476 C C . ILE B 1 715 ? -12.352 34.469 12.641 1 94.5 715 ILE B C 1
ATOM 13478 O O . ILE B 1 715 ? -12.734 34.438 13.82 1 94.5 715 ILE B O 1
ATOM 13482 N N . GLU B 1 716 ? -13.172 34.531 11.633 1 91.81 716 GLU B N 1
ATOM 13483 C CA . GLU B 1 716 ? -14.617 34.594 11.852 1 91.81 716 GLU B CA 1
ATOM 13484 C C . GLU B 1 716 ? -15.141 33.344 12.531 1 91.81 716 GLU B C 1
ATOM 13486 O O . GLU B 1 716 ? -16.047 33.406 13.367 1 91.81 716 GLU B O 1
ATOM 13491 N N . TYR B 1 717 ? -14.594 32.25 12.156 1 93 717 TYR B N 1
ATOM 13492 C CA . TYR B 1 717 ? -15 31 12.789 1 93 717 TYR B CA 1
ATOM 13493 C C . TYR B 1 717 ? -14.617 30.984 14.266 1 93 717 TYR B C 1
ATOM 13495 O O . TYR B 1 717 ? -15.422 30.594 15.117 1 93 717 TYR B O 1
ATOM 13503 N N . LEU B 1 718 ? -13.445 31.438 14.594 1 92.75 718 LEU B N 1
ATOM 13504 C CA . LEU B 1 718 ? -12.961 31.438 15.969 1 92.75 718 LEU B CA 1
ATOM 13505 C C . LEU B 1 718 ? -13.719 32.438 16.812 1 92.75 718 LEU B C 1
ATOM 13507 O O . LEU B 1 718 ? -13.867 32.281 18.016 1 92.75 718 LEU B O 1
ATOM 13511 N N . GLN B 1 719 ? -14.242 33.469 16.141 1 90.44 719 GLN B N 1
ATOM 13512 C CA . GLN B 1 719 ? -15.016 34.469 16.844 1 90.44 719 GLN B CA 1
ATOM 13513 C C . GLN B 1 719 ? -16.469 34.031 17.031 1 90.44 719 GLN B C 1
ATOM 13515 O O . GLN B 1 719 ? -17.25 34.688 17.703 1 90.44 719 GLN B O 1
ATOM 13520 N N . GLY B 1 720 ? -16.797 32.938 16.422 1 87.81 720 GLY B N 1
ATOM 13521 C CA . GLY B 1 720 ? -18.125 32.406 16.625 1 87.81 720 GLY B CA 1
ATOM 13522 C C . GLY B 1 720 ? -19.141 32.938 15.633 1 87.81 720 GLY B C 1
ATOM 13523 O O . GLY B 1 720 ? -20.359 32.812 15.875 1 87.81 720 GLY B O 1
ATOM 13524 N N . LYS B 1 721 ? -18.719 33.5 14.547 1 86.94 721 LYS B N 1
ATOM 13525 C CA . LYS B 1 721 ? -19.656 34.062 13.586 1 86.94 721 LYS B CA 1
ATOM 13526 C C . LYS B 1 721 ? -20.484 32.969 12.898 1 86.94 721 LYS B C 1
ATOM 13528 O O . LYS B 1 721 ? -21.578 33.25 12.414 1 86.94 721 LYS B O 1
ATOM 13533 N N . TYR B 1 722 ? -19.891 31.797 12.836 1 87.69 722 TYR B N 1
ATOM 13534 C CA . TYR B 1 722 ? -20.594 30.719 12.148 1 87.69 722 TYR B CA 1
ATOM 13535 C C . TYR B 1 722 ? -21.281 29.797 13.141 1 87.69 722 TYR B C 1
ATOM 13537 O O . TYR B 1 722 ? -21.734 28.703 12.773 1 87.69 722 TYR B O 1
ATOM 13545 N N . LEU B 1 723 ? -21.438 30.094 14.383 1 83.44 723 LEU B N 1
ATOM 13546 C CA . LEU B 1 723 ? -21.953 29.234 15.438 1 83.44 723 LEU B CA 1
ATOM 13547 C C . LEU B 1 723 ? -23.422 28.891 15.195 1 83.44 723 LEU B C 1
ATOM 13549 O O . LEU B 1 723 ? -23.891 27.812 15.609 1 83.44 723 LEU B O 1
ATOM 13553 N N . ALA B 1 724 ? -24.062 29.781 14.609 1 81.12 724 ALA B N 1
ATOM 13554 C CA . ALA B 1 724 ? -25.484 29.547 14.359 1 81.12 724 ALA B CA 1
ATOM 13555 C C . ALA B 1 724 ? -25.688 28.484 13.281 1 81.12 724 ALA B C 1
ATOM 13557 O O . ALA B 1 724 ? -26.688 27.766 13.289 1 81.12 724 ALA B O 1
ATOM 13558 N N . GLU B 1 725 ? -24.734 28.344 12.469 1 85.56 725 GLU B N 1
ATOM 13559 C CA . GLU B 1 725 ? -24.859 27.438 11.328 1 85.56 725 GLU B CA 1
ATOM 13560 C C . GLU B 1 725 ? -24.031 26.172 11.523 1 85.56 725 GLU B C 1
ATOM 13562 O O . GLU B 1 725 ? -24.297 25.141 10.898 1 85.56 725 GLU B O 1
ATOM 13567 N N . ILE B 1 726 ? -23.047 26.25 12.336 1 90.06 726 ILE B N 1
ATOM 13568 C CA . ILE B 1 726 ? -22.172 25.109 12.609 1 90.06 726 ILE B CA 1
ATOM 13569 C C . ILE B 1 726 ? -22.188 24.797 14.102 1 90.06 726 ILE B C 1
ATOM 13571 O O . ILE B 1 726 ? -21.438 25.391 14.875 1 90.06 726 ILE B O 1
ATOM 13575 N N . PRO B 1 727 ? -22.875 23.781 14.344 1 88.12 727 PRO B N 1
ATOM 13576 C CA . PRO B 1 727 ? -22.969 23.438 15.766 1 88.12 727 PRO B CA 1
ATOM 13577 C C . PRO B 1 727 ? -21.609 23.078 16.375 1 88.12 727 PRO B C 1
ATOM 13579 O O . PRO B 1 727 ? -20.781 22.453 15.719 1 88.12 727 PRO B O 1
ATOM 13582 N N . GLU B 1 728 ? -21.453 23.297 17.641 1 85.25 728 GLU B N 1
ATOM 13583 C CA . GLU B 1 728 ? -20.203 23.047 18.359 1 85.25 728 GLU B CA 1
ATOM 13584 C C . GLU B 1 728 ? -19.906 21.547 18.453 1 85.25 728 GLU B C 1
ATOM 13586 O O . GLU B 1 728 ? -18.75 21.156 18.484 1 85.25 728 GLU B O 1
ATOM 13591 N N . LYS B 1 729 ? -20.906 20.828 18.422 1 86.94 729 LYS B N 1
ATOM 13592 C CA . LYS B 1 729 ? -20.734 19.375 18.562 1 86.94 729 LYS B CA 1
ATOM 13593 C C . LYS B 1 729 ? -20.016 18.797 17.344 1 86.94 729 LYS B C 1
ATOM 13595 O O . LYS B 1 729 ? -19.422 17.719 17.422 1 86.94 729 LYS B O 1
ATOM 13600 N N . PHE B 1 730 ? -20.047 19.547 16.266 1 90.25 730 PHE B N 1
ATOM 13601 C CA . PHE B 1 730 ? -19.359 19.094 15.062 1 90.25 730 PHE B CA 1
ATOM 13602 C C . PHE B 1 730 ? -17.891 19.516 15.078 1 90.25 730 PHE B C 1
ATOM 13604 O O . PHE B 1 730 ? -17.109 19.078 14.234 1 90.25 730 PHE B O 1
ATOM 13611 N N . GLY B 1 731 ? -17.469 20.234 16.047 1 87.38 731 GLY B N 1
ATOM 13612 C CA . GLY B 1 731 ? -16.141 20.828 16.109 1 87.38 731 GLY B CA 1
ATOM 13613 C C . GLY B 1 731 ? -15.023 19.797 16.109 1 87.38 731 GLY B C 1
ATOM 13614 O O . GLY B 1 731 ? -13.984 20 15.469 1 87.38 731 GLY B O 1
ATOM 13615 N N . SER B 1 732 ? -15.25 18.672 16.656 1 86.94 732 SER B N 1
ATOM 13616 C CA . SER B 1 732 ? -14.211 17.656 16.734 1 86.94 732 SER B CA 1
ATOM 13617 C C . SER B 1 732 ? -13.828 17.156 15.352 1 86.94 732 SER B C 1
ATOM 13619 O O . SER B 1 732 ? -12.688 16.734 15.133 1 86.94 732 SER B O 1
ATOM 13621 N N . SER B 1 733 ? -14.703 17.281 14.453 1 89.38 733 SER B N 1
ATOM 13622 C CA . SER B 1 733 ? -14.445 16.781 13.109 1 89.38 733 SER B CA 1
ATOM 13623 C C . SER B 1 733 ? -13.648 17.781 12.281 1 89.38 733 SER B C 1
ATOM 13625 O O . SER B 1 733 ? -13.07 17.438 11.25 1 89.38 733 SER B O 1
ATOM 13627 N N . PHE B 1 734 ? -13.562 19.062 12.789 1 89.06 734 PHE B N 1
ATOM 13628 C CA . PHE B 1 734 ? -12.945 20.094 11.977 1 89.06 734 PHE B CA 1
ATOM 13629 C C . PHE B 1 734 ? -11.758 20.719 12.703 1 89.06 734 PHE B C 1
ATOM 13631 O O . PHE B 1 734 ? -10.938 21.406 12.086 1 89.06 734 PHE B O 1
ATOM 13638 N N . ASP B 1 735 ? -11.711 20.5 13.891 1 91.25 735 ASP B N 1
ATOM 13639 C CA . ASP B 1 735 ? -10.758 21.234 14.719 1 91.25 735 ASP B CA 1
ATOM 13640 C C . ASP B 1 735 ? -9.328 21 14.242 1 91.25 735 ASP B C 1
ATOM 13642 O O . ASP B 1 735 ? -8.547 21.953 14.125 1 91.25 735 ASP B O 1
ATOM 13646 N N . LYS B 1 736 ? -8.961 19.828 13.953 1 90.31 736 LYS B N 1
ATOM 13647 C CA . LYS B 1 736 ? -7.602 19.562 13.5 1 90.31 736 LYS B CA 1
ATOM 13648 C C . LYS B 1 736 ? -7.309 20.25 12.172 1 90.31 736 LYS B C 1
ATOM 13650 O O . LYS B 1 736 ? -6.18 20.688 11.93 1 90.31 736 LYS B O 1
ATOM 13655 N N . LEU B 1 737 ? -8.305 20.297 11.359 1 92.31 737 LEU B N 1
ATOM 13656 C CA . LEU B 1 737 ? -8.156 21 10.094 1 92.31 737 LEU B CA 1
ATOM 13657 C C . LEU B 1 737 ? -7.934 22.5 10.336 1 92.31 737 LEU B C 1
ATOM 13659 O O . LEU B 1 737 ? -7.086 23.109 9.688 1 92.31 737 LEU B O 1
ATOM 13663 N N . ILE B 1 738 ? -8.633 23.047 11.266 1 94.62 738 ILE B N 1
ATOM 13664 C CA . ILE B 1 738 ? -8.492 24.469 11.578 1 94.62 738 ILE B CA 1
ATOM 13665 C C . ILE B 1 738 ? -7.125 24.719 12.211 1 94.62 738 ILE B C 1
ATOM 13667 O O . ILE B 1 738 ? -6.453 25.688 11.859 1 94.62 738 ILE B O 1
ATOM 13671 N N . CYS B 1 739 ? -6.766 23.828 13.094 1 93.62 739 CYS B N 1
ATOM 13672 C CA . CYS B 1 739 ? -5.441 23.969 13.695 1 93.62 739 CYS B CA 1
ATOM 13673 C C . CYS B 1 739 ? -4.355 23.953 12.633 1 93.62 739 CYS B C 1
ATOM 13675 O O . CYS B 1 739 ? -3.449 24.797 12.656 1 93.62 739 CYS B O 1
ATOM 13677 N N . PHE B 1 740 ? -4.477 23.141 11.703 1 92.62 740 PHE B N 1
ATOM 13678 C CA . PHE B 1 740 ? -3.5 23.047 10.625 1 92.62 740 PHE B CA 1
ATOM 13679 C C . PHE B 1 740 ? -3.537 24.297 9.75 1 92.62 740 PHE B C 1
ATOM 13681 O O . PHE B 1 740 ? -2.494 24.797 9.328 1 92.62 740 PHE B O 1
ATOM 13688 N N . THR B 1 741 ? -4.699 24.734 9.5 1 94.38 741 THR B N 1
ATOM 13689 C CA . THR B 1 741 ? -4.844 25.922 8.672 1 94.38 741 THR B CA 1
ATOM 13690 C C . THR B 1 741 ? -4.203 27.125 9.344 1 94.38 741 THR B C 1
ATOM 13692 O O . THR B 1 741 ? -3.531 27.922 8.688 1 94.38 741 THR B O 1
ATOM 13695 N N . ILE B 1 742 ? -4.43 27.219 10.617 1 96.06 742 ILE B N 1
ATOM 13696 C CA . ILE B 1 742 ? -3.805 28.312 11.359 1 96.06 742 ILE B CA 1
ATOM 13697 C C . ILE B 1 742 ? -2.285 28.203 11.25 1 96.06 742 ILE B C 1
ATOM 13699 O O . ILE B 1 742 ? -1.606 29.203 10.984 1 96.06 742 ILE B O 1
ATOM 13703 N N . PHE B 1 743 ? -1.847 27.078 11.43 1 93.69 743 PHE B N 1
ATOM 13704 C CA . PHE B 1 743 ? -0.413 26.828 11.328 1 93.69 743 PHE B CA 1
ATOM 13705 C C . PHE B 1 743 ? 0.108 27.219 9.953 1 93.69 743 PHE B C 1
ATOM 13707 O O . PHE B 1 743 ? 1.157 27.859 9.836 1 93.69 743 PHE B O 1
ATOM 13714 N N . ARG B 1 744 ? -0.587 26.875 8.922 1 92.94 744 ARG B N 1
ATOM 13715 C CA . ARG B 1 744 ? -0.19 27.203 7.559 1 92.94 744 ARG B CA 1
ATOM 13716 C C . ARG B 1 744 ? -0.202 28.719 7.344 1 92.94 744 ARG B C 1
ATOM 13718 O O . ARG B 1 744 ? 0.676 29.266 6.672 1 92.94 744 ARG B O 1
ATOM 13725 N N . ILE B 1 745 ? -1.165 29.375 7.898 1 96 745 ILE B N 1
ATOM 13726 C CA . ILE B 1 745 ? -1.245 30.828 7.801 1 96 745 ILE B CA 1
ATOM 13727 C C . ILE B 1 745 ? -0.048 31.469 8.508 1 96 745 ILE B C 1
ATOM 13729 O O . ILE B 1 745 ? 0.593 32.375 7.969 1 96 745 ILE B O 1
ATOM 13733 N N . TRP B 1 746 ? 0.226 30.938 9.695 1 95.62 746 TRP B N 1
ATOM 13734 C CA . TRP B 1 746 ? 1.36 31.453 10.453 1 95.62 746 TRP B CA 1
ATOM 13735 C C . TRP B 1 746 ? 2.656 31.297 9.664 1 95.62 746 TRP B C 1
ATOM 13737 O O . TRP B 1 746 ? 3.516 32.188 9.695 1 95.62 746 TRP B O 1
ATOM 13747 N N . THR B 1 747 ? 2.799 30.203 8.992 1 93.38 747 THR B N 1
ATOM 13748 C CA . THR B 1 747 ? 4 29.953 8.195 1 93.38 747 THR B CA 1
ATOM 13749 C C . THR B 1 747 ? 4.094 30.953 7.043 1 93.38 747 THR B C 1
ATOM 13751 O O . THR B 1 747 ? 5.172 31.484 6.758 1 93.38 747 THR B O 1
ATOM 13754 N N . GLN B 1 748 ? 2.973 31.234 6.465 1 94.81 748 GLN B N 1
ATOM 13755 C CA . GLN B 1 748 ? 2.934 32.219 5.375 1 94.81 748 GLN B CA 1
ATOM 13756 C C . GLN B 1 748 ? 3.199 33.625 5.891 1 94.81 748 GLN B C 1
ATOM 13758 O O . GLN B 1 748 ? 3.898 34.406 5.242 1 94.81 748 GLN B O 1
ATOM 13763 N N . GLN B 1 749 ? 2.678 33.875 7.016 1 96.62 749 GLN B N 1
ATOM 13764 C CA . GLN B 1 749 ? 2.9 35.188 7.625 1 96.62 749 GLN B CA 1
ATOM 13765 C C . GLN B 1 749 ? 4.371 35.375 7.98 1 96.62 749 GLN B C 1
ATOM 13767 O O . GLN B 1 749 ? 4.93 36.469 7.766 1 96.62 749 GLN B O 1
ATOM 13772 N N . THR B 1 750 ? 4.945 34.375 8.484 1 95.88 750 THR B N 1
ATOM 13773 C CA . THR B 1 750 ? 6.363 34.438 8.82 1 95.88 750 THR B CA 1
ATOM 13774 C C . THR B 1 750 ? 7.203 34.688 7.574 1 95.88 750 THR B C 1
ATOM 13776 O O . THR B 1 750 ? 8.117 35.531 7.594 1 95.88 750 THR B O 1
ATOM 13779 N N . SER B 1 751 ? 6.879 34.031 6.52 1 95.31 751 SER B N 1
ATOM 13780 C CA . SER B 1 751 ? 7.578 34.219 5.254 1 95.31 751 SER B CA 1
ATOM 13781 C C . SER B 1 751 ? 7.453 35.656 4.754 1 95.31 751 SER B C 1
ATOM 13783 O O . SER B 1 751 ? 8.43 36.25 4.293 1 95.31 751 SER B O 1
ATOM 13785 N N . LEU B 1 752 ? 6.293 36.188 4.891 1 96.06 752 LEU B N 1
ATOM 13786 C CA . LEU B 1 752 ? 6.047 37.531 4.449 1 96.06 752 LEU B CA 1
ATOM 13787 C C . LEU B 1 752 ? 6.785 38.531 5.336 1 96.06 752 LEU B C 1
ATOM 13789 O O . LEU B 1 752 ? 7.398 39.5 4.832 1 96.06 752 LEU B O 1
ATOM 13793 N N . LEU B 1 753 ? 6.766 38.344 6.613 1 97.25 753 LEU B N 1
ATOM 13794 C CA . LEU B 1 753 ? 7.422 39.25 7.559 1 97.25 753 LEU B CA 1
ATOM 13795 C C . LEU B 1 753 ? 8.93 39.281 7.336 1 97.25 753 LEU B C 1
ATOM 13797 O O . LEU B 1 753 ? 9.57 40.312 7.461 1 97.25 753 LEU B O 1
ATOM 13801 N N . LEU B 1 754 ? 9.43 38.156 7.008 1 96.5 754 LEU B N 1
ATOM 13802 C CA . LEU B 1 754 ? 10.859 38.062 6.738 1 96.5 754 LEU B CA 1
ATOM 13803 C C . LEU B 1 754 ? 11.219 38.844 5.48 1 96.5 754 LEU B C 1
ATOM 13805 O O . LEU B 1 754 ? 12.219 39.562 5.457 1 96.5 754 LEU B O 1
ATOM 13809 N N . ARG B 1 755 ? 10.406 38.781 4.457 1 95.69 755 ARG B N 1
ATOM 13810 C CA . ARG B 1 755 ? 10.617 39.531 3.23 1 95.69 755 ARG B CA 1
ATOM 13811 C C . ARG B 1 755 ? 10.547 41.031 3.504 1 95.69 755 ARG B C 1
ATOM 13813 O O . ARG B 1 755 ? 11.398 41.812 3.037 1 95.69 755 ARG B O 1
ATOM 13820 N N . LEU B 1 756 ? 9.578 41.406 4.246 1 96.44 756 LEU B N 1
ATOM 13821 C CA . LEU B 1 756 ? 9.367 42.812 4.551 1 96.44 756 LEU B CA 1
ATOM 13822 C C . LEU B 1 756 ? 10.5 43.375 5.414 1 96.44 756 LEU B C 1
ATOM 13824 O O . LEU B 1 756 ? 10.906 44.531 5.258 1 96.44 756 LEU B O 1
ATOM 13828 N N . SER B 1 757 ? 10.984 42.531 6.32 1 96.56 757 SER B N 1
ATOM 13829 C CA . SER B 1 757 ? 12.102 42.969 7.168 1 96.56 757 SER B CA 1
ATOM 13830 C C . SER B 1 757 ? 13.352 43.219 6.336 1 96.56 757 SER B C 1
ATOM 13832 O O . SER B 1 757 ? 14.039 44.25 6.547 1 96.56 757 SER B O 1
ATOM 13834 N N . HIS B 1 758 ? 13.648 42.406 5.445 1 95.94 758 HIS B N 1
ATOM 13835 C CA . HIS B 1 758 ? 14.812 42.594 4.586 1 95.94 758 HIS B CA 1
ATOM 13836 C C . HIS B 1 758 ? 14.609 43.75 3.625 1 95.94 758 HIS B C 1
ATOM 13838 O O . HIS B 1 758 ? 15.547 44.5 3.342 1 95.94 758 HIS B O 1
ATOM 13844 N N . LEU B 1 759 ? 13.398 43.875 3.111 1 95.94 759 LEU B N 1
ATOM 13845 C CA . LEU B 1 759 ? 13.086 44.969 2.219 1 95.94 759 LEU B CA 1
ATOM 13846 C C . LEU B 1 759 ? 13.188 46.312 2.953 1 95.94 759 LEU B C 1
ATOM 13848 O O . LEU B 1 759 ? 13.68 47.281 2.393 1 95.94 759 LEU B O 1
ATOM 13852 N N . LYS B 1 760 ? 12.711 46.344 4.145 1 95.06 760 LYS B N 1
ATOM 13853 C CA . LYS B 1 760 ? 12.781 47.562 4.965 1 95.06 760 LYS B CA 1
ATOM 13854 C C . LYS B 1 760 ? 14.234 48 5.172 1 95.06 760 LYS B C 1
ATOM 13856 O O . LYS B 1 760 ? 14.547 49.188 5.062 1 95.06 760 LYS B O 1
ATOM 13861 N N . GLU B 1 761 ? 15.062 47.031 5.449 1 92.75 761 GLU B N 1
ATOM 13862 C CA . GLU B 1 761 ? 16.484 47.344 5.637 1 92.75 761 GLU B CA 1
ATOM 13863 C C . GLU B 1 761 ? 17.094 47.875 4.352 1 92.75 761 GLU B C 1
ATOM 13865 O O . GLU B 1 761 ? 17.906 48.781 4.387 1 92.75 761 GLU B O 1
ATOM 13870 N N . LEU B 1 762 ? 16.719 47.344 3.256 1 92.88 762 LEU B N 1
ATOM 13871 C CA . LEU B 1 762 ? 17.25 47.781 1.963 1 92.88 762 LEU B CA 1
ATOM 13872 C C . LEU B 1 762 ? 16.781 49.188 1.646 1 92.88 762 LEU B C 1
ATOM 13874 O O . LEU B 1 762 ? 17.594 50.031 1.221 1 92.88 762 LEU B O 1
ATOM 13878 N N . LYS B 1 763 ? 15.562 49.531 1.839 1 92.69 763 LYS B N 1
ATOM 13879 C CA . LYS B 1 763 ? 15 50.812 1.477 1 92.69 763 LYS B CA 1
ATOM 13880 C C . LYS B 1 763 ? 15.391 51.906 2.488 1 92.69 763 LYS B C 1
ATOM 13882 O O . LYS B 1 763 ? 15.453 53.094 2.154 1 92.69 763 LYS B O 1
ATOM 13887 N N . LYS B 1 764 ? 15.586 51.531 3.689 1 91.81 764 LYS B N 1
ATOM 13888 C CA . LYS B 1 764 ? 16.141 52.469 4.664 1 91.81 764 LYS B CA 1
ATOM 13889 C C . LYS B 1 764 ? 17.5 52.969 4.227 1 91.81 764 LYS B C 1
ATOM 13891 O O . LYS B 1 764 ? 17.797 54.156 4.371 1 91.81 764 LYS B O 1
ATOM 13896 N N . ASN B 1 765 ? 18.25 52.156 3.66 1 88.62 765 ASN B N 1
ATOM 13897 C CA . ASN B 1 765 ? 19.578 52.5 3.18 1 88.62 765 ASN B CA 1
ATOM 13898 C C . ASN B 1 765 ? 19.5 53.375 1.931 1 88.62 765 ASN B C 1
ATOM 13900 O O . ASN B 1 765 ? 20.375 54.219 1.695 1 88.62 765 ASN B O 1
ATOM 13904 N N . ASP B 1 766 ? 18.391 53.25 1.239 1 87.44 766 ASP B N 1
ATOM 13905 C CA . ASP B 1 766 ? 18.203 54.062 0.03 1 87.44 766 ASP B CA 1
ATOM 13906 C C . ASP B 1 766 ? 17.641 55.438 0.366 1 87.44 766 ASP B C 1
ATOM 13908 O O . ASP B 1 766 ? 17.656 56.344 -0.477 1 87.44 766 ASP B O 1
ATOM 13912 N N . GLY B 1 767 ? 17.156 55.656 1.558 1 86.88 767 GLY B N 1
ATOM 13913 C CA . GLY B 1 767 ? 16.656 56.938 1.999 1 86.88 767 GLY B CA 1
ATOM 13914 C C . GLY B 1 767 ? 15.219 57.188 1.564 1 86.88 767 GLY B C 1
ATOM 13915 O O . GLY B 1 767 ? 14.766 58.344 1.566 1 86.88 767 GLY B O 1
ATOM 13916 N N . ASP B 1 768 ? 14.492 56.312 1.105 1 88.38 768 ASP B N 1
ATOM 13917 C CA . ASP B 1 768 ? 13.102 56.438 0.685 1 88.38 768 ASP B CA 1
ATOM 13918 C C . ASP B 1 768 ? 12.148 56.281 1.869 1 88.38 768 ASP B C 1
ATOM 13920 O O . ASP B 1 768 ? 11.617 55.219 2.105 1 88.38 768 ASP B O 1
ATOM 13924 N N . LEU B 1 769 ? 11.789 57.219 2.49 1 89.81 769 LEU B N 1
ATOM 13925 C CA . LEU B 1 769 ? 11.047 57.219 3.746 1 89.81 769 LEU B CA 1
ATOM 13926 C C . LEU B 1 769 ? 9.594 56.812 3.52 1 89.81 769 LEU B C 1
ATOM 13928 O O . LEU B 1 769 ? 8.992 56.125 4.359 1 89.81 769 LEU B O 1
ATOM 13932 N N . GLU B 1 770 ? 9.039 57.188 2.436 1 90.69 770 GLU B N 1
ATOM 13933 C CA . GLU B 1 770 ? 7.66 56.812 2.141 1 90.69 770 GLU B CA 1
ATOM 13934 C C . GLU B 1 770 ? 7.516 55.312 1.952 1 90.69 770 GLU B C 1
ATOM 13936 O O . GLU B 1 770 ? 6.539 54.719 2.406 1 90.69 770 GLU B O 1
ATOM 13941 N N . TYR B 1 771 ? 8.523 54.844 1.289 1 92.69 771 TYR B N 1
ATOM 13942 C CA . TYR B 1 771 ? 8.547 53.406 1.063 1 92.69 771 TYR B CA 1
ATOM 13943 C C . TYR B 1 771 ? 8.68 52.656 2.379 1 92.69 771 TYR B C 1
ATOM 13945 O O . TYR B 1 771 ? 7.984 51.656 2.609 1 92.69 771 TYR B O 1
ATOM 13953 N N . VAL B 1 772 ? 9.43 53.094 3.25 1 95 772 VAL B N 1
ATOM 13954 C CA . VAL B 1 772 ? 9.688 52.438 4.539 1 95 772 VAL B CA 1
ATOM 13955 C C . VAL B 1 772 ? 8.438 52.5 5.406 1 95 772 VAL B C 1
ATOM 13957 O O . VAL B 1 772 ? 8.125 51.562 6.121 1 95 772 VAL B O 1
ATOM 13960 N N . GLU B 1 773 ? 7.742 53.594 5.312 1 94.62 773 GLU B N 1
ATOM 13961 C CA . GLU B 1 773 ? 6.512 53.719 6.082 1 94.62 773 GLU B CA 1
ATOM 13962 C C . GLU B 1 773 ? 5.445 52.75 5.594 1 94.62 773 GLU B C 1
ATOM 13964 O O . GLU B 1 773 ? 4.73 52.125 6.398 1 94.62 773 GLU B O 1
ATOM 13969 N N . LEU B 1 774 ? 5.371 52.625 4.32 1 95.25 774 LEU B N 1
ATOM 13970 C CA . LEU B 1 774 ? 4.422 51.688 3.744 1 95.25 774 LEU B CA 1
ATOM 13971 C C . LEU B 1 774 ? 4.738 50.25 4.191 1 95.25 774 LEU B C 1
ATOM 13973 O O . LEU B 1 774 ? 3.836 49.5 4.562 1 95.25 774 LEU B O 1
ATOM 13977 N N . ILE B 1 775 ? 5.984 49.875 4.164 1 96.56 775 ILE B N 1
ATOM 13978 C CA . ILE B 1 775 ? 6.43 48.562 4.586 1 96.56 775 ILE B CA 1
ATOM 13979 C C . ILE B 1 775 ? 6.102 48.344 6.062 1 96.56 775 ILE B C 1
ATOM 13981 O O . ILE B 1 775 ? 5.629 47.281 6.457 1 96.56 775 ILE B O 1
ATOM 13985 N N . SER B 1 776 ? 6.34 49.312 6.844 1 95.62 776 SER B N 1
ATOM 13986 C CA . SER B 1 776 ? 6.102 49.219 8.281 1 95.62 776 SER B CA 1
ATOM 13987 C C . SER B 1 776 ? 4.617 49.062 8.586 1 95.62 776 SER B C 1
ATOM 13989 O O . SER B 1 776 ? 4.25 48.344 9.523 1 95.62 776 SER B O 1
ATOM 13991 N N . ASN B 1 777 ? 3.805 49.656 7.801 1 94.75 777 ASN B N 1
ATOM 13992 C CA . ASN B 1 777 ? 2.365 49.531 7.996 1 94.75 777 ASN B CA 1
ATOM 13993 C C . ASN B 1 777 ? 1.893 48.094 7.695 1 94.75 777 ASN B C 1
ATOM 13995 O O . ASN B 1 777 ? 1.117 47.531 8.461 1 94.75 777 ASN B O 1
ATOM 13999 N N . ILE B 1 778 ? 2.361 47.625 6.605 1 96 778 ILE B N 1
ATOM 14000 C CA . ILE B 1 778 ? 1.983 46.25 6.234 1 96 778 ILE B CA 1
ATOM 14001 C C . ILE B 1 778 ? 2.541 45.281 7.258 1 96 778 ILE B C 1
ATOM 14003 O O . ILE B 1 778 ? 1.865 44.312 7.637 1 96 778 ILE B O 1
ATOM 14007 N N . TYR B 1 779 ? 3.785 45.469 7.66 1 96.44 779 TYR B N 1
ATOM 14008 C CA . TYR B 1 779 ? 4.434 44.656 8.672 1 96.44 779 TYR B CA 1
ATOM 14009 C C . TYR B 1 779 ? 3.611 44.625 9.953 1 96.44 779 TYR B C 1
ATOM 14011 O O . TYR B 1 779 ? 3.385 43.562 10.523 1 96.44 779 TYR B O 1
ATOM 14019 N N . LYS B 1 780 ? 3.135 45.75 10.359 1 94.38 780 LYS B N 1
ATOM 14020 C CA . LYS B 1 780 ? 2.332 45.844 11.578 1 94.38 780 LYS B CA 1
ATOM 14021 C C . LYS B 1 780 ? 0.996 45.125 11.414 1 94.38 780 LYS B C 1
ATOM 14023 O O . LYS B 1 780 ? 0.533 44.438 12.328 1 94.38 780 LYS B O 1
ATOM 14028 N N . GLU B 1 781 ? 0.448 45.281 10.305 1 93.75 781 GLU B N 1
ATOM 14029 C CA . GLU B 1 781 ? -0.838 44.656 10.039 1 93.75 781 GLU B CA 1
ATOM 14030 C C . GLU B 1 781 ? -0.716 43.125 10.078 1 93.75 781 GLU B C 1
ATOM 14032 O O . GLU B 1 781 ? -1.57 42.438 10.648 1 93.75 781 GLU B O 1
ATOM 14037 N N . VAL B 1 782 ? 0.289 42.594 9.43 1 95.94 782 VAL B N 1
ATOM 14038 C CA . VAL B 1 782 ? 0.493 41.156 9.406 1 95.94 782 VAL B CA 1
ATOM 14039 C C . VAL B 1 782 ? 0.782 40.656 10.812 1 95.94 782 VAL B C 1
ATOM 14041 O O . VAL B 1 782 ? 0.302 39.594 11.203 1 95.94 782 VAL B O 1
ATOM 14044 N N . THR B 1 783 ? 1.55 41.375 11.594 1 95.81 783 THR B N 1
ATOM 14045 C CA . THR B 1 783 ? 1.86 41 12.969 1 95.81 783 THR B CA 1
ATOM 14046 C C . THR B 1 783 ? 0.592 40.969 13.82 1 95.81 783 THR B C 1
ATOM 14048 O O . THR B 1 783 ? 0.421 40.062 14.656 1 95.81 783 THR B O 1
ATOM 14051 N N . GLU B 1 784 ? -0.267 41.906 13.539 1 92.81 784 GLU B N 1
ATOM 14052 C CA . GLU B 1 784 ? -1.523 41.938 14.281 1 92.81 784 GLU B CA 1
ATOM 14053 C C . GLU B 1 784 ? -2.424 40.75 13.906 1 92.81 784 GLU B C 1
ATOM 14055 O O . GLU B 1 784 ? -3.139 40.219 14.75 1 92.81 784 GLU B O 1
ATOM 14060 N N . GLN B 1 785 ? -2.414 40.5 12.68 1 94.06 785 GLN B N 1
ATOM 14061 C CA . GLN B 1 785 ? -3.166 39.344 12.266 1 94.06 785 GLN B CA 1
ATOM 14062 C C . GLN B 1 785 ? -2.65 38.062 12.961 1 94.06 785 GLN B C 1
ATOM 14064 O O . GLN B 1 785 ? -3.438 37.219 13.398 1 94.06 785 GLN B O 1
ATOM 14069 N N . MET B 1 786 ? -1.341 37.906 13.023 1 95.06 786 MET B N 1
ATOM 14070 C CA . MET B 1 786 ? -0.732 36.75 13.695 1 95.06 786 MET B CA 1
ATOM 14071 C C . MET B 1 786 ? -1.114 36.719 15.172 1 95.06 786 MET B C 1
ATOM 14073 O O . MET B 1 786 ? -1.472 35.656 15.703 1 95.06 786 MET B O 1
ATOM 14077 N N . ARG B 1 787 ? -1.086 37.844 15.789 1 94.19 787 ARG B N 1
ATOM 14078 C CA . ARG B 1 787 ? -1.45 37.969 17.203 1 94.19 787 ARG B CA 1
ATOM 14079 C C . ARG B 1 787 ? -2.9 37.562 17.422 1 94.19 787 ARG B C 1
ATOM 14081 O O . ARG B 1 787 ? -3.201 36.812 18.359 1 94.19 787 ARG B O 1
ATOM 14088 N N . CYS B 1 788 ? -3.686 38 16.547 1 93.38 788 CYS B N 1
ATOM 14089 C CA . CYS B 1 788 ? -5.105 37.688 16.641 1 93.38 788 CYS B CA 1
ATOM 14090 C C . CYS B 1 788 ? -5.344 36.188 16.562 1 93.38 788 CYS B C 1
ATOM 14092 O O . CYS B 1 788 ? -6.066 35.625 17.375 1 93.38 788 CYS B O 1
ATOM 14094 N N . LEU B 1 789 ? -4.711 35.594 15.648 1 95.25 789 LEU B N 1
ATOM 14095 C CA . LEU B 1 789 ? -4.879 34.156 15.461 1 95.25 789 LEU B CA 1
ATOM 14096 C C . LEU B 1 789 ? -4.289 33.375 16.641 1 95.25 789 LEU B C 1
ATOM 14098 O O . LEU B 1 789 ? -4.824 32.344 17.031 1 95.25 789 LEU B O 1
ATOM 14102 N N . LEU B 1 790 ? -3.184 33.812 17.141 1 95 790 LEU B N 1
ATOM 14103 C CA . LEU B 1 790 ? -2.564 33.156 18.297 1 95 790 LEU B CA 1
ATOM 14104 C C . LEU B 1 790 ? -3.48 33.188 19.516 1 95 790 LEU B C 1
ATOM 14106 O O . LEU B 1 790 ? -3.668 32.188 20.188 1 95 790 LEU B O 1
ATOM 14110 N N . GLU B 1 791 ? -4.086 34.25 19.719 1 92.94 791 GLU B N 1
ATOM 14111 C CA . GLU B 1 791 ? -4.938 34.438 20.891 1 92.94 791 GLU B CA 1
ATOM 14112 C C . GLU B 1 791 ? -6.25 33.688 20.75 1 92.94 791 GLU B C 1
ATOM 14114 O O . GLU B 1 791 ? -6.648 32.938 21.656 1 92.94 791 GLU B O 1
ATOM 14119 N N . LEU B 1 792 ? -6.824 33.906 19.609 1 93.56 792 LEU B N 1
ATOM 14120 C CA . LEU B 1 792 ? -8.094 33.219 19.375 1 93.56 792 LEU B CA 1
ATOM 14121 C C . LEU B 1 792 ? -7.891 31.719 19.344 1 93.56 792 LEU B C 1
ATOM 14123 O O . LEU B 1 792 ? -8.719 30.969 19.875 1 93.56 792 LEU B O 1
ATOM 14127 N N . GLY B 1 793 ? -6.832 31.328 18.719 1 94.06 793 GLY B N 1
ATOM 14128 C CA . GLY B 1 793 ? -6.539 29.906 18.672 1 94.06 793 GLY B CA 1
ATOM 14129 C C . GLY B 1 793 ? -6.23 29.312 20.031 1 94.06 793 GLY B C 1
ATOM 14130 O O . GLY B 1 793 ? -6.641 28.188 20.344 1 94.06 793 GLY B O 1
ATOM 14131 N N . ALA B 1 794 ? -5.508 29.984 20.844 1 93.19 794 ALA B N 1
ATOM 14132 C CA . ALA B 1 794 ? -5.16 29.516 22.172 1 93.19 794 ALA B CA 1
ATOM 14133 C C . ALA B 1 794 ? -6.402 29.344 23.047 1 93.19 794 ALA B C 1
ATOM 14135 O O . ALA B 1 794 ? -6.52 28.391 23.797 1 93.19 794 ALA B O 1
ATOM 14136 N N . GLU B 1 795 ? -7.277 30.219 22.906 1 91.19 795 GLU B N 1
ATOM 14137 C CA . GLU B 1 795 ? -8.508 30.172 23.688 1 91.19 795 GLU B CA 1
ATOM 14138 C C . GLU B 1 795 ? -9.336 28.938 23.344 1 91.19 795 GLU B C 1
ATOM 14140 O O . GLU B 1 795 ? -9.898 28.297 24.234 1 91.19 795 GLU B O 1
ATOM 14145 N N . LYS B 1 796 ? -9.273 28.609 22.188 1 90.94 796 LYS B N 1
ATOM 14146 C CA . LYS B 1 796 ? -10.172 27.531 21.766 1 90.94 796 LYS B CA 1
ATOM 14147 C C . LYS B 1 796 ? -9.469 26.172 21.812 1 90.94 796 LYS B C 1
ATOM 14149 O O . LYS B 1 796 ? -10.086 25.156 22.125 1 90.94 796 LYS B O 1
ATOM 14154 N N . TYR B 1 797 ? -8.203 26.125 21.453 1 92.75 797 TYR B N 1
ATOM 14155 C CA . TYR B 1 797 ? -7.625 24.812 21.125 1 92.75 797 TYR B CA 1
ATOM 14156 C C . TYR B 1 797 ? -6.453 24.5 22.047 1 92.75 797 TYR B C 1
ATOM 14158 O O . TYR B 1 797 ? -6.035 23.344 22.141 1 92.75 797 TYR B O 1
ATOM 14166 N N . GLU B 1 798 ? -5.809 25.328 22.703 1 88.88 798 GLU B N 1
ATOM 14167 C CA . GLU B 1 798 ? -4.559 25.109 23.422 1 88.88 798 GLU B CA 1
ATOM 14168 C C . GLU B 1 798 ? -4.727 24.062 24.531 1 88.88 798 GLU B C 1
ATOM 14170 O O . GLU B 1 798 ? -3.826 23.266 24.766 1 88.88 798 GLU B O 1
ATOM 14175 N N . GLU B 1 799 ? -5.863 24.031 25.125 1 84.38 799 GLU B N 1
ATOM 14176 C CA . GLU B 1 799 ? -6.078 23.109 26.234 1 84.38 799 GLU B CA 1
ATOM 14177 C C . GLU B 1 799 ? -6.48 21.719 25.719 1 84.38 799 GLU B C 1
ATOM 14179 O O . GLU B 1 799 ? -6.168 20.703 26.359 1 84.38 799 GLU B O 1
ATOM 14184 N N . LYS B 1 800 ? -7.051 21.75 24.672 1 86.25 800 LYS B N 1
ATOM 14185 C CA . LYS B 1 800 ? -7.641 20.5 24.188 1 86.25 800 LYS B CA 1
ATOM 14186 C C . LYS B 1 800 ? -6.676 19.766 23.266 1 86.25 800 LYS B C 1
ATOM 14188 O O . LYS B 1 800 ? -6.59 18.531 23.312 1 86.25 800 LYS B O 1
ATOM 14193 N N . TYR B 1 801 ? -6.055 20.469 22.438 1 90.5 801 TYR B N 1
ATOM 14194 C CA . TYR B 1 801 ? -5.219 19.844 21.422 1 90.5 801 TYR B CA 1
ATOM 14195 C C . TYR B 1 801 ? -3.742 20.062 21.703 1 90.5 801 TYR B C 1
ATOM 14197 O O . TYR B 1 801 ? -3.252 21.203 21.609 1 90.5 801 TYR B O 1
ATOM 14205 N N . TYR B 1 802 ? -3.066 19.062 21.922 1 84.62 802 TYR B N 1
ATOM 14206 C CA . TYR B 1 802 ? -1.648 19.156 22.25 1 84.62 802 TYR B CA 1
ATOM 14207 C C . TYR B 1 802 ? -0.844 19.672 21.078 1 84.62 802 TYR B C 1
ATOM 14209 O O . TYR B 1 802 ? 0.113 20.438 21.25 1 84.62 802 TYR B O 1
ATOM 14217 N N . CYS B 1 803 ? -1.143 19.219 19.906 1 87.19 803 CYS B N 1
ATOM 14218 C CA . CYS B 1 803 ? -0.422 19.672 18.719 1 87.19 803 CYS B CA 1
ATOM 14219 C C . CYS B 1 803 ? -0.51 21.188 18.578 1 87.19 803 CYS B C 1
ATOM 14221 O O . CYS B 1 803 ? 0.46 21.828 18.172 1 87.19 803 CYS B O 1
ATOM 14223 N N . PHE B 1 804 ? -1.625 21.719 18.906 1 91.56 804 PHE B N 1
ATOM 14224 C CA . PHE B 1 804 ? -1.779 23.156 18.797 1 91.56 804 PHE B CA 1
ATOM 14225 C C . PHE B 1 804 ? -1.018 23.875 19.906 1 91.56 804 PHE B C 1
ATOM 14227 O O . PHE B 1 804 ? -0.472 24.953 19.703 1 91.56 804 PHE B O 1
ATOM 14234 N N . TYR B 1 805 ? -1.02 23.266 21.047 1 89.88 805 TYR B N 1
ATOM 14235 C CA . TYR B 1 805 ? -0.26 23.844 22.141 1 89.88 805 TYR B CA 1
ATOM 14236 C C . TYR B 1 805 ? 1.209 24 21.781 1 89.88 805 TYR B C 1
ATOM 14238 O O . TYR B 1 805 ? 1.793 25.062 21.984 1 89.88 805 TYR B O 1
ATOM 14246 N N . GLN B 1 806 ? 1.78 23.078 21.203 1 88.31 806 GLN B N 1
ATOM 14247 C CA . GLN B 1 806 ? 3.186 23.125 20.812 1 88.31 806 GLN B CA 1
ATOM 14248 C C . GLN B 1 806 ? 3.43 24.188 19.75 1 88.31 806 GLN B C 1
ATOM 14250 O O . GLN B 1 806 ? 4.383 24.969 19.844 1 88.31 806 GLN B O 1
ATOM 14255 N N . THR B 1 807 ? 2.568 24.219 18.781 1 90.19 807 THR B N 1
ATOM 14256 C CA . THR B 1 807 ? 2.744 25.172 17.688 1 90.19 807 THR B CA 1
ATOM 14257 C C . THR B 1 807 ? 2.504 26.594 18.172 1 90.19 807 THR B C 1
ATOM 14259 O O . THR B 1 807 ? 3.154 27.531 17.719 1 90.19 807 THR B O 1
ATOM 14262 N N . ASN B 1 808 ? 1.576 26.641 19.062 1 91.5 808 ASN B N 1
ATOM 14263 C CA . ASN B 1 808 ? 1.313 27.969 19.625 1 91.5 808 ASN B CA 1
ATOM 14264 C C . ASN B 1 808 ? 2.533 28.516 20.359 1 91.5 808 ASN B C 1
ATOM 14266 O O . ASN B 1 808 ? 2.84 29.703 20.266 1 91.5 808 ASN B O 1
ATOM 14270 N N . CYS B 1 809 ? 3.211 27.703 21.062 1 88.81 809 CYS B N 1
ATOM 14271 C CA . CYS B 1 809 ? 4.422 28.109 21.75 1 88.81 809 CYS B CA 1
ATOM 14272 C C . CYS B 1 809 ? 5.492 28.562 20.766 1 88.81 809 CYS B C 1
ATOM 14274 O O . CYS B 1 809 ? 6.148 29.578 20.969 1 88.81 809 CYS B O 1
ATOM 14276 N N . MET B 1 810 ? 5.598 27.906 19.75 1 89.25 810 MET B N 1
ATOM 14277 C CA . MET B 1 810 ? 6.598 28.219 18.734 1 89.25 810 MET B CA 1
ATOM 14278 C C . MET B 1 810 ? 6.285 29.562 18.062 1 89.25 810 MET B C 1
ATOM 14280 O O . MET B 1 810 ? 7.184 30.375 17.844 1 89.25 810 MET B O 1
ATOM 14284 N N . PHE B 1 811 ? 5.059 29.797 17.859 1 93.06 811 PHE B N 1
ATOM 14285 C CA . PHE B 1 811 ? 4.73 31 17.094 1 93.06 811 PHE B CA 1
ATOM 14286 C C . PHE B 1 811 ? 4.547 32.188 18.016 1 93.06 811 PHE B C 1
ATOM 14288 O O . PHE B 1 811 ? 4.559 33.344 17.578 1 93.06 811 PHE B O 1
ATOM 14295 N N . LYS B 1 812 ? 4.434 31.906 19.281 1 91.88 812 LYS B N 1
ATOM 14296 C CA . LYS B 1 812 ? 4.605 33 20.234 1 91.88 812 LYS B CA 1
ATOM 14297 C C . LYS B 1 812 ? 6.023 33.562 20.172 1 91.88 812 LYS B C 1
ATOM 14299 O O . LYS B 1 812 ? 6.223 34.781 20.328 1 91.88 812 LYS B O 1
ATOM 14304 N N . TYR B 1 813 ? 6.945 32.688 19.922 1 91.31 813 TYR B N 1
ATOM 14305 C CA . TYR B 1 813 ? 8.32 33.156 19.719 1 91.31 813 TYR B CA 1
ATOM 14306 C C . TYR B 1 813 ? 8.445 33.969 18.453 1 91.31 813 TYR B C 1
ATOM 14308 O O . TYR B 1 813 ? 9.109 35 18.438 1 91.31 813 TYR B O 1
ATOM 14316 N N . ILE B 1 814 ? 7.793 33.562 17.422 1 94.12 814 ILE B N 1
ATOM 14317 C CA . ILE B 1 814 ? 7.848 34.281 16.156 1 94.12 814 ILE B CA 1
ATOM 14318 C C . ILE B 1 814 ? 7.199 35.656 16.328 1 94.12 814 ILE B C 1
ATOM 14320 O O . ILE B 1 814 ? 7.68 36.656 15.789 1 94.12 814 ILE B O 1
ATOM 14324 N N . LEU B 1 815 ? 6.117 35.656 17.047 1 94.44 815 LEU B N 1
ATOM 14325 C CA . LEU B 1 815 ? 5.465 36.938 17.328 1 94.44 815 LEU B CA 1
ATOM 14326 C C . LEU B 1 815 ? 6.391 37.844 18.125 1 94.44 815 LEU B C 1
ATOM 14328 O O . LEU B 1 815 ? 6.441 39.062 17.859 1 94.44 815 LEU B O 1
ATOM 14332 N N . TYR B 1 816 ? 7.094 37.281 19.031 1 93.25 816 TYR B N 1
ATOM 14333 C CA . TYR B 1 816 ? 8.062 38.031 19.797 1 93.25 816 TYR B CA 1
ATOM 14334 C C . TYR B 1 816 ? 9.133 38.625 18.891 1 93.25 816 TYR B C 1
ATOM 14336 O O . TYR B 1 816 ? 9.5 39.812 19.047 1 93.25 816 TYR B O 1
ATOM 14344 N N . LEU B 1 817 ? 9.57 37.875 17.953 1 94.12 817 LEU B N 1
ATOM 14345 C CA . LEU B 1 817 ? 10.562 38.344 17.016 1 94.12 817 LEU B CA 1
ATOM 14346 C C . LEU B 1 817 ? 9.992 39.5 16.172 1 94.12 817 LEU B C 1
ATOM 14348 O O . LEU B 1 817 ? 10.703 40.469 15.867 1 94.12 817 LEU B O 1
ATOM 14352 N N . SER B 1 818 ? 8.797 39.344 15.812 1 94.69 818 SER B N 1
ATOM 14353 C CA . SER B 1 818 ? 8.148 40.375 14.992 1 94.69 818 SER B CA 1
ATOM 14354 C C . SER B 1 818 ? 7.965 41.688 15.766 1 94.69 818 SER B C 1
ATOM 14356 O O . SER B 1 818 ? 8.289 42.75 15.266 1 94.69 818 SER B O 1
ATOM 14358 N N . ASP B 1 819 ? 7.527 41.594 16.969 1 92.69 819 ASP B N 1
ATOM 14359 C CA . ASP B 1 819 ? 7.258 42.75 17.812 1 92.69 819 ASP B CA 1
ATOM 14360 C C . ASP B 1 819 ? 8.547 43.5 18.141 1 92.69 819 ASP B C 1
ATOM 14362 O O . ASP B 1 819 ? 8.562 44.719 18.219 1 92.69 819 ASP B O 1
ATOM 14366 N N . SER B 1 820 ? 9.594 42.688 18.312 1 91.69 820 SER B N 1
ATOM 14367 C CA . SER B 1 820 ? 10.867 43.312 18.688 1 91.69 820 SER B CA 1
ATOM 14368 C C . SER B 1 820 ? 11.672 43.719 17.469 1 91.69 820 SER B C 1
ATOM 14370 O O . SER B 1 820 ? 12.742 44.312 17.578 1 91.69 820 SER B O 1
ATOM 14372 N N . GLY B 1 821 ? 11.156 43.406 16.297 1 90.12 821 GLY B N 1
ATOM 14373 C CA . GLY B 1 821 ? 11.914 43.719 15.086 1 90.12 821 GLY B CA 1
ATOM 14374 C C . GLY B 1 821 ? 13.211 42.938 14.984 1 90.12 821 GLY B C 1
ATOM 14375 O O . GLY B 1 821 ? 14.188 43.406 14.406 1 90.12 821 GLY B O 1
ATOM 14376 N N . SER B 1 822 ? 13.25 41.75 15.594 1 92.94 822 SER B N 1
ATOM 14377 C CA . SER B 1 822 ? 14.5 41 15.719 1 92.94 822 SER B CA 1
ATOM 14378 C C . SER B 1 822 ? 14.531 39.812 14.773 1 92.94 822 SER B C 1
ATOM 14380 O O . SER B 1 822 ? 15.188 38.812 15.047 1 92.94 822 SER B O 1
ATOM 14382 N N . PHE B 1 823 ? 13.797 39.906 13.664 1 94.25 823 PHE B N 1
ATOM 14383 C CA . PHE B 1 823 ? 13.805 38.812 12.711 1 94.25 823 PHE B CA 1
ATOM 14384 C C . PHE B 1 823 ? 15.203 38.625 12.133 1 94.25 823 PHE B C 1
ATOM 14386 O O . PHE B 1 823 ? 15.711 37.5 12.078 1 94.25 823 PHE B O 1
ATOM 14393 N N . ILE B 1 824 ? 15.742 39.656 11.695 1 94.56 824 ILE B N 1
ATOM 14394 C CA . ILE B 1 824 ? 17.031 39.562 11.016 1 94.56 824 ILE B CA 1
ATOM 14395 C C . ILE B 1 824 ? 18.109 39.156 12.016 1 94.56 824 ILE B C 1
ATOM 14397 O O . ILE B 1 824 ? 18.906 38.25 11.758 1 94.56 824 ILE B O 1
ATOM 14401 N N . PRO B 1 825 ? 18.109 39.688 13.227 1 94.06 825 PRO B N 1
ATOM 14402 C CA . PRO B 1 825 ? 19.078 39.219 14.219 1 94.06 825 PRO B CA 1
ATOM 14403 C C . PRO B 1 825 ? 18.922 37.75 14.562 1 94.06 825 PRO B C 1
ATOM 14405 O O . PRO B 1 825 ? 19.906 37.031 14.727 1 94.06 825 PRO B O 1
ATOM 14408 N N . ALA B 1 826 ? 17.719 37.375 14.727 1 93.88 826 ALA B N 1
ATOM 14409 C CA . ALA B 1 826 ? 17.469 35.969 15.039 1 93.88 826 ALA B CA 1
ATOM 14410 C C . ALA B 1 826 ? 17.938 35.062 13.906 1 93.88 826 ALA B C 1
ATOM 14412 O O . ALA B 1 826 ? 18.469 33.969 14.148 1 93.88 826 ALA B O 1
ATOM 14413 N N . LEU B 1 827 ? 17.688 35.5 12.68 1 94.81 827 LEU B N 1
ATOM 14414 C CA . LEU B 1 827 ? 18.125 34.75 11.5 1 94.81 827 LEU B CA 1
ATOM 14415 C C . LEU B 1 827 ? 19.641 34.688 11.414 1 94.81 827 LEU B C 1
ATOM 14417 O O . LEU B 1 827 ? 20.203 33.656 11.094 1 94.81 827 LEU B O 1
ATOM 14421 N N . ASN B 1 828 ? 20.281 35.719 11.789 1 93.5 828 ASN B N 1
ATOM 14422 C CA . ASN B 1 828 ? 21.734 35.812 11.68 1 93.5 828 ASN B CA 1
ATOM 14423 C C . ASN B 1 828 ? 22.438 35.094 12.82 1 93.5 828 ASN B C 1
ATOM 14425 O O . ASN B 1 828 ? 23.609 34.75 12.703 1 93.5 828 ASN B O 1
ATOM 14429 N N . LYS B 1 829 ? 21.75 34.875 13.844 1 91.94 829 LYS B N 1
ATOM 14430 C CA . LYS B 1 829 ? 22.359 34.375 15.07 1 91.94 829 LYS B CA 1
ATOM 14431 C C . LYS B 1 829 ? 23.109 33.062 14.812 1 91.94 829 LYS B C 1
ATOM 14433 O O . LYS B 1 829 ? 24.219 32.875 15.305 1 91.94 829 LYS B O 1
ATOM 14438 N N . TYR B 1 830 ? 22.484 32.188 14.125 1 91.69 830 TYR B N 1
ATOM 14439 C CA . TYR B 1 830 ? 23.109 30.906 13.82 1 91.69 830 TYR B CA 1
ATOM 14440 C C . TYR B 1 830 ? 24.109 31.047 12.68 1 91.69 830 TYR B C 1
ATOM 14442 O O . TYR B 1 830 ? 25.203 30.484 12.734 1 91.69 830 TYR B O 1
ATOM 14450 N N . TRP B 1 831 ? 23.75 31.75 11.672 1 93.81 831 TRP B N 1
ATOM 14451 C CA . TRP B 1 831 ? 24.531 31.766 10.438 1 93.81 831 TRP B CA 1
ATOM 14452 C C . TRP B 1 831 ? 25.781 32.625 10.594 1 93.81 831 TRP B C 1
ATOM 14454 O O . TRP B 1 831 ? 26.781 32.406 9.898 1 93.81 831 TRP B O 1
ATOM 14464 N N . LYS B 1 832 ? 25.812 33.5 11.523 1 91.5 832 LYS B N 1
ATOM 14465 C CA . LYS B 1 832 ? 27 34.312 11.734 1 91.5 832 LYS B CA 1
ATOM 14466 C C . LYS B 1 832 ? 27.875 33.75 12.836 1 91.5 832 LYS B C 1
ATOM 14468 O O . LYS B 1 832 ? 28.938 34.312 13.141 1 91.5 832 LYS B O 1
ATOM 14473 N N . ARG B 1 833 ? 27.438 32.656 13.312 1 87.69 833 ARG B N 1
ATOM 14474 C CA . ARG B 1 833 ? 28.219 32.031 14.375 1 87.69 833 ARG B CA 1
ATOM 14475 C C . ARG B 1 833 ? 29.453 31.328 13.812 1 87.69 833 ARG B C 1
ATOM 14477 O O . ARG B 1 833 ? 29.406 30.734 12.727 1 87.69 833 ARG B O 1
ATOM 14484 N N . GLU B 1 834 ? 30.516 31.438 14.539 1 79.38 834 GLU B N 1
ATOM 14485 C CA . GLU B 1 834 ? 31.703 30.688 14.156 1 79.38 834 GLU B CA 1
ATOM 14486 C C . GLU B 1 834 ? 31.547 29.203 14.461 1 79.38 834 GLU B C 1
ATOM 14488 O O . GLU B 1 834 ? 31.156 28.828 15.57 1 79.38 834 GLU B O 1
ATOM 14493 N N . PRO B 1 835 ? 31.672 28.469 13.43 1 75.81 835 PRO B N 1
ATOM 14494 C CA . PRO B 1 835 ? 31.484 27.047 13.648 1 75.81 835 PRO B CA 1
ATOM 14495 C C . PRO B 1 835 ? 32.438 26.469 14.703 1 75.81 835 PRO B C 1
ATOM 14497 O O . PRO B 1 835 ? 33.625 26.75 14.68 1 75.81 835 PRO B O 1
ATOM 14500 N N . GLY B 1 836 ? 31.828 25.984 15.734 1 70.06 836 GLY B N 1
ATOM 14501 C CA . GLY B 1 836 ? 32.625 25.375 16.797 1 70.06 836 GLY B CA 1
ATOM 14502 C C . GLY B 1 836 ? 33.312 24.109 16.359 1 70.06 836 GLY B C 1
ATOM 14503 O O . GLY B 1 836 ? 33 23.547 15.32 1 70.06 836 GLY B O 1
ATOM 14504 N N . ASN B 1 837 ? 34.344 23.797 17.094 1 71.56 837 ASN B N 1
ATOM 14505 C CA . ASN B 1 837 ? 35.156 22.656 16.75 1 71.56 837 ASN B CA 1
ATOM 14506 C C . ASN B 1 837 ? 34.812 21.422 17.578 1 71.56 837 ASN B C 1
ATOM 14508 O O . ASN B 1 837 ? 35.406 20.359 17.422 1 71.56 837 ASN B O 1
ATOM 14512 N N . THR B 1 838 ? 33.719 21.562 18.312 1 80.12 838 THR B N 1
ATOM 14513 C CA . THR B 1 838 ? 33.375 20.375 19.094 1 80.12 838 THR B CA 1
ATOM 14514 C C . THR B 1 838 ? 32.625 19.344 18.25 1 80.12 838 THR B C 1
ATOM 14516 O O . THR B 1 838 ? 31.984 19.719 17.25 1 80.12 838 THR B O 1
ATOM 14519 N N . GLU B 1 839 ? 32.75 18.156 18.688 1 78.5 839 GLU B N 1
ATOM 14520 C CA . GLU B 1 839 ? 32.094 17.078 17.969 1 78.5 839 GLU B CA 1
ATOM 14521 C C . GLU B 1 839 ? 30.578 17.234 17.969 1 78.5 839 GLU B C 1
ATOM 14523 O O . GLU B 1 839 ? 29.906 16.938 16.984 1 78.5 839 GLU B O 1
ATOM 14528 N N . ILE B 1 840 ? 30.094 17.641 19.047 1 78.69 840 ILE B N 1
ATOM 14529 C CA . ILE B 1 840 ? 28.656 17.797 19.172 1 78.69 840 ILE B CA 1
ATOM 14530 C C . ILE B 1 840 ? 28.172 18.922 18.25 1 78.69 840 ILE B C 1
ATOM 14532 O O . ILE B 1 840 ? 27.125 18.812 17.625 1 78.69 840 ILE B O 1
ATOM 14536 N N . GLU B 1 841 ? 28.922 19.906 18.172 1 82.94 841 GLU B N 1
ATOM 14537 C CA . GLU B 1 841 ? 28.531 21.016 17.297 1 82.94 841 GLU B CA 1
ATOM 14538 C C . GLU B 1 841 ? 28.578 20.609 15.828 1 82.94 841 GLU B C 1
ATOM 14540 O O . GLU B 1 841 ? 27.734 21.047 15.039 1 82.94 841 GLU B O 1
ATOM 14545 N N . LYS B 1 842 ? 29.516 19.844 15.555 1 82.81 842 LYS B N 1
ATOM 14546 C CA . LYS B 1 842 ? 29.594 19.344 14.188 1 82.81 842 LYS B CA 1
ATOM 14547 C C . LYS B 1 842 ? 28.375 18.5 13.844 1 82.81 842 LYS B C 1
ATOM 14549 O O . LYS B 1 842 ? 27.859 18.562 12.727 1 82.81 842 LYS B O 1
ATOM 14554 N N . ARG B 1 843 ? 27.969 17.812 14.852 1 80.5 843 ARG B N 1
ATOM 14555 C CA . ARG B 1 843 ? 26.781 16.984 14.641 1 80.5 843 ARG B CA 1
ATOM 14556 C C . ARG B 1 843 ? 25.531 17.844 14.492 1 80.5 843 ARG B C 1
ATOM 14558 O O . ARG B 1 843 ? 24.625 17.484 13.727 1 80.5 843 ARG B O 1
ATOM 14565 N N . ILE B 1 844 ? 25.5 18.859 15.18 1 83.75 844 ILE B N 1
ATOM 14566 C CA . ILE B 1 844 ? 24.359 19.766 15.07 1 83.75 844 ILE B CA 1
ATOM 14567 C C . ILE B 1 844 ? 24.344 20.406 13.688 1 83.75 844 ILE B C 1
ATOM 14569 O O . ILE B 1 844 ? 23.281 20.484 13.047 1 83.75 844 ILE B O 1
ATOM 14573 N N . HIS B 1 845 ? 25.516 20.797 13.234 1 85.94 845 HIS B N 1
ATOM 14574 C CA . HIS B 1 845 ? 25.594 21.406 11.914 1 85.94 845 HIS B CA 1
ATOM 14575 C C . HIS B 1 845 ? 25.188 20.438 10.82 1 85.94 845 HIS B C 1
ATOM 14577 O O . HIS B 1 845 ? 24.516 20.828 9.859 1 85.94 845 HIS B O 1
ATOM 14583 N N . ASN B 1 846 ? 25.531 19.25 11.086 1 81.25 846 ASN B N 1
ATOM 14584 C CA . ASN B 1 846 ? 25.156 18.234 10.117 1 81.25 846 ASN B CA 1
ATOM 14585 C C . ASN B 1 846 ? 23.656 17.984 10.117 1 81.25 846 ASN B C 1
ATOM 14587 O O . ASN B 1 846 ? 23.062 17.734 9.07 1 81.25 846 ASN B O 1
ATOM 14591 N N . LYS B 1 847 ? 23.125 18.031 11.25 1 82.19 847 LYS B N 1
ATOM 14592 C CA . LYS B 1 847 ? 21.688 17.844 11.367 1 82.19 847 LYS B CA 1
ATOM 14593 C C . LYS B 1 847 ? 20.922 18.953 10.648 1 82.19 847 LYS B C 1
ATOM 14595 O O . LYS B 1 847 ? 19.922 18.703 9.984 1 82.19 847 LYS B O 1
ATOM 14600 N N . ILE B 1 848 ? 21.328 20.125 10.812 1 86.06 848 ILE B N 1
ATOM 14601 C CA . ILE B 1 848 ? 20.688 21.281 10.172 1 86.06 848 ILE B CA 1
ATOM 14602 C C . ILE B 1 848 ? 20.844 21.172 8.656 1 86.06 848 ILE B C 1
ATOM 14604 O O . ILE B 1 848 ? 19.906 21.453 7.91 1 86.06 848 ILE B O 1
ATOM 14608 N N . TYR B 1 849 ? 21.969 20.75 8.25 1 84 849 TYR B N 1
ATOM 14609 C CA . TYR B 1 849 ? 22.203 20.594 6.824 1 84 849 TYR B CA 1
ATOM 14610 C C . TYR B 1 849 ? 21.312 19.516 6.23 1 84 849 TYR B C 1
ATOM 14612 O O . TYR B 1 849 ? 20.734 19.703 5.156 1 84 849 TYR B O 1
ATOM 14620 N N . MET B 1 850 ? 21.188 18.469 6.926 1 80.31 850 MET B N 1
ATOM 14621 C CA . MET B 1 850 ? 20.438 17.328 6.398 1 80.31 850 MET B CA 1
ATOM 14622 C C . MET B 1 850 ? 18.938 17.641 6.359 1 80.31 850 MET B C 1
ATOM 14624 O O . MET B 1 850 ? 18.219 17.172 5.469 1 80.31 850 MET B O 1
ATOM 14628 N N . LYS B 1 851 ? 18.547 18.391 7.258 1 82.69 851 LYS B N 1
ATOM 14629 C CA . LYS B 1 851 ? 17.109 18.672 7.293 1 82.69 851 LYS B CA 1
ATOM 14630 C C . LYS B 1 851 ? 16.75 19.828 6.363 1 82.69 851 LYS B C 1
ATOM 14632 O O . LYS B 1 851 ? 15.766 19.766 5.625 1 82.69 851 LYS B O 1
ATOM 14637 N N . TRP B 1 852 ? 17.578 20.859 6.387 1 86.94 852 TRP B N 1
ATOM 14638 C CA . TRP B 1 852 ? 17.172 22.094 5.723 1 86.94 852 TRP B CA 1
ATOM 14639 C C . TRP B 1 852 ? 18 22.328 4.457 1 86.94 852 TRP B C 1
ATOM 14641 O O . TRP B 1 852 ? 17.688 23.234 3.672 1 86.94 852 TRP B O 1
ATOM 14651 N N . GLY B 1 853 ? 19.062 21.672 4.234 1 83.62 853 GLY B N 1
ATOM 14652 C CA . GLY B 1 853 ? 19.891 21.797 3.035 1 83.62 853 GLY B CA 1
ATOM 14653 C C . GLY B 1 853 ? 20.812 23 3.061 1 83.62 853 GLY B C 1
ATOM 14654 O O . GLY B 1 853 ? 21.312 23.422 2.021 1 83.62 853 GLY B O 1
ATOM 14655 N N . LEU B 1 854 ? 21 23.625 4.191 1 89.75 854 LEU B N 1
ATOM 14656 C CA . LEU B 1 854 ? 21.875 24.766 4.352 1 89.75 854 LEU B CA 1
ATOM 14657 C C . LEU B 1 854 ? 23.062 24.422 5.242 1 89.75 854 LEU B C 1
ATOM 14659 O O . LEU B 1 854 ? 22.891 23.844 6.312 1 89.75 854 LEU B O 1
ATOM 14663 N N . HIS B 1 855 ? 24.219 24.781 4.727 1 87.81 855 HIS B N 1
ATOM 14664 C CA . HIS B 1 855 ? 25.438 24.5 5.465 1 87.81 855 HIS B CA 1
ATOM 14665 C C . HIS B 1 855 ? 26 25.766 6.109 1 87.81 855 HIS B C 1
ATOM 14667 O O . HIS B 1 855 ? 25.984 26.828 5.5 1 87.81 855 HIS B O 1
ATOM 14673 N N . ILE B 1 856 ? 26.531 25.578 7.297 1 89.62 856 ILE B N 1
ATOM 14674 C CA . ILE B 1 856 ? 27.031 26.703 8.062 1 89.62 856 ILE B CA 1
ATOM 14675 C C . ILE B 1 856 ? 28.25 27.312 7.348 1 89.62 856 ILE B C 1
ATOM 14677 O O . ILE B 1 856 ? 28.516 28.5 7.477 1 89.62 856 ILE B O 1
ATOM 14681 N N . LYS B 1 857 ? 28.922 26.531 6.508 1 85.94 857 LYS B N 1
ATOM 14682 C CA . LYS B 1 857 ? 30.094 27 5.777 1 85.94 857 LYS B CA 1
ATOM 14683 C C . LYS B 1 857 ? 29.703 27.969 4.66 1 85.94 857 LYS B C 1
ATOM 14685 O O . LYS B 1 857 ? 30.516 28.766 4.207 1 85.94 857 LYS B O 1
ATOM 14690 N N . ASP B 1 858 ? 28.453 27.875 4.242 1 90.25 858 ASP B N 1
ATOM 14691 C CA . ASP B 1 858 ? 27.953 28.734 3.178 1 90.25 858 ASP B CA 1
ATOM 14692 C C . ASP B 1 858 ? 27.141 29.906 3.748 1 90.25 858 ASP B C 1
ATOM 14694 O O . ASP B 1 858 ? 26.219 30.406 3.1 1 90.25 858 ASP B O 1
ATOM 14698 N N . SER B 1 859 ? 27.469 30.25 4.961 1 93.12 859 SER B N 1
ATOM 14699 C CA . SER B 1 859 ? 26.688 31.266 5.668 1 93.12 859 SER B CA 1
ATOM 14700 C C . SER B 1 859 ? 26.703 32.594 4.922 1 93.12 859 SER B C 1
ATOM 14702 O O . SER B 1 859 ? 25.672 33.281 4.844 1 93.12 859 SER B O 1
ATOM 14704 N N . GLU B 1 860 ? 27.828 32.969 4.359 1 91.94 860 GLU B N 1
ATOM 14705 C CA . GLU B 1 860 ? 27.922 34.25 3.635 1 91.94 860 GLU B CA 1
ATOM 14706 C C . GLU B 1 860 ? 27.031 34.25 2.398 1 91.94 860 GLU B C 1
ATOM 14708 O O . GLU B 1 860 ? 26.359 35.219 2.111 1 91.94 860 GLU B O 1
ATOM 14713 N N . PHE B 1 861 ? 27.031 33.188 1.82 1 92.69 861 PHE B N 1
ATOM 14714 C CA . PHE B 1 861 ? 26.203 33.062 0.629 1 92.69 861 PHE B CA 1
ATOM 14715 C C . PHE B 1 861 ? 24.719 33.125 0.995 1 92.69 861 PHE B C 1
ATOM 14717 O O . PHE B 1 861 ? 23.922 33.75 0.295 1 92.69 861 PHE B O 1
ATOM 14724 N N . ILE B 1 862 ? 24.391 32.469 2.014 1 94.25 862 ILE B N 1
ATOM 14725 C CA . ILE B 1 862 ? 23 32.438 2.477 1 94.25 862 ILE B CA 1
ATOM 14726 C C . ILE B 1 862 ? 22.516 33.844 2.77 1 94.25 862 ILE B C 1
ATOM 14728 O O . ILE B 1 862 ? 21.453 34.281 2.293 1 94.25 862 ILE B O 1
ATOM 14732 N N . LEU B 1 863 ? 23.328 34.562 3.482 1 94.38 863 LEU B N 1
ATOM 14733 C CA . LEU B 1 863 ? 22.938 35.875 3.918 1 94.38 863 LEU B CA 1
ATOM 14734 C C . LEU B 1 863 ? 22.938 36.875 2.746 1 94.38 863 LEU B C 1
ATOM 14736 O O . LEU B 1 863 ? 22.062 37.75 2.664 1 94.38 863 LEU B O 1
ATOM 14740 N N . GLN B 1 864 ? 23.797 36.688 1.802 1 92.94 864 GLN B N 1
ATOM 14741 C CA . GLN B 1 864 ? 23.828 37.531 0.618 1 92.94 864 GLN B CA 1
ATOM 14742 C C . GLN B 1 864 ? 22.625 37.281 -0.277 1 92.94 864 GLN B C 1
ATOM 14744 O O . GLN B 1 864 ? 22.078 38.188 -0.869 1 92.94 864 GLN B O 1
ATOM 14749 N N . ASN B 1 865 ? 22.328 36.094 -0.354 1 93.69 865 ASN B N 1
ATOM 14750 C CA . ASN B 1 865 ? 21.172 35.75 -1.174 1 93.69 865 ASN B CA 1
ATOM 14751 C C . ASN B 1 865 ? 19.875 36.344 -0.632 1 93.69 865 ASN B C 1
ATOM 14753 O O . ASN B 1 865 ? 18.969 36.656 -1.398 1 93.69 865 ASN B O 1
ATOM 14757 N N . LEU B 1 866 ? 19.797 36.5 0.681 1 95.44 866 LEU B N 1
ATOM 14758 C CA . LEU B 1 866 ? 18.594 37.062 1.313 1 95.44 866 LEU B CA 1
ATOM 14759 C C . LEU B 1 866 ? 18.516 38.562 1.087 1 95.44 866 LEU B C 1
ATOM 14761 O O . LEU B 1 866 ? 17.438 39.125 1.103 1 95.44 866 LEU B O 1
ATOM 14765 N N . ARG B 1 867 ? 19.703 39.156 0.828 1 93.38 867 ARG B N 1
ATOM 14766 C CA . ARG B 1 867 ? 19.734 40.625 0.694 1 93.38 867 ARG B CA 1
ATOM 14767 C C . ARG B 1 867 ? 19.828 41.031 -0.771 1 93.38 867 ARG B C 1
ATOM 14769 O O . ARG B 1 867 ? 20.094 42.188 -1.078 1 93.38 867 ARG B O 1
ATOM 14776 N N . ASN B 1 868 ? 19.562 40.156 -1.598 1 93.5 868 ASN B N 1
ATOM 14777 C CA . ASN B 1 868 ? 19.641 40.469 -3.018 1 93.5 868 ASN B CA 1
ATOM 14778 C C . ASN B 1 868 ? 18.656 41.562 -3.406 1 93.5 868 ASN B C 1
ATOM 14780 O O . ASN B 1 868 ? 17.453 41.406 -3.275 1 93.5 868 ASN B O 1
ATOM 14784 N N . PRO B 1 869 ? 19.062 42.594 -3.955 1 91.56 869 PRO B N 1
ATOM 14785 C CA . PRO B 1 869 ? 18.188 43.719 -4.242 1 91.56 869 PRO B CA 1
ATOM 14786 C C . PRO B 1 869 ? 17.188 43.438 -5.371 1 91.56 869 PRO B C 1
ATOM 14788 O O . PRO B 1 869 ? 16.062 43.938 -5.344 1 91.56 869 PRO B O 1
ATOM 14791 N N . ASN B 1 870 ? 17.547 42.656 -6.375 1 91.31 870 ASN B N 1
ATOM 14792 C CA . ASN B 1 870 ? 16.641 42.344 -7.473 1 91.31 870 ASN B CA 1
ATOM 14793 C C . ASN B 1 870 ? 15.43 41.531 -6.984 1 91.31 870 ASN B C 1
ATOM 14795 O O . ASN B 1 870 ? 14.305 41.781 -7.434 1 91.31 870 ASN B O 1
ATOM 14799 N N . THR B 1 871 ? 15.758 40.688 -6.094 1 92.69 871 THR B N 1
ATOM 14800 C CA . THR B 1 871 ? 14.68 39.875 -5.566 1 92.69 871 THR B CA 1
ATOM 14801 C C . THR B 1 871 ? 13.75 40.688 -4.672 1 92.69 871 THR B C 1
ATOM 14803 O O . THR B 1 871 ? 12.531 40.5 -4.719 1 92.69 871 THR B O 1
ATOM 14806 N N . LEU B 1 872 ? 14.273 41.5 -3.9 1 92.75 872 LEU B N 1
ATOM 14807 C CA . LEU B 1 872 ? 13.484 42.312 -2.959 1 92.75 872 LEU B CA 1
ATOM 14808 C C . LEU B 1 872 ? 12.734 43.406 -3.678 1 92.75 872 LEU B C 1
ATOM 14810 O O . LEU B 1 872 ? 11.641 43.812 -3.26 1 92.75 872 LEU B O 1
ATOM 14814 N N . SER B 1 873 ? 13.273 43.812 -4.793 1 89.25 873 SER B N 1
ATOM 14815 C CA . SER B 1 873 ? 12.695 44.969 -5.496 1 89.25 873 SER B CA 1
ATOM 14816 C C . SER B 1 873 ? 11.469 44.562 -6.301 1 89.25 873 SER B C 1
ATOM 14818 O O . SER B 1 873 ? 10.766 45.406 -6.855 1 89.25 873 SER B O 1
ATOM 14820 N N . VAL B 1 874 ? 11.281 43.281 -6.309 1 92.56 874 VAL B N 1
ATOM 14821 C CA . VAL B 1 874 ? 10.078 42.812 -7 1 92.56 874 VAL B CA 1
ATOM 14822 C C . VAL B 1 874 ? 8.836 43.312 -6.266 1 92.56 874 VAL B C 1
ATOM 14824 O O . VAL B 1 874 ? 7.781 43.531 -6.875 1 92.56 874 VAL B O 1
ATOM 14827 N N . LEU B 1 875 ? 8.984 43.5 -4.953 1 93.88 875 LEU B N 1
ATOM 14828 C CA . LEU B 1 875 ? 7.918 44.125 -4.172 1 93.88 875 LEU B CA 1
ATOM 14829 C C . LEU B 1 875 ? 7.922 45.656 -4.34 1 93.88 875 LEU B C 1
ATOM 14831 O O . LEU B 1 875 ? 8.383 46.375 -3.455 1 93.88 875 LEU B O 1
ATOM 14835 N N . THR B 1 876 ? 7.25 46.062 -5.363 1 93.19 876 THR B N 1
ATOM 14836 C CA . THR B 1 876 ? 7.242 47.469 -5.73 1 93.19 876 THR B CA 1
ATOM 14837 C C . THR B 1 876 ? 6.262 48.25 -4.859 1 93.19 876 THR B C 1
ATOM 14839 O O . THR B 1 876 ? 5.387 47.656 -4.223 1 93.19 876 THR B O 1
ATOM 14842 N N . LYS B 1 877 ? 6.426 49.531 -4.887 1 93.5 877 LYS B N 1
ATOM 14843 C CA . LYS B 1 877 ? 5.551 50.406 -4.109 1 93.5 877 LYS B CA 1
ATOM 14844 C C . LYS B 1 877 ? 4.098 50.25 -4.555 1 93.5 877 LYS B C 1
ATOM 14846 O O . LYS B 1 877 ? 3.205 50.094 -3.723 1 93.5 877 LYS B O 1
ATOM 14851 N N . PRO B 1 878 ? 3.826 50.188 -5.844 1 94.31 878 PRO B N 1
ATOM 14852 C CA . PRO B 1 878 ? 2.436 50 -6.258 1 94.31 878 PRO B CA 1
ATOM 14853 C C . PRO B 1 878 ? 1.871 48.656 -5.809 1 94.31 878 PRO B C 1
ATOM 14855 O O . PRO B 1 878 ? 0.688 48.562 -5.473 1 94.31 878 PRO B O 1
ATOM 14858 N N . LEU B 1 879 ? 2.705 47.719 -5.887 1 95.31 879 LEU B N 1
ATOM 14859 C CA . LEU B 1 879 ? 2.262 46.375 -5.461 1 95.31 879 LEU B CA 1
ATOM 14860 C C . LEU B 1 879 ? 1.937 46.375 -3.971 1 95.31 879 LEU B C 1
ATOM 14862 O O . LEU B 1 879 ? 0.931 45.781 -3.555 1 95.31 879 LEU B O 1
ATOM 14866 N N . LEU B 1 880 ? 2.715 46.969 -3.17 1 96.06 880 LEU B N 1
ATOM 14867 C CA . LEU B 1 880 ? 2.494 47.031 -1.729 1 96.06 880 LEU B CA 1
ATOM 14868 C C . LEU B 1 880 ? 1.226 47.812 -1.409 1 96.06 880 LEU B C 1
ATOM 14870 O O . LEU B 1 880 ? 0.511 47.5 -0.459 1 96.06 880 LEU B O 1
ATOM 14874 N N . ILE B 1 881 ? 0.95 48.844 -2.172 1 96.25 881 ILE B N 1
ATOM 14875 C CA . ILE B 1 881 ? -0.276 49.594 -1.979 1 96.25 881 ILE B CA 1
ATOM 14876 C C . ILE B 1 881 ? -1.488 48.719 -2.262 1 96.25 881 ILE B C 1
ATOM 14878 O O . ILE B 1 881 ? -2.479 48.75 -1.527 1 96.25 881 ILE B O 1
ATOM 14882 N N . LYS B 1 882 ? -1.367 47.938 -3.291 1 95.5 882 LYS B N 1
ATOM 14883 C CA . LYS B 1 882 ? -2.451 47 -3.615 1 95.5 882 LYS B CA 1
ATOM 14884 C C . LYS B 1 882 ? -2.668 46 -2.49 1 95.5 882 LYS B C 1
ATOM 14886 O O . LYS B 1 882 ? -3.807 45.625 -2.184 1 95.5 882 LYS B O 1
ATOM 14891 N N . ILE B 1 883 ? -1.564 45.531 -1.98 1 95.69 883 ILE B N 1
ATOM 14892 C CA . ILE B 1 883 ? -1.647 44.562 -0.882 1 95.69 883 ILE B CA 1
ATOM 14893 C C . ILE B 1 883 ? -2.287 45.219 0.334 1 95.69 883 ILE B C 1
ATOM 14895 O O . ILE B 1 883 ? -3.146 44.625 0.993 1 95.69 883 ILE B O 1
ATOM 14899 N N . GLN B 1 884 ? -1.922 46.406 0.639 1 94.19 884 GLN B N 1
ATOM 14900 C CA . GLN B 1 884 ? -2.492 47.156 1.755 1 94.19 884 GLN B CA 1
ATOM 14901 C C . GLN B 1 884 ? -3.99 47.375 1.558 1 94.19 884 GLN B C 1
ATOM 14903 O O . GLN B 1 884 ? -4.77 47.281 2.506 1 94.19 884 GLN B O 1
ATOM 14908 N N . ASP B 1 885 ? -4.348 47.656 0.37 1 94.19 885 ASP B N 1
ATOM 14909 C CA . ASP B 1 885 ? -5.762 47.844 0.056 1 94.19 885 ASP B CA 1
ATOM 14910 C C . ASP B 1 885 ? -6.547 46.562 0.284 1 94.19 885 ASP B C 1
ATOM 14912 O O . ASP B 1 885 ? -7.668 46.594 0.794 1 94.19 885 ASP B O 1
ATOM 14916 N N . LEU B 1 886 ? -5.934 45.5 -0.116 1 94.38 886 LEU B N 1
ATOM 14917 C CA . LEU B 1 886 ? -6.57 44.188 0.09 1 94.38 886 LEU B CA 1
ATOM 14918 C C . LEU B 1 886 ? -6.758 43.906 1.577 1 94.38 886 LEU B C 1
ATOM 14920 O O . LEU B 1 886 ? -7.797 43.375 1.988 1 94.38 886 LEU B O 1
ATOM 14924 N N . PHE B 1 887 ? -5.754 44.219 2.373 1 94.38 887 PHE B N 1
ATOM 14925 C CA . PHE B 1 887 ? -5.832 44.031 3.816 1 94.38 887 PHE B CA 1
ATOM 14926 C C . PHE B 1 887 ? -6.922 44.906 4.426 1 94.38 887 PHE B C 1
ATOM 14928 O O . PHE B 1 887 ? -7.719 44.438 5.242 1 94.38 887 PHE B O 1
ATOM 14935 N N . ASN B 1 888 ? -6.984 46.062 3.996 1 91.31 888 ASN B N 1
ATOM 14936 C CA . ASN B 1 888 ? -7.969 47 4.523 1 91.31 888 ASN B CA 1
ATOM 14937 C C . ASN B 1 888 ? -9.391 46.594 4.172 1 91.31 888 ASN B C 1
ATOM 14939 O O . ASN B 1 888 ? -10.297 46.688 5 1 91.31 888 ASN B O 1
ATOM 14943 N N . ASP B 1 889 ? -9.508 46.125 3.057 1 89.69 889 ASP B N 1
ATOM 14944 C CA . ASP B 1 889 ? -10.82 45.719 2.594 1 89.69 889 ASP B CA 1
ATOM 14945 C C . ASP B 1 889 ? -11.289 44.469 3.346 1 89.69 889 ASP B C 1
ATOM 14947 O O . ASP B 1 889 ? -12.484 44.312 3.609 1 89.69 889 ASP B O 1
ATOM 14951 N N . THR B 1 890 ? -10.391 43.656 3.686 1 90.19 890 THR B N 1
ATOM 14952 C CA . THR B 1 890 ? -10.75 42.344 4.25 1 90.19 890 THR B CA 1
ATOM 14953 C C . THR B 1 890 ? -10.828 42.438 5.773 1 90.19 890 THR B C 1
ATOM 14955 O O . THR B 1 890 ? -11.734 41.875 6.379 1 90.19 890 THR B O 1
ATOM 14958 N N . PHE B 1 891 ? -9.93 43.062 6.445 1 86.44 891 PHE B N 1
ATOM 14959 C CA . PHE B 1 891 ? -9.789 42.938 7.891 1 86.44 891 PHE B CA 1
ATOM 14960 C C . PHE B 1 891 ? -10.305 44.188 8.602 1 86.44 891 PHE B C 1
ATOM 14962 O O . PHE B 1 891 ? -10.422 44.188 9.828 1 86.44 891 PHE B O 1
ATOM 14969 N N . ASN B 1 892 ? -10.57 45.312 8.016 1 69.56 892 ASN B N 1
ATOM 14970 C CA . ASN B 1 892 ? -11.086 46.531 8.656 1 69.56 892 ASN B CA 1
ATOM 14971 C C . ASN B 1 892 ? -12.43 46.25 9.336 1 69.56 892 ASN B C 1
ATOM 14973 O O . ASN B 1 892 ? -12.734 46.875 10.359 1 69.56 892 ASN B O 1
ATOM 14977 N N . LYS B 1 893 ? -13.148 45.281 8.938 1 59.56 893 LYS B N 1
ATOM 14978 C CA . LYS B 1 893 ? -14.484 45 9.453 1 59.56 893 LYS B CA 1
ATOM 14979 C C . LYS B 1 893 ? -14.445 43.938 10.547 1 59.56 893 LYS B C 1
ATOM 14981 O O . LYS B 1 893 ? -15.484 43.594 11.117 1 59.56 893 LYS B O 1
ATOM 14986 N N . ILE B 1 894 ? -13.359 43.438 10.711 1 61.5 894 ILE B N 1
ATOM 14987 C CA . ILE B 1 894 ? -13.227 42.406 11.742 1 61.5 894 ILE B CA 1
ATOM 14988 C C . ILE B 1 894 ? -12.812 43.062 13.062 1 61.5 894 ILE B C 1
ATOM 14990 O O . ILE B 1 894 ? -11.836 43.812 13.109 1 61.5 894 ILE B O 1
ATOM 14994 N N . ASP B 1 895 ? -13.727 43.312 14.016 1 53.41 895 ASP B N 1
ATOM 14995 C CA . ASP B 1 895 ? -13.406 43.812 15.352 1 53.41 895 ASP B CA 1
ATOM 14996 C C . ASP B 1 895 ? -12.242 43.031 15.953 1 53.41 895 ASP B C 1
ATOM 14998 O O . ASP B 1 895 ? -12.422 41.875 16.375 1 53.41 895 ASP B O 1
ATOM 15002 N N . ILE B 1 896 ? -11.164 43.156 15.445 1 53.47 896 ILE B N 1
ATOM 15003 C CA . ILE B 1 896 ? -10.023 42.531 16.125 1 53.47 896 ILE B CA 1
ATOM 15004 C C . ILE B 1 896 ? -9.867 43.156 17.516 1 53.47 896 ILE B C 1
ATOM 15006 O O . ILE B 1 896 ? -9.445 44.281 17.656 1 53.47 896 ILE B O 1
ATOM 15010 N N . GLN B 1 897 ? -10.969 43.156 18.391 1 45.16 897 GLN B N 1
ATOM 15011 C CA . GLN B 1 897 ? -11.031 43.875 19.672 1 45.16 897 GLN B CA 1
ATOM 15012 C C . GLN B 1 897 ? -9.68 43.844 20.375 1 45.16 897 GLN B C 1
ATOM 15014 O O . GLN B 1 897 ? -8.711 43.312 19.844 1 45.16 897 GLN B O 1
ATOM 15019 N N . GLU B 1 898 ? -9.945 43.406 21.891 1 40.91 898 GLU B N 1
ATOM 15020 C CA . GLU B 1 898 ? -9.172 43.781 23.078 1 40.91 898 GLU B CA 1
ATOM 15021 C C . GLU B 1 898 ? -7.773 43.188 23.031 1 40.91 898 GLU B C 1
ATOM 15023 O O . GLU B 1 898 ? -7.617 41.969 22.812 1 40.91 898 GLU B O 1
ATOM 15028 N N . LYS B 1 899 ? -6.816 44.062 22.812 1 44.25 899 LYS B N 1
ATOM 15029 C CA . LYS B 1 899 ? -5.367 43.938 22.938 1 44.25 899 LYS B CA 1
ATOM 15030 C C . LYS B 1 899 ? -4.984 43 24.062 1 44.25 899 LYS B C 1
ATOM 15032 O O . LYS B 1 899 ? -5.32 43.219 25.219 1 44.25 899 LYS B O 1
ATOM 15037 N N . VAL B 1 900 ? -4.973 41.812 23.828 1 38.69 900 VAL B N 1
ATOM 15038 C CA . VAL B 1 900 ? -4.32 41 24.844 1 38.69 900 VAL B CA 1
ATOM 15039 C C . VAL B 1 900 ? -3.033 41.656 25.312 1 38.69 900 VAL B C 1
ATOM 15041 O O . VAL B 1 900 ? -2.266 42.188 24.5 1 38.69 900 VAL B O 1
ATOM 15044 N N . SER B 1 901 ? -3.059 42.094 26.531 1 32.53 901 SER B N 1
ATOM 15045 C CA . SER B 1 901 ? -1.908 42.719 27.188 1 32.53 901 SER B CA 1
ATOM 15046 C C . SER B 1 901 ? -0.606 42.031 26.75 1 32.53 901 SER B C 1
ATOM 15048 O O . SER B 1 901 ? -0.476 40.812 26.797 1 32.53 901 SER B O 1
ATOM 15050 N N . PRO B 1 902 ? 0.141 42.781 25.984 1 35.59 902 PRO B N 1
ATOM 15051 C CA . PRO B 1 902 ? 1.412 42.312 25.422 1 35.59 902 PRO B CA 1
ATOM 15052 C C . PRO B 1 902 ? 2.182 41.406 26.375 1 35.59 902 PRO B C 1
ATOM 15054 O O . PRO B 1 902 ? 2.951 40.531 25.922 1 35.59 902 PRO B O 1
ATOM 15057 N N . ASN B 1 903 ? 2.609 42.031 27.578 1 32.78 903 ASN B N 1
ATOM 15058 C CA . ASN B 1 903 ? 3.873 41.875 28.297 1 32.78 903 ASN B CA 1
ATOM 15059 C C . ASN B 1 903 ? 3.943 40.531 29.031 1 32.78 903 ASN B C 1
ATOM 15061 O O . ASN B 1 903 ? 4.676 40.406 30.016 1 32.78 903 ASN B O 1
ATOM 15065 N N . THR B 1 904 ? 2.898 39.844 29.172 1 33.94 904 THR B N 1
ATOM 15066 C CA . THR B 1 904 ? 3.279 38.812 30.156 1 33.94 904 THR B CA 1
ATOM 15067 C C . THR B 1 904 ? 4.387 37.938 29.609 1 33.94 904 THR B C 1
ATOM 15069 O O . THR B 1 904 ? 4.148 37.125 28.719 1 33.94 904 THR B O 1
ATOM 15072 N N . VAL B 1 905 ? 5.434 38.531 29.531 1 35.19 905 VAL B N 1
ATOM 15073 C CA . VAL B 1 905 ? 6.633 37.719 29.375 1 35.19 905 VAL B CA 1
ATOM 15074 C C . VAL B 1 905 ? 6.469 36.406 30.141 1 35.19 905 VAL B C 1
ATOM 15076 O O . VAL B 1 905 ? 6.105 36.406 31.312 1 35.19 905 VAL B O 1
ATOM 15079 N N . PHE B 1 906 ? 6.191 35.406 29.484 1 37 906 PHE B N 1
ATOM 15080 C CA . PHE B 1 906 ? 6.129 34.031 29.969 1 37 906 PHE B CA 1
ATOM 15081 C C . PHE B 1 906 ? 7.207 33.781 31 1 37 906 PHE B C 1
ATOM 15083 O O . PHE B 1 906 ? 8.383 33.625 30.672 1 37 906 PHE B O 1
ATOM 15090 N N . GLN B 1 907 ? 7.227 34.438 32.156 1 34.91 907 GLN B N 1
ATOM 15091 C CA . GLN B 1 907 ? 8.109 34.094 33.25 1 34.91 907 GLN B CA 1
ATOM 15092 C C . GLN B 1 907 ? 8.023 32.625 33.625 1 34.91 907 GLN B C 1
ATOM 15094 O O . GLN B 1 907 ? 6.984 32.156 34.062 1 34.91 907 GLN B O 1
ATOM 15099 N N . SER B 1 908 ? 8.617 31.797 32.906 1 37.56 908 SER B N 1
ATOM 15100 C CA . SER B 1 908 ? 8.781 30.344 33 1 37.56 908 SER B CA 1
ATOM 15101 C C . SER B 1 908 ? 9.523 29.953 34.25 1 37.56 908 SER B C 1
ATOM 15103 O O . SER B 1 908 ? 10.742 29.734 34.219 1 37.56 908 SER B O 1
ATOM 15105 N N . ASN B 1 909 ? 9.398 30.438 35.406 1 36.94 909 ASN B N 1
ATOM 15106 C CA . ASN B 1 909 ? 10.312 30 36.438 1 36.94 909 ASN B CA 1
ATOM 15107 C C . ASN B 1 909 ? 10.234 28.484 36.656 1 36.94 909 ASN B C 1
ATOM 15109 O O . ASN B 1 909 ? 11.258 27.844 36.906 1 36.94 909 ASN B O 1
ATOM 15113 N N . TYR B 1 910 ? 9.109 27.938 36.969 1 36.59 910 TYR B N 1
ATOM 15114 C CA . TYR B 1 910 ? 8.953 26.625 37.562 1 36.59 910 TYR B CA 1
ATOM 15115 C C . TYR B 1 910 ? 9.336 25.516 36.594 1 36.59 910 TYR B C 1
ATOM 15117 O O . TYR B 1 910 ? 9.938 24.516 37 1 36.59 910 TYR B O 1
ATOM 15125 N N . ASP B 1 911 ? 9.039 25.609 35.312 1 48.25 911 ASP B N 1
ATOM 15126 C CA . ASP B 1 911 ? 9.078 24.531 34.312 1 48.25 911 ASP B CA 1
ATOM 15127 C C . ASP B 1 911 ? 10.5 24.328 33.781 1 48.25 911 ASP B C 1
ATOM 15129 O O . ASP B 1 911 ? 10.828 23.25 33.281 1 48.25 911 ASP B O 1
ATOM 15133 N N . GLU B 1 912 ? 11.32 25.203 34.062 1 53 912 GLU B N 1
ATOM 15134 C CA . GLU B 1 912 ? 12.742 25.078 33.75 1 53 912 GLU B CA 1
ATOM 15135 C C . GLU B 1 912 ? 13.391 23.969 34.562 1 53 912 GLU B C 1
ATOM 15137 O O . GLU B 1 912 ? 14.258 23.25 34.062 1 53 912 GLU B O 1
ATOM 15142 N N . GLN B 1 913 ? 12.812 23.766 35.688 1 52.84 913 GLN B N 1
ATOM 15143 C CA . GLN B 1 913 ? 13.383 22.734 36.531 1 52.84 913 GLN B CA 1
ATOM 15144 C C . GLN B 1 913 ? 13.109 21.344 35.969 1 52.84 913 GLN B C 1
ATOM 15146 O O . GLN B 1 913 ? 13.969 20.469 36.031 1 52.84 913 GLN B O 1
ATOM 15151 N N . ILE B 1 914 ? 11.961 21.25 35.344 1 56.75 914 ILE B N 1
ATOM 15152 C CA . ILE B 1 914 ? 11.602 19.922 34.844 1 56.75 914 ILE B CA 1
ATOM 15153 C C . ILE B 1 914 ? 12.477 19.578 33.656 1 56.75 914 ILE B C 1
ATOM 15155 O O . ILE B 1 914 ? 12.969 18.453 33.531 1 56.75 914 ILE B O 1
ATOM 15159 N N . LEU B 1 915 ? 12.672 20.547 32.875 1 65 915 LEU B N 1
ATOM 15160 C CA . LEU B 1 915 ? 13.531 20.281 31.703 1 65 915 LEU B CA 1
ATOM 15161 C C . LEU B 1 915 ? 14.961 19.984 32.156 1 65 915 LEU B C 1
ATOM 15163 O O . LEU B 1 915 ? 15.594 19.062 31.609 1 65 915 LEU B O 1
ATOM 15167 N N . ASN B 1 916 ? 15.289 20.703 33.156 1 64 916 ASN B N 1
ATOM 15168 C CA . ASN B 1 916 ? 16.641 20.484 33.688 1 64 916 ASN B CA 1
ATOM 15169 C C . ASN B 1 916 ? 16.781 19.094 34.281 1 64 916 ASN B C 1
ATOM 15171 O O . ASN B 1 916 ? 17.781 18.406 34.062 1 64 916 ASN B O 1
ATOM 15175 N N . GLN B 1 917 ? 15.766 18.734 34.969 1 60 917 GLN B N 1
ATOM 15176 C CA . GLN B 1 917 ? 15.773 17.391 35.562 1 60 917 GLN B CA 1
ATOM 15177 C C . GLN B 1 917 ? 15.789 16.312 34.469 1 60 917 GLN B C 1
ATOM 15179 O O . GLN B 1 917 ? 16.5 15.32 34.594 1 60 917 GLN B O 1
ATOM 15184 N N . PHE B 1 918 ? 14.977 16.609 33.5 1 63.19 918 PHE B N 1
ATOM 15185 C CA . PHE B 1 918 ? 14.922 15.641 32.438 1 63.19 918 PHE B CA 1
ATOM 15186 C C . PHE B 1 918 ? 16.266 15.539 31.719 1 63.19 918 PHE B C 1
ATOM 15188 O O . PHE B 1 918 ? 16.734 14.438 31.406 1 63.19 918 PHE B O 1
ATOM 15195 N N . LEU B 1 919 ? 16.859 16.641 31.5 1 64.62 919 LEU B N 1
ATOM 15196 C CA . LEU B 1 919 ? 18.141 16.656 30.797 1 64.62 919 LEU B CA 1
ATOM 15197 C C . LEU B 1 919 ? 19.234 16.031 31.656 1 64.62 919 LEU B C 1
ATOM 15199 O O . LEU B 1 919 ? 20.125 15.367 31.125 1 64.62 919 LEU B O 1
ATOM 15203 N N . GLU B 1 920 ? 19.062 16.234 32.906 1 58.5 920 GLU B N 1
ATOM 15204 C CA . GLU B 1 920 ? 20.016 15.641 33.844 1 58.5 920 GLU B CA 1
ATOM 15205 C C . GLU B 1 920 ? 19.953 14.117 33.812 1 58.5 920 GLU B C 1
ATOM 15207 O O . GLU B 1 920 ? 20.984 13.438 33.781 1 58.5 920 GLU B O 1
ATOM 15212 N N . ASN B 1 921 ? 18.766 13.711 33.844 1 55.47 921 ASN B N 1
ATOM 15213 C CA . ASN B 1 921 ? 18.562 12.273 33.938 1 55.47 921 ASN B CA 1
ATOM 15214 C C . ASN B 1 921 ? 18.766 11.586 32.594 1 55.47 921 ASN B C 1
ATOM 15216 O O . ASN B 1 921 ? 18.922 10.359 32.531 1 55.47 921 ASN B O 1
ATOM 15220 N N . ASN B 1 922 ? 18.641 12.422 31.578 1 55.94 922 ASN B N 1
ATOM 15221 C CA . ASN B 1 922 ? 18.656 11.758 30.281 1 55.94 922 ASN B CA 1
ATOM 15222 C C . ASN B 1 922 ? 19.703 12.367 29.344 1 55.94 922 ASN B C 1
ATOM 15224 O O . ASN B 1 922 ? 19.406 12.734 28.219 1 55.94 922 ASN B O 1
ATOM 15228 N N . SER B 1 923 ? 20.922 12.562 29.906 1 56.22 923 SER B N 1
ATOM 15229 C CA . SER B 1 923 ? 22 13.102 29.094 1 56.22 923 SER B CA 1
ATOM 15230 C C . SER B 1 923 ? 22.188 12.273 27.812 1 56.22 923 SER B C 1
ATOM 15232 O O . SER B 1 923 ? 22.438 12.828 26.75 1 56.22 923 SER B O 1
ATOM 15234 N N . ALA B 1 924 ? 22.109 11.07 27.969 1 57.81 924 ALA B N 1
ATOM 15235 C CA . ALA B 1 924 ? 22.25 10.156 26.828 1 57.81 924 ALA B CA 1
ATOM 15236 C C . ALA B 1 924 ? 21.125 10.352 25.812 1 57.81 924 ALA B C 1
ATOM 15238 O O . ALA B 1 924 ? 21.312 10.18 24.609 1 57.81 924 ALA B O 1
ATOM 15239 N N . TRP B 1 925 ? 20.141 10.875 26.312 1 59.41 925 TRP B N 1
ATOM 15240 C CA . TRP B 1 925 ? 18.953 11.094 25.469 1 59.41 925 TRP B CA 1
ATOM 15241 C C . TRP B 1 925 ? 19.188 12.258 24.5 1 59.41 925 TRP B C 1
ATOM 15243 O O . TRP B 1 925 ? 18.797 12.188 23.344 1 59.41 925 TRP B O 1
ATOM 15253 N N . PHE B 1 926 ? 19.891 13.242 25.031 1 61.81 926 PHE B N 1
ATOM 15254 C CA . PHE B 1 926 ? 20.141 14.406 24.172 1 61.81 926 PHE B CA 1
ATOM 15255 C C . PHE B 1 926 ? 21.016 14.031 23 1 61.81 926 PHE B C 1
ATOM 15257 O O . PHE B 1 926 ? 20.797 14.484 21.875 1 61.81 926 PHE B O 1
ATOM 15264 N N . THR B 1 927 ? 21.969 13.242 23.297 1 60.72 927 THR B N 1
ATOM 15265 C CA . THR B 1 927 ? 22.797 12.773 22.188 1 60.72 927 THR B CA 1
ATOM 15266 C C . THR B 1 927 ? 21.969 11.992 21.172 1 60.72 927 THR B C 1
ATOM 15268 O O . THR B 1 927 ? 22.203 12.086 19.969 1 60.72 927 THR B O 1
ATOM 15271 N N . LYS B 1 928 ? 21.016 11.523 21.781 1 61.59 928 LYS B N 1
ATOM 15272 C CA . LYS B 1 928 ? 20.141 10.75 20.906 1 61.59 928 LYS B CA 1
ATOM 15273 C C . LYS B 1 928 ? 19.281 11.656 20.031 1 61.59 928 LYS B C 1
ATOM 15275 O O . LYS B 1 928 ? 19 11.336 18.875 1 61.59 928 LYS B O 1
ATOM 15280 N N . ILE B 1 929 ? 19 12.734 20.594 1 62.5 929 ILE B N 1
ATOM 15281 C CA . ILE B 1 929 ? 18.203 13.703 19.844 1 62.5 929 ILE B CA 1
ATOM 15282 C C . ILE B 1 929 ? 19.031 14.25 18.672 1 62.5 929 ILE B C 1
ATOM 15284 O O . ILE B 1 929 ? 18.5 14.453 17.578 1 62.5 929 ILE B O 1
ATOM 15288 N N . ILE B 1 930 ? 20.344 14.43 19.016 1 62.41 930 ILE B N 1
ATOM 15289 C CA . ILE B 1 930 ? 21.203 15.008 17.984 1 62.41 930 ILE B CA 1
ATOM 15290 C C . ILE B 1 930 ? 21.516 13.953 16.922 1 62.41 930 ILE B C 1
ATOM 15292 O O . ILE B 1 930 ? 21.5 14.258 15.727 1 62.41 930 ILE B O 1
ATOM 15296 N N . ASP B 1 931 ? 22.109 12.852 17.453 1 53.53 931 ASP B N 1
ATOM 15297 C CA . ASP B 1 931 ? 22.562 11.836 16.5 1 53.53 931 ASP B CA 1
ATOM 15298 C C . ASP B 1 931 ? 21.391 11.164 15.797 1 53.53 931 ASP B C 1
ATOM 15300 O O . ASP B 1 931 ? 21.547 10.617 14.703 1 53.53 931 ASP B O 1
ATOM 15304 N N . GLY B 1 932 ? 20.438 10.758 16.5 1 49.88 932 GLY B N 1
ATOM 15305 C CA . GLY B 1 932 ? 19.703 9.594 16.047 1 49.88 932 GLY B CA 1
ATOM 15306 C C . GLY B 1 932 ? 18.25 9.898 15.719 1 49.88 932 GLY B C 1
ATOM 15307 O O . GLY B 1 932 ? 17.859 9.914 14.555 1 49.88 932 GLY B O 1
ATOM 15308 N N . HIS B 1 933 ? 17.5 8.828 16.438 1 41.53 933 HIS B N 1
ATOM 15309 C CA . HIS B 1 933 ? 16.422 7.859 16.422 1 41.53 933 HIS B CA 1
ATOM 15310 C C . HIS B 1 933 ? 15.078 8.531 16.719 1 41.53 933 HIS B C 1
ATOM 15312 O O . HIS B 1 933 ? 14.023 7.961 16.438 1 41.53 933 HIS B O 1
ATOM 15318 N N . LEU B 1 934 ? 15.133 9.414 17.891 1 44.16 934 LEU B N 1
ATOM 15319 C CA . LEU B 1 934 ? 13.852 9.742 18.516 1 44.16 934 LEU B CA 1
ATOM 15320 C C . LEU B 1 934 ? 13.219 10.953 17.828 1 44.16 934 LEU B C 1
ATOM 15322 O O . LEU B 1 934 ? 13.922 11.797 17.281 1 44.16 934 LEU B O 1
ATOM 15326 N N . GLY B 1 935 ? 12 10.812 17.625 1 49.59 935 GLY B N 1
ATOM 15327 C CA . GLY B 1 935 ? 11.062 11.875 17.328 1 49.59 935 GLY B CA 1
ATOM 15328 C C . GLY B 1 935 ? 11.5 13.227 17.859 1 49.59 935 GLY B C 1
ATOM 15329 O O . GLY B 1 935 ? 12.055 13.312 18.953 1 49.59 935 GLY B O 1
ATOM 15330 N N . GLU B 1 936 ? 11.789 14.164 17.109 1 55.91 936 GLU B N 1
ATOM 15331 C CA . GLU B 1 936 ? 12.32 15.492 17.406 1 55.91 936 GLU B CA 1
ATOM 15332 C C . GLU B 1 936 ? 11.406 16.234 18.375 1 55.91 936 GLU B C 1
ATOM 15334 O O . GLU B 1 936 ? 10.195 15.984 18.422 1 55.91 936 GLU B O 1
ATOM 15339 N N . LEU B 1 937 ? 11.977 16.656 19.469 1 60.94 937 LEU B N 1
ATOM 15340 C CA . LEU B 1 937 ? 11.336 17.641 20.359 1 60.94 937 LEU B CA 1
ATOM 15341 C C . LEU B 1 937 ? 10.578 18.688 19.547 1 60.94 937 LEU B C 1
ATOM 15343 O O . LEU B 1 937 ? 10.938 18.969 18.406 1 60.94 937 LEU B O 1
ATOM 15347 N N . PRO B 1 938 ? 9.398 18.859 20.094 1 54.84 938 PRO B N 1
ATOM 15348 C CA . PRO B 1 938 ? 8.734 20 19.438 1 54.84 938 PRO B CA 1
ATOM 15349 C C . PRO B 1 938 ? 9.688 21.141 19.125 1 54.84 938 PRO B C 1
ATOM 15351 O O . PRO B 1 938 ? 10.359 21.656 20.016 1 54.84 938 PRO B O 1
ATOM 15354 N N . SER B 1 939 ? 10.125 21.188 18.031 1 54.19 939 SER B N 1
ATOM 15355 C CA . SER B 1 939 ? 10.953 22.266 17.516 1 54.19 939 SER B CA 1
ATOM 15356 C C . SER B 1 939 ? 10.523 22.672 16.109 1 54.19 939 SER B C 1
ATOM 15358 O O . SER B 1 939 ? 9.656 22.031 15.508 1 54.19 939 SER B O 1
ATOM 15360 N N . PHE B 1 940 ? 10.914 23.734 15.844 1 56.72 940 PHE B N 1
ATOM 15361 C CA . PHE B 1 940 ? 10.656 24.172 14.477 1 56.72 940 PHE B CA 1
ATOM 15362 C C . PHE B 1 940 ? 11.094 23.109 13.477 1 56.72 940 PHE B C 1
ATOM 15364 O O . PHE B 1 940 ? 10.641 23.094 12.336 1 56.72 940 PHE B O 1
ATOM 15371 N N . ALA B 1 941 ? 11.883 22.25 14.109 1 49.16 941 ALA B N 1
ATOM 15372 C CA . ALA B 1 941 ? 12.336 21.125 13.289 1 49.16 941 ALA B CA 1
ATOM 15373 C C . ALA B 1 941 ? 11.18 20.188 12.961 1 49.16 941 ALA B C 1
ATOM 15375 O O . ALA B 1 941 ? 11.156 19.562 11.891 1 49.16 941 ALA B O 1
ATOM 15376 N N . THR B 1 942 ? 10.297 20.156 13.852 1 53.84 942 THR B N 1
ATOM 15377 C CA . THR B 1 942 ? 9.219 19.188 13.695 1 53.84 942 THR B CA 1
ATOM 15378 C C . THR B 1 942 ? 8.055 19.781 12.922 1 53.84 942 THR B C 1
ATOM 15380 O O . THR B 1 942 ? 7.012 19.141 12.758 1 53.84 942 THR B O 1
ATOM 15383 N N . LEU B 1 943 ? 8.273 21 12.523 1 58.84 943 LEU B N 1
ATOM 15384 C CA . LEU B 1 943 ? 7.246 21.594 11.68 1 58.84 943 LEU B CA 1
ATOM 15385 C C . LEU B 1 943 ? 7.348 21.078 10.25 1 58.84 943 LEU B C 1
ATOM 15387 O O . LEU B 1 943 ? 8.445 20.938 9.711 1 58.84 943 LEU B O 1
#

Solvent-accessible surface area (backbone atoms only — not comparable to full-atom values): 109526 Å² total; per-residue (Å²): 134,81,78,78,77,80,74,77,84,76,75,65,70,46,30,54,56,35,61,74,67,72,45,95,59,77,58,39,80,79,48,21,64,62,28,59,72,68,74,47,87,42,45,69,67,82,87,88,76,84,84,75,82,82,81,88,82,84,81,86,75,81,78,77,81,80,82,80,72,76,69,70,74,79,79,72,85,82,88,80,84,91,93,89,94,86,86,93,81,94,79,89,83,93,77,89,92,88,89,77,88,74,81,82,82,85,77,80,79,88,75,83,75,80,82,73,88,68,83,76,88,79,90,88,83,83,88,90,80,89,89,82,86,76,92,80,89,81,87,89,76,88,87,78,92,84,95,88,79,94,90,85,80,87,89,91,82,90,86,90,79,95,82,86,74,96,75,77,89,86,75,90,72,72,83,74,76,77,69,76,76,78,56,85,82,74,59,80,78,70,80,59,86,82,66,66,74,44,81,37,74,88,71,56,62,44,54,29,43,38,43,52,47,59,29,36,33,42,56,40,68,46,25,65,50,30,47,32,51,69,35,67,61,40,33,46,34,48,43,14,52,41,47,44,42,52,51,51,49,49,50,53,45,50,48,53,54,35,49,73,61,56,18,76,67,82,70,62,72,82,71,58,62,85,74,54,58,50,79,45,35,48,59,41,40,49,53,49,54,55,53,55,54,55,53,52,71,60,51,70,69,75,72,55,56,60,44,29,44,44,69,62,41,71,84,40,64,64,45,56,49,52,47,53,52,49,51,52,55,48,46,68,70,51,66,46,48,68,47,50,53,50,41,52,23,46,32,58,47,43,46,32,80,83,57,56,46,68,56,64,70,60,50,52,54,54,47,57,67,30,50,40,75,45,94,86,48,32,59,38,82,50,84,53,82,90,54,38,66,62,49,50,50,49,49,28,41,50,28,37,51,49,20,37,23,52,67,44,51,76,70,59,90,77,70,46,91,66,50,72,72,54,27,50,52,49,20,51,48,28,43,41,52,22,51,53,46,46,38,38,60,40,46,70,72,43,32,34,70,66,52,50,44,40,51,52,49,50,51,47,41,54,70,53,35,40,77,36,72,58,53,58,84,46,72,45,54,49,52,39,52,53,41,50,51,51,53,38,50,40,53,41,36,52,38,46,58,79,51,35,46,60,72,51,68,67,88,57,86,54,34,59,54,52,45,50,36,42,50,28,42,39,52,44,56,51,51,49,40,48,68,58,26,50,59,23,41,59,52,55,67,57,55,51,51,40,54,47,51,27,47,70,66,30,49,64,79,59,53,53,57,61,74,58,26,77,62,51,52,74,66,52,58,63,49,42,56,58,48,50,54,50,52,50,48,45,48,48,48,42,62,45,39,40,50,60,40,82,90,46,71,28,51,48,51,67,48,51,49,38,50,42,51,42,53,50,48,42,56,68,76,40,47,68,64,74,53,64,62,66,66,67,41,76,63,41,72,62,42,58,46,75,54,71,87,71,20,62,42,45,54,45,40,50,53,46,41,48,33,52,52,51,47,51,51,50,34,50,40,49,28,52,53,29,50,54,50,25,52,52,32,40,60,48,12,56,80,41,43,80,78,28,41,65,58,27,55,54,34,46,52,55,22,48,52,31,47,51,49,47,50,48,55,52,52,41,49,68,69,47,71,37,46,81,44,36,56,73,57,44,40,49,78,42,47,54,59,50,51,34,49,51,51,53,48,50,53,50,49,51,39,49,49,49,51,48,53,48,39,39,56,54,34,58,74,70,66,44,61,68,60,38,50,53,48,50,51,52,49,50,50,54,51,49,52,51,50,50,50,52,52,51,46,44,74,70,34,36,86,63,24,49,23,47,33,40,50,50,28,52,47,50,42,52,48,49,27,60,78,65,66,36,53,64,58,45,33,39,53,44,45,70,45,76,82,62,55,45,70,67,51,48,46,49,50,48,45,40,23,44,50,64,70,50,50,71,90,46,24,68,57,54,56,49,62,69,63,37,61,52,46,50,56,66,70,34,72,70,54,50,51,52,50,47,49,51,48,50,70,64,50,69,77,48,81,74,67,84,77,69,77,82,71,73,66,76,76,61,69,70,54,52,51,54,49,48,49,48,41,66,75,31,55,70,50,54,54,32,53,62,65,12,60,37,84,67,56,78,38,74,70,65,82,135,80,82,79,77,81,76,76,83,77,85,74,74,50,31,50,53,34,59,73,67,73,44,92,56,75,58,38,79,82,47,20,64,59,29,59,73,68,75,47,86,44,44,71,86,87,90,93,82,87,82,86,78,62,57,27,21,45,31,83,78,84,74,83,73,79,73,86,80,72,78,85,65,67,73,90,79,89,80,74,67,69,85,92,89,92,82,89,91,80,88,86,87,79,87,85,83,86,74,90,82,84,87,88,84,90,82,85,90,85,92,83,82,86,86,91,80,90,74,92,80,87,81,91,82,82,85,88,79,85,88,83,90,75,93,79,93,80,87,85,76,86,80,79,87,71,93,83,76,88,94,78,91,86,83,88,84,86,82,91,83,94,83,82,74,92,70,76,89,84,80,87,74,72,81,78,76,78,67,76,74,76,57,84,82,73,58,79,80,70,80,59,86,80,68,68,76,46,81,37,75,86,69,56,60,45,54,29,43,39,44,56,57,57,29,37,33,42,54,39,68,46,24,66,51,30,47,32,52,70,34,68,62,42,32,46,35,46,43,12,51,41,48,45,41,52,52,51,49,49,50,50,46,51,50,53,56,36,48,74,71,68,44,82,67,83,71,62,72,82,72,55,61,84,73,54,59,49,81,45,33,49,61,41,38,51,52,45,55,56,48,49,71,65,45,43,50,63,71,74,65,77,60,49,74,72,67,81,51,45,66,62,46,68,85,38,65,62,53,54,51,54,48,53,52,50,52,52,53,49,47,67,69,51,65,46,48,70,49,50,53,49,40,53,23,47,31,59,46,43,46,32,80,82,57,57,46,69,54,63,70,60,50,52,55,52,46,5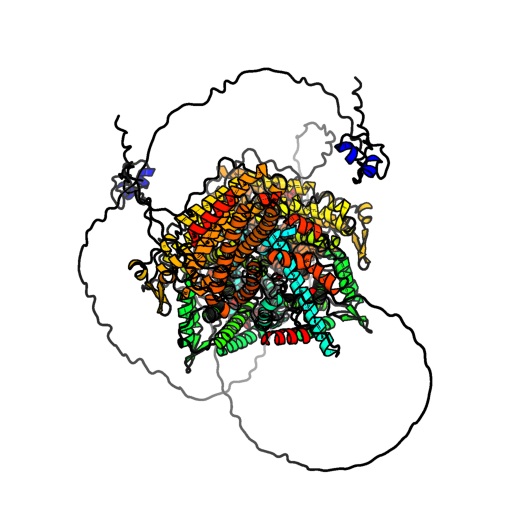7,67,29,50,38,75,44,96,84,49,33,59,39,82,52,82,53,80,90,53,38,66,62,49,51,51,47,49,29,38,51,29,38,49,50,19,36,25,52,68,41,51,76,70,59,91,76,69,46,90,65,50,72,72,55,28,50,52,49,20,52,49,29,40,45,52,22,50,53,46,44,53,42,56,22,46,53,72,43,32,36,70,66,54,49,42,40,50,52,48,51,52,46,41,54,69,54,34,40,78,35,71,59,54,57,82,47,72,46,53,50,51,49,52,53,41,50,49,51,54,40,50,40,53,41,36,52,40,44,57,80,51,35,48,63,72,49,69,67,88,56,87,52,34,56,53,51,45,48,35,43,50,27,42,40,52,43,56,52,50,49,39,48,68,57,26,51,59,22,39,60,52,55,67,59,55,52,51,40,54,47,49,26,48,72,64,29,50,69,82,53,52,56,60,61,73,61,21,76,61,51,53,70,57,52,58,38,49,43,57,57,47,51,54,50,52,51,48,45,48,48,48,43,62,46,38,41,50,58,40,82,91,47,69,28,50,47,50,66,47,52,49,39,50,41,50,42,55,51,48,41,55,69,76,40,47,66,64,72,54,64,64,67,65,67,41,78,64,41,73,63,19,53,10,39,50,72,86,70,20,63,33,46,17,31,41,50,46,45,39,48,34,51,52,50,47,50,52,51,34,51,41,50,27,52,53,28,50,54,50,25,50,51,31,40,60,48,12,58,79,41,42,80,80,27,42,64,58,26,55,55,32,45,51,54,22,49,50,30,46,51,50,47,52,48,54,52,52,40,49,68,70,47,70,39,47,82,44,34,56,72,54,44,39,51,78,42,45,53,58,50,50,36,49,50,50,52,48,51,54,52,48,50,42,50,47,49,51,48,52,50,39,40,57,54,34,57,74,69,66,44,62,68,60,37,52,54,50,51,50,50,50,50,50,53,51,48,52,51,50,48,49,51,52,49,44,44,73,70,33,35,85,63,23,49,23,46,34,42,51,49,30,52,48,50,44,51,48,49,26,60,75,67,67,35,52,64,58,46,32,39,54,43,47,70,45,76,82,61,88,46,69,68,49,48,43,47,50,48,46,40,22,42,50,64,70,51,50,71,90,46,25,68,56,54,56,48,64,67,63,36,60,53,44,49,56,66,69,34,71,68,56,51,50,52,52,48,50,51,48,50,70,65,50,69,79,49,80,75,68,84,74,69,77,81,72,71,65,78,77,63,69,75,61,53,52,54,48,48,50,48,41,66,75,32,53,70,48,52,52,30,60,60,69,30,63,47,79,69,58,78,39,73,70,65,82

pLDDT: mean 70.26, std 27.62, range [12.71, 97.25]

Nearest PDB structures (foldseek):
  4x0j-assembly1_A  TM=1.629E-01  e=7.927E+00  Trypanosoma brucei brucei

Foldseek 3Di:
DPFDPPDDPDFDLAWPVCVVVVHDFPSDPPATPVCVVVVHRTHGDDDDDDDDDDDDDDDDDPDDDDDDDPCPPDDDDDDDDYDDYDDDDDDDDDDDDDDDPDPDDDPDDDDDDDDDDDDDDDDDDYDDDDDDDDDDDDDDDDDDDDDDDDDDDDDDDDDDDDDDDPDDDDDPCPDPPCPVCPDPLLPQDDDDPVDDKDWDQLDDQQQQWFFFFPDIDGFFCQDPSSLCLLQLLSLLLQLLLLLLQLVVLVVLLVVLVCVVVVHPPPPPVVPPVPQHLCLLQLLLLLVVVVLVVVLVVLAPDPPLQVPPDAPVNVVPPVLVVVVVVLLVVVQVLDDAPQQLLVLLLQLVAAPCLLQVQDDVVVLVVLQVVQWDADPVRGTHGDADDVPRLVSLLSQLLSLLSLLQSLQQFDDDPPSHPDDNVRSNVSSSNSLSSSVSSLSSNVPVVPADLSNLSSLLSNLVSQVLGLSNQDLAQDPVSVVSLVVSVVSLVVNVLLAQPVVVVVQQPDDDPCSLNVNVSSPSSNLSSLVVCLQHVLSRLNAEPVSLVSLVNRCVVCPVPDCVCPPSVVRDDPSCVLSVVLSVLVSVLSNLSNVLSNQSDNPGIHIDVVNVVSLSVSSVSLCVSQNLVLQQPQCPDPVQVVQWDADPSRRIYGSQLVSNVVSLSVLLSSLSSSLSVLSSQLSSLLVVLLPPVPVSLVVNLVSVLSNLSSLLVNLLSLLCVLVCSRCSRHPPRNCSVCVSVSLVSLLVSLSVLLSLLSLLLLLLVVVVVVVPVVLNVLSVVVLVLSLLSNVLSLVSCCVPSLVSHSNSVSSSSSVLSVSVCSVVSCSVVSSVVRLVDDQDPDPLSVLSQVSSCSRNVDGSVCSVVSVCVSNRCSSSCSCDPVSSVSSVVSSCVRCVPPCSDDPPDSDPSPPPPPSVVSSSVVSNVPVVVSVVLSSRNDDHRSGSSND/DDPDPPDDPDQDLAFPVCVVVVHDFPSDPPATPVCVVVVHRTHGDDDDDDDDDQFWAAADDDDPPDDDDDDDDDDDDDDDDDDDDDDDDDDDDDDDYDDDDYDDDDDDDDDDDDYDDDDDDDDDDDDDDDDDDDDDDDDDDPDPDDDDDDDDDDDDDDDDDDDDDPDDDDDPPPDPPCPVCPDPLLPQDDDDPPDDKDWDQLDDQLQQWFDAFPDIDGFFCQDPSSLCLLQLLSLLLQLLLLLLQLVVLVVLLVVLVCVVVVNPPPPPVVPPVPQHLCLLQLVLLLVVVVLCVVPVQFDQCVCQPDDPAACVPVVPPVLVVVVVVLLVVVQVLDDAPQQLLVLLLQLVAAPCLLQVQADVVVLVVLQVVQWDADPVRGTHGDADDVPRLVSLLSLLLSLLSLLQSLQQFDDDPPSHPDDNVRSNVSSRVSSNSSSVSLSNNSPNVPADLSNLSSLLSNLVSQVLGLSNQALAQDPVSVVSLVVSVVSLVVNVLLAQPVVVVVQQPDDDPQSLNVSVSSPSSNLSSLVVCLQHVLSRLNAEPVSLVSLVNRCVVCVVVDPVPPPSVVRDDPSCVSSSVLSVLVSVLSNLSNVLSNQSDNPGIHIDVVNVVSLSVSSVSLCVSQNLVLQQPQCCDPVQVVSWHAHPSRRIMGRQLVSNVVSLSVLLSSLSSSLSVLSSQLSSLLVVLLPPVPSSLVVNLVSVLSNLSSLLVNLLSLLCVLVCSRCSRHPPRNCSVCVSVSLVSLLVSLSVLLSLLSLLLLLLVVVVVVVPVVLNVLSVVVLVLSLLSNVLSLVSCCVPSLVSHSNSVSSSSSVVSVSVCSVVSCSVVSSVVRLVDDQDPDPLSVLSQVSSCSRSVDGSVCSVVSVCVSNRCSSSCSCDPVSSVSSVVSSCVRCVPPCSDDPPPPDPPSPVDPSVVVSSVVCNVPVVVSVCSRNHDDDHRSGSSND

Sequence (1886 aa):
MVSRVVKKPRPSRVCVQCKKRKLRCDRQRPTCTRCKRSSTICTYDHDSELSVPPEESSKTEFIIQENESTSFEPIFSTTTTNTTNSTVRSRSQDTPSSSIPCISKENIYEERIYEPETTLKQTPDVINNCTEGGFSSYCPPVPIVTPDSIMASAITPATTAVNSSINGLSNNMHSPEEVTKSKLYDIPLTVPSFMKDMKMELWEAKDTIVEYGCLRFVEPAFSTHTFIQLDKYARALCGSIHGISLIKLQERLEENIAKEDGMMVNNNPDNMDILSPLPFIDKAIVKFLEIDSHQSQNAPPLNFFYNFYSIDDDADSKANTSLSILISEIEVMLVDKKDIDILLRKFYEDIYPFYPFMEISIFEKELNSILVLNSQKRYHIKINDKDKRSQLQTLALFLVILSIALRSCHFEPNEITLSESLANDFARQHSLLAHKLLYLLNVFRYTNEYNFMCMLYIYIGDHLNPENLEIHVSQTGLLTLNCLEQYAITLGLNREPAKYERLFEVGKEQPAKLVNLRKKLWVGVQMLKFQVAISDGEIKKQDVEYCEGFLNYSNLRVNLAENNLETSSKFDNTLNVIIEKKYQLFLVMSRMLTSFSIAGEVNLLPLLEKVKRTQEFVNESFPMTSLLNGLGSQEDNNKVEQFWRGSVINYGFIEKSETFRVNIISTLGLMNVYTILFIYFEKKSKFDPESNQKYYEYLVIEYFKNYCKVTKIVIEYLQGKYLAEIPEKFGSSFDKLICFTIFRIWTQQTSLLLRLSHLKELKKNDGDLEYVELISNIYKEVTEQMRCLLELGAEKYEEKYYCFYQTNCMFKYILYLSDSGSFIPALNKYWKREPGNTEIEKRIHNKIYMKWGLHIKDSEFILQNLRNPNTLSVLTKPLLIKIQDLFNDTFNKIDIQEKVSPNTVFQSNYDEQILNQFLENNSAWFTKIIDGHLGELPSFATLMVSRVVKKPRPSRVCVQCKKRKLRCDRQRPTCTRCKRSSTICTYDHDSELSVPPEESSKTEFIIQENESTSFEPIFSTTTTNTTNSTVRSRSQDTPSSSIPCISKENIYEERIYEPETTLKQTPDVINNCTEGGFSSYCPPVPIVTPDSIMASAITPATTAVNSSINGLSNNMHSPEEVTKSKLYDIPLTVPSFMKDMKMELWEAKDTIVEYGCLRFVEPAFSTHTFIQLDKYARALCGSIHGISLIKLQERLEENIAKEDGMMVNNNPDNMDILSPLPFIDKAIVKFLEIDSHQSQNAPPLNFFYNFYSIDDDADSKANTSLSILISEIEVMLVDKKDIDILLRKFYEDIYPFYPFMEISIFEKELNSILVLNSQKRYHIKINDKDKRSQLQTLALFLVILSIALRSCHFEPNEITLSESLANDFARQHSLLAHKLLYLLNVFRYTNEYNFMCMLYIYIGDHLNPENLEIHVSQTGLLTLNCLEQYAITLGLNREPAKYERLFEVGKEQPAKLVNLRKKLWVGVQMLKFQVAISDGEIKKQDVEYCEGFLNYSNLRVNLAENNLETSSKFDNTLNVIIEKKYQLFLVMSRMLTSFSIAGEVNLLPLLEKVKRTQEFVNESFPMTSLLNGLGSQEDNNKVEQFWRGSVINYGFIEKSETFRVNIISTLGLMNVYTILFIYFEKKSKFDPESNQKYYEYLVIEYFKNYCKVTKIVIEYLQGKYLAEIPEKFGSSFDKLICFTIFRIWTQQTSLLLRLSHLKELKKNDGDLEYVELISNIYKEVTEQMRCLLELGAEKYEEKYYCFYQTNCMFKYILYLSDSGSFIPALNKYWKREPGNTEIEKRIHNKIYMKWGLHIKDSEFILQNLRNPNTLSVLTKPLLIKIQDLFNDTFNKIDIQEKVSPNTVFQSNYDEQILNQFLENNSAWFTKIIDGHLGELPSFATL

Radius of gyration: 42.34 Å; Cα contacts (8 Å, |Δi|>4): 2060; chains: 2; bounding box: 122×164×137 Å